Protein 1X4D (pdb70)

CATH classification: 3.30.70.330

Radius of gyration: 13.97 Å; Cα contacts (8 Å, |Δi|>4): 156; chains: 1; bounding box: 35×44×34 Å

Foldseek 3Di:
DPDDPDDDDDDDFAFFKKKKFPADDDPCQVVLVVVLQVVQADFQDKDDDPPHRIIMTGGPGNRRRVVSQVCVVVHFSAGVRHGIDIDTDHDDDSVPDDDDDD

Secondary structure (DSSP, 8-state):
----------------EEEEES---SSSHHHHHHTTTGGGS-EEEEEE-SSSS-EEEEESSHHHHHHHHHHHHHS--EETTEE-EEEEE---TTSS--S---

Sequence (102 aa):
GSSGSSGQKGRVETRRVVHIMDFQRGKNLRYQLLQLVEPFGVISNHLILNKINEAFIEMATTEDAQAAVDYYTTTPALVFGKPVRVHLSQKYKRIKSGPSSGGSSGSSGQKGRVETRRVVHIMDFQRGKNLRYQLLQLVEPFGVISNHLILNKINEAFIEMATTEDAQAAVDYYTTTPALVFGKPVRVHLSQKYKRIKSGPSSGGSSGSSGQKGRVETRRVVHIMDFQRGKNLRYQLLQLVEPFGVISNHLILNKINEAFIEMATTEDAQAAVDYYTTTPALVFGKPVRVHLSQKYKRIKSGPSSGGSSGSSGQKGRVETRRVVHIMDFQRGKNLRYQLLQLVEPFGVISNHLILNKINEAFIEMATTEDAQAAVDYYTTTPALVFGKPVRVHLSQKYKRIKSGPSSGGSSGSSGQKGRVETRRVVHIMDFQRGKNLRYQLLQLVEPFGVISNHLILNKINEAFIEMATTEDAQAAVDYYTTTPALVFGKPVRVHLSQKYKRIKSGPSSGGSSGSSGQKGRVETRRVVHIMDFQRGKNLRYQLLQLVEPFGVISNHLILNKINEAFIEMATTEDAQAAVDYYTTTPALVFGKPVRVHLSQKYKRIKSGPSSGGSSGSSGQKGRVETRRVVHIMDFQRGKNLRYQLLQLVEPFGVISNHLILNKINEAFIEMATTEDAQAAVDYYTTTPALVFGKPVRVHLSQKYKRIKSGPSSGGSSGSSGQKGRVETRRVVHIMDFQRGKNLRYQLLQLVEPFGVISNHLILNKINEAFIEMATTEDAQAAVDYYTTTPALVFGKPVRVHLSQKYKRIKSGPSSGGSSGSSGQKGRVETRRVVHIMDFQRGKNLRYQLLQLVEPFGVISNHLILNKINEAFIEMATTEDAQAAVDYYTTTPALVFGKPVRVHLSQKYKRIKSGPSSGGSSGSSGQKGRVETRRVVHIMDFQRGKNLRYQLLQLVEPFGVISNHLILNKINEAFIEMATTEDAQAAVDYYTTTPALVFGKPVRVHLSQKYKRIKSGPSSGGSSGSSGQKGRVETRRVVHIMDFQRGKNLRYQLLQLVEPFGVISNHLILNKINEAFIEMATTEDAQAAVDYYTTTPALVFGKPVRVHLSQKYKRIKSGPSSGGSSGSSGQKGRVETRRVVHIMDFQRGKNLRYQLLQLVEPFGVISNHLILNKINEAFIEMATTEDAQAAVDYYTTTPALVFGKPVRVHLSQKYKRIKSGPSSGGSSGSSGQKGRVETRRVVHIMDFQRGKNLRYQLLQLVEPFGVISNHLILNKINEAFIEMATTEDAQAAVDYYTTTPALVFGKPVRVHLSQKYKRIKSGPSSGGSSGSSGQKGRVETRRVVHIMDFQRGKNLRYQLLQLVEPFGVISNHLILNKINEAFIEMATTEDAQAAVDYYTTTPALVFGKPVRVHLSQKYKRIKSGPSSGGSSGSSGQKGRVETRRVVHIMDFQRGKNLRYQLLQLVEPFGVISNHLILNKINEAFIEMATTEDAQAAVDYYTTTPALVFGKPVRVHLSQKYKRIKSGPSSGGSSGSSGQKGRVETRRVVHIMDFQRGKNLRYQLLQLVEPFGVISNHLILNKINEAFIEMATTEDAQAAVDYYTTTPALVFGKPVRVHLSQKYKRIKSGPSSGGSSGSSGQKGRVETRRVVHIMDFQRGKNLRYQLLQLVEPFGVISNHLILNKINEAFIEMATTEDAQAAVDYYTTTPALVFGKPVRVHLSQKYKRIKSGPSSGGSSGSSGQKGRVETRRVVHIMDFQRGKNLRYQLLQLVEPFGVISNHLILNKINEAFIEMATTEDAQAAVDYYTTTPALVFGKPVRVHLSQKYKRIKSGPSSGGSSGSSGQKGRVETRRVVHIMDFQRGKNLRYQLLQLVEPFGVISNHLILNKINEAFIEMATTEDAQAAVDYYTTTPALVFGKPVRVHLSQKYKRIKSGPSSGGSSGSSGQKGRVETRRVVHIMDFQRGKNLRYQLLQLVEPFGVISNHLILNKINEAFIEMATTEDAQAAVDYYTTTPALVFGKPVRVHLSQKYKRIKSGPSSG

Solvent-accessible surface area: 7338 Å² total; per-residue (Å²): 139,116,118,82,124,122,69,180,197,71,174,111,140,61,74,72,0,0,22,0,20,73,0,91,118,65,173,107,13,145,120,41,2,22,74,18,0,97,103,56,33,79,59,52,37,59,31,41,61,133,191,84,66,60,1,5,2,14,0,47,67,19,141,19,0,43,44,6,20,80,100,78,96,97,45,100,11,103,3,68,59,66,94,13,117,4,76,38,29,100,93,88,164,179,32,140,104,45,146,102,110,132

Organism: Mus musculus (NCBI:txid10090)

InterPro domains:
  IPR000504 RNA recognition motif domain [PS50102] (398-473)
  IPR000504 RNA recognition motif domain [PS50102] (496-571)
  IPR000504 RNA recognition motif domain [SM00360] (399-469)
  IPR000504 RNA recognition motif domain [SM00360] (497-567)
  IPR000690 Matrin/U1-C, C2H2-type zinc finger [PS50171] (800-831)
  IPR003604 Matrin/U1-C-like, C2H2-type zinc finger [SM00451] (288-322)
  IPR003604 Matrin/U1-C-like, C2H2-type zinc finger [SM00451] (797-832)
  IPR012677 Nucleotide-binding alpha-beta plait domain superfamily [G3DSA:3.30.70.330] (385-479)
  IPR012677 Nucleotide-binding alpha-beta plait domain superfamily [G3DSA:3.30.70.330] (480-578)
  IPR034928 Matrin-3, RNA recognition motif 1 [cd12714] (398-473)
  IPR034930 Matrin-3, RNA recognition motif 2 [cd12715] (496-575)
  IPR035979 RNA-binding domain superfamily [SSF54928] (391-475)
  IPR035979 RNA-binding domain superfamily [SSF54928] (482-572)

GO terms:
  GO:0005634 nucleus (C, IDA)
  GO:0001825 blastocyst formation (P, IMP)
  GO:0003170 heart valve development (P, IMP)
  GO:0003281 ventricular septum development (P, IMP)

Nearest PDB structures (foldseek):
  1x4d-assembly1_A  TM=8.785E-01  e=4.256E-18  Mus musculus
  1x4f-assembly1_A  TM=7.615E-01  e=2.167E-09  Mus musculus
  2cq1-assembly1_A  TM=7.706E-01  e=5.994E-08  Homo sapiens
  6so9-assembly1_A  TM=7.368E-01  e=3.582E-07  Mus musculus
  1wex-assembly1_A  TM=6.987E-01  e=7.675E-06  Mus musculus

Structure (mmCIF, N/CA/C/O backbone):
data_1X4D
#
_entry.id   1X4D
#
loop_
_atom_site.group_PDB
_atom_site.id
_atom_site.type_symbol
_ato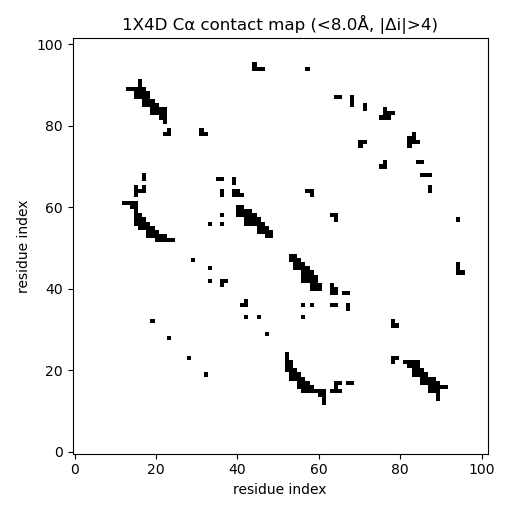m_site.label_atom_id
_atom_site.label_alt_id
_atom_site.label_comp_id
_atom_site.label_asym_id
_atom_site.label_entity_id
_atom_site.label_seq_id
_atom_site.pdbx_PDB_ins_code
_atom_site.Cartn_x
_atom_site.Cartn_y
_atom_site.Cartn_z
_atom_site.occupancy
_atom_site.B_iso_or_equiv
_atom_site.auth_seq_id
_atom_site.auth_comp_id
_atom_site.auth_asym_id
_atom_site.auth_atom_id
_atom_site.pdbx_PDB_model_num
ATOM 1 N N . GLY A 1 1 ? -1.949 -1.166 19.705 1.00 0.00 1 GLY A N 1
ATOM 2 C CA . GLY A 1 1 ? -1.627 -0.239 20.773 1.00 0.00 1 GLY A CA 1
ATOM 3 C C . GLY A 1 1 ? -2.863 0.340 21.431 1.00 0.00 1 GLY A C 1
ATOM 4 O O . GLY A 1 1 ? -3.626 -0.379 22.076 1.00 0.00 1 GLY A O 1
ATOM 8 N N . SER A 1 2 ? -3.063 1.645 21.269 1.00 0.00 2 SER A N 1
ATOM 9 C CA . SER A 1 2 ? -4.213 2.321 21.857 1.00 0.00 2 SER A CA 1
ATOM 10 C C . SER A 1 2 ? -4.714 3.435 20.943 1.00 0.00 2 SER A C 1
ATOM 11 O O . SER A 1 2 ? -5.052 4.525 21.403 1.00 0.00 2 SER A O 1
ATOM 19 N N . SER A 1 3 ? -4.759 3.151 19.646 1.00 0.00 3 SER A N 1
ATOM 20 C CA . SER A 1 3 ? -5.216 4.129 18.664 1.00 0.00 3 SER A CA 1
ATOM 21 C C . SER A 1 3 ? -5.858 3.437 17.466 1.00 0.00 3 SER A C 1
ATOM 22 O O . SER A 1 3 ? -5.179 2.793 16.669 1.00 0.00 3 SER A O 1
ATOM 30 N N . GLY A 1 4 ? -7.175 3.576 17.348 1.00 0.00 4 GLY A N 1
ATOM 31 C CA . GLY A 1 4 ? -7.890 2.960 16.245 1.00 0.00 4 GLY A CA 1
ATOM 32 C C . GLY A 1 4 ? -9.352 2.715 16.565 1.00 0.00 4 GLY A C 1
ATOM 33 O O . GLY A 1 4 ? -9.695 2.354 17.691 1.00 0.00 4 GLY A O 1
ATOM 37 N N . SER A 1 5 ? -10.214 2.913 15.574 1.00 0.00 5 SER A N 1
ATOM 38 C CA . SER A 1 5 ? -11.648 2.718 15.757 1.00 0.00 5 SER A CA 1
ATOM 39 C C . SER A 1 5 ? -12.219 1.827 14.658 1.00 0.00 5 SER A C 1
ATOM 40 O O . SER A 1 5 ? -11.683 1.767 13.551 1.00 0.00 5 SER A O 1
ATOM 48 N N . SER A 1 6 ? -13.310 1.136 14.973 1.00 0.00 6 SER A N 1
ATOM 49 C CA . SER A 1 6 ? -13.954 0.245 14.014 1.00 0.00 6 SER A CA 1
ATOM 50 C C . SER A 1 6 ? -15.098 0.954 13.296 1.00 0.00 6 SER A C 1
ATOM 51 O O . SER A 1 6 ? -15.491 2.059 13.670 1.00 0.00 6 SER A O 1
ATOM 59 N N . GLY A 1 7 ? -15.629 0.310 12.262 1.00 0.00 7 GLY A N 1
ATOM 60 C CA . GLY A 1 7 ? -16.724 0.893 11.508 1.00 0.00 7 GLY A CA 1
ATOM 61 C C . GLY A 1 7 ? -16.463 0.892 10.014 1.00 0.00 7 GLY A C 1
ATOM 62 O O . GLY A 1 7 ? -15.555 1.572 9.537 1.00 0.00 7 GLY A O 1
ATOM 66 N N . GLN A 1 8 ? -17.259 0.126 9.276 1.00 0.00 8 GLN A N 1
ATOM 67 C CA . GLN A 1 8 ? -17.108 0.038 7.829 1.00 0.00 8 GLN A CA 1
ATOM 68 C C . GLN A 1 8 ? -17.848 1.177 7.134 1.00 0.00 8 GLN A C 1
ATOM 69 O O . GLN A 1 8 ? -18.702 1.833 7.731 1.00 0.00 8 GLN A O 1
ATOM 83 N N . LYS A 1 9 ? -17.514 1.408 5.869 1.00 0.00 9 LYS A N 1
ATOM 84 C CA . LYS A 1 9 ? -18.146 2.467 5.092 1.00 0.00 9 LYS A CA 1
ATOM 85 C C . LYS A 1 9 ? -18.009 2.200 3.596 1.00 0.00 9 LYS A C 1
ATOM 86 O O . LYS A 1 9 ? -17.226 1.349 3.177 1.00 0.00 9 LYS A O 1
ATOM 105 N N . GLY A 1 10 ? -18.776 2.933 2.795 1.00 0.00 10 GLY A N 1
ATOM 106 C CA . GLY A 1 10 ? -18.725 2.761 1.355 1.00 0.00 10 GLY A CA 1
ATOM 107 C C . GLY A 1 10 ? -17.365 3.101 0.779 1.00 0.00 10 GLY A C 1
ATOM 108 O O . GLY A 1 10 ? -16.342 2.602 1.248 1.00 0.00 10 GLY A O 1
ATOM 112 N N . ARG A 1 11 ? -17.352 3.953 -0.241 1.00 0.00 11 ARG A N 1
ATOM 113 C CA . ARG A 1 11 ? -16.108 4.356 -0.884 1.00 0.00 11 ARG A CA 1
ATOM 114 C C . ARG A 1 11 ? -16.096 5.858 -1.153 1.00 0.00 11 ARG A C 1
ATOM 115 O O . ARG A 1 11 ? -17.145 6.503 -1.171 1.00 0.00 11 ARG A O 1
ATOM 136 N N . VAL A 1 12 ? -14.904 6.409 -1.360 1.00 0.00 12 VAL A N 1
ATOM 137 C CA . VAL A 1 12 ? -14.757 7.834 -1.628 1.00 0.00 12 VAL A CA 1
ATOM 138 C C . VAL A 1 12 ? -13.564 8.102 -2.538 1.00 0.00 12 VAL A C 1
ATOM 139 O O . VAL A 1 12 ? -12.479 7.558 -2.331 1.00 0.00 12 VAL A O 1
ATOM 152 N N . GLU A 1 13 ? -13.772 8.943 -3.545 1.00 0.00 13 GLU A N 1
ATOM 153 C CA . GLU A 1 13 ? -12.712 9.283 -4.489 1.00 0.00 13 GLU A CA 1
ATOM 154 C C . GLU A 1 13 ? -11.938 10.511 -4.018 1.00 0.00 13 GLU A C 1
ATOM 155 O O . GLU A 1 13 ? -12.163 11.623 -4.495 1.00 0.00 13 GLU A O 1
ATOM 167 N N . THR A 1 14 ? -11.024 10.301 -3.076 1.00 0.00 14 THR A N 1
ATOM 168 C CA . THR A 1 14 ? -10.217 11.389 -2.538 1.00 0.00 14 THR A CA 1
ATOM 169 C C . THR A 1 14 ? -8.740 11.012 -2.501 1.00 0.00 14 THR A C 1
ATOM 170 O O . THR A 1 14 ? -8.357 10.028 -1.868 1.00 0.00 14 THR A O 1
ATOM 181 N N . ARG A 1 15 ? -7.915 11.801 -3.180 1.00 0.00 15 ARG A N 1
ATOM 182 C CA . ARG A 1 15 ? -6.481 11.549 -3.225 1.00 0.00 15 ARG A CA 1
ATOM 183 C C . ARG A 1 15 ? -6.195 10.065 -3.436 1.00 0.00 15 ARG A C 1
ATOM 184 O O . ARG A 1 15 ? -7.097 9.288 -3.746 1.00 0.00 15 ARG A O 1
ATOM 205 N N . ARG A 1 16 ? -4.934 9.680 -3.265 1.00 0.00 16 ARG A N 1
ATOM 206 C CA . ARG A 1 16 ? -4.530 8.290 -3.438 1.00 0.00 16 ARG A CA 1
ATOM 207 C C . ARG A 1 16 ? -3.395 7.932 -2.483 1.00 0.00 16 ARG A C 1
ATOM 208 O O . ARG A 1 16 ? -2.250 8.340 -2.681 1.00 0.00 16 ARG A O 1
ATOM 229 N N . VAL A 1 17 ? -3.720 7.167 -1.445 1.00 0.00 17 VAL A N 1
ATOM 230 C CA . VAL A 1 17 ? -2.729 6.753 -0.460 1.00 0.00 17 VAL A CA 1
ATOM 231 C C . VAL A 1 17 ? -2.960 5.312 -0.020 1.00 0.00 17 VAL A C 1
ATOM 232 O O . VAL A 1 17 ? -3.768 5.044 0.871 1.00 0.00 17 VAL A O 1
ATOM 245 N N . VAL A 1 18 ? -2.246 4.384 -0.649 1.00 0.00 18 VAL A N 1
ATOM 246 C CA . VAL A 1 18 ? -2.372 2.969 -0.323 1.00 0.00 18 VAL A CA 1
ATOM 247 C C . VAL A 1 18 ? -1.445 2.586 0.825 1.00 0.00 18 VAL A C 1
ATOM 248 O O . VAL A 1 18 ? -0.224 2.559 0.669 1.00 0.00 18 VAL A O 1
ATOM 261 N N . HIS A 1 19 ? -2.034 2.289 1.980 1.00 0.00 19 HIS A N 1
ATOM 262 C CA . HIS A 1 19 ? -1.260 1.906 3.155 1.00 0.00 19 HIS A CA 1
ATOM 263 C C . HIS A 1 19 ? -0.972 0.407 3.152 1.00 0.00 19 HIS A C 1
ATOM 264 O O . HIS A 1 19 ? -1.861 -0.404 2.892 1.00 0.00 19 HIS A O 1
ATOM 278 N N . ILE A 1 20 ? 0.275 0.049 3.440 1.00 0.00 20 ILE A N 1
ATOM 279 C CA . ILE A 1 20 ? 0.679 -1.352 3.470 1.00 0.00 20 ILE A CA 1
ATOM 280 C C . ILE A 1 20 ? 1.414 -1.684 4.763 1.00 0.00 20 ILE A C 1
ATOM 281 O O . ILE A 1 20 ? 2.377 -1.011 5.132 1.00 0.00 20 ILE A O 1
ATOM 297 N N . MET A 1 21 ? 0.956 -2.727 5.448 1.00 0.00 21 MET A N 1
ATOM 298 C CA . MET A 1 21 ? 1.573 -3.151 6.699 1.00 0.00 21 MET A CA 1
ATOM 299 C C . MET A 1 21 ? 1.841 -4.652 6.692 1.00 0.00 21 MET A C 1
ATOM 300 O O . MET A 1 21 ? 1.551 -5.339 5.711 1.00 0.00 21 MET A O 1
ATOM 314 N N . ASP A 1 22 ? 2.397 -5.154 7.788 1.00 0.00 22 ASP A N 1
ATOM 315 C CA . ASP A 1 22 ? 2.703 -6.576 7.909 1.00 0.00 22 ASP A CA 1
ATOM 316 C C . ASP A 1 22 ? 3.725 -7.001 6.859 1.00 0.00 22 ASP A C 1
ATOM 317 O O . ASP A 1 22 ? 3.923 -8.191 6.618 1.00 0.00 22 ASP A O 1
ATOM 326 N N . PHE A 1 23 ? 4.371 -6.019 6.238 1.00 0.00 23 PHE A N 1
ATOM 327 C CA . PHE A 1 23 ? 5.371 -6.291 5.212 1.00 0.00 23 PHE A CA 1
ATOM 328 C C . PHE A 1 23 ? 6.781 -6.207 5.791 1.00 0.00 23 PHE A C 1
ATOM 329 O O . PHE A 1 23 ? 7.079 -5.326 6.597 1.00 0.00 23 PHE A O 1
ATOM 346 N N . GLN A 1 24 ? 7.642 -7.128 5.373 1.00 0.00 24 GLN A N 1
ATOM 347 C CA . GLN A 1 24 ? 9.020 -7.159 5.851 1.00 0.00 24 GLN A CA 1
ATOM 348 C C . GLN A 1 24 ? 9.949 -6.440 4.878 1.00 0.00 24 GLN A C 1
ATOM 349 O O . GLN A 1 24 ? 9.508 -5.921 3.853 1.00 0.00 24 GLN A O 1
ATOM 363 N N . ARG A 1 25 ? 11.236 -6.414 5.207 1.00 0.00 25 ARG A N 1
ATOM 364 C CA . ARG A 1 25 ? 12.227 -5.757 4.363 1.00 0.00 25 ARG A CA 1
ATOM 365 C C . ARG A 1 25 ? 13.413 -6.680 4.098 1.00 0.00 25 ARG A C 1
ATOM 366 O O . ARG A 1 25 ? 13.513 -7.760 4.678 1.00 0.00 25 ARG A O 1
ATOM 387 N N . GLY A 1 26 ? 14.310 -6.246 3.217 1.00 0.00 26 GLY A N 1
ATOM 388 C CA . GLY A 1 26 ? 15.477 -7.046 2.891 1.00 0.00 26 GLY A CA 1
ATOM 389 C C . GLY A 1 26 ? 16.153 -6.590 1.613 1.00 0.00 26 GLY A C 1
ATOM 390 O O . GLY A 1 26 ? 16.794 -5.539 1.582 1.00 0.00 26 GLY A O 1
ATOM 394 N N . LYS A 1 27 ? 16.011 -7.382 0.556 1.00 0.00 27 LYS A N 1
ATOM 395 C CA . LYS A 1 27 ? 16.613 -7.055 -0.732 1.00 0.00 27 LYS A CA 1
ATOM 396 C C . LYS A 1 27 ? 15.558 -6.556 -1.714 1.00 0.00 27 LYS A C 1
ATOM 397 O O . LYS A 1 27 ? 14.653 -7.295 -2.096 1.00 0.00 27 LYS A O 1
ATOM 416 N N . ASN A 1 28 ? 15.684 -5.297 -2.120 1.00 0.00 28 ASN A N 1
ATOM 417 C CA . ASN A 1 28 ? 14.741 -4.699 -3.059 1.00 0.00 28 ASN A CA 1
ATOM 418 C C . ASN A 1 28 ? 13.339 -4.640 -2.460 1.00 0.00 28 ASN A C 1
ATOM 419 O O . ASN A 1 28 ? 12.353 -4.952 -3.128 1.00 0.00 28 ASN A O 1
ATOM 430 N N . LEU A 1 29 ? 13.259 -4.236 -1.196 1.00 0.00 29 LEU A N 1
ATOM 431 C CA . LEU A 1 29 ? 11.977 -4.136 -0.506 1.00 0.00 29 LEU A CA 1
ATOM 432 C C . LEU A 1 29 ? 11.097 -3.068 -1.147 1.00 0.00 29 LEU A C 1
ATOM 433 O O . LEU A 1 29 ? 9.986 -3.351 -1.595 1.00 0.00 29 LEU A O 1
ATOM 449 N N . ARG A 1 30 ? 11.601 -1.839 -1.187 1.00 0.00 30 ARG A N 1
ATOM 450 C CA . ARG A 1 30 ? 10.861 -0.727 -1.773 1.00 0.00 30 ARG A CA 1
ATOM 451 C C . ARG A 1 30 ? 10.146 -1.164 -3.049 1.00 0.00 30 ARG A C 1
ATOM 452 O O . ARG A 1 30 ? 9.072 -0.657 -3.375 1.00 0.00 30 ARG A O 1
ATOM 473 N N . TYR A 1 31 ? 10.749 -2.105 -3.766 1.00 0.00 31 TYR A N 1
ATOM 474 C CA . TYR A 1 31 ? 10.171 -2.607 -5.007 1.00 0.00 31 TYR A CA 1
ATOM 475 C C . TYR A 1 31 ? 9.051 -3.603 -4.723 1.00 0.00 31 TYR A C 1
ATOM 476 O O . TYR A 1 31 ? 8.023 -3.606 -5.399 1.00 0.00 31 TYR A O 1
ATOM 494 N N . GLN A 1 32 ? 9.259 -4.447 -3.717 1.00 0.00 32 GLN A N 1
ATOM 495 C CA . GLN A 1 32 ? 8.267 -5.448 -3.342 1.00 0.00 32 GLN A CA 1
ATOM 496 C C . GLN A 1 32 ? 6.928 -4.794 -3.024 1.00 0.00 32 GLN A C 1
ATOM 497 O O . GLN A 1 32 ? 5.868 -5.350 -3.317 1.00 0.00 32 GLN A O 1
ATOM 511 N N . LEU A 1 33 ? 6.980 -3.610 -2.422 1.00 0.00 33 LEU A N 1
ATOM 512 C CA . LEU A 1 33 ? 5.770 -2.879 -2.062 1.00 0.00 33 LEU A CA 1
ATOM 513 C C . LEU A 1 33 ? 5.240 -2.085 -3.252 1.00 0.00 33 LEU A C 1
ATOM 514 O O . LEU A 1 33 ? 4.039 -2.086 -3.528 1.00 0.00 33 LEU A O 1
ATOM 530 N N . LEU A 1 34 ? 6.143 -1.410 -3.955 1.00 0.00 34 LEU A N 1
ATOM 531 C CA . LEU A 1 34 ? 5.767 -0.612 -5.117 1.00 0.00 34 LEU A CA 1
ATOM 532 C C . LEU A 1 34 ? 5.216 -1.498 -6.230 1.00 0.00 34 LEU A C 1
ATOM 533 O O . LEU A 1 34 ? 4.458 -1.038 -7.083 1.00 0.00 34 LEU A O 1
ATOM 549 N N . GLN A 1 35 ? 5.601 -2.770 -6.213 1.00 0.00 35 GLN A N 1
ATOM 550 C CA . GLN A 1 35 ? 5.144 -3.719 -7.219 1.00 0.00 35 GLN A CA 1
ATOM 551 C C . GLN A 1 35 ? 3.672 -4.063 -7.016 1.00 0.00 35 GLN A C 1
ATOM 552 O O . GLN A 1 35 ? 3.041 -4.672 -7.880 1.00 0.00 35 GLN A O 1
ATOM 566 N N . LEU A 1 36 ? 3.132 -3.670 -5.868 1.00 0.00 36 LEU A N 1
ATOM 567 C CA . LEU A 1 36 ? 1.733 -3.936 -5.550 1.00 0.00 36 LEU A CA 1
ATOM 568 C C . LEU A 1 36 ? 0.820 -2.902 -6.201 1.00 0.00 36 LEU A C 1
ATOM 569 O O . LEU A 1 36 ? -0.395 -3.085 -6.268 1.00 0.00 36 LEU A O 1
ATOM 585 N N . VAL A 1 37 ? 1.414 -1.815 -6.683 1.00 0.00 37 VAL A N 1
ATOM 586 C CA . VAL A 1 37 ? 0.656 -0.752 -7.332 1.00 0.00 37 VAL A CA 1
ATOM 587 C C . VAL A 1 37 ? 1.214 -0.446 -8.717 1.00 0.00 37 VAL A C 1
ATOM 588 O O . VAL A 1 37 ? 0.495 0.028 -9.596 1.00 0.00 37 VAL A O 1
ATOM 601 N N . GLU A 1 38 ? 2.501 -0.722 -8.904 1.00 0.00 38 GLU A N 1
ATOM 602 C CA . GLU A 1 38 ? 3.156 -0.476 -10.184 1.00 0.00 38 GLU A CA 1
ATOM 603 C C . GLU A 1 38 ? 2.294 -0.973 -11.341 1.00 0.00 38 GLU A C 1
ATOM 604 O O . GLU A 1 38 ? 1.881 -0.210 -12.214 1.00 0.00 38 GLU A O 1
ATOM 616 N N . PRO A 1 39 ? 2.017 -2.286 -11.349 1.00 0.00 39 PRO A N 1
ATOM 617 C CA . PRO A 1 39 ? 1.203 -2.915 -12.393 1.00 0.00 39 PRO A CA 1
ATOM 618 C C . PRO A 1 39 ? -0.264 -2.507 -12.310 1.00 0.00 39 PRO A C 1
ATOM 619 O O . PRO A 1 39 ? -1.094 -2.974 -13.090 1.00 0.00 39 PRO A O 1
ATOM 630 N N . PHE A 1 40 ? -0.576 -1.630 -11.361 1.00 0.00 40 PHE A N 1
ATOM 631 C CA . PHE A 1 40 ? -1.943 -1.159 -11.176 1.00 0.00 40 PHE A CA 1
ATOM 632 C C . PHE A 1 40 ? -2.093 0.280 -11.662 1.00 0.00 40 PHE A C 1
ATOM 633 O O . PHE A 1 40 ? -3.204 0.764 -11.871 1.00 0.00 40 PHE A O 1
ATOM 650 N N . GLY A 1 41 ? -0.962 0.958 -11.841 1.00 0.00 41 GLY A N 1
ATOM 651 C CA . GLY A 1 41 ? -0.989 2.335 -12.301 1.00 0.00 41 GLY A CA 1
ATOM 652 C C . GLY A 1 41 ? 0.388 2.968 -12.310 1.00 0.00 41 GLY A C 1
ATOM 653 O O . GLY A 1 41 ? 1.391 2.289 -12.527 1.00 0.00 41 GLY A O 1
ATOM 657 N N . VAL A 1 42 ? 0.438 4.276 -12.076 1.00 0.00 42 VAL A N 1
ATOM 658 C CA . VAL A 1 42 ? 1.702 5.003 -12.060 1.00 0.00 42 VAL A CA 1
ATOM 659 C C . VAL A 1 42 ? 2.087 5.401 -10.640 1.00 0.00 42 VAL A C 1
ATOM 660 O O . VAL A 1 42 ? 1.224 5.600 -9.783 1.00 0.00 42 VAL A O 1
ATOM 673 N N . ILE A 1 43 ? 3.389 5.516 -10.397 1.00 0.00 43 ILE A N 1
ATOM 674 C CA . ILE A 1 43 ? 3.889 5.892 -9.080 1.00 0.00 43 ILE A CA 1
ATOM 675 C C . ILE A 1 43 ? 4.146 7.393 -8.998 1.00 0.00 43 ILE A C 1
ATOM 676 O O . ILE A 1 43 ? 4.984 7.930 -9.722 1.00 0.00 43 ILE A O 1
ATOM 692 N N . SER A 1 44 ? 3.420 8.065 -8.111 1.00 0.00 44 SER A N 1
ATOM 693 C CA . SER A 1 44 ? 3.567 9.505 -7.935 1.00 0.00 44 SER A CA 1
ATOM 694 C C . SER A 1 44 ? 4.558 9.818 -6.818 1.00 0.00 44 SER A C 1
ATOM 695 O O . SER A 1 44 ? 5.433 10.669 -6.969 1.00 0.00 44 SER A O 1
ATOM 703 N N . ASN A 1 45 ? 4.413 9.120 -5.695 1.00 0.00 45 ASN A N 1
ATOM 704 C CA . ASN A 1 45 ? 5.294 9.324 -4.551 1.00 0.00 45 ASN A CA 1
ATOM 705 C C . ASN A 1 45 ? 5.029 8.281 -3.469 1.00 0.00 45 ASN A C 1
ATOM 706 O O . ASN A 1 45 ? 3.890 8.089 -3.044 1.00 0.00 45 ASN A O 1
ATOM 717 N N . HIS A 1 46 ? 6.089 7.613 -3.026 1.00 0.00 46 HIS A N 1
ATOM 718 C CA . HIS A 1 46 ? 5.971 6.591 -1.992 1.00 0.00 46 HIS A CA 1
ATOM 719 C C . HIS A 1 46 ? 6.702 7.015 -0.722 1.00 0.00 46 HIS A C 1
ATOM 720 O O . HIS A 1 46 ? 7.479 7.970 -0.731 1.00 0.00 46 HIS A O 1
ATOM 734 N N . LEU A 1 47 ? 6.447 6.301 0.369 1.00 0.00 47 LEU A N 1
ATOM 735 C CA . LEU A 1 47 ? 7.080 6.604 1.647 1.00 0.00 47 LEU A CA 1
ATOM 736 C C . LEU A 1 47 ? 7.253 5.340 2.483 1.00 0.00 47 LEU A C 1
ATOM 737 O O . LEU A 1 47 ? 6.293 4.605 2.720 1.00 0.00 47 LEU A O 1
ATOM 753 N N . ILE A 1 48 ? 8.481 5.094 2.928 1.00 0.00 48 ILE A N 1
ATOM 754 C CA . ILE A 1 48 ? 8.778 3.920 3.740 1.00 0.00 48 ILE A CA 1
ATOM 755 C C . ILE A 1 48 ? 9.537 4.305 5.006 1.00 0.00 48 ILE A C 1
ATOM 756 O O . ILE A 1 48 ? 10.731 4.602 4.960 1.00 0.00 48 ILE A O 1
ATOM 772 N N . LEU A 1 49 ? 8.836 4.296 6.134 1.00 0.00 49 LEU A N 1
ATOM 773 C CA . LEU A 1 49 ? 9.443 4.642 7.414 1.00 0.00 49 LEU A CA 1
ATOM 774 C C . LEU A 1 49 ? 10.499 3.616 7.811 1.00 0.00 49 LEU A C 1
ATOM 775 O O . LEU A 1 49 ? 10.312 2.414 7.624 1.00 0.00 49 LEU A O 1
ATOM 791 N N . ASN A 1 50 ? 11.608 4.098 8.364 1.00 0.00 50 ASN A N 1
ATOM 792 C CA . ASN A 1 50 ? 12.693 3.220 8.790 1.00 0.00 50 ASN A CA 1
ATOM 793 C C . ASN A 1 50 ? 12.581 2.901 10.278 1.00 0.00 50 ASN A C 1
ATOM 794 O O . ASN A 1 50 ? 13.589 2.729 10.964 1.00 0.00 50 ASN A O 1
ATOM 805 N N . LYS A 1 51 ? 11.350 2.822 10.769 1.00 0.00 51 LYS A N 1
ATOM 806 C CA . LYS A 1 51 ? 11.105 2.521 12.175 1.00 0.00 51 LYS A CA 1
ATOM 807 C C . LYS A 1 51 ? 10.293 1.238 12.323 1.00 0.00 51 LYS A C 1
ATOM 808 O O . LYS A 1 51 ? 10.580 0.407 13.184 1.00 0.00 51 LYS A O 1
ATOM 827 N N . ILE A 1 52 ? 9.279 1.084 11.477 1.00 0.00 52 ILE A N 1
ATOM 828 C CA . ILE A 1 52 ? 8.428 -0.099 11.513 1.00 0.00 52 ILE A CA 1
ATOM 829 C C . ILE A 1 52 ? 8.065 -0.558 10.105 1.00 0.00 52 ILE A C 1
ATOM 830 O O . ILE A 1 52 ? 8.574 -0.028 9.119 1.00 0.00 52 ILE A O 1
ATOM 846 N N . ASN A 1 53 ? 7.181 -1.547 10.020 1.00 0.00 53 ASN A N 1
ATOM 847 C CA . ASN A 1 53 ? 6.749 -2.077 8.733 1.00 0.00 53 ASN A CA 1
ATOM 848 C C . ASN A 1 53 ? 5.545 -1.305 8.203 1.00 0.00 53 ASN A C 1
ATOM 849 O O . ASN A 1 53 ? 4.538 -1.897 7.814 1.00 0.00 53 ASN A O 1
ATOM 860 N N . GLU A 1 54 ? 5.657 0.020 8.190 1.00 0.00 54 GLU A N 1
ATOM 861 C CA . GLU A 1 54 ? 4.577 0.872 7.707 1.00 0.00 54 GLU A CA 1
ATOM 862 C C . GLU A 1 54 ? 5.028 1.690 6.500 1.00 0.00 54 GLU A C 1
ATOM 863 O O . GLU A 1 54 ? 5.964 2.483 6.589 1.00 0.00 54 GLU A O 1
ATOM 875 N N . ALA A 1 55 ? 4.354 1.488 5.372 1.00 0.00 55 ALA A N 1
ATOM 876 C CA . ALA A 1 55 ? 4.682 2.207 4.147 1.00 0.00 55 ALA A CA 1
ATOM 877 C C . ALA A 1 55 ? 3.423 2.711 3.452 1.00 0.00 55 ALA A C 1
ATOM 878 O O . ALA A 1 55 ? 2.347 2.131 3.598 1.00 0.00 55 ALA A O 1
ATOM 885 N N . PHE A 1 56 ? 3.563 3.796 2.696 1.00 0.00 56 PHE A N 1
ATOM 886 C CA . PHE A 1 56 ? 2.436 4.380 1.979 1.00 0.00 56 PHE A CA 1
ATOM 887 C C . PHE A 1 56 ? 2.842 4.787 0.566 1.00 0.00 56 PHE A C 1
ATOM 888 O O . PHE A 1 56 ? 3.865 5.442 0.368 1.00 0.00 56 PHE A O 1
ATOM 905 N N . ILE A 1 57 ? 2.033 4.395 -0.412 1.00 0.00 57 ILE A N 1
ATOM 906 C CA . ILE A 1 57 ? 2.308 4.720 -1.806 1.00 0.00 57 ILE A CA 1
ATOM 907 C C . ILE A 1 57 ? 1.211 5.604 -2.391 1.00 0.00 57 ILE A C 1
ATOM 908 O O . ILE A 1 57 ? 0.024 5.318 -2.239 1.00 0.00 57 ILE A O 1
ATOM 924 N N . GLU A 1 58 ? 1.619 6.677 -3.060 1.00 0.00 58 GLU A N 1
ATOM 925 C CA . GLU A 1 58 ? 0.670 7.604 -3.668 1.00 0.00 58 GLU A CA 1
ATOM 926 C C . GLU A 1 58 ? 0.636 7.429 -5.183 1.00 0.00 58 GLU A C 1
ATOM 927 O O . GLU A 1 58 ? 1.671 7.471 -5.848 1.00 0.00 58 GLU A O 1
ATOM 939 N N . MET A 1 59 ? -0.563 7.232 -5.724 1.00 0.00 59 MET A N 1
ATOM 940 C CA . MET A 1 59 ? -0.733 7.053 -7.161 1.00 0.00 59 MET A CA 1
ATOM 941 C C . MET A 1 59 ? -1.142 8.362 -7.828 1.00 0.00 59 MET A C 1
ATOM 942 O O . MET A 1 59 ? -1.623 9.282 -7.168 1.00 0.00 59 MET A O 1
ATOM 956 N N . ALA A 1 60 ? -0.948 8.438 -9.141 1.00 0.00 60 ALA A N 1
ATOM 957 C CA . ALA A 1 60 ? -1.299 9.633 -9.897 1.00 0.00 60 ALA A CA 1
ATOM 958 C C . ALA A 1 60 ? -2.812 9.796 -9.996 1.00 0.00 60 ALA A C 1
ATOM 959 O O . ALA A 1 60 ? -3.318 10.906 -10.157 1.00 0.00 60 ALA A O 1
ATOM 966 N N . THR A 1 61 ? -3.530 8.680 -9.902 1.00 0.00 61 THR A N 1
ATOM 967 C CA . THR A 1 61 ? -4.985 8.700 -9.983 1.00 0.00 61 THR A CA 1
ATOM 968 C C . THR A 1 61 ? -5.604 7.734 -8.978 1.00 0.00 61 THR A C 1
ATOM 969 O O . THR A 1 61 ? -5.241 6.558 -8.925 1.00 0.00 61 THR A O 1
ATOM 980 N N . THR A 1 62 ? -6.541 8.237 -8.181 1.00 0.00 62 THR A N 1
ATOM 981 C CA . THR A 1 62 ? -7.211 7.421 -7.177 1.00 0.00 62 THR A CA 1
ATOM 982 C C . THR A 1 62 ? -7.695 6.105 -7.773 1.00 0.00 62 THR A C 1
ATOM 983 O O . THR A 1 62 ? -7.818 5.102 -7.070 1.00 0.00 62 THR A O 1
ATOM 994 N N . GLU A 1 63 ? -7.969 6.115 -9.074 1.00 0.00 63 GLU A N 1
ATOM 995 C CA . GLU A 1 63 ? -8.442 4.920 -9.764 1.00 0.00 63 GLU A CA 1
ATOM 996 C C . GLU A 1 63 ? -7.431 3.784 -9.638 1.00 0.00 63 GLU A C 1
ATOM 997 O O . GLU A 1 63 ? -7.805 2.615 -9.541 1.00 0.00 63 GLU A O 1
ATOM 1009 N N . ASP A 1 64 ? -6.151 4.136 -9.639 1.00 0.00 64 ASP A N 1
ATOM 1010 C CA . ASP A 1 64 ? -5.085 3.147 -9.524 1.00 0.00 64 ASP A CA 1
ATOM 1011 C C . ASP A 1 64 ? -5.047 2.550 -8.121 1.00 0.00 64 ASP A C 1
ATOM 1012 O O . ASP A 1 64 ? -5.330 1.367 -7.931 1.00 0.00 64 ASP A O 1
ATOM 1021 N N . ALA A 1 65 ? -4.695 3.376 -7.141 1.00 0.00 65 ALA A N 1
ATOM 1022 C CA . ALA A 1 65 ? -4.621 2.929 -5.755 1.00 0.00 65 ALA A CA 1
ATOM 1023 C C . ALA A 1 65 ? -5.828 2.073 -5.389 1.00 0.00 65 ALA A C 1
ATOM 1024 O O . ALA A 1 65 ? -5.681 0.959 -4.888 1.00 0.00 65 ALA A O 1
ATOM 1031 N N . GLN A 1 66 ? -7.022 2.602 -5.642 1.00 0.00 66 GLN A N 1
ATOM 1032 C CA . GLN A 1 66 ? -8.254 1.886 -5.337 1.00 0.00 66 GLN A CA 1
ATOM 1033 C C . GLN A 1 66 ? -8.220 0.473 -5.912 1.00 0.00 66 GLN A C 1
ATOM 1034 O O . GLN A 1 66 ? -8.622 -0.486 -5.253 1.00 0.00 66 GLN A O 1
ATOM 1048 N N . ALA A 1 67 ? -7.738 0.353 -7.145 1.00 0.00 67 ALA A N 1
ATOM 1049 C CA . ALA A 1 67 ? -7.649 -0.942 -7.807 1.00 0.00 67 ALA A CA 1
ATOM 1050 C C . ALA A 1 67 ? -6.688 -1.870 -7.073 1.00 0.00 67 ALA A C 1
ATOM 1051 O O . ALA A 1 67 ? -6.994 -3.040 -6.842 1.00 0.00 67 ALA A O 1
ATOM 1058 N N . ALA A 1 68 ? -5.525 -1.341 -6.708 1.00 0.00 68 ALA A N 1
ATOM 1059 C CA . ALA A 1 68 ? -4.519 -2.123 -5.998 1.00 0.00 68 ALA A CA 1
ATOM 1060 C C . ALA A 1 68 ? -5.107 -2.764 -4.746 1.00 0.00 68 ALA A C 1
ATOM 1061 O O . ALA A 1 68 ? -4.659 -3.827 -4.311 1.00 0.00 68 ALA A O 1
ATOM 1068 N N . VAL A 1 69 ? -6.111 -2.113 -4.168 1.00 0.00 69 VAL A N 1
ATOM 1069 C CA . VAL A 1 69 ? -6.760 -2.622 -2.965 1.00 0.00 69 VAL A CA 1
ATOM 1070 C C . VAL A 1 69 ? -7.697 -3.779 -3.293 1.00 0.00 69 VAL A C 1
ATOM 1071 O O . VAL A 1 69 ? -7.700 -4.801 -2.609 1.00 0.00 69 VAL A O 1
ATOM 1084 N N . ASP A 1 70 ? -8.492 -3.609 -4.345 1.00 0.00 70 ASP A N 1
ATOM 1085 C CA . ASP A 1 70 ? -9.433 -4.641 -4.765 1.00 0.00 70 ASP A CA 1
ATOM 1086 C C . ASP A 1 70 ? -8.709 -5.951 -5.057 1.00 0.00 70 ASP A C 1
ATOM 1087 O O . ASP A 1 70 ? -9.334 -7.007 -5.164 1.00 0.00 70 ASP A O 1
ATOM 1096 N N . TYR A 1 71 ? -7.389 -5.877 -5.184 1.00 0.00 71 TYR A N 1
ATOM 1097 C CA . TYR A 1 71 ? -6.580 -7.056 -5.466 1.00 0.00 71 TYR A CA 1
ATOM 1098 C C . TYR A 1 71 ? -6.214 -7.786 -4.178 1.00 0.00 71 TYR A C 1
ATOM 1099 O O . TYR A 1 71 ? -5.884 -8.973 -4.196 1.00 0.00 71 TYR A O 1
ATOM 1117 N N . TYR A 1 72 ? -6.275 -7.070 -3.062 1.00 0.00 72 TYR A N 1
ATOM 1118 C CA . TYR A 1 72 ? -5.949 -7.648 -1.763 1.00 0.00 72 TYR A CA 1
ATOM 1119 C C . TYR A 1 72 ? -7.166 -8.333 -1.149 1.00 0.00 72 TYR A C 1
ATOM 1120 O O . TYR A 1 72 ? -7.036 -9.249 -0.338 1.00 0.00 72 TYR A O 1
ATOM 1138 N N . THR A 1 73 ? -8.353 -7.880 -1.545 1.00 0.00 73 THR A N 1
ATOM 1139 C CA . THR A 1 73 ? -9.595 -8.448 -1.035 1.00 0.00 73 THR A CA 1
ATOM 1140 C C . THR A 1 73 ? -9.988 -9.698 -1.813 1.00 0.00 73 THR A C 1
ATOM 1141 O O . THR A 1 73 ? -10.651 -10.590 -1.283 1.00 0.00 73 THR A O 1
ATOM 1152 N N . THR A 1 74 ? -9.575 -9.759 -3.076 1.00 0.00 74 THR A N 1
ATOM 1153 C CA . THR A 1 74 ? -9.884 -10.900 -3.927 1.00 0.00 74 THR A CA 1
ATOM 1154 C C . THR A 1 74 ? -8.708 -11.869 -3.997 1.00 0.00 74 THR A C 1
ATOM 1155 O O . THR A 1 74 ? -8.895 -13.082 -4.098 1.00 0.00 74 THR A O 1
ATOM 1166 N N . THR A 1 75 ? -7.496 -11.326 -3.942 1.00 0.00 75 THR A N 1
ATOM 1167 C CA . THR A 1 75 ? -6.290 -12.142 -3.999 1.00 0.00 75 THR A CA 1
ATOM 1168 C C . THR A 1 75 ? -5.350 -11.816 -2.844 1.00 0.00 75 THR A C 1
ATOM 1169 O O . THR A 1 75 ? -5.158 -10.657 -2.475 1.00 0.00 75 THR A O 1
ATOM 1180 N N . PRO A 1 76 ? -4.749 -12.861 -2.257 1.00 0.00 76 PRO A N 1
ATOM 1181 C CA . PRO A 1 76 ? -3.818 -12.711 -1.135 1.00 0.00 76 PRO A CA 1
ATOM 1182 C C . PRO A 1 76 ? -2.502 -12.065 -1.556 1.00 0.00 76 PRO A C 1
ATOM 1183 O O . PRO A 1 76 ? -1.800 -12.575 -2.428 1.00 0.00 76 PRO A O 1
ATOM 1194 N N . ALA A 1 77 ? -2.173 -10.940 -0.930 1.00 0.00 77 ALA A N 1
ATOM 1195 C CA . ALA A 1 77 ? -0.941 -10.225 -1.238 1.00 0.00 77 ALA A CA 1
ATOM 1196 C C . ALA A 1 77 ? 0.223 -10.753 -0.406 1.00 0.00 77 ALA A C 1
ATOM 1197 O O . ALA A 1 77 ? 0.389 -10.379 0.756 1.00 0.00 77 ALA A O 1
ATOM 1204 N N . LEU A 1 78 ? 1.025 -11.626 -1.005 1.00 0.00 78 LEU A N 1
ATOM 1205 C CA . LEU A 1 78 ? 2.173 -12.206 -0.319 1.00 0.00 78 LEU A CA 1
ATOM 1206 C C . LEU A 1 78 ? 3.450 -11.439 -0.649 1.00 0.00 78 LEU A C 1
ATOM 1207 O O . LEU A 1 78 ? 3.950 -11.497 -1.772 1.00 0.00 78 LEU A O 1
ATOM 1223 N N . VAL A 1 79 ? 3.975 -10.722 0.340 1.00 0.00 79 VAL A N 1
ATOM 1224 C CA . VAL A 1 79 ? 5.196 -9.945 0.156 1.00 0.00 79 VAL A CA 1
ATOM 1225 C C . VAL A 1 79 ? 6.418 -10.721 0.635 1.00 0.00 79 VAL A C 1
ATOM 1226 O O . VAL A 1 79 ? 6.492 -11.131 1.794 1.00 0.00 79 VAL A O 1
ATOM 1239 N N . PHE A 1 80 ? 7.375 -10.919 -0.265 1.00 0.00 80 PHE A N 1
ATOM 1240 C CA . PHE A 1 80 ? 8.595 -11.647 0.065 1.00 0.00 80 PHE A CA 1
ATOM 1241 C C . PHE A 1 80 ? 8.290 -13.111 0.372 1.00 0.00 80 PHE A C 1
ATOM 1242 O O . PHE A 1 80 ? 9.176 -13.874 0.755 1.00 0.00 80 PHE A O 1
ATOM 1259 N N . GLY A 1 81 ? 7.029 -13.495 0.198 1.00 0.00 81 GLY A N 1
ATOM 1260 C CA . GLY A 1 81 ? 6.628 -14.865 0.460 1.00 0.00 81 GLY A CA 1
ATOM 1261 C C . GLY A 1 81 ? 5.617 -14.968 1.585 1.00 0.00 81 GLY A C 1
ATOM 1262 O O . GLY A 1 81 ? 4.916 -15.973 1.710 1.00 0.00 81 GLY A O 1
ATOM 1266 N N . LYS A 1 82 ? 5.540 -13.927 2.407 1.00 0.00 82 LYS A N 1
ATOM 1267 C CA . LYS A 1 82 ? 4.608 -13.904 3.528 1.00 0.00 82 LYS A CA 1
ATOM 1268 C C . LYS A 1 82 ? 3.461 -12.934 3.261 1.00 0.00 82 LYS A C 1
ATOM 1269 O O . LYS A 1 82 ? 3.589 -11.979 2.496 1.00 0.00 82 LYS A O 1
ATOM 1288 N N . PRO A 1 83 ? 2.312 -13.183 3.907 1.00 0.00 83 PRO A N 1
ATOM 1289 C CA . PRO A 1 83 ? 1.122 -12.342 3.757 1.00 0.00 83 PRO A CA 1
ATOM 1290 C C . PRO A 1 83 ? 1.297 -10.968 4.396 1.00 0.00 83 PRO A C 1
ATOM 1291 O O . PRO A 1 83 ? 2.087 -10.801 5.325 1.00 0.00 83 PRO A O 1
ATOM 1302 N N . VAL A 1 84 ? 0.556 -9.987 3.892 1.00 0.00 84 VAL A N 1
ATOM 1303 C CA . VAL A 1 84 ? 0.628 -8.628 4.414 1.00 0.00 84 VAL A CA 1
ATOM 1304 C C . VAL A 1 84 ? -0.750 -7.977 4.447 1.00 0.00 84 VAL A C 1
ATOM 1305 O O . VAL A 1 84 ? -1.768 -8.645 4.263 1.00 0.00 84 VAL A O 1
ATOM 1318 N N . ARG A 1 85 ? -0.775 -6.669 4.682 1.00 0.00 85 ARG A N 1
ATOM 1319 C CA . ARG A 1 85 ? -2.029 -5.928 4.739 1.00 0.00 85 ARG A CA 1
ATOM 1320 C C . ARG A 1 85 ? -1.996 -4.729 3.795 1.00 0.00 85 ARG A C 1
ATOM 1321 O O . ARG A 1 85 ? -0.978 -4.047 3.676 1.00 0.00 85 ARG A O 1
ATOM 1342 N N . VAL A 1 86 ? -3.116 -4.480 3.125 1.00 0.00 86 VAL A N 1
ATOM 1343 C CA . VAL A 1 86 ? -3.216 -3.364 2.191 1.00 0.00 86 VAL A CA 1
ATOM 1344 C C . VAL A 1 86 ? -4.530 -2.613 2.370 1.00 0.00 86 VAL A C 1
ATOM 1345 O O . VAL A 1 86 ? -5.599 -3.220 2.447 1.00 0.00 86 VAL A O 1
ATOM 1358 N N . HIS A 1 87 ? -4.444 -1.288 2.439 1.00 0.00 87 HIS A N 1
ATOM 1359 C CA . HIS A 1 87 ? -5.627 -0.453 2.609 1.00 0.00 87 HIS A CA 1
ATOM 1360 C C . HIS A 1 87 ? -5.540 0.795 1.736 1.00 0.00 87 HIS A C 1
ATOM 1361 O O . HIS A 1 87 ? -4.493 1.090 1.158 1.00 0.00 87 HIS A O 1
ATOM 1375 N N . LEU A 1 88 ? -6.647 1.525 1.644 1.00 0.00 88 LEU A N 1
ATOM 1376 C CA . LEU A 1 88 ? -6.697 2.742 0.841 1.00 0.00 88 LEU A CA 1
ATOM 1377 C C . LEU A 1 88 ? -6.896 3.969 1.724 1.00 0.00 88 LEU A C 1
ATOM 1378 O O . LEU A 1 88 ? -7.994 4.521 1.797 1.00 0.00 88 LEU A O 1
ATOM 1394 N N . SER A 1 89 ? -5.827 4.393 2.390 1.00 0.00 89 SER A N 1
ATOM 1395 C CA . SER A 1 89 ? -5.886 5.554 3.270 1.00 0.00 89 SER A CA 1
ATOM 1396 C C . SER A 1 89 ? -5.939 6.846 2.461 1.00 0.00 89 SER A C 1
ATOM 1397 O O . SER A 1 89 ? -6.010 6.818 1.232 1.00 0.00 89 SER A O 1
ATOM 1405 N N . GLN A 1 90 ? -5.905 7.978 3.159 1.00 0.00 90 GLN A N 1
ATOM 1406 C CA . GLN A 1 90 ? -5.951 9.280 2.505 1.00 0.00 90 GLN A CA 1
ATOM 1407 C C . GLN A 1 90 ? -5.257 10.339 3.356 1.00 0.00 90 GLN A C 1
ATOM 1408 O O . GLN A 1 90 ? -5.908 11.210 3.935 1.00 0.00 90 GLN A O 1
ATOM 1422 N N . LYS A 1 91 ? -3.932 10.260 3.426 1.00 0.00 91 LYS A N 1
ATOM 1423 C CA . LYS A 1 91 ? -3.149 11.212 4.205 1.00 0.00 91 LYS A CA 1
ATOM 1424 C C . LYS A 1 91 ? -1.945 11.705 3.408 1.00 0.00 91 LYS A C 1
ATOM 1425 O O . LYS A 1 91 ? -1.754 11.324 2.253 1.00 0.00 91 LYS A O 1
ATOM 1444 N N . TYR A 1 92 ? -1.134 12.551 4.034 1.00 0.00 92 TYR A N 1
ATOM 1445 C CA . TYR A 1 92 ? 0.051 13.095 3.384 1.00 0.00 92 TYR A CA 1
ATOM 1446 C C . TYR A 1 92 ? -0.328 13.899 2.144 1.00 0.00 92 TYR A C 1
ATOM 1447 O O . TYR A 1 92 ? -0.162 13.437 1.014 1.00 0.00 92 TYR A O 1
ATOM 1465 N N . LYS A 1 93 ? -0.838 15.107 2.362 1.00 0.00 93 LYS A N 1
ATOM 1466 C CA . LYS A 1 93 ? -1.241 15.978 1.264 1.00 0.00 93 LYS A CA 1
ATOM 1467 C C . LYS A 1 93 ? -0.320 15.797 0.061 1.00 0.00 93 LYS A C 1
ATOM 1468 O O . LYS A 1 93 ? -0.772 15.451 -1.031 1.00 0.00 93 LYS A O 1
ATOM 1487 N N . ARG A 1 94 ? 0.971 16.031 0.268 1.00 0.00 94 ARG A N 1
ATOM 1488 C CA . ARG A 1 94 ? 1.953 15.894 -0.800 1.00 0.00 94 ARG A CA 1
ATOM 1489 C C . ARG A 1 94 ? 3.240 15.261 -0.278 1.00 0.00 94 ARG A C 1
ATOM 1490 O O . ARG A 1 94 ? 4.204 15.960 0.035 1.00 0.00 94 ARG A O 1
ATOM 1511 N N . ILE A 1 95 ? 3.246 13.936 -0.184 1.00 0.00 95 ILE A N 1
ATOM 1512 C CA . ILE A 1 95 ? 4.414 13.210 0.300 1.00 0.00 95 ILE A CA 1
ATOM 1513 C C . ILE A 1 95 ? 5.706 13.879 -0.159 1.00 0.00 95 ILE A C 1
ATOM 1514 O O . ILE A 1 95 ? 6.692 13.918 0.577 1.00 0.00 95 ILE A O 1
ATOM 1530 N N . LYS A 1 96 ? 5.693 14.405 -1.379 1.00 0.00 96 LYS A N 1
ATOM 1531 C CA . LYS A 1 96 ? 6.861 15.075 -1.936 1.00 0.00 96 LYS A CA 1
ATOM 1532 C C . LYS A 1 96 ? 6.445 16.213 -2.863 1.00 0.00 96 LYS A C 1
ATOM 1533 O O . LYS A 1 96 ? 5.408 16.141 -3.523 1.00 0.00 96 LYS A O 1
ATOM 1552 N N . SER A 1 97 ? 7.261 17.261 -2.909 1.00 0.00 97 SER A N 1
ATOM 1553 C CA . SER A 1 97 ? 6.976 18.416 -3.754 1.00 0.00 97 SER A CA 1
ATOM 1554 C C . SER A 1 97 ? 8.058 18.591 -4.815 1.00 0.00 97 SER A C 1
ATOM 1555 O O . SER A 1 97 ? 9.092 17.928 -4.778 1.00 0.00 97 SER A O 1
ATOM 1563 N N . GLY A 1 98 ? 7.808 19.491 -5.762 1.00 0.00 98 GLY A N 1
ATOM 1564 C CA . GLY A 1 98 ? 8.768 19.740 -6.821 1.00 0.00 98 GLY A CA 1
ATOM 1565 C C . GLY A 1 98 ? 9.848 20.719 -6.407 1.00 0.00 98 GLY A C 1
ATOM 1566 O O . GLY A 1 98 ? 9.751 21.383 -5.375 1.00 0.00 98 GLY A O 1
ATOM 1570 N N . PRO A 1 99 ? 10.908 20.818 -7.224 1.00 0.00 99 PRO A N 1
ATOM 1571 C CA . PRO A 1 99 ? 12.032 21.720 -6.956 1.00 0.00 99 PRO A CA 1
ATOM 1572 C C . PRO A 1 99 ? 11.647 23.187 -7.117 1.00 0.00 99 PRO A C 1
ATOM 1573 O O . PRO A 1 99 ? 12.446 24.081 -6.836 1.00 0.00 99 PRO A O 1
ATOM 1584 N N . SER A 1 100 ? 10.422 23.428 -7.569 1.00 0.00 100 SER A N 1
ATOM 1585 C CA . SER A 1 100 ? 9.933 24.787 -7.769 1.00 0.00 100 SER A CA 1
ATOM 1586 C C . SER A 1 100 ? 9.594 25.445 -6.435 1.00 0.00 100 SER A C 1
ATOM 1587 O O . SER A 1 100 ? 8.499 25.264 -5.903 1.00 0.00 100 SER A O 1
ATOM 1595 N N . SER A 1 101 ? 10.542 26.208 -5.901 1.00 0.00 101 SER A N 1
ATOM 1596 C CA . SER A 1 101 ? 10.346 26.890 -4.627 1.00 0.00 101 SER A CA 1
ATOM 1597 C C . SER A 1 101 ? 11.601 27.657 -4.222 1.00 0.00 101 SER A C 1
ATOM 1598 O O . SER A 1 101 ? 12.406 27.176 -3.425 1.00 0.00 101 SER A O 1
ATOM 1606 N N . GLY A 1 102 ? 11.763 28.853 -4.780 1.00 0.00 102 GLY A N 1
ATOM 1607 C CA . GLY A 1 102 ? 12.922 29.668 -4.467 1.00 0.00 102 GLY A CA 1
ATOM 1608 C C . GLY A 1 102 ? 12.726 30.496 -3.213 1.00 0.00 102 GLY A C 1
ATOM 1609 O O . GLY A 1 102 ? 12.073 31.539 -3.246 1.00 0.00 102 GLY A O 1
ATOM 1613 N N . GLY A 1 1 ? -13.017 4.137 16.129 1.00 0.00 1 GLY A N 2
ATOM 1614 C CA . GLY A 1 1 ? -12.513 2.787 15.956 1.00 0.00 1 GLY A CA 2
ATOM 1615 C C . GLY A 1 1 ? -13.524 1.870 15.299 1.00 0.00 1 GLY A C 2
ATOM 1616 O O . GLY A 1 1 ? -14.656 2.274 15.028 1.00 0.00 1 GLY A O 2
ATOM 1620 N N . SER A 1 2 ? -13.118 0.631 15.040 1.00 0.00 2 SER A N 2
ATOM 1621 C CA . SER A 1 2 ? -13.996 -0.345 14.405 1.00 0.00 2 SER A CA 2
ATOM 1622 C C . SER A 1 2 ? -14.397 0.114 13.006 1.00 0.00 2 SER A C 2
ATOM 1623 O O . SER A 1 2 ? -15.478 0.666 12.808 1.00 0.00 2 SER A O 2
ATOM 1631 N N . SER A 1 3 ? -13.515 -0.121 12.040 1.00 0.00 3 SER A N 2
ATOM 1632 C CA . SER A 1 3 ? -13.773 0.272 10.658 1.00 0.00 3 SER A CA 2
ATOM 1633 C C . SER A 1 3 ? -14.679 -0.742 9.967 1.00 0.00 3 SER A C 2
ATOM 1634 O O . SER A 1 3 ? -15.711 -0.386 9.401 1.00 0.00 3 SER A O 2
ATOM 1642 N N . GLY A 1 4 ? -14.282 -2.011 10.016 1.00 0.00 4 GLY A N 2
ATOM 1643 C CA . GLY A 1 4 ? -15.068 -3.059 9.391 1.00 0.00 4 GLY A CA 2
ATOM 1644 C C . GLY A 1 4 ? -15.147 -2.903 7.884 1.00 0.00 4 GLY A C 2
ATOM 1645 O O . GLY A 1 4 ? -16.104 -2.328 7.363 1.00 0.00 4 GLY A O 2
ATOM 1649 N N . SER A 1 5 ? -14.140 -3.413 7.184 1.00 0.00 5 SER A N 2
ATOM 1650 C CA . SER A 1 5 ? -14.097 -3.323 5.729 1.00 0.00 5 SER A CA 2
ATOM 1651 C C . SER A 1 5 ? -14.025 -1.867 5.277 1.00 0.00 5 SER A C 2
ATOM 1652 O O . SER A 1 5 ? -14.869 -1.049 5.643 1.00 0.00 5 SER A O 2
ATOM 1660 N N . SER A 1 6 ? -13.010 -1.552 4.479 1.00 0.00 6 SER A N 2
ATOM 1661 C CA . SER A 1 6 ? -12.824 -0.195 3.979 1.00 0.00 6 SER A CA 2
ATOM 1662 C C . SER A 1 6 ? -14.046 0.266 3.190 1.00 0.00 6 SER A C 2
ATOM 1663 O O . SER A 1 6 ? -14.287 -0.193 2.074 1.00 0.00 6 SER A O 2
ATOM 1671 N N . GLY A 1 7 ? -14.814 1.177 3.778 1.00 0.00 7 GLY A N 2
ATOM 1672 C CA . GLY A 1 7 ? -16.002 1.686 3.118 1.00 0.00 7 GLY A CA 2
ATOM 1673 C C . GLY A 1 7 ? -17.202 0.778 3.302 1.00 0.00 7 GLY A C 2
ATOM 1674 O O . GLY A 1 7 ? -17.051 -0.406 3.601 1.00 0.00 7 GLY A O 2
ATOM 1678 N N . GLN A 1 8 ? -18.396 1.335 3.127 1.00 0.00 8 GLN A N 2
ATOM 1679 C CA . GLN A 1 8 ? -19.626 0.568 3.280 1.00 0.00 8 GLN A CA 2
ATOM 1680 C C . GLN A 1 8 ? -20.841 1.407 2.900 1.00 0.00 8 GLN A C 2
ATOM 1681 O O . GLN A 1 8 ? -21.670 0.989 2.091 1.00 0.00 8 GLN A O 2
ATOM 1695 N N . LYS A 1 9 ? -20.943 2.594 3.489 1.00 0.00 9 LYS A N 2
ATOM 1696 C CA . LYS A 1 9 ? -22.057 3.493 3.213 1.00 0.00 9 LYS A CA 2
ATOM 1697 C C . LYS A 1 9 ? -22.026 3.967 1.763 1.00 0.00 9 LYS A C 2
ATOM 1698 O O . LYS A 1 9 ? -22.974 3.749 1.009 1.00 0.00 9 LYS A O 2
ATOM 1717 N N . GLY A 1 10 ? -20.931 4.616 1.380 1.00 0.00 10 GLY A N 2
ATOM 1718 C CA . GLY A 1 10 ? -20.797 5.108 0.021 1.00 0.00 10 GLY A CA 2
ATOM 1719 C C . GLY A 1 10 ? -19.351 5.301 -0.387 1.00 0.00 10 GLY A C 2
ATOM 1720 O O . GLY A 1 10 ? -18.440 5.107 0.419 1.00 0.00 10 GLY A O 2
ATOM 1724 N N . ARG A 1 11 ? -19.137 5.680 -1.642 1.00 0.00 11 ARG A N 2
ATOM 1725 C CA . ARG A 1 11 ? -17.790 5.896 -2.157 1.00 0.00 11 ARG A CA 2
ATOM 1726 C C . ARG A 1 11 ? -17.382 7.360 -2.018 1.00 0.00 11 ARG A C 2
ATOM 1727 O O . ARG A 1 11 ? -18.232 8.247 -1.934 1.00 0.00 11 ARG A O 2
ATOM 1748 N N . VAL A 1 12 ? -16.076 7.605 -1.993 1.00 0.00 12 VAL A N 2
ATOM 1749 C CA . VAL A 1 12 ? -15.555 8.961 -1.864 1.00 0.00 12 VAL A CA 2
ATOM 1750 C C . VAL A 1 12 ? -14.225 9.110 -2.595 1.00 0.00 12 VAL A C 2
ATOM 1751 O O . VAL A 1 12 ? -13.222 8.514 -2.205 1.00 0.00 12 VAL A O 2
ATOM 1764 N N . GLU A 1 13 ? -14.226 9.911 -3.656 1.00 0.00 13 GLU A N 2
ATOM 1765 C CA . GLU A 1 13 ? -13.018 10.138 -4.441 1.00 0.00 13 GLU A CA 2
ATOM 1766 C C . GLU A 1 13 ? -12.035 11.025 -3.681 1.00 0.00 13 GLU A C 2
ATOM 1767 O O . GLU A 1 13 ? -12.080 12.252 -3.784 1.00 0.00 13 GLU A O 2
ATOM 1779 N N . THR A 1 14 ? -11.146 10.396 -2.919 1.00 0.00 14 THR A N 2
ATOM 1780 C CA . THR A 1 14 ? -10.153 11.126 -2.141 1.00 0.00 14 THR A CA 2
ATOM 1781 C C . THR A 1 14 ? -8.742 10.833 -2.637 1.00 0.00 14 THR A C 2
ATOM 1782 O O . THR A 1 14 ? -8.547 10.014 -3.535 1.00 0.00 14 THR A O 2
ATOM 1793 N N . ARG A 1 15 ? -7.760 11.508 -2.047 1.00 0.00 15 ARG A N 2
ATOM 1794 C CA . ARG A 1 15 ? -6.366 11.318 -2.430 1.00 0.00 15 ARG A CA 2
ATOM 1795 C C . ARG A 1 15 ? -6.031 9.834 -2.548 1.00 0.00 15 ARG A C 2
ATOM 1796 O O . ARG A 1 15 ? -6.778 8.980 -2.073 1.00 0.00 15 ARG A O 2
ATOM 1817 N N . ARG A 1 16 ? -4.903 9.538 -3.186 1.00 0.00 16 ARG A N 2
ATOM 1818 C CA . ARG A 1 16 ? -4.471 8.157 -3.368 1.00 0.00 16 ARG A CA 2
ATOM 1819 C C . ARG A 1 16 ? -3.349 7.806 -2.395 1.00 0.00 16 ARG A C 2
ATOM 1820 O O . ARG A 1 16 ? -2.208 8.236 -2.564 1.00 0.00 16 ARG A O 2
ATOM 1841 N N . VAL A 1 17 ? -3.681 7.021 -1.374 1.00 0.00 17 VAL A N 2
ATOM 1842 C CA . VAL A 1 17 ? -2.703 6.612 -0.374 1.00 0.00 17 VAL A CA 2
ATOM 1843 C C . VAL A 1 17 ? -2.917 5.161 0.042 1.00 0.00 17 VAL A C 2
ATOM 1844 O O . VAL A 1 17 ? -3.732 4.870 0.918 1.00 0.00 17 VAL A O 2
ATOM 1857 N N . VAL A 1 18 ? -2.179 4.255 -0.589 1.00 0.00 18 VAL A N 2
ATOM 1858 C CA . VAL A 1 18 ? -2.287 2.833 -0.283 1.00 0.00 18 VAL A CA 2
ATOM 1859 C C . VAL A 1 18 ? -1.364 2.447 0.867 1.00 0.00 18 VAL A C 2
ATOM 1860 O O . VAL A 1 18 ? -0.151 2.332 0.694 1.00 0.00 18 VAL A O 2
ATOM 1873 N N . HIS A 1 19 ? -1.948 2.249 2.045 1.00 0.00 19 HIS A N 2
ATOM 1874 C CA . HIS A 1 19 ? -1.179 1.875 3.227 1.00 0.00 19 HIS A CA 2
ATOM 1875 C C . HIS A 1 19 ? -0.872 0.380 3.225 1.00 0.00 19 HIS A C 2
ATOM 1876 O O . HIS A 1 19 ? -1.756 -0.443 2.983 1.00 0.00 19 HIS A O 2
ATOM 1890 N N . ILE A 1 20 ? 0.383 0.037 3.495 1.00 0.00 20 ILE A N 2
ATOM 1891 C CA . ILE A 1 20 ? 0.803 -1.358 3.525 1.00 0.00 20 ILE A CA 2
ATOM 1892 C C . ILE A 1 20 ? 1.503 -1.693 4.838 1.00 0.00 20 ILE A C 2
ATOM 1893 O O . ILE A 1 20 ? 2.442 -1.009 5.244 1.00 0.00 20 ILE A O 2
ATOM 1909 N N . MET A 1 21 ? 1.039 -2.750 5.495 1.00 0.00 21 MET A N 2
ATOM 1910 C CA . MET A 1 21 ? 1.622 -3.178 6.762 1.00 0.00 21 MET A CA 2
ATOM 1911 C C . MET A 1 21 ? 1.950 -4.668 6.733 1.00 0.00 21 MET A C 2
ATOM 1912 O O . MET A 1 21 ? 1.678 -5.355 5.747 1.00 0.00 21 MET A O 2
ATOM 1926 N N . ASP A 1 22 ? 2.535 -5.162 7.819 1.00 0.00 22 ASP A N 2
ATOM 1927 C CA . ASP A 1 22 ? 2.898 -6.570 7.918 1.00 0.00 22 ASP A CA 2
ATOM 1928 C C . ASP A 1 22 ? 3.972 -6.927 6.896 1.00 0.00 22 ASP A C 2
ATOM 1929 O O . ASP A 1 22 ? 4.331 -8.095 6.738 1.00 0.00 22 ASP A O 2
ATOM 1938 N N . PHE A 1 23 ? 4.483 -5.915 6.203 1.00 0.00 23 PHE A N 2
ATOM 1939 C CA . PHE A 1 23 ? 5.515 -6.123 5.194 1.00 0.00 23 PHE A CA 2
ATOM 1940 C C . PHE A 1 23 ? 6.906 -6.046 5.815 1.00 0.00 23 PHE A C 2
ATOM 1941 O O . PHE A 1 23 ? 7.128 -5.310 6.776 1.00 0.00 23 PHE A O 2
ATOM 1958 N N . GLN A 1 24 ? 7.839 -6.811 5.258 1.00 0.00 24 GLN A N 2
ATOM 1959 C CA . GLN A 1 24 ? 9.209 -6.831 5.758 1.00 0.00 24 GLN A CA 2
ATOM 1960 C C . GLN A 1 24 ? 10.152 -6.122 4.791 1.00 0.00 24 GLN A C 2
ATOM 1961 O O . GLN A 1 24 ? 9.715 -5.541 3.797 1.00 0.00 24 GLN A O 2
ATOM 1975 N N . ARG A 1 25 ? 11.446 -6.173 5.089 1.00 0.00 25 ARG A N 2
ATOM 1976 C CA . ARG A 1 25 ? 12.449 -5.534 4.247 1.00 0.00 25 ARG A CA 2
ATOM 1977 C C . ARG A 1 25 ? 13.616 -6.481 3.978 1.00 0.00 25 ARG A C 2
ATOM 1978 O O . ARG A 1 25 ? 13.761 -7.508 4.641 1.00 0.00 25 ARG A O 2
ATOM 1999 N N . GLY A 1 26 ? 14.446 -6.127 3.002 1.00 0.00 26 GLY A N 2
ATOM 2000 C CA . GLY A 1 26 ? 15.588 -6.956 2.662 1.00 0.00 26 GLY A CA 2
ATOM 2001 C C . GLY A 1 26 ? 16.247 -6.532 1.365 1.00 0.00 26 GLY A C 2
ATOM 2002 O O . GLY A 1 26 ? 16.915 -5.500 1.307 1.00 0.00 26 GLY A O 2
ATOM 2006 N N . LYS A 1 27 ? 16.060 -7.331 0.319 1.00 0.00 27 LYS A N 2
ATOM 2007 C CA . LYS A 1 27 ? 16.641 -7.034 -0.985 1.00 0.00 27 LYS A CA 2
ATOM 2008 C C . LYS A 1 27 ? 15.563 -6.603 -1.975 1.00 0.00 27 LYS A C 2
ATOM 2009 O O . LYS A 1 27 ? 14.682 -7.386 -2.326 1.00 0.00 27 LYS A O 2
ATOM 2028 N N . ASN A 1 28 ? 15.642 -5.355 -2.422 1.00 0.00 28 ASN A N 2
ATOM 2029 C CA . ASN A 1 28 ? 14.675 -4.821 -3.374 1.00 0.00 28 ASN A CA 2
ATOM 2030 C C . ASN A 1 28 ? 13.305 -4.656 -2.722 1.00 0.00 28 ASN A C 2
ATOM 2031 O O . ASN A 1 28 ? 12.271 -4.792 -3.379 1.00 0.00 28 ASN A O 2
ATOM 2042 N N . LEU A 1 29 ? 13.305 -4.361 -1.427 1.00 0.00 29 LEU A N 2
ATOM 2043 C CA . LEU A 1 29 ? 12.062 -4.175 -0.684 1.00 0.00 29 LEU A CA 2
ATOM 2044 C C . LEU A 1 29 ? 11.225 -3.056 -1.294 1.00 0.00 29 LEU A C 2
ATOM 2045 O O . LEU A 1 29 ? 10.063 -3.259 -1.649 1.00 0.00 29 LEU A O 2
ATOM 2061 N N . ARG A 1 30 ? 11.824 -1.876 -1.417 1.00 0.00 30 ARG A N 2
ATOM 2062 C CA . ARG A 1 30 ? 11.134 -0.725 -1.985 1.00 0.00 30 ARG A CA 2
ATOM 2063 C C . ARG A 1 30 ? 10.377 -1.115 -3.252 1.00 0.00 30 ARG A C 2
ATOM 2064 O O . ARG A 1 30 ? 9.436 -0.434 -3.660 1.00 0.00 30 ARG A O 2
ATOM 2085 N N . TYR A 1 31 ? 10.795 -2.214 -3.870 1.00 0.00 31 TYR A N 2
ATOM 2086 C CA . TYR A 1 31 ? 10.160 -2.693 -5.091 1.00 0.00 31 TYR A CA 2
ATOM 2087 C C . TYR A 1 31 ? 9.023 -3.658 -4.771 1.00 0.00 31 TYR A C 2
ATOM 2088 O O . TYR A 1 31 ? 7.975 -3.635 -5.415 1.00 0.00 31 TYR A O 2
ATOM 2106 N N . GLN A 1 32 ? 9.239 -4.507 -3.770 1.00 0.00 32 GLN A N 2
ATOM 2107 C CA . GLN A 1 32 ? 8.234 -5.481 -3.364 1.00 0.00 32 GLN A CA 2
ATOM 2108 C C . GLN A 1 32 ? 6.917 -4.793 -3.020 1.00 0.00 32 GLN A C 2
ATOM 2109 O O . GLN A 1 32 ? 5.841 -5.372 -3.180 1.00 0.00 32 GLN A O 2
ATOM 2123 N N . LEU A 1 33 ? 7.008 -3.554 -2.547 1.00 0.00 33 LEU A N 2
ATOM 2124 C CA . LEU A 1 33 ? 5.823 -2.786 -2.180 1.00 0.00 33 LEU A CA 2
ATOM 2125 C C . LEU A 1 33 ? 5.282 -2.014 -3.380 1.00 0.00 33 LEU A C 2
ATOM 2126 O O . LEU A 1 33 ? 4.072 -1.971 -3.609 1.00 0.00 33 LEU A O 2
ATOM 2142 N N . LEU A 1 34 ? 6.185 -1.408 -4.142 1.00 0.00 34 LEU A N 2
ATOM 2143 C CA . LEU A 1 34 ? 5.799 -0.638 -5.320 1.00 0.00 34 LEU A CA 2
ATOM 2144 C C . LEU A 1 34 ? 5.261 -1.553 -6.415 1.00 0.00 34 LEU A C 2
ATOM 2145 O O . LEU A 1 34 ? 4.511 -1.117 -7.288 1.00 0.00 34 LEU A O 2
ATOM 2161 N N . GLN A 1 35 ? 5.646 -2.824 -6.360 1.00 0.00 35 GLN A N 2
ATOM 2162 C CA . GLN A 1 35 ? 5.201 -3.800 -7.348 1.00 0.00 35 GLN A CA 2
ATOM 2163 C C . GLN A 1 35 ? 3.735 -4.161 -7.133 1.00 0.00 35 GLN A C 2
ATOM 2164 O O . GLN A 1 35 ? 3.109 -4.793 -7.986 1.00 0.00 35 GLN A O 2
ATOM 2178 N N . LEU A 1 36 ? 3.193 -3.758 -5.990 1.00 0.00 36 LEU A N 2
ATOM 2179 C CA . LEU A 1 36 ? 1.800 -4.039 -5.662 1.00 0.00 36 LEU A CA 2
ATOM 2180 C C . LEU A 1 36 ? 0.872 -3.003 -6.290 1.00 0.00 36 LEU A C 2
ATOM 2181 O O . LEU A 1 36 ? -0.340 -3.204 -6.364 1.00 0.00 36 LEU A O 2
ATOM 2197 N N . VAL A 1 37 ? 1.452 -1.895 -6.741 1.00 0.00 37 VAL A N 2
ATOM 2198 C CA . VAL A 1 37 ? 0.678 -0.828 -7.365 1.00 0.00 37 VAL A CA 2
ATOM 2199 C C . VAL A 1 37 ? 1.212 -0.505 -8.757 1.00 0.00 37 VAL A C 2
ATOM 2200 O O . VAL A 1 37 ? 0.489 0.019 -9.603 1.00 0.00 37 VAL A O 2
ATOM 2213 N N . GLU A 1 38 ? 2.483 -0.822 -8.986 1.00 0.00 38 GLU A N 2
ATOM 2214 C CA . GLU A 1 38 ? 3.113 -0.564 -10.275 1.00 0.00 38 GLU A CA 2
ATOM 2215 C C . GLU A 1 38 ? 2.207 -1.001 -11.421 1.00 0.00 38 GLU A C 2
ATOM 2216 O O . GLU A 1 38 ? 1.796 -0.200 -12.261 1.00 0.00 38 GLU A O 2
ATOM 2228 N N . PRO A 1 39 ? 1.886 -2.303 -11.458 1.00 0.00 39 PRO A N 2
ATOM 2229 C CA . PRO A 1 39 ? 1.025 -2.878 -12.496 1.00 0.00 39 PRO A CA 2
ATOM 2230 C C . PRO A 1 39 ? -0.425 -2.424 -12.362 1.00 0.00 39 PRO A C 2
ATOM 2231 O O . PRO A 1 39 ? -1.290 -2.843 -13.132 1.00 0.00 39 PRO A O 2
ATOM 2242 N N . PHE A 1 40 ? -0.684 -1.566 -11.381 1.00 0.00 40 PHE A N 2
ATOM 2243 C CA . PHE A 1 40 ? -2.029 -1.057 -11.146 1.00 0.00 40 PHE A CA 2
ATOM 2244 C C . PHE A 1 40 ? -2.141 0.403 -11.577 1.00 0.00 40 PHE A C 2
ATOM 2245 O O . PHE A 1 40 ? -3.239 0.946 -11.692 1.00 0.00 40 PHE A O 2
ATOM 2262 N N . GLY A 1 41 ? -0.994 1.034 -11.811 1.00 0.00 41 GLY A N 2
ATOM 2263 C CA . GLY A 1 41 ? -0.983 2.425 -12.224 1.00 0.00 41 GLY A CA 2
ATOM 2264 C C . GLY A 1 41 ? 0.412 3.016 -12.236 1.00 0.00 41 GLY A C 2
ATOM 2265 O O . GLY A 1 41 ? 1.395 2.302 -12.436 1.00 0.00 41 GLY A O 2
ATOM 2269 N N . VAL A 1 42 ? 0.501 4.325 -12.022 1.00 0.00 42 VAL A N 2
ATOM 2270 C CA . VAL A 1 42 ? 1.787 5.012 -12.010 1.00 0.00 42 VAL A CA 2
ATOM 2271 C C . VAL A 1 42 ? 2.183 5.409 -10.592 1.00 0.00 42 VAL A C 2
ATOM 2272 O O . VAL A 1 42 ? 1.328 5.710 -9.758 1.00 0.00 42 VAL A O 2
ATOM 2285 N N . ILE A 1 43 ? 3.485 5.406 -10.325 1.00 0.00 43 ILE A N 2
ATOM 2286 C CA . ILE A 1 43 ? 3.996 5.767 -9.008 1.00 0.00 43 ILE A CA 2
ATOM 2287 C C . ILE A 1 43 ? 4.257 7.267 -8.913 1.00 0.00 43 ILE A C 2
ATOM 2288 O O . ILE A 1 43 ? 5.129 7.800 -9.598 1.00 0.00 43 ILE A O 2
ATOM 2304 N N . SER A 1 44 ? 3.496 7.940 -8.055 1.00 0.00 44 SER A N 2
ATOM 2305 C CA . SER A 1 44 ? 3.643 9.379 -7.870 1.00 0.00 44 SER A CA 2
ATOM 2306 C C . SER A 1 44 ? 4.655 9.684 -6.768 1.00 0.00 44 SER A C 2
ATOM 2307 O O . SER A 1 44 ? 5.530 10.531 -6.933 1.00 0.00 44 SER A O 2
ATOM 2315 N N . ASN A 1 45 ? 4.524 8.986 -5.645 1.00 0.00 45 ASN A N 2
ATOM 2316 C CA . ASN A 1 45 ? 5.426 9.182 -4.515 1.00 0.00 45 ASN A CA 2
ATOM 2317 C C . ASN A 1 45 ? 5.139 8.170 -3.409 1.00 0.00 45 ASN A C 2
ATOM 2318 O O . ASN A 1 45 ? 3.999 8.023 -2.968 1.00 0.00 45 ASN A O 2
ATOM 2329 N N . HIS A 1 46 ? 6.182 7.477 -2.965 1.00 0.00 46 HIS A N 2
ATOM 2330 C CA . HIS A 1 46 ? 6.043 6.479 -1.910 1.00 0.00 46 HIS A CA 2
ATOM 2331 C C . HIS A 1 46 ? 6.828 6.891 -0.667 1.00 0.00 46 HIS A C 2
ATOM 2332 O O . HIS A 1 46 ? 7.763 7.688 -0.746 1.00 0.00 46 HIS A O 2
ATOM 2346 N N . LEU A 1 47 ? 6.440 6.342 0.479 1.00 0.00 47 LEU A N 2
ATOM 2347 C CA . LEU A 1 47 ? 7.106 6.653 1.740 1.00 0.00 47 LEU A CA 2
ATOM 2348 C C . LEU A 1 47 ? 7.270 5.399 2.592 1.00 0.00 47 LEU A C 2
ATOM 2349 O O . LEU A 1 47 ? 6.309 4.666 2.827 1.00 0.00 47 LEU A O 2
ATOM 2365 N N . ILE A 1 48 ? 8.492 5.159 3.055 1.00 0.00 48 ILE A N 2
ATOM 2366 C CA . ILE A 1 48 ? 8.780 3.996 3.885 1.00 0.00 48 ILE A CA 2
ATOM 2367 C C . ILE A 1 48 ? 9.492 4.401 5.170 1.00 0.00 48 ILE A C 2
ATOM 2368 O O . ILE A 1 48 ? 10.699 4.651 5.173 1.00 0.00 48 ILE A O 2
ATOM 2384 N N . LEU A 1 49 ? 8.740 4.462 6.263 1.00 0.00 49 LEU A N 2
ATOM 2385 C CA . LEU A 1 49 ? 9.299 4.836 7.558 1.00 0.00 49 LEU A CA 2
ATOM 2386 C C . LEU A 1 49 ? 10.386 3.854 7.984 1.00 0.00 49 LEU A C 2
ATOM 2387 O O . LEU A 1 49 ? 10.229 2.642 7.850 1.00 0.00 49 LEU A O 2
ATOM 2403 N N . ASN A 1 50 ? 11.488 4.388 8.502 1.00 0.00 50 ASN A N 2
ATOM 2404 C CA . ASN A 1 50 ? 12.601 3.559 8.950 1.00 0.00 50 ASN A CA 2
ATOM 2405 C C . ASN A 1 50 ? 12.499 3.271 10.444 1.00 0.00 50 ASN A C 2
ATOM 2406 O O . ASN A 1 50 ? 13.498 3.299 11.163 1.00 0.00 50 ASN A O 2
ATOM 2417 N N . LYS A 1 51 ? 11.284 2.996 10.906 1.00 0.00 51 LYS A N 2
ATOM 2418 C CA . LYS A 1 51 ? 11.048 2.701 12.315 1.00 0.00 51 LYS A CA 2
ATOM 2419 C C . LYS A 1 51 ? 10.222 1.429 12.473 1.00 0.00 51 LYS A C 2
ATOM 2420 O O . LYS A 1 51 ? 10.542 0.569 13.293 1.00 0.00 51 LYS A O 2
ATOM 2439 N N . ILE A 1 52 ? 9.159 1.317 11.683 1.00 0.00 52 ILE A N 2
ATOM 2440 C CA . ILE A 1 52 ? 8.288 0.149 11.735 1.00 0.00 52 ILE A CA 2
ATOM 2441 C C . ILE A 1 52 ? 7.992 -0.378 10.336 1.00 0.00 52 ILE A C 2
ATOM 2442 O O . ILE A 1 52 ? 8.488 0.153 9.343 1.00 0.00 52 ILE A O 2
ATOM 2458 N N . ASN A 1 53 ? 7.177 -1.426 10.265 1.00 0.00 53 ASN A N 2
ATOM 2459 C CA . ASN A 1 53 ? 6.812 -2.026 8.987 1.00 0.00 53 ASN A CA 2
ATOM 2460 C C . ASN A 1 53 ? 5.610 -1.314 8.375 1.00 0.00 53 ASN A C 2
ATOM 2461 O O . ASN A 1 53 ? 4.646 -1.953 7.955 1.00 0.00 53 ASN A O 2
ATOM 2472 N N . GLU A 1 54 ? 5.674 0.013 8.331 1.00 0.00 54 GLU A N 2
ATOM 2473 C CA . GLU A 1 54 ? 4.589 0.812 7.772 1.00 0.00 54 GLU A CA 2
ATOM 2474 C C . GLU A 1 54 ? 5.066 1.605 6.559 1.00 0.00 54 GLU A C 2
ATOM 2475 O O . GLU A 1 54 ? 6.088 2.290 6.615 1.00 0.00 54 GLU A O 2
ATOM 2487 N N . ALA A 1 55 ? 4.321 1.507 5.464 1.00 0.00 55 ALA A N 2
ATOM 2488 C CA . ALA A 1 55 ? 4.666 2.216 4.238 1.00 0.00 55 ALA A CA 2
ATOM 2489 C C . ALA A 1 55 ? 3.414 2.686 3.504 1.00 0.00 55 ALA A C 2
ATOM 2490 O O . ALA A 1 55 ? 2.352 2.075 3.614 1.00 0.00 55 ALA A O 2
ATOM 2497 N N . PHE A 1 56 ? 3.547 3.776 2.755 1.00 0.00 56 PHE A N 2
ATOM 2498 C CA . PHE A 1 56 ? 2.427 4.328 2.004 1.00 0.00 56 PHE A CA 2
ATOM 2499 C C . PHE A 1 56 ? 2.859 4.727 0.595 1.00 0.00 56 PHE A C 2
ATOM 2500 O O . PHE A 1 56 ? 3.843 5.445 0.418 1.00 0.00 56 PHE A O 2
ATOM 2517 N N . ILE A 1 57 ? 2.117 4.254 -0.400 1.00 0.00 57 ILE A N 2
ATOM 2518 C CA . ILE A 1 57 ? 2.423 4.561 -1.792 1.00 0.00 57 ILE A CA 2
ATOM 2519 C C . ILE A 1 57 ? 1.322 5.406 -2.423 1.00 0.00 57 ILE A C 2
ATOM 2520 O O . ILE A 1 57 ? 0.164 4.995 -2.475 1.00 0.00 57 ILE A O 2
ATOM 2536 N N . GLU A 1 58 ? 1.693 6.589 -2.903 1.00 0.00 58 GLU A N 2
ATOM 2537 C CA . GLU A 1 58 ? 0.737 7.492 -3.532 1.00 0.00 58 GLU A CA 2
ATOM 2538 C C . GLU A 1 58 ? 0.706 7.285 -5.043 1.00 0.00 58 GLU A C 2
ATOM 2539 O O . GLU A 1 58 ? 1.749 7.242 -5.696 1.00 0.00 58 GLU A O 2
ATOM 2551 N N . MET A 1 59 ? -0.498 7.156 -5.593 1.00 0.00 59 MET A N 2
ATOM 2552 C CA . MET A 1 59 ? -0.664 6.954 -7.028 1.00 0.00 59 MET A CA 2
ATOM 2553 C C . MET A 1 59 ? -1.044 8.259 -7.720 1.00 0.00 59 MET A C 2
ATOM 2554 O O . MET A 1 59 ? -1.535 9.190 -7.083 1.00 0.00 59 MET A O 2
ATOM 2568 N N . ALA A 1 60 ? -0.812 8.320 -9.027 1.00 0.00 60 ALA A N 2
ATOM 2569 C CA . ALA A 1 60 ? -1.131 9.510 -9.806 1.00 0.00 60 ALA A CA 2
ATOM 2570 C C . ALA A 1 60 ? -2.639 9.684 -9.950 1.00 0.00 60 ALA A C 2
ATOM 2571 O O . ALA A 1 60 ? -3.130 10.793 -10.166 1.00 0.00 60 ALA A O 2
ATOM 2578 N N . THR A 1 61 ? -3.372 8.581 -9.828 1.00 0.00 61 THR A N 2
ATOM 2579 C CA . THR A 1 61 ? -4.824 8.611 -9.946 1.00 0.00 61 THR A CA 2
ATOM 2580 C C . THR A 1 61 ? -5.476 7.645 -8.963 1.00 0.00 61 THR A C 2
ATOM 2581 O O . THR A 1 61 ? -5.126 6.466 -8.910 1.00 0.00 61 THR A O 2
ATOM 2592 N N . THR A 1 62 ? -6.428 8.152 -8.185 1.00 0.00 62 THR A N 2
ATOM 2593 C CA . THR A 1 62 ? -7.128 7.334 -7.203 1.00 0.00 62 THR A CA 2
ATOM 2594 C C . THR A 1 62 ? -7.587 6.015 -7.813 1.00 0.00 62 THR A C 2
ATOM 2595 O O . THR A 1 62 ? -7.681 5.001 -7.122 1.00 0.00 62 THR A O 2
ATOM 2606 N N . GLU A 1 63 ? -7.869 6.036 -9.113 1.00 0.00 63 GLU A N 2
ATOM 2607 C CA . GLU A 1 63 ? -8.319 4.839 -9.815 1.00 0.00 63 GLU A CA 2
ATOM 2608 C C . GLU A 1 63 ? -7.361 3.675 -9.574 1.00 0.00 63 GLU A C 2
ATOM 2609 O O . GLU A 1 63 ? -7.787 2.543 -9.346 1.00 0.00 63 GLU A O 2
ATOM 2621 N N . ASP A 1 64 ? -6.065 3.963 -9.628 1.00 0.00 64 ASP A N 2
ATOM 2622 C CA . ASP A 1 64 ? -5.045 2.941 -9.417 1.00 0.00 64 ASP A CA 2
ATOM 2623 C C . ASP A 1 64 ? -5.062 2.449 -7.973 1.00 0.00 64 ASP A C 2
ATOM 2624 O O . ASP A 1 64 ? -5.442 1.311 -7.699 1.00 0.00 64 ASP A O 2
ATOM 2633 N N . ALA A 1 65 ? -4.646 3.314 -7.054 1.00 0.00 65 ALA A N 2
ATOM 2634 C CA . ALA A 1 65 ? -4.614 2.967 -5.639 1.00 0.00 65 ALA A CA 2
ATOM 2635 C C . ALA A 1 65 ? -5.852 2.171 -5.240 1.00 0.00 65 ALA A C 2
ATOM 2636 O O . ALA A 1 65 ? -5.745 1.097 -4.647 1.00 0.00 65 ALA A O 2
ATOM 2643 N N . GLN A 1 66 ? -7.023 2.704 -5.567 1.00 0.00 66 GLN A N 2
ATOM 2644 C CA . GLN A 1 66 ? -8.282 2.044 -5.241 1.00 0.00 66 GLN A CA 2
ATOM 2645 C C . GLN A 1 66 ? -8.306 0.620 -5.789 1.00 0.00 66 GLN A C 2
ATOM 2646 O O . GLN A 1 66 ? -8.732 -0.310 -5.106 1.00 0.00 66 GLN A O 2
ATOM 2660 N N . ALA A 1 67 ? -7.849 0.460 -7.026 1.00 0.00 67 ALA A N 2
ATOM 2661 C CA . ALA A 1 67 ? -7.817 -0.850 -7.665 1.00 0.00 67 ALA A CA 2
ATOM 2662 C C . ALA A 1 67 ? -6.835 -1.780 -6.961 1.00 0.00 67 ALA A C 2
ATOM 2663 O O . ALA A 1 67 ? -7.176 -2.910 -6.613 1.00 0.00 67 ALA A O 2
ATOM 2670 N N . ALA A 1 68 ? -5.613 -1.298 -6.757 1.00 0.00 68 ALA A N 2
ATOM 2671 C CA . ALA A 1 68 ? -4.582 -2.086 -6.093 1.00 0.00 68 ALA A CA 2
ATOM 2672 C C . ALA A 1 68 ? -5.129 -2.765 -4.842 1.00 0.00 68 ALA A C 2
ATOM 2673 O O . ALA A 1 68 ? -4.743 -3.887 -4.513 1.00 0.00 68 ALA A O 2
ATOM 2680 N N . VAL A 1 69 ? -6.029 -2.077 -4.147 1.00 0.00 69 VAL A N 2
ATOM 2681 C CA . VAL A 1 69 ? -6.631 -2.614 -2.933 1.00 0.00 69 VAL A CA 2
ATOM 2682 C C . VAL A 1 69 ? -7.588 -3.757 -3.251 1.00 0.00 69 VAL A C 2
ATOM 2683 O O . VAL A 1 69 ? -7.678 -4.732 -2.506 1.00 0.00 69 VAL A O 2
ATOM 2696 N N . ASP A 1 70 ? -8.303 -3.629 -4.364 1.00 0.00 70 ASP A N 2
ATOM 2697 C CA . ASP A 1 70 ? -9.255 -4.651 -4.783 1.00 0.00 70 ASP A CA 2
ATOM 2698 C C . ASP A 1 70 ? -8.539 -5.962 -5.097 1.00 0.00 70 ASP A C 2
ATOM 2699 O O . ASP A 1 70 ? -9.172 -7.011 -5.220 1.00 0.00 70 ASP A O 2
ATOM 2708 N N . TYR A 1 71 ? -7.219 -5.894 -5.226 1.00 0.00 71 TYR A N 2
ATOM 2709 C CA . TYR A 1 71 ? -6.419 -7.074 -5.530 1.00 0.00 71 TYR A CA 2
ATOM 2710 C C . TYR A 1 71 ? -6.069 -7.837 -4.255 1.00 0.00 71 TYR A C 2
ATOM 2711 O O . TYR A 1 71 ? -5.632 -8.986 -4.307 1.00 0.00 71 TYR A O 2
ATOM 2729 N N . TYR A 1 72 ? -6.265 -7.188 -3.113 1.00 0.00 72 TYR A N 2
ATOM 2730 C CA . TYR A 1 72 ? -5.968 -7.802 -1.824 1.00 0.00 72 TYR A CA 2
ATOM 2731 C C . TYR A 1 72 ? -7.208 -8.476 -1.244 1.00 0.00 72 TYR A C 2
ATOM 2732 O O . TYR A 1 72 ? -7.107 -9.410 -0.448 1.00 0.00 72 TYR A O 2
ATOM 2750 N N . THR A 1 73 ? -8.379 -7.995 -1.649 1.00 0.00 73 THR A N 2
ATOM 2751 C CA . THR A 1 73 ? -9.640 -8.548 -1.170 1.00 0.00 73 THR A CA 2
ATOM 2752 C C . THR A 1 73 ? -9.981 -9.846 -1.893 1.00 0.00 73 THR A C 2
ATOM 2753 O O . THR A 1 73 ? -10.505 -10.784 -1.294 1.00 0.00 73 THR A O 2
ATOM 2764 N N . THR A 1 74 ? -9.679 -9.893 -3.188 1.00 0.00 74 THR A N 2
ATOM 2765 C CA . THR A 1 74 ? -9.954 -11.075 -3.994 1.00 0.00 74 THR A CA 2
ATOM 2766 C C . THR A 1 74 ? -8.773 -12.040 -3.975 1.00 0.00 74 THR A C 2
ATOM 2767 O O . THR A 1 74 ? -8.950 -13.254 -3.872 1.00 0.00 74 THR A O 2
ATOM 2778 N N . THR A 1 75 ? -7.566 -11.493 -4.077 1.00 0.00 75 THR A N 2
ATOM 2779 C CA . THR A 1 75 ? -6.355 -12.304 -4.072 1.00 0.00 75 THR A CA 2
ATOM 2780 C C . THR A 1 75 ? -5.435 -11.913 -2.922 1.00 0.00 75 THR A C 2
ATOM 2781 O O . THR A 1 75 ? -5.257 -10.735 -2.610 1.00 0.00 75 THR A O 2
ATOM 2792 N N . PRO A 1 76 ? -4.834 -12.922 -2.275 1.00 0.00 76 PRO A N 2
ATOM 2793 C CA . PRO A 1 76 ? -3.921 -12.708 -1.149 1.00 0.00 76 PRO A CA 2
ATOM 2794 C C . PRO A 1 76 ? -2.604 -12.073 -1.584 1.00 0.00 76 PRO A C 2
ATOM 2795 O O . PRO A 1 76 ? -1.884 -12.623 -2.417 1.00 0.00 76 PRO A O 2
ATOM 2806 N N . ALA A 1 77 ? -2.294 -10.914 -1.013 1.00 0.00 77 ALA A N 2
ATOM 2807 C CA . ALA A 1 77 ? -1.062 -10.207 -1.340 1.00 0.00 77 ALA A CA 2
ATOM 2808 C C . ALA A 1 77 ? 0.100 -10.702 -0.484 1.00 0.00 77 ALA A C 2
ATOM 2809 O O . ALA A 1 77 ? 0.281 -10.260 0.651 1.00 0.00 77 ALA A O 2
ATOM 2816 N N . LEU A 1 78 ? 0.883 -11.623 -1.035 1.00 0.00 78 LEU A N 2
ATOM 2817 C CA . LEU A 1 78 ? 2.027 -12.179 -0.322 1.00 0.00 78 LEU A CA 2
ATOM 2818 C C . LEU A 1 78 ? 3.302 -11.408 -0.653 1.00 0.00 78 LEU A C 2
ATOM 2819 O O . LEU A 1 78 ? 3.820 -11.492 -1.767 1.00 0.00 78 LEU A O 2
ATOM 2835 N N . VAL A 1 79 ? 3.804 -10.660 0.324 1.00 0.00 79 VAL A N 2
ATOM 2836 C CA . VAL A 1 79 ? 5.020 -9.876 0.139 1.00 0.00 79 VAL A CA 2
ATOM 2837 C C . VAL A 1 79 ? 6.242 -10.628 0.658 1.00 0.00 79 VAL A C 2
ATOM 2838 O O . VAL A 1 79 ? 6.302 -11.001 1.830 1.00 0.00 79 VAL A O 2
ATOM 2851 N N . PHE A 1 80 ? 7.214 -10.844 -0.221 1.00 0.00 80 PHE A N 2
ATOM 2852 C CA . PHE A 1 80 ? 8.435 -11.551 0.149 1.00 0.00 80 PHE A CA 2
ATOM 2853 C C . PHE A 1 80 ? 8.140 -13.012 0.475 1.00 0.00 80 PHE A C 2
ATOM 2854 O O . PHE A 1 80 ? 9.029 -13.760 0.879 1.00 0.00 80 PHE A O 2
ATOM 2871 N N . GLY A 1 81 ? 6.885 -13.410 0.296 1.00 0.00 81 GLY A N 2
ATOM 2872 C CA . GLY A 1 81 ? 6.493 -14.780 0.577 1.00 0.00 81 GLY A CA 2
ATOM 2873 C C . GLY A 1 81 ? 5.453 -14.872 1.676 1.00 0.00 81 GLY A C 2
ATOM 2874 O O . GLY A 1 81 ? 4.764 -15.884 1.804 1.00 0.00 81 GLY A O 2
ATOM 2878 N N . LYS A 1 82 ? 5.342 -13.814 2.472 1.00 0.00 82 LYS A N 2
ATOM 2879 C CA . LYS A 1 82 ? 4.378 -13.779 3.566 1.00 0.00 82 LYS A CA 2
ATOM 2880 C C . LYS A 1 82 ? 3.239 -12.814 3.257 1.00 0.00 82 LYS A C 2
ATOM 2881 O O . LYS A 1 82 ? 3.403 -11.833 2.530 1.00 0.00 82 LYS A O 2
ATOM 2900 N N . PRO A 1 83 ? 2.055 -13.093 3.822 1.00 0.00 83 PRO A N 2
ATOM 2901 C CA . PRO A 1 83 ? 0.865 -12.260 3.623 1.00 0.00 83 PRO A CA 2
ATOM 2902 C C . PRO A 1 83 ? 0.985 -10.904 4.312 1.00 0.00 83 PRO A C 2
ATOM 2903 O O . PRO A 1 83 ? 1.594 -10.790 5.377 1.00 0.00 83 PRO A O 2
ATOM 2914 N N . VAL A 1 84 ? 0.401 -9.880 3.699 1.00 0.00 84 VAL A N 2
ATOM 2915 C CA . VAL A 1 84 ? 0.440 -8.533 4.256 1.00 0.00 84 VAL A CA 2
ATOM 2916 C C . VAL A 1 84 ? -0.942 -7.888 4.234 1.00 0.00 84 VAL A C 2
ATOM 2917 O O . VAL A 1 84 ? -1.922 -8.511 3.824 1.00 0.00 84 VAL A O 2
ATOM 2930 N N . ARG A 1 85 ? -1.012 -6.638 4.677 1.00 0.00 85 ARG A N 2
ATOM 2931 C CA . ARG A 1 85 ? -2.275 -5.908 4.709 1.00 0.00 85 ARG A CA 2
ATOM 2932 C C . ARG A 1 85 ? -2.251 -4.740 3.728 1.00 0.00 85 ARG A C 2
ATOM 2933 O O . ARG A 1 85 ? -1.247 -4.040 3.603 1.00 0.00 85 ARG A O 2
ATOM 2954 N N . VAL A 1 86 ? -3.367 -4.535 3.034 1.00 0.00 86 VAL A N 2
ATOM 2955 C CA . VAL A 1 86 ? -3.475 -3.451 2.065 1.00 0.00 86 VAL A CA 2
ATOM 2956 C C . VAL A 1 86 ? -4.785 -2.690 2.235 1.00 0.00 86 VAL A C 2
ATOM 2957 O O . VAL A 1 86 ? -5.868 -3.262 2.107 1.00 0.00 86 VAL A O 2
ATOM 2970 N N . HIS A 1 87 ? -4.679 -1.397 2.525 1.00 0.00 87 HIS A N 2
ATOM 2971 C CA . HIS A 1 87 ? -5.856 -0.557 2.712 1.00 0.00 87 HIS A CA 2
ATOM 2972 C C . HIS A 1 87 ? -5.708 0.761 1.957 1.00 0.00 87 HIS A C 2
ATOM 2973 O O . HIS A 1 87 ? -4.601 1.158 1.590 1.00 0.00 87 HIS A O 2
ATOM 2987 N N . LEU A 1 88 ? -6.830 1.436 1.728 1.00 0.00 88 LEU A N 2
ATOM 2988 C CA . LEU A 1 88 ? -6.826 2.709 1.017 1.00 0.00 88 LEU A CA 2
ATOM 2989 C C . LEU A 1 88 ? -7.028 3.873 1.981 1.00 0.00 88 LEU A C 2
ATOM 2990 O O . LEU A 1 88 ? -8.156 4.307 2.216 1.00 0.00 88 LEU A O 2
ATOM 3006 N N . SER A 1 89 ? -5.929 4.374 2.535 1.00 0.00 89 SER A N 2
ATOM 3007 C CA . SER A 1 89 ? -5.986 5.486 3.475 1.00 0.00 89 SER A CA 2
ATOM 3008 C C . SER A 1 89 ? -6.389 6.776 2.767 1.00 0.00 89 SER A C 2
ATOM 3009 O O . SER A 1 89 ? -6.251 6.897 1.550 1.00 0.00 89 SER A O 2
ATOM 3017 N N . GLN A 1 90 ? -6.887 7.737 3.539 1.00 0.00 90 GLN A N 2
ATOM 3018 C CA . GLN A 1 90 ? -7.311 9.017 2.987 1.00 0.00 90 GLN A CA 2
ATOM 3019 C C . GLN A 1 90 ? -6.391 10.142 3.450 1.00 0.00 90 GLN A C 2
ATOM 3020 O O . GLN A 1 90 ? -6.687 10.841 4.420 1.00 0.00 90 GLN A O 2
ATOM 3034 N N . LYS A 1 91 ? -5.273 10.312 2.752 1.00 0.00 91 LYS A N 2
ATOM 3035 C CA . LYS A 1 91 ? -4.310 11.352 3.091 1.00 0.00 91 LYS A CA 2
ATOM 3036 C C . LYS A 1 91 ? -3.728 11.123 4.482 1.00 0.00 91 LYS A C 2
ATOM 3037 O O . LYS A 1 91 ? -4.384 10.550 5.353 1.00 0.00 91 LYS A O 2
ATOM 3056 N N . TYR A 1 92 ? -2.496 11.574 4.684 1.00 0.00 92 TYR A N 2
ATOM 3057 C CA . TYR A 1 92 ? -1.826 11.416 5.971 1.00 0.00 92 TYR A CA 2
ATOM 3058 C C . TYR A 1 92 ? -1.072 12.687 6.351 1.00 0.00 92 TYR A C 2
ATOM 3059 O O . TYR A 1 92 ? -1.008 13.059 7.523 1.00 0.00 92 TYR A O 2
ATOM 3077 N N . LYS A 1 93 ? -0.501 13.349 5.350 1.00 0.00 93 LYS A N 2
ATOM 3078 C CA . LYS A 1 93 ? 0.249 14.580 5.577 1.00 0.00 93 LYS A CA 2
ATOM 3079 C C . LYS A 1 93 ? 1.129 14.909 4.375 1.00 0.00 93 LYS A C 2
ATOM 3080 O O . LYS A 1 93 ? 2.232 15.435 4.527 1.00 0.00 93 LYS A O 2
ATOM 3099 N N . ARG A 1 94 ? 0.634 14.598 3.181 1.00 0.00 94 ARG A N 2
ATOM 3100 C CA . ARG A 1 94 ? 1.376 14.861 1.955 1.00 0.00 94 ARG A CA 2
ATOM 3101 C C . ARG A 1 94 ? 2.699 14.102 1.945 1.00 0.00 94 ARG A C 2
ATOM 3102 O O . ARG A 1 94 ? 3.549 14.307 2.813 1.00 0.00 94 ARG A O 2
ATOM 3123 N N . ILE A 1 95 ? 2.865 13.226 0.960 1.00 0.00 95 ILE A N 2
ATOM 3124 C CA . ILE A 1 95 ? 4.086 12.436 0.839 1.00 0.00 95 ILE A CA 2
ATOM 3125 C C . ILE A 1 95 ? 5.170 13.211 0.098 1.00 0.00 95 ILE A C 2
ATOM 3126 O O . ILE A 1 95 ? 4.939 13.735 -0.992 1.00 0.00 95 ILE A O 2
ATOM 3142 N N . LYS A 1 96 ? 6.354 13.279 0.696 1.00 0.00 96 LYS A N 2
ATOM 3143 C CA . LYS A 1 96 ? 7.478 13.987 0.092 1.00 0.00 96 LYS A CA 2
ATOM 3144 C C . LYS A 1 96 ? 8.716 13.898 0.977 1.00 0.00 96 LYS A C 2
ATOM 3145 O O . LYS A 1 96 ? 8.672 14.246 2.158 1.00 0.00 96 LYS A O 2
ATOM 3164 N N . SER A 1 97 ? 9.818 13.431 0.400 1.00 0.00 97 SER A N 2
ATOM 3165 C CA . SER A 1 97 ? 11.069 13.295 1.139 1.00 0.00 97 SER A CA 2
ATOM 3166 C C . SER A 1 97 ? 11.708 14.658 1.380 1.00 0.00 97 SER A C 2
ATOM 3167 O O . SER A 1 97 ? 12.302 15.248 0.476 1.00 0.00 97 SER A O 2
ATOM 3175 N N . GLY A 1 98 ? 11.584 15.156 2.607 1.00 0.00 98 GLY A N 2
ATOM 3176 C CA . GLY A 1 98 ? 12.154 16.447 2.946 1.00 0.00 98 GLY A CA 2
ATOM 3177 C C . GLY A 1 98 ? 11.820 16.874 4.361 1.00 0.00 98 GLY A C 2
ATOM 3178 O O . GLY A 1 98 ? 10.744 16.584 4.882 1.00 0.00 98 GLY A O 2
ATOM 3182 N N . PRO A 1 99 ? 12.760 17.581 5.007 1.00 0.00 99 PRO A N 2
ATOM 3183 C CA . PRO A 1 99 ? 12.583 18.063 6.380 1.00 0.00 99 PRO A CA 2
ATOM 3184 C C . PRO A 1 99 ? 11.543 19.174 6.476 1.00 0.00 99 PRO A C 2
ATOM 3185 O O . PRO A 1 99 ? 11.309 19.903 5.510 1.00 0.00 99 PRO A O 2
ATOM 3196 N N . SER A 1 100 ? 10.922 19.299 7.644 1.00 0.00 100 SER A N 2
ATOM 3197 C CA . SER A 1 100 ? 9.905 20.320 7.863 1.00 0.00 100 SER A CA 2
ATOM 3198 C C . SER A 1 100 ? 10.515 21.571 8.489 1.00 0.00 100 SER A C 2
ATOM 3199 O O . SER A 1 100 ? 11.549 21.503 9.154 1.00 0.00 100 SER A O 2
ATOM 3207 N N . SER A 1 101 ? 9.867 22.710 8.272 1.00 0.00 101 SER A N 2
ATOM 3208 C CA . SER A 1 101 ? 10.347 23.977 8.810 1.00 0.00 101 SER A CA 2
ATOM 3209 C C . SER A 1 101 ? 9.181 24.864 9.237 1.00 0.00 101 SER A C 2
ATOM 3210 O O . SER A 1 101 ? 8.071 24.737 8.722 1.00 0.00 101 SER A O 2
ATOM 3218 N N . GLY A 1 102 ? 9.442 25.760 10.183 1.00 0.00 102 GLY A N 2
ATOM 3219 C CA . GLY A 1 102 ? 8.405 26.655 10.664 1.00 0.00 102 GLY A CA 2
ATOM 3220 C C . GLY A 1 102 ? 8.815 27.394 11.921 1.00 0.00 102 GLY A C 2
ATOM 3221 O O . GLY A 1 102 ? 8.046 28.190 12.461 1.00 0.00 102 GLY A O 2
ATOM 3225 N N . GLY A 1 1 ? -8.045 10.947 14.510 1.00 0.00 1 GLY A N 3
ATOM 3226 C CA . GLY A 1 1 ? -8.830 10.865 15.727 1.00 0.00 1 GLY A CA 3
ATOM 3227 C C . GLY A 1 1 ? -10.033 9.955 15.582 1.00 0.00 1 GLY A C 3
ATOM 3228 O O . GLY A 1 1 ? -11.109 10.395 15.178 1.00 0.00 1 GLY A O 3
ATOM 3232 N N . SER A 1 2 ? -9.851 8.679 15.910 1.00 0.00 2 SER A N 3
ATOM 3233 C CA . SER A 1 2 ? -10.928 7.702 15.806 1.00 0.00 2 SER A CA 3
ATOM 3234 C C . SER A 1 2 ? -11.404 7.567 14.363 1.00 0.00 2 SER A C 3
ATOM 3235 O O . SER A 1 2 ? -11.952 8.507 13.788 1.00 0.00 2 SER A O 3
ATOM 3243 N N . SER A 1 3 ? -11.189 6.390 13.785 1.00 0.00 3 SER A N 3
ATOM 3244 C CA . SER A 1 3 ? -11.592 6.130 12.407 1.00 0.00 3 SER A CA 3
ATOM 3245 C C . SER A 1 3 ? -13.040 5.654 12.345 1.00 0.00 3 SER A C 3
ATOM 3246 O O . SER A 1 3 ? -13.669 5.407 13.373 1.00 0.00 3 SER A O 3
ATOM 3254 N N . GLY A 1 4 ? -13.563 5.527 11.129 1.00 0.00 4 GLY A N 3
ATOM 3255 C CA . GLY A 1 4 ? -14.933 5.081 10.954 1.00 0.00 4 GLY A CA 3
ATOM 3256 C C . GLY A 1 4 ? -15.177 4.486 9.580 1.00 0.00 4 GLY A C 3
ATOM 3257 O O . GLY A 1 4 ? -14.896 5.119 8.563 1.00 0.00 4 GLY A O 3
ATOM 3261 N N . SER A 1 5 ? -15.702 3.265 9.551 1.00 0.00 5 SER A N 3
ATOM 3262 C CA . SER A 1 5 ? -15.979 2.582 8.293 1.00 0.00 5 SER A CA 3
ATOM 3263 C C . SER A 1 5 ? -17.131 1.596 8.452 1.00 0.00 5 SER A C 3
ATOM 3264 O O . SER A 1 5 ? -17.128 0.761 9.357 1.00 0.00 5 SER A O 3
ATOM 3272 N N . SER A 1 6 ? -18.116 1.697 7.566 1.00 0.00 6 SER A N 3
ATOM 3273 C CA . SER A 1 6 ? -19.279 0.817 7.610 1.00 0.00 6 SER A CA 3
ATOM 3274 C C . SER A 1 6 ? -19.771 0.498 6.202 1.00 0.00 6 SER A C 3
ATOM 3275 O O . SER A 1 6 ? -20.605 1.214 5.647 1.00 0.00 6 SER A O 3
ATOM 3283 N N . GLY A 1 7 ? -19.250 -0.582 5.629 1.00 0.00 7 GLY A N 3
ATOM 3284 C CA . GLY A 1 7 ? -19.648 -0.978 4.291 1.00 0.00 7 GLY A CA 3
ATOM 3285 C C . GLY A 1 7 ? -19.482 0.141 3.282 1.00 0.00 7 GLY A C 3
ATOM 3286 O O . GLY A 1 7 ? -20.276 1.081 3.252 1.00 0.00 7 GLY A O 3
ATOM 3290 N N . GLN A 1 8 ? -18.446 0.040 2.456 1.00 0.00 8 GLN A N 3
ATOM 3291 C CA . GLN A 1 8 ? -18.177 1.054 1.441 1.00 0.00 8 GLN A CA 3
ATOM 3292 C C . GLN A 1 8 ? -19.344 1.174 0.468 1.00 0.00 8 GLN A C 3
ATOM 3293 O O . GLN A 1 8 ? -19.780 0.183 -0.120 1.00 0.00 8 GLN A O 3
ATOM 3307 N N . LYS A 1 9 ? -19.846 2.392 0.300 1.00 0.00 9 LYS A N 3
ATOM 3308 C CA . LYS A 1 9 ? -20.963 2.642 -0.604 1.00 0.00 9 LYS A CA 3
ATOM 3309 C C . LYS A 1 9 ? -20.542 3.560 -1.747 1.00 0.00 9 LYS A C 3
ATOM 3310 O O . LYS A 1 9 ? -19.525 4.245 -1.663 1.00 0.00 9 LYS A O 3
ATOM 3329 N N . GLY A 1 10 ? -21.333 3.568 -2.816 1.00 0.00 10 GLY A N 3
ATOM 3330 C CA . GLY A 1 10 ? -21.026 4.406 -3.960 1.00 0.00 10 GLY A CA 3
ATOM 3331 C C . GLY A 1 10 ? -19.537 4.498 -4.228 1.00 0.00 10 GLY A C 3
ATOM 3332 O O . GLY A 1 10 ? -18.895 3.498 -4.550 1.00 0.00 10 GLY A O 3
ATOM 3336 N N . ARG A 1 11 ? -18.987 5.701 -4.097 1.00 0.00 11 ARG A N 3
ATOM 3337 C CA . ARG A 1 11 ? -17.565 5.920 -4.331 1.00 0.00 11 ARG A CA 3
ATOM 3338 C C . ARG A 1 11 ? -17.203 7.390 -4.144 1.00 0.00 11 ARG A C 3
ATOM 3339 O O . ARG A 1 11 ? -18.056 8.271 -4.263 1.00 0.00 11 ARG A O 3
ATOM 3360 N N . VAL A 1 12 ? -15.934 7.649 -3.850 1.00 0.00 12 VAL A N 3
ATOM 3361 C CA . VAL A 1 12 ? -15.458 9.013 -3.646 1.00 0.00 12 VAL A CA 3
ATOM 3362 C C . VAL A 1 12 ? -14.015 9.167 -4.112 1.00 0.00 12 VAL A C 3
ATOM 3363 O O . VAL A 1 12 ? -13.087 8.707 -3.450 1.00 0.00 12 VAL A O 3
ATOM 3376 N N . GLU A 1 13 ? -13.835 9.819 -5.257 1.00 0.00 13 GLU A N 3
ATOM 3377 C CA . GLU A 1 13 ? -12.502 10.034 -5.812 1.00 0.00 13 GLU A CA 3
ATOM 3378 C C . GLU A 1 13 ? -11.728 11.057 -4.986 1.00 0.00 13 GLU A C 3
ATOM 3379 O O . GLU A 1 13 ? -11.930 12.264 -5.122 1.00 0.00 13 GLU A O 3
ATOM 3391 N N . THR A 1 14 ? -10.840 10.565 -4.127 1.00 0.00 14 THR A N 3
ATOM 3392 C CA . THR A 1 14 ? -10.036 11.434 -3.278 1.00 0.00 14 THR A CA 3
ATOM 3393 C C . THR A 1 14 ? -8.560 11.058 -3.346 1.00 0.00 14 THR A C 3
ATOM 3394 O O . THR A 1 14 ? -8.184 10.101 -4.024 1.00 0.00 14 THR A O 3
ATOM 3405 N N . ARG A 1 15 ? -7.728 11.815 -2.639 1.00 0.00 15 ARG A N 3
ATOM 3406 C CA . ARG A 1 15 ? -6.292 11.560 -2.619 1.00 0.00 15 ARG A CA 3
ATOM 3407 C C . ARG A 1 15 ? -6.005 10.064 -2.701 1.00 0.00 15 ARG A C 3
ATOM 3408 O O . ARG A 1 15 ? -6.802 9.243 -2.246 1.00 0.00 15 ARG A O 3
ATOM 3429 N N . ARG A 1 16 ? -4.862 9.717 -3.283 1.00 0.00 16 ARG A N 3
ATOM 3430 C CA . ARG A 1 16 ? -4.470 8.320 -3.425 1.00 0.00 16 ARG A CA 3
ATOM 3431 C C . ARG A 1 16 ? -3.330 7.975 -2.472 1.00 0.00 16 ARG A C 3
ATOM 3432 O O . ARG A 1 16 ? -2.183 8.369 -2.689 1.00 0.00 16 ARG A O 3
ATOM 3453 N N . VAL A 1 17 ? -3.653 7.238 -1.413 1.00 0.00 17 VAL A N 3
ATOM 3454 C CA . VAL A 1 17 ? -2.656 6.840 -0.427 1.00 0.00 17 VAL A CA 3
ATOM 3455 C C . VAL A 1 17 ? -2.895 5.411 0.051 1.00 0.00 17 VAL A C 3
ATOM 3456 O O . VAL A 1 17 ? -3.684 5.175 0.965 1.00 0.00 17 VAL A O 3
ATOM 3469 N N . VAL A 1 18 ? -2.207 4.461 -0.575 1.00 0.00 18 VAL A N 3
ATOM 3470 C CA . VAL A 1 18 ? -2.343 3.056 -0.213 1.00 0.00 18 VAL A CA 3
ATOM 3471 C C . VAL A 1 18 ? -1.390 2.684 0.918 1.00 0.00 18 VAL A C 3
ATOM 3472 O O . VAL A 1 18 ? -0.172 2.673 0.738 1.00 0.00 18 VAL A O 3
ATOM 3485 N N . HIS A 1 19 ? -1.954 2.380 2.082 1.00 0.00 19 HIS A N 3
ATOM 3486 C CA . HIS A 1 19 ? -1.154 2.007 3.244 1.00 0.00 19 HIS A CA 3
ATOM 3487 C C . HIS A 1 19 ? -0.876 0.506 3.253 1.00 0.00 19 HIS A C 3
ATOM 3488 O O . HIS A 1 19 ? -1.774 -0.301 3.011 1.00 0.00 19 HIS A O 3
ATOM 3502 N N . ILE A 1 20 ? 0.370 0.141 3.532 1.00 0.00 20 ILE A N 3
ATOM 3503 C CA . ILE A 1 20 ? 0.763 -1.262 3.572 1.00 0.00 20 ILE A CA 3
ATOM 3504 C C . ILE A 1 20 ? 1.500 -1.589 4.867 1.00 0.00 20 ILE A C 3
ATOM 3505 O O . ILE A 1 20 ? 2.409 -0.866 5.275 1.00 0.00 20 ILE A O 3
ATOM 3521 N N . MET A 1 21 ? 1.102 -2.683 5.507 1.00 0.00 21 MET A N 3
ATOM 3522 C CA . MET A 1 21 ? 1.727 -3.109 6.754 1.00 0.00 21 MET A CA 3
ATOM 3523 C C . MET A 1 21 ? 2.080 -4.591 6.707 1.00 0.00 21 MET A C 3
ATOM 3524 O O . MET A 1 21 ? 2.032 -5.218 5.649 1.00 0.00 21 MET A O 3
ATOM 3538 N N . ASP A 1 22 ? 2.436 -5.147 7.861 1.00 0.00 22 ASP A N 3
ATOM 3539 C CA . ASP A 1 22 ? 2.797 -6.557 7.952 1.00 0.00 22 ASP A CA 3
ATOM 3540 C C . ASP A 1 22 ? 3.786 -6.935 6.854 1.00 0.00 22 ASP A C 3
ATOM 3541 O O . ASP A 1 22 ? 3.918 -8.108 6.502 1.00 0.00 22 ASP A O 3
ATOM 3550 N N . PHE A 1 23 ? 4.476 -5.936 6.316 1.00 0.00 23 PHE A N 3
ATOM 3551 C CA . PHE A 1 23 ? 5.452 -6.165 5.256 1.00 0.00 23 PHE A CA 3
ATOM 3552 C C . PHE A 1 23 ? 6.874 -6.110 5.805 1.00 0.00 23 PHE A C 3
ATOM 3553 O O . PHE A 1 23 ? 7.220 -5.211 6.572 1.00 0.00 23 PHE A O 3
ATOM 3570 N N . GLN A 1 24 ? 7.692 -7.080 5.408 1.00 0.00 24 GLN A N 3
ATOM 3571 C CA . GLN A 1 24 ? 9.077 -7.143 5.862 1.00 0.00 24 GLN A CA 3
ATOM 3572 C C . GLN A 1 24 ? 10.006 -6.443 4.875 1.00 0.00 24 GLN A C 3
ATOM 3573 O O . GLN A 1 24 ? 9.564 -5.936 3.844 1.00 0.00 24 GLN A O 3
ATOM 3587 N N . ARG A 1 25 ? 11.295 -6.418 5.198 1.00 0.00 25 ARG A N 3
ATOM 3588 C CA . ARG A 1 25 ? 12.286 -5.780 4.340 1.00 0.00 25 ARG A CA 3
ATOM 3589 C C . ARG A 1 25 ? 13.441 -6.731 4.042 1.00 0.00 25 ARG A C 3
ATOM 3590 O O . ARG A 1 25 ? 13.578 -7.776 4.676 1.00 0.00 25 ARG A O 3
ATOM 3611 N N . GLY A 1 26 ? 14.270 -6.360 3.070 1.00 0.00 26 GLY A N 3
ATOM 3612 C CA . GLY A 1 26 ? 15.402 -7.191 2.704 1.00 0.00 26 GLY A CA 3
ATOM 3613 C C . GLY A 1 26 ? 16.096 -6.704 1.448 1.00 0.00 26 GLY A C 3
ATOM 3614 O O . GLY A 1 26 ? 16.761 -5.667 1.458 1.00 0.00 26 GLY A O 3
ATOM 3618 N N . LYS A 1 27 ? 15.945 -7.454 0.362 1.00 0.00 27 LYS A N 3
ATOM 3619 C CA . LYS A 1 27 ? 16.563 -7.094 -0.908 1.00 0.00 27 LYS A CA 3
ATOM 3620 C C . LYS A 1 27 ? 15.516 -6.598 -1.901 1.00 0.00 27 LYS A C 3
ATOM 3621 O O . LYS A 1 27 ? 14.605 -7.335 -2.277 1.00 0.00 27 LYS A O 3
ATOM 3640 N N . ASN A 1 28 ? 15.655 -5.346 -2.323 1.00 0.00 28 ASN A N 3
ATOM 3641 C CA . ASN A 1 28 ? 14.721 -4.751 -3.273 1.00 0.00 28 ASN A CA 3
ATOM 3642 C C . ASN A 1 28 ? 13.321 -4.660 -2.674 1.00 0.00 28 ASN A C 3
ATOM 3643 O O . ASN A 1 28 ? 12.322 -4.860 -3.368 1.00 0.00 28 ASN A O 3
ATOM 3654 N N . LEU A 1 29 ? 13.254 -4.354 -1.383 1.00 0.00 29 LEU A N 3
ATOM 3655 C CA . LEU A 1 29 ? 11.977 -4.235 -0.690 1.00 0.00 29 LEU A CA 3
ATOM 3656 C C . LEU A 1 29 ? 11.133 -3.115 -1.293 1.00 0.00 29 LEU A C 3
ATOM 3657 O O . LEU A 1 29 ? 10.008 -3.344 -1.737 1.00 0.00 29 LEU A O 3
ATOM 3673 N N . ARG A 1 30 ? 11.685 -1.907 -1.306 1.00 0.00 30 ARG A N 3
ATOM 3674 C CA . ARG A 1 30 ? 10.984 -0.753 -1.855 1.00 0.00 30 ARG A CA 3
ATOM 3675 C C . ARG A 1 30 ? 10.225 -1.130 -3.124 1.00 0.00 30 ARG A C 3
ATOM 3676 O O . ARG A 1 30 ? 9.237 -0.490 -3.482 1.00 0.00 30 ARG A O 3
ATOM 3697 N N . TYR A 1 31 ? 10.697 -2.172 -3.800 1.00 0.00 31 TYR A N 3
ATOM 3698 C CA . TYR A 1 31 ? 10.066 -2.633 -5.031 1.00 0.00 31 TYR A CA 3
ATOM 3699 C C . TYR A 1 31 ? 8.919 -3.593 -4.729 1.00 0.00 31 TYR A C 3
ATOM 3700 O O . TYR A 1 31 ? 7.867 -3.538 -5.365 1.00 0.00 31 TYR A O 3
ATOM 3718 N N . GLN A 1 32 ? 9.133 -4.471 -3.754 1.00 0.00 32 GLN A N 3
ATOM 3719 C CA . GLN A 1 32 ? 8.118 -5.444 -3.368 1.00 0.00 32 GLN A CA 3
ATOM 3720 C C . GLN A 1 32 ? 6.794 -4.755 -3.059 1.00 0.00 32 GLN A C 3
ATOM 3721 O O . GLN A 1 32 ? 5.722 -5.287 -3.350 1.00 0.00 32 GLN A O 3
ATOM 3735 N N . LEU A 1 33 ? 6.873 -3.569 -2.467 1.00 0.00 33 LEU A N 3
ATOM 3736 C CA . LEU A 1 33 ? 5.680 -2.806 -2.117 1.00 0.00 33 LEU A CA 3
ATOM 3737 C C . LEU A 1 33 ? 5.167 -2.017 -3.317 1.00 0.00 33 LEU A C 3
ATOM 3738 O O . LEU A 1 33 ? 3.970 -2.018 -3.609 1.00 0.00 33 LEU A O 3
ATOM 3754 N N . LEU A 1 34 ? 6.079 -1.346 -4.012 1.00 0.00 34 LEU A N 3
ATOM 3755 C CA . LEU A 1 34 ? 5.720 -0.555 -5.183 1.00 0.00 34 LEU A CA 3
ATOM 3756 C C . LEU A 1 34 ? 5.194 -1.447 -6.303 1.00 0.00 34 LEU A C 3
ATOM 3757 O O . LEU A 1 34 ? 4.484 -0.985 -7.195 1.00 0.00 34 LEU A O 3
ATOM 3773 N N . GLN A 1 35 ? 5.545 -2.727 -6.247 1.00 0.00 35 GLN A N 3
ATOM 3774 C CA . GLN A 1 35 ? 5.107 -3.684 -7.256 1.00 0.00 35 GLN A CA 3
ATOM 3775 C C . GLN A 1 35 ? 3.636 -4.036 -7.069 1.00 0.00 35 GLN A C 3
ATOM 3776 O O . GLN A 1 35 ? 3.019 -4.653 -7.939 1.00 0.00 35 GLN A O 3
ATOM 3790 N N . LEU A 1 36 ? 3.079 -3.643 -5.929 1.00 0.00 36 LEU A N 3
ATOM 3791 C CA . LEU A 1 36 ? 1.678 -3.918 -5.627 1.00 0.00 36 LEU A CA 3
ATOM 3792 C C . LEU A 1 36 ? 0.767 -2.885 -6.283 1.00 0.00 36 LEU A C 3
ATOM 3793 O O . LEU A 1 36 ? -0.446 -3.080 -6.373 1.00 0.00 36 LEU A O 3
ATOM 3809 N N . VAL A 1 37 ? 1.359 -1.787 -6.741 1.00 0.00 37 VAL A N 3
ATOM 3810 C CA . VAL A 1 37 ? 0.602 -0.725 -7.392 1.00 0.00 37 VAL A CA 3
ATOM 3811 C C . VAL A 1 37 ? 1.183 -0.396 -8.763 1.00 0.00 37 VAL A C 3
ATOM 3812 O O . VAL A 1 37 ? 0.476 0.086 -9.648 1.00 0.00 37 VAL A O 3
ATOM 3825 N N . GLU A 1 38 ? 2.474 -0.662 -8.932 1.00 0.00 38 GLU A N 3
ATOM 3826 C CA . GLU A 1 38 ? 3.150 -0.394 -10.195 1.00 0.00 38 GLU A CA 3
ATOM 3827 C C . GLU A 1 38 ? 2.305 -0.868 -11.375 1.00 0.00 38 GLU A C 3
ATOM 3828 O O . GLU A 1 38 ? 1.902 -0.086 -12.237 1.00 0.00 38 GLU A O 3
ATOM 3840 N N . PRO A 1 39 ? 2.032 -2.180 -11.417 1.00 0.00 39 PRO A N 3
ATOM 3841 C CA . PRO A 1 39 ? 1.234 -2.789 -12.484 1.00 0.00 39 PRO A CA 3
ATOM 3842 C C . PRO A 1 39 ? -0.235 -2.385 -12.413 1.00 0.00 39 PRO A C 3
ATOM 3843 O O . PRO A 1 39 ? -1.048 -2.813 -13.232 1.00 0.00 39 PRO A O 3
ATOM 3854 N N . PHE A 1 40 ? -0.569 -1.557 -11.428 1.00 0.00 40 PHE A N 3
ATOM 3855 C CA . PHE A 1 40 ? -1.941 -1.096 -11.249 1.00 0.00 40 PHE A CA 3
ATOM 3856 C C . PHE A 1 40 ? -2.090 0.354 -11.700 1.00 0.00 40 PHE A C 3
ATOM 3857 O O . PHE A 1 40 ? -3.201 0.873 -11.804 1.00 0.00 40 PHE A O 3
ATOM 3874 N N . GLY A 1 41 ? -0.961 1.004 -11.968 1.00 0.00 41 GLY A N 3
ATOM 3875 C CA . GLY A 1 41 ? -0.987 2.388 -12.404 1.00 0.00 41 GLY A CA 3
ATOM 3876 C C . GLY A 1 41 ? 0.392 3.015 -12.426 1.00 0.00 41 GLY A C 3
ATOM 3877 O O . GLY A 1 41 ? 1.389 2.332 -12.666 1.00 0.00 41 GLY A O 3
ATOM 3881 N N . VAL A 1 42 ? 0.453 4.319 -12.177 1.00 0.00 42 VAL A N 3
ATOM 3882 C CA . VAL A 1 42 ? 1.721 5.039 -12.169 1.00 0.00 42 VAL A CA 3
ATOM 3883 C C . VAL A 1 42 ? 2.098 5.473 -10.758 1.00 0.00 42 VAL A C 3
ATOM 3884 O O . VAL A 1 42 ? 1.230 5.745 -9.928 1.00 0.00 42 VAL A O 3
ATOM 3897 N N . ILE A 1 43 ? 3.399 5.536 -10.491 1.00 0.00 43 ILE A N 3
ATOM 3898 C CA . ILE A 1 43 ? 3.891 5.939 -9.180 1.00 0.00 43 ILE A CA 3
ATOM 3899 C C . ILE A 1 43 ? 4.120 7.445 -9.118 1.00 0.00 43 ILE A C 3
ATOM 3900 O O . ILE A 1 43 ? 4.793 8.017 -9.975 1.00 0.00 43 ILE A O 3
ATOM 3916 N N . SER A 1 44 ? 3.557 8.081 -8.096 1.00 0.00 44 SER A N 3
ATOM 3917 C CA . SER A 1 44 ? 3.698 9.523 -7.922 1.00 0.00 44 SER A CA 3
ATOM 3918 C C . SER A 1 44 ? 4.649 9.840 -6.772 1.00 0.00 44 SER A C 3
ATOM 3919 O O . SER A 1 44 ? 5.535 10.685 -6.901 1.00 0.00 44 SER A O 3
ATOM 3927 N N . ASN A 1 45 ? 4.458 9.157 -5.648 1.00 0.00 45 ASN A N 3
ATOM 3928 C CA . ASN A 1 45 ? 5.298 9.367 -4.475 1.00 0.00 45 ASN A CA 3
ATOM 3929 C C . ASN A 1 45 ? 4.966 8.356 -3.381 1.00 0.00 45 ASN A C 3
ATOM 3930 O O . ASN A 1 45 ? 3.806 8.199 -2.998 1.00 0.00 45 ASN A O 3
ATOM 3941 N N . HIS A 1 46 ? 5.992 7.675 -2.881 1.00 0.00 46 HIS A N 3
ATOM 3942 C CA . HIS A 1 46 ? 5.809 6.679 -1.831 1.00 0.00 46 HIS A CA 3
ATOM 3943 C C . HIS A 1 46 ? 6.599 7.058 -0.581 1.00 0.00 46 HIS A C 3
ATOM 3944 O O . HIS A 1 46 ? 7.445 7.952 -0.616 1.00 0.00 46 HIS A O 3
ATOM 3958 N N . LEU A 1 47 ? 6.317 6.372 0.522 1.00 0.00 47 LEU A N 3
ATOM 3959 C CA . LEU A 1 47 ? 7.001 6.637 1.782 1.00 0.00 47 LEU A CA 3
ATOM 3960 C C . LEU A 1 47 ? 7.182 5.352 2.584 1.00 0.00 47 LEU A C 3
ATOM 3961 O O . LEU A 1 47 ? 6.247 4.565 2.733 1.00 0.00 47 LEU A O 3
ATOM 3977 N N . ILE A 1 48 ? 8.389 5.148 3.099 1.00 0.00 48 ILE A N 3
ATOM 3978 C CA . ILE A 1 48 ? 8.691 3.959 3.889 1.00 0.00 48 ILE A CA 3
ATOM 3979 C C . ILE A 1 48 ? 9.454 4.322 5.158 1.00 0.00 48 ILE A C 3
ATOM 3980 O O . ILE A 1 48 ? 10.653 4.602 5.116 1.00 0.00 48 ILE A O 3
ATOM 3996 N N . LEU A 1 49 ? 8.753 4.313 6.285 1.00 0.00 49 LEU A N 3
ATOM 3997 C CA . LEU A 1 49 ? 9.364 4.640 7.569 1.00 0.00 49 LEU A CA 3
ATOM 3998 C C . LEU A 1 49 ? 10.440 3.622 7.934 1.00 0.00 49 LEU A C 3
ATOM 3999 O O . LEU A 1 49 ? 10.232 2.415 7.816 1.00 0.00 49 LEU A O 3
ATOM 4015 N N . ASN A 1 50 ? 11.589 4.118 8.379 1.00 0.00 50 ASN A N 3
ATOM 4016 C CA . ASN A 1 50 ? 12.698 3.252 8.764 1.00 0.00 50 ASN A CA 3
ATOM 4017 C C . ASN A 1 50 ? 12.632 2.911 10.249 1.00 0.00 50 ASN A C 3
ATOM 4018 O O . ASN A 1 50 ? 13.660 2.738 10.904 1.00 0.00 50 ASN A O 3
ATOM 4029 N N . LYS A 1 51 ? 11.416 2.813 10.775 1.00 0.00 51 LYS A N 3
ATOM 4030 C CA . LYS A 1 51 ? 11.214 2.491 12.182 1.00 0.00 51 LYS A CA 3
ATOM 4031 C C . LYS A 1 51 ? 10.434 1.190 12.336 1.00 0.00 51 LYS A C 3
ATOM 4032 O O . LYS A 1 51 ? 10.771 0.348 13.169 1.00 0.00 51 LYS A O 3
ATOM 4051 N N . ILE A 1 52 ? 9.391 1.032 11.528 1.00 0.00 52 ILE A N 3
ATOM 4052 C CA . ILE A 1 52 ? 8.566 -0.169 11.572 1.00 0.00 52 ILE A CA 3
ATOM 4053 C C . ILE A 1 52 ? 8.235 -0.662 10.168 1.00 0.00 52 ILE A C 3
ATOM 4054 O O . ILE A 1 52 ? 8.783 -0.171 9.182 1.00 0.00 52 ILE A O 3
ATOM 4070 N N . ASN A 1 53 ? 7.336 -1.637 10.085 1.00 0.00 53 ASN A N 3
ATOM 4071 C CA . ASN A 1 53 ? 6.931 -2.197 8.801 1.00 0.00 53 ASN A CA 3
ATOM 4072 C C . ASN A 1 53 ? 5.728 -1.448 8.236 1.00 0.00 53 ASN A C 3
ATOM 4073 O O . ASN A 1 53 ? 4.738 -2.059 7.833 1.00 0.00 53 ASN A O 3
ATOM 4084 N N . GLU A 1 54 ? 5.821 -0.123 8.210 1.00 0.00 54 GLU A N 3
ATOM 4085 C CA . GLU A 1 54 ? 4.740 0.709 7.695 1.00 0.00 54 GLU A CA 3
ATOM 4086 C C . GLU A 1 54 ? 5.198 1.499 6.472 1.00 0.00 54 GLU A C 3
ATOM 4087 O O . GLU A 1 54 ? 6.269 2.102 6.474 1.00 0.00 54 GLU A O 3
ATOM 4099 N N . ALA A 1 55 ? 4.374 1.489 5.428 1.00 0.00 55 ALA A N 3
ATOM 4100 C CA . ALA A 1 55 ? 4.692 2.205 4.199 1.00 0.00 55 ALA A CA 3
ATOM 4101 C C . ALA A 1 55 ? 3.424 2.673 3.492 1.00 0.00 55 ALA A C 3
ATOM 4102 O O . ALA A 1 55 ? 2.356 2.086 3.661 1.00 0.00 55 ALA A O 3
ATOM 4109 N N . PHE A 1 56 ? 3.550 3.734 2.702 1.00 0.00 56 PHE A N 3
ATOM 4110 C CA . PHE A 1 56 ? 2.413 4.282 1.972 1.00 0.00 56 PHE A CA 3
ATOM 4111 C C . PHE A 1 56 ? 2.830 4.730 0.573 1.00 0.00 56 PHE A C 3
ATOM 4112 O O . PHE A 1 56 ? 3.856 5.388 0.400 1.00 0.00 56 PHE A O 3
ATOM 4129 N N . ILE A 1 57 ? 2.027 4.366 -0.421 1.00 0.00 57 ILE A N 3
ATOM 4130 C CA . ILE A 1 57 ? 2.311 4.730 -1.804 1.00 0.00 57 ILE A CA 3
ATOM 4131 C C . ILE A 1 57 ? 1.228 5.646 -2.366 1.00 0.00 57 ILE A C 3
ATOM 4132 O O . ILE A 1 57 ? 0.038 5.407 -2.170 1.00 0.00 57 ILE A O 3
ATOM 4148 N N . GLU A 1 58 ? 1.653 6.694 -3.065 1.00 0.00 58 GLU A N 3
ATOM 4149 C CA . GLU A 1 58 ? 0.718 7.645 -3.655 1.00 0.00 58 GLU A CA 3
ATOM 4150 C C . GLU A 1 58 ? 0.644 7.467 -5.169 1.00 0.00 58 GLU A C 3
ATOM 4151 O O . GLU A 1 58 ? 1.649 7.593 -5.868 1.00 0.00 58 GLU A O 3
ATOM 4163 N N . MET A 1 59 ? -0.552 7.173 -5.667 1.00 0.00 59 MET A N 3
ATOM 4164 C CA . MET A 1 59 ? -0.757 6.978 -7.098 1.00 0.00 59 MET A CA 3
ATOM 4165 C C . MET A 1 59 ? -1.152 8.288 -7.774 1.00 0.00 59 MET A C 3
ATOM 4166 O O . MET A 1 59 ? -1.633 9.213 -7.121 1.00 0.00 59 MET A O 3
ATOM 4180 N N . ALA A 1 60 ? -0.943 8.357 -9.085 1.00 0.00 60 ALA A N 3
ATOM 4181 C CA . ALA A 1 60 ? -1.279 9.552 -9.849 1.00 0.00 60 ALA A CA 3
ATOM 4182 C C . ALA A 1 60 ? -2.789 9.762 -9.905 1.00 0.00 60 ALA A C 3
ATOM 4183 O O . ALA A 1 60 ? -3.267 10.894 -9.981 1.00 0.00 60 ALA A O 3
ATOM 4190 N N . THR A 1 61 ? -3.536 8.663 -9.869 1.00 0.00 61 THR A N 3
ATOM 4191 C CA . THR A 1 61 ? -4.991 8.727 -9.918 1.00 0.00 61 THR A CA 3
ATOM 4192 C C . THR A 1 61 ? -5.617 7.722 -8.957 1.00 0.00 61 THR A C 3
ATOM 4193 O O . THR A 1 61 ? -5.225 6.556 -8.919 1.00 0.00 61 THR A O 3
ATOM 4204 N N . THR A 1 62 ? -6.595 8.181 -8.182 1.00 0.00 62 THR A N 3
ATOM 4205 C CA . THR A 1 62 ? -7.277 7.323 -7.221 1.00 0.00 62 THR A CA 3
ATOM 4206 C C . THR A 1 62 ? -7.791 6.052 -7.887 1.00 0.00 62 THR A C 3
ATOM 4207 O O . THR A 1 62 ? -8.120 5.077 -7.213 1.00 0.00 62 THR A O 3
ATOM 4218 N N . GLU A 1 63 ? -7.856 6.069 -9.215 1.00 0.00 63 GLU A N 3
ATOM 4219 C CA . GLU A 1 63 ? -8.331 4.916 -9.971 1.00 0.00 63 GLU A CA 3
ATOM 4220 C C . GLU A 1 63 ? -7.356 3.748 -9.850 1.00 0.00 63 GLU A C 3
ATOM 4221 O O . GLU A 1 63 ? -7.755 2.585 -9.918 1.00 0.00 63 GLU A O 3
ATOM 4233 N N . ASP A 1 64 ? -6.079 4.066 -9.671 1.00 0.00 64 ASP A N 3
ATOM 4234 C CA . ASP A 1 64 ? -5.048 3.044 -9.540 1.00 0.00 64 ASP A CA 3
ATOM 4235 C C . ASP A 1 64 ? -5.021 2.477 -8.124 1.00 0.00 64 ASP A C 3
ATOM 4236 O O . ASP A 1 64 ? -5.256 1.287 -7.916 1.00 0.00 64 ASP A O 3
ATOM 4245 N N . ALA A 1 65 ? -4.731 3.337 -7.153 1.00 0.00 65 ALA A N 3
ATOM 4246 C CA . ALA A 1 65 ? -4.675 2.922 -5.757 1.00 0.00 65 ALA A CA 3
ATOM 4247 C C . ALA A 1 65 ? -5.886 2.073 -5.387 1.00 0.00 65 ALA A C 3
ATOM 4248 O O . ALA A 1 65 ? -5.744 0.976 -4.848 1.00 0.00 65 ALA A O 3
ATOM 4255 N N . GLN A 1 66 ? -7.076 2.588 -5.679 1.00 0.00 66 GLN A N 3
ATOM 4256 C CA . GLN A 1 66 ? -8.312 1.875 -5.375 1.00 0.00 66 GLN A CA 3
ATOM 4257 C C . GLN A 1 66 ? -8.276 0.459 -5.941 1.00 0.00 66 GLN A C 3
ATOM 4258 O O . GLN A 1 66 ? -8.710 -0.490 -5.289 1.00 0.00 66 GLN A O 3
ATOM 4272 N N . ALA A 1 67 ? -7.758 0.326 -7.157 1.00 0.00 67 ALA A N 3
ATOM 4273 C CA . ALA A 1 67 ? -7.665 -0.975 -7.809 1.00 0.00 67 ALA A CA 3
ATOM 4274 C C . ALA A 1 67 ? -6.686 -1.887 -7.077 1.00 0.00 67 ALA A C 3
ATOM 4275 O O . ALA A 1 67 ? -6.955 -3.073 -6.885 1.00 0.00 67 ALA A O 3
ATOM 4282 N N . ALA A 1 68 ? -5.552 -1.326 -6.671 1.00 0.00 68 ALA A N 3
ATOM 4283 C CA . ALA A 1 68 ? -4.535 -2.090 -5.959 1.00 0.00 68 ALA A CA 3
ATOM 4284 C C . ALA A 1 68 ? -5.115 -2.751 -4.714 1.00 0.00 68 ALA A C 3
ATOM 4285 O O . ALA A 1 68 ? -4.690 -3.835 -4.319 1.00 0.00 68 ALA A O 3
ATOM 4292 N N . VAL A 1 69 ? -6.090 -2.089 -4.099 1.00 0.00 69 VAL A N 3
ATOM 4293 C CA . VAL A 1 69 ? -6.730 -2.613 -2.898 1.00 0.00 69 VAL A CA 3
ATOM 4294 C C . VAL A 1 69 ? -7.667 -3.768 -3.234 1.00 0.00 69 VAL A C 3
ATOM 4295 O O . VAL A 1 69 ? -7.731 -4.759 -2.506 1.00 0.00 69 VAL A O 3
ATOM 4308 N N . ASP A 1 70 ? -8.391 -3.633 -4.339 1.00 0.00 70 ASP A N 3
ATOM 4309 C CA . ASP A 1 70 ? -9.323 -4.667 -4.773 1.00 0.00 70 ASP A CA 3
ATOM 4310 C C . ASP A 1 70 ? -8.585 -5.959 -5.107 1.00 0.00 70 ASP A C 3
ATOM 4311 O O . ASP A 1 70 ? -9.201 -7.012 -5.275 1.00 0.00 70 ASP A O 3
ATOM 4320 N N . TYR A 1 71 ? -7.264 -5.873 -5.201 1.00 0.00 71 TYR A N 3
ATOM 4321 C CA . TYR A 1 71 ? -6.442 -7.034 -5.518 1.00 0.00 71 TYR A CA 3
ATOM 4322 C C . TYR A 1 71 ? -6.053 -7.789 -4.251 1.00 0.00 71 TYR A C 3
ATOM 4323 O O . TYR A 1 71 ? -5.592 -8.929 -4.311 1.00 0.00 71 TYR A O 3
ATOM 4341 N N . TYR A 1 72 ? -6.245 -7.146 -3.105 1.00 0.00 72 TYR A N 3
ATOM 4342 C CA . TYR A 1 72 ? -5.915 -7.754 -1.821 1.00 0.00 72 TYR A CA 3
ATOM 4343 C C . TYR A 1 72 ? -7.135 -8.437 -1.212 1.00 0.00 72 TYR A C 3
ATOM 4344 O O . TYR A 1 72 ? -7.015 -9.240 -0.286 1.00 0.00 72 TYR A O 3
ATOM 4362 N N . THR A 1 73 ? -8.312 -8.110 -1.738 1.00 0.00 73 THR A N 3
ATOM 4363 C CA . THR A 1 73 ? -9.555 -8.690 -1.246 1.00 0.00 73 THR A CA 3
ATOM 4364 C C . THR A 1 73 ? -9.899 -9.971 -1.996 1.00 0.00 73 THR A C 3
ATOM 4365 O O . THR A 1 73 ? -10.470 -10.903 -1.427 1.00 0.00 73 THR A O 3
ATOM 4376 N N . THR A 1 74 ? -9.549 -10.013 -3.278 1.00 0.00 74 THR A N 3
ATOM 4377 C CA . THR A 1 74 ? -9.820 -11.181 -4.107 1.00 0.00 74 THR A CA 3
ATOM 4378 C C . THR A 1 74 ? -8.585 -12.066 -4.233 1.00 0.00 74 THR A C 3
ATOM 4379 O O . THR A 1 74 ? -8.685 -13.245 -4.573 1.00 0.00 74 THR A O 3
ATOM 4390 N N . THR A 1 75 ? -7.419 -11.489 -3.956 1.00 0.00 75 THR A N 3
ATOM 4391 C CA . THR A 1 75 ? -6.165 -12.225 -4.040 1.00 0.00 75 THR A CA 3
ATOM 4392 C C . THR A 1 75 ? -5.269 -11.921 -2.843 1.00 0.00 75 THR A C 3
ATOM 4393 O O . THR A 1 75 ? -5.161 -10.782 -2.392 1.00 0.00 75 THR A O 3
ATOM 4404 N N . PRO A 1 76 ? -4.611 -12.965 -2.317 1.00 0.00 76 PRO A N 3
ATOM 4405 C CA . PRO A 1 76 ? -3.711 -12.834 -1.166 1.00 0.00 76 PRO A CA 3
ATOM 4406 C C . PRO A 1 76 ? -2.434 -12.077 -1.512 1.00 0.00 76 PRO A C 3
ATOM 4407 O O . PRO A 1 76 ? -1.681 -12.482 -2.398 1.00 0.00 76 PRO A O 3
ATOM 4418 N N . ALA A 1 77 ? -2.195 -10.976 -0.808 1.00 0.00 77 ALA A N 3
ATOM 4419 C CA . ALA A 1 77 ? -1.007 -10.164 -1.039 1.00 0.00 77 ALA A CA 3
ATOM 4420 C C . ALA A 1 77 ? 0.173 -10.671 -0.218 1.00 0.00 77 ALA A C 3
ATOM 4421 O O . ALA A 1 77 ? 0.394 -10.230 0.910 1.00 0.00 77 ALA A O 3
ATOM 4428 N N . LEU A 1 78 ? 0.930 -11.602 -0.791 1.00 0.00 78 LEU A N 3
ATOM 4429 C CA . LEU A 1 78 ? 2.089 -12.170 -0.112 1.00 0.00 78 LEU A CA 3
ATOM 4430 C C . LEU A 1 78 ? 3.358 -11.400 -0.463 1.00 0.00 78 LEU A C 3
ATOM 4431 O O . LEU A 1 78 ? 3.865 -11.496 -1.581 1.00 0.00 78 LEU A O 3
ATOM 4447 N N . VAL A 1 79 ? 3.868 -10.639 0.500 1.00 0.00 79 VAL A N 3
ATOM 4448 C CA . VAL A 1 79 ? 5.079 -9.855 0.294 1.00 0.00 79 VAL A CA 3
ATOM 4449 C C . VAL A 1 79 ? 6.314 -10.619 0.762 1.00 0.00 79 VAL A C 3
ATOM 4450 O O . VAL A 1 79 ? 6.421 -10.990 1.931 1.00 0.00 79 VAL A O 3
ATOM 4463 N N . PHE A 1 80 ? 7.244 -10.850 -0.158 1.00 0.00 80 PHE A N 3
ATOM 4464 C CA . PHE A 1 80 ? 8.471 -11.570 0.160 1.00 0.00 80 PHE A CA 3
ATOM 4465 C C . PHE A 1 80 ? 8.173 -13.024 0.516 1.00 0.00 80 PHE A C 3
ATOM 4466 O O . PHE A 1 80 ? 9.069 -13.777 0.894 1.00 0.00 80 PHE A O 3
ATOM 4483 N N . GLY A 1 81 ? 6.907 -13.409 0.392 1.00 0.00 81 GLY A N 3
ATOM 4484 C CA . GLY A 1 81 ? 6.512 -14.769 0.705 1.00 0.00 81 GLY A CA 3
ATOM 4485 C C . GLY A 1 81 ? 5.514 -14.837 1.845 1.00 0.00 81 GLY A C 3
ATOM 4486 O O . GLY A 1 81 ? 4.816 -15.837 2.012 1.00 0.00 81 GLY A O 3
ATOM 4490 N N . LYS A 1 82 ? 5.448 -13.769 2.633 1.00 0.00 82 LYS A N 3
ATOM 4491 C CA . LYS A 1 82 ? 4.529 -13.710 3.764 1.00 0.00 82 LYS A CA 3
ATOM 4492 C C . LYS A 1 82 ? 3.354 -12.785 3.462 1.00 0.00 82 LYS A C 3
ATOM 4493 O O . LYS A 1 82 ? 3.458 -11.848 2.671 1.00 0.00 82 LYS A O 3
ATOM 4512 N N . PRO A 1 83 ? 2.209 -13.053 4.108 1.00 0.00 83 PRO A N 3
ATOM 4513 C CA . PRO A 1 83 ? 0.993 -12.255 3.926 1.00 0.00 83 PRO A CA 3
ATOM 4514 C C . PRO A 1 83 ? 1.121 -10.859 4.528 1.00 0.00 83 PRO A C 3
ATOM 4515 O O . PRO A 1 83 ? 1.869 -10.650 5.483 1.00 0.00 83 PRO A O 3
ATOM 4526 N N . VAL A 1 84 ? 0.385 -9.907 3.963 1.00 0.00 84 VAL A N 3
ATOM 4527 C CA . VAL A 1 84 ? 0.413 -8.531 4.445 1.00 0.00 84 VAL A CA 3
ATOM 4528 C C . VAL A 1 84 ? -0.966 -7.888 4.358 1.00 0.00 84 VAL A C 3
ATOM 4529 O O . VAL A 1 84 ? -1.940 -8.535 3.969 1.00 0.00 84 VAL A O 3
ATOM 4542 N N . ARG A 1 85 ? -1.043 -6.612 4.722 1.00 0.00 85 ARG A N 3
ATOM 4543 C CA . ARG A 1 85 ? -2.304 -5.882 4.685 1.00 0.00 85 ARG A CA 3
ATOM 4544 C C . ARG A 1 85 ? -2.237 -4.730 3.687 1.00 0.00 85 ARG A C 3
ATOM 4545 O O . ARG A 1 85 ? -1.235 -4.020 3.608 1.00 0.00 85 ARG A O 3
ATOM 4566 N N . VAL A 1 86 ? -3.311 -4.552 2.924 1.00 0.00 86 VAL A N 3
ATOM 4567 C CA . VAL A 1 86 ? -3.375 -3.487 1.931 1.00 0.00 86 VAL A CA 3
ATOM 4568 C C . VAL A 1 86 ? -4.636 -2.648 2.104 1.00 0.00 86 VAL A C 3
ATOM 4569 O O . VAL A 1 86 ? -5.749 -3.134 1.904 1.00 0.00 86 VAL A O 3
ATOM 4582 N N . HIS A 1 87 ? -4.454 -1.385 2.476 1.00 0.00 87 HIS A N 3
ATOM 4583 C CA . HIS A 1 87 ? -5.578 -0.477 2.675 1.00 0.00 87 HIS A CA 3
ATOM 4584 C C . HIS A 1 87 ? -5.445 0.755 1.786 1.00 0.00 87 HIS A C 3
ATOM 4585 O O . HIS A 1 87 ? -4.382 1.013 1.220 1.00 0.00 87 HIS A O 3
ATOM 4599 N N . LEU A 1 88 ? -6.530 1.514 1.667 1.00 0.00 88 LEU A N 3
ATOM 4600 C CA . LEU A 1 88 ? -6.534 2.719 0.846 1.00 0.00 88 LEU A CA 3
ATOM 4601 C C . LEU A 1 88 ? -6.637 3.968 1.714 1.00 0.00 88 LEU A C 3
ATOM 4602 O O . LEU A 1 88 ? -7.670 4.638 1.736 1.00 0.00 88 LEU A O 3
ATOM 4618 N N . SER A 1 89 ? -5.559 4.278 2.428 1.00 0.00 89 SER A N 3
ATOM 4619 C CA . SER A 1 89 ? -5.528 5.446 3.299 1.00 0.00 89 SER A CA 3
ATOM 4620 C C . SER A 1 89 ? -5.823 6.719 2.511 1.00 0.00 89 SER A C 3
ATOM 4621 O O . SER A 1 89 ? -5.964 6.687 1.290 1.00 0.00 89 SER A O 3
ATOM 4629 N N . GLN A 1 90 ? -5.913 7.840 3.222 1.00 0.00 90 GLN A N 3
ATOM 4630 C CA . GLN A 1 90 ? -6.193 9.123 2.590 1.00 0.00 90 GLN A CA 3
ATOM 4631 C C . GLN A 1 90 ? -5.599 10.270 3.401 1.00 0.00 90 GLN A C 3
ATOM 4632 O O . GLN A 1 90 ? -5.419 10.158 4.615 1.00 0.00 90 GLN A O 3
ATOM 4646 N N . LYS A 1 91 ? -5.296 11.373 2.725 1.00 0.00 91 LYS A N 3
ATOM 4647 C CA . LYS A 1 91 ? -4.723 12.542 3.383 1.00 0.00 91 LYS A CA 3
ATOM 4648 C C . LYS A 1 91 ? -3.379 12.203 4.020 1.00 0.00 91 LYS A C 3
ATOM 4649 O O . LYS A 1 91 ? -3.146 11.068 4.437 1.00 0.00 91 LYS A O 3
ATOM 4668 N N . TYR A 1 92 ? -2.498 13.195 4.092 1.00 0.00 92 TYR A N 3
ATOM 4669 C CA . TYR A 1 92 ? -1.176 13.002 4.677 1.00 0.00 92 TYR A CA 3
ATOM 4670 C C . TYR A 1 92 ? -0.294 14.224 4.443 1.00 0.00 92 TYR A C 3
ATOM 4671 O O . TYR A 1 92 ? -0.762 15.265 3.981 1.00 0.00 92 TYR A O 3
ATOM 4689 N N . LYS A 1 93 ? 0.989 14.090 4.766 1.00 0.00 93 LYS A N 3
ATOM 4690 C CA . LYS A 1 93 ? 1.940 15.180 4.590 1.00 0.00 93 LYS A CA 3
ATOM 4691 C C . LYS A 1 93 ? 2.446 15.234 3.152 1.00 0.00 93 LYS A C 3
ATOM 4692 O O . LYS A 1 93 ? 3.629 15.479 2.910 1.00 0.00 93 LYS A O 3
ATOM 4711 N N . ARG A 1 94 ? 1.545 15.008 2.204 1.00 0.00 94 ARG A N 3
ATOM 4712 C CA . ARG A 1 94 ? 1.900 15.031 0.789 1.00 0.00 94 ARG A CA 3
ATOM 4713 C C . ARG A 1 94 ? 3.311 14.490 0.575 1.00 0.00 94 ARG A C 3
ATOM 4714 O O . ARG A 1 94 ? 4.275 15.253 0.503 1.00 0.00 94 ARG A O 3
ATOM 4735 N N . ILE A 1 95 ? 3.424 13.170 0.474 1.00 0.00 95 ILE A N 3
ATOM 4736 C CA . ILE A 1 95 ? 4.715 12.528 0.267 1.00 0.00 95 ILE A CA 3
ATOM 4737 C C . ILE A 1 95 ? 5.520 13.247 -0.810 1.00 0.00 95 ILE A C 3
ATOM 4738 O O . ILE A 1 95 ? 4.993 13.595 -1.867 1.00 0.00 95 ILE A O 3
ATOM 4754 N N . LYS A 1 96 ? 6.803 13.464 -0.537 1.00 0.00 96 LYS A N 3
ATOM 4755 C CA . LYS A 1 96 ? 7.684 14.139 -1.483 1.00 0.00 96 LYS A CA 3
ATOM 4756 C C . LYS A 1 96 ? 9.146 13.954 -1.090 1.00 0.00 96 LYS A C 3
ATOM 4757 O O . LYS A 1 96 ? 9.926 13.355 -1.830 1.00 0.00 96 LYS A O 3
ATOM 4776 N N . SER A 1 97 ? 9.510 14.473 0.078 1.00 0.00 97 SER A N 3
ATOM 4777 C CA . SER A 1 97 ? 10.880 14.367 0.569 1.00 0.00 97 SER A CA 3
ATOM 4778 C C . SER A 1 97 ? 10.910 13.773 1.973 1.00 0.00 97 SER A C 3
ATOM 4779 O O . SER A 1 97 ? 9.867 13.540 2.584 1.00 0.00 97 SER A O 3
ATOM 4787 N N . GLY A 1 98 ? 12.115 13.529 2.480 1.00 0.00 98 GLY A N 3
ATOM 4788 C CA . GLY A 1 98 ? 12.260 12.964 3.808 1.00 0.00 98 GLY A CA 3
ATOM 4789 C C . GLY A 1 98 ? 12.762 13.978 4.818 1.00 0.00 98 GLY A C 3
ATOM 4790 O O . GLY A 1 98 ? 13.957 14.068 5.098 1.00 0.00 98 GLY A O 3
ATOM 4794 N N . PRO A 1 99 ? 11.834 14.766 5.381 1.00 0.00 99 PRO A N 3
ATOM 4795 C CA . PRO A 1 99 ? 12.165 15.793 6.373 1.00 0.00 99 PRO A CA 3
ATOM 4796 C C . PRO A 1 99 ? 12.606 15.194 7.704 1.00 0.00 99 PRO A C 3
ATOM 4797 O O . PRO A 1 99 ? 11.786 14.958 8.592 1.00 0.00 99 PRO A O 3
ATOM 4808 N N . SER A 1 100 ? 13.905 14.949 7.837 1.00 0.00 100 SER A N 3
ATOM 4809 C CA . SER A 1 100 ? 14.454 14.373 9.059 1.00 0.00 100 SER A CA 3
ATOM 4810 C C . SER A 1 100 ? 15.979 14.354 9.013 1.00 0.00 100 SER A C 3
ATOM 4811 O O . SER A 1 100 ? 16.579 14.325 7.939 1.00 0.00 100 SER A O 3
ATOM 4819 N N . SER A 1 101 ? 16.600 14.370 10.188 1.00 0.00 101 SER A N 3
ATOM 4820 C CA . SER A 1 101 ? 18.056 14.359 10.284 1.00 0.00 101 SER A CA 3
ATOM 4821 C C . SER A 1 101 ? 18.507 13.798 11.629 1.00 0.00 101 SER A C 3
ATOM 4822 O O . SER A 1 101 ? 19.234 12.807 11.688 1.00 0.00 101 SER A O 3
ATOM 4830 N N . GLY A 1 102 ? 18.070 14.440 12.707 1.00 0.00 102 GLY A N 3
ATOM 4831 C CA . GLY A 1 102 ? 18.440 13.991 14.038 1.00 0.00 102 GLY A CA 3
ATOM 4832 C C . GLY A 1 102 ? 17.241 13.552 14.854 1.00 0.00 102 GLY A C 3
ATOM 4833 O O . GLY A 1 102 ? 16.995 12.356 15.015 1.00 0.00 102 GLY A O 3
ATOM 4837 N N . GLY A 1 1 ? -4.440 -9.657 7.036 1.00 0.00 1 GLY A N 4
ATOM 4838 C CA . GLY A 1 1 ? -3.667 -9.757 8.260 1.00 0.00 1 GLY A CA 4
ATOM 4839 C C . GLY A 1 1 ? -4.337 -10.633 9.300 1.00 0.00 1 GLY A C 4
ATOM 4840 O O . GLY A 1 1 ? -4.600 -10.190 10.418 1.00 0.00 1 GLY A O 4
ATOM 4844 N N . SER A 1 2 ? -4.616 -11.879 8.931 1.00 0.00 2 SER A N 4
ATOM 4845 C CA . SER A 1 2 ? -5.266 -12.817 9.838 1.00 0.00 2 SER A CA 4
ATOM 4846 C C . SER A 1 2 ? -6.751 -12.500 9.977 1.00 0.00 2 SER A C 4
ATOM 4847 O O . SER A 1 2 ? -7.604 -13.248 9.500 1.00 0.00 2 SER A O 4
ATOM 4855 N N . SER A 1 3 ? -7.053 -11.384 10.633 1.00 0.00 3 SER A N 4
ATOM 4856 C CA . SER A 1 3 ? -8.434 -10.967 10.838 1.00 0.00 3 SER A CA 4
ATOM 4857 C C . SER A 1 3 ? -8.683 -9.590 10.230 1.00 0.00 3 SER A C 4
ATOM 4858 O O . SER A 1 3 ? -7.794 -8.741 10.204 1.00 0.00 3 SER A O 4
ATOM 4866 N N . GLY A 1 4 ? -9.901 -9.377 9.741 1.00 0.00 4 GLY A N 4
ATOM 4867 C CA . GLY A 1 4 ? -10.247 -8.102 9.140 1.00 0.00 4 GLY A CA 4
ATOM 4868 C C . GLY A 1 4 ? -11.661 -7.670 9.470 1.00 0.00 4 GLY A C 4
ATOM 4869 O O . GLY A 1 4 ? -12.445 -8.447 10.015 1.00 0.00 4 GLY A O 4
ATOM 4873 N N . SER A 1 5 ? -11.990 -6.424 9.140 1.00 0.00 5 SER A N 4
ATOM 4874 C CA . SER A 1 5 ? -13.318 -5.887 9.410 1.00 0.00 5 SER A CA 4
ATOM 4875 C C . SER A 1 5 ? -13.395 -4.412 9.030 1.00 0.00 5 SER A C 4
ATOM 4876 O O . SER A 1 5 ? -12.846 -3.552 9.720 1.00 0.00 5 SER A O 4
ATOM 4884 N N . SER A 1 6 ? -14.080 -4.126 7.928 1.00 0.00 6 SER A N 4
ATOM 4885 C CA . SER A 1 6 ? -14.227 -2.755 7.452 1.00 0.00 6 SER A CA 4
ATOM 4886 C C . SER A 1 6 ? -15.452 -2.620 6.554 1.00 0.00 6 SER A C 4
ATOM 4887 O O . SER A 1 6 ? -16.039 -3.616 6.131 1.00 0.00 6 SER A O 4
ATOM 4895 N N . GLY A 1 7 ? -15.834 -1.379 6.266 1.00 0.00 7 GLY A N 4
ATOM 4896 C CA . GLY A 1 7 ? -16.986 -1.135 5.419 1.00 0.00 7 GLY A CA 4
ATOM 4897 C C . GLY A 1 7 ? -16.873 0.162 4.644 1.00 0.00 7 GLY A C 4
ATOM 4898 O O . GLY A 1 7 ? -16.019 0.997 4.942 1.00 0.00 7 GLY A O 4
ATOM 4902 N N . GLN A 1 8 ? -17.734 0.331 3.645 1.00 0.00 8 GLN A N 4
ATOM 4903 C CA . GLN A 1 8 ? -17.724 1.535 2.824 1.00 0.00 8 GLN A CA 4
ATOM 4904 C C . GLN A 1 8 ? -19.041 1.693 2.072 1.00 0.00 8 GLN A C 4
ATOM 4905 O O . GLN A 1 8 ? -19.691 0.707 1.722 1.00 0.00 8 GLN A O 4
ATOM 4919 N N . LYS A 1 9 ? -19.431 2.940 1.828 1.00 0.00 9 LYS A N 4
ATOM 4920 C CA . LYS A 1 9 ? -20.672 3.228 1.117 1.00 0.00 9 LYS A CA 4
ATOM 4921 C C . LYS A 1 9 ? -20.395 4.010 -0.163 1.00 0.00 9 LYS A C 4
ATOM 4922 O O . LYS A 1 9 ? -19.974 5.164 -0.118 1.00 0.00 9 LYS A O 4
ATOM 4941 N N . GLY A 1 10 ? -20.640 3.372 -1.304 1.00 0.00 10 GLY A N 4
ATOM 4942 C CA . GLY A 1 10 ? -20.413 4.024 -2.581 1.00 0.00 10 GLY A CA 4
ATOM 4943 C C . GLY A 1 10 ? -18.939 4.210 -2.884 1.00 0.00 10 GLY A C 4
ATOM 4944 O O . GLY A 1 10 ? -18.106 3.407 -2.463 1.00 0.00 10 GLY A O 4
ATOM 4948 N N . ARG A 1 11 ? -18.616 5.270 -3.616 1.00 0.00 11 ARG A N 4
ATOM 4949 C CA . ARG A 1 11 ? -17.233 5.557 -3.978 1.00 0.00 11 ARG A CA 4
ATOM 4950 C C . ARG A 1 11 ? -16.954 7.055 -3.915 1.00 0.00 11 ARG A C 4
ATOM 4951 O O . ARG A 1 11 ? -17.876 7.871 -3.943 1.00 0.00 11 ARG A O 4
ATOM 4972 N N . VAL A 1 12 ? -15.676 7.411 -3.829 1.00 0.00 12 VAL A N 4
ATOM 4973 C CA . VAL A 1 12 ? -15.276 8.812 -3.762 1.00 0.00 12 VAL A CA 4
ATOM 4974 C C . VAL A 1 12 ? -13.878 9.011 -4.338 1.00 0.00 12 VAL A C 4
ATOM 4975 O O . VAL A 1 12 ? -12.946 8.281 -3.999 1.00 0.00 12 VAL A O 4
ATOM 4988 N N . GLU A 1 13 ? -13.739 10.005 -5.210 1.00 0.00 13 GLU A N 4
ATOM 4989 C CA . GLU A 1 13 ? -12.455 10.299 -5.833 1.00 0.00 13 GLU A CA 4
ATOM 4990 C C . GLU A 1 13 ? -11.649 11.278 -4.983 1.00 0.00 13 GLU A C 4
ATOM 4991 O O . GLU A 1 13 ? -11.797 12.495 -5.106 1.00 0.00 13 GLU A O 4
ATOM 5003 N N . THR A 1 14 ? -10.797 10.738 -4.118 1.00 0.00 14 THR A N 4
ATOM 5004 C CA . THR A 1 14 ? -9.969 11.561 -3.245 1.00 0.00 14 THR A CA 4
ATOM 5005 C C . THR A 1 14 ? -8.498 11.177 -3.358 1.00 0.00 14 THR A C 4
ATOM 5006 O O . THR A 1 14 ? -8.137 10.292 -4.133 1.00 0.00 14 THR A O 4
ATOM 5017 N N . ARG A 1 15 ? -7.655 11.847 -2.579 1.00 0.00 15 ARG A N 4
ATOM 5018 C CA . ARG A 1 15 ? -6.223 11.574 -2.594 1.00 0.00 15 ARG A CA 4
ATOM 5019 C C . ARG A 1 15 ? -5.955 10.076 -2.696 1.00 0.00 15 ARG A C 4
ATOM 5020 O O . ARG A 1 15 ? -6.784 9.258 -2.296 1.00 0.00 15 ARG A O 4
ATOM 5041 N N . ARG A 1 16 ? -4.793 9.723 -3.235 1.00 0.00 16 ARG A N 4
ATOM 5042 C CA . ARG A 1 16 ? -4.416 8.322 -3.392 1.00 0.00 16 ARG A CA 4
ATOM 5043 C C . ARG A 1 16 ? -3.299 7.948 -2.422 1.00 0.00 16 ARG A C 4
ATOM 5044 O O . ARG A 1 16 ? -2.143 8.326 -2.614 1.00 0.00 16 ARG A O 4
ATOM 5065 N N . VAL A 1 17 ? -3.652 7.202 -1.380 1.00 0.00 17 VAL A N 4
ATOM 5066 C CA . VAL A 1 17 ? -2.680 6.776 -0.381 1.00 0.00 17 VAL A CA 4
ATOM 5067 C C . VAL A 1 17 ? -2.951 5.347 0.076 1.00 0.00 17 VAL A C 4
ATOM 5068 O O . VAL A 1 17 ? -3.827 5.106 0.907 1.00 0.00 17 VAL A O 4
ATOM 5081 N N . VAL A 1 18 ? -2.195 4.402 -0.473 1.00 0.00 18 VAL A N 4
ATOM 5082 C CA . VAL A 1 18 ? -2.353 2.996 -0.121 1.00 0.00 18 VAL A CA 4
ATOM 5083 C C . VAL A 1 18 ? -1.427 2.610 1.028 1.00 0.00 18 VAL A C 4
ATOM 5084 O O . VAL A 1 18 ? -0.206 2.575 0.870 1.00 0.00 18 VAL A O 4
ATOM 5097 N N . HIS A 1 19 ? -2.016 2.321 2.183 1.00 0.00 19 HIS A N 4
ATOM 5098 C CA . HIS A 1 19 ? -1.244 1.936 3.360 1.00 0.00 19 HIS A CA 4
ATOM 5099 C C . HIS A 1 19 ? -1.002 0.429 3.381 1.00 0.00 19 HIS A C 4
ATOM 5100 O O . HIS A 1 19 ? -1.923 -0.360 3.167 1.00 0.00 19 HIS A O 4
ATOM 5114 N N . ILE A 1 20 ? 0.240 0.037 3.640 1.00 0.00 20 ILE A N 4
ATOM 5115 C CA . ILE A 1 20 ? 0.602 -1.374 3.690 1.00 0.00 20 ILE A CA 4
ATOM 5116 C C . ILE A 1 20 ? 1.341 -1.707 4.982 1.00 0.00 20 ILE A C 4
ATOM 5117 O O . ILE A 1 20 ? 2.279 -1.012 5.368 1.00 0.00 20 ILE A O 4
ATOM 5133 N N . MET A 1 21 ? 0.911 -2.776 5.644 1.00 0.00 21 MET A N 4
ATOM 5134 C CA . MET A 1 21 ? 1.533 -3.203 6.891 1.00 0.00 21 MET A CA 4
ATOM 5135 C C . MET A 1 21 ? 1.849 -4.695 6.857 1.00 0.00 21 MET A C 4
ATOM 5136 O O . MET A 1 21 ? 1.591 -5.371 5.862 1.00 0.00 21 MET A O 4
ATOM 5150 N N . ASP A 1 22 ? 2.408 -5.202 7.951 1.00 0.00 22 ASP A N 4
ATOM 5151 C CA . ASP A 1 22 ? 2.759 -6.615 8.047 1.00 0.00 22 ASP A CA 4
ATOM 5152 C C . ASP A 1 22 ? 3.801 -6.987 6.997 1.00 0.00 22 ASP A C 4
ATOM 5153 O O . ASP A 1 22 ? 4.061 -8.167 6.758 1.00 0.00 22 ASP A O 4
ATOM 5162 N N . PHE A 1 23 ? 4.394 -5.975 6.374 1.00 0.00 23 PHE A N 4
ATOM 5163 C CA . PHE A 1 23 ? 5.407 -6.197 5.348 1.00 0.00 23 PHE A CA 4
ATOM 5164 C C . PHE A 1 23 ? 6.811 -6.059 5.931 1.00 0.00 23 PHE A C 4
ATOM 5165 O O . PHE A 1 23 ? 7.054 -5.218 6.796 1.00 0.00 23 PHE A O 4
ATOM 5182 N N . GLN A 1 24 ? 7.728 -6.892 5.452 1.00 0.00 24 GLN A N 4
ATOM 5183 C CA . GLN A 1 24 ? 9.107 -6.865 5.926 1.00 0.00 24 GLN A CA 4
ATOM 5184 C C . GLN A 1 24 ? 10.001 -6.100 4.956 1.00 0.00 24 GLN A C 4
ATOM 5185 O O . GLN A 1 24 ? 9.522 -5.514 3.985 1.00 0.00 24 GLN A O 4
ATOM 5199 N N . ARG A 1 25 ? 11.302 -6.109 5.225 1.00 0.00 25 ARG A N 4
ATOM 5200 C CA . ARG A 1 25 ? 12.263 -5.414 4.378 1.00 0.00 25 ARG A CA 4
ATOM 5201 C C . ARG A 1 25 ? 13.506 -6.270 4.151 1.00 0.00 25 ARG A C 4
ATOM 5202 O O . ARG A 1 25 ? 13.654 -7.338 4.743 1.00 0.00 25 ARG A O 4
ATOM 5223 N N . GLY A 1 26 ? 14.398 -5.793 3.288 1.00 0.00 26 GLY A N 4
ATOM 5224 C CA . GLY A 1 26 ? 15.616 -6.526 2.998 1.00 0.00 26 GLY A CA 4
ATOM 5225 C C . GLY A 1 26 ? 16.298 -6.041 1.734 1.00 0.00 26 GLY A C 4
ATOM 5226 O O . GLY A 1 26 ? 17.048 -5.065 1.758 1.00 0.00 26 GLY A O 4
ATOM 5230 N N . LYS A 1 27 ? 16.038 -6.724 0.624 1.00 0.00 27 LYS A N 4
ATOM 5231 C CA . LYS A 1 27 ? 16.631 -6.360 -0.657 1.00 0.00 27 LYS A CA 4
ATOM 5232 C C . LYS A 1 27 ? 15.551 -6.034 -1.684 1.00 0.00 27 LYS A C 4
ATOM 5233 O O . LYS A 1 27 ? 14.698 -6.867 -1.987 1.00 0.00 27 LYS A O 4
ATOM 5252 N N . ASN A 1 28 ? 15.595 -4.817 -2.217 1.00 0.00 28 ASN A N 4
ATOM 5253 C CA . ASN A 1 28 ? 14.621 -4.383 -3.211 1.00 0.00 28 ASN A CA 4
ATOM 5254 C C . ASN A 1 28 ? 13.223 -4.306 -2.606 1.00 0.00 28 ASN A C 4
ATOM 5255 O O . ASN A 1 28 ? 12.220 -4.426 -3.312 1.00 0.00 28 ASN A O 4
ATOM 5266 N N . LEU A 1 29 ? 13.162 -4.106 -1.294 1.00 0.00 29 LEU A N 4
ATOM 5267 C CA . LEU A 1 29 ? 11.887 -4.013 -0.592 1.00 0.00 29 LEU A CA 4
ATOM 5268 C C . LEU A 1 29 ? 10.979 -2.978 -1.248 1.00 0.00 29 LEU A C 4
ATOM 5269 O O . LEU A 1 29 ? 9.858 -3.289 -1.653 1.00 0.00 29 LEU A O 4
ATOM 5285 N N . ARG A 1 30 ? 11.470 -1.747 -1.353 1.00 0.00 30 ARG A N 4
ATOM 5286 C CA . ARG A 1 30 ? 10.702 -0.667 -1.961 1.00 0.00 30 ARG A CA 4
ATOM 5287 C C . ARG A 1 30 ? 10.047 -1.131 -3.259 1.00 0.00 30 ARG A C 4
ATOM 5288 O O . ARG A 1 30 ? 8.961 -0.674 -3.616 1.00 0.00 30 ARG A O 4
ATOM 5309 N N . TYR A 1 31 ? 10.715 -2.039 -3.961 1.00 0.00 31 TYR A N 4
ATOM 5310 C CA . TYR A 1 31 ? 10.199 -2.562 -5.222 1.00 0.00 31 TYR A CA 4
ATOM 5311 C C . TYR A 1 31 ? 9.093 -3.583 -4.975 1.00 0.00 31 TYR A C 4
ATOM 5312 O O . TYR A 1 31 ? 8.089 -3.609 -5.687 1.00 0.00 31 TYR A O 4
ATOM 5330 N N . GLN A 1 32 ? 9.285 -4.421 -3.962 1.00 0.00 32 GLN A N 4
ATOM 5331 C CA . GLN A 1 32 ? 8.304 -5.444 -3.621 1.00 0.00 32 GLN A CA 4
ATOM 5332 C C . GLN A 1 32 ? 6.941 -4.820 -3.339 1.00 0.00 32 GLN A C 4
ATOM 5333 O O . GLN A 1 32 ? 5.907 -5.346 -3.751 1.00 0.00 32 GLN A O 4
ATOM 5347 N N . LEU A 1 33 ? 6.947 -3.694 -2.632 1.00 0.00 33 LEU A N 4
ATOM 5348 C CA . LEU A 1 33 ? 5.711 -2.998 -2.294 1.00 0.00 33 LEU A CA 4
ATOM 5349 C C . LEU A 1 33 ? 5.167 -2.237 -3.499 1.00 0.00 33 LEU A C 4
ATOM 5350 O O . LEU A 1 33 ? 3.963 -2.240 -3.757 1.00 0.00 33 LEU A O 4
ATOM 5366 N N . LEU A 1 34 ? 6.063 -1.587 -4.235 1.00 0.00 34 LEU A N 4
ATOM 5367 C CA . LEU A 1 34 ? 5.674 -0.823 -5.415 1.00 0.00 34 LEU A CA 4
ATOM 5368 C C . LEU A 1 34 ? 5.097 -1.738 -6.491 1.00 0.00 34 LEU A C 4
ATOM 5369 O O . LEU A 1 34 ? 4.315 -1.303 -7.334 1.00 0.00 34 LEU A O 4
ATOM 5385 N N . GLN A 1 35 ? 5.489 -3.007 -6.452 1.00 0.00 35 GLN A N 4
ATOM 5386 C CA . GLN A 1 35 ? 5.009 -3.985 -7.423 1.00 0.00 35 GLN A CA 4
ATOM 5387 C C . GLN A 1 35 ? 3.535 -4.304 -7.191 1.00 0.00 35 GLN A C 4
ATOM 5388 O O . GLN A 1 35 ? 2.886 -4.932 -8.028 1.00 0.00 35 GLN A O 4
ATOM 5402 N N . LEU A 1 36 ? 3.014 -3.869 -6.049 1.00 0.00 36 LEU A N 4
ATOM 5403 C CA . LEU A 1 36 ? 1.616 -4.109 -5.707 1.00 0.00 36 LEU A CA 4
ATOM 5404 C C . LEU A 1 36 ? 0.713 -3.045 -6.324 1.00 0.00 36 LEU A C 4
ATOM 5405 O O . LEU A 1 36 ? -0.504 -3.213 -6.392 1.00 0.00 36 LEU A O 4
ATOM 5421 N N . VAL A 1 37 ? 1.320 -1.952 -6.776 1.00 0.00 37 VAL A N 4
ATOM 5422 C CA . VAL A 1 37 ? 0.572 -0.862 -7.392 1.00 0.00 37 VAL A CA 4
ATOM 5423 C C . VAL A 1 37 ? 1.108 -0.545 -8.783 1.00 0.00 37 VAL A C 4
ATOM 5424 O O . VAL A 1 37 ? 0.418 0.062 -9.601 1.00 0.00 37 VAL A O 4
ATOM 5437 N N . GLU A 1 38 ? 2.344 -0.960 -9.044 1.00 0.00 38 GLU A N 4
ATOM 5438 C CA . GLU A 1 38 ? 2.973 -0.719 -10.336 1.00 0.00 38 GLU A CA 4
ATOM 5439 C C . GLU A 1 38 ? 2.059 -1.157 -11.477 1.00 0.00 38 GLU A C 4
ATOM 5440 O O . GLU A 1 38 ? 1.657 -0.360 -12.325 1.00 0.00 38 GLU A O 4
ATOM 5452 N N . PRO A 1 39 ? 1.723 -2.455 -11.500 1.00 0.00 39 PRO A N 4
ATOM 5453 C CA . PRO A 1 39 ? 0.853 -3.030 -12.531 1.00 0.00 39 PRO A CA 4
ATOM 5454 C C . PRO A 1 39 ? -0.590 -2.557 -12.399 1.00 0.00 39 PRO A C 4
ATOM 5455 O O . PRO A 1 39 ? -1.462 -2.973 -13.163 1.00 0.00 39 PRO A O 4
ATOM 5466 N N . PHE A 1 40 ? -0.837 -1.686 -11.427 1.00 0.00 40 PHE A N 4
ATOM 5467 C CA . PHE A 1 40 ? -2.177 -1.158 -11.196 1.00 0.00 40 PHE A CA 4
ATOM 5468 C C . PHE A 1 40 ? -2.265 0.305 -11.622 1.00 0.00 40 PHE A C 4
ATOM 5469 O O . PHE A 1 40 ? -3.355 0.846 -11.801 1.00 0.00 40 PHE A O 4
ATOM 5486 N N . GLY A 1 41 ? -1.108 0.940 -11.784 1.00 0.00 41 GLY A N 4
ATOM 5487 C CA . GLY A 1 41 ? -1.076 2.333 -12.188 1.00 0.00 41 GLY A CA 4
ATOM 5488 C C . GLY A 1 41 ? 0.332 2.894 -12.226 1.00 0.00 41 GLY A C 4
ATOM 5489 O O . GLY A 1 41 ? 1.293 2.163 -12.466 1.00 0.00 41 GLY A O 4
ATOM 5493 N N . VAL A 1 42 ? 0.455 4.196 -11.991 1.00 0.00 42 VAL A N 4
ATOM 5494 C CA . VAL A 1 42 ? 1.756 4.855 -11.999 1.00 0.00 42 VAL A CA 4
ATOM 5495 C C . VAL A 1 42 ? 2.201 5.211 -10.585 1.00 0.00 42 VAL A C 4
ATOM 5496 O O . VAL A 1 42 ? 1.373 5.454 -9.706 1.00 0.00 42 VAL A O 4
ATOM 5509 N N . ILE A 1 43 ? 3.512 5.242 -10.374 1.00 0.00 43 ILE A N 4
ATOM 5510 C CA . ILE A 1 43 ? 4.067 5.572 -9.067 1.00 0.00 43 ILE A CA 4
ATOM 5511 C C . ILE A 1 43 ? 4.350 7.065 -8.949 1.00 0.00 43 ILE A C 4
ATOM 5512 O O . ILE A 1 43 ? 5.300 7.576 -9.542 1.00 0.00 43 ILE A O 4
ATOM 5528 N N . SER A 1 44 ? 3.518 7.760 -8.179 1.00 0.00 44 SER A N 4
ATOM 5529 C CA . SER A 1 44 ? 3.677 9.197 -7.985 1.00 0.00 44 SER A CA 4
ATOM 5530 C C . SER A 1 44 ? 4.697 9.488 -6.888 1.00 0.00 44 SER A C 4
ATOM 5531 O O . SER A 1 44 ? 5.602 10.302 -7.067 1.00 0.00 44 SER A O 4
ATOM 5539 N N . ASN A 1 45 ? 4.543 8.815 -5.753 1.00 0.00 45 ASN A N 4
ATOM 5540 C CA . ASN A 1 45 ? 5.450 9.002 -4.625 1.00 0.00 45 ASN A CA 4
ATOM 5541 C C . ASN A 1 45 ? 5.142 8.007 -3.510 1.00 0.00 45 ASN A C 4
ATOM 5542 O O . ASN A 1 45 ? 4.000 7.890 -3.065 1.00 0.00 45 ASN A O 4
ATOM 5553 N N . HIS A 1 46 ? 6.169 7.292 -3.062 1.00 0.00 46 HIS A N 4
ATOM 5554 C CA . HIS A 1 46 ? 6.009 6.308 -1.997 1.00 0.00 46 HIS A CA 4
ATOM 5555 C C . HIS A 1 46 ? 6.769 6.735 -0.745 1.00 0.00 46 HIS A C 4
ATOM 5556 O O . HIS A 1 46 ? 7.615 7.629 -0.793 1.00 0.00 46 HIS A O 4
ATOM 5570 N N . LEU A 1 47 ? 6.460 6.092 0.376 1.00 0.00 47 LEU A N 4
ATOM 5571 C CA . LEU A 1 47 ? 7.113 6.404 1.643 1.00 0.00 47 LEU A CA 4
ATOM 5572 C C . LEU A 1 47 ? 7.298 5.147 2.486 1.00 0.00 47 LEU A C 4
ATOM 5573 O O . LEU A 1 47 ? 6.349 4.395 2.713 1.00 0.00 47 LEU A O 4
ATOM 5589 N N . ILE A 1 48 ? 8.523 4.926 2.949 1.00 0.00 48 ILE A N 4
ATOM 5590 C CA . ILE A 1 48 ? 8.831 3.761 3.769 1.00 0.00 48 ILE A CA 4
ATOM 5591 C C . ILE A 1 48 ? 9.584 4.163 5.033 1.00 0.00 48 ILE A C 4
ATOM 5592 O O . ILE A 1 48 ? 10.781 4.449 4.991 1.00 0.00 48 ILE A O 4
ATOM 5608 N N . LEU A 1 49 ? 8.876 4.181 6.157 1.00 0.00 49 LEU A N 4
ATOM 5609 C CA . LEU A 1 49 ? 9.477 4.546 7.435 1.00 0.00 49 LEU A CA 4
ATOM 5610 C C . LEU A 1 49 ? 10.546 3.536 7.841 1.00 0.00 49 LEU A C 4
ATOM 5611 O O . LEU A 1 49 ? 10.369 2.330 7.680 1.00 0.00 49 LEU A O 4
ATOM 5627 N N . ASN A 1 50 ? 11.656 4.039 8.372 1.00 0.00 50 ASN A N 4
ATOM 5628 C CA . ASN A 1 50 ? 12.754 3.182 8.803 1.00 0.00 50 ASN A CA 4
ATOM 5629 C C . ASN A 1 50 ? 12.674 2.908 10.302 1.00 0.00 50 ASN A C 4
ATOM 5630 O O . ASN A 1 50 ? 13.693 2.869 10.992 1.00 0.00 50 ASN A O 4
ATOM 5641 N N . LYS A 1 51 ? 11.456 2.718 10.799 1.00 0.00 51 LYS A N 4
ATOM 5642 C CA . LYS A 1 51 ? 11.242 2.446 12.215 1.00 0.00 51 LYS A CA 4
ATOM 5643 C C . LYS A 1 51 ? 10.386 1.197 12.405 1.00 0.00 51 LYS A C 4
ATOM 5644 O O . LYS A 1 51 ? 10.664 0.370 13.273 1.00 0.00 51 LYS A O 4
ATOM 5663 N N . ILE A 1 52 ? 9.347 1.067 11.588 1.00 0.00 52 ILE A N 4
ATOM 5664 C CA . ILE A 1 52 ? 8.454 -0.082 11.665 1.00 0.00 52 ILE A CA 4
ATOM 5665 C C . ILE A 1 52 ? 8.108 -0.604 10.275 1.00 0.00 52 ILE A C 4
ATOM 5666 O O . ILE A 1 52 ? 8.676 -0.165 9.276 1.00 0.00 52 ILE A O 4
ATOM 5682 N N . ASN A 1 53 ? 7.170 -1.544 10.218 1.00 0.00 53 ASN A N 4
ATOM 5683 C CA . ASN A 1 53 ? 6.746 -2.125 8.949 1.00 0.00 53 ASN A CA 4
ATOM 5684 C C . ASN A 1 53 ? 5.531 -1.390 8.393 1.00 0.00 53 ASN A C 4
ATOM 5685 O O . ASN A 1 53 ? 4.535 -2.009 8.021 1.00 0.00 53 ASN A O 4
ATOM 5696 N N . GLU A 1 54 ? 5.622 -0.065 8.338 1.00 0.00 54 GLU A N 4
ATOM 5697 C CA . GLU A 1 54 ? 4.530 0.755 7.826 1.00 0.00 54 GLU A CA 4
ATOM 5698 C C . GLU A 1 54 ? 4.980 1.565 6.614 1.00 0.00 54 GLU A C 4
ATOM 5699 O O . GLU A 1 54 ? 5.974 2.288 6.671 1.00 0.00 54 GLU A O 4
ATOM 5711 N N . ALA A 1 55 ? 4.239 1.437 5.517 1.00 0.00 55 ALA A N 4
ATOM 5712 C CA . ALA A 1 55 ? 4.560 2.158 4.291 1.00 0.00 55 ALA A CA 4
ATOM 5713 C C . ALA A 1 55 ? 3.297 2.683 3.617 1.00 0.00 55 ALA A C 4
ATOM 5714 O O . ALA A 1 55 ? 2.192 2.219 3.898 1.00 0.00 55 ALA A O 4
ATOM 5721 N N . PHE A 1 56 ? 3.467 3.655 2.727 1.00 0.00 56 PHE A N 4
ATOM 5722 C CA . PHE A 1 56 ? 2.341 4.245 2.014 1.00 0.00 56 PHE A CA 4
ATOM 5723 C C . PHE A 1 56 ? 2.749 4.665 0.604 1.00 0.00 56 PHE A C 4
ATOM 5724 O O . PHE A 1 56 ? 3.655 5.478 0.426 1.00 0.00 56 PHE A O 4
ATOM 5741 N N . ILE A 1 57 ? 2.072 4.104 -0.393 1.00 0.00 57 ILE A N 4
ATOM 5742 C CA . ILE A 1 57 ? 2.363 4.420 -1.785 1.00 0.00 57 ILE A CA 4
ATOM 5743 C C . ILE A 1 57 ? 1.308 5.353 -2.369 1.00 0.00 57 ILE A C 4
ATOM 5744 O O . ILE A 1 57 ? 0.112 5.078 -2.292 1.00 0.00 57 ILE A O 4
ATOM 5760 N N . GLU A 1 58 ? 1.762 6.457 -2.954 1.00 0.00 58 GLU A N 4
ATOM 5761 C CA . GLU A 1 58 ? 0.856 7.431 -3.553 1.00 0.00 58 GLU A CA 4
ATOM 5762 C C . GLU A 1 58 ? 0.786 7.251 -5.066 1.00 0.00 58 GLU A C 4
ATOM 5763 O O . GLU A 1 58 ? 1.806 7.279 -5.753 1.00 0.00 58 GLU A O 4
ATOM 5775 N N . MET A 1 59 ? -0.426 7.064 -5.579 1.00 0.00 59 MET A N 4
ATOM 5776 C CA . MET A 1 59 ? -0.630 6.880 -7.011 1.00 0.00 59 MET A CA 4
ATOM 5777 C C . MET A 1 59 ? -1.010 8.196 -7.680 1.00 0.00 59 MET A C 4
ATOM 5778 O O . MET A 1 59 ? -1.582 9.083 -7.046 1.00 0.00 59 MET A O 4
ATOM 5792 N N . ALA A 1 60 ? -0.688 8.317 -8.964 1.00 0.00 60 ALA A N 4
ATOM 5793 C CA . ALA A 1 60 ? -0.998 9.525 -9.719 1.00 0.00 60 ALA A CA 4
ATOM 5794 C C . ALA A 1 60 ? -2.505 9.726 -9.839 1.00 0.00 60 ALA A C 4
ATOM 5795 O O . ALA A 1 60 ? -2.982 10.853 -9.981 1.00 0.00 60 ALA A O 4
ATOM 5802 N N . THR A 1 61 ? -3.251 8.627 -9.781 1.00 0.00 61 THR A N 4
ATOM 5803 C CA . THR A 1 61 ? -4.704 8.683 -9.885 1.00 0.00 61 THR A CA 4
ATOM 5804 C C . THR A 1 61 ? -5.362 7.704 -8.920 1.00 0.00 61 THR A C 4
ATOM 5805 O O . THR A 1 61 ? -5.041 6.515 -8.910 1.00 0.00 61 THR A O 4
ATOM 5816 N N . THR A 1 62 ? -6.285 8.210 -8.109 1.00 0.00 62 THR A N 4
ATOM 5817 C CA . THR A 1 62 ? -6.988 7.380 -7.139 1.00 0.00 62 THR A CA 4
ATOM 5818 C C . THR A 1 62 ? -7.465 6.078 -7.773 1.00 0.00 62 THR A C 4
ATOM 5819 O O . THR A 1 62 ? -7.583 5.056 -7.098 1.00 0.00 62 THR A O 4
ATOM 5830 N N . GLU A 1 63 ? -7.738 6.124 -9.073 1.00 0.00 63 GLU A N 4
ATOM 5831 C CA . GLU A 1 63 ? -8.205 4.947 -9.797 1.00 0.00 63 GLU A CA 4
ATOM 5832 C C . GLU A 1 63 ? -7.261 3.767 -9.579 1.00 0.00 63 GLU A C 4
ATOM 5833 O O . GLU A 1 63 ? -7.702 2.638 -9.365 1.00 0.00 63 GLU A O 4
ATOM 5845 N N . ASP A 1 64 ? -5.962 4.038 -9.637 1.00 0.00 64 ASP A N 4
ATOM 5846 C CA . ASP A 1 64 ? -4.956 2.999 -9.446 1.00 0.00 64 ASP A CA 4
ATOM 5847 C C . ASP A 1 64 ? -4.974 2.481 -8.012 1.00 0.00 64 ASP A C 4
ATOM 5848 O O . ASP A 1 64 ? -5.291 1.318 -7.766 1.00 0.00 64 ASP A O 4
ATOM 5857 N N . ALA A 1 65 ? -4.631 3.353 -7.069 1.00 0.00 65 ALA A N 4
ATOM 5858 C CA . ALA A 1 65 ? -4.609 2.984 -5.659 1.00 0.00 65 ALA A CA 4
ATOM 5859 C C . ALA A 1 65 ? -5.855 2.191 -5.280 1.00 0.00 65 ALA A C 4
ATOM 5860 O O . ALA A 1 65 ? -5.761 1.119 -4.682 1.00 0.00 65 ALA A O 4
ATOM 5867 N N . GLN A 1 66 ? -7.020 2.726 -5.630 1.00 0.00 66 GLN A N 4
ATOM 5868 C CA . GLN A 1 66 ? -8.285 2.068 -5.325 1.00 0.00 66 GLN A CA 4
ATOM 5869 C C . GLN A 1 66 ? -8.320 0.658 -5.907 1.00 0.00 66 GLN A C 4
ATOM 5870 O O . GLN A 1 66 ? -8.828 -0.271 -5.279 1.00 0.00 66 GLN A O 4
ATOM 5884 N N . ALA A 1 67 ? -7.776 0.506 -7.110 1.00 0.00 67 ALA A N 4
ATOM 5885 C CA . ALA A 1 67 ? -7.744 -0.791 -7.775 1.00 0.00 67 ALA A CA 4
ATOM 5886 C C . ALA A 1 67 ? -6.787 -1.745 -7.069 1.00 0.00 67 ALA A C 4
ATOM 5887 O O . ALA A 1 67 ? -7.103 -2.917 -6.864 1.00 0.00 67 ALA A O 4
ATOM 5894 N N . ALA A 1 68 ? -5.616 -1.237 -6.700 1.00 0.00 68 ALA A N 4
ATOM 5895 C CA . ALA A 1 68 ? -4.614 -2.045 -6.016 1.00 0.00 68 ALA A CA 4
ATOM 5896 C C . ALA A 1 68 ? -5.190 -2.686 -4.758 1.00 0.00 68 ALA A C 4
ATOM 5897 O O . ALA A 1 68 ? -4.763 -3.765 -4.346 1.00 0.00 68 ALA A O 4
ATOM 5904 N N . VAL A 1 69 ? -6.165 -2.016 -4.152 1.00 0.00 69 VAL A N 4
ATOM 5905 C CA . VAL A 1 69 ? -6.801 -2.521 -2.940 1.00 0.00 69 VAL A CA 4
ATOM 5906 C C . VAL A 1 69 ? -7.763 -3.661 -3.259 1.00 0.00 69 VAL A C 4
ATOM 5907 O O . VAL A 1 69 ? -7.813 -4.662 -2.545 1.00 0.00 69 VAL A O 4
ATOM 5920 N N . ASP A 1 70 ? -8.524 -3.501 -4.335 1.00 0.00 70 ASP A N 4
ATOM 5921 C CA . ASP A 1 70 ? -9.484 -4.518 -4.750 1.00 0.00 70 ASP A CA 4
ATOM 5922 C C . ASP A 1 70 ? -8.778 -5.833 -5.068 1.00 0.00 70 ASP A C 4
ATOM 5923 O O . ASP A 1 70 ? -9.416 -6.882 -5.171 1.00 0.00 70 ASP A O 4
ATOM 5932 N N . TYR A 1 71 ? -7.461 -5.770 -5.221 1.00 0.00 71 TYR A N 4
ATOM 5933 C CA . TYR A 1 71 ? -6.669 -6.955 -5.530 1.00 0.00 71 TYR A CA 4
ATOM 5934 C C . TYR A 1 71 ? -6.292 -7.705 -4.256 1.00 0.00 71 TYR A C 4
ATOM 5935 O O . TYR A 1 71 ? -6.021 -8.906 -4.287 1.00 0.00 71 TYR A O 4
ATOM 5953 N N . TYR A 1 72 ? -6.276 -6.988 -3.139 1.00 0.00 72 TYR A N 4
ATOM 5954 C CA . TYR A 1 72 ? -5.930 -7.584 -1.853 1.00 0.00 72 TYR A CA 4
ATOM 5955 C C . TYR A 1 72 ? -7.118 -8.339 -1.266 1.00 0.00 72 TYR A C 4
ATOM 5956 O O . TYR A 1 72 ? -6.949 -9.272 -0.478 1.00 0.00 72 TYR A O 4
ATOM 5974 N N . THR A 1 73 ? -8.322 -7.931 -1.656 1.00 0.00 73 THR A N 4
ATOM 5975 C CA . THR A 1 73 ? -9.539 -8.568 -1.168 1.00 0.00 73 THR A CA 4
ATOM 5976 C C . THR A 1 73 ? -9.852 -9.834 -1.958 1.00 0.00 73 THR A C 4
ATOM 5977 O O . THR A 1 73 ? -10.348 -10.817 -1.405 1.00 0.00 73 THR A O 4
ATOM 5988 N N . THR A 1 74 ? -9.559 -9.805 -3.254 1.00 0.00 74 THR A N 4
ATOM 5989 C CA . THR A 1 74 ? -9.809 -10.950 -4.120 1.00 0.00 74 THR A CA 4
ATOM 5990 C C . THR A 1 74 ? -8.594 -11.869 -4.179 1.00 0.00 74 THR A C 4
ATOM 5991 O O . THR A 1 74 ? -8.729 -13.092 -4.254 1.00 0.00 74 THR A O 4
ATOM 6002 N N . THR A 1 75 ? -7.405 -11.275 -4.146 1.00 0.00 75 THR A N 4
ATOM 6003 C CA . THR A 1 75 ? -6.166 -12.042 -4.196 1.00 0.00 75 THR A CA 4
ATOM 6004 C C . THR A 1 75 ? -5.276 -11.727 -2.999 1.00 0.00 75 THR A C 4
ATOM 6005 O O . THR A 1 75 ? -5.143 -10.577 -2.579 1.00 0.00 75 THR A O 4
ATOM 6016 N N . PRO A 1 76 ? -4.651 -12.771 -2.435 1.00 0.00 76 PRO A N 4
ATOM 6017 C CA . PRO A 1 76 ? -3.761 -12.630 -1.278 1.00 0.00 76 PRO A CA 4
ATOM 6018 C C . PRO A 1 76 ? -2.461 -11.917 -1.631 1.00 0.00 76 PRO A C 4
ATOM 6019 O O . PRO A 1 76 ? -1.723 -12.352 -2.514 1.00 0.00 76 PRO A O 4
ATOM 6030 N N . ALA A 1 77 ? -2.186 -10.819 -0.934 1.00 0.00 77 ALA A N 4
ATOM 6031 C CA . ALA A 1 77 ? -0.973 -10.047 -1.172 1.00 0.00 77 ALA A CA 4
ATOM 6032 C C . ALA A 1 77 ? 0.201 -10.612 -0.382 1.00 0.00 77 ALA A C 4
ATOM 6033 O O . ALA A 1 77 ? 0.363 -10.322 0.804 1.00 0.00 77 ALA A O 4
ATOM 6040 N N . LEU A 1 78 ? 1.020 -11.422 -1.046 1.00 0.00 78 LEU A N 4
ATOM 6041 C CA . LEU A 1 78 ? 2.180 -12.030 -0.405 1.00 0.00 78 LEU A CA 4
ATOM 6042 C C . LEU A 1 78 ? 3.448 -11.240 -0.713 1.00 0.00 78 LEU A C 4
ATOM 6043 O O . LEU A 1 78 ? 3.940 -11.250 -1.841 1.00 0.00 78 LEU A O 4
ATOM 6059 N N . VAL A 1 79 ? 3.974 -10.557 0.299 1.00 0.00 79 VAL A N 4
ATOM 6060 C CA . VAL A 1 79 ? 5.187 -9.765 0.137 1.00 0.00 79 VAL A CA 4
ATOM 6061 C C . VAL A 1 79 ? 6.406 -10.513 0.665 1.00 0.00 79 VAL A C 4
ATOM 6062 O O . VAL A 1 79 ? 6.451 -10.905 1.831 1.00 0.00 79 VAL A O 4
ATOM 6075 N N . PHE A 1 80 ? 7.395 -10.706 -0.202 1.00 0.00 80 PHE A N 4
ATOM 6076 C CA . PHE A 1 80 ? 8.617 -11.407 0.176 1.00 0.00 80 PHE A CA 4
ATOM 6077 C C . PHE A 1 80 ? 8.331 -12.876 0.475 1.00 0.00 80 PHE A C 4
ATOM 6078 O O . PHE A 1 80 ? 9.220 -13.622 0.883 1.00 0.00 80 PHE A O 4
ATOM 6095 N N . GLY A 1 81 ? 7.081 -13.283 0.269 1.00 0.00 81 GLY A N 4
ATOM 6096 C CA . GLY A 1 81 ? 6.699 -14.660 0.522 1.00 0.00 81 GLY A CA 4
ATOM 6097 C C . GLY A 1 81 ? 5.722 -14.789 1.674 1.00 0.00 81 GLY A C 4
ATOM 6098 O O . GLY A 1 81 ? 5.170 -15.862 1.914 1.00 0.00 81 GLY A O 4
ATOM 6102 N N . LYS A 1 82 ? 5.510 -13.690 2.392 1.00 0.00 82 LYS A N 4
ATOM 6103 C CA . LYS A 1 82 ? 4.593 -13.683 3.526 1.00 0.00 82 LYS A CA 4
ATOM 6104 C C . LYS A 1 82 ? 3.402 -12.769 3.257 1.00 0.00 82 LYS A C 4
ATOM 6105 O O . LYS A 1 82 ? 3.492 -11.797 2.508 1.00 0.00 82 LYS A O 4
ATOM 6124 N N . PRO A 1 83 ? 2.259 -13.085 3.884 1.00 0.00 83 PRO A N 4
ATOM 6125 C CA . PRO A 1 83 ? 1.029 -12.303 3.729 1.00 0.00 83 PRO A CA 4
ATOM 6126 C C . PRO A 1 83 ? 1.127 -10.932 4.391 1.00 0.00 83 PRO A C 4
ATOM 6127 O O . PRO A 1 83 ? 1.806 -10.768 5.405 1.00 0.00 83 PRO A O 4
ATOM 6138 N N . VAL A 1 84 ? 0.444 -9.951 3.811 1.00 0.00 84 VAL A N 4
ATOM 6139 C CA . VAL A 1 84 ? 0.452 -8.594 4.346 1.00 0.00 84 VAL A CA 4
ATOM 6140 C C . VAL A 1 84 ? -0.931 -7.959 4.254 1.00 0.00 84 VAL A C 4
ATOM 6141 O O . VAL A 1 84 ? -1.895 -8.601 3.836 1.00 0.00 84 VAL A O 4
ATOM 6154 N N . ARG A 1 85 ? -1.021 -6.692 4.648 1.00 0.00 85 ARG A N 4
ATOM 6155 C CA . ARG A 1 85 ? -2.287 -5.969 4.611 1.00 0.00 85 ARG A CA 4
ATOM 6156 C C . ARG A 1 85 ? -2.215 -4.797 3.636 1.00 0.00 85 ARG A C 4
ATOM 6157 O O . ARG A 1 85 ? -1.172 -4.161 3.491 1.00 0.00 85 ARG A O 4
ATOM 6178 N N . VAL A 1 86 ? -3.331 -4.519 2.970 1.00 0.00 86 VAL A N 4
ATOM 6179 C CA . VAL A 1 86 ? -3.396 -3.424 2.009 1.00 0.00 86 VAL A CA 4
ATOM 6180 C C . VAL A 1 86 ? -4.684 -2.625 2.172 1.00 0.00 86 VAL A C 4
ATOM 6181 O O . VAL A 1 86 ? -5.781 -3.146 1.960 1.00 0.00 86 VAL A O 4
ATOM 6194 N N . HIS A 1 87 ? -4.545 -1.359 2.549 1.00 0.00 87 HIS A N 4
ATOM 6195 C CA . HIS A 1 87 ? -5.699 -0.486 2.738 1.00 0.00 87 HIS A CA 4
ATOM 6196 C C . HIS A 1 87 ? -5.562 0.784 1.905 1.00 0.00 87 HIS A C 4
ATOM 6197 O O . HIS A 1 87 ? -4.479 1.103 1.413 1.00 0.00 87 HIS A O 4
ATOM 6211 N N . LEU A 1 88 ? -6.668 1.505 1.748 1.00 0.00 88 LEU A N 4
ATOM 6212 C CA . LEU A 1 88 ? -6.671 2.740 0.973 1.00 0.00 88 LEU A CA 4
ATOM 6213 C C . LEU A 1 88 ? -6.924 3.946 1.871 1.00 0.00 88 LEU A C 4
ATOM 6214 O O . LEU A 1 88 ? -8.067 4.361 2.066 1.00 0.00 88 LEU A O 4
ATOM 6230 N N . SER A 1 89 ? -5.849 4.507 2.417 1.00 0.00 89 SER A N 4
ATOM 6231 C CA . SER A 1 89 ? -5.954 5.664 3.297 1.00 0.00 89 SER A CA 4
ATOM 6232 C C . SER A 1 89 ? -6.248 6.930 2.497 1.00 0.00 89 SER A C 4
ATOM 6233 O O . SER A 1 89 ? -6.306 6.900 1.269 1.00 0.00 89 SER A O 4
ATOM 6241 N N . GLN A 1 90 ? -6.432 8.041 3.205 1.00 0.00 90 GLN A N 4
ATOM 6242 C CA . GLN A 1 90 ? -6.721 9.316 2.562 1.00 0.00 90 GLN A CA 4
ATOM 6243 C C . GLN A 1 90 ? -6.181 10.478 3.389 1.00 0.00 90 GLN A C 4
ATOM 6244 O O . GLN A 1 90 ? -6.917 11.402 3.735 1.00 0.00 90 GLN A O 4
ATOM 6258 N N . LYS A 1 91 ? -4.892 10.424 3.704 1.00 0.00 91 LYS A N 4
ATOM 6259 C CA . LYS A 1 91 ? -4.251 11.472 4.491 1.00 0.00 91 LYS A CA 4
ATOM 6260 C C . LYS A 1 91 ? -2.772 11.167 4.701 1.00 0.00 91 LYS A C 4
ATOM 6261 O O . LYS A 1 91 ? -2.415 10.130 5.260 1.00 0.00 91 LYS A O 4
ATOM 6280 N N . TYR A 1 92 ? -1.915 12.078 4.251 1.00 0.00 92 TYR A N 4
ATOM 6281 C CA . TYR A 1 92 ? -0.474 11.906 4.389 1.00 0.00 92 TYR A CA 4
ATOM 6282 C C . TYR A 1 92 ? 0.280 13.004 3.646 1.00 0.00 92 TYR A C 4
ATOM 6283 O O . TYR A 1 92 ? 0.735 12.808 2.518 1.00 0.00 92 TYR A O 4
ATOM 6301 N N . LYS A 1 93 ? 0.408 14.161 4.284 1.00 0.00 93 LYS A N 4
ATOM 6302 C CA . LYS A 1 93 ? 1.108 15.293 3.687 1.00 0.00 93 LYS A CA 4
ATOM 6303 C C . LYS A 1 93 ? 2.566 15.328 4.134 1.00 0.00 93 LYS A C 4
ATOM 6304 O O . LYS A 1 93 ? 2.922 16.047 5.068 1.00 0.00 93 LYS A O 4
ATOM 6323 N N . ARG A 1 94 ? 3.406 14.549 3.460 1.00 0.00 94 ARG A N 4
ATOM 6324 C CA . ARG A 1 94 ? 4.826 14.493 3.788 1.00 0.00 94 ARG A CA 4
ATOM 6325 C C . ARG A 1 94 ? 5.592 13.678 2.749 1.00 0.00 94 ARG A C 4
ATOM 6326 O O . ARG A 1 94 ? 6.739 13.989 2.427 1.00 0.00 94 ARG A O 4
ATOM 6347 N N . ILE A 1 95 ? 4.950 12.637 2.230 1.00 0.00 95 ILE A N 4
ATOM 6348 C CA . ILE A 1 95 ? 5.570 11.780 1.228 1.00 0.00 95 ILE A CA 4
ATOM 6349 C C . ILE A 1 95 ? 6.406 12.597 0.248 1.00 0.00 95 ILE A C 4
ATOM 6350 O O . ILE A 1 95 ? 5.884 13.155 -0.717 1.00 0.00 95 ILE A O 4
ATOM 6366 N N . LYS A 1 96 ? 7.709 12.659 0.501 1.00 0.00 96 LYS A N 4
ATOM 6367 C CA . LYS A 1 96 ? 8.621 13.405 -0.359 1.00 0.00 96 LYS A CA 4
ATOM 6368 C C . LYS A 1 96 ? 8.337 14.902 -0.287 1.00 0.00 96 LYS A C 4
ATOM 6369 O O . LYS A 1 96 ? 7.358 15.386 -0.856 1.00 0.00 96 LYS A O 4
ATOM 6388 N N . SER A 1 97 ? 9.198 15.630 0.417 1.00 0.00 97 SER A N 4
ATOM 6389 C CA . SER A 1 97 ? 9.038 17.070 0.565 1.00 0.00 97 SER A CA 4
ATOM 6390 C C . SER A 1 97 ? 10.157 17.657 1.421 1.00 0.00 97 SER A C 4
ATOM 6391 O O . SER A 1 97 ? 10.756 18.672 1.070 1.00 0.00 97 SER A O 4
ATOM 6399 N N . GLY A 1 98 ? 10.435 17.007 2.547 1.00 0.00 98 GLY A N 4
ATOM 6400 C CA . GLY A 1 98 ? 11.481 17.476 3.436 1.00 0.00 98 GLY A CA 4
ATOM 6401 C C . GLY A 1 98 ? 11.598 16.633 4.690 1.00 0.00 98 GLY A C 4
ATOM 6402 O O . GLY A 1 98 ? 10.962 16.905 5.709 1.00 0.00 98 GLY A O 4
ATOM 6406 N N . PRO A 1 99 ? 12.427 15.581 4.626 1.00 0.00 99 PRO A N 4
ATOM 6407 C CA . PRO A 1 99 ? 12.644 14.672 5.755 1.00 0.00 99 PRO A CA 4
ATOM 6408 C C . PRO A 1 99 ? 13.416 15.335 6.891 1.00 0.00 99 PRO A C 4
ATOM 6409 O O . PRO A 1 99 ? 14.644 15.412 6.859 1.00 0.00 99 PRO A O 4
ATOM 6420 N N . SER A 1 100 ? 12.688 15.812 7.896 1.00 0.00 100 SER A N 4
ATOM 6421 C CA . SER A 1 100 ? 13.304 16.471 9.042 1.00 0.00 100 SER A CA 4
ATOM 6422 C C . SER A 1 100 ? 12.270 16.751 10.129 1.00 0.00 100 SER A C 4
ATOM 6423 O O . SER A 1 100 ? 11.483 17.693 10.024 1.00 0.00 100 SER A O 4
ATOM 6431 N N . SER A 1 101 ? 12.280 15.928 11.171 1.00 0.00 101 SER A N 4
ATOM 6432 C CA . SER A 1 101 ? 11.341 16.084 12.276 1.00 0.00 101 SER A CA 4
ATOM 6433 C C . SER A 1 101 ? 11.935 15.543 13.574 1.00 0.00 101 SER A C 4
ATOM 6434 O O . SER A 1 101 ? 12.851 14.722 13.556 1.00 0.00 101 SER A O 4
ATOM 6442 N N . GLY A 1 102 ? 11.405 16.010 14.700 1.00 0.00 102 GLY A N 4
ATOM 6443 C CA . GLY A 1 102 ? 11.893 15.564 15.991 1.00 0.00 102 GLY A CA 4
ATOM 6444 C C . GLY A 1 102 ? 12.668 16.642 16.722 1.00 0.00 102 GLY A C 4
ATOM 6445 O O . GLY A 1 102 ? 12.169 17.233 17.679 1.00 0.00 102 GLY A O 4
ATOM 6449 N N . GLY A 1 1 ? -6.143 13.722 15.753 1.00 0.00 1 GLY A N 5
ATOM 6450 C CA . GLY A 1 1 ? -6.065 12.349 15.285 1.00 0.00 1 GLY A CA 5
ATOM 6451 C C . GLY A 1 1 ? -7.422 11.676 15.237 1.00 0.00 1 GLY A C 5
ATOM 6452 O O . GLY A 1 1 ? -8.341 12.064 15.957 1.00 0.00 1 GLY A O 5
ATOM 6456 N N . SER A 1 2 ? -7.548 10.662 14.386 1.00 0.00 2 SER A N 5
ATOM 6457 C CA . SER A 1 2 ? -8.805 9.937 14.243 1.00 0.00 2 SER A CA 5
ATOM 6458 C C . SER A 1 2 ? -8.585 8.610 13.522 1.00 0.00 2 SER A C 5
ATOM 6459 O O . SER A 1 2 ? -7.906 8.552 12.497 1.00 0.00 2 SER A O 5
ATOM 6467 N N . SER A 1 3 ? -9.167 7.545 14.066 1.00 0.00 3 SER A N 5
ATOM 6468 C CA . SER A 1 3 ? -9.033 6.218 13.479 1.00 0.00 3 SER A CA 5
ATOM 6469 C C . SER A 1 3 ? -10.397 5.658 13.086 1.00 0.00 3 SER A C 5
ATOM 6470 O O . SER A 1 3 ? -11.386 5.849 13.792 1.00 0.00 3 SER A O 5
ATOM 6478 N N . GLY A 1 4 ? -10.441 4.965 11.952 1.00 0.00 4 GLY A N 5
ATOM 6479 C CA . GLY A 1 4 ? -11.687 4.388 11.482 1.00 0.00 4 GLY A CA 5
ATOM 6480 C C . GLY A 1 4 ? -11.488 3.041 10.816 1.00 0.00 4 GLY A C 5
ATOM 6481 O O . GLY A 1 4 ? -10.355 2.611 10.596 1.00 0.00 4 GLY A O 5
ATOM 6485 N N . SER A 1 5 ? -12.591 2.372 10.496 1.00 0.00 5 SER A N 5
ATOM 6486 C CA . SER A 1 5 ? -12.532 1.063 9.857 1.00 0.00 5 SER A CA 5
ATOM 6487 C C . SER A 1 5 ? -13.934 0.544 9.552 1.00 0.00 5 SER A C 5
ATOM 6488 O O . SER A 1 5 ? -14.631 0.048 10.437 1.00 0.00 5 SER A O 5
ATOM 6496 N N . SER A 1 6 ? -14.340 0.662 8.292 1.00 0.00 6 SER A N 5
ATOM 6497 C CA . SER A 1 6 ? -15.661 0.209 7.869 1.00 0.00 6 SER A CA 5
ATOM 6498 C C . SER A 1 6 ? -15.944 0.630 6.430 1.00 0.00 6 SER A C 5
ATOM 6499 O O . SER A 1 6 ? -15.307 1.538 5.900 1.00 0.00 6 SER A O 5
ATOM 6507 N N . GLY A 1 7 ? -16.908 -0.039 5.804 1.00 0.00 7 GLY A N 5
ATOM 6508 C CA . GLY A 1 7 ? -17.260 0.279 4.432 1.00 0.00 7 GLY A CA 5
ATOM 6509 C C . GLY A 1 7 ? -18.358 1.320 4.342 1.00 0.00 7 GLY A C 5
ATOM 6510 O O . GLY A 1 7 ? -18.547 2.113 5.264 1.00 0.00 7 GLY A O 5
ATOM 6514 N N . GLN A 1 8 ? -19.084 1.318 3.228 1.00 0.00 8 GLN A N 5
ATOM 6515 C CA . GLN A 1 8 ? -20.167 2.271 3.022 1.00 0.00 8 GLN A CA 5
ATOM 6516 C C . GLN A 1 8 ? -20.994 1.897 1.796 1.00 0.00 8 GLN A C 5
ATOM 6517 O O . GLN A 1 8 ? -20.575 1.080 0.976 1.00 0.00 8 GLN A O 5
ATOM 6531 N N . LYS A 1 9 ? -22.174 2.499 1.678 1.00 0.00 9 LYS A N 5
ATOM 6532 C CA . LYS A 1 9 ? -23.061 2.230 0.552 1.00 0.00 9 LYS A CA 5
ATOM 6533 C C . LYS A 1 9 ? -22.872 3.268 -0.549 1.00 0.00 9 LYS A C 5
ATOM 6534 O O . LYS A 1 9 ? -23.840 3.740 -1.143 1.00 0.00 9 LYS A O 5
ATOM 6553 N N . GLY A 1 10 ? -21.617 3.619 -0.817 1.00 0.00 10 GLY A N 5
ATOM 6554 C CA . GLY A 1 10 ? -21.325 4.597 -1.848 1.00 0.00 10 GLY A CA 5
ATOM 6555 C C . GLY A 1 10 ? -19.852 4.646 -2.200 1.00 0.00 10 GLY A C 5
ATOM 6556 O O . GLY A 1 10 ? -19.078 3.787 -1.779 1.00 0.00 10 GLY A O 5
ATOM 6560 N N . ARG A 1 11 ? -19.463 5.652 -2.976 1.00 0.00 11 ARG A N 5
ATOM 6561 C CA . ARG A 1 11 ? -18.073 5.808 -3.386 1.00 0.00 11 ARG A CA 5
ATOM 6562 C C . ARG A 1 11 ? -17.604 7.247 -3.189 1.00 0.00 11 ARG A C 5
ATOM 6563 O O . ARG A 1 11 ? -18.415 8.172 -3.131 1.00 0.00 11 ARG A O 5
ATOM 6584 N N . VAL A 1 12 ? -16.292 7.428 -3.086 1.00 0.00 12 VAL A N 5
ATOM 6585 C CA . VAL A 1 12 ? -15.715 8.753 -2.896 1.00 0.00 12 VAL A CA 5
ATOM 6586 C C . VAL A 1 12 ? -14.342 8.854 -3.549 1.00 0.00 12 VAL A C 5
ATOM 6587 O O . VAL A 1 12 ? -13.480 8.002 -3.338 1.00 0.00 12 VAL A O 5
ATOM 6600 N N . GLU A 1 13 ? -14.147 9.902 -4.343 1.00 0.00 13 GLU A N 5
ATOM 6601 C CA . GLU A 1 13 ? -12.877 10.115 -5.029 1.00 0.00 13 GLU A CA 5
ATOM 6602 C C . GLU A 1 13 ? -11.997 11.091 -4.254 1.00 0.00 13 GLU A C 5
ATOM 6603 O O . GLU A 1 13 ? -12.135 12.308 -4.383 1.00 0.00 13 GLU A O 5
ATOM 6615 N N . THR A 1 14 ? -11.091 10.548 -3.446 1.00 0.00 14 THR A N 5
ATOM 6616 C CA . THR A 1 14 ? -10.189 11.369 -2.648 1.00 0.00 14 THR A CA 5
ATOM 6617 C C . THR A 1 14 ? -8.732 11.042 -2.953 1.00 0.00 14 THR A C 5
ATOM 6618 O O . THR A 1 14 ? -8.440 10.200 -3.803 1.00 0.00 14 THR A O 5
ATOM 6629 N N . ARG A 1 15 ? -7.821 11.711 -2.255 1.00 0.00 15 ARG A N 5
ATOM 6630 C CA . ARG A 1 15 ? -6.393 11.491 -2.452 1.00 0.00 15 ARG A CA 5
ATOM 6631 C C . ARG A 1 15 ? -6.087 10.002 -2.589 1.00 0.00 15 ARG A C 5
ATOM 6632 O O . ARG A 1 15 ? -6.899 9.154 -2.218 1.00 0.00 15 ARG A O 5
ATOM 6653 N N . ARG A 1 16 ? -4.911 9.692 -3.125 1.00 0.00 16 ARG A N 5
ATOM 6654 C CA . ARG A 1 16 ? -4.498 8.307 -3.314 1.00 0.00 16 ARG A CA 5
ATOM 6655 C C . ARG A 1 16 ? -3.363 7.944 -2.360 1.00 0.00 16 ARG A C 5
ATOM 6656 O O . ARG A 1 16 ? -2.221 8.359 -2.552 1.00 0.00 16 ARG A O 5
ATOM 6677 N N . VAL A 1 17 ? -3.687 7.166 -1.332 1.00 0.00 17 VAL A N 5
ATOM 6678 C CA . VAL A 1 17 ? -2.696 6.746 -0.348 1.00 0.00 17 VAL A CA 5
ATOM 6679 C C . VAL A 1 17 ? -2.922 5.300 0.077 1.00 0.00 17 VAL A C 5
ATOM 6680 O O . VAL A 1 17 ? -3.703 5.024 0.988 1.00 0.00 17 VAL A O 5
ATOM 6693 N N . VAL A 1 18 ? -2.232 4.378 -0.587 1.00 0.00 18 VAL A N 5
ATOM 6694 C CA . VAL A 1 18 ? -2.357 2.960 -0.278 1.00 0.00 18 VAL A CA 5
ATOM 6695 C C . VAL A 1 18 ? -1.428 2.564 0.866 1.00 0.00 18 VAL A C 5
ATOM 6696 O O . VAL A 1 18 ? -0.217 2.438 0.682 1.00 0.00 18 VAL A O 5
ATOM 6709 N N . HIS A 1 19 ? -2.004 2.366 2.047 1.00 0.00 19 HIS A N 5
ATOM 6710 C CA . HIS A 1 19 ? -1.229 1.983 3.221 1.00 0.00 19 HIS A CA 5
ATOM 6711 C C . HIS A 1 19 ? -0.965 0.480 3.231 1.00 0.00 19 HIS A C 5
ATOM 6712 O O . HIS A 1 19 ? -1.860 -0.319 2.955 1.00 0.00 19 HIS A O 5
ATOM 6726 N N . ILE A 1 20 ? 0.270 0.104 3.548 1.00 0.00 20 ILE A N 5
ATOM 6727 C CA . ILE A 1 20 ? 0.651 -1.302 3.594 1.00 0.00 20 ILE A CA 5
ATOM 6728 C C . ILE A 1 20 ? 1.385 -1.631 4.889 1.00 0.00 20 ILE A C 5
ATOM 6729 O O . ILE A 1 20 ? 2.317 -0.930 5.282 1.00 0.00 20 ILE A O 5
ATOM 6745 N N . MET A 1 21 ? 0.958 -2.704 5.549 1.00 0.00 21 MET A N 5
ATOM 6746 C CA . MET A 1 21 ? 1.576 -3.127 6.799 1.00 0.00 21 MET A CA 5
ATOM 6747 C C . MET A 1 21 ? 1.883 -4.622 6.775 1.00 0.00 21 MET A C 5
ATOM 6748 O O . MET A 1 21 ? 1.549 -5.318 5.816 1.00 0.00 21 MET A O 5
ATOM 6762 N N . ASP A 1 22 ? 2.520 -5.108 7.834 1.00 0.00 22 ASP A N 5
ATOM 6763 C CA . ASP A 1 22 ? 2.871 -6.520 7.934 1.00 0.00 22 ASP A CA 5
ATOM 6764 C C . ASP A 1 22 ? 3.886 -6.904 6.863 1.00 0.00 22 ASP A C 5
ATOM 6765 O O . ASP A 1 22 ? 4.046 -8.081 6.538 1.00 0.00 22 ASP A O 5
ATOM 6774 N N . PHE A 1 23 ? 4.570 -5.904 6.317 1.00 0.00 23 PHE A N 5
ATOM 6775 C CA . PHE A 1 23 ? 5.569 -6.138 5.281 1.00 0.00 23 PHE A CA 5
ATOM 6776 C C . PHE A 1 23 ? 6.981 -6.033 5.852 1.00 0.00 23 PHE A C 5
ATOM 6777 O O . PHE A 1 23 ? 7.289 -5.107 6.603 1.00 0.00 23 PHE A O 5
ATOM 6794 N N . GLN A 1 24 ? 7.832 -6.987 5.491 1.00 0.00 24 GLN A N 5
ATOM 6795 C CA . GLN A 1 24 ? 9.210 -7.002 5.968 1.00 0.00 24 GLN A CA 5
ATOM 6796 C C . GLN A 1 24 ? 10.127 -6.257 5.005 1.00 0.00 24 GLN A C 5
ATOM 6797 O O . GLN A 1 24 ? 9.685 -5.759 3.969 1.00 0.00 24 GLN A O 5
ATOM 6811 N N . ARG A 1 25 ? 11.408 -6.183 5.353 1.00 0.00 25 ARG A N 5
ATOM 6812 C CA . ARG A 1 25 ? 12.389 -5.498 4.520 1.00 0.00 25 ARG A CA 5
ATOM 6813 C C . ARG A 1 25 ? 13.549 -6.424 4.171 1.00 0.00 25 ARG A C 5
ATOM 6814 O O . ARG A 1 25 ? 13.719 -7.480 4.780 1.00 0.00 25 ARG A O 5
ATOM 6835 N N . GLY A 1 26 ? 14.346 -6.021 3.185 1.00 0.00 26 GLY A N 5
ATOM 6836 C CA . GLY A 1 26 ? 15.480 -6.827 2.772 1.00 0.00 26 GLY A CA 5
ATOM 6837 C C . GLY A 1 26 ? 16.450 -6.058 1.898 1.00 0.00 26 GLY A C 5
ATOM 6838 O O . GLY A 1 26 ? 17.230 -5.243 2.391 1.00 0.00 26 GLY A O 5
ATOM 6842 N N . LYS A 1 27 ? 16.404 -6.317 0.595 1.00 0.00 27 LYS A N 5
ATOM 6843 C CA . LYS A 1 27 ? 17.287 -5.644 -0.350 1.00 0.00 27 LYS A CA 5
ATOM 6844 C C . LYS A 1 27 ? 16.485 -4.786 -1.325 1.00 0.00 27 LYS A C 5
ATOM 6845 O O . LYS A 1 27 ? 16.657 -3.570 -1.382 1.00 0.00 27 LYS A O 5
ATOM 6864 N N . ASN A 1 28 ? 15.608 -5.430 -2.089 1.00 0.00 28 ASN A N 5
ATOM 6865 C CA . ASN A 1 28 ? 14.780 -4.725 -3.060 1.00 0.00 28 ASN A CA 5
ATOM 6866 C C . ASN A 1 28 ? 13.331 -4.651 -2.589 1.00 0.00 28 ASN A C 5
ATOM 6867 O O . ASN A 1 28 ? 12.400 -4.793 -3.382 1.00 0.00 28 ASN A O 5
ATOM 6878 N N . LEU A 1 29 ? 13.147 -4.430 -1.291 1.00 0.00 29 LEU A N 5
ATOM 6879 C CA . LEU A 1 29 ? 11.811 -4.337 -0.712 1.00 0.00 29 LEU A CA 5
ATOM 6880 C C . LEU A 1 29 ? 11.012 -3.212 -1.364 1.00 0.00 29 LEU A C 5
ATOM 6881 O O . LEU A 1 29 ? 9.942 -3.444 -1.927 1.00 0.00 29 LEU A O 5
ATOM 6897 N N . ARG A 1 30 ? 11.541 -1.996 -1.288 1.00 0.00 30 ARG A N 5
ATOM 6898 C CA . ARG A 1 30 ? 10.877 -0.836 -1.871 1.00 0.00 30 ARG A CA 5
ATOM 6899 C C . ARG A 1 30 ? 10.231 -1.195 -3.206 1.00 0.00 30 ARG A C 5
ATOM 6900 O O . ARG A 1 30 ? 9.255 -0.570 -3.623 1.00 0.00 30 ARG A O 5
ATOM 6921 N N . TYR A 1 31 ? 10.780 -2.205 -3.872 1.00 0.00 31 TYR A N 5
ATOM 6922 C CA . TYR A 1 31 ? 10.259 -2.644 -5.160 1.00 0.00 31 TYR A CA 5
ATOM 6923 C C . TYR A 1 31 ? 9.096 -3.615 -4.976 1.00 0.00 31 TYR A C 5
ATOM 6924 O O . TYR A 1 31 ? 8.095 -3.543 -5.687 1.00 0.00 31 TYR A O 5
ATOM 6942 N N . GLN A 1 32 ? 9.238 -4.521 -4.013 1.00 0.00 32 GLN A N 5
ATOM 6943 C CA . GLN A 1 32 ? 8.200 -5.506 -3.734 1.00 0.00 32 GLN A CA 5
ATOM 6944 C C . GLN A 1 32 ? 6.862 -4.825 -3.463 1.00 0.00 32 GLN A C 5
ATOM 6945 O O . GLN A 1 32 ? 5.853 -5.144 -4.093 1.00 0.00 32 GLN A O 5
ATOM 6959 N N . LEU A 1 33 ? 6.861 -3.885 -2.524 1.00 0.00 33 LEU A N 5
ATOM 6960 C CA . LEU A 1 33 ? 5.646 -3.159 -2.170 1.00 0.00 33 LEU A CA 5
ATOM 6961 C C . LEU A 1 33 ? 5.099 -2.395 -3.371 1.00 0.00 33 LEU A C 5
ATOM 6962 O O . LEU A 1 33 ? 3.934 -2.549 -3.741 1.00 0.00 33 LEU A O 5
ATOM 6978 N N . LEU A 1 34 ? 5.948 -1.574 -3.980 1.00 0.00 34 LEU A N 5
ATOM 6979 C CA . LEU A 1 34 ? 5.551 -0.787 -5.142 1.00 0.00 34 LEU A CA 5
ATOM 6980 C C . LEU A 1 34 ? 4.984 -1.683 -6.239 1.00 0.00 34 LEU A C 5
ATOM 6981 O O . LEU A 1 34 ? 4.057 -1.297 -6.950 1.00 0.00 34 LEU A O 5
ATOM 6997 N N . GLN A 1 35 ? 5.547 -2.880 -6.368 1.00 0.00 35 GLN A N 5
ATOM 6998 C CA . GLN A 1 35 ? 5.096 -3.830 -7.377 1.00 0.00 35 GLN A CA 5
ATOM 6999 C C . GLN A 1 35 ? 3.622 -4.172 -7.182 1.00 0.00 35 GLN A C 5
ATOM 7000 O O . GLN A 1 35 ? 2.996 -4.781 -8.051 1.00 0.00 35 GLN A O 5
ATOM 7014 N N . LEU A 1 36 ? 3.074 -3.777 -6.039 1.00 0.00 36 LEU A N 5
ATOM 7015 C CA . LEU A 1 36 ? 1.673 -4.042 -5.730 1.00 0.00 36 LEU A CA 5
ATOM 7016 C C . LEU A 1 36 ? 0.768 -2.988 -6.360 1.00 0.00 36 LEU A C 5
ATOM 7017 O O . LEU A 1 36 ? -0.451 -3.150 -6.409 1.00 0.00 36 LEU A O 5
ATOM 7033 N N . VAL A 1 37 ? 1.374 -1.909 -6.844 1.00 0.00 37 VAL A N 5
ATOM 7034 C CA . VAL A 1 37 ? 0.624 -0.829 -7.475 1.00 0.00 37 VAL A CA 5
ATOM 7035 C C . VAL A 1 37 ? 1.162 -0.528 -8.870 1.00 0.00 37 VAL A C 5
ATOM 7036 O O . VAL A 1 37 ? 0.442 -0.013 -9.725 1.00 0.00 37 VAL A O 5
ATOM 7049 N N . GLU A 1 38 ? 2.431 -0.855 -9.093 1.00 0.00 38 GLU A N 5
ATOM 7050 C CA . GLU A 1 38 ? 3.065 -0.619 -10.384 1.00 0.00 38 GLU A CA 5
ATOM 7051 C C . GLU A 1 38 ? 2.152 -1.057 -11.527 1.00 0.00 38 GLU A C 5
ATOM 7052 O O . GLU A 1 38 ? 1.749 -0.259 -12.373 1.00 0.00 38 GLU A O 5
ATOM 7064 N N . PRO A 1 39 ? 1.817 -2.356 -11.552 1.00 0.00 39 PRO A N 5
ATOM 7065 C CA . PRO A 1 39 ? 0.949 -2.930 -12.583 1.00 0.00 39 PRO A CA 5
ATOM 7066 C C . PRO A 1 39 ? -0.496 -2.460 -12.453 1.00 0.00 39 PRO A C 5
ATOM 7067 O O . PRO A 1 39 ? -1.366 -2.872 -13.220 1.00 0.00 39 PRO A O 5
ATOM 7078 N N . PHE A 1 40 ? -0.745 -1.594 -11.476 1.00 0.00 40 PHE A N 5
ATOM 7079 C CA . PHE A 1 40 ? -2.086 -1.068 -11.244 1.00 0.00 40 PHE A CA 5
ATOM 7080 C C . PHE A 1 40 ? -2.184 0.387 -11.694 1.00 0.00 40 PHE A C 5
ATOM 7081 O O . PHE A 1 40 ? -3.266 0.878 -12.012 1.00 0.00 40 PHE A O 5
ATOM 7098 N N . GLY A 1 41 ? -1.044 1.072 -11.716 1.00 0.00 41 GLY A N 5
ATOM 7099 C CA . GLY A 1 41 ? -1.023 2.463 -12.127 1.00 0.00 41 GLY A CA 5
ATOM 7100 C C . GLY A 1 41 ? 0.378 3.041 -12.147 1.00 0.00 41 GLY A C 5
ATOM 7101 O O . GLY A 1 41 ? 1.349 2.325 -12.396 1.00 0.00 41 GLY A O 5
ATOM 7105 N N . VAL A 1 42 ? 0.486 4.340 -11.886 1.00 0.00 42 VAL A N 5
ATOM 7106 C CA . VAL A 1 42 ? 1.779 5.013 -11.875 1.00 0.00 42 VAL A CA 5
ATOM 7107 C C . VAL A 1 42 ? 2.189 5.393 -10.457 1.00 0.00 42 VAL A C 5
ATOM 7108 O O . VAL A 1 42 ? 1.342 5.693 -9.614 1.00 0.00 42 VAL A O 5
ATOM 7121 N N . ILE A 1 43 ? 3.492 5.377 -10.200 1.00 0.00 43 ILE A N 5
ATOM 7122 C CA . ILE A 1 43 ? 4.015 5.721 -8.883 1.00 0.00 43 ILE A CA 5
ATOM 7123 C C . ILE A 1 43 ? 4.329 7.210 -8.787 1.00 0.00 43 ILE A C 5
ATOM 7124 O O . ILE A 1 43 ? 5.327 7.681 -9.330 1.00 0.00 43 ILE A O 5
ATOM 7140 N N . SER A 1 44 ? 3.467 7.947 -8.092 1.00 0.00 44 SER A N 5
ATOM 7141 C CA . SER A 1 44 ? 3.650 9.384 -7.928 1.00 0.00 44 SER A CA 5
ATOM 7142 C C . SER A 1 44 ? 4.642 9.680 -6.807 1.00 0.00 44 SER A C 5
ATOM 7143 O O . SER A 1 44 ? 5.492 10.562 -6.932 1.00 0.00 44 SER A O 5
ATOM 7151 N N . ASN A 1 45 ? 4.527 8.936 -5.711 1.00 0.00 45 ASN A N 5
ATOM 7152 C CA . ASN A 1 45 ? 5.414 9.118 -4.568 1.00 0.00 45 ASN A CA 5
ATOM 7153 C C . ASN A 1 45 ? 5.171 8.041 -3.515 1.00 0.00 45 ASN A C 5
ATOM 7154 O O . ASN A 1 45 ? 4.037 7.819 -3.088 1.00 0.00 45 ASN A O 5
ATOM 7165 N N . HIS A 1 46 ? 6.244 7.375 -3.099 1.00 0.00 46 HIS A N 5
ATOM 7166 C CA . HIS A 1 46 ? 6.148 6.322 -2.094 1.00 0.00 46 HIS A CA 5
ATOM 7167 C C . HIS A 1 46 ? 6.881 6.721 -0.818 1.00 0.00 46 HIS A C 5
ATOM 7168 O O . HIS A 1 46 ? 7.802 7.537 -0.847 1.00 0.00 46 HIS A O 5
ATOM 7182 N N . LEU A 1 47 ? 6.465 6.141 0.303 1.00 0.00 47 LEU A N 5
ATOM 7183 C CA . LEU A 1 47 ? 7.081 6.436 1.592 1.00 0.00 47 LEU A CA 5
ATOM 7184 C C . LEU A 1 47 ? 7.244 5.166 2.421 1.00 0.00 47 LEU A C 5
ATOM 7185 O O . LEU A 1 47 ? 6.277 4.443 2.663 1.00 0.00 47 LEU A O 5
ATOM 7201 N N . ILE A 1 48 ? 8.472 4.903 2.855 1.00 0.00 48 ILE A N 5
ATOM 7202 C CA . ILE A 1 48 ? 8.760 3.722 3.660 1.00 0.00 48 ILE A CA 5
ATOM 7203 C C . ILE A 1 48 ? 9.575 4.086 4.897 1.00 0.00 48 ILE A C 5
ATOM 7204 O O . ILE A 1 48 ? 10.789 4.281 4.819 1.00 0.00 48 ILE A O 5
ATOM 7220 N N . LEU A 1 49 ? 8.901 4.175 6.038 1.00 0.00 49 LEU A N 5
ATOM 7221 C CA . LEU A 1 49 ? 9.561 4.513 7.293 1.00 0.00 49 LEU A CA 5
ATOM 7222 C C . LEU A 1 49 ? 10.608 3.464 7.658 1.00 0.00 49 LEU A C 5
ATOM 7223 O O . LEU A 1 49 ? 10.438 2.279 7.374 1.00 0.00 49 LEU A O 5
ATOM 7239 N N . ASN A 1 50 ? 11.689 3.909 8.291 1.00 0.00 50 ASN A N 5
ATOM 7240 C CA . ASN A 1 50 ? 12.762 3.009 8.697 1.00 0.00 50 ASN A CA 5
ATOM 7241 C C . ASN A 1 50 ? 12.686 2.708 10.190 1.00 0.00 50 ASN A C 5
ATOM 7242 O O . ASN A 1 50 ? 13.695 2.407 10.827 1.00 0.00 50 ASN A O 5
ATOM 7253 N N . LYS A 1 51 ? 11.481 2.793 10.744 1.00 0.00 51 LYS A N 5
ATOM 7254 C CA . LYS A 1 51 ? 11.270 2.530 12.163 1.00 0.00 51 LYS A CA 5
ATOM 7255 C C . LYS A 1 51 ? 10.412 1.285 12.363 1.00 0.00 51 LYS A C 5
ATOM 7256 O O . LYS A 1 51 ? 10.688 0.463 13.237 1.00 0.00 51 LYS A O 5
ATOM 7275 N N . ILE A 1 52 ? 9.371 1.153 11.548 1.00 0.00 52 ILE A N 5
ATOM 7276 C CA . ILE A 1 52 ? 8.475 0.006 11.634 1.00 0.00 52 ILE A CA 5
ATOM 7277 C C . ILE A 1 52 ? 8.124 -0.524 10.248 1.00 0.00 52 ILE A C 5
ATOM 7278 O O . ILE A 1 52 ? 8.662 -0.064 9.243 1.00 0.00 52 ILE A O 5
ATOM 7294 N N . ASN A 1 53 ? 7.217 -1.496 10.204 1.00 0.00 53 ASN A N 5
ATOM 7295 C CA . ASN A 1 53 ? 6.794 -2.088 8.941 1.00 0.00 53 ASN A CA 5
ATOM 7296 C C . ASN A 1 53 ? 5.579 -1.357 8.378 1.00 0.00 53 ASN A C 5
ATOM 7297 O O . ASN A 1 53 ? 4.576 -1.978 8.028 1.00 0.00 53 ASN A O 5
ATOM 7308 N N . GLU A 1 54 ? 5.678 -0.034 8.292 1.00 0.00 54 GLU A N 5
ATOM 7309 C CA . GLU A 1 54 ? 4.586 0.780 7.771 1.00 0.00 54 GLU A CA 5
ATOM 7310 C C . GLU A 1 54 ? 5.038 1.582 6.555 1.00 0.00 54 GLU A C 5
ATOM 7311 O O . GLU A 1 54 ? 6.049 2.283 6.601 1.00 0.00 54 GLU A O 5
ATOM 7323 N N . ALA A 1 55 ? 4.283 1.473 5.467 1.00 0.00 55 ALA A N 5
ATOM 7324 C CA . ALA A 1 55 ? 4.605 2.188 4.237 1.00 0.00 55 ALA A CA 5
ATOM 7325 C C . ALA A 1 55 ? 3.343 2.711 3.560 1.00 0.00 55 ALA A C 5
ATOM 7326 O O . ALA A 1 55 ? 2.270 2.120 3.684 1.00 0.00 55 ALA A O 5
ATOM 7333 N N . PHE A 1 56 ? 3.478 3.822 2.843 1.00 0.00 56 PHE A N 5
ATOM 7334 C CA . PHE A 1 56 ? 2.348 4.424 2.147 1.00 0.00 56 PHE A CA 5
ATOM 7335 C C . PHE A 1 56 ? 2.748 4.868 0.743 1.00 0.00 56 PHE A C 5
ATOM 7336 O O . PHE A 1 56 ? 3.688 5.643 0.569 1.00 0.00 56 PHE A O 5
ATOM 7353 N N . ILE A 1 57 ? 2.026 4.370 -0.256 1.00 0.00 57 ILE A N 5
ATOM 7354 C CA . ILE A 1 57 ? 2.305 4.715 -1.645 1.00 0.00 57 ILE A CA 5
ATOM 7355 C C . ILE A 1 57 ? 1.214 5.614 -2.218 1.00 0.00 57 ILE A C 5
ATOM 7356 O O . ILE A 1 57 ? 0.027 5.389 -1.985 1.00 0.00 57 ILE A O 5
ATOM 7372 N N . GLU A 1 58 ? 1.626 6.629 -2.970 1.00 0.00 58 GLU A N 5
ATOM 7373 C CA . GLU A 1 58 ? 0.683 7.561 -3.577 1.00 0.00 58 GLU A CA 5
ATOM 7374 C C . GLU A 1 58 ? 0.596 7.342 -5.085 1.00 0.00 58 GLU A C 5
ATOM 7375 O O . GLU A 1 58 ? 1.611 7.336 -5.781 1.00 0.00 58 GLU A O 5
ATOM 7387 N N . MET A 1 59 ? -0.623 7.163 -5.582 1.00 0.00 59 MET A N 5
ATOM 7388 C CA . MET A 1 59 ? -0.842 6.945 -7.007 1.00 0.00 59 MET A CA 5
ATOM 7389 C C . MET A 1 59 ? -1.239 8.243 -7.701 1.00 0.00 59 MET A C 5
ATOM 7390 O O . MET A 1 59 ? -1.921 9.087 -7.120 1.00 0.00 59 MET A O 5
ATOM 7404 N N . ALA A 1 60 ? -0.806 8.398 -8.949 1.00 0.00 60 ALA A N 5
ATOM 7405 C CA . ALA A 1 60 ? -1.117 9.593 -9.723 1.00 0.00 60 ALA A CA 5
ATOM 7406 C C . ALA A 1 60 ? -2.623 9.747 -9.914 1.00 0.00 60 ALA A C 5
ATOM 7407 O O . ALA A 1 60 ? -3.123 10.852 -10.124 1.00 0.00 60 ALA A O 5
ATOM 7414 N N . THR A 1 61 ? -3.341 8.631 -9.839 1.00 0.00 61 THR A N 5
ATOM 7415 C CA . THR A 1 61 ? -4.789 8.641 -10.005 1.00 0.00 61 THR A CA 5
ATOM 7416 C C . THR A 1 61 ? -5.460 7.666 -9.044 1.00 0.00 61 THR A C 5
ATOM 7417 O O . THR A 1 61 ? -5.186 6.466 -9.068 1.00 0.00 61 THR A O 5
ATOM 7428 N N . THR A 1 62 ? -6.343 8.189 -8.198 1.00 0.00 62 THR A N 5
ATOM 7429 C CA . THR A 1 62 ? -7.052 7.365 -7.229 1.00 0.00 62 THR A CA 5
ATOM 7430 C C . THR A 1 62 ? -7.545 6.070 -7.865 1.00 0.00 62 THR A C 5
ATOM 7431 O O . THR A 1 62 ? -7.741 5.066 -7.179 1.00 0.00 62 THR A O 5
ATOM 7442 N N . GLU A 1 63 ? -7.744 6.098 -9.179 1.00 0.00 63 GLU A N 5
ATOM 7443 C CA . GLU A 1 63 ? -8.213 4.925 -9.906 1.00 0.00 63 GLU A CA 5
ATOM 7444 C C . GLU A 1 63 ? -7.285 3.735 -9.678 1.00 0.00 63 GLU A C 5
ATOM 7445 O O . GLU A 1 63 ? -7.740 2.606 -9.495 1.00 0.00 63 GLU A O 5
ATOM 7457 N N . ASP A 1 64 ? -5.984 3.998 -9.691 1.00 0.00 64 ASP A N 5
ATOM 7458 C CA . ASP A 1 64 ? -4.990 2.950 -9.485 1.00 0.00 64 ASP A CA 5
ATOM 7459 C C . ASP A 1 64 ? -5.018 2.451 -8.044 1.00 0.00 64 ASP A C 5
ATOM 7460 O O . ASP A 1 64 ? -5.268 1.273 -7.790 1.00 0.00 64 ASP A O 5
ATOM 7469 N N . ALA A 1 65 ? -4.757 3.354 -7.105 1.00 0.00 65 ALA A N 5
ATOM 7470 C CA . ALA A 1 65 ? -4.754 3.005 -5.689 1.00 0.00 65 ALA A CA 5
ATOM 7471 C C . ALA A 1 65 ? -5.984 2.182 -5.324 1.00 0.00 65 ALA A C 5
ATOM 7472 O O . ALA A 1 65 ? -5.868 1.081 -4.788 1.00 0.00 65 ALA A O 5
ATOM 7479 N N . GLN A 1 66 ? -7.162 2.726 -5.614 1.00 0.00 66 GLN A N 5
ATOM 7480 C CA . GLN A 1 66 ? -8.413 2.042 -5.313 1.00 0.00 66 GLN A CA 5
ATOM 7481 C C . GLN A 1 66 ? -8.409 0.627 -5.881 1.00 0.00 66 GLN A C 5
ATOM 7482 O O . GLN A 1 66 ? -8.901 -0.307 -5.247 1.00 0.00 66 GLN A O 5
ATOM 7496 N N . ALA A 1 67 ? -7.853 0.475 -7.078 1.00 0.00 67 ALA A N 5
ATOM 7497 C CA . ALA A 1 67 ? -7.785 -0.827 -7.729 1.00 0.00 67 ALA A CA 5
ATOM 7498 C C . ALA A 1 67 ? -6.828 -1.760 -6.993 1.00 0.00 67 ALA A C 5
ATOM 7499 O O . ALA A 1 67 ? -7.163 -2.910 -6.711 1.00 0.00 67 ALA A O 5
ATOM 7506 N N . ALA A 1 68 ? -5.638 -1.255 -6.686 1.00 0.00 68 ALA A N 5
ATOM 7507 C CA . ALA A 1 68 ? -4.634 -2.044 -5.981 1.00 0.00 68 ALA A CA 5
ATOM 7508 C C . ALA A 1 68 ? -5.224 -2.697 -4.735 1.00 0.00 68 ALA A C 5
ATOM 7509 O O . ALA A 1 68 ? -4.784 -3.768 -4.316 1.00 0.00 68 ALA A O 5
ATOM 7516 N N . VAL A 1 69 ? -6.222 -2.045 -4.148 1.00 0.00 69 VAL A N 5
ATOM 7517 C CA . VAL A 1 69 ? -6.872 -2.562 -2.950 1.00 0.00 69 VAL A CA 5
ATOM 7518 C C . VAL A 1 69 ? -7.797 -3.727 -3.287 1.00 0.00 69 VAL A C 5
ATOM 7519 O O . VAL A 1 69 ? -7.765 -4.768 -2.632 1.00 0.00 69 VAL A O 5
ATOM 7532 N N . ASP A 1 70 ? -8.622 -3.542 -4.312 1.00 0.00 70 ASP A N 5
ATOM 7533 C CA . ASP A 1 70 ? -9.556 -4.578 -4.738 1.00 0.00 70 ASP A CA 5
ATOM 7534 C C . ASP A 1 70 ? -8.816 -5.859 -5.111 1.00 0.00 70 ASP A C 5
ATOM 7535 O O . ASP A 1 70 ? -9.414 -6.929 -5.204 1.00 0.00 70 ASP A O 5
ATOM 7544 N N . TYR A 1 71 ? -7.510 -5.739 -5.324 1.00 0.00 71 TYR A N 5
ATOM 7545 C CA . TYR A 1 71 ? -6.688 -6.886 -5.691 1.00 0.00 71 TYR A CA 5
ATOM 7546 C C . TYR A 1 71 ? -6.257 -7.666 -4.452 1.00 0.00 71 TYR A C 5
ATOM 7547 O O . TYR A 1 71 ? -5.883 -8.835 -4.539 1.00 0.00 71 TYR A O 5
ATOM 7565 N N . TYR A 1 72 ? -6.313 -7.009 -3.299 1.00 0.00 72 TYR A N 5
ATOM 7566 C CA . TYR A 1 72 ? -5.929 -7.638 -2.042 1.00 0.00 72 TYR A CA 5
ATOM 7567 C C . TYR A 1 72 ? -7.106 -8.385 -1.423 1.00 0.00 72 TYR A C 5
ATOM 7568 O O . TYR A 1 72 ? -6.925 -9.360 -0.692 1.00 0.00 72 TYR A O 5
ATOM 7586 N N . THR A 1 73 ? -8.315 -7.919 -1.720 1.00 0.00 73 THR A N 5
ATOM 7587 C CA . THR A 1 73 ? -9.524 -8.540 -1.193 1.00 0.00 73 THR A CA 5
ATOM 7588 C C . THR A 1 73 ? -9.897 -9.783 -1.994 1.00 0.00 73 THR A C 5
ATOM 7589 O O . THR A 1 73 ? -10.425 -10.752 -1.446 1.00 0.00 73 THR A O 5
ATOM 7600 N N . THR A 1 74 ? -9.619 -9.749 -3.293 1.00 0.00 74 THR A N 5
ATOM 7601 C CA . THR A 1 74 ? -9.925 -10.873 -4.170 1.00 0.00 74 THR A CA 5
ATOM 7602 C C . THR A 1 74 ? -8.743 -11.830 -4.271 1.00 0.00 74 THR A C 5
ATOM 7603 O O . THR A 1 74 ? -8.900 -12.989 -4.655 1.00 0.00 74 THR A O 5
ATOM 7614 N N . THR A 1 75 ? -7.558 -11.338 -3.923 1.00 0.00 75 THR A N 5
ATOM 7615 C CA . THR A 1 75 ? -6.348 -12.149 -3.975 1.00 0.00 75 THR A CA 5
ATOM 7616 C C . THR A 1 75 ? -5.397 -11.792 -2.838 1.00 0.00 75 THR A C 5
ATOM 7617 O O . THR A 1 75 ? -5.201 -10.624 -2.505 1.00 0.00 75 THR A O 5
ATOM 7628 N N . PRO A 1 76 ? -4.791 -12.821 -2.228 1.00 0.00 76 PRO A N 5
ATOM 7629 C CA . PRO A 1 76 ? -3.848 -12.640 -1.120 1.00 0.00 76 PRO A CA 5
ATOM 7630 C C . PRO A 1 76 ? -2.537 -12.007 -1.572 1.00 0.00 76 PRO A C 5
ATOM 7631 O O . PRO A 1 76 ? -1.878 -12.505 -2.485 1.00 0.00 76 PRO A O 5
ATOM 7642 N N . ALA A 1 77 ? -2.163 -10.907 -0.926 1.00 0.00 77 ALA A N 5
ATOM 7643 C CA . ALA A 1 77 ? -0.929 -10.207 -1.261 1.00 0.00 77 ALA A CA 5
ATOM 7644 C C . ALA A 1 77 ? 0.231 -10.698 -0.400 1.00 0.00 77 ALA A C 5
ATOM 7645 O O . ALA A 1 77 ? 0.426 -10.229 0.723 1.00 0.00 77 ALA A O 5
ATOM 7652 N N . LEU A 1 78 ? 0.997 -11.644 -0.931 1.00 0.00 78 LEU A N 5
ATOM 7653 C CA . LEU A 1 78 ? 2.137 -12.200 -0.211 1.00 0.00 78 LEU A CA 5
ATOM 7654 C C . LEU A 1 78 ? 3.417 -11.441 -0.549 1.00 0.00 78 LEU A C 5
ATOM 7655 O O . LEU A 1 78 ? 3.936 -11.543 -1.661 1.00 0.00 78 LEU A O 5
ATOM 7671 N N . VAL A 1 79 ? 3.922 -10.681 0.418 1.00 0.00 79 VAL A N 5
ATOM 7672 C CA . VAL A 1 79 ? 5.144 -9.908 0.223 1.00 0.00 79 VAL A CA 5
ATOM 7673 C C . VAL A 1 79 ? 6.364 -10.676 0.716 1.00 0.00 79 VAL A C 5
ATOM 7674 O O . VAL A 1 79 ? 6.442 -11.056 1.885 1.00 0.00 79 VAL A O 5
ATOM 7687 N N . PHE A 1 80 ? 7.318 -10.901 -0.182 1.00 0.00 80 PHE A N 5
ATOM 7688 C CA . PHE A 1 80 ? 8.536 -11.624 0.161 1.00 0.00 80 PHE A CA 5
ATOM 7689 C C . PHE A 1 80 ? 8.228 -13.080 0.498 1.00 0.00 80 PHE A C 5
ATOM 7690 O O . PHE A 1 80 ? 9.112 -13.838 0.896 1.00 0.00 80 PHE A O 5
ATOM 7707 N N . GLY A 1 81 ? 6.966 -13.466 0.335 1.00 0.00 81 GLY A N 5
ATOM 7708 C CA . GLY A 1 81 ? 6.562 -14.829 0.626 1.00 0.00 81 GLY A CA 5
ATOM 7709 C C . GLY A 1 81 ? 5.555 -14.905 1.757 1.00 0.00 81 GLY A C 5
ATOM 7710 O O . GLY A 1 81 ? 4.884 -15.923 1.932 1.00 0.00 81 GLY A O 5
ATOM 7714 N N . LYS A 1 82 ? 5.450 -13.828 2.528 1.00 0.00 82 LYS A N 5
ATOM 7715 C CA . LYS A 1 82 ? 4.518 -13.778 3.648 1.00 0.00 82 LYS A CA 5
ATOM 7716 C C . LYS A 1 82 ? 3.358 -12.832 3.349 1.00 0.00 82 LYS A C 5
ATOM 7717 O O . LYS A 1 82 ? 3.496 -11.858 2.609 1.00 0.00 82 LYS A O 5
ATOM 7736 N N . PRO A 1 83 ? 2.190 -13.122 3.938 1.00 0.00 83 PRO A N 5
ATOM 7737 C CA . PRO A 1 83 ? 0.985 -12.308 3.751 1.00 0.00 83 PRO A CA 5
ATOM 7738 C C . PRO A 1 83 ? 1.096 -10.944 4.423 1.00 0.00 83 PRO A C 5
ATOM 7739 O O . PRO A 1 83 ? 1.788 -10.792 5.431 1.00 0.00 83 PRO A O 5
ATOM 7750 N N . VAL A 1 84 ? 0.411 -9.954 3.860 1.00 0.00 84 VAL A N 5
ATOM 7751 C CA . VAL A 1 84 ? 0.432 -8.603 4.406 1.00 0.00 84 VAL A CA 5
ATOM 7752 C C . VAL A 1 84 ? -0.952 -7.966 4.352 1.00 0.00 84 VAL A C 5
ATOM 7753 O O . VAL A 1 84 ? -1.929 -8.613 3.975 1.00 0.00 84 VAL A O 5
ATOM 7766 N N . ARG A 1 85 ? -1.028 -6.695 4.731 1.00 0.00 85 ARG A N 5
ATOM 7767 C CA . ARG A 1 85 ? -2.294 -5.971 4.726 1.00 0.00 85 ARG A CA 5
ATOM 7768 C C . ARG A 1 85 ? -2.256 -4.816 3.730 1.00 0.00 85 ARG A C 5
ATOM 7769 O O . ARG A 1 85 ? -1.263 -4.095 3.637 1.00 0.00 85 ARG A O 5
ATOM 7790 N N . VAL A 1 86 ? -3.345 -4.646 2.987 1.00 0.00 86 VAL A N 5
ATOM 7791 C CA . VAL A 1 86 ? -3.436 -3.579 1.999 1.00 0.00 86 VAL A CA 5
ATOM 7792 C C . VAL A 1 86 ? -4.713 -2.766 2.183 1.00 0.00 86 VAL A C 5
ATOM 7793 O O . VAL A 1 86 ? -5.819 -3.296 2.073 1.00 0.00 86 VAL A O 5
ATOM 7806 N N . HIS A 1 87 ? -4.552 -1.477 2.464 1.00 0.00 87 HIS A N 5
ATOM 7807 C CA . HIS A 1 87 ? -5.693 -0.590 2.662 1.00 0.00 87 HIS A CA 5
ATOM 7808 C C . HIS A 1 87 ? -5.541 0.684 1.836 1.00 0.00 87 HIS A C 5
ATOM 7809 O O . HIS A 1 87 ? -4.460 0.980 1.326 1.00 0.00 87 HIS A O 5
ATOM 7823 N N . LEU A 1 88 ? -6.630 1.433 1.708 1.00 0.00 88 LEU A N 5
ATOM 7824 C CA . LEU A 1 88 ? -6.618 2.675 0.944 1.00 0.00 88 LEU A CA 5
ATOM 7825 C C . LEU A 1 88 ? -6.725 3.885 1.867 1.00 0.00 88 LEU A C 5
ATOM 7826 O O . LEU A 1 88 ? -7.810 4.426 2.075 1.00 0.00 88 LEU A O 5
ATOM 7842 N N . SER A 1 89 ? -5.590 4.304 2.418 1.00 0.00 89 SER A N 5
ATOM 7843 C CA . SER A 1 89 ? -5.556 5.449 3.321 1.00 0.00 89 SER A CA 5
ATOM 7844 C C . SER A 1 89 ? -5.712 6.755 2.549 1.00 0.00 89 SER A C 5
ATOM 7845 O O . SER A 1 89 ? -5.814 6.754 1.323 1.00 0.00 89 SER A O 5
ATOM 7853 N N . GLN A 1 90 ? -5.730 7.867 3.277 1.00 0.00 90 GLN A N 5
ATOM 7854 C CA . GLN A 1 90 ? -5.874 9.180 2.660 1.00 0.00 90 GLN A CA 5
ATOM 7855 C C . GLN A 1 90 ? -5.265 10.265 3.542 1.00 0.00 90 GLN A C 5
ATOM 7856 O O . GLN A 1 90 ? -5.981 11.031 4.188 1.00 0.00 90 GLN A O 5
ATOM 7870 N N . LYS A 1 91 ? -3.938 10.326 3.566 1.00 0.00 91 LYS A N 5
ATOM 7871 C CA . LYS A 1 91 ? -3.231 11.318 4.368 1.00 0.00 91 LYS A CA 5
ATOM 7872 C C . LYS A 1 91 ? -1.926 11.730 3.695 1.00 0.00 91 LYS A C 5
ATOM 7873 O O . LYS A 1 91 ? -1.711 11.457 2.513 1.00 0.00 91 LYS A O 5
ATOM 7892 N N . TYR A 1 92 ? -1.057 12.389 4.454 1.00 0.00 92 TYR A N 5
ATOM 7893 C CA . TYR A 1 92 ? 0.227 12.839 3.931 1.00 0.00 92 TYR A CA 5
ATOM 7894 C C . TYR A 1 92 ? 0.034 13.738 2.713 1.00 0.00 92 TYR A C 5
ATOM 7895 O O . TYR A 1 92 ? 0.180 13.298 1.572 1.00 0.00 92 TYR A O 5
ATOM 7913 N N . LYS A 1 93 ? -0.296 15.001 2.963 1.00 0.00 93 LYS A N 5
ATOM 7914 C CA . LYS A 1 93 ? -0.509 15.964 1.889 1.00 0.00 93 LYS A CA 5
ATOM 7915 C C . LYS A 1 93 ? 0.778 16.194 1.103 1.00 0.00 93 LYS A C 5
ATOM 7916 O O . LYS A 1 93 ? 1.657 16.938 1.538 1.00 0.00 93 LYS A O 5
ATOM 7935 N N . ARG A 1 94 ? 0.879 15.554 -0.058 1.00 0.00 94 ARG A N 5
ATOM 7936 C CA . ARG A 1 94 ? 2.057 15.690 -0.905 1.00 0.00 94 ARG A CA 5
ATOM 7937 C C . ARG A 1 94 ? 3.299 15.149 -0.201 1.00 0.00 94 ARG A C 5
ATOM 7938 O O . ARG A 1 94 ? 3.936 15.854 0.583 1.00 0.00 94 ARG A O 5
ATOM 7959 N N . ILE A 1 95 ? 3.635 13.896 -0.484 1.00 0.00 95 ILE A N 5
ATOM 7960 C CA . ILE A 1 95 ? 4.799 13.262 0.122 1.00 0.00 95 ILE A CA 5
ATOM 7961 C C . ILE A 1 95 ? 6.089 13.737 -0.539 1.00 0.00 95 ILE A C 5
ATOM 7962 O O . ILE A 1 95 ? 6.235 13.673 -1.760 1.00 0.00 95 ILE A O 5
ATOM 7978 N N . LYS A 1 96 ? 7.025 14.211 0.277 1.00 0.00 96 LYS A N 5
ATOM 7979 C CA . LYS A 1 96 ? 8.306 14.694 -0.226 1.00 0.00 96 LYS A CA 5
ATOM 7980 C C . LYS A 1 96 ? 8.104 15.671 -1.381 1.00 0.00 96 LYS A C 5
ATOM 7981 O O . LYS A 1 96 ? 8.012 15.266 -2.540 1.00 0.00 96 LYS A O 5
ATOM 8000 N N . SER A 1 97 ? 8.036 16.958 -1.055 1.00 0.00 97 SER A N 5
ATOM 8001 C CA . SER A 1 97 ? 7.843 17.992 -2.065 1.00 0.00 97 SER A CA 5
ATOM 8002 C C . SER A 1 97 ? 8.936 19.052 -1.974 1.00 0.00 97 SER A C 5
ATOM 8003 O O . SER A 1 97 ? 8.890 20.069 -2.665 1.00 0.00 97 SER A O 5
ATOM 8011 N N . GLY A 1 98 ? 9.921 18.805 -1.115 1.00 0.00 98 GLY A N 5
ATOM 8012 C CA . GLY A 1 98 ? 11.012 19.747 -0.947 1.00 0.00 98 GLY A CA 5
ATOM 8013 C C . GLY A 1 98 ? 11.039 20.362 0.438 1.00 0.00 98 GLY A C 5
ATOM 8014 O O . GLY A 1 98 ? 10.152 20.132 1.260 1.00 0.00 98 GLY A O 5
ATOM 8018 N N . PRO A 1 99 ? 12.079 21.163 0.713 1.00 0.00 99 PRO A N 5
ATOM 8019 C CA . PRO A 1 99 ? 12.245 21.828 2.008 1.00 0.00 99 PRO A CA 5
ATOM 8020 C C . PRO A 1 99 ? 11.214 22.929 2.231 1.00 0.00 99 PRO A C 5
ATOM 8021 O O . PRO A 1 99 ? 11.362 24.043 1.728 1.00 0.00 99 PRO A O 5
ATOM 8032 N N . SER A 1 100 ? 10.168 22.610 2.988 1.00 0.00 100 SER A N 5
ATOM 8033 C CA . SER A 1 100 ? 9.110 23.570 3.274 1.00 0.00 100 SER A CA 5
ATOM 8034 C C . SER A 1 100 ? 8.331 23.165 4.522 1.00 0.00 100 SER A C 5
ATOM 8035 O O . SER A 1 100 ? 7.880 22.027 4.642 1.00 0.00 100 SER A O 5
ATOM 8043 N N . SER A 1 101 ? 8.178 24.107 5.448 1.00 0.00 101 SER A N 5
ATOM 8044 C CA . SER A 1 101 ? 7.458 23.848 6.689 1.00 0.00 101 SER A CA 5
ATOM 8045 C C . SER A 1 101 ? 6.794 25.120 7.206 1.00 0.00 101 SER A C 5
ATOM 8046 O O . SER A 1 101 ? 7.461 26.120 7.469 1.00 0.00 101 SER A O 5
ATOM 8054 N N . GLY A 1 102 ? 5.473 25.074 7.349 1.00 0.00 102 GLY A N 5
ATOM 8055 C CA . GLY A 1 102 ? 4.739 26.228 7.834 1.00 0.00 102 GLY A CA 5
ATOM 8056 C C . GLY A 1 102 ? 5.167 27.515 7.157 1.00 0.00 102 GLY A C 5
ATOM 8057 O O . GLY A 1 102 ? 4.553 28.562 7.354 1.00 0.00 102 GLY A O 5
ATOM 8061 N N . GLY A 1 1 ? -4.599 -6.252 16.377 1.00 0.00 1 GLY A N 6
ATOM 8062 C CA . GLY A 1 1 ? -4.984 -5.516 15.188 1.00 0.00 1 GLY A CA 6
ATOM 8063 C C . GLY A 1 1 ? -6.447 -5.704 14.837 1.00 0.00 1 GLY A C 6
ATOM 8064 O O . GLY A 1 1 ? -7.330 -5.313 15.600 1.00 0.00 1 GLY A O 6
ATOM 8068 N N . SER A 1 2 ? -6.705 -6.304 13.679 1.00 0.00 2 SER A N 6
ATOM 8069 C CA . SER A 1 2 ? -8.071 -6.538 13.227 1.00 0.00 2 SER A CA 6
ATOM 8070 C C . SER A 1 2 ? -8.733 -5.232 12.797 1.00 0.00 2 SER A C 6
ATOM 8071 O O . SER A 1 2 ? -9.888 -4.970 13.130 1.00 0.00 2 SER A O 6
ATOM 8079 N N . SER A 1 3 ? -7.990 -4.416 12.056 1.00 0.00 3 SER A N 6
ATOM 8080 C CA . SER A 1 3 ? -8.501 -3.135 11.583 1.00 0.00 3 SER A CA 6
ATOM 8081 C C . SER A 1 3 ? -9.317 -3.313 10.308 1.00 0.00 3 SER A C 6
ATOM 8082 O O . SER A 1 3 ? -8.781 -3.671 9.260 1.00 0.00 3 SER A O 6
ATOM 8090 N N . GLY A 1 4 ? -10.619 -3.061 10.404 1.00 0.00 4 GLY A N 6
ATOM 8091 C CA . GLY A 1 4 ? -11.489 -3.199 9.251 1.00 0.00 4 GLY A CA 6
ATOM 8092 C C . GLY A 1 4 ? -12.250 -1.924 8.942 1.00 0.00 4 GLY A C 6
ATOM 8093 O O . GLY A 1 4 ? -12.392 -1.054 9.801 1.00 0.00 4 GLY A O 6
ATOM 8097 N N . SER A 1 5 ? -12.739 -1.811 7.712 1.00 0.00 5 SER A N 6
ATOM 8098 C CA . SER A 1 5 ? -13.484 -0.632 7.290 1.00 0.00 5 SER A CA 6
ATOM 8099 C C . SER A 1 5 ? -14.629 -1.016 6.357 1.00 0.00 5 SER A C 6
ATOM 8100 O O . SER A 1 5 ? -14.434 -1.750 5.388 1.00 0.00 5 SER A O 6
ATOM 8108 N N . SER A 1 6 ? -15.823 -0.515 6.658 1.00 0.00 6 SER A N 6
ATOM 8109 C CA . SER A 1 6 ? -17.000 -0.809 5.850 1.00 0.00 6 SER A CA 6
ATOM 8110 C C . SER A 1 6 ? -17.907 0.414 5.747 1.00 0.00 6 SER A C 6
ATOM 8111 O O . SER A 1 6 ? -17.963 1.237 6.659 1.00 0.00 6 SER A O 6
ATOM 8119 N N . GLY A 1 7 ? -18.617 0.524 4.628 1.00 0.00 7 GLY A N 6
ATOM 8120 C CA . GLY A 1 7 ? -19.512 1.649 4.426 1.00 0.00 7 GLY A CA 6
ATOM 8121 C C . GLY A 1 7 ? -18.952 2.669 3.455 1.00 0.00 7 GLY A C 6
ATOM 8122 O O . GLY A 1 7 ? -18.826 3.847 3.788 1.00 0.00 7 GLY A O 6
ATOM 8126 N N . GLN A 1 8 ? -18.613 2.215 2.253 1.00 0.00 8 GLN A N 6
ATOM 8127 C CA . GLN A 1 8 ? -18.061 3.097 1.231 1.00 0.00 8 GLN A CA 6
ATOM 8128 C C . GLN A 1 8 ? -19.140 3.532 0.246 1.00 0.00 8 GLN A C 6
ATOM 8129 O O . GLN A 1 8 ? -18.899 3.616 -0.959 1.00 0.00 8 GLN A O 6
ATOM 8143 N N . LYS A 1 9 ? -20.332 3.807 0.765 1.00 0.00 9 LYS A N 6
ATOM 8144 C CA . LYS A 1 9 ? -21.449 4.235 -0.069 1.00 0.00 9 LYS A CA 6
ATOM 8145 C C . LYS A 1 9 ? -21.008 5.300 -1.067 1.00 0.00 9 LYS A C 6
ATOM 8146 O O . LYS A 1 9 ? -20.088 6.073 -0.800 1.00 0.00 9 LYS A O 6
ATOM 8165 N N . GLY A 1 10 ? -21.670 5.336 -2.220 1.00 0.00 10 GLY A N 6
ATOM 8166 C CA . GLY A 1 10 ? -21.332 6.311 -3.240 1.00 0.00 10 GLY A CA 6
ATOM 8167 C C . GLY A 1 10 ? -19.866 6.262 -3.626 1.00 0.00 10 GLY A C 6
ATOM 8168 O O . GLY A 1 10 ? -19.190 5.259 -3.396 1.00 0.00 10 GLY A O 6
ATOM 8172 N N . ARG A 1 11 ? -19.374 7.347 -4.215 1.00 0.00 11 ARG A N 6
ATOM 8173 C CA . ARG A 1 11 ? -17.981 7.422 -4.636 1.00 0.00 11 ARG A CA 6
ATOM 8174 C C . ARG A 1 11 ? -17.164 8.271 -3.665 1.00 0.00 11 ARG A C 6
ATOM 8175 O O . ARG A 1 11 ? -17.712 9.101 -2.938 1.00 0.00 11 ARG A O 6
ATOM 8196 N N . VAL A 1 12 ? -15.852 8.058 -3.659 1.00 0.00 12 VAL A N 6
ATOM 8197 C CA . VAL A 1 12 ? -14.961 8.804 -2.779 1.00 0.00 12 VAL A CA 6
ATOM 8198 C C . VAL A 1 12 ? -13.668 9.176 -3.495 1.00 0.00 12 VAL A C 6
ATOM 8199 O O . VAL A 1 12 ? -12.580 9.065 -2.931 1.00 0.00 12 VAL A O 6
ATOM 8212 N N . GLU A 1 13 ? -13.794 9.621 -4.741 1.00 0.00 13 GLU A N 6
ATOM 8213 C CA . GLU A 1 13 ? -12.634 10.010 -5.535 1.00 0.00 13 GLU A CA 6
ATOM 8214 C C . GLU A 1 13 ? -11.781 11.031 -4.787 1.00 0.00 13 GLU A C 6
ATOM 8215 O O . GLU A 1 13 ? -11.999 12.238 -4.897 1.00 0.00 13 GLU A O 6
ATOM 8227 N N . THR A 1 14 ? -10.810 10.538 -4.026 1.00 0.00 14 THR A N 6
ATOM 8228 C CA . THR A 1 14 ? -9.925 11.405 -3.258 1.00 0.00 14 THR A CA 6
ATOM 8229 C C . THR A 1 14 ? -8.463 11.038 -3.484 1.00 0.00 14 THR A C 6
ATOM 8230 O O . THR A 1 14 ? -8.156 10.100 -4.221 1.00 0.00 14 THR A O 6
ATOM 8241 N N . ARG A 1 15 ? -7.565 11.783 -2.848 1.00 0.00 15 ARG A N 6
ATOM 8242 C CA . ARG A 1 15 ? -6.135 11.536 -2.981 1.00 0.00 15 ARG A CA 6
ATOM 8243 C C . ARG A 1 15 ? -5.844 10.038 -3.030 1.00 0.00 15 ARG A C 6
ATOM 8244 O O . ARG A 1 15 ? -6.638 9.226 -2.556 1.00 0.00 15 ARG A O 6
ATOM 8265 N N . ARG A 1 16 ? -4.700 9.681 -3.606 1.00 0.00 16 ARG A N 6
ATOM 8266 C CA . ARG A 1 16 ? -4.306 8.283 -3.718 1.00 0.00 16 ARG A CA 6
ATOM 8267 C C . ARG A 1 16 ? -3.231 7.937 -2.692 1.00 0.00 16 ARG A C 6
ATOM 8268 O O . ARG A 1 16 ? -2.071 8.326 -2.836 1.00 0.00 16 ARG A O 6
ATOM 8289 N N . VAL A 1 17 ? -3.624 7.204 -1.655 1.00 0.00 17 VAL A N 6
ATOM 8290 C CA . VAL A 1 17 ? -2.694 6.806 -0.604 1.00 0.00 17 VAL A CA 6
ATOM 8291 C C . VAL A 1 17 ? -2.969 5.379 -0.140 1.00 0.00 17 VAL A C 6
ATOM 8292 O O . VAL A 1 17 ? -3.948 5.120 0.558 1.00 0.00 17 VAL A O 6
ATOM 8305 N N . VAL A 1 18 ? -2.095 4.457 -0.532 1.00 0.00 18 VAL A N 6
ATOM 8306 C CA . VAL A 1 18 ? -2.242 3.056 -0.156 1.00 0.00 18 VAL A CA 6
ATOM 8307 C C . VAL A 1 18 ? -1.299 2.693 0.986 1.00 0.00 18 VAL A C 6
ATOM 8308 O O . VAL A 1 18 ? -0.081 2.653 0.812 1.00 0.00 18 VAL A O 6
ATOM 8321 N N . HIS A 1 19 ? -1.871 2.429 2.157 1.00 0.00 19 HIS A N 6
ATOM 8322 C CA . HIS A 1 19 ? -1.082 2.067 3.329 1.00 0.00 19 HIS A CA 6
ATOM 8323 C C . HIS A 1 19 ? -0.872 0.558 3.398 1.00 0.00 19 HIS A C 6
ATOM 8324 O O . HIS A 1 19 ? -1.829 -0.215 3.330 1.00 0.00 19 HIS A O 6
ATOM 8338 N N . ILE A 1 20 ? 0.383 0.146 3.534 1.00 0.00 20 ILE A N 6
ATOM 8339 C CA . ILE A 1 20 ? 0.717 -1.271 3.612 1.00 0.00 20 ILE A CA 6
ATOM 8340 C C . ILE A 1 20 ? 1.432 -1.596 4.920 1.00 0.00 20 ILE A C 6
ATOM 8341 O O . ILE A 1 20 ? 2.389 -0.922 5.300 1.00 0.00 20 ILE A O 6
ATOM 8357 N N . MET A 1 21 ? 0.961 -2.634 5.603 1.00 0.00 21 MET A N 6
ATOM 8358 C CA . MET A 1 21 ? 1.557 -3.051 6.866 1.00 0.00 21 MET A CA 6
ATOM 8359 C C . MET A 1 21 ? 1.867 -4.544 6.856 1.00 0.00 21 MET A C 6
ATOM 8360 O O . MET A 1 21 ? 1.386 -5.281 5.995 1.00 0.00 21 MET A O 6
ATOM 8374 N N . ASP A 1 22 ? 2.673 -4.983 7.816 1.00 0.00 22 ASP A N 6
ATOM 8375 C CA . ASP A 1 22 ? 3.046 -6.390 7.917 1.00 0.00 22 ASP A CA 6
ATOM 8376 C C . ASP A 1 22 ? 4.179 -6.722 6.951 1.00 0.00 22 ASP A C 6
ATOM 8377 O O . ASP A 1 22 ? 4.814 -7.771 7.061 1.00 0.00 22 ASP A O 6
ATOM 8386 N N . PHE A 1 23 ? 4.424 -5.823 6.004 1.00 0.00 23 PHE A N 6
ATOM 8387 C CA . PHE A 1 23 ? 5.479 -6.022 5.017 1.00 0.00 23 PHE A CA 6
ATOM 8388 C C . PHE A 1 23 ? 6.857 -5.916 5.663 1.00 0.00 23 PHE A C 6
ATOM 8389 O O . PHE A 1 23 ? 7.098 -5.038 6.492 1.00 0.00 23 PHE A O 6
ATOM 8406 N N . GLN A 1 24 ? 7.755 -6.817 5.279 1.00 0.00 24 GLN A N 6
ATOM 8407 C CA . GLN A 1 24 ? 9.108 -6.826 5.822 1.00 0.00 24 GLN A CA 6
ATOM 8408 C C . GLN A 1 24 ? 10.065 -6.062 4.913 1.00 0.00 24 GLN A C 6
ATOM 8409 O O . GLN A 1 24 ? 9.649 -5.465 3.919 1.00 0.00 24 GLN A O 6
ATOM 8423 N N . ARG A 1 25 ? 11.348 -6.084 5.259 1.00 0.00 25 ARG A N 6
ATOM 8424 C CA . ARG A 1 25 ? 12.363 -5.392 4.475 1.00 0.00 25 ARG A CA 6
ATOM 8425 C C . ARG A 1 25 ? 13.533 -6.320 4.159 1.00 0.00 25 ARG A C 6
ATOM 8426 O O . ARG A 1 25 ? 13.694 -7.367 4.785 1.00 0.00 25 ARG A O 6
ATOM 8447 N N . GLY A 1 26 ? 14.347 -5.927 3.183 1.00 0.00 26 GLY A N 6
ATOM 8448 C CA . GLY A 1 26 ? 15.490 -6.735 2.801 1.00 0.00 26 GLY A CA 6
ATOM 8449 C C . GLY A 1 26 ? 16.462 -5.982 1.916 1.00 0.00 26 GLY A C 6
ATOM 8450 O O . GLY A 1 26 ? 17.331 -5.261 2.408 1.00 0.00 26 GLY A O 6
ATOM 8454 N N . LYS A 1 27 ? 16.320 -6.151 0.606 1.00 0.00 27 LYS A N 6
ATOM 8455 C CA . LYS A 1 27 ? 17.192 -5.481 -0.352 1.00 0.00 27 LYS A CA 6
ATOM 8456 C C . LYS A 1 27 ? 16.377 -4.713 -1.386 1.00 0.00 27 LYS A C 6
ATOM 8457 O O . LYS A 1 27 ? 16.466 -3.489 -1.477 1.00 0.00 27 LYS A O 6
ATOM 8476 N N . ASN A 1 28 ? 15.579 -5.439 -2.164 1.00 0.00 28 ASN A N 6
ATOM 8477 C CA . ASN A 1 28 ? 14.747 -4.825 -3.192 1.00 0.00 28 ASN A CA 6
ATOM 8478 C C . ASN A 1 28 ? 13.311 -4.663 -2.703 1.00 0.00 28 ASN A C 6
ATOM 8479 O O . ASN A 1 28 ? 12.363 -4.765 -3.482 1.00 0.00 28 ASN A O 6
ATOM 8490 N N . LEU A 1 29 ? 13.158 -4.406 -1.408 1.00 0.00 29 LEU A N 6
ATOM 8491 C CA . LEU A 1 29 ? 11.838 -4.228 -0.814 1.00 0.00 29 LEU A CA 6
ATOM 8492 C C . LEU A 1 29 ? 11.071 -3.112 -1.517 1.00 0.00 29 LEU A C 6
ATOM 8493 O O . LEU A 1 29 ? 9.972 -3.328 -2.029 1.00 0.00 29 LEU A O 6
ATOM 8509 N N . ARG A 1 30 ? 11.658 -1.920 -1.539 1.00 0.00 30 ARG A N 6
ATOM 8510 C CA . ARG A 1 30 ? 11.030 -0.771 -2.179 1.00 0.00 30 ARG A CA 6
ATOM 8511 C C . ARG A 1 30 ? 10.326 -1.185 -3.468 1.00 0.00 30 ARG A C 6
ATOM 8512 O O . ARG A 1 30 ? 9.348 -0.560 -3.881 1.00 0.00 30 ARG A O 6
ATOM 8533 N N . TYR A 1 31 ? 10.827 -2.240 -4.098 1.00 0.00 31 TYR A N 6
ATOM 8534 C CA . TYR A 1 31 ? 10.247 -2.737 -5.340 1.00 0.00 31 TYR A CA 6
ATOM 8535 C C . TYR A 1 31 ? 9.075 -3.671 -5.060 1.00 0.00 31 TYR A C 6
ATOM 8536 O O . TYR A 1 31 ? 8.038 -3.597 -5.719 1.00 0.00 31 TYR A O 6
ATOM 8554 N N . GLN A 1 32 ? 9.248 -4.549 -4.077 1.00 0.00 32 GLN A N 6
ATOM 8555 C CA . GLN A 1 32 ? 8.204 -5.498 -3.709 1.00 0.00 32 GLN A CA 6
ATOM 8556 C C . GLN A 1 32 ? 6.887 -4.780 -3.434 1.00 0.00 32 GLN A C 6
ATOM 8557 O O . GLN A 1 32 ? 5.850 -5.125 -4.001 1.00 0.00 32 GLN A O 6
ATOM 8571 N N . LEU A 1 33 ? 6.936 -3.780 -2.560 1.00 0.00 33 LEU A N 6
ATOM 8572 C CA . LEU A 1 33 ? 5.746 -3.013 -2.209 1.00 0.00 33 LEU A CA 6
ATOM 8573 C C . LEU A 1 33 ? 5.162 -2.321 -3.437 1.00 0.00 33 LEU A C 6
ATOM 8574 O O . LEU A 1 33 ? 3.986 -2.495 -3.760 1.00 0.00 33 LEU A O 6
ATOM 8590 N N . LEU A 1 34 ? 5.991 -1.538 -4.118 1.00 0.00 34 LEU A N 6
ATOM 8591 C CA . LEU A 1 34 ? 5.558 -0.822 -5.314 1.00 0.00 34 LEU A CA 6
ATOM 8592 C C . LEU A 1 34 ? 4.941 -1.779 -6.329 1.00 0.00 34 LEU A C 6
ATOM 8593 O O . LEU A 1 34 ? 4.005 -1.422 -7.043 1.00 0.00 34 LEU A O 6
ATOM 8609 N N . GLN A 1 35 ? 5.471 -2.997 -6.384 1.00 0.00 35 GLN A N 6
ATOM 8610 C CA . GLN A 1 35 ? 4.971 -4.006 -7.310 1.00 0.00 35 GLN A CA 6
ATOM 8611 C C . GLN A 1 35 ? 3.500 -4.306 -7.046 1.00 0.00 35 GLN A C 6
ATOM 8612 O O . GLN A 1 35 ? 2.835 -4.963 -7.848 1.00 0.00 35 GLN A O 6
ATOM 8626 N N . LEU A 1 36 ? 2.996 -3.821 -5.916 1.00 0.00 36 LEU A N 6
ATOM 8627 C CA . LEU A 1 36 ? 1.602 -4.039 -5.545 1.00 0.00 36 LEU A CA 6
ATOM 8628 C C . LEU A 1 36 ? 0.701 -2.976 -6.166 1.00 0.00 36 LEU A C 6
ATOM 8629 O O . LEU A 1 36 ? -0.518 -3.139 -6.226 1.00 0.00 36 LEU A O 6
ATOM 8645 N N . VAL A 1 37 ? 1.310 -1.889 -6.630 1.00 0.00 37 VAL A N 6
ATOM 8646 C CA . VAL A 1 37 ? 0.563 -0.802 -7.250 1.00 0.00 37 VAL A CA 6
ATOM 8647 C C . VAL A 1 37 ? 1.126 -0.465 -8.627 1.00 0.00 37 VAL A C 6
ATOM 8648 O O . VAL A 1 37 ? 0.518 0.287 -9.389 1.00 0.00 37 VAL A O 6
ATOM 8661 N N . GLU A 1 38 ? 2.289 -1.026 -8.939 1.00 0.00 38 GLU A N 6
ATOM 8662 C CA . GLU A 1 38 ? 2.933 -0.784 -10.224 1.00 0.00 38 GLU A CA 6
ATOM 8663 C C . GLU A 1 38 ? 2.043 -1.244 -11.375 1.00 0.00 38 GLU A C 6
ATOM 8664 O O . GLU A 1 38 ? 1.653 -0.462 -12.242 1.00 0.00 38 GLU A O 6
ATOM 8676 N N . PRO A 1 39 ? 1.711 -2.543 -11.382 1.00 0.00 39 PRO A N 6
ATOM 8677 C CA . PRO A 1 39 ? 0.862 -3.137 -12.420 1.00 0.00 39 PRO A CA 6
ATOM 8678 C C . PRO A 1 39 ? -0.585 -2.669 -12.324 1.00 0.00 39 PRO A C 6
ATOM 8679 O O . PRO A 1 39 ? -1.436 -3.079 -13.113 1.00 0.00 39 PRO A O 6
ATOM 8690 N N . PHE A 1 40 ? -0.859 -1.805 -11.351 1.00 0.00 40 PHE A N 6
ATOM 8691 C CA . PHE A 1 40 ? -2.205 -1.280 -11.150 1.00 0.00 40 PHE A CA 6
ATOM 8692 C C . PHE A 1 40 ? -2.311 0.153 -11.660 1.00 0.00 40 PHE A C 6
ATOM 8693 O O . PHE A 1 40 ? -3.389 0.612 -12.036 1.00 0.00 40 PHE A O 6
ATOM 8710 N N . GLY A 1 41 ? -1.183 0.857 -11.672 1.00 0.00 41 GLY A N 6
ATOM 8711 C CA . GLY A 1 41 ? -1.170 2.231 -12.137 1.00 0.00 41 GLY A CA 6
ATOM 8712 C C . GLY A 1 41 ? 0.226 2.821 -12.164 1.00 0.00 41 GLY A C 6
ATOM 8713 O O . GLY A 1 41 ? 1.210 2.099 -12.328 1.00 0.00 41 GLY A O 6
ATOM 8717 N N . VAL A 1 42 ? 0.314 4.138 -12.004 1.00 0.00 42 VAL A N 6
ATOM 8718 C CA . VAL A 1 42 ? 1.600 4.824 -12.012 1.00 0.00 42 VAL A CA 6
ATOM 8719 C C . VAL A 1 42 ? 2.016 5.225 -10.601 1.00 0.00 42 VAL A C 6
ATOM 8720 O O . VAL A 1 42 ? 1.174 5.410 -9.722 1.00 0.00 42 VAL A O 6
ATOM 8733 N N . ILE A 1 43 ? 3.322 5.357 -10.392 1.00 0.00 43 ILE A N 6
ATOM 8734 C CA . ILE A 1 43 ? 3.851 5.738 -9.088 1.00 0.00 43 ILE A CA 6
ATOM 8735 C C . ILE A 1 43 ? 4.141 7.234 -9.026 1.00 0.00 43 ILE A C 6
ATOM 8736 O O . ILE A 1 43 ? 4.847 7.775 -9.877 1.00 0.00 43 ILE A O 6
ATOM 8752 N N . SER A 1 44 ? 3.591 7.896 -8.014 1.00 0.00 44 SER A N 6
ATOM 8753 C CA . SER A 1 44 ? 3.788 9.332 -7.842 1.00 0.00 44 SER A CA 6
ATOM 8754 C C . SER A 1 44 ? 4.808 9.612 -6.743 1.00 0.00 44 SER A C 6
ATOM 8755 O O . SER A 1 44 ? 5.718 10.422 -6.917 1.00 0.00 44 SER A O 6
ATOM 8763 N N . ASN A 1 45 ? 4.649 8.936 -5.610 1.00 0.00 45 ASN A N 6
ATOM 8764 C CA . ASN A 1 45 ? 5.555 9.112 -4.480 1.00 0.00 45 ASN A CA 6
ATOM 8765 C C . ASN A 1 45 ? 5.222 8.134 -3.358 1.00 0.00 45 ASN A C 6
ATOM 8766 O O . ASN A 1 45 ? 4.076 8.045 -2.917 1.00 0.00 45 ASN A O 6
ATOM 8777 N N . HIS A 1 46 ? 6.232 7.400 -2.901 1.00 0.00 46 HIS A N 6
ATOM 8778 C CA . HIS A 1 46 ? 6.048 6.429 -1.828 1.00 0.00 46 HIS A CA 6
ATOM 8779 C C . HIS A 1 46 ? 6.851 6.824 -0.593 1.00 0.00 46 HIS A C 6
ATOM 8780 O O . HIS A 1 46 ? 7.775 7.634 -0.673 1.00 0.00 46 HIS A O 6
ATOM 8794 N N . LEU A 1 47 ? 6.494 6.247 0.549 1.00 0.00 47 LEU A N 6
ATOM 8795 C CA . LEU A 1 47 ? 7.181 6.538 1.802 1.00 0.00 47 LEU A CA 6
ATOM 8796 C C . LEU A 1 47 ? 7.295 5.285 2.665 1.00 0.00 47 LEU A C 6
ATOM 8797 O O . LEU A 1 47 ? 6.290 4.670 3.019 1.00 0.00 47 LEU A O 6
ATOM 8813 N N . ILE A 1 48 ? 8.527 4.915 2.998 1.00 0.00 48 ILE A N 6
ATOM 8814 C CA . ILE A 1 48 ? 8.772 3.738 3.822 1.00 0.00 48 ILE A CA 6
ATOM 8815 C C . ILE A 1 48 ? 9.563 4.098 5.075 1.00 0.00 48 ILE A C 6
ATOM 8816 O O . ILE A 1 48 ? 10.733 4.478 4.997 1.00 0.00 48 ILE A O 6
ATOM 8832 N N . LEU A 1 49 ? 8.918 3.977 6.230 1.00 0.00 49 LEU A N 6
ATOM 8833 C CA . LEU A 1 49 ? 9.562 4.288 7.502 1.00 0.00 49 LEU A CA 6
ATOM 8834 C C . LEU A 1 49 ? 10.424 3.122 7.977 1.00 0.00 49 LEU A C 6
ATOM 8835 O O . LEU A 1 49 ? 10.038 1.961 7.848 1.00 0.00 49 LEU A O 6
ATOM 8851 N N . ASN A 1 50 ? 11.590 3.441 8.528 1.00 0.00 50 ASN A N 6
ATOM 8852 C CA . ASN A 1 50 ? 12.506 2.420 9.022 1.00 0.00 50 ASN A CA 6
ATOM 8853 C C . ASN A 1 50 ? 12.174 2.044 10.464 1.00 0.00 50 ASN A C 6
ATOM 8854 O O . ASN A 1 50 ? 12.621 1.014 10.967 1.00 0.00 50 ASN A O 6
ATOM 8865 N N . LYS A 1 51 ? 11.385 2.887 11.122 1.00 0.00 51 LYS A N 6
ATOM 8866 C CA . LYS A 1 51 ? 10.991 2.644 12.504 1.00 0.00 51 LYS A CA 6
ATOM 8867 C C . LYS A 1 51 ? 10.150 1.376 12.615 1.00 0.00 51 LYS A C 6
ATOM 8868 O O . LYS A 1 51 ? 10.434 0.502 13.435 1.00 0.00 51 LYS A O 6
ATOM 8887 N N . ILE A 1 52 ? 9.116 1.282 11.786 1.00 0.00 52 ILE A N 6
ATOM 8888 C CA . ILE A 1 52 ? 8.236 0.121 11.790 1.00 0.00 52 ILE A CA 6
ATOM 8889 C C . ILE A 1 52 ? 7.980 -0.379 10.373 1.00 0.00 52 ILE A C 6
ATOM 8890 O O . ILE A 1 52 ? 8.658 0.023 9.429 1.00 0.00 52 ILE A O 6
ATOM 8906 N N . ASN A 1 53 ? 6.993 -1.259 10.232 1.00 0.00 53 ASN A N 6
ATOM 8907 C CA . ASN A 1 53 ? 6.644 -1.813 8.928 1.00 0.00 53 ASN A CA 6
ATOM 8908 C C . ASN A 1 53 ? 5.439 -1.091 8.335 1.00 0.00 53 ASN A C 6
ATOM 8909 O O . ASN A 1 53 ? 4.460 -1.722 7.935 1.00 0.00 53 ASN A O 6
ATOM 8920 N N . GLU A 1 54 ? 5.517 0.235 8.282 1.00 0.00 54 GLU A N 6
ATOM 8921 C CA . GLU A 1 54 ? 4.432 1.042 7.738 1.00 0.00 54 GLU A CA 6
ATOM 8922 C C . GLU A 1 54 ? 4.901 1.837 6.522 1.00 0.00 54 GLU A C 6
ATOM 8923 O O . GLU A 1 54 ? 5.893 2.563 6.587 1.00 0.00 54 GLU A O 6
ATOM 8935 N N . ALA A 1 55 ? 4.182 1.693 5.414 1.00 0.00 55 ALA A N 6
ATOM 8936 C CA . ALA A 1 55 ? 4.523 2.398 4.185 1.00 0.00 55 ALA A CA 6
ATOM 8937 C C . ALA A 1 55 ? 3.277 2.962 3.512 1.00 0.00 55 ALA A C 6
ATOM 8938 O O . ALA A 1 55 ? 2.163 2.497 3.755 1.00 0.00 55 ALA A O 6
ATOM 8945 N N . PHE A 1 56 ? 3.472 3.968 2.665 1.00 0.00 56 PHE A N 6
ATOM 8946 C CA . PHE A 1 56 ? 2.362 4.597 1.957 1.00 0.00 56 PHE A CA 6
ATOM 8947 C C . PHE A 1 56 ? 2.762 4.956 0.529 1.00 0.00 56 PHE A C 6
ATOM 8948 O O . PHE A 1 56 ? 3.614 5.817 0.310 1.00 0.00 56 PHE A O 6
ATOM 8965 N N . ILE A 1 57 ? 2.141 4.289 -0.438 1.00 0.00 57 ILE A N 6
ATOM 8966 C CA . ILE A 1 57 ? 2.430 4.538 -1.845 1.00 0.00 57 ILE A CA 6
ATOM 8967 C C . ILE A 1 57 ? 1.369 5.433 -2.475 1.00 0.00 57 ILE A C 6
ATOM 8968 O O . ILE A 1 57 ? 0.201 5.057 -2.563 1.00 0.00 57 ILE A O 6
ATOM 8984 N N . GLU A 1 58 ? 1.785 6.618 -2.912 1.00 0.00 58 GLU A N 6
ATOM 8985 C CA . GLU A 1 58 ? 0.869 7.566 -3.535 1.00 0.00 58 GLU A CA 6
ATOM 8986 C C . GLU A 1 58 ? 0.872 7.408 -5.053 1.00 0.00 58 GLU A C 6
ATOM 8987 O O . GLU A 1 58 ? 1.916 7.520 -5.696 1.00 0.00 58 GLU A O 6
ATOM 8999 N N . MET A 1 59 ? -0.302 7.148 -5.617 1.00 0.00 59 MET A N 6
ATOM 9000 C CA . MET A 1 59 ? -0.435 6.976 -7.060 1.00 0.00 59 MET A CA 6
ATOM 9001 C C . MET A 1 59 ? -0.813 8.292 -7.732 1.00 0.00 59 MET A C 6
ATOM 9002 O O . MET A 1 59 ? -1.205 9.249 -7.066 1.00 0.00 59 MET A O 6
ATOM 9016 N N . ALA A 1 60 ? -0.694 8.331 -9.054 1.00 0.00 60 ALA A N 6
ATOM 9017 C CA . ALA A 1 60 ? -1.026 9.529 -9.817 1.00 0.00 60 ALA A CA 6
ATOM 9018 C C . ALA A 1 60 ? -2.534 9.670 -9.987 1.00 0.00 60 ALA A C 6
ATOM 9019 O O . ALA A 1 60 ? -3.050 10.776 -10.155 1.00 0.00 60 ALA A O 6
ATOM 9026 N N . THR A 1 61 ? -3.239 8.544 -9.944 1.00 0.00 61 THR A N 6
ATOM 9027 C CA . THR A 1 61 ? -4.688 8.543 -10.096 1.00 0.00 61 THR A CA 6
ATOM 9028 C C . THR A 1 61 ? -5.343 7.573 -9.118 1.00 0.00 61 THR A C 6
ATOM 9029 O O . THR A 1 61 ? -5.042 6.379 -9.115 1.00 0.00 61 THR A O 6
ATOM 9040 N N . THR A 1 62 ? -6.240 8.094 -8.287 1.00 0.00 62 THR A N 6
ATOM 9041 C CA . THR A 1 62 ? -6.937 7.275 -7.304 1.00 0.00 62 THR A CA 6
ATOM 9042 C C . THR A 1 62 ? -7.360 5.938 -7.902 1.00 0.00 62 THR A C 6
ATOM 9043 O O . THR A 1 62 ? -7.203 4.890 -7.277 1.00 0.00 62 THR A O 6
ATOM 9054 N N . GLU A 1 63 ? -7.898 5.982 -9.117 1.00 0.00 63 GLU A N 6
ATOM 9055 C CA . GLU A 1 63 ? -8.344 4.773 -9.799 1.00 0.00 63 GLU A CA 6
ATOM 9056 C C . GLU A 1 63 ? -7.391 3.613 -9.528 1.00 0.00 63 GLU A C 6
ATOM 9057 O O . GLU A 1 63 ? -7.821 2.500 -9.226 1.00 0.00 63 GLU A O 6
ATOM 9069 N N . ASP A 1 64 ? -6.095 3.882 -9.639 1.00 0.00 64 ASP A N 6
ATOM 9070 C CA . ASP A 1 64 ? -5.080 2.860 -9.405 1.00 0.00 64 ASP A CA 6
ATOM 9071 C C . ASP A 1 64 ? -5.076 2.423 -7.944 1.00 0.00 64 ASP A C 6
ATOM 9072 O O . ASP A 1 64 ? -5.437 1.291 -7.624 1.00 0.00 64 ASP A O 6
ATOM 9081 N N . ALA A 1 65 ? -4.663 3.327 -7.062 1.00 0.00 65 ALA A N 6
ATOM 9082 C CA . ALA A 1 65 ? -4.613 3.034 -5.634 1.00 0.00 65 ALA A CA 6
ATOM 9083 C C . ALA A 1 65 ? -5.841 2.247 -5.191 1.00 0.00 65 ALA A C 6
ATOM 9084 O O . ALA A 1 65 ? -5.723 1.174 -4.602 1.00 0.00 65 ALA A O 6
ATOM 9091 N N . GLN A 1 66 ? -7.020 2.788 -5.480 1.00 0.00 66 GLN A N 6
ATOM 9092 C CA . GLN A 1 66 ? -8.271 2.136 -5.111 1.00 0.00 66 GLN A CA 6
ATOM 9093 C C . GLN A 1 66 ? -8.310 0.701 -5.627 1.00 0.00 66 GLN A C 6
ATOM 9094 O O . GLN A 1 66 ? -8.791 -0.202 -4.942 1.00 0.00 66 GLN A O 6
ATOM 9108 N N . ALA A 1 67 ? -7.799 0.498 -6.837 1.00 0.00 67 ALA A N 6
ATOM 9109 C CA . ALA A 1 67 ? -7.774 -0.827 -7.443 1.00 0.00 67 ALA A CA 6
ATOM 9110 C C . ALA A 1 67 ? -6.801 -1.746 -6.714 1.00 0.00 67 ALA A C 6
ATOM 9111 O O . ALA A 1 67 ? -7.161 -2.851 -6.308 1.00 0.00 67 ALA A O 6
ATOM 9118 N N . ALA A 1 68 ? -5.566 -1.283 -6.552 1.00 0.00 68 ALA A N 6
ATOM 9119 C CA . ALA A 1 68 ? -4.540 -2.064 -5.870 1.00 0.00 68 ALA A CA 6
ATOM 9120 C C . ALA A 1 68 ? -5.098 -2.723 -4.613 1.00 0.00 68 ALA A C 6
ATOM 9121 O O . ALA A 1 68 ? -4.586 -3.747 -4.159 1.00 0.00 68 ALA A O 6
ATOM 9128 N N . VAL A 1 69 ? -6.148 -2.130 -4.055 1.00 0.00 69 VAL A N 6
ATOM 9129 C CA . VAL A 1 69 ? -6.775 -2.659 -2.851 1.00 0.00 69 VAL A CA 6
ATOM 9130 C C . VAL A 1 69 ? -7.780 -3.755 -3.190 1.00 0.00 69 VAL A C 6
ATOM 9131 O O . VAL A 1 69 ? -7.929 -4.727 -2.450 1.00 0.00 69 VAL A O 6
ATOM 9144 N N . ASP A 1 70 ? -8.468 -3.590 -4.315 1.00 0.00 70 ASP A N 6
ATOM 9145 C CA . ASP A 1 70 ? -9.459 -4.566 -4.755 1.00 0.00 70 ASP A CA 6
ATOM 9146 C C . ASP A 1 70 ? -8.801 -5.907 -5.065 1.00 0.00 70 ASP A C 6
ATOM 9147 O O . ASP A 1 70 ? -9.467 -6.941 -5.108 1.00 0.00 70 ASP A O 6
ATOM 9156 N N . TYR A 1 71 ? -7.490 -5.881 -5.278 1.00 0.00 71 TYR A N 6
ATOM 9157 C CA . TYR A 1 71 ? -6.743 -7.095 -5.587 1.00 0.00 71 TYR A CA 6
ATOM 9158 C C . TYR A 1 71 ? -6.346 -7.830 -4.310 1.00 0.00 71 TYR A C 6
ATOM 9159 O O . TYR A 1 71 ? -6.031 -9.019 -4.338 1.00 0.00 71 TYR A O 6
ATOM 9177 N N . TYR A 1 72 ? -6.363 -7.112 -3.193 1.00 0.00 72 TYR A N 6
ATOM 9178 C CA . TYR A 1 72 ? -6.004 -7.694 -1.905 1.00 0.00 72 TYR A CA 6
ATOM 9179 C C . TYR A 1 72 ? -7.198 -8.401 -1.274 1.00 0.00 72 TYR A C 6
ATOM 9180 O O . TYR A 1 72 ? -7.040 -9.280 -0.426 1.00 0.00 72 TYR A O 6
ATOM 9198 N N . THR A 1 73 ? -8.398 -8.011 -1.694 1.00 0.00 73 THR A N 6
ATOM 9199 C CA . THR A 1 73 ? -9.622 -8.605 -1.171 1.00 0.00 73 THR A CA 6
ATOM 9200 C C . THR A 1 73 ? -10.003 -9.857 -1.953 1.00 0.00 73 THR A C 6
ATOM 9201 O O . THR A 1 73 ? -10.651 -10.760 -1.423 1.00 0.00 73 THR A O 6
ATOM 9212 N N . THR A 1 74 ? -9.596 -9.906 -3.217 1.00 0.00 74 THR A N 6
ATOM 9213 C CA . THR A 1 74 ? -9.895 -11.047 -4.074 1.00 0.00 74 THR A CA 6
ATOM 9214 C C . THR A 1 74 ? -8.700 -11.989 -4.170 1.00 0.00 74 THR A C 6
ATOM 9215 O O . THR A 1 74 ? -8.863 -13.201 -4.317 1.00 0.00 74 THR A O 6
ATOM 9226 N N . THR A 1 75 ? -7.499 -11.425 -4.087 1.00 0.00 75 THR A N 6
ATOM 9227 C CA . THR A 1 75 ? -6.278 -12.216 -4.167 1.00 0.00 75 THR A CA 6
ATOM 9228 C C . THR A 1 75 ? -5.322 -11.864 -3.033 1.00 0.00 75 THR A C 6
ATOM 9229 O O . THR A 1 75 ? -5.148 -10.699 -2.674 1.00 0.00 75 THR A O 6
ATOM 9240 N N . PRO A 1 76 ? -4.684 -12.893 -2.454 1.00 0.00 76 PRO A N 6
ATOM 9241 C CA . PRO A 1 76 ? -3.733 -12.717 -1.353 1.00 0.00 76 PRO A CA 6
ATOM 9242 C C . PRO A 1 76 ? -2.442 -12.044 -1.805 1.00 0.00 76 PRO A C 6
ATOM 9243 O O . PRO A 1 76 ? -1.744 -12.545 -2.686 1.00 0.00 76 PRO A O 6
ATOM 9254 N N . ALA A 1 77 ? -2.129 -10.905 -1.195 1.00 0.00 77 ALA A N 6
ATOM 9255 C CA . ALA A 1 77 ? -0.919 -10.165 -1.532 1.00 0.00 77 ALA A CA 6
ATOM 9256 C C . ALA A 1 77 ? 0.269 -10.649 -0.708 1.00 0.00 77 ALA A C 6
ATOM 9257 O O . ALA A 1 77 ? 0.592 -10.072 0.332 1.00 0.00 77 ALA A O 6
ATOM 9264 N N . LEU A 1 78 ? 0.916 -11.709 -1.176 1.00 0.00 78 LEU A N 6
ATOM 9265 C CA . LEU A 1 78 ? 2.069 -12.271 -0.481 1.00 0.00 78 LEU A CA 6
ATOM 9266 C C . LEU A 1 78 ? 3.340 -11.501 -0.823 1.00 0.00 78 LEU A C 6
ATOM 9267 O O . LEU A 1 78 ? 3.849 -11.588 -1.940 1.00 0.00 78 LEU A O 6
ATOM 9283 N N . VAL A 1 79 ? 3.849 -10.747 0.147 1.00 0.00 79 VAL A N 6
ATOM 9284 C CA . VAL A 1 79 ? 5.062 -9.963 -0.051 1.00 0.00 79 VAL A CA 6
ATOM 9285 C C . VAL A 1 79 ? 6.283 -10.693 0.498 1.00 0.00 79 VAL A C 6
ATOM 9286 O O . VAL A 1 79 ? 6.331 -11.045 1.678 1.00 0.00 79 VAL A O 6
ATOM 9299 N N . PHE A 1 80 ? 7.268 -10.918 -0.363 1.00 0.00 80 PHE A N 6
ATOM 9300 C CA . PHE A 1 80 ? 8.491 -11.606 0.036 1.00 0.00 80 PHE A CA 6
ATOM 9301 C C . PHE A 1 80 ? 8.202 -13.060 0.399 1.00 0.00 80 PHE A C 6
ATOM 9302 O O . PHE A 1 80 ? 9.090 -13.788 0.842 1.00 0.00 80 PHE A O 6
ATOM 9319 N N . GLY A 1 81 ? 6.954 -13.475 0.208 1.00 0.00 81 GLY A N 6
ATOM 9320 C CA . GLY A 1 81 ? 6.569 -14.839 0.522 1.00 0.00 81 GLY A CA 6
ATOM 9321 C C . GLY A 1 81 ? 5.561 -14.912 1.651 1.00 0.00 81 GLY A C 6
ATOM 9322 O O . GLY A 1 81 ? 4.957 -15.958 1.887 1.00 0.00 81 GLY A O 6
ATOM 9326 N N . LYS A 1 82 ? 5.378 -13.798 2.352 1.00 0.00 82 LYS A N 6
ATOM 9327 C CA . LYS A 1 82 ? 4.438 -13.740 3.465 1.00 0.00 82 LYS A CA 6
ATOM 9328 C C . LYS A 1 82 ? 3.310 -12.756 3.171 1.00 0.00 82 LYS A C 6
ATOM 9329 O O . LYS A 1 82 ? 3.495 -11.746 2.490 1.00 0.00 82 LYS A O 6
ATOM 9348 N N . PRO A 1 83 ? 2.112 -13.054 3.695 1.00 0.00 83 PRO A N 6
ATOM 9349 C CA . PRO A 1 83 ? 0.930 -12.206 3.504 1.00 0.00 83 PRO A CA 6
ATOM 9350 C C . PRO A 1 83 ? 1.039 -10.884 4.253 1.00 0.00 83 PRO A C 6
ATOM 9351 O O . PRO A 1 83 ? 1.662 -10.807 5.313 1.00 0.00 83 PRO A O 6
ATOM 9362 N N . VAL A 1 84 ? 0.429 -9.842 3.697 1.00 0.00 84 VAL A N 6
ATOM 9363 C CA . VAL A 1 84 ? 0.456 -8.521 4.314 1.00 0.00 84 VAL A CA 6
ATOM 9364 C C . VAL A 1 84 ? -0.907 -7.843 4.221 1.00 0.00 84 VAL A C 6
ATOM 9365 O O . VAL A 1 84 ? -1.870 -8.429 3.728 1.00 0.00 84 VAL A O 6
ATOM 9378 N N . ARG A 1 85 ? -0.980 -6.604 4.698 1.00 0.00 85 ARG A N 6
ATOM 9379 C CA . ARG A 1 85 ? -2.225 -5.847 4.670 1.00 0.00 85 ARG A CA 6
ATOM 9380 C C . ARG A 1 85 ? -2.156 -4.726 3.636 1.00 0.00 85 ARG A C 6
ATOM 9381 O O . ARG A 1 85 ? -1.103 -4.123 3.428 1.00 0.00 85 ARG A O 6
ATOM 9402 N N . VAL A 1 86 ? -3.285 -4.452 2.992 1.00 0.00 86 VAL A N 6
ATOM 9403 C CA . VAL A 1 86 ? -3.354 -3.405 1.980 1.00 0.00 86 VAL A CA 6
ATOM 9404 C C . VAL A 1 86 ? -4.632 -2.586 2.122 1.00 0.00 86 VAL A C 6
ATOM 9405 O O . VAL A 1 86 ? -5.727 -3.070 1.835 1.00 0.00 86 VAL A O 6
ATOM 9418 N N . HIS A 1 87 ? -4.484 -1.342 2.568 1.00 0.00 87 HIS A N 6
ATOM 9419 C CA . HIS A 1 87 ? -5.627 -0.454 2.747 1.00 0.00 87 HIS A CA 6
ATOM 9420 C C . HIS A 1 87 ? -5.398 0.878 2.039 1.00 0.00 87 HIS A C 6
ATOM 9421 O O . HIS A 1 87 ? -4.257 1.300 1.843 1.00 0.00 87 HIS A O 6
ATOM 9435 N N . LEU A 1 88 ? -6.487 1.534 1.655 1.00 0.00 88 LEU A N 6
ATOM 9436 C CA . LEU A 1 88 ? -6.405 2.818 0.968 1.00 0.00 88 LEU A CA 6
ATOM 9437 C C . LEU A 1 88 ? -6.522 3.974 1.956 1.00 0.00 88 LEU A C 6
ATOM 9438 O O . LEU A 1 88 ? -7.579 4.592 2.081 1.00 0.00 88 LEU A O 6
ATOM 9454 N N . SER A 1 89 ? -5.428 4.260 2.656 1.00 0.00 89 SER A N 6
ATOM 9455 C CA . SER A 1 89 ? -5.408 5.341 3.634 1.00 0.00 89 SER A CA 6
ATOM 9456 C C . SER A 1 89 ? -5.556 6.696 2.950 1.00 0.00 89 SER A C 6
ATOM 9457 O O . SER A 1 89 ? -6.092 6.790 1.846 1.00 0.00 89 SER A O 6
ATOM 9465 N N . GLN A 1 90 ? -5.079 7.743 3.615 1.00 0.00 90 GLN A N 6
ATOM 9466 C CA . GLN A 1 90 ? -5.159 9.094 3.072 1.00 0.00 90 GLN A CA 6
ATOM 9467 C C . GLN A 1 90 ? -3.961 9.929 3.511 1.00 0.00 90 GLN A C 6
ATOM 9468 O O . GLN A 1 90 ? -2.982 9.401 4.037 1.00 0.00 90 GLN A O 6
ATOM 9482 N N . LYS A 1 91 ? -4.046 11.237 3.290 1.00 0.00 91 LYS A N 6
ATOM 9483 C CA . LYS A 1 91 ? -2.968 12.147 3.662 1.00 0.00 91 LYS A CA 6
ATOM 9484 C C . LYS A 1 91 ? -1.686 11.808 2.910 1.00 0.00 91 LYS A C 6
ATOM 9485 O O . LYS A 1 91 ? -1.654 10.879 2.103 1.00 0.00 91 LYS A O 6
ATOM 9504 N N . TYR A 1 92 ? -0.629 12.567 3.181 1.00 0.00 92 TYR A N 6
ATOM 9505 C CA . TYR A 1 92 ? 0.656 12.348 2.529 1.00 0.00 92 TYR A CA 6
ATOM 9506 C C . TYR A 1 92 ? 0.556 12.598 1.028 1.00 0.00 92 TYR A C 6
ATOM 9507 O O . TYR A 1 92 ? 0.900 11.737 0.218 1.00 0.00 92 TYR A O 6
ATOM 9525 N N . LYS A 1 93 ? 0.081 13.785 0.663 1.00 0.00 93 LYS A N 6
ATOM 9526 C CA . LYS A 1 93 ? -0.064 14.153 -0.740 1.00 0.00 93 LYS A CA 6
ATOM 9527 C C . LYS A 1 93 ? 1.262 14.641 -1.315 1.00 0.00 93 LYS A C 6
ATOM 9528 O O . LYS A 1 93 ? 1.511 14.521 -2.515 1.00 0.00 93 LYS A O 6
ATOM 9547 N N . ARG A 1 94 ? 2.109 15.190 -0.452 1.00 0.00 94 ARG A N 6
ATOM 9548 C CA . ARG A 1 94 ? 3.410 15.697 -0.874 1.00 0.00 94 ARG A CA 6
ATOM 9549 C C . ARG A 1 94 ? 4.490 14.634 -0.696 1.00 0.00 94 ARG A C 6
ATOM 9550 O O . ARG A 1 94 ? 5.191 14.283 -1.646 1.00 0.00 94 ARG A O 6
ATOM 9571 N N . ILE A 1 95 ? 4.620 14.128 0.525 1.00 0.00 95 ILE A N 6
ATOM 9572 C CA . ILE A 1 95 ? 5.615 13.106 0.827 1.00 0.00 95 ILE A CA 6
ATOM 9573 C C . ILE A 1 95 ? 7.029 13.637 0.619 1.00 0.00 95 ILE A C 6
ATOM 9574 O O . ILE A 1 95 ? 7.746 13.915 1.581 1.00 0.00 95 ILE A O 6
ATOM 9590 N N . LYS A 1 96 ? 7.423 13.778 -0.642 1.00 0.00 96 LYS A N 6
ATOM 9591 C CA . LYS A 1 96 ? 8.751 14.279 -0.977 1.00 0.00 96 LYS A CA 6
ATOM 9592 C C . LYS A 1 96 ? 8.723 15.789 -1.196 1.00 0.00 96 LYS A C 6
ATOM 9593 O O . LYS A 1 96 ? 8.469 16.259 -2.305 1.00 0.00 96 LYS A O 6
ATOM 9612 N N . SER A 1 97 ? 8.988 16.541 -0.133 1.00 0.00 97 SER A N 6
ATOM 9613 C CA . SER A 1 97 ? 8.991 17.997 -0.209 1.00 0.00 97 SER A CA 6
ATOM 9614 C C . SER A 1 97 ? 10.349 18.560 0.201 1.00 0.00 97 SER A C 6
ATOM 9615 O O . SER A 1 97 ? 11.027 18.006 1.066 1.00 0.00 97 SER A O 6
ATOM 9623 N N . GLY A 1 98 ? 10.738 19.666 -0.426 1.00 0.00 98 GLY A N 6
ATOM 9624 C CA . GLY A 1 98 ? 12.013 20.285 -0.113 1.00 0.00 98 GLY A CA 6
ATOM 9625 C C . GLY A 1 98 ? 13.167 19.305 -0.182 1.00 0.00 98 GLY A C 6
ATOM 9626 O O . GLY A 1 98 ? 13.099 18.279 -0.859 1.00 0.00 98 GLY A O 6
ATOM 9630 N N . PRO A 1 99 ? 14.259 19.620 0.530 1.00 0.00 99 PRO A N 6
ATOM 9631 C CA . PRO A 1 99 ? 15.455 18.772 0.561 1.00 0.00 99 PRO A CA 6
ATOM 9632 C C . PRO A 1 99 ? 15.221 17.468 1.314 1.00 0.00 99 PRO A C 6
ATOM 9633 O O . PRO A 1 99 ? 15.695 16.408 0.904 1.00 0.00 99 PRO A O 6
ATOM 9644 N N . SER A 1 100 ? 14.486 17.551 2.419 1.00 0.00 100 SER A N 6
ATOM 9645 C CA . SER A 1 100 ? 14.192 16.376 3.231 1.00 0.00 100 SER A CA 6
ATOM 9646 C C . SER A 1 100 ? 13.308 16.745 4.419 1.00 0.00 100 SER A C 6
ATOM 9647 O O . SER A 1 100 ? 12.156 16.321 4.505 1.00 0.00 100 SER A O 6
ATOM 9655 N N . SER A 1 101 ? 13.858 17.537 5.334 1.00 0.00 101 SER A N 6
ATOM 9656 C CA . SER A 1 101 ? 13.122 17.961 6.519 1.00 0.00 101 SER A CA 6
ATOM 9657 C C . SER A 1 101 ? 13.486 19.392 6.901 1.00 0.00 101 SER A C 6
ATOM 9658 O O . SER A 1 101 ? 14.384 19.994 6.314 1.00 0.00 101 SER A O 6
ATOM 9666 N N . GLY A 1 102 ? 12.781 19.932 7.891 1.00 0.00 102 GLY A N 6
ATOM 9667 C CA . GLY A 1 102 ? 13.043 21.289 8.336 1.00 0.00 102 GLY A CA 6
ATOM 9668 C C . GLY A 1 102 ? 13.473 21.349 9.788 1.00 0.00 102 GLY A C 6
ATOM 9669 O O . GLY A 1 102 ? 12.889 20.686 10.644 1.00 0.00 102 GLY A O 6
ATOM 9673 N N . GLY A 1 1 ? -4.693 -0.951 13.877 1.00 0.00 1 GLY A N 7
ATOM 9674 C CA . GLY A 1 1 ? -5.790 -0.111 14.320 1.00 0.00 1 GLY A CA 7
ATOM 9675 C C . GLY A 1 1 ? -5.508 1.365 14.118 1.00 0.00 1 GLY A C 7
ATOM 9676 O O . GLY A 1 1 ? -5.725 1.904 13.033 1.00 0.00 1 GLY A O 7
ATOM 9680 N N . SER A 1 2 ? -5.022 2.021 15.168 1.00 0.00 2 SER A N 7
ATOM 9681 C CA . SER A 1 2 ? -4.715 3.445 15.104 1.00 0.00 2 SER A CA 7
ATOM 9682 C C . SER A 1 2 ? -5.929 4.242 14.636 1.00 0.00 2 SER A C 7
ATOM 9683 O O . SER A 1 2 ? -6.158 4.399 13.437 1.00 0.00 2 SER A O 7
ATOM 9691 N N . SER A 1 3 ? -6.704 4.744 15.593 1.00 0.00 3 SER A N 7
ATOM 9692 C CA . SER A 1 3 ? -7.897 5.522 15.282 1.00 0.00 3 SER A CA 7
ATOM 9693 C C . SER A 1 3 ? -8.838 4.733 14.375 1.00 0.00 3 SER A C 7
ATOM 9694 O O . SER A 1 3 ? -8.806 4.876 13.154 1.00 0.00 3 SER A O 7
ATOM 9702 N N . GLY A 1 4 ? -9.676 3.901 14.984 1.00 0.00 4 GLY A N 7
ATOM 9703 C CA . GLY A 1 4 ? -10.615 3.102 14.219 1.00 0.00 4 GLY A CA 7
ATOM 9704 C C . GLY A 1 4 ? -11.903 3.844 13.925 1.00 0.00 4 GLY A C 7
ATOM 9705 O O . GLY A 1 4 ? -12.485 4.466 14.813 1.00 0.00 4 GLY A O 7
ATOM 9709 N N . SER A 1 5 ? -12.350 3.780 12.675 1.00 0.00 5 SER A N 7
ATOM 9710 C CA . SER A 1 5 ? -13.575 4.456 12.264 1.00 0.00 5 SER A CA 7
ATOM 9711 C C . SER A 1 5 ? -14.398 3.571 11.333 1.00 0.00 5 SER A C 7
ATOM 9712 O O . SER A 1 5 ? -13.863 2.951 10.415 1.00 0.00 5 SER A O 7
ATOM 9720 N N . SER A 1 6 ? -15.703 3.518 11.579 1.00 0.00 6 SER A N 7
ATOM 9721 C CA . SER A 1 6 ? -16.601 2.706 10.766 1.00 0.00 6 SER A CA 7
ATOM 9722 C C . SER A 1 6 ? -17.706 3.563 10.156 1.00 0.00 6 SER A C 7
ATOM 9723 O O . SER A 1 6 ? -18.315 4.387 10.836 1.00 0.00 6 SER A O 7
ATOM 9731 N N . GLY A 1 7 ? -17.959 3.363 8.866 1.00 0.00 7 GLY A N 7
ATOM 9732 C CA . GLY A 1 7 ? -18.989 4.125 8.184 1.00 0.00 7 GLY A CA 7
ATOM 9733 C C . GLY A 1 7 ? -19.429 3.474 6.888 1.00 0.00 7 GLY A C 7
ATOM 9734 O O . GLY A 1 7 ? -20.445 2.782 6.848 1.00 0.00 7 GLY A O 7
ATOM 9738 N N . GLN A 1 8 ? -18.664 3.699 5.825 1.00 0.00 8 GLN A N 7
ATOM 9739 C CA . GLN A 1 8 ? -18.982 3.131 4.521 1.00 0.00 8 GLN A CA 7
ATOM 9740 C C . GLN A 1 8 ? -20.282 3.714 3.975 1.00 0.00 8 GLN A C 7
ATOM 9741 O O . GLN A 1 8 ? -21.371 3.360 4.426 1.00 0.00 8 GLN A O 7
ATOM 9755 N N . LYS A 1 9 ? -20.159 4.612 3.003 1.00 0.00 9 LYS A N 7
ATOM 9756 C CA . LYS A 1 9 ? -21.323 5.246 2.395 1.00 0.00 9 LYS A CA 7
ATOM 9757 C C . LYS A 1 9 ? -20.983 5.795 1.013 1.00 0.00 9 LYS A C 7
ATOM 9758 O O . LYS A 1 9 ? -20.534 6.933 0.881 1.00 0.00 9 LYS A O 7
ATOM 9777 N N . GLY A 1 10 ? -21.202 4.981 -0.014 1.00 0.00 10 GLY A N 7
ATOM 9778 C CA . GLY A 1 10 ? -20.915 5.406 -1.371 1.00 0.00 10 GLY A CA 7
ATOM 9779 C C . GLY A 1 10 ? -19.429 5.577 -1.623 1.00 0.00 10 GLY A C 7
ATOM 9780 O O . GLY A 1 10 ? -18.620 5.458 -0.703 1.00 0.00 10 GLY A O 7
ATOM 9784 N N . ARG A 1 11 ? -19.071 5.854 -2.872 1.00 0.00 11 ARG A N 7
ATOM 9785 C CA . ARG A 1 11 ? -17.673 6.040 -3.243 1.00 0.00 11 ARG A CA 7
ATOM 9786 C C . ARG A 1 11 ? -17.298 7.519 -3.231 1.00 0.00 11 ARG A C 7
ATOM 9787 O O . ARG A 1 11 ? -18.161 8.390 -3.340 1.00 0.00 11 ARG A O 7
ATOM 9808 N N . VAL A 1 12 ? -16.005 7.795 -3.096 1.00 0.00 12 VAL A N 7
ATOM 9809 C CA . VAL A 1 12 ? -15.515 9.168 -3.070 1.00 0.00 12 VAL A CA 7
ATOM 9810 C C . VAL A 1 12 ? -14.090 9.253 -3.604 1.00 0.00 12 VAL A C 7
ATOM 9811 O O . VAL A 1 12 ? -13.154 8.748 -2.984 1.00 0.00 12 VAL A O 7
ATOM 9824 N N . GLU A 1 13 ? -13.933 9.897 -4.756 1.00 0.00 13 GLU A N 7
ATOM 9825 C CA . GLU A 1 13 ? -12.620 10.048 -5.373 1.00 0.00 13 GLU A CA 7
ATOM 9826 C C . GLU A 1 13 ? -11.765 11.046 -4.597 1.00 0.00 13 GLU A C 7
ATOM 9827 O O . GLU A 1 13 ? -11.935 12.259 -4.727 1.00 0.00 13 GLU A O 7
ATOM 9839 N N . THR A 1 14 ? -10.848 10.527 -3.788 1.00 0.00 14 THR A N 7
ATOM 9840 C CA . THR A 1 14 ? -9.968 11.372 -2.989 1.00 0.00 14 THR A CA 7
ATOM 9841 C C . THR A 1 14 ? -8.503 11.024 -3.232 1.00 0.00 14 THR A C 7
ATOM 9842 O O . THR A 1 14 ? -8.187 10.163 -4.053 1.00 0.00 14 THR A O 7
ATOM 9853 N N . ARG A 1 15 ? -7.612 11.699 -2.512 1.00 0.00 15 ARG A N 7
ATOM 9854 C CA . ARG A 1 15 ? -6.181 11.462 -2.650 1.00 0.00 15 ARG A CA 7
ATOM 9855 C C . ARG A 1 15 ? -5.883 9.967 -2.732 1.00 0.00 15 ARG A C 7
ATOM 9856 O O . ARG A 1 15 ? -6.693 9.139 -2.315 1.00 0.00 15 ARG A O 7
ATOM 9877 N N . ARG A 1 16 ? -4.716 9.631 -3.271 1.00 0.00 16 ARG A N 7
ATOM 9878 C CA . ARG A 1 16 ? -4.312 8.237 -3.410 1.00 0.00 16 ARG A CA 7
ATOM 9879 C C . ARG A 1 16 ? -3.195 7.895 -2.428 1.00 0.00 16 ARG A C 7
ATOM 9880 O O . ARG A 1 16 ? -2.046 8.296 -2.615 1.00 0.00 16 ARG A O 7
ATOM 9901 N N . VAL A 1 17 ? -3.540 7.151 -1.382 1.00 0.00 17 VAL A N 7
ATOM 9902 C CA . VAL A 1 17 ? -2.566 6.755 -0.371 1.00 0.00 17 VAL A CA 7
ATOM 9903 C C . VAL A 1 17 ? -2.809 5.323 0.094 1.00 0.00 17 VAL A C 7
ATOM 9904 O O . VAL A 1 17 ? -3.586 5.083 1.018 1.00 0.00 17 VAL A O 7
ATOM 9917 N N . VAL A 1 18 ? -2.137 4.375 -0.551 1.00 0.00 18 VAL A N 7
ATOM 9918 C CA . VAL A 1 18 ? -2.278 2.967 -0.203 1.00 0.00 18 VAL A CA 7
ATOM 9919 C C . VAL A 1 18 ? -1.392 2.602 0.983 1.00 0.00 18 VAL A C 7
ATOM 9920 O O . VAL A 1 18 ? -0.166 2.561 0.866 1.00 0.00 18 VAL A O 7
ATOM 9933 N N . HIS A 1 19 ? -2.020 2.338 2.123 1.00 0.00 19 HIS A N 7
ATOM 9934 C CA . HIS A 1 19 ? -1.287 1.975 3.332 1.00 0.00 19 HIS A CA 7
ATOM 9935 C C . HIS A 1 19 ? -0.983 0.480 3.355 1.00 0.00 19 HIS A C 7
ATOM 9936 O O . HIS A 1 19 ? -1.850 -0.345 3.065 1.00 0.00 19 HIS A O 7
ATOM 9950 N N . ILE A 1 20 ? 0.254 0.138 3.699 1.00 0.00 20 ILE A N 7
ATOM 9951 C CA . ILE A 1 20 ? 0.673 -1.257 3.760 1.00 0.00 20 ILE A CA 7
ATOM 9952 C C . ILE A 1 20 ? 1.410 -1.554 5.061 1.00 0.00 20 ILE A C 7
ATOM 9953 O O . ILE A 1 20 ? 2.371 -0.869 5.412 1.00 0.00 20 ILE A O 7
ATOM 9969 N N . MET A 1 21 ? 0.955 -2.580 5.772 1.00 0.00 21 MET A N 7
ATOM 9970 C CA . MET A 1 21 ? 1.573 -2.970 7.034 1.00 0.00 21 MET A CA 7
ATOM 9971 C C . MET A 1 21 ? 1.872 -4.466 7.053 1.00 0.00 21 MET A C 7
ATOM 9972 O O . MET A 1 21 ? 1.355 -5.223 6.231 1.00 0.00 21 MET A O 7
ATOM 9986 N N . ASP A 1 22 ? 2.707 -4.885 7.997 1.00 0.00 22 ASP A N 7
ATOM 9987 C CA . ASP A 1 22 ? 3.074 -6.291 8.123 1.00 0.00 22 ASP A CA 7
ATOM 9988 C C . ASP A 1 22 ? 4.213 -6.644 7.173 1.00 0.00 22 ASP A C 7
ATOM 9989 O O . ASP A 1 22 ? 4.967 -7.587 7.415 1.00 0.00 22 ASP A O 7
ATOM 9998 N N . PHE A 1 23 ? 4.333 -5.880 6.092 1.00 0.00 23 PHE A N 7
ATOM 9999 C CA . PHE A 1 23 ? 5.379 -6.113 5.103 1.00 0.00 23 PHE A CA 7
ATOM 10000 C C . PHE A 1 23 ? 6.750 -6.187 5.770 1.00 0.00 23 PHE A C 7
ATOM 10001 O O . PHE A 1 23 ? 6.941 -5.684 6.876 1.00 0.00 23 PHE A O 7
ATOM 10018 N N . GLN A 1 24 ? 7.699 -6.819 5.087 1.00 0.00 24 GLN A N 7
ATOM 10019 C CA . GLN A 1 24 ? 9.051 -6.960 5.613 1.00 0.00 24 GLN A CA 7
ATOM 10020 C C . GLN A 1 24 ? 10.060 -6.238 4.725 1.00 0.00 24 GLN A C 7
ATOM 10021 O O . GLN A 1 24 ? 9.696 -5.661 3.700 1.00 0.00 24 GLN A O 7
ATOM 10035 N N . ARG A 1 25 ? 11.326 -6.273 5.126 1.00 0.00 25 ARG A N 7
ATOM 10036 C CA . ARG A 1 25 ? 12.386 -5.620 4.367 1.00 0.00 25 ARG A CA 7
ATOM 10037 C C . ARG A 1 25 ? 13.508 -6.603 4.043 1.00 0.00 25 ARG A C 7
ATOM 10038 O O . ARG A 1 25 ? 13.506 -7.739 4.514 1.00 0.00 25 ARG A O 7
ATOM 10059 N N . GLY A 1 26 ? 14.463 -6.156 3.233 1.00 0.00 26 GLY A N 7
ATOM 10060 C CA . GLY A 1 26 ? 15.577 -7.008 2.860 1.00 0.00 26 GLY A CA 7
ATOM 10061 C C . GLY A 1 26 ? 16.245 -6.559 1.576 1.00 0.00 26 GLY A C 7
ATOM 10062 O O . GLY A 1 26 ? 17.083 -5.657 1.585 1.00 0.00 26 GLY A O 7
ATOM 10066 N N . LYS A 1 27 ? 15.876 -7.190 0.466 1.00 0.00 27 LYS A N 7
ATOM 10067 C CA . LYS A 1 27 ? 16.446 -6.852 -0.833 1.00 0.00 27 LYS A CA 7
ATOM 10068 C C . LYS A 1 27 ? 15.348 -6.538 -1.844 1.00 0.00 27 LYS A C 7
ATOM 10069 O O . LYS A 1 27 ? 14.362 -7.268 -1.950 1.00 0.00 27 LYS A O 7
ATOM 10088 N N . ASN A 1 28 ? 15.525 -5.449 -2.585 1.00 0.00 28 ASN A N 7
ATOM 10089 C CA . ASN A 1 28 ? 14.548 -5.040 -3.587 1.00 0.00 28 ASN A CA 7
ATOM 10090 C C . ASN A 1 28 ? 13.178 -4.820 -2.955 1.00 0.00 28 ASN A C 7
ATOM 10091 O O . ASN A 1 28 ? 12.152 -4.873 -3.634 1.00 0.00 28 ASN A O 7
ATOM 10102 N N . LEU A 1 29 ? 13.168 -4.571 -1.649 1.00 0.00 29 LEU A N 7
ATOM 10103 C CA . LEU A 1 29 ? 11.924 -4.343 -0.924 1.00 0.00 29 LEU A CA 7
ATOM 10104 C C . LEU A 1 29 ? 11.111 -3.227 -1.575 1.00 0.00 29 LEU A C 7
ATOM 10105 O O . LEU A 1 29 ? 9.981 -3.445 -2.014 1.00 0.00 29 LEU A O 7
ATOM 10121 N N . ARG A 1 30 ? 11.693 -2.035 -1.634 1.00 0.00 30 ARG A N 7
ATOM 10122 C CA . ARG A 1 30 ? 11.024 -0.887 -2.233 1.00 0.00 30 ARG A CA 7
ATOM 10123 C C . ARG A 1 30 ? 10.248 -1.299 -3.482 1.00 0.00 30 ARG A C 7
ATOM 10124 O O . ARG A 1 30 ? 9.202 -0.729 -3.792 1.00 0.00 30 ARG A O 7
ATOM 10145 N N . TYR A 1 31 ? 10.769 -2.293 -4.192 1.00 0.00 31 TYR A N 7
ATOM 10146 C CA . TYR A 1 31 ? 10.128 -2.780 -5.408 1.00 0.00 31 TYR A CA 7
ATOM 10147 C C . TYR A 1 31 ? 8.986 -3.735 -5.077 1.00 0.00 31 TYR A C 7
ATOM 10148 O O . TYR A 1 31 ? 7.948 -3.730 -5.737 1.00 0.00 31 TYR A O 7
ATOM 10166 N N . GLN A 1 32 ? 9.187 -4.553 -4.050 1.00 0.00 32 GLN A N 7
ATOM 10167 C CA . GLN A 1 32 ? 8.175 -5.515 -3.629 1.00 0.00 32 GLN A CA 7
ATOM 10168 C C . GLN A 1 32 ? 6.863 -4.812 -3.295 1.00 0.00 32 GLN A C 7
ATOM 10169 O O . GLN A 1 32 ? 5.780 -5.343 -3.550 1.00 0.00 32 GLN A O 7
ATOM 10183 N N . LEU A 1 33 ? 6.967 -3.619 -2.723 1.00 0.00 33 LEU A N 7
ATOM 10184 C CA . LEU A 1 33 ? 5.787 -2.843 -2.353 1.00 0.00 33 LEU A CA 7
ATOM 10185 C C . LEU A 1 33 ? 5.248 -2.066 -3.550 1.00 0.00 33 LEU A C 7
ATOM 10186 O O . LEU A 1 33 ? 4.037 -1.988 -3.759 1.00 0.00 33 LEU A O 7
ATOM 10202 N N . LEU A 1 34 ? 6.155 -1.494 -4.334 1.00 0.00 34 LEU A N 7
ATOM 10203 C CA . LEU A 1 34 ? 5.772 -0.726 -5.513 1.00 0.00 34 LEU A CA 7
ATOM 10204 C C . LEU A 1 34 ? 5.205 -1.636 -6.597 1.00 0.00 34 LEU A C 7
ATOM 10205 O O . LEU A 1 34 ? 4.471 -1.187 -7.476 1.00 0.00 34 LEU A O 7
ATOM 10221 N N . GLN A 1 35 ? 5.549 -2.918 -6.526 1.00 0.00 35 GLN A N 7
ATOM 10222 C CA . GLN A 1 35 ? 5.072 -3.892 -7.500 1.00 0.00 35 GLN A CA 7
ATOM 10223 C C . GLN A 1 35 ? 3.602 -4.224 -7.264 1.00 0.00 35 GLN A C 7
ATOM 10224 O O . GLN A 1 35 ? 2.955 -4.851 -8.103 1.00 0.00 35 GLN A O 7
ATOM 10238 N N . LEU A 1 36 ? 3.081 -3.799 -6.118 1.00 0.00 36 LEU A N 7
ATOM 10239 C CA . LEU A 1 36 ? 1.687 -4.051 -5.772 1.00 0.00 36 LEU A CA 7
ATOM 10240 C C . LEU A 1 36 ? 0.773 -3.001 -6.394 1.00 0.00 36 LEU A C 7
ATOM 10241 O O . LEU A 1 36 ? -0.442 -3.182 -6.461 1.00 0.00 36 LEU A O 7
ATOM 10257 N N . VAL A 1 37 ? 1.366 -1.902 -6.850 1.00 0.00 37 VAL A N 7
ATOM 10258 C CA . VAL A 1 37 ? 0.606 -0.824 -7.471 1.00 0.00 37 VAL A CA 7
ATOM 10259 C C . VAL A 1 37 ? 1.148 -0.497 -8.858 1.00 0.00 37 VAL A C 7
ATOM 10260 O O . VAL A 1 37 ? 0.438 0.055 -9.697 1.00 0.00 37 VAL A O 7
ATOM 10273 N N . GLU A 1 38 ? 2.410 -0.844 -9.091 1.00 0.00 38 GLU A N 7
ATOM 10274 C CA . GLU A 1 38 ? 3.047 -0.587 -10.377 1.00 0.00 38 GLU A CA 7
ATOM 10275 C C . GLU A 1 38 ? 2.139 -1.011 -11.528 1.00 0.00 38 GLU A C 7
ATOM 10276 O O . GLU A 1 38 ? 1.740 -0.204 -12.368 1.00 0.00 38 GLU A O 7
ATOM 10288 N N . PRO A 1 39 ? 1.803 -2.309 -11.570 1.00 0.00 39 PRO A N 7
ATOM 10289 C CA . PRO A 1 39 ? 0.939 -2.871 -12.612 1.00 0.00 39 PRO A CA 7
ATOM 10290 C C . PRO A 1 39 ? -0.506 -2.401 -12.482 1.00 0.00 39 PRO A C 7
ATOM 10291 O O . PRO A 1 39 ? -1.373 -2.806 -13.256 1.00 0.00 39 PRO A O 7
ATOM 10302 N N . PHE A 1 40 ? -0.759 -1.542 -11.499 1.00 0.00 40 PHE A N 7
ATOM 10303 C CA . PHE A 1 40 ? -2.100 -1.018 -11.268 1.00 0.00 40 PHE A CA 7
ATOM 10304 C C . PHE A 1 40 ? -2.197 0.439 -11.712 1.00 0.00 40 PHE A C 7
ATOM 10305 O O . PHE A 1 40 ? -3.290 0.963 -11.924 1.00 0.00 40 PHE A O 7
ATOM 10322 N N . GLY A 1 41 ? -1.044 1.089 -11.849 1.00 0.00 41 GLY A N 7
ATOM 10323 C CA . GLY A 1 41 ? -1.020 2.479 -12.265 1.00 0.00 41 GLY A CA 7
ATOM 10324 C C . GLY A 1 41 ? 0.378 3.063 -12.255 1.00 0.00 41 GLY A C 7
ATOM 10325 O O . GLY A 1 41 ? 1.362 2.341 -12.412 1.00 0.00 41 GLY A O 7
ATOM 10329 N N . VAL A 1 42 ? 0.467 4.377 -12.072 1.00 0.00 42 VAL A N 7
ATOM 10330 C CA . VAL A 1 42 ? 1.756 5.059 -12.043 1.00 0.00 42 VAL A CA 7
ATOM 10331 C C . VAL A 1 42 ? 2.145 5.439 -10.619 1.00 0.00 42 VAL A C 7
ATOM 10332 O O . VAL A 1 42 ? 1.283 5.657 -9.766 1.00 0.00 42 VAL A O 7
ATOM 10345 N N . ILE A 1 43 ? 3.448 5.516 -10.368 1.00 0.00 43 ILE A N 7
ATOM 10346 C CA . ILE A 1 43 ? 3.951 5.870 -9.047 1.00 0.00 43 ILE A CA 7
ATOM 10347 C C . ILE A 1 43 ? 4.270 7.359 -8.962 1.00 0.00 43 ILE A C 7
ATOM 10348 O O . ILE A 1 43 ? 5.138 7.860 -9.677 1.00 0.00 43 ILE A O 7
ATOM 10364 N N . SER A 1 44 ? 3.564 8.061 -8.080 1.00 0.00 44 SER A N 7
ATOM 10365 C CA . SER A 1 44 ? 3.770 9.493 -7.902 1.00 0.00 44 SER A CA 7
ATOM 10366 C C . SER A 1 44 ? 4.773 9.762 -6.784 1.00 0.00 44 SER A C 7
ATOM 10367 O O . SER A 1 44 ? 5.728 10.518 -6.961 1.00 0.00 44 SER A O 7
ATOM 10375 N N . ASN A 1 45 ? 4.546 9.138 -5.632 1.00 0.00 45 ASN A N 7
ATOM 10376 C CA . ASN A 1 45 ? 5.428 9.311 -4.483 1.00 0.00 45 ASN A CA 7
ATOM 10377 C C . ASN A 1 45 ? 5.112 8.287 -3.397 1.00 0.00 45 ASN A C 7
ATOM 10378 O O . ASN A 1 45 ? 3.963 8.144 -2.979 1.00 0.00 45 ASN A O 7
ATOM 10389 N N . HIS A 1 46 ? 6.141 7.579 -2.943 1.00 0.00 46 HIS A N 7
ATOM 10390 C CA . HIS A 1 46 ? 5.974 6.568 -1.903 1.00 0.00 46 HIS A CA 7
ATOM 10391 C C . HIS A 1 46 ? 6.743 6.953 -0.643 1.00 0.00 46 HIS A C 7
ATOM 10392 O O . HIS A 1 46 ? 7.618 7.820 -0.679 1.00 0.00 46 HIS A O 7
ATOM 10406 N N . LEU A 1 47 ? 6.412 6.305 0.467 1.00 0.00 47 LEU A N 7
ATOM 10407 C CA . LEU A 1 47 ? 7.071 6.579 1.739 1.00 0.00 47 LEU A CA 7
ATOM 10408 C C . LEU A 1 47 ? 7.255 5.298 2.545 1.00 0.00 47 LEU A C 7
ATOM 10409 O O . LEU A 1 47 ? 6.305 4.542 2.754 1.00 0.00 47 LEU A O 7
ATOM 10425 N N . ILE A 1 48 ? 8.483 5.060 2.996 1.00 0.00 48 ILE A N 7
ATOM 10426 C CA . ILE A 1 48 ? 8.789 3.871 3.782 1.00 0.00 48 ILE A CA 7
ATOM 10427 C C . ILE A 1 48 ? 9.485 4.240 5.089 1.00 0.00 48 ILE A C 7
ATOM 10428 O O . ILE A 1 48 ? 10.641 4.665 5.090 1.00 0.00 48 ILE A O 7
ATOM 10444 N N . LEU A 1 49 ? 8.775 4.072 6.199 1.00 0.00 49 LEU A N 7
ATOM 10445 C CA . LEU A 1 49 ? 9.325 4.385 7.513 1.00 0.00 49 LEU A CA 7
ATOM 10446 C C . LEU A 1 49 ? 10.338 3.330 7.945 1.00 0.00 49 LEU A C 7
ATOM 10447 O O . LEU A 1 49 ? 10.174 2.144 7.663 1.00 0.00 49 LEU A O 7
ATOM 10463 N N . ASN A 1 50 ? 11.387 3.771 8.632 1.00 0.00 50 ASN A N 7
ATOM 10464 C CA . ASN A 1 50 ? 12.427 2.865 9.105 1.00 0.00 50 ASN A CA 7
ATOM 10465 C C . ASN A 1 50 ? 12.201 2.493 10.568 1.00 0.00 50 ASN A C 7
ATOM 10466 O O . ASN A 1 50 ? 12.901 1.644 11.120 1.00 0.00 50 ASN A O 7
ATOM 10477 N N . LYS A 1 51 ? 11.218 3.134 11.191 1.00 0.00 51 LYS A N 7
ATOM 10478 C CA . LYS A 1 51 ? 10.896 2.870 12.588 1.00 0.00 51 LYS A CA 7
ATOM 10479 C C . LYS A 1 51 ? 10.076 1.592 12.725 1.00 0.00 51 LYS A C 7
ATOM 10480 O O . LYS A 1 51 ? 10.311 0.788 13.629 1.00 0.00 51 LYS A O 7
ATOM 10499 N N . ILE A 1 52 ? 9.116 1.409 11.826 1.00 0.00 52 ILE A N 7
ATOM 10500 C CA . ILE A 1 52 ? 8.264 0.227 11.846 1.00 0.00 52 ILE A CA 7
ATOM 10501 C C . ILE A 1 52 ? 7.963 -0.258 10.433 1.00 0.00 52 ILE A C 7
ATOM 10502 O O . ILE A 1 52 ? 8.568 0.201 9.465 1.00 0.00 52 ILE A O 7
ATOM 10518 N N . ASN A 1 53 ? 7.021 -1.190 10.320 1.00 0.00 53 ASN A N 7
ATOM 10519 C CA . ASN A 1 53 ? 6.638 -1.737 9.024 1.00 0.00 53 ASN A CA 7
ATOM 10520 C C . ASN A 1 53 ? 5.420 -1.009 8.466 1.00 0.00 53 ASN A C 7
ATOM 10521 O O . ASN A 1 53 ? 4.437 -1.637 8.073 1.00 0.00 53 ASN A O 7
ATOM 10532 N N . GLU A 1 54 ? 5.494 0.318 8.432 1.00 0.00 54 GLU A N 7
ATOM 10533 C CA . GLU A 1 54 ? 4.396 1.130 7.922 1.00 0.00 54 GLU A CA 7
ATOM 10534 C C . GLU A 1 54 ? 4.821 1.894 6.671 1.00 0.00 54 GLU A C 7
ATOM 10535 O O . GLU A 1 54 ? 5.596 2.849 6.747 1.00 0.00 54 GLU A O 7
ATOM 10547 N N . ALA A 1 55 ? 4.309 1.469 5.521 1.00 0.00 55 ALA A N 7
ATOM 10548 C CA . ALA A 1 55 ? 4.635 2.113 4.255 1.00 0.00 55 ALA A CA 7
ATOM 10549 C C . ALA A 1 55 ? 3.374 2.607 3.551 1.00 0.00 55 ALA A C 7
ATOM 10550 O O . ALA A 1 55 ? 2.281 2.088 3.777 1.00 0.00 55 ALA A O 7
ATOM 10557 N N . PHE A 1 56 ? 3.535 3.613 2.699 1.00 0.00 56 PHE A N 7
ATOM 10558 C CA . PHE A 1 56 ? 2.411 4.179 1.963 1.00 0.00 56 PHE A CA 7
ATOM 10559 C C . PHE A 1 56 ? 2.851 4.664 0.584 1.00 0.00 56 PHE A C 7
ATOM 10560 O O . PHE A 1 56 ? 3.842 5.382 0.455 1.00 0.00 56 PHE A O 7
ATOM 10577 N N . ILE A 1 57 ? 2.106 4.266 -0.442 1.00 0.00 57 ILE A N 7
ATOM 10578 C CA . ILE A 1 57 ? 2.418 4.659 -1.810 1.00 0.00 57 ILE A CA 7
ATOM 10579 C C . ILE A 1 57 ? 1.360 5.608 -2.364 1.00 0.00 57 ILE A C 7
ATOM 10580 O O . ILE A 1 57 ? 0.163 5.381 -2.200 1.00 0.00 57 ILE A O 7
ATOM 10596 N N . GLU A 1 58 ? 1.814 6.670 -3.022 1.00 0.00 58 GLU A N 7
ATOM 10597 C CA . GLU A 1 58 ? 0.905 7.653 -3.602 1.00 0.00 58 GLU A CA 7
ATOM 10598 C C . GLU A 1 58 ? 0.811 7.481 -5.115 1.00 0.00 58 GLU A C 7
ATOM 10599 O O . GLU A 1 58 ? 1.808 7.598 -5.827 1.00 0.00 58 GLU A O 7
ATOM 10611 N N . MET A 1 59 ? -0.395 7.203 -5.599 1.00 0.00 59 MET A N 7
ATOM 10612 C CA . MET A 1 59 ? -0.620 7.015 -7.028 1.00 0.00 59 MET A CA 7
ATOM 10613 C C . MET A 1 59 ? -1.015 8.330 -7.693 1.00 0.00 59 MET A C 7
ATOM 10614 O O . MET A 1 59 ? -1.423 9.277 -7.023 1.00 0.00 59 MET A O 7
ATOM 10628 N N . ALA A 1 60 ? -0.889 8.379 -9.015 1.00 0.00 60 ALA A N 7
ATOM 10629 C CA . ALA A 1 60 ? -1.233 9.578 -9.770 1.00 0.00 60 ALA A CA 7
ATOM 10630 C C . ALA A 1 60 ? -2.744 9.778 -9.822 1.00 0.00 60 ALA A C 7
ATOM 10631 O O . ALA A 1 60 ? -3.229 10.905 -9.926 1.00 0.00 60 ALA A O 7
ATOM 10638 N N . THR A 1 61 ? -3.486 8.676 -9.750 1.00 0.00 61 THR A N 7
ATOM 10639 C CA . THR A 1 61 ? -4.942 8.731 -9.789 1.00 0.00 61 THR A CA 7
ATOM 10640 C C . THR A 1 61 ? -5.556 7.714 -8.836 1.00 0.00 61 THR A C 7
ATOM 10641 O O . THR A 1 61 ? -5.182 6.541 -8.835 1.00 0.00 61 THR A O 7
ATOM 10652 N N . THR A 1 62 ? -6.504 8.169 -8.023 1.00 0.00 62 THR A N 7
ATOM 10653 C CA . THR A 1 62 ? -7.171 7.298 -7.062 1.00 0.00 62 THR A CA 7
ATOM 10654 C C . THR A 1 62 ? -7.654 6.015 -7.728 1.00 0.00 62 THR A C 7
ATOM 10655 O O . THR A 1 62 ? -7.802 4.984 -7.073 1.00 0.00 62 THR A O 7
ATOM 10666 N N . GLU A 1 63 ? -7.899 6.086 -9.033 1.00 0.00 63 GLU A N 7
ATOM 10667 C CA . GLU A 1 63 ? -8.366 4.927 -9.786 1.00 0.00 63 GLU A CA 7
ATOM 10668 C C . GLU A 1 63 ? -7.380 3.770 -9.671 1.00 0.00 63 GLU A C 7
ATOM 10669 O O . GLU A 1 63 ? -7.773 2.603 -9.667 1.00 0.00 63 GLU A O 7
ATOM 10681 N N . ASP A 1 64 ? -6.096 4.101 -9.576 1.00 0.00 64 ASP A N 7
ATOM 10682 C CA . ASP A 1 64 ? -5.053 3.089 -9.461 1.00 0.00 64 ASP A CA 7
ATOM 10683 C C . ASP A 1 64 ? -5.017 2.502 -8.053 1.00 0.00 64 ASP A C 7
ATOM 10684 O O . ASP A 1 64 ? -5.350 1.336 -7.847 1.00 0.00 64 ASP A O 7
ATOM 10693 N N . ALA A 1 65 ? -4.612 3.321 -7.086 1.00 0.00 65 ALA A N 7
ATOM 10694 C CA . ALA A 1 65 ? -4.534 2.883 -5.698 1.00 0.00 65 ALA A CA 7
ATOM 10695 C C . ALA A 1 65 ? -5.754 2.052 -5.315 1.00 0.00 65 ALA A C 7
ATOM 10696 O O . ALA A 1 65 ? -5.622 0.955 -4.773 1.00 0.00 65 ALA A O 7
ATOM 10703 N N . GLN A 1 66 ? -6.939 2.583 -5.601 1.00 0.00 66 GLN A N 7
ATOM 10704 C CA . GLN A 1 66 ? -8.181 1.889 -5.285 1.00 0.00 66 GLN A CA 7
ATOM 10705 C C . GLN A 1 66 ? -8.170 0.469 -5.844 1.00 0.00 66 GLN A C 7
ATOM 10706 O O . GLN A 1 66 ? -8.629 -0.468 -5.192 1.00 0.00 66 GLN A O 7
ATOM 10720 N N . ALA A 1 67 ? -7.644 0.320 -7.055 1.00 0.00 67 ALA A N 7
ATOM 10721 C CA . ALA A 1 67 ? -7.571 -0.984 -7.701 1.00 0.00 67 ALA A CA 7
ATOM 10722 C C . ALA A 1 67 ? -6.602 -1.907 -6.969 1.00 0.00 67 ALA A C 7
ATOM 10723 O O . ALA A 1 67 ? -6.893 -3.082 -6.752 1.00 0.00 67 ALA A O 7
ATOM 10730 N N . ALA A 1 68 ? -5.448 -1.365 -6.592 1.00 0.00 68 ALA A N 7
ATOM 10731 C CA . ALA A 1 68 ? -4.436 -2.138 -5.885 1.00 0.00 68 ALA A CA 7
ATOM 10732 C C . ALA A 1 68 ? -5.036 -2.857 -4.681 1.00 0.00 68 ALA A C 7
ATOM 10733 O O . ALA A 1 68 ? -4.667 -3.990 -4.374 1.00 0.00 68 ALA A O 7
ATOM 10740 N N . VAL A 1 69 ? -5.965 -2.190 -4.002 1.00 0.00 69 VAL A N 7
ATOM 10741 C CA . VAL A 1 69 ? -6.617 -2.765 -2.832 1.00 0.00 69 VAL A CA 7
ATOM 10742 C C . VAL A 1 69 ? -7.621 -3.839 -3.235 1.00 0.00 69 VAL A C 7
ATOM 10743 O O . VAL A 1 69 ? -7.649 -4.924 -2.656 1.00 0.00 69 VAL A O 7
ATOM 10756 N N . ASP A 1 70 ? -8.442 -3.528 -4.231 1.00 0.00 70 ASP A N 7
ATOM 10757 C CA . ASP A 1 70 ? -9.448 -4.468 -4.713 1.00 0.00 70 ASP A CA 7
ATOM 10758 C C . ASP A 1 70 ? -8.806 -5.791 -5.117 1.00 0.00 70 ASP A C 7
ATOM 10759 O O . ASP A 1 70 ? -9.486 -6.811 -5.239 1.00 0.00 70 ASP A O 7
ATOM 10768 N N . TYR A 1 71 ? -7.494 -5.768 -5.325 1.00 0.00 71 TYR A N 7
ATOM 10769 C CA . TYR A 1 71 ? -6.761 -6.965 -5.719 1.00 0.00 71 TYR A CA 7
ATOM 10770 C C . TYR A 1 71 ? -6.354 -7.781 -4.497 1.00 0.00 71 TYR A C 7
ATOM 10771 O O . TYR A 1 71 ? -6.109 -8.984 -4.592 1.00 0.00 71 TYR A O 7
ATOM 10789 N N . TYR A 1 72 ? -6.284 -7.118 -3.347 1.00 0.00 72 TYR A N 7
ATOM 10790 C CA . TYR A 1 72 ? -5.904 -7.780 -2.105 1.00 0.00 72 TYR A CA 7
ATOM 10791 C C . TYR A 1 72 ? -7.103 -8.482 -1.474 1.00 0.00 72 TYR A C 7
ATOM 10792 O O . TYR A 1 72 ? -6.948 -9.441 -0.717 1.00 0.00 72 TYR A O 7
ATOM 10810 N N . THR A 1 73 ? -8.299 -7.997 -1.792 1.00 0.00 73 THR A N 7
ATOM 10811 C CA . THR A 1 73 ? -9.525 -8.577 -1.258 1.00 0.00 73 THR A CA 7
ATOM 10812 C C . THR A 1 73 ? -9.915 -9.838 -2.019 1.00 0.00 73 THR A C 7
ATOM 10813 O O . THR A 1 73 ? -10.592 -10.716 -1.482 1.00 0.00 73 THR A O 7
ATOM 10824 N N . THR A 1 74 ? -9.482 -9.925 -3.273 1.00 0.00 74 THR A N 7
ATOM 10825 C CA . THR A 1 74 ? -9.787 -11.079 -4.109 1.00 0.00 74 THR A CA 7
ATOM 10826 C C . THR A 1 74 ? -8.591 -12.020 -4.204 1.00 0.00 74 THR A C 7
ATOM 10827 O O . THR A 1 74 ? -8.741 -13.203 -4.510 1.00 0.00 74 THR A O 7
ATOM 10838 N N . THR A 1 75 ? -7.402 -11.486 -3.939 1.00 0.00 75 THR A N 7
ATOM 10839 C CA . THR A 1 75 ? -6.180 -12.279 -3.995 1.00 0.00 75 THR A CA 7
ATOM 10840 C C . THR A 1 75 ? -5.241 -11.921 -2.848 1.00 0.00 75 THR A C 7
ATOM 10841 O O . THR A 1 75 ? -5.068 -10.754 -2.496 1.00 0.00 75 THR A O 7
ATOM 10852 N N . PRO A 1 76 ? -4.616 -12.948 -2.252 1.00 0.00 76 PRO A N 7
ATOM 10853 C CA . PRO A 1 76 ? -3.682 -12.766 -1.137 1.00 0.00 76 PRO A CA 7
ATOM 10854 C C . PRO A 1 76 ? -2.381 -12.102 -1.573 1.00 0.00 76 PRO A C 7
ATOM 10855 O O . PRO A 1 76 ? -1.671 -12.614 -2.438 1.00 0.00 76 PRO A O 7
ATOM 10866 N N . ALA A 1 77 ? -2.074 -10.958 -0.969 1.00 0.00 77 ALA A N 7
ATOM 10867 C CA . ALA A 1 77 ? -0.858 -10.226 -1.294 1.00 0.00 77 ALA A CA 7
ATOM 10868 C C . ALA A 1 77 ? 0.313 -10.696 -0.438 1.00 0.00 77 ALA A C 7
ATOM 10869 O O . ALA A 1 77 ? 0.572 -10.146 0.634 1.00 0.00 77 ALA A O 7
ATOM 10876 N N . LEU A 1 78 ? 1.015 -11.719 -0.913 1.00 0.00 78 LEU A N 7
ATOM 10877 C CA . LEU A 1 78 ? 2.158 -12.265 -0.190 1.00 0.00 78 LEU A CA 7
ATOM 10878 C C . LEU A 1 78 ? 3.437 -11.514 -0.546 1.00 0.00 78 LEU A C 7
ATOM 10879 O O . LEU A 1 78 ? 3.967 -11.659 -1.649 1.00 0.00 78 LEU A O 7
ATOM 10895 N N . VAL A 1 79 ? 3.930 -10.715 0.394 1.00 0.00 79 VAL A N 7
ATOM 10896 C CA . VAL A 1 79 ? 5.150 -9.945 0.180 1.00 0.00 79 VAL A CA 7
ATOM 10897 C C . VAL A 1 79 ? 6.366 -10.675 0.741 1.00 0.00 79 VAL A C 7
ATOM 10898 O O . VAL A 1 79 ? 6.397 -11.039 1.917 1.00 0.00 79 VAL A O 7
ATOM 10911 N N . PHE A 1 80 ? 7.367 -10.883 -0.108 1.00 0.00 80 PHE A N 7
ATOM 10912 C CA . PHE A 1 80 ? 8.586 -11.570 0.302 1.00 0.00 80 PHE A CA 7
ATOM 10913 C C . PHE A 1 80 ? 8.296 -13.023 0.665 1.00 0.00 80 PHE A C 7
ATOM 10914 O O . PHE A 1 80 ? 9.177 -13.746 1.128 1.00 0.00 80 PHE A O 7
ATOM 10931 N N . GLY A 1 81 ? 7.054 -13.445 0.448 1.00 0.00 81 GLY A N 7
ATOM 10932 C CA . GLY A 1 81 ? 6.669 -14.809 0.758 1.00 0.00 81 GLY A CA 7
ATOM 10933 C C . GLY A 1 81 ? 5.605 -14.881 1.835 1.00 0.00 81 GLY A C 7
ATOM 10934 O O . GLY A 1 81 ? 4.917 -15.892 1.973 1.00 0.00 81 GLY A O 7
ATOM 10938 N N . LYS A 1 82 ? 5.470 -13.806 2.605 1.00 0.00 82 LYS A N 7
ATOM 10939 C CA . LYS A 1 82 ? 4.483 -13.750 3.676 1.00 0.00 82 LYS A CA 7
ATOM 10940 C C . LYS A 1 82 ? 3.387 -12.739 3.354 1.00 0.00 82 LYS A C 7
ATOM 10941 O O . LYS A 1 82 ? 3.610 -11.744 2.664 1.00 0.00 82 LYS A O 7
ATOM 10960 N N . PRO A 1 83 ? 2.174 -12.997 3.866 1.00 0.00 83 PRO A N 7
ATOM 10961 C CA . PRO A 1 83 ? 1.020 -12.120 3.648 1.00 0.00 83 PRO A CA 7
ATOM 10962 C C . PRO A 1 83 ? 1.156 -10.790 4.382 1.00 0.00 83 PRO A C 7
ATOM 10963 O O . PRO A 1 83 ? 1.834 -10.701 5.405 1.00 0.00 83 PRO A O 7
ATOM 10974 N N . VAL A 1 84 ? 0.504 -9.759 3.854 1.00 0.00 84 VAL A N 7
ATOM 10975 C CA . VAL A 1 84 ? 0.551 -8.434 4.460 1.00 0.00 84 VAL A CA 7
ATOM 10976 C C . VAL A 1 84 ? -0.809 -7.750 4.390 1.00 0.00 84 VAL A C 7
ATOM 10977 O O . VAL A 1 84 ? -1.777 -8.318 3.883 1.00 0.00 84 VAL A O 7
ATOM 10990 N N . ARG A 1 85 ? -0.877 -6.526 4.903 1.00 0.00 85 ARG A N 7
ATOM 10991 C CA . ARG A 1 85 ? -2.120 -5.763 4.900 1.00 0.00 85 ARG A CA 7
ATOM 10992 C C . ARG A 1 85 ? -2.094 -4.685 3.820 1.00 0.00 85 ARG A C 7
ATOM 10993 O O . ARG A 1 85 ? -1.083 -4.010 3.626 1.00 0.00 85 ARG A O 7
ATOM 11014 N N . VAL A 1 86 ? -3.212 -4.530 3.119 1.00 0.00 86 VAL A N 7
ATOM 11015 C CA . VAL A 1 86 ? -3.318 -3.534 2.059 1.00 0.00 86 VAL A CA 7
ATOM 11016 C C . VAL A 1 86 ? -4.620 -2.748 2.172 1.00 0.00 86 VAL A C 7
ATOM 11017 O O . VAL A 1 86 ? -5.702 -3.281 1.926 1.00 0.00 86 VAL A O 7
ATOM 11030 N N . HIS A 1 87 ? -4.508 -1.477 2.543 1.00 0.00 87 HIS A N 7
ATOM 11031 C CA . HIS A 1 87 ? -5.676 -0.616 2.686 1.00 0.00 87 HIS A CA 7
ATOM 11032 C C . HIS A 1 87 ? -5.523 0.651 1.850 1.00 0.00 87 HIS A C 7
ATOM 11033 O O . HIS A 1 87 ? -4.437 0.952 1.353 1.00 0.00 87 HIS A O 7
ATOM 11047 N N . LEU A 1 88 ? -6.617 1.389 1.698 1.00 0.00 88 LEU A N 7
ATOM 11048 C CA . LEU A 1 88 ? -6.605 2.624 0.922 1.00 0.00 88 LEU A CA 7
ATOM 11049 C C . LEU A 1 88 ? -6.839 3.835 1.819 1.00 0.00 88 LEU A C 7
ATOM 11050 O O . LEU A 1 88 ? -7.953 4.351 1.905 1.00 0.00 88 LEU A O 7
ATOM 11066 N N . SER A 1 89 ? -5.781 4.285 2.486 1.00 0.00 89 SER A N 7
ATOM 11067 C CA . SER A 1 89 ? -5.871 5.433 3.379 1.00 0.00 89 SER A CA 7
ATOM 11068 C C . SER A 1 89 ? -6.788 6.504 2.797 1.00 0.00 89 SER A C 7
ATOM 11069 O O . SER A 1 89 ? -7.011 6.553 1.587 1.00 0.00 89 SER A O 7
ATOM 11077 N N . GLN A 1 90 ? -7.318 7.358 3.666 1.00 0.00 90 GLN A N 7
ATOM 11078 C CA . GLN A 1 90 ? -8.212 8.427 3.237 1.00 0.00 90 GLN A CA 7
ATOM 11079 C C . GLN A 1 90 ? -7.489 9.770 3.227 1.00 0.00 90 GLN A C 7
ATOM 11080 O O . GLN A 1 90 ? -7.865 10.684 2.493 1.00 0.00 90 GLN A O 7
ATOM 11094 N N . LYS A 1 91 ? -6.449 9.883 4.045 1.00 0.00 91 LYS A N 7
ATOM 11095 C CA . LYS A 1 91 ? -5.670 11.114 4.129 1.00 0.00 91 LYS A CA 7
ATOM 11096 C C . LYS A 1 91 ? -4.223 10.817 4.511 1.00 0.00 91 LYS A C 7
ATOM 11097 O O . LYS A 1 91 ? -3.946 9.861 5.236 1.00 0.00 91 LYS A O 7
ATOM 11116 N N . TYR A 1 92 ? -3.307 11.642 4.019 1.00 0.00 92 TYR A N 7
ATOM 11117 C CA . TYR A 1 92 ? -1.888 11.468 4.308 1.00 0.00 92 TYR A CA 7
ATOM 11118 C C . TYR A 1 92 ? -1.042 12.430 3.481 1.00 0.00 92 TYR A C 7
ATOM 11119 O O . TYR A 1 92 ? -0.346 12.022 2.550 1.00 0.00 92 TYR A O 7
ATOM 11137 N N . LYS A 1 93 ? -1.105 13.712 3.827 1.00 0.00 93 LYS A N 7
ATOM 11138 C CA . LYS A 1 93 ? -0.344 14.735 3.120 1.00 0.00 93 LYS A CA 7
ATOM 11139 C C . LYS A 1 93 ? 1.029 14.927 3.754 1.00 0.00 93 LYS A C 7
ATOM 11140 O O . LYS A 1 93 ? 1.225 15.822 4.577 1.00 0.00 93 LYS A O 7
ATOM 11159 N N . ARG A 1 94 ? 1.979 14.083 3.366 1.00 0.00 94 ARG A N 7
ATOM 11160 C CA . ARG A 1 94 ? 3.335 14.160 3.897 1.00 0.00 94 ARG A CA 7
ATOM 11161 C C . ARG A 1 94 ? 4.338 13.560 2.915 1.00 0.00 94 ARG A C 7
ATOM 11162 O O . ARG A 1 94 ? 5.423 14.106 2.711 1.00 0.00 94 ARG A O 7
ATOM 11183 N N . ILE A 1 95 ? 3.968 12.435 2.312 1.00 0.00 95 ILE A N 7
ATOM 11184 C CA . ILE A 1 95 ? 4.834 11.763 1.353 1.00 0.00 95 ILE A CA 7
ATOM 11185 C C . ILE A 1 95 ? 5.648 12.770 0.546 1.00 0.00 95 ILE A C 7
ATOM 11186 O O . ILE A 1 95 ? 5.095 13.565 -0.214 1.00 0.00 95 ILE A O 7
ATOM 11202 N N . LYS A 1 96 ? 6.965 12.729 0.715 1.00 0.00 96 LYS A N 7
ATOM 11203 C CA . LYS A 1 96 ? 7.857 13.636 0.001 1.00 0.00 96 LYS A CA 7
ATOM 11204 C C . LYS A 1 96 ? 7.316 15.062 0.024 1.00 0.00 96 LYS A C 7
ATOM 11205 O O . LYS A 1 96 ? 6.496 15.438 -0.814 1.00 0.00 96 LYS A O 7
ATOM 11224 N N . SER A 1 97 ? 7.781 15.850 0.987 1.00 0.00 97 SER A N 7
ATOM 11225 C CA . SER A 1 97 ? 7.342 17.235 1.120 1.00 0.00 97 SER A CA 7
ATOM 11226 C C . SER A 1 97 ? 8.382 18.065 1.865 1.00 0.00 97 SER A C 7
ATOM 11227 O O . SER A 1 97 ? 8.865 19.076 1.356 1.00 0.00 97 SER A O 7
ATOM 11235 N N . GLY A 1 98 ? 8.724 17.630 3.074 1.00 0.00 98 GLY A N 7
ATOM 11236 C CA . GLY A 1 98 ? 9.705 18.345 3.870 1.00 0.00 98 GLY A CA 7
ATOM 11237 C C . GLY A 1 98 ? 9.122 19.571 4.545 1.00 0.00 98 GLY A C 7
ATOM 11238 O O . GLY A 1 98 ? 9.234 20.691 4.048 1.00 0.00 98 GLY A O 7
ATOM 11242 N N . PRO A 1 99 ? 8.481 19.363 5.705 1.00 0.00 99 PRO A N 7
ATOM 11243 C CA . PRO A 1 99 ? 7.865 20.449 6.474 1.00 0.00 99 PRO A CA 7
ATOM 11244 C C . PRO A 1 99 ? 8.900 21.377 7.098 1.00 0.00 99 PRO A C 7
ATOM 11245 O O . PRO A 1 99 ? 10.036 20.975 7.352 1.00 0.00 99 PRO A O 7
ATOM 11256 N N . SER A 1 100 ? 8.501 22.621 7.345 1.00 0.00 100 SER A N 7
ATOM 11257 C CA . SER A 1 100 ? 9.396 23.608 7.937 1.00 0.00 100 SER A CA 7
ATOM 11258 C C . SER A 1 100 ? 8.885 24.053 9.305 1.00 0.00 100 SER A C 7
ATOM 11259 O O . SER A 1 100 ? 7.763 24.540 9.432 1.00 0.00 100 SER A O 7
ATOM 11267 N N . SER A 1 101 ? 9.719 23.881 10.326 1.00 0.00 101 SER A N 7
ATOM 11268 C CA . SER A 1 101 ? 9.352 24.261 11.685 1.00 0.00 101 SER A CA 7
ATOM 11269 C C . SER A 1 101 ? 10.556 24.825 12.435 1.00 0.00 101 SER A C 7
ATOM 11270 O O . SER A 1 101 ? 11.698 24.455 12.167 1.00 0.00 101 SER A O 7
ATOM 11278 N N . GLY A 1 102 ? 10.289 25.724 13.378 1.00 0.00 102 GLY A N 7
ATOM 11279 C CA . GLY A 1 102 ? 11.358 26.327 14.152 1.00 0.00 102 GLY A CA 7
ATOM 11280 C C . GLY A 1 102 ? 11.186 27.824 14.312 1.00 0.00 102 GLY A C 7
ATOM 11281 O O . GLY A 1 102 ? 10.066 28.334 14.276 1.00 0.00 102 GLY A O 7
ATOM 11285 N N . GLY A 1 1 ? -13.219 -16.236 12.665 1.00 0.00 1 GLY A N 8
ATOM 11286 C CA . GLY A 1 1 ? -14.026 -15.034 12.770 1.00 0.00 1 GLY A CA 8
ATOM 11287 C C . GLY A 1 1 ? -15.037 -14.914 11.647 1.00 0.00 1 GLY A C 8
ATOM 11288 O O . GLY A 1 1 ? -15.245 -15.860 10.886 1.00 0.00 1 GLY A O 8
ATOM 11292 N N . SER A 1 2 ? -15.669 -13.750 11.543 1.00 0.00 2 SER A N 8
ATOM 11293 C CA . SER A 1 2 ? -16.667 -13.512 10.508 1.00 0.00 2 SER A CA 8
ATOM 11294 C C . SER A 1 2 ? -16.884 -12.017 10.294 1.00 0.00 2 SER A C 8
ATOM 11295 O O . SER A 1 2 ? -16.913 -11.240 11.250 1.00 0.00 2 SER A O 8
ATOM 11303 N N . SER A 1 3 ? -17.036 -11.620 9.035 1.00 0.00 3 SER A N 8
ATOM 11304 C CA . SER A 1 3 ? -17.245 -10.218 8.694 1.00 0.00 3 SER A CA 8
ATOM 11305 C C . SER A 1 3 ? -18.382 -10.068 7.688 1.00 0.00 3 SER A C 8
ATOM 11306 O O . SER A 1 3 ? -18.459 -10.807 6.707 1.00 0.00 3 SER A O 8
ATOM 11314 N N . GLY A 1 4 ? -19.263 -9.104 7.939 1.00 0.00 4 GLY A N 8
ATOM 11315 C CA . GLY A 1 4 ? -20.384 -8.874 7.046 1.00 0.00 4 GLY A CA 8
ATOM 11316 C C . GLY A 1 4 ? -20.059 -7.875 5.953 1.00 0.00 4 GLY A C 8
ATOM 11317 O O . GLY A 1 4 ? -19.246 -8.151 5.072 1.00 0.00 4 GLY A O 8
ATOM 11321 N N . SER A 1 5 ? -20.696 -6.710 6.011 1.00 0.00 5 SER A N 8
ATOM 11322 C CA . SER A 1 5 ? -20.475 -5.668 5.014 1.00 0.00 5 SER A CA 8
ATOM 11323 C C . SER A 1 5 ? -20.880 -6.149 3.625 1.00 0.00 5 SER A C 8
ATOM 11324 O O . SER A 1 5 ? -20.050 -6.641 2.861 1.00 0.00 5 SER A O 8
ATOM 11332 N N . SER A 1 6 ? -22.162 -6.004 3.306 1.00 0.00 6 SER A N 8
ATOM 11333 C CA . SER A 1 6 ? -22.680 -6.427 2.010 1.00 0.00 6 SER A CA 8
ATOM 11334 C C . SER A 1 6 ? -23.709 -5.431 1.484 1.00 0.00 6 SER A C 8
ATOM 11335 O O . SER A 1 6 ? -24.369 -4.736 2.257 1.00 0.00 6 SER A O 8
ATOM 11343 N N . GLY A 1 7 ? -23.841 -5.367 0.162 1.00 0.00 7 GLY A N 8
ATOM 11344 C CA . GLY A 1 7 ? -24.791 -4.454 -0.445 1.00 0.00 7 GLY A CA 8
ATOM 11345 C C . GLY A 1 7 ? -24.190 -3.676 -1.599 1.00 0.00 7 GLY A C 8
ATOM 11346 O O . GLY A 1 7 ? -23.820 -4.255 -2.619 1.00 0.00 7 GLY A O 8
ATOM 11350 N N . GLN A 1 8 ? -24.095 -2.360 -1.438 1.00 0.00 8 GLN A N 8
ATOM 11351 C CA . GLN A 1 8 ? -23.537 -1.502 -2.476 1.00 0.00 8 GLN A CA 8
ATOM 11352 C C . GLN A 1 8 ? -22.887 -0.264 -1.869 1.00 0.00 8 GLN A C 8
ATOM 11353 O O . GLN A 1 8 ? -23.551 0.545 -1.221 1.00 0.00 8 GLN A O 8
ATOM 11367 N N . LYS A 1 9 ? -21.583 -0.122 -2.083 1.00 0.00 9 LYS A N 8
ATOM 11368 C CA . LYS A 1 9 ? -20.840 1.019 -1.558 1.00 0.00 9 LYS A CA 8
ATOM 11369 C C . LYS A 1 9 ? -20.988 2.231 -2.471 1.00 0.00 9 LYS A C 8
ATOM 11370 O O . LYS A 1 9 ? -21.359 2.100 -3.637 1.00 0.00 9 LYS A O 8
ATOM 11389 N N . GLY A 1 10 ? -20.693 3.411 -1.933 1.00 0.00 10 GLY A N 8
ATOM 11390 C CA . GLY A 1 10 ? -20.798 4.629 -2.715 1.00 0.00 10 GLY A CA 8
ATOM 11391 C C . GLY A 1 10 ? -19.465 5.069 -3.284 1.00 0.00 10 GLY A C 8
ATOM 11392 O O . GLY A 1 10 ? -19.407 5.653 -4.367 1.00 0.00 10 GLY A O 8
ATOM 11396 N N . ARG A 1 11 ? -18.390 4.790 -2.554 1.00 0.00 11 ARG A N 8
ATOM 11397 C CA . ARG A 1 11 ? -17.050 5.164 -2.991 1.00 0.00 11 ARG A CA 8
ATOM 11398 C C . ARG A 1 11 ? -16.922 6.679 -3.118 1.00 0.00 11 ARG A C 8
ATOM 11399 O O . ARG A 1 11 ? -17.923 7.396 -3.157 1.00 0.00 11 ARG A O 8
ATOM 11420 N N . VAL A 1 12 ? -15.685 7.159 -3.181 1.00 0.00 12 VAL A N 8
ATOM 11421 C CA . VAL A 1 12 ? -15.426 8.589 -3.303 1.00 0.00 12 VAL A CA 8
ATOM 11422 C C . VAL A 1 12 ? -14.058 8.848 -3.925 1.00 0.00 12 VAL A C 8
ATOM 11423 O O . VAL A 1 12 ? -13.054 8.279 -3.499 1.00 0.00 12 VAL A O 8
ATOM 11436 N N . GLU A 1 13 ? -14.028 9.713 -4.934 1.00 0.00 13 GLU A N 8
ATOM 11437 C CA . GLU A 1 13 ? -12.782 10.047 -5.615 1.00 0.00 13 GLU A CA 8
ATOM 11438 C C . GLU A 1 13 ? -11.963 11.039 -4.795 1.00 0.00 13 GLU A C 8
ATOM 11439 O O . GLU A 1 13 ? -12.159 12.251 -4.886 1.00 0.00 13 GLU A O 8
ATOM 11451 N N . THR A 1 14 ? -11.042 10.515 -3.991 1.00 0.00 14 THR A N 8
ATOM 11452 C CA . THR A 1 14 ? -10.194 11.352 -3.152 1.00 0.00 14 THR A CA 8
ATOM 11453 C C . THR A 1 14 ? -8.719 11.027 -3.362 1.00 0.00 14 THR A C 8
ATOM 11454 O O . THR A 1 14 ? -8.372 10.187 -4.193 1.00 0.00 14 THR A O 8
ATOM 11465 N N . ARG A 1 15 ? -7.857 11.695 -2.605 1.00 0.00 15 ARG A N 8
ATOM 11466 C CA . ARG A 1 15 ? -6.418 11.476 -2.709 1.00 0.00 15 ARG A CA 8
ATOM 11467 C C . ARG A 1 15 ? -6.102 9.988 -2.826 1.00 0.00 15 ARG A C 8
ATOM 11468 O O . ARG A 1 15 ? -6.952 9.139 -2.556 1.00 0.00 15 ARG A O 8
ATOM 11489 N N . ARG A 1 16 ? -4.874 9.679 -3.229 1.00 0.00 16 ARG A N 8
ATOM 11490 C CA . ARG A 1 16 ? -4.447 8.293 -3.384 1.00 0.00 16 ARG A CA 8
ATOM 11491 C C . ARG A 1 16 ? -3.317 7.962 -2.413 1.00 0.00 16 ARG A C 8
ATOM 11492 O O . ARG A 1 16 ? -2.176 8.386 -2.605 1.00 0.00 16 ARG A O 8
ATOM 11513 N N . VAL A 1 17 ? -3.641 7.203 -1.371 1.00 0.00 17 VAL A N 8
ATOM 11514 C CA . VAL A 1 17 ? -2.654 6.815 -0.371 1.00 0.00 17 VAL A CA 8
ATOM 11515 C C . VAL A 1 17 ? -2.868 5.376 0.082 1.00 0.00 17 VAL A C 8
ATOM 11516 O O . VAL A 1 17 ? -3.626 5.113 1.015 1.00 0.00 17 VAL A O 8
ATOM 11529 N N . VAL A 1 18 ? -2.194 4.443 -0.586 1.00 0.00 18 VAL A N 8
ATOM 11530 C CA . VAL A 1 18 ? -2.308 3.029 -0.251 1.00 0.00 18 VAL A CA 8
ATOM 11531 C C . VAL A 1 18 ? -1.388 2.663 0.908 1.00 0.00 18 VAL A C 8
ATOM 11532 O O . VAL A 1 18 ? -0.166 2.625 0.755 1.00 0.00 18 VAL A O 8
ATOM 11545 N N . HIS A 1 19 ? -1.981 2.391 2.066 1.00 0.00 19 HIS A N 8
ATOM 11546 C CA . HIS A 1 19 ? -1.213 2.026 3.250 1.00 0.00 19 HIS A CA 8
ATOM 11547 C C . HIS A 1 19 ? -0.952 0.523 3.286 1.00 0.00 19 HIS A C 8
ATOM 11548 O O . HIS A 1 19 ? -1.879 -0.280 3.177 1.00 0.00 19 HIS A O 8
ATOM 11562 N N . ILE A 1 20 ? 0.314 0.151 3.438 1.00 0.00 20 ILE A N 8
ATOM 11563 C CA . ILE A 1 20 ? 0.696 -1.255 3.489 1.00 0.00 20 ILE A CA 8
ATOM 11564 C C . ILE A 1 20 ? 1.385 -1.590 4.807 1.00 0.00 20 ILE A C 8
ATOM 11565 O O . ILE A 1 20 ? 2.296 -0.886 5.240 1.00 0.00 20 ILE A O 8
ATOM 11581 N N . MET A 1 21 ? 0.944 -2.672 5.441 1.00 0.00 21 MET A N 8
ATOM 11582 C CA . MET A 1 21 ? 1.520 -3.103 6.708 1.00 0.00 21 MET A CA 8
ATOM 11583 C C . MET A 1 21 ? 1.837 -4.595 6.683 1.00 0.00 21 MET A C 8
ATOM 11584 O O . MET A 1 21 ? 1.521 -5.290 5.716 1.00 0.00 21 MET A O 8
ATOM 11598 N N . ASP A 1 22 ? 2.462 -5.082 7.749 1.00 0.00 22 ASP A N 8
ATOM 11599 C CA . ASP A 1 22 ? 2.820 -6.492 7.849 1.00 0.00 22 ASP A CA 8
ATOM 11600 C C . ASP A 1 22 ? 3.828 -6.874 6.769 1.00 0.00 22 ASP A C 8
ATOM 11601 O O . ASP A 1 22 ? 3.934 -8.040 6.389 1.00 0.00 22 ASP A O 8
ATOM 11610 N N . PHE A 1 23 ? 4.565 -5.883 6.278 1.00 0.00 23 PHE A N 8
ATOM 11611 C CA . PHE A 1 23 ? 5.563 -6.115 5.240 1.00 0.00 23 PHE A CA 8
ATOM 11612 C C . PHE A 1 23 ? 6.974 -5.934 5.792 1.00 0.00 23 PHE A C 8
ATOM 11613 O O . PHE A 1 23 ? 7.253 -4.973 6.507 1.00 0.00 23 PHE A O 8
ATOM 11630 N N . GLN A 1 24 ? 7.858 -6.869 5.456 1.00 0.00 24 GLN A N 8
ATOM 11631 C CA . GLN A 1 24 ? 9.241 -6.813 5.919 1.00 0.00 24 GLN A CA 8
ATOM 11632 C C . GLN A 1 24 ? 10.138 -6.156 4.876 1.00 0.00 24 GLN A C 8
ATOM 11633 O O . GLN A 1 24 ? 9.676 -5.761 3.806 1.00 0.00 24 GLN A O 8
ATOM 11647 N N . ARG A 1 25 ? 11.423 -6.042 5.196 1.00 0.00 25 ARG A N 8
ATOM 11648 C CA . ARG A 1 25 ? 12.386 -5.432 4.287 1.00 0.00 25 ARG A CA 8
ATOM 11649 C C . ARG A 1 25 ? 13.495 -6.416 3.929 1.00 0.00 25 ARG A C 8
ATOM 11650 O O . ARG A 1 25 ? 13.625 -7.473 4.545 1.00 0.00 25 ARG A O 8
ATOM 11671 N N . GLY A 1 26 ? 14.294 -6.060 2.926 1.00 0.00 26 GLY A N 8
ATOM 11672 C CA . GLY A 1 26 ? 15.382 -6.923 2.503 1.00 0.00 26 GLY A CA 8
ATOM 11673 C C . GLY A 1 26 ? 16.356 -6.217 1.580 1.00 0.00 26 GLY A C 8
ATOM 11674 O O . GLY A 1 26 ? 17.157 -5.394 2.024 1.00 0.00 26 GLY A O 8
ATOM 11678 N N . LYS A 1 27 ? 16.289 -6.542 0.293 1.00 0.00 27 LYS A N 8
ATOM 11679 C CA . LYS A 1 27 ? 17.171 -5.934 -0.696 1.00 0.00 27 LYS A CA 8
ATOM 11680 C C . LYS A 1 27 ? 16.372 -5.141 -1.725 1.00 0.00 27 LYS A C 8
ATOM 11681 O O . LYS A 1 27 ? 16.652 -3.969 -1.973 1.00 0.00 27 LYS A O 8
ATOM 11700 N N . ASN A 1 28 ? 15.375 -5.788 -2.319 1.00 0.00 28 ASN A N 8
ATOM 11701 C CA . ASN A 1 28 ? 14.534 -5.142 -3.320 1.00 0.00 28 ASN A CA 8
ATOM 11702 C C . ASN A 1 28 ? 13.128 -4.903 -2.778 1.00 0.00 28 ASN A C 8
ATOM 11703 O O . ASN A 1 28 ? 12.145 -4.977 -3.516 1.00 0.00 28 ASN A O 8
ATOM 11714 N N . LEU A 1 29 ? 13.041 -4.614 -1.484 1.00 0.00 29 LEU A N 8
ATOM 11715 C CA . LEU A 1 29 ? 11.755 -4.363 -0.841 1.00 0.00 29 LEU A CA 8
ATOM 11716 C C . LEU A 1 29 ? 11.021 -3.214 -1.525 1.00 0.00 29 LEU A C 8
ATOM 11717 O O . LEU A 1 29 ? 9.901 -3.381 -2.007 1.00 0.00 29 LEU A O 8
ATOM 11733 N N . ARG A 1 30 ? 11.660 -2.050 -1.565 1.00 0.00 30 ARG A N 8
ATOM 11734 C CA . ARG A 1 30 ? 11.067 -0.874 -2.191 1.00 0.00 30 ARG A CA 8
ATOM 11735 C C . ARG A 1 30 ? 10.294 -1.260 -3.449 1.00 0.00 30 ARG A C 8
ATOM 11736 O O . ARG A 1 30 ? 9.344 -0.580 -3.839 1.00 0.00 30 ARG A O 8
ATOM 11757 N N . TYR A 1 31 ? 10.709 -2.352 -4.080 1.00 0.00 31 TYR A N 8
ATOM 11758 C CA . TYR A 1 31 ? 10.058 -2.826 -5.296 1.00 0.00 31 TYR A CA 8
ATOM 11759 C C . TYR A 1 31 ? 8.913 -3.778 -4.964 1.00 0.00 31 TYR A C 8
ATOM 11760 O O . TYR A 1 31 ? 7.848 -3.723 -5.580 1.00 0.00 31 TYR A O 8
ATOM 11778 N N . GLN A 1 32 ? 9.141 -4.650 -3.988 1.00 0.00 32 GLN A N 8
ATOM 11779 C CA . GLN A 1 32 ? 8.128 -5.615 -3.574 1.00 0.00 32 GLN A CA 8
ATOM 11780 C C . GLN A 1 32 ? 6.811 -4.917 -3.250 1.00 0.00 32 GLN A C 8
ATOM 11781 O O . GLN A 1 32 ? 5.733 -5.460 -3.492 1.00 0.00 32 GLN A O 8
ATOM 11795 N N . LEU A 1 33 ? 6.906 -3.711 -2.701 1.00 0.00 33 LEU A N 8
ATOM 11796 C CA . LEU A 1 33 ? 5.722 -2.938 -2.344 1.00 0.00 33 LEU A CA 8
ATOM 11797 C C . LEU A 1 33 ? 5.189 -2.169 -3.548 1.00 0.00 33 LEU A C 8
ATOM 11798 O O . LEU A 1 33 ? 3.991 -2.195 -3.834 1.00 0.00 33 LEU A O 8
ATOM 11814 N N . LEU A 1 34 ? 6.086 -1.487 -4.252 1.00 0.00 34 LEU A N 8
ATOM 11815 C CA . LEU A 1 34 ? 5.707 -0.712 -5.429 1.00 0.00 34 LEU A CA 8
ATOM 11816 C C . LEU A 1 34 ? 5.169 -1.621 -6.529 1.00 0.00 34 LEU A C 8
ATOM 11817 O O . LEU A 1 34 ? 4.454 -1.171 -7.424 1.00 0.00 34 LEU A O 8
ATOM 11833 N N . GLN A 1 35 ? 5.517 -2.902 -6.454 1.00 0.00 35 GLN A N 8
ATOM 11834 C CA . GLN A 1 35 ? 5.068 -3.873 -7.445 1.00 0.00 35 GLN A CA 8
ATOM 11835 C C . GLN A 1 35 ? 3.599 -4.226 -7.234 1.00 0.00 35 GLN A C 8
ATOM 11836 O O . GLN A 1 35 ? 2.973 -4.856 -8.087 1.00 0.00 35 GLN A O 8
ATOM 11850 N N . LEU A 1 36 ? 3.056 -3.818 -6.093 1.00 0.00 36 LEU A N 8
ATOM 11851 C CA . LEU A 1 36 ? 1.660 -4.091 -5.769 1.00 0.00 36 LEU A CA 8
ATOM 11852 C C . LEU A 1 36 ? 0.742 -3.041 -6.387 1.00 0.00 36 LEU A C 8
ATOM 11853 O O . LEU A 1 36 ? -0.469 -3.239 -6.483 1.00 0.00 36 LEU A O 8
ATOM 11869 N N . VAL A 1 37 ? 1.328 -1.925 -6.808 1.00 0.00 37 VAL A N 8
ATOM 11870 C CA . VAL A 1 37 ? 0.564 -0.844 -7.420 1.00 0.00 37 VAL A CA 8
ATOM 11871 C C . VAL A 1 37 ? 1.118 -0.490 -8.796 1.00 0.00 37 VAL A C 8
ATOM 11872 O O . VAL A 1 37 ? 0.415 0.075 -9.633 1.00 0.00 37 VAL A O 8
ATOM 11885 N N . GLU A 1 38 ? 2.384 -0.827 -9.022 1.00 0.00 38 GLU A N 8
ATOM 11886 C CA . GLU A 1 38 ? 3.033 -0.543 -10.296 1.00 0.00 38 GLU A CA 8
ATOM 11887 C C . GLU A 1 38 ? 2.136 -0.942 -11.465 1.00 0.00 38 GLU A C 8
ATOM 11888 O O . GLU A 1 38 ? 1.741 -0.115 -12.287 1.00 0.00 38 GLU A O 8
ATOM 11900 N N . PRO A 1 39 ? 1.807 -2.240 -11.541 1.00 0.00 39 PRO A N 8
ATOM 11901 C CA . PRO A 1 39 ? 0.952 -2.779 -12.604 1.00 0.00 39 PRO A CA 8
ATOM 11902 C C . PRO A 1 39 ? -0.495 -2.318 -12.473 1.00 0.00 39 PRO A C 8
ATOM 11903 O O . PRO A 1 39 ? -1.353 -2.702 -13.268 1.00 0.00 39 PRO A O 8
ATOM 11914 N N . PHE A 1 40 ? -0.760 -1.491 -11.467 1.00 0.00 40 PHE A N 8
ATOM 11915 C CA . PHE A 1 40 ? -2.105 -0.979 -11.233 1.00 0.00 40 PHE A CA 8
ATOM 11916 C C . PHE A 1 40 ? -2.206 0.488 -11.641 1.00 0.00 40 PHE A C 8
ATOM 11917 O O . PHE A 1 40 ? -3.289 0.986 -11.945 1.00 0.00 40 PHE A O 8
ATOM 11934 N N . GLY A 1 41 ? -1.068 1.176 -11.643 1.00 0.00 41 GLY A N 8
ATOM 11935 C CA . GLY A 1 41 ? -1.049 2.579 -12.014 1.00 0.00 41 GLY A CA 8
ATOM 11936 C C . GLY A 1 41 ? 0.355 3.151 -12.050 1.00 0.00 41 GLY A C 8
ATOM 11937 O O . GLY A 1 41 ? 1.325 2.421 -12.252 1.00 0.00 41 GLY A O 8
ATOM 11941 N N . VAL A 1 42 ? 0.463 4.461 -11.853 1.00 0.00 42 VAL A N 8
ATOM 11942 C CA . VAL A 1 42 ? 1.758 5.131 -11.864 1.00 0.00 42 VAL A CA 8
ATOM 11943 C C . VAL A 1 42 ? 2.200 5.494 -10.452 1.00 0.00 42 VAL A C 8
ATOM 11944 O O . VAL A 1 42 ? 1.373 5.773 -9.583 1.00 0.00 42 VAL A O 8
ATOM 11957 N N . ILE A 1 43 ? 3.511 5.490 -10.228 1.00 0.00 43 ILE A N 8
ATOM 11958 C CA . ILE A 1 43 ? 4.063 5.822 -8.920 1.00 0.00 43 ILE A CA 8
ATOM 11959 C C . ILE A 1 43 ? 4.387 7.308 -8.822 1.00 0.00 43 ILE A C 8
ATOM 11960 O O . ILE A 1 43 ? 5.347 7.786 -9.425 1.00 0.00 43 ILE A O 8
ATOM 11976 N N . SER A 1 44 ? 3.581 8.035 -8.055 1.00 0.00 44 SER A N 8
ATOM 11977 C CA . SER A 1 44 ? 3.780 9.467 -7.877 1.00 0.00 44 SER A CA 8
ATOM 11978 C C . SER A 1 44 ? 4.778 9.743 -6.756 1.00 0.00 44 SER A C 8
ATOM 11979 O O . SER A 1 44 ? 5.607 10.646 -6.856 1.00 0.00 44 SER A O 8
ATOM 11987 N N . ASN A 1 45 ? 4.690 8.956 -5.689 1.00 0.00 45 ASN A N 8
ATOM 11988 C CA . ASN A 1 45 ? 5.586 9.114 -4.547 1.00 0.00 45 ASN A CA 8
ATOM 11989 C C . ASN A 1 45 ? 5.324 8.038 -3.497 1.00 0.00 45 ASN A C 8
ATOM 11990 O O . ASN A 1 45 ? 4.186 7.837 -3.069 1.00 0.00 45 ASN A O 8
ATOM 12001 N N . HIS A 1 46 ? 6.384 7.349 -3.088 1.00 0.00 46 HIS A N 8
ATOM 12002 C CA . HIS A 1 46 ? 6.269 6.294 -2.087 1.00 0.00 46 HIS A CA 8
ATOM 12003 C C . HIS A 1 46 ? 7.043 6.657 -0.823 1.00 0.00 46 HIS A C 8
ATOM 12004 O O . HIS A 1 46 ? 8.042 7.377 -0.880 1.00 0.00 46 HIS A O 8
ATOM 12018 N N . LEU A 1 47 ? 6.578 6.155 0.315 1.00 0.00 47 LEU A N 8
ATOM 12019 C CA . LEU A 1 47 ? 7.226 6.427 1.593 1.00 0.00 47 LEU A CA 8
ATOM 12020 C C . LEU A 1 47 ? 7.366 5.150 2.415 1.00 0.00 47 LEU A C 8
ATOM 12021 O O . LEU A 1 47 ? 6.386 4.441 2.650 1.00 0.00 47 LEU A O 8
ATOM 12037 N N . ILE A 1 48 ? 8.587 4.863 2.852 1.00 0.00 48 ILE A N 8
ATOM 12038 C CA . ILE A 1 48 ? 8.853 3.674 3.651 1.00 0.00 48 ILE A CA 8
ATOM 12039 C C . ILE A 1 48 ? 9.616 4.026 4.923 1.00 0.00 48 ILE A C 8
ATOM 12040 O O . ILE A 1 48 ? 10.820 4.285 4.888 1.00 0.00 48 ILE A O 8
ATOM 12056 N N . LEU A 1 49 ? 8.909 4.032 6.047 1.00 0.00 49 LEU A N 8
ATOM 12057 C CA . LEU A 1 49 ? 9.519 4.350 7.334 1.00 0.00 49 LEU A CA 8
ATOM 12058 C C . LEU A 1 49 ? 10.417 3.212 7.807 1.00 0.00 49 LEU A C 8
ATOM 12059 O O . LEU A 1 49 ? 10.202 2.052 7.458 1.00 0.00 49 LEU A O 8
ATOM 12075 N N . ASN A 1 50 ? 11.424 3.553 8.606 1.00 0.00 50 ASN A N 8
ATOM 12076 C CA . ASN A 1 50 ? 12.354 2.558 9.129 1.00 0.00 50 ASN A CA 8
ATOM 12077 C C . ASN A 1 50 ? 11.948 2.118 10.532 1.00 0.00 50 ASN A C 8
ATOM 12078 O O . ASN A 1 50 ? 12.157 0.969 10.920 1.00 0.00 50 ASN A O 8
ATOM 12089 N N . LYS A 1 51 ? 11.366 3.042 11.291 1.00 0.00 51 LYS A N 8
ATOM 12090 C CA . LYS A 1 51 ? 10.928 2.751 12.651 1.00 0.00 51 LYS A CA 8
ATOM 12091 C C . LYS A 1 51 ? 10.095 1.473 12.693 1.00 0.00 51 LYS A C 8
ATOM 12092 O O . LYS A 1 51 ? 10.386 0.557 13.463 1.00 0.00 51 LYS A O 8
ATOM 12111 N N . ILE A 1 52 ? 9.062 1.418 11.860 1.00 0.00 52 ILE A N 8
ATOM 12112 C CA . ILE A 1 52 ? 8.190 0.251 11.802 1.00 0.00 52 ILE A CA 8
ATOM 12113 C C . ILE A 1 52 ? 8.049 -0.258 10.371 1.00 0.00 52 ILE A C 8
ATOM 12114 O O . ILE A 1 52 ? 8.566 0.346 9.433 1.00 0.00 52 ILE A O 8
ATOM 12130 N N . ASN A 1 53 ? 7.343 -1.373 10.212 1.00 0.00 53 ASN A N 8
ATOM 12131 C CA . ASN A 1 53 ? 7.132 -1.964 8.896 1.00 0.00 53 ASN A CA 8
ATOM 12132 C C . ASN A 1 53 ? 5.886 -1.385 8.234 1.00 0.00 53 ASN A C 8
ATOM 12133 O O . ASN A 1 53 ? 5.049 -2.122 7.713 1.00 0.00 53 ASN A O 8
ATOM 12144 N N . GLU A 1 54 ? 5.769 -0.061 8.259 1.00 0.00 54 GLU A N 8
ATOM 12145 C CA . GLU A 1 54 ? 4.625 0.615 7.660 1.00 0.00 54 GLU A CA 8
ATOM 12146 C C . GLU A 1 54 ? 5.063 1.506 6.502 1.00 0.00 54 GLU A C 8
ATOM 12147 O O . GLU A 1 54 ? 6.067 2.212 6.592 1.00 0.00 54 GLU A O 8
ATOM 12159 N N . ALA A 1 55 ? 4.303 1.466 5.411 1.00 0.00 55 ALA A N 8
ATOM 12160 C CA . ALA A 1 55 ? 4.612 2.270 4.235 1.00 0.00 55 ALA A CA 8
ATOM 12161 C C . ALA A 1 55 ? 3.341 2.825 3.601 1.00 0.00 55 ALA A C 8
ATOM 12162 O O . ALA A 1 55 ? 2.235 2.379 3.910 1.00 0.00 55 ALA A O 8
ATOM 12169 N N . PHE A 1 56 ? 3.505 3.799 2.712 1.00 0.00 56 PHE A N 8
ATOM 12170 C CA . PHE A 1 56 ? 2.370 4.415 2.035 1.00 0.00 56 PHE A CA 8
ATOM 12171 C C . PHE A 1 56 ? 2.770 4.915 0.649 1.00 0.00 56 PHE A C 8
ATOM 12172 O O . PHE A 1 56 ? 3.680 5.732 0.512 1.00 0.00 56 PHE A O 8
ATOM 12189 N N . ILE A 1 57 ? 2.083 4.417 -0.373 1.00 0.00 57 ILE A N 8
ATOM 12190 C CA . ILE A 1 57 ? 2.365 4.813 -1.747 1.00 0.00 57 ILE A CA 8
ATOM 12191 C C . ILE A 1 57 ? 1.284 5.743 -2.284 1.00 0.00 57 ILE A C 8
ATOM 12192 O O . ILE A 1 57 ? 0.095 5.535 -2.041 1.00 0.00 57 ILE A O 8
ATOM 12208 N N . GLU A 1 58 ? 1.704 6.770 -3.016 1.00 0.00 58 GLU A N 8
ATOM 12209 C CA . GLU A 1 58 ? 0.771 7.733 -3.589 1.00 0.00 58 GLU A CA 8
ATOM 12210 C C . GLU A 1 58 ? 0.631 7.526 -5.095 1.00 0.00 58 GLU A C 8
ATOM 12211 O O . GLU A 1 58 ? 1.600 7.652 -5.842 1.00 0.00 58 GLU A O 8
ATOM 12223 N N . MET A 1 59 ? -0.583 7.206 -5.532 1.00 0.00 59 MET A N 8
ATOM 12224 C CA . MET A 1 59 ? -0.851 6.981 -6.947 1.00 0.00 59 MET A CA 8
ATOM 12225 C C . MET A 1 59 ? -1.262 8.280 -7.635 1.00 0.00 59 MET A C 8
ATOM 12226 O O . MET A 1 59 ? -1.925 9.127 -7.037 1.00 0.00 59 MET A O 8
ATOM 12240 N N . ALA A 1 60 ? -0.864 8.429 -8.894 1.00 0.00 60 ALA A N 8
ATOM 12241 C CA . ALA A 1 60 ? -1.192 9.623 -9.663 1.00 0.00 60 ALA A CA 8
ATOM 12242 C C . ALA A 1 60 ? -2.701 9.830 -9.737 1.00 0.00 60 ALA A C 8
ATOM 12243 O O . ALA A 1 60 ? -3.179 10.961 -9.834 1.00 0.00 60 ALA A O 8
ATOM 12250 N N . THR A 1 61 ? -3.448 8.732 -9.691 1.00 0.00 61 THR A N 8
ATOM 12251 C CA . THR A 1 61 ? -4.903 8.792 -9.753 1.00 0.00 61 THR A CA 8
ATOM 12252 C C . THR A 1 61 ? -5.537 7.738 -8.855 1.00 0.00 61 THR A C 8
ATOM 12253 O O . THR A 1 61 ? -5.163 6.565 -8.895 1.00 0.00 61 THR A O 8
ATOM 12264 N N . THR A 1 62 ? -6.502 8.161 -8.044 1.00 0.00 62 THR A N 8
ATOM 12265 C CA . THR A 1 62 ? -7.188 7.252 -7.134 1.00 0.00 62 THR A CA 8
ATOM 12266 C C . THR A 1 62 ? -7.620 5.978 -7.851 1.00 0.00 62 THR A C 8
ATOM 12267 O O . THR A 1 62 ? -7.659 4.902 -7.254 1.00 0.00 62 THR A O 8
ATOM 12278 N N . GLU A 1 63 ? -7.941 6.107 -9.135 1.00 0.00 63 GLU A N 8
ATOM 12279 C CA . GLU A 1 63 ? -8.371 4.963 -9.932 1.00 0.00 63 GLU A CA 8
ATOM 12280 C C . GLU A 1 63 ? -7.399 3.797 -9.777 1.00 0.00 63 GLU A C 8
ATOM 12281 O O . GLU A 1 63 ? -7.802 2.633 -9.795 1.00 0.00 63 GLU A O 8
ATOM 12293 N N . ASP A 1 64 ? -6.119 4.117 -9.626 1.00 0.00 64 ASP A N 8
ATOM 12294 C CA . ASP A 1 64 ? -5.089 3.096 -9.467 1.00 0.00 64 ASP A CA 8
ATOM 12295 C C . ASP A 1 64 ? -5.099 2.530 -8.050 1.00 0.00 64 ASP A C 8
ATOM 12296 O O . ASP A 1 64 ? -5.392 1.352 -7.845 1.00 0.00 64 ASP A O 8
ATOM 12305 N N . ALA A 1 65 ? -4.777 3.376 -7.077 1.00 0.00 65 ALA A N 8
ATOM 12306 C CA . ALA A 1 65 ? -4.750 2.960 -5.681 1.00 0.00 65 ALA A CA 8
ATOM 12307 C C . ALA A 1 65 ? -5.971 2.114 -5.336 1.00 0.00 65 ALA A C 8
ATOM 12308 O O . ALA A 1 65 ? -5.855 1.075 -4.687 1.00 0.00 65 ALA A O 8
ATOM 12315 N N . GLN A 1 66 ? -7.142 2.566 -5.775 1.00 0.00 66 GLN A N 8
ATOM 12316 C CA . GLN A 1 66 ? -8.384 1.851 -5.511 1.00 0.00 66 GLN A CA 8
ATOM 12317 C C . GLN A 1 66 ? -8.327 0.434 -6.076 1.00 0.00 66 GLN A C 8
ATOM 12318 O O . GLN A 1 66 ? -8.840 -0.507 -5.471 1.00 0.00 66 GLN A O 8
ATOM 12332 N N . ALA A 1 67 ? -7.702 0.292 -7.241 1.00 0.00 67 ALA A N 8
ATOM 12333 C CA . ALA A 1 67 ? -7.578 -1.009 -7.886 1.00 0.00 67 ALA A CA 8
ATOM 12334 C C . ALA A 1 67 ? -6.643 -1.924 -7.101 1.00 0.00 67 ALA A C 8
ATOM 12335 O O . ALA A 1 67 ? -6.971 -3.079 -6.833 1.00 0.00 67 ALA A O 8
ATOM 12342 N N . ALA A 1 68 ? -5.478 -1.399 -6.736 1.00 0.00 68 ALA A N 8
ATOM 12343 C CA . ALA A 1 68 ? -4.497 -2.169 -5.981 1.00 0.00 68 ALA A CA 8
ATOM 12344 C C . ALA A 1 68 ? -5.145 -2.869 -4.791 1.00 0.00 68 ALA A C 8
ATOM 12345 O O . ALA A 1 68 ? -4.885 -4.043 -4.533 1.00 0.00 68 ALA A O 8
ATOM 12352 N N . VAL A 1 69 ? -5.991 -2.139 -4.070 1.00 0.00 69 VAL A N 8
ATOM 12353 C CA . VAL A 1 69 ? -6.678 -2.690 -2.909 1.00 0.00 69 VAL A CA 8
ATOM 12354 C C . VAL A 1 69 ? -7.606 -3.831 -3.308 1.00 0.00 69 VAL A C 8
ATOM 12355 O O . VAL A 1 69 ? -7.664 -4.863 -2.638 1.00 0.00 69 VAL A O 8
ATOM 12368 N N . ASP A 1 70 ? -8.331 -3.640 -4.405 1.00 0.00 70 ASP A N 8
ATOM 12369 C CA . ASP A 1 70 ? -9.256 -4.654 -4.896 1.00 0.00 70 ASP A CA 8
ATOM 12370 C C . ASP A 1 70 ? -8.520 -5.950 -5.222 1.00 0.00 70 ASP A C 8
ATOM 12371 O O . ASP A 1 70 ? -9.139 -6.999 -5.402 1.00 0.00 70 ASP A O 8
ATOM 12380 N N . TYR A 1 71 ? -7.196 -5.870 -5.295 1.00 0.00 71 TYR A N 8
ATOM 12381 C CA . TYR A 1 71 ? -6.376 -7.035 -5.603 1.00 0.00 71 TYR A CA 8
ATOM 12382 C C . TYR A 1 71 ? -6.029 -7.807 -4.333 1.00 0.00 71 TYR A C 8
ATOM 12383 O O . TYR A 1 71 ? -5.685 -8.988 -4.385 1.00 0.00 71 TYR A O 8
ATOM 12401 N N . TYR A 1 72 ? -6.122 -7.130 -3.194 1.00 0.00 72 TYR A N 8
ATOM 12402 C CA . TYR A 1 72 ? -5.817 -7.750 -1.910 1.00 0.00 72 TYR A CA 8
ATOM 12403 C C . TYR A 1 72 ? -7.056 -8.411 -1.316 1.00 0.00 72 TYR A C 8
ATOM 12404 O O . TYR A 1 72 ? -6.957 -9.284 -0.451 1.00 0.00 72 TYR A O 8
ATOM 12422 N N . THR A 1 73 ? -8.226 -7.991 -1.787 1.00 0.00 73 THR A N 8
ATOM 12423 C CA . THR A 1 73 ? -9.487 -8.541 -1.303 1.00 0.00 73 THR A CA 8
ATOM 12424 C C . THR A 1 73 ? -9.859 -9.811 -2.059 1.00 0.00 73 THR A C 8
ATOM 12425 O O . THR A 1 73 ? -10.457 -10.729 -1.498 1.00 0.00 73 THR A O 8
ATOM 12436 N N . THR A 1 74 ? -9.501 -9.858 -3.340 1.00 0.00 74 THR A N 8
ATOM 12437 C CA . THR A 1 74 ? -9.798 -11.015 -4.174 1.00 0.00 74 THR A CA 8
ATOM 12438 C C . THR A 1 74 ? -8.592 -11.942 -4.279 1.00 0.00 74 THR A C 8
ATOM 12439 O O . THR A 1 74 ? -8.685 -13.041 -4.826 1.00 0.00 74 THR A O 8
ATOM 12450 N N . THR A 1 75 ? -7.458 -11.492 -3.749 1.00 0.00 75 THR A N 8
ATOM 12451 C CA . THR A 1 75 ? -6.233 -12.280 -3.783 1.00 0.00 75 THR A CA 8
ATOM 12452 C C . THR A 1 75 ? -5.301 -11.898 -2.640 1.00 0.00 75 THR A C 8
ATOM 12453 O O . THR A 1 75 ? -5.138 -10.724 -2.306 1.00 0.00 75 THR A O 8
ATOM 12464 N N . PRO A 1 76 ? -4.673 -12.910 -2.024 1.00 0.00 76 PRO A N 8
ATOM 12465 C CA . PRO A 1 76 ? -3.744 -12.703 -0.907 1.00 0.00 76 PRO A CA 8
ATOM 12466 C C . PRO A 1 76 ? -2.446 -12.037 -1.350 1.00 0.00 76 PRO A C 8
ATOM 12467 O O . PRO A 1 76 ? -1.740 -12.548 -2.219 1.00 0.00 76 PRO A O 8
ATOM 12478 N N . ALA A 1 77 ? -2.136 -10.894 -0.746 1.00 0.00 77 ALA A N 8
ATOM 12479 C CA . ALA A 1 77 ? -0.921 -10.160 -1.076 1.00 0.00 77 ALA A CA 8
ATOM 12480 C C . ALA A 1 77 ? 0.254 -10.637 -0.231 1.00 0.00 77 ALA A C 8
ATOM 12481 O O . ALA A 1 77 ? 0.512 -10.106 0.850 1.00 0.00 77 ALA A O 8
ATOM 12488 N N . LEU A 1 78 ? 0.967 -11.642 -0.729 1.00 0.00 78 LEU A N 8
ATOM 12489 C CA . LEU A 1 78 ? 2.117 -12.191 -0.020 1.00 0.00 78 LEU A CA 8
ATOM 12490 C C . LEU A 1 78 ? 3.393 -11.445 -0.392 1.00 0.00 78 LEU A C 8
ATOM 12491 O O . LEU A 1 78 ? 3.909 -11.588 -1.500 1.00 0.00 78 LEU A O 8
ATOM 12507 N N . VAL A 1 79 ? 3.901 -10.648 0.544 1.00 0.00 79 VAL A N 8
ATOM 12508 C CA . VAL A 1 79 ? 5.119 -9.882 0.316 1.00 0.00 79 VAL A CA 8
ATOM 12509 C C . VAL A 1 79 ? 6.349 -10.650 0.788 1.00 0.00 79 VAL A C 8
ATOM 12510 O O . VAL A 1 79 ? 6.448 -11.028 1.955 1.00 0.00 79 VAL A O 8
ATOM 12523 N N . PHE A 1 80 ? 7.285 -10.878 -0.129 1.00 0.00 80 PHE A N 8
ATOM 12524 C CA . PHE A 1 80 ? 8.508 -11.603 0.192 1.00 0.00 80 PHE A CA 8
ATOM 12525 C C . PHE A 1 80 ? 8.201 -13.050 0.565 1.00 0.00 80 PHE A C 8
ATOM 12526 O O . PHE A 1 80 ? 9.087 -13.799 0.976 1.00 0.00 80 PHE A O 8
ATOM 12543 N N . GLY A 1 81 ? 6.938 -13.437 0.420 1.00 0.00 81 GLY A N 8
ATOM 12544 C CA . GLY A 1 81 ? 6.536 -14.794 0.746 1.00 0.00 81 GLY A CA 8
ATOM 12545 C C . GLY A 1 81 ? 5.558 -14.845 1.904 1.00 0.00 81 GLY A C 8
ATOM 12546 O O . GLY A 1 81 ? 4.891 -15.857 2.118 1.00 0.00 81 GLY A O 8
ATOM 12550 N N . LYS A 1 82 ? 5.474 -13.752 2.655 1.00 0.00 82 LYS A N 8
ATOM 12551 C CA . LYS A 1 82 ? 4.572 -13.675 3.798 1.00 0.00 82 LYS A CA 8
ATOM 12552 C C . LYS A 1 82 ? 3.380 -12.774 3.491 1.00 0.00 82 LYS A C 8
ATOM 12553 O O . LYS A 1 82 ? 3.468 -11.836 2.698 1.00 0.00 82 LYS A O 8
ATOM 12572 N N . PRO A 1 83 ? 2.239 -13.061 4.134 1.00 0.00 83 PRO A N 8
ATOM 12573 C CA . PRO A 1 83 ? 1.008 -12.286 3.947 1.00 0.00 83 PRO A CA 8
ATOM 12574 C C . PRO A 1 83 ? 1.109 -10.887 4.545 1.00 0.00 83 PRO A C 8
ATOM 12575 O O . PRO A 1 83 ? 1.818 -10.670 5.528 1.00 0.00 83 PRO A O 8
ATOM 12586 N N . VAL A 1 84 ? 0.392 -9.940 3.947 1.00 0.00 84 VAL A N 8
ATOM 12587 C CA . VAL A 1 84 ? 0.398 -8.562 4.422 1.00 0.00 84 VAL A CA 8
ATOM 12588 C C . VAL A 1 84 ? -0.997 -7.951 4.356 1.00 0.00 84 VAL A C 8
ATOM 12589 O O . VAL A 1 84 ? -1.979 -8.649 4.103 1.00 0.00 84 VAL A O 8
ATOM 12602 N N . ARG A 1 85 ? -1.076 -6.644 4.584 1.00 0.00 85 ARG A N 8
ATOM 12603 C CA . ARG A 1 85 ? -2.352 -5.939 4.551 1.00 0.00 85 ARG A CA 8
ATOM 12604 C C . ARG A 1 85 ? -2.297 -4.762 3.581 1.00 0.00 85 ARG A C 8
ATOM 12605 O O . ARG A 1 85 ? -1.244 -4.156 3.382 1.00 0.00 85 ARG A O 8
ATOM 12626 N N . VAL A 1 86 ? -3.439 -4.445 2.978 1.00 0.00 86 VAL A N 8
ATOM 12627 C CA . VAL A 1 86 ? -3.521 -3.341 2.029 1.00 0.00 86 VAL A CA 8
ATOM 12628 C C . VAL A 1 86 ? -4.823 -2.565 2.201 1.00 0.00 86 VAL A C 8
ATOM 12629 O O . VAL A 1 86 ? -5.911 -3.106 2.004 1.00 0.00 86 VAL A O 8
ATOM 12642 N N . HIS A 1 87 ? -4.702 -1.293 2.568 1.00 0.00 87 HIS A N 8
ATOM 12643 C CA . HIS A 1 87 ? -5.870 -0.441 2.764 1.00 0.00 87 HIS A CA 8
ATOM 12644 C C . HIS A 1 87 ? -5.755 0.838 1.941 1.00 0.00 87 HIS A C 8
ATOM 12645 O O . HIS A 1 87 ? -4.658 1.242 1.552 1.00 0.00 87 HIS A O 8
ATOM 12659 N N . LEU A 1 88 ? -6.893 1.470 1.676 1.00 0.00 88 LEU A N 8
ATOM 12660 C CA . LEU A 1 88 ? -6.919 2.703 0.898 1.00 0.00 88 LEU A CA 8
ATOM 12661 C C . LEU A 1 88 ? -7.128 3.914 1.802 1.00 0.00 88 LEU A C 8
ATOM 12662 O O . LEU A 1 88 ? -8.256 4.234 2.176 1.00 0.00 88 LEU A O 8
ATOM 12678 N N . SER A 1 89 ? -6.033 4.584 2.147 1.00 0.00 89 SER A N 8
ATOM 12679 C CA . SER A 1 89 ? -6.096 5.759 3.008 1.00 0.00 89 SER A CA 8
ATOM 12680 C C . SER A 1 89 ? -5.921 7.038 2.195 1.00 0.00 89 SER A C 8
ATOM 12681 O O . SER A 1 89 ? -5.879 7.004 0.966 1.00 0.00 89 SER A O 8
ATOM 12689 N N . GLN A 1 90 ? -5.820 8.165 2.892 1.00 0.00 90 GLN A N 8
ATOM 12690 C CA . GLN A 1 90 ? -5.650 9.457 2.236 1.00 0.00 90 GLN A CA 8
ATOM 12691 C C . GLN A 1 90 ? -5.023 10.472 3.186 1.00 0.00 90 GLN A C 8
ATOM 12692 O O . GLN A 1 90 ? -5.686 11.404 3.641 1.00 0.00 90 GLN A O 8
ATOM 12706 N N . LYS A 1 91 ? -3.741 10.283 3.482 1.00 0.00 91 LYS A N 8
ATOM 12707 C CA . LYS A 1 91 ? -3.023 11.183 4.377 1.00 0.00 91 LYS A CA 8
ATOM 12708 C C . LYS A 1 91 ? -1.750 11.704 3.716 1.00 0.00 91 LYS A C 8
ATOM 12709 O O . LYS A 1 91 ? -1.519 11.480 2.528 1.00 0.00 91 LYS A O 8
ATOM 12728 N N . TYR A 1 92 ? -0.929 12.401 4.495 1.00 0.00 92 TYR A N 8
ATOM 12729 C CA . TYR A 1 92 ? 0.320 12.955 3.984 1.00 0.00 92 TYR A CA 8
ATOM 12730 C C . TYR A 1 92 ? 0.054 13.961 2.869 1.00 0.00 92 TYR A C 8
ATOM 12731 O O . TYR A 1 92 ? 0.168 13.641 1.686 1.00 0.00 92 TYR A O 8
ATOM 12749 N N . LYS A 1 93 ? -0.302 15.182 3.256 1.00 0.00 93 LYS A N 8
ATOM 12750 C CA . LYS A 1 93 ? -0.584 16.238 2.291 1.00 0.00 93 LYS A CA 8
ATOM 12751 C C . LYS A 1 93 ? 0.400 16.188 1.126 1.00 0.00 93 LYS A C 8
ATOM 12752 O O . LYS A 1 93 ? -0.002 16.130 -0.036 1.00 0.00 93 LYS A O 8
ATOM 12771 N N . ARG A 1 94 ? 1.690 16.210 1.446 1.00 0.00 94 ARG A N 8
ATOM 12772 C CA . ARG A 1 94 ? 2.731 16.167 0.426 1.00 0.00 94 ARG A CA 8
ATOM 12773 C C . ARG A 1 94 ? 3.911 15.318 0.890 1.00 0.00 94 ARG A C 8
ATOM 12774 O O . ARG A 1 94 ? 4.791 15.797 1.605 1.00 0.00 94 ARG A O 8
ATOM 12795 N N . ILE A 1 95 ? 3.923 14.055 0.478 1.00 0.00 95 ILE A N 8
ATOM 12796 C CA . ILE A 1 95 ? 4.994 13.139 0.850 1.00 0.00 95 ILE A CA 8
ATOM 12797 C C . ILE A 1 95 ? 6.359 13.711 0.478 1.00 0.00 95 ILE A C 8
ATOM 12798 O O . ILE A 1 95 ? 7.271 13.755 1.303 1.00 0.00 95 ILE A O 8
ATOM 12814 N N . LYS A 1 96 ? 6.491 14.149 -0.770 1.00 0.00 96 LYS A N 8
ATOM 12815 C CA . LYS A 1 96 ? 7.741 14.721 -1.251 1.00 0.00 96 LYS A CA 8
ATOM 12816 C C . LYS A 1 96 ? 7.641 16.240 -1.357 1.00 0.00 96 LYS A C 8
ATOM 12817 O O . LYS A 1 96 ? 6.860 16.765 -2.149 1.00 0.00 96 LYS A O 8
ATOM 12836 N N . SER A 1 97 ? 8.437 16.938 -0.555 1.00 0.00 97 SER A N 8
ATOM 12837 C CA . SER A 1 97 ? 8.436 18.396 -0.557 1.00 0.00 97 SER A CA 8
ATOM 12838 C C . SER A 1 97 ? 9.692 18.939 -1.232 1.00 0.00 97 SER A C 8
ATOM 12839 O O . SER A 1 97 ? 10.739 18.294 -1.233 1.00 0.00 97 SER A O 8
ATOM 12847 N N . GLY A 1 98 ? 9.578 20.134 -1.806 1.00 0.00 98 GLY A N 8
ATOM 12848 C CA . GLY A 1 98 ? 10.711 20.746 -2.477 1.00 0.00 98 GLY A CA 8
ATOM 12849 C C . GLY A 1 98 ? 11.801 21.163 -1.510 1.00 0.00 98 GLY A C 8
ATOM 12850 O O . GLY A 1 98 ? 11.667 21.028 -0.295 1.00 0.00 98 GLY A O 8
ATOM 12854 N N . PRO A 1 99 ? 12.911 21.683 -2.054 1.00 0.00 99 PRO A N 8
ATOM 12855 C CA . PRO A 1 99 ? 14.051 22.132 -1.249 1.00 0.00 99 PRO A CA 8
ATOM 12856 C C . PRO A 1 99 ? 13.736 23.390 -0.448 1.00 0.00 99 PRO A C 8
ATOM 12857 O O . PRO A 1 99 ? 12.959 24.238 -0.886 1.00 0.00 99 PRO A O 8
ATOM 12868 N N . SER A 1 100 ? 14.345 23.506 0.728 1.00 0.00 100 SER A N 8
ATOM 12869 C CA . SER A 1 100 ? 14.125 24.660 1.592 1.00 0.00 100 SER A CA 8
ATOM 12870 C C . SER A 1 100 ? 15.101 24.653 2.766 1.00 0.00 100 SER A C 8
ATOM 12871 O O . SER A 1 100 ? 15.860 23.702 2.951 1.00 0.00 100 SER A O 8
ATOM 12879 N N . SER A 1 101 ? 15.073 25.721 3.556 1.00 0.00 101 SER A N 8
ATOM 12880 C CA . SER A 1 101 ? 15.956 25.841 4.710 1.00 0.00 101 SER A CA 8
ATOM 12881 C C . SER A 1 101 ? 17.410 25.983 4.269 1.00 0.00 101 SER A C 8
ATOM 12882 O O . SER A 1 101 ? 17.868 25.282 3.367 1.00 0.00 101 SER A O 8
ATOM 12890 N N . GLY A 1 102 ? 18.131 26.896 4.913 1.00 0.00 102 GLY A N 8
ATOM 12891 C CA . GLY A 1 102 ? 19.525 27.114 4.575 1.00 0.00 102 GLY A CA 8
ATOM 12892 C C . GLY A 1 102 ? 19.694 27.863 3.268 1.00 0.00 102 GLY A C 8
ATOM 12893 O O . GLY A 1 102 ? 20.447 28.835 3.195 1.00 0.00 102 GLY A O 8
ATOM 12897 N N . GLY A 1 1 ? -10.446 12.164 12.014 1.00 0.00 1 GLY A N 9
ATOM 12898 C CA . GLY A 1 1 ? -10.600 11.178 10.961 1.00 0.00 1 GLY A CA 9
ATOM 12899 C C . GLY A 1 1 ? -11.603 10.099 11.318 1.00 0.00 1 GLY A C 9
ATOM 12900 O O . GLY A 1 1 ? -11.927 9.907 12.489 1.00 0.00 1 GLY A O 9
ATOM 12904 N N . SER A 1 2 ? -12.098 9.395 10.304 1.00 0.00 2 SER A N 9
ATOM 12905 C CA . SER A 1 2 ? -13.075 8.333 10.517 1.00 0.00 2 SER A CA 9
ATOM 12906 C C . SER A 1 2 ? -12.537 6.993 10.023 1.00 0.00 2 SER A C 9
ATOM 12907 O O . SER A 1 2 ? -11.897 6.918 8.974 1.00 0.00 2 SER A O 9
ATOM 12915 N N . SER A 1 3 ? -12.802 5.939 10.788 1.00 0.00 3 SER A N 9
ATOM 12916 C CA . SER A 1 3 ? -12.342 4.602 10.432 1.00 0.00 3 SER A CA 9
ATOM 12917 C C . SER A 1 3 ? -13.491 3.759 9.888 1.00 0.00 3 SER A C 9
ATOM 12918 O O . SER A 1 3 ? -14.657 4.005 10.196 1.00 0.00 3 SER A O 9
ATOM 12926 N N . GLY A 1 4 ? -13.153 2.762 9.076 1.00 0.00 4 GLY A N 9
ATOM 12927 C CA . GLY A 1 4 ? -14.167 1.896 8.502 1.00 0.00 4 GLY A CA 9
ATOM 12928 C C . GLY A 1 4 ? -14.044 1.780 6.995 1.00 0.00 4 GLY A C 9
ATOM 12929 O O . GLY A 1 4 ? -15.037 1.883 6.275 1.00 0.00 4 GLY A O 9
ATOM 12933 N N . SER A 1 5 ? -12.822 1.566 6.517 1.00 0.00 5 SER A N 9
ATOM 12934 C CA . SER A 1 5 ? -12.572 1.441 5.087 1.00 0.00 5 SER A CA 9
ATOM 12935 C C . SER A 1 5 ? -13.483 0.387 4.466 1.00 0.00 5 SER A C 9
ATOM 12936 O O . SER A 1 5 ? -13.296 -0.811 4.673 1.00 0.00 5 SER A O 9
ATOM 12944 N N . SER A 1 6 ? -14.471 0.844 3.702 1.00 0.00 6 SER A N 9
ATOM 12945 C CA . SER A 1 6 ? -15.415 -0.057 3.053 1.00 0.00 6 SER A CA 9
ATOM 12946 C C . SER A 1 6 ? -15.674 0.372 1.611 1.00 0.00 6 SER A C 9
ATOM 12947 O O . SER A 1 6 ? -15.205 1.420 1.171 1.00 0.00 6 SER A O 9
ATOM 12955 N N . GLY A 1 7 ? -16.425 -0.448 0.882 1.00 0.00 7 GLY A N 9
ATOM 12956 C CA . GLY A 1 7 ? -16.733 -0.137 -0.501 1.00 0.00 7 GLY A CA 9
ATOM 12957 C C . GLY A 1 7 ? -18.222 0.013 -0.743 1.00 0.00 7 GLY A C 9
ATOM 12958 O O . GLY A 1 7 ? -19.024 -0.749 -0.206 1.00 0.00 7 GLY A O 9
ATOM 12962 N N . GLN A 1 8 ? -18.591 1.000 -1.554 1.00 0.00 8 GLN A N 9
ATOM 12963 C CA . GLN A 1 8 ? -19.994 1.249 -1.864 1.00 0.00 8 GLN A CA 9
ATOM 12964 C C . GLN A 1 8 ? -20.152 1.784 -3.284 1.00 0.00 8 GLN A C 9
ATOM 12965 O O . GLN A 1 8 ? -19.166 2.068 -3.964 1.00 0.00 8 GLN A O 9
ATOM 12979 N N . LYS A 1 9 ? -21.398 1.922 -3.724 1.00 0.00 9 LYS A N 9
ATOM 12980 C CA . LYS A 1 9 ? -21.685 2.424 -5.062 1.00 0.00 9 LYS A CA 9
ATOM 12981 C C . LYS A 1 9 ? -21.502 3.936 -5.126 1.00 0.00 9 LYS A C 9
ATOM 12982 O O . LYS A 1 9 ? -21.779 4.562 -6.148 1.00 0.00 9 LYS A O 9
ATOM 13001 N N . GLY A 1 10 ? -21.033 4.519 -4.027 1.00 0.00 10 GLY A N 9
ATOM 13002 C CA . GLY A 1 10 ? -20.819 5.953 -3.979 1.00 0.00 10 GLY A CA 9
ATOM 13003 C C . GLY A 1 10 ? -19.380 6.335 -4.265 1.00 0.00 10 GLY A C 9
ATOM 13004 O O . GLY A 1 10 ? -18.462 5.873 -3.588 1.00 0.00 10 GLY A O 9
ATOM 13008 N N . ARG A 1 11 ? -19.183 7.180 -5.272 1.00 0.00 11 ARG A N 9
ATOM 13009 C CA . ARG A 1 11 ? -17.846 7.621 -5.648 1.00 0.00 11 ARG A CA 9
ATOM 13010 C C . ARG A 1 11 ? -17.430 8.848 -4.840 1.00 0.00 11 ARG A C 9
ATOM 13011 O O . ARG A 1 11 ? -18.217 9.775 -4.652 1.00 0.00 11 ARG A O 9
ATOM 13032 N N . VAL A 1 12 ? -16.189 8.845 -4.364 1.00 0.00 12 VAL A N 9
ATOM 13033 C CA . VAL A 1 12 ? -15.670 9.957 -3.578 1.00 0.00 12 VAL A CA 9
ATOM 13034 C C . VAL A 1 12 ? -14.385 10.508 -4.187 1.00 0.00 12 VAL A C 9
ATOM 13035 O O . VAL A 1 12 ? -14.014 11.656 -3.943 1.00 0.00 12 VAL A O 9
ATOM 13048 N N . GLU A 1 13 ? -13.711 9.682 -4.980 1.00 0.00 13 GLU A N 9
ATOM 13049 C CA . GLU A 1 13 ? -12.468 10.088 -5.625 1.00 0.00 13 GLU A CA 9
ATOM 13050 C C . GLU A 1 13 ? -11.669 11.025 -4.724 1.00 0.00 13 GLU A C 9
ATOM 13051 O O . GLU A 1 13 ? -11.802 12.246 -4.805 1.00 0.00 13 GLU A O 9
ATOM 13063 N N . THR A 1 14 ? -10.837 10.444 -3.864 1.00 0.00 14 THR A N 9
ATOM 13064 C CA . THR A 1 14 ? -10.018 11.226 -2.946 1.00 0.00 14 THR A CA 9
ATOM 13065 C C . THR A 1 14 ? -8.540 10.888 -3.104 1.00 0.00 14 THR A C 9
ATOM 13066 O O . THR A 1 14 ? -8.179 9.969 -3.840 1.00 0.00 14 THR A O 9
ATOM 13077 N N . ARG A 1 15 ? -7.689 11.636 -2.410 1.00 0.00 15 ARG A N 9
ATOM 13078 C CA . ARG A 1 15 ? -6.250 11.415 -2.474 1.00 0.00 15 ARG A CA 9
ATOM 13079 C C . ARG A 1 15 ? -5.932 9.928 -2.590 1.00 0.00 15 ARG A C 9
ATOM 13080 O O . ARG A 1 15 ? -6.707 9.080 -2.145 1.00 0.00 15 ARG A O 9
ATOM 13101 N N . ARG A 1 16 ? -4.789 9.616 -3.193 1.00 0.00 16 ARG A N 9
ATOM 13102 C CA . ARG A 1 16 ? -4.370 8.231 -3.369 1.00 0.00 16 ARG A CA 9
ATOM 13103 C C . ARG A 1 16 ? -3.244 7.877 -2.402 1.00 0.00 16 ARG A C 9
ATOM 13104 O O . ARG A 1 16 ? -2.100 8.293 -2.585 1.00 0.00 16 ARG A O 9
ATOM 13125 N N . VAL A 1 17 ? -3.577 7.105 -1.371 1.00 0.00 17 VAL A N 9
ATOM 13126 C CA . VAL A 1 17 ? -2.594 6.693 -0.376 1.00 0.00 17 VAL A CA 9
ATOM 13127 C C . VAL A 1 17 ? -2.822 5.250 0.057 1.00 0.00 17 VAL A C 9
ATOM 13128 O O . VAL A 1 17 ? -3.585 4.982 0.985 1.00 0.00 17 VAL A O 9
ATOM 13141 N N . VAL A 1 18 ? -2.154 4.322 -0.621 1.00 0.00 18 VAL A N 9
ATOM 13142 C CA . VAL A 1 18 ? -2.283 2.904 -0.306 1.00 0.00 18 VAL A CA 9
ATOM 13143 C C . VAL A 1 18 ? -1.364 2.512 0.845 1.00 0.00 18 VAL A C 9
ATOM 13144 O O . VAL A 1 18 ? -0.142 2.475 0.694 1.00 0.00 18 VAL A O 9
ATOM 13157 N N . HIS A 1 19 ? -1.958 2.220 1.998 1.00 0.00 19 HIS A N 9
ATOM 13158 C CA . HIS A 1 19 ? -1.193 1.830 3.176 1.00 0.00 19 HIS A CA 9
ATOM 13159 C C . HIS A 1 19 ? -0.946 0.324 3.189 1.00 0.00 19 HIS A C 9
ATOM 13160 O O . HIS A 1 19 ? -1.822 -0.461 2.822 1.00 0.00 19 HIS A O 9
ATOM 13174 N N . ILE A 1 20 ? 0.249 -0.071 3.613 1.00 0.00 20 ILE A N 9
ATOM 13175 C CA . ILE A 1 20 ? 0.609 -1.482 3.674 1.00 0.00 20 ILE A CA 9
ATOM 13176 C C . ILE A 1 20 ? 1.339 -1.808 4.973 1.00 0.00 20 ILE A C 9
ATOM 13177 O O . ILE A 1 20 ? 2.283 -1.119 5.355 1.00 0.00 20 ILE A O 9
ATOM 13193 N N . MET A 1 21 ? 0.895 -2.865 5.645 1.00 0.00 21 MET A N 9
ATOM 13194 C CA . MET A 1 21 ? 1.509 -3.285 6.900 1.00 0.00 21 MET A CA 9
ATOM 13195 C C . MET A 1 21 ? 1.814 -4.779 6.883 1.00 0.00 21 MET A C 9
ATOM 13196 O O . MET A 1 21 ? 1.386 -5.499 5.982 1.00 0.00 21 MET A O 9
ATOM 13210 N N . ASP A 1 22 ? 2.558 -5.238 7.884 1.00 0.00 22 ASP A N 9
ATOM 13211 C CA . ASP A 1 22 ? 2.920 -6.647 7.984 1.00 0.00 22 ASP A CA 9
ATOM 13212 C C . ASP A 1 22 ? 3.964 -7.016 6.935 1.00 0.00 22 ASP A C 9
ATOM 13213 O O . ASP A 1 22 ? 4.269 -8.191 6.733 1.00 0.00 22 ASP A O 9
ATOM 13222 N N . PHE A 1 23 ? 4.508 -6.003 6.269 1.00 0.00 23 PHE A N 9
ATOM 13223 C CA . PHE A 1 23 ? 5.518 -6.220 5.239 1.00 0.00 23 PHE A CA 9
ATOM 13224 C C . PHE A 1 23 ? 6.923 -6.132 5.826 1.00 0.00 23 PHE A C 9
ATOM 13225 O O . PHE A 1 23 ? 7.215 -5.250 6.632 1.00 0.00 23 PHE A O 9
ATOM 13242 N N . GLN A 1 24 ? 7.788 -7.055 5.417 1.00 0.00 24 GLN A N 9
ATOM 13243 C CA . GLN A 1 24 ? 9.162 -7.082 5.904 1.00 0.00 24 GLN A CA 9
ATOM 13244 C C . GLN A 1 24 ? 10.087 -6.311 4.969 1.00 0.00 24 GLN A C 9
ATOM 13245 O O . GLN A 1 24 ? 9.654 -5.800 3.935 1.00 0.00 24 GLN A O 9
ATOM 13259 N N . ARG A 1 25 ? 11.360 -6.229 5.339 1.00 0.00 25 ARG A N 9
ATOM 13260 C CA . ARG A 1 25 ? 12.346 -5.516 4.534 1.00 0.00 25 ARG A CA 9
ATOM 13261 C C . ARG A 1 25 ? 13.496 -6.439 4.143 1.00 0.00 25 ARG A C 9
ATOM 13262 O O . ARG A 1 25 ? 13.641 -7.533 4.687 1.00 0.00 25 ARG A O 9
ATOM 13283 N N . GLY A 1 26 ? 14.313 -5.987 3.195 1.00 0.00 26 GLY A N 9
ATOM 13284 C CA . GLY A 1 26 ? 15.440 -6.785 2.746 1.00 0.00 26 GLY A CA 9
ATOM 13285 C C . GLY A 1 26 ? 16.418 -5.986 1.908 1.00 0.00 26 GLY A C 9
ATOM 13286 O O . GLY A 1 26 ? 17.264 -5.269 2.442 1.00 0.00 26 GLY A O 9
ATOM 13290 N N . LYS A 1 27 ? 16.303 -6.109 0.590 1.00 0.00 27 LYS A N 9
ATOM 13291 C CA . LYS A 1 27 ? 17.184 -5.394 -0.325 1.00 0.00 27 LYS A CA 9
ATOM 13292 C C . LYS A 1 27 ? 16.378 -4.541 -1.301 1.00 0.00 27 LYS A C 9
ATOM 13293 O O . LYS A 1 27 ? 16.551 -3.324 -1.365 1.00 0.00 27 LYS A O 9
ATOM 13312 N N . ASN A 1 28 ? 15.498 -5.187 -2.057 1.00 0.00 28 ASN A N 9
ATOM 13313 C CA . ASN A 1 28 ? 14.664 -4.488 -3.029 1.00 0.00 28 ASN A CA 9
ATOM 13314 C C . ASN A 1 28 ? 13.221 -4.401 -2.544 1.00 0.00 28 ASN A C 9
ATOM 13315 O O . ASN A 1 28 ? 12.282 -4.449 -3.341 1.00 0.00 28 ASN A O 9
ATOM 13326 N N . LEU A 1 29 ? 13.049 -4.273 -1.233 1.00 0.00 29 LEU A N 9
ATOM 13327 C CA . LEU A 1 29 ? 11.719 -4.179 -0.641 1.00 0.00 29 LEU A CA 9
ATOM 13328 C C . LEU A 1 29 ? 10.928 -3.030 -1.259 1.00 0.00 29 LEU A C 9
ATOM 13329 O O . LEU A 1 29 ? 9.833 -3.230 -1.785 1.00 0.00 29 LEU A O 9
ATOM 13345 N N . ARG A 1 30 ? 11.491 -1.828 -1.194 1.00 0.00 30 ARG A N 9
ATOM 13346 C CA . ARG A 1 30 ? 10.839 -0.648 -1.748 1.00 0.00 30 ARG A CA 9
ATOM 13347 C C . ARG A 1 30 ? 10.169 -0.972 -3.080 1.00 0.00 30 ARG A C 9
ATOM 13348 O O . ARG A 1 30 ? 9.202 -0.319 -3.476 1.00 0.00 30 ARG A O 9
ATOM 13369 N N . TYR A 1 31 ? 10.686 -1.984 -3.766 1.00 0.00 31 TYR A N 9
ATOM 13370 C CA . TYR A 1 31 ? 10.140 -2.394 -5.054 1.00 0.00 31 TYR A CA 9
ATOM 13371 C C . TYR A 1 31 ? 9.009 -3.402 -4.871 1.00 0.00 31 TYR A C 9
ATOM 13372 O O . TYR A 1 31 ? 7.995 -3.345 -5.566 1.00 0.00 31 TYR A O 9
ATOM 13390 N N . GLN A 1 32 ? 9.192 -4.322 -3.930 1.00 0.00 32 GLN A N 9
ATOM 13391 C CA . GLN A 1 32 ? 8.189 -5.343 -3.655 1.00 0.00 32 GLN A CA 9
ATOM 13392 C C . GLN A 1 32 ? 6.830 -4.709 -3.375 1.00 0.00 32 GLN A C 9
ATOM 13393 O O . GLN A 1 32 ? 5.813 -5.122 -3.932 1.00 0.00 32 GLN A O 9
ATOM 13407 N N . LEU A 1 33 ? 6.820 -3.702 -2.507 1.00 0.00 33 LEU A N 9
ATOM 13408 C CA . LEU A 1 33 ? 5.586 -3.010 -2.152 1.00 0.00 33 LEU A CA 9
ATOM 13409 C C . LEU A 1 33 ? 5.027 -2.246 -3.348 1.00 0.00 33 LEU A C 9
ATOM 13410 O O . LEU A 1 33 ? 3.820 -2.250 -3.592 1.00 0.00 33 LEU A O 9
ATOM 13426 N N . LEU A 1 34 ? 5.912 -1.592 -4.092 1.00 0.00 34 LEU A N 9
ATOM 13427 C CA . LEU A 1 34 ? 5.507 -0.825 -5.265 1.00 0.00 34 LEU A CA 9
ATOM 13428 C C . LEU A 1 34 ? 4.899 -1.733 -6.327 1.00 0.00 34 LEU A C 9
ATOM 13429 O O . LEU A 1 34 ? 3.966 -1.345 -7.028 1.00 0.00 34 LEU A O 9
ATOM 13445 N N . GLN A 1 35 ? 5.432 -2.946 -6.437 1.00 0.00 35 GLN A N 9
ATOM 13446 C CA . GLN A 1 35 ? 4.940 -3.910 -7.413 1.00 0.00 35 GLN A CA 9
ATOM 13447 C C . GLN A 1 35 ? 3.464 -4.217 -7.179 1.00 0.00 35 GLN A C 9
ATOM 13448 O O . GLN A 1 35 ? 2.808 -4.839 -8.015 1.00 0.00 35 GLN A O 9
ATOM 13462 N N . LEU A 1 36 ? 2.948 -3.775 -6.038 1.00 0.00 36 LEU A N 9
ATOM 13463 C CA . LEU A 1 36 ? 1.548 -4.002 -5.693 1.00 0.00 36 LEU A CA 9
ATOM 13464 C C . LEU A 1 36 ? 0.650 -2.955 -6.345 1.00 0.00 36 LEU A C 9
ATOM 13465 O O . LEU A 1 36 ? -0.562 -3.143 -6.455 1.00 0.00 36 LEU A O 9
ATOM 13481 N N . VAL A 1 37 ? 1.254 -1.852 -6.777 1.00 0.00 37 VAL A N 9
ATOM 13482 C CA . VAL A 1 37 ? 0.509 -0.777 -7.422 1.00 0.00 37 VAL A CA 9
ATOM 13483 C C . VAL A 1 37 ? 1.101 -0.441 -8.787 1.00 0.00 37 VAL A C 9
ATOM 13484 O O . VAL A 1 37 ? 0.469 0.234 -9.598 1.00 0.00 37 VAL A O 9
ATOM 13497 N N . GLU A 1 38 ? 2.318 -0.918 -9.032 1.00 0.00 38 GLU A N 9
ATOM 13498 C CA . GLU A 1 38 ? 2.993 -0.666 -10.299 1.00 0.00 38 GLU A CA 9
ATOM 13499 C C . GLU A 1 38 ? 2.151 -1.157 -11.473 1.00 0.00 38 GLU A C 9
ATOM 13500 O O . GLU A 1 38 ? 1.787 -0.396 -12.370 1.00 0.00 38 GLU A O 9
ATOM 13512 N N . PRO A 1 39 ? 1.831 -2.460 -11.467 1.00 0.00 39 PRO A N 9
ATOM 13513 C CA . PRO A 1 39 ? 1.027 -3.083 -12.523 1.00 0.00 39 PRO A CA 9
ATOM 13514 C C . PRO A 1 39 ? -0.427 -2.625 -12.491 1.00 0.00 39 PRO A C 9
ATOM 13515 O O . PRO A 1 39 ? -1.249 -3.078 -13.287 1.00 0.00 39 PRO A O 9
ATOM 13526 N N . PHE A 1 40 ? -0.738 -1.724 -11.565 1.00 0.00 40 PHE A N 9
ATOM 13527 C CA . PHE A 1 40 ? -2.094 -1.206 -11.428 1.00 0.00 40 PHE A CA 9
ATOM 13528 C C . PHE A 1 40 ? -2.177 0.238 -11.917 1.00 0.00 40 PHE A C 9
ATOM 13529 O O . PHE A 1 40 ? -3.242 0.712 -12.309 1.00 0.00 40 PHE A O 9
ATOM 13546 N N . GLY A 1 41 ? -1.043 0.932 -11.889 1.00 0.00 41 GLY A N 9
ATOM 13547 C CA . GLY A 1 41 ? -1.007 2.313 -12.331 1.00 0.00 41 GLY A CA 9
ATOM 13548 C C . GLY A 1 41 ? 0.400 2.876 -12.362 1.00 0.00 41 GLY A C 9
ATOM 13549 O O . GLY A 1 41 ? 1.360 2.151 -12.621 1.00 0.00 41 GLY A O 9
ATOM 13553 N N . VAL A 1 42 ? 0.522 4.173 -12.097 1.00 0.00 42 VAL A N 9
ATOM 13554 C CA . VAL A 1 42 ? 1.823 4.833 -12.096 1.00 0.00 42 VAL A CA 9
ATOM 13555 C C . VAL A 1 42 ? 2.237 5.229 -10.684 1.00 0.00 42 VAL A C 9
ATOM 13556 O O . VAL A 1 42 ? 1.392 5.526 -9.839 1.00 0.00 42 VAL A O 9
ATOM 13569 N N . ILE A 1 43 ? 3.541 5.230 -10.434 1.00 0.00 43 ILE A N 9
ATOM 13570 C CA . ILE A 1 43 ? 4.068 5.591 -9.123 1.00 0.00 43 ILE A CA 9
ATOM 13571 C C . ILE A 1 43 ? 4.341 7.089 -9.033 1.00 0.00 43 ILE A C 9
ATOM 13572 O O . ILE A 1 43 ? 5.197 7.618 -9.741 1.00 0.00 43 ILE A O 9
ATOM 13588 N N . SER A 1 44 ? 3.606 7.767 -8.156 1.00 0.00 44 SER A N 9
ATOM 13589 C CA . SER A 1 44 ? 3.768 9.204 -7.975 1.00 0.00 44 SER A CA 9
ATOM 13590 C C . SER A 1 44 ? 4.781 9.503 -6.874 1.00 0.00 44 SER A C 9
ATOM 13591 O O . SER A 1 44 ? 5.643 10.366 -7.027 1.00 0.00 44 SER A O 9
ATOM 13599 N N . ASN A 1 45 ? 4.668 8.781 -5.763 1.00 0.00 45 ASN A N 9
ATOM 13600 C CA . ASN A 1 45 ? 5.572 8.968 -4.635 1.00 0.00 45 ASN A CA 9
ATOM 13601 C C . ASN A 1 45 ? 5.254 7.984 -3.513 1.00 0.00 45 ASN A C 9
ATOM 13602 O O . ASN A 1 45 ? 4.110 7.881 -3.069 1.00 0.00 45 ASN A O 9
ATOM 13613 N N . HIS A 1 46 ? 6.274 7.262 -3.060 1.00 0.00 46 HIS A N 9
ATOM 13614 C CA . HIS A 1 46 ? 6.103 6.286 -1.989 1.00 0.00 46 HIS A CA 9
ATOM 13615 C C . HIS A 1 46 ? 6.843 6.727 -0.729 1.00 0.00 46 HIS A C 9
ATOM 13616 O O . HIS A 1 46 ? 7.730 7.580 -0.784 1.00 0.00 46 HIS A O 9
ATOM 13630 N N . LEU A 1 47 ? 6.470 6.142 0.404 1.00 0.00 47 LEU A N 9
ATOM 13631 C CA . LEU A 1 47 ? 7.098 6.475 1.679 1.00 0.00 47 LEU A CA 9
ATOM 13632 C C . LEU A 1 47 ? 7.245 5.235 2.554 1.00 0.00 47 LEU A C 9
ATOM 13633 O O . LEU A 1 47 ? 6.261 4.565 2.869 1.00 0.00 47 LEU A O 9
ATOM 13649 N N . ILE A 1 48 ? 8.479 4.935 2.943 1.00 0.00 48 ILE A N 9
ATOM 13650 C CA . ILE A 1 48 ? 8.754 3.778 3.785 1.00 0.00 48 ILE A CA 9
ATOM 13651 C C . ILE A 1 48 ? 9.530 4.179 5.036 1.00 0.00 48 ILE A C 9
ATOM 13652 O O . ILE A 1 48 ? 10.723 4.479 4.970 1.00 0.00 48 ILE A O 9
ATOM 13668 N N . LEU A 1 49 ? 8.845 4.180 6.174 1.00 0.00 49 LEU A N 9
ATOM 13669 C CA . LEU A 1 49 ? 9.469 4.543 7.441 1.00 0.00 49 LEU A CA 9
ATOM 13670 C C . LEU A 1 49 ? 10.521 3.513 7.846 1.00 0.00 49 LEU A C 9
ATOM 13671 O O . LEU A 1 49 ? 10.320 2.310 7.681 1.00 0.00 49 LEU A O 9
ATOM 13687 N N . ASN A 1 50 ? 11.640 3.995 8.376 1.00 0.00 50 ASN A N 9
ATOM 13688 C CA . ASN A 1 50 ? 12.722 3.116 8.804 1.00 0.00 50 ASN A CA 9
ATOM 13689 C C . ASN A 1 50 ? 12.635 2.837 10.302 1.00 0.00 50 ASN A C 9
ATOM 13690 O O . ASN A 1 50 ? 13.653 2.678 10.975 1.00 0.00 50 ASN A O 9
ATOM 13701 N N . LYS A 1 51 ? 11.411 2.777 10.816 1.00 0.00 51 LYS A N 9
ATOM 13702 C CA . LYS A 1 51 ? 11.189 2.514 12.233 1.00 0.00 51 LYS A CA 9
ATOM 13703 C C . LYS A 1 51 ? 10.372 1.241 12.429 1.00 0.00 51 LYS A C 9
ATOM 13704 O O . LYS A 1 51 ? 10.678 0.423 13.297 1.00 0.00 51 LYS A O 9
ATOM 13723 N N . ILE A 1 52 ? 9.332 1.080 11.618 1.00 0.00 52 ILE A N 9
ATOM 13724 C CA . ILE A 1 52 ? 8.473 -0.095 11.700 1.00 0.00 52 ILE A CA 9
ATOM 13725 C C . ILE A 1 52 ? 8.167 -0.650 10.314 1.00 0.00 52 ILE A C 9
ATOM 13726 O O . ILE A 1 52 ? 8.797 -0.270 9.329 1.00 0.00 52 ILE A O 9
ATOM 13742 N N . ASN A 1 53 ? 7.193 -1.553 10.247 1.00 0.00 53 ASN A N 9
ATOM 13743 C CA . ASN A 1 53 ? 6.801 -2.161 8.980 1.00 0.00 53 ASN A CA 9
ATOM 13744 C C . ASN A 1 53 ? 5.597 -1.441 8.381 1.00 0.00 53 ASN A C 9
ATOM 13745 O O . ASN A 1 53 ? 4.637 -2.075 7.946 1.00 0.00 53 ASN A O 9
ATOM 13756 N N . GLU A 1 54 ? 5.659 -0.113 8.361 1.00 0.00 54 GLU A N 9
ATOM 13757 C CA . GLU A 1 54 ? 4.573 0.693 7.815 1.00 0.00 54 GLU A CA 9
ATOM 13758 C C . GLU A 1 54 ? 5.038 1.469 6.586 1.00 0.00 54 GLU A C 9
ATOM 13759 O O . GLU A 1 54 ? 6.049 2.168 6.625 1.00 0.00 54 GLU A O 9
ATOM 13771 N N . ALA A 1 55 ? 4.290 1.340 5.495 1.00 0.00 55 ALA A N 9
ATOM 13772 C CA . ALA A 1 55 ? 4.623 2.029 4.255 1.00 0.00 55 ALA A CA 9
ATOM 13773 C C . ALA A 1 55 ? 3.368 2.543 3.558 1.00 0.00 55 ALA A C 9
ATOM 13774 O O . ALA A 1 55 ? 2.283 1.981 3.715 1.00 0.00 55 ALA A O 9
ATOM 13781 N N . PHE A 1 56 ? 3.521 3.614 2.787 1.00 0.00 56 PHE A N 9
ATOM 13782 C CA . PHE A 1 56 ? 2.399 4.205 2.067 1.00 0.00 56 PHE A CA 9
ATOM 13783 C C . PHE A 1 56 ? 2.830 4.680 0.683 1.00 0.00 56 PHE A C 9
ATOM 13784 O O . PHE A 1 56 ? 3.805 5.420 0.544 1.00 0.00 56 PHE A O 9
ATOM 13801 N N . ILE A 1 57 ? 2.097 4.249 -0.338 1.00 0.00 57 ILE A N 9
ATOM 13802 C CA . ILE A 1 57 ? 2.403 4.630 -1.712 1.00 0.00 57 ILE A CA 9
ATOM 13803 C C . ILE A 1 57 ? 1.336 5.564 -2.274 1.00 0.00 57 ILE A C 9
ATOM 13804 O O . ILE A 1 57 ? 0.141 5.349 -2.073 1.00 0.00 57 ILE A O 9
ATOM 13820 N N . GLU A 1 58 ? 1.777 6.600 -2.980 1.00 0.00 58 GLU A N 9
ATOM 13821 C CA . GLU A 1 58 ? 0.860 7.566 -3.572 1.00 0.00 58 GLU A CA 9
ATOM 13822 C C . GLU A 1 58 ? 0.794 7.396 -5.087 1.00 0.00 58 GLU A C 9
ATOM 13823 O O . GLU A 1 58 ? 1.801 7.531 -5.782 1.00 0.00 58 GLU A O 9
ATOM 13835 N N . MET A 1 59 ? -0.399 7.100 -5.593 1.00 0.00 59 MET A N 9
ATOM 13836 C CA . MET A 1 59 ? -0.596 6.913 -7.025 1.00 0.00 59 MET A CA 9
ATOM 13837 C C . MET A 1 59 ? -0.954 8.232 -7.703 1.00 0.00 59 MET A C 9
ATOM 13838 O O . MET A 1 59 ? -1.430 9.164 -7.055 1.00 0.00 59 MET A O 9
ATOM 13852 N N . ALA A 1 60 ? -0.720 8.304 -9.009 1.00 0.00 60 ALA A N 9
ATOM 13853 C CA . ALA A 1 60 ? -1.020 9.509 -9.773 1.00 0.00 60 ALA A CA 9
ATOM 13854 C C . ALA A 1 60 ? -2.525 9.720 -9.899 1.00 0.00 60 ALA A C 9
ATOM 13855 O O . ALA A 1 60 ? -2.991 10.843 -10.098 1.00 0.00 60 ALA A O 9
ATOM 13862 N N . THR A 1 61 ? -3.282 8.633 -9.782 1.00 0.00 61 THR A N 9
ATOM 13863 C CA . THR A 1 61 ? -4.734 8.699 -9.884 1.00 0.00 61 THR A CA 9
ATOM 13864 C C . THR A 1 61 ? -5.397 7.691 -8.953 1.00 0.00 61 THR A C 9
ATOM 13865 O O . THR A 1 61 ? -5.044 6.511 -8.944 1.00 0.00 61 THR A O 9
ATOM 13876 N N . THR A 1 62 ? -6.362 8.162 -8.169 1.00 0.00 62 THR A N 9
ATOM 13877 C CA . THR A 1 62 ? -7.075 7.301 -7.233 1.00 0.00 62 THR A CA 9
ATOM 13878 C C . THR A 1 62 ? -7.608 6.055 -7.930 1.00 0.00 62 THR A C 9
ATOM 13879 O O . THR A 1 62 ? -7.932 5.061 -7.280 1.00 0.00 62 THR A O 9
ATOM 13890 N N . GLU A 1 63 ? -7.696 6.114 -9.255 1.00 0.00 63 GLU A N 9
ATOM 13891 C CA . GLU A 1 63 ? -8.191 4.988 -10.038 1.00 0.00 63 GLU A CA 9
ATOM 13892 C C . GLU A 1 63 ? -7.275 3.777 -9.889 1.00 0.00 63 GLU A C 9
ATOM 13893 O O . GLU A 1 63 ? -7.720 2.633 -9.979 1.00 0.00 63 GLU A O 9
ATOM 13905 N N . ASP A 1 64 ? -5.992 4.037 -9.659 1.00 0.00 64 ASP A N 9
ATOM 13906 C CA . ASP A 1 64 ? -5.013 2.969 -9.496 1.00 0.00 64 ASP A CA 9
ATOM 13907 C C . ASP A 1 64 ? -5.023 2.436 -8.066 1.00 0.00 64 ASP A C 9
ATOM 13908 O O . ASP A 1 64 ? -5.303 1.260 -7.834 1.00 0.00 64 ASP A O 9
ATOM 13917 N N . ALA A 1 65 ? -4.716 3.308 -7.112 1.00 0.00 65 ALA A N 9
ATOM 13918 C CA . ALA A 1 65 ? -4.691 2.925 -5.706 1.00 0.00 65 ALA A CA 9
ATOM 13919 C C . ALA A 1 65 ? -5.949 2.152 -5.325 1.00 0.00 65 ALA A C 9
ATOM 13920 O O . ALA A 1 65 ? -5.871 1.087 -4.713 1.00 0.00 65 ALA A O 9
ATOM 13927 N N . GLN A 1 66 ? -7.105 2.695 -5.689 1.00 0.00 66 GLN A N 9
ATOM 13928 C CA . GLN A 1 66 ? -8.380 2.055 -5.384 1.00 0.00 66 GLN A CA 9
ATOM 13929 C C . GLN A 1 66 ? -8.409 0.624 -5.909 1.00 0.00 66 GLN A C 9
ATOM 13930 O O . GLN A 1 66 ? -8.906 -0.282 -5.240 1.00 0.00 66 GLN A O 9
ATOM 13944 N N . ALA A 1 67 ? -7.874 0.428 -7.109 1.00 0.00 67 ALA A N 9
ATOM 13945 C CA . ALA A 1 67 ? -7.838 -0.895 -7.723 1.00 0.00 67 ALA A CA 9
ATOM 13946 C C . ALA A 1 67 ? -6.890 -1.822 -6.971 1.00 0.00 67 ALA A C 9
ATOM 13947 O O . ALA A 1 67 ? -7.244 -2.955 -6.644 1.00 0.00 67 ALA A O 9
ATOM 13954 N N . ALA A 1 68 ? -5.683 -1.336 -6.701 1.00 0.00 68 ALA A N 9
ATOM 13955 C CA . ALA A 1 68 ? -4.685 -2.121 -5.987 1.00 0.00 68 ALA A CA 9
ATOM 13956 C C . ALA A 1 68 ? -5.274 -2.744 -4.727 1.00 0.00 68 ALA A C 9
ATOM 13957 O O . ALA A 1 68 ? -4.914 -3.857 -4.346 1.00 0.00 68 ALA A O 9
ATOM 13964 N N . VAL A 1 69 ? -6.182 -2.019 -4.083 1.00 0.00 69 VAL A N 9
ATOM 13965 C CA . VAL A 1 69 ? -6.823 -2.500 -2.865 1.00 0.00 69 VAL A CA 9
ATOM 13966 C C . VAL A 1 69 ? -7.757 -3.667 -3.160 1.00 0.00 69 VAL A C 9
ATOM 13967 O O . VAL A 1 69 ? -7.829 -4.628 -2.393 1.00 0.00 69 VAL A O 9
ATOM 13980 N N . ASP A 1 70 ? -8.472 -3.579 -4.277 1.00 0.00 70 ASP A N 9
ATOM 13981 C CA . ASP A 1 70 ? -9.402 -4.629 -4.675 1.00 0.00 70 ASP A CA 9
ATOM 13982 C C . ASP A 1 70 ? -8.660 -5.931 -4.964 1.00 0.00 70 ASP A C 9
ATOM 13983 O O . ASP A 1 70 ? -9.270 -6.997 -5.051 1.00 0.00 70 ASP A O 9
ATOM 13992 N N . TYR A 1 71 ? -7.344 -5.835 -5.112 1.00 0.00 71 TYR A N 9
ATOM 13993 C CA . TYR A 1 71 ? -6.520 -7.005 -5.393 1.00 0.00 71 TYR A CA 9
ATOM 13994 C C . TYR A 1 71 ? -6.094 -7.695 -4.102 1.00 0.00 71 TYR A C 9
ATOM 13995 O O . TYR A 1 71 ? -5.587 -8.818 -4.123 1.00 0.00 71 TYR A O 9
ATOM 14013 N N . TYR A 1 72 ? -6.305 -7.018 -2.979 1.00 0.00 72 TYR A N 9
ATOM 14014 C CA . TYR A 1 72 ? -5.942 -7.565 -1.677 1.00 0.00 72 TYR A CA 9
ATOM 14015 C C . TYR A 1 72 ? -7.139 -8.245 -1.019 1.00 0.00 72 TYR A C 9
ATOM 14016 O O . TYR A 1 72 ? -6.981 -9.137 -0.185 1.00 0.00 72 TYR A O 9
ATOM 14034 N N . THR A 1 73 ? -8.339 -7.817 -1.402 1.00 0.00 73 THR A N 9
ATOM 14035 C CA . THR A 1 73 ? -9.563 -8.383 -0.850 1.00 0.00 73 THR A CA 9
ATOM 14036 C C . THR A 1 73 ? -9.985 -9.634 -1.615 1.00 0.00 73 THR A C 9
ATOM 14037 O O . THR A 1 73 ? -10.630 -10.525 -1.062 1.00 0.00 73 THR A O 9
ATOM 14048 N N . THR A 1 74 ? -9.614 -9.694 -2.890 1.00 0.00 74 THR A N 9
ATOM 14049 C CA . THR A 1 74 ? -9.953 -10.835 -3.731 1.00 0.00 74 THR A CA 9
ATOM 14050 C C . THR A 1 74 ? -8.767 -11.782 -3.879 1.00 0.00 74 THR A C 9
ATOM 14051 O O . THR A 1 74 ? -8.937 -12.997 -3.992 1.00 0.00 74 THR A O 9
ATOM 14062 N N . THR A 1 75 ? -7.563 -11.219 -3.877 1.00 0.00 75 THR A N 9
ATOM 14063 C CA . THR A 1 75 ? -6.348 -12.012 -4.011 1.00 0.00 75 THR A CA 9
ATOM 14064 C C . THR A 1 75 ? -5.366 -11.710 -2.885 1.00 0.00 75 THR A C 9
ATOM 14065 O O . THR A 1 75 ? -5.179 -10.560 -2.484 1.00 0.00 75 THR A O 9
ATOM 14076 N N . PRO A 1 76 ? -4.721 -12.763 -2.361 1.00 0.00 76 PRO A N 9
ATOM 14077 C CA . PRO A 1 76 ? -3.746 -12.634 -1.275 1.00 0.00 76 PRO A CA 9
ATOM 14078 C C . PRO A 1 76 ? -2.461 -11.949 -1.727 1.00 0.00 76 PRO A C 9
ATOM 14079 O O . PRO A 1 76 ? -1.790 -12.413 -2.649 1.00 0.00 76 PRO A O 9
ATOM 14090 N N . ALA A 1 77 ? -2.123 -10.843 -1.072 1.00 0.00 77 ALA A N 9
ATOM 14091 C CA . ALA A 1 77 ? -0.917 -10.095 -1.406 1.00 0.00 77 ALA A CA 9
ATOM 14092 C C . ALA A 1 77 ? 0.274 -10.582 -0.589 1.00 0.00 77 ALA A C 9
ATOM 14093 O O . ALA A 1 77 ? 0.569 -10.044 0.479 1.00 0.00 77 ALA A O 9
ATOM 14100 N N . LEU A 1 78 ? 0.955 -11.604 -1.094 1.00 0.00 78 LEU A N 9
ATOM 14101 C CA . LEU A 1 78 ? 2.115 -12.165 -0.411 1.00 0.00 78 LEU A CA 9
ATOM 14102 C C . LEU A 1 78 ? 3.377 -11.374 -0.741 1.00 0.00 78 LEU A C 9
ATOM 14103 O O . LEU A 1 78 ? 3.890 -11.441 -1.858 1.00 0.00 78 LEU A O 9
ATOM 14119 N N . VAL A 1 79 ? 3.874 -10.627 0.240 1.00 0.00 79 VAL A N 9
ATOM 14120 C CA . VAL A 1 79 ? 5.078 -9.826 0.056 1.00 0.00 79 VAL A CA 9
ATOM 14121 C C . VAL A 1 79 ? 6.314 -10.568 0.553 1.00 0.00 79 VAL A C 9
ATOM 14122 O O . VAL A 1 79 ? 6.385 -10.967 1.716 1.00 0.00 79 VAL A O 9
ATOM 14135 N N . PHE A 1 80 ? 7.286 -10.749 -0.335 1.00 0.00 80 PHE A N 9
ATOM 14136 C CA . PHE A 1 80 ? 8.520 -11.444 0.014 1.00 0.00 80 PHE A CA 9
ATOM 14137 C C . PHE A 1 80 ? 8.250 -12.914 0.316 1.00 0.00 80 PHE A C 9
ATOM 14138 O O . PHE A 1 80 ? 9.151 -13.656 0.705 1.00 0.00 80 PHE A O 9
ATOM 14155 N N . GLY A 1 81 ? 6.999 -13.330 0.135 1.00 0.00 81 GLY A N 9
ATOM 14156 C CA . GLY A 1 81 ? 6.631 -14.710 0.393 1.00 0.00 81 GLY A CA 9
ATOM 14157 C C . GLY A 1 81 ? 5.597 -14.838 1.494 1.00 0.00 81 GLY A C 9
ATOM 14158 O O . GLY A 1 81 ? 4.918 -15.859 1.602 1.00 0.00 81 GLY A O 9
ATOM 14162 N N . LYS A 1 82 ? 5.478 -13.800 2.314 1.00 0.00 82 LYS A N 9
ATOM 14163 C CA . LYS A 1 82 ? 4.520 -13.799 3.413 1.00 0.00 82 LYS A CA 9
ATOM 14164 C C . LYS A 1 82 ? 3.367 -12.842 3.129 1.00 0.00 82 LYS A C 9
ATOM 14165 O O . LYS A 1 82 ? 3.512 -11.850 2.415 1.00 0.00 82 LYS A O 9
ATOM 14184 N N . PRO A 1 83 ? 2.192 -13.143 3.703 1.00 0.00 83 PRO A N 9
ATOM 14185 C CA . PRO A 1 83 ? 0.991 -12.320 3.527 1.00 0.00 83 PRO A CA 9
ATOM 14186 C C . PRO A 1 83 ? 1.103 -10.973 4.234 1.00 0.00 83 PRO A C 9
ATOM 14187 O O . PRO A 1 83 ? 1.802 -10.845 5.239 1.00 0.00 83 PRO A O 9
ATOM 14198 N N . VAL A 1 84 ? 0.409 -9.972 3.703 1.00 0.00 84 VAL A N 9
ATOM 14199 C CA . VAL A 1 84 ? 0.429 -8.635 4.283 1.00 0.00 84 VAL A CA 9
ATOM 14200 C C . VAL A 1 84 ? -0.953 -7.992 4.230 1.00 0.00 84 VAL A C 9
ATOM 14201 O O . VAL A 1 84 ? -1.936 -8.640 3.871 1.00 0.00 84 VAL A O 9
ATOM 14214 N N . ARG A 1 85 ? -1.019 -6.714 4.589 1.00 0.00 85 ARG A N 9
ATOM 14215 C CA . ARG A 1 85 ? -2.280 -5.983 4.582 1.00 0.00 85 ARG A CA 9
ATOM 14216 C C . ARG A 1 85 ? -2.221 -4.805 3.615 1.00 0.00 85 ARG A C 9
ATOM 14217 O O . ARG A 1 85 ? -1.167 -4.197 3.423 1.00 0.00 85 ARG A O 9
ATOM 14238 N N . VAL A 1 86 ? -3.359 -4.488 3.004 1.00 0.00 86 VAL A N 9
ATOM 14239 C CA . VAL A 1 86 ? -3.437 -3.384 2.057 1.00 0.00 86 VAL A CA 9
ATOM 14240 C C . VAL A 1 86 ? -4.723 -2.587 2.245 1.00 0.00 86 VAL A C 9
ATOM 14241 O O . VAL A 1 86 ? -5.822 -3.139 2.187 1.00 0.00 86 VAL A O 9
ATOM 14254 N N . HIS A 1 87 ? -4.579 -1.286 2.470 1.00 0.00 87 HIS A N 9
ATOM 14255 C CA . HIS A 1 87 ? -5.730 -0.412 2.666 1.00 0.00 87 HIS A CA 9
ATOM 14256 C C . HIS A 1 87 ? -5.602 0.852 1.822 1.00 0.00 87 HIS A C 9
ATOM 14257 O O . HIS A 1 87 ? -4.551 1.118 1.238 1.00 0.00 87 HIS A O 9
ATOM 14271 N N . LEU A 1 88 ? -6.680 1.627 1.760 1.00 0.00 88 LEU A N 9
ATOM 14272 C CA . LEU A 1 88 ? -6.689 2.865 0.986 1.00 0.00 88 LEU A CA 9
ATOM 14273 C C . LEU A 1 88 ? -6.878 4.074 1.895 1.00 0.00 88 LEU A C 9
ATOM 14274 O O . LEU A 1 88 ? -7.978 4.616 2.003 1.00 0.00 88 LEU A O 9
ATOM 14290 N N . SER A 1 89 ? -5.798 4.496 2.544 1.00 0.00 89 SER A N 9
ATOM 14291 C CA . SER A 1 89 ? -5.846 5.641 3.445 1.00 0.00 89 SER A CA 9
ATOM 14292 C C . SER A 1 89 ? -5.989 6.943 2.662 1.00 0.00 89 SER A C 9
ATOM 14293 O O . SER A 1 89 ? -6.236 6.929 1.456 1.00 0.00 89 SER A O 9
ATOM 14301 N N . GLN A 1 90 ? -5.833 8.064 3.357 1.00 0.00 90 GLN A N 9
ATOM 14302 C CA . GLN A 1 90 ? -5.945 9.375 2.727 1.00 0.00 90 GLN A CA 9
ATOM 14303 C C . GLN A 1 90 ? -5.203 10.433 3.537 1.00 0.00 90 GLN A C 9
ATOM 14304 O O . GLN A 1 90 ? -5.116 10.345 4.762 1.00 0.00 90 GLN A O 9
ATOM 14318 N N . LYS A 1 91 ? -4.671 11.435 2.844 1.00 0.00 91 LYS A N 9
ATOM 14319 C CA . LYS A 1 91 ? -3.937 12.512 3.498 1.00 0.00 91 LYS A CA 9
ATOM 14320 C C . LYS A 1 91 ? -2.731 11.966 4.257 1.00 0.00 91 LYS A C 9
ATOM 14321 O O . LYS A 1 91 ? -2.738 10.823 4.712 1.00 0.00 91 LYS A O 9
ATOM 14340 N N . TYR A 1 92 ? -1.700 12.793 4.391 1.00 0.00 92 TYR A N 9
ATOM 14341 C CA . TYR A 1 92 ? -0.487 12.392 5.095 1.00 0.00 92 TYR A CA 9
ATOM 14342 C C . TYR A 1 92 ? 0.593 13.462 4.970 1.00 0.00 92 TYR A C 9
ATOM 14343 O O . TYR A 1 92 ? 1.777 13.154 4.831 1.00 0.00 92 TYR A O 9
ATOM 14361 N N . LYS A 1 93 ? 0.177 14.722 5.021 1.00 0.00 93 LYS A N 9
ATOM 14362 C CA . LYS A 1 93 ? 1.107 15.840 4.916 1.00 0.00 93 LYS A CA 9
ATOM 14363 C C . LYS A 1 93 ? 1.691 15.933 3.510 1.00 0.00 93 LYS A C 9
ATOM 14364 O O . LYS A 1 93 ? 1.373 16.850 2.754 1.00 0.00 93 LYS A O 9
ATOM 14383 N N . ARG A 1 94 ? 2.545 14.974 3.165 1.00 0.00 94 ARG A N 9
ATOM 14384 C CA . ARG A 1 94 ? 3.173 14.947 1.850 1.00 0.00 94 ARG A CA 9
ATOM 14385 C C . ARG A 1 94 ? 4.132 13.766 1.729 1.00 0.00 94 ARG A C 9
ATOM 14386 O O . ARG A 1 94 ? 4.395 13.065 2.707 1.00 0.00 94 ARG A O 9
ATOM 14407 N N . ILE A 1 95 ? 4.650 13.552 0.525 1.00 0.00 95 ILE A N 9
ATOM 14408 C CA . ILE A 1 95 ? 5.580 12.457 0.278 1.00 0.00 95 ILE A CA 9
ATOM 14409 C C . ILE A 1 95 ? 6.657 12.865 -0.722 1.00 0.00 95 ILE A C 9
ATOM 14410 O O . ILE A 1 95 ? 7.832 12.541 -0.552 1.00 0.00 95 ILE A O 9
ATOM 14426 N N . LYS A 1 96 ? 6.248 13.581 -1.764 1.00 0.00 96 LYS A N 9
ATOM 14427 C CA . LYS A 1 96 ? 7.177 14.038 -2.790 1.00 0.00 96 LYS A CA 9
ATOM 14428 C C . LYS A 1 96 ? 8.189 15.021 -2.209 1.00 0.00 96 LYS A C 9
ATOM 14429 O O . LYS A 1 96 ? 9.385 14.934 -2.490 1.00 0.00 96 LYS A O 9
ATOM 14448 N N . SER A 1 97 ? 7.702 15.955 -1.400 1.00 0.00 97 SER A N 9
ATOM 14449 C CA . SER A 1 97 ? 8.564 16.955 -0.780 1.00 0.00 97 SER A CA 9
ATOM 14450 C C . SER A 1 97 ? 8.085 17.288 0.629 1.00 0.00 97 SER A C 9
ATOM 14451 O O . SER A 1 97 ? 6.943 17.699 0.829 1.00 0.00 97 SER A O 9
ATOM 14459 N N . GLY A 1 98 ? 8.969 17.106 1.606 1.00 0.00 98 GLY A N 9
ATOM 14460 C CA . GLY A 1 98 ? 8.620 17.391 2.985 1.00 0.00 98 GLY A CA 9
ATOM 14461 C C . GLY A 1 98 ? 8.928 18.823 3.378 1.00 0.00 98 GLY A C 9
ATOM 14462 O O . GLY A 1 98 ? 9.123 19.693 2.530 1.00 0.00 98 GLY A O 9
ATOM 14466 N N . PRO A 1 99 ? 8.974 19.082 4.693 1.00 0.00 99 PRO A N 9
ATOM 14467 C CA . PRO A 1 99 ? 9.259 20.419 5.226 1.00 0.00 99 PRO A CA 9
ATOM 14468 C C . PRO A 1 99 ? 10.705 20.838 4.993 1.00 0.00 99 PRO A C 9
ATOM 14469 O O . PRO A 1 99 ? 11.491 20.095 4.407 1.00 0.00 99 PRO A O 9
ATOM 14480 N N . SER A 1 100 ? 11.051 22.035 5.457 1.00 0.00 100 SER A N 9
ATOM 14481 C CA . SER A 1 100 ? 12.403 22.556 5.296 1.00 0.00 100 SER A CA 9
ATOM 14482 C C . SER A 1 100 ? 12.617 23.793 6.165 1.00 0.00 100 SER A C 9
ATOM 14483 O O . SER A 1 100 ? 11.667 24.498 6.503 1.00 0.00 100 SER A O 9
ATOM 14491 N N . SER A 1 101 ? 13.871 24.048 6.522 1.00 0.00 101 SER A N 9
ATOM 14492 C CA . SER A 1 101 ? 14.211 25.196 7.355 1.00 0.00 101 SER A CA 9
ATOM 14493 C C . SER A 1 101 ? 15.653 25.631 7.119 1.00 0.00 101 SER A C 9
ATOM 14494 O O . SER A 1 101 ? 16.591 24.884 7.393 1.00 0.00 101 SER A O 9
ATOM 14502 N N . GLY A 1 102 ? 15.822 26.846 6.607 1.00 0.00 102 GLY A N 9
ATOM 14503 C CA . GLY A 1 102 ? 17.153 27.361 6.342 1.00 0.00 102 GLY A CA 9
ATOM 14504 C C . GLY A 1 102 ? 17.138 28.550 5.402 1.00 0.00 102 GLY A C 9
ATOM 14505 O O . GLY A 1 102 ? 16.154 29.286 5.337 1.00 0.00 102 GLY A O 9
ATOM 14509 N N . GLY A 1 1 ? -1.203 2.334 15.408 1.00 0.00 1 GLY A N 10
ATOM 14510 C CA . GLY A 1 1 ? -2.283 1.648 14.722 1.00 0.00 1 GLY A CA 10
ATOM 14511 C C . GLY A 1 1 ? -3.608 1.786 15.445 1.00 0.00 1 GLY A C 10
ATOM 14512 O O . GLY A 1 1 ? -3.901 1.029 16.371 1.00 0.00 1 GLY A O 10
ATOM 14516 N N . SER A 1 2 ? -4.412 2.757 15.023 1.00 0.00 2 SER A N 10
ATOM 14517 C CA . SER A 1 2 ? -5.711 2.996 15.640 1.00 0.00 2 SER A CA 10
ATOM 14518 C C . SER A 1 2 ? -6.557 3.930 14.780 1.00 0.00 2 SER A C 10
ATOM 14519 O O . SER A 1 2 ? -6.138 4.348 13.700 1.00 0.00 2 SER A O 10
ATOM 14527 N N . SER A 1 3 ? -7.751 4.254 15.268 1.00 0.00 3 SER A N 10
ATOM 14528 C CA . SER A 1 3 ? -8.659 5.136 14.542 1.00 0.00 3 SER A CA 10
ATOM 14529 C C . SER A 1 3 ? -9.080 4.510 13.216 1.00 0.00 3 SER A C 10
ATOM 14530 O O . SER A 1 3 ? -8.371 3.673 12.659 1.00 0.00 3 SER A O 10
ATOM 14538 N N . GLY A 1 4 ? -10.238 4.925 12.713 1.00 0.00 4 GLY A N 10
ATOM 14539 C CA . GLY A 1 4 ? -10.735 4.397 11.457 1.00 0.00 4 GLY A CA 10
ATOM 14540 C C . GLY A 1 4 ? -12.231 4.157 11.478 1.00 0.00 4 GLY A C 10
ATOM 14541 O O . GLY A 1 4 ? -12.940 4.691 12.332 1.00 0.00 4 GLY A O 10
ATOM 14545 N N . SER A 1 5 ? -12.714 3.354 10.536 1.00 0.00 5 SER A N 10
ATOM 14546 C CA . SER A 1 5 ? -14.137 3.049 10.447 1.00 0.00 5 SER A CA 10
ATOM 14547 C C . SER A 1 5 ? -14.357 1.609 9.995 1.00 0.00 5 SER A C 10
ATOM 14548 O O . SER A 1 5 ? -13.402 0.866 9.762 1.00 0.00 5 SER A O 10
ATOM 14556 N N . SER A 1 6 ? -15.623 1.220 9.871 1.00 0.00 6 SER A N 10
ATOM 14557 C CA . SER A 1 6 ? -15.969 -0.132 9.450 1.00 0.00 6 SER A CA 10
ATOM 14558 C C . SER A 1 6 ? -17.412 -0.195 8.958 1.00 0.00 6 SER A C 10
ATOM 14559 O O . SER A 1 6 ? -18.203 0.717 9.201 1.00 0.00 6 SER A O 10
ATOM 14567 N N . GLY A 1 7 ? -17.747 -1.277 8.264 1.00 0.00 7 GLY A N 10
ATOM 14568 C CA . GLY A 1 7 ? -19.094 -1.439 7.747 1.00 0.00 7 GLY A CA 10
ATOM 14569 C C . GLY A 1 7 ? -19.358 -0.573 6.533 1.00 0.00 7 GLY A C 10
ATOM 14570 O O . GLY A 1 7 ? -18.426 -0.171 5.835 1.00 0.00 7 GLY A O 10
ATOM 14574 N N . GLN A 1 8 ? -20.630 -0.285 6.277 1.00 0.00 8 GLN A N 10
ATOM 14575 C CA . GLN A 1 8 ? -21.012 0.538 5.136 1.00 0.00 8 GLN A CA 10
ATOM 14576 C C . GLN A 1 8 ? -20.164 1.805 5.069 1.00 0.00 8 GLN A C 10
ATOM 14577 O O . GLN A 1 8 ? -20.436 2.784 5.762 1.00 0.00 8 GLN A O 10
ATOM 14591 N N . LYS A 1 9 ? -19.134 1.776 4.231 1.00 0.00 9 LYS A N 10
ATOM 14592 C CA . LYS A 1 9 ? -18.245 2.921 4.072 1.00 0.00 9 LYS A CA 10
ATOM 14593 C C . LYS A 1 9 ? -18.544 3.665 2.774 1.00 0.00 9 LYS A C 10
ATOM 14594 O O . LYS A 1 9 ? -18.763 4.876 2.779 1.00 0.00 9 LYS A O 10
ATOM 14613 N N . GLY A 1 10 ? -18.553 2.933 1.665 1.00 0.00 10 GLY A N 10
ATOM 14614 C CA . GLY A 1 10 ? -18.828 3.542 0.376 1.00 0.00 10 GLY A CA 10
ATOM 14615 C C . GLY A 1 10 ? -17.578 4.084 -0.287 1.00 0.00 10 GLY A C 10
ATOM 14616 O O . GLY A 1 10 ? -16.643 4.510 0.391 1.00 0.00 10 GLY A O 10
ATOM 14620 N N . ARG A 1 11 ? -17.560 4.067 -1.616 1.00 0.00 11 ARG A N 10
ATOM 14621 C CA . ARG A 1 11 ? -16.414 4.558 -2.371 1.00 0.00 11 ARG A CA 10
ATOM 14622 C C . ARG A 1 11 ? -16.299 6.076 -2.259 1.00 0.00 11 ARG A C 10
ATOM 14623 O O . ARG A 1 11 ? -17.284 6.766 -1.992 1.00 0.00 11 ARG A O 10
ATOM 14644 N N . VAL A 1 12 ? -15.091 6.589 -2.464 1.00 0.00 12 VAL A N 10
ATOM 14645 C CA . VAL A 1 12 ? -14.846 8.025 -2.386 1.00 0.00 12 VAL A CA 10
ATOM 14646 C C . VAL A 1 12 ? -13.638 8.423 -3.227 1.00 0.00 12 VAL A C 10
ATOM 14647 O O . VAL A 1 12 ? -12.573 7.815 -3.126 1.00 0.00 12 VAL A O 10
ATOM 14660 N N . GLU A 1 13 ? -13.812 9.447 -4.055 1.00 0.00 13 GLU A N 10
ATOM 14661 C CA . GLU A 1 13 ? -12.735 9.927 -4.914 1.00 0.00 13 GLU A CA 10
ATOM 14662 C C . GLU A 1 13 ? -11.874 10.954 -4.185 1.00 0.00 13 GLU A C 10
ATOM 14663 O O . GLU A 1 13 ? -12.108 12.159 -4.285 1.00 0.00 13 GLU A O 10
ATOM 14675 N N . THR A 1 14 ? -10.879 10.469 -3.451 1.00 0.00 14 THR A N 10
ATOM 14676 C CA . THR A 1 14 ? -9.983 11.343 -2.704 1.00 0.00 14 THR A CA 10
ATOM 14677 C C . THR A 1 14 ? -8.524 10.995 -2.973 1.00 0.00 14 THR A C 10
ATOM 14678 O O . THR A 1 14 ? -8.225 10.082 -3.740 1.00 0.00 14 THR A O 10
ATOM 14689 N N . ARG A 1 15 ? -7.618 11.730 -2.335 1.00 0.00 15 ARG A N 10
ATOM 14690 C CA . ARG A 1 15 ? -6.189 11.501 -2.507 1.00 0.00 15 ARG A CA 10
ATOM 14691 C C . ARG A 1 15 ? -5.889 10.009 -2.623 1.00 0.00 15 ARG A C 10
ATOM 14692 O O . ARG A 1 15 ? -6.661 9.172 -2.154 1.00 0.00 15 ARG A O 10
ATOM 14713 N N . ARG A 1 16 ? -4.765 9.684 -3.252 1.00 0.00 16 ARG A N 10
ATOM 14714 C CA . ARG A 1 16 ? -4.364 8.293 -3.432 1.00 0.00 16 ARG A CA 10
ATOM 14715 C C . ARG A 1 16 ? -3.247 7.920 -2.461 1.00 0.00 16 ARG A C 10
ATOM 14716 O O . ARG A 1 16 ? -2.097 8.323 -2.637 1.00 0.00 16 ARG A O 10
ATOM 14737 N N . VAL A 1 17 ? -3.593 7.147 -1.438 1.00 0.00 17 VAL A N 10
ATOM 14738 C CA . VAL A 1 17 ? -2.621 6.718 -0.440 1.00 0.00 17 VAL A CA 10
ATOM 14739 C C . VAL A 1 17 ? -2.867 5.273 -0.018 1.00 0.00 17 VAL A C 10
ATOM 14740 O O . VAL A 1 17 ? -3.715 5.000 0.832 1.00 0.00 17 VAL A O 10
ATOM 14753 N N . VAL A 1 18 ? -2.120 4.352 -0.617 1.00 0.00 18 VAL A N 10
ATOM 14754 C CA . VAL A 1 18 ? -2.255 2.934 -0.302 1.00 0.00 18 VAL A CA 10
ATOM 14755 C C . VAL A 1 18 ? -1.333 2.536 0.845 1.00 0.00 18 VAL A C 10
ATOM 14756 O O . VAL A 1 18 ? -0.121 2.411 0.666 1.00 0.00 18 VAL A O 10
ATOM 14769 N N . HIS A 1 19 ? -1.915 2.337 2.023 1.00 0.00 19 HIS A N 10
ATOM 14770 C CA . HIS A 1 19 ? -1.146 1.950 3.200 1.00 0.00 19 HIS A CA 10
ATOM 14771 C C . HIS A 1 19 ? -0.897 0.445 3.217 1.00 0.00 19 HIS A C 10
ATOM 14772 O O . HIS A 1 19 ? -1.809 -0.347 2.979 1.00 0.00 19 HIS A O 10
ATOM 14786 N N . ILE A 1 20 ? 0.343 0.058 3.498 1.00 0.00 20 ILE A N 10
ATOM 14787 C CA . ILE A 1 20 ? 0.710 -1.352 3.545 1.00 0.00 20 ILE A CA 10
ATOM 14788 C C . ILE A 1 20 ? 1.490 -1.674 4.815 1.00 0.00 20 ILE A C 10
ATOM 14789 O O . ILE A 1 20 ? 2.439 -0.973 5.167 1.00 0.00 20 ILE A O 10
ATOM 14805 N N . MET A 1 21 ? 1.087 -2.740 5.497 1.00 0.00 21 MET A N 10
ATOM 14806 C CA . MET A 1 21 ? 1.751 -3.157 6.727 1.00 0.00 21 MET A CA 10
ATOM 14807 C C . MET A 1 21 ? 2.048 -4.653 6.703 1.00 0.00 21 MET A C 10
ATOM 14808 O O . MET A 1 21 ? 1.765 -5.337 5.720 1.00 0.00 21 MET A O 10
ATOM 14822 N N . ASP A 1 22 ? 2.623 -5.154 7.791 1.00 0.00 22 ASP A N 10
ATOM 14823 C CA . ASP A 1 22 ? 2.960 -6.570 7.895 1.00 0.00 22 ASP A CA 10
ATOM 14824 C C . ASP A 1 22 ? 4.040 -6.947 6.886 1.00 0.00 22 ASP A C 10
ATOM 14825 O O . ASP A 1 22 ? 4.390 -8.119 6.744 1.00 0.00 22 ASP A O 10
ATOM 14834 N N . PHE A 1 23 ? 4.565 -5.946 6.186 1.00 0.00 23 PHE A N 10
ATOM 14835 C CA . PHE A 1 23 ? 5.604 -6.173 5.189 1.00 0.00 23 PHE A CA 10
ATOM 14836 C C . PHE A 1 23 ? 6.992 -6.029 5.808 1.00 0.00 23 PHE A C 10
ATOM 14837 O O . PHE A 1 23 ? 7.240 -5.117 6.594 1.00 0.00 23 PHE A O 10
ATOM 14854 N N . GLN A 1 24 ? 7.891 -6.939 5.445 1.00 0.00 24 GLN A N 10
ATOM 14855 C CA . GLN A 1 24 ? 9.253 -6.916 5.965 1.00 0.00 24 GLN A CA 10
ATOM 14856 C C . GLN A 1 24 ? 10.195 -6.219 4.990 1.00 0.00 24 GLN A C 10
ATOM 14857 O O . GLN A 1 24 ? 9.783 -5.788 3.914 1.00 0.00 24 GLN A O 10
ATOM 14871 N N . ARG A 1 25 ? 11.464 -6.112 5.374 1.00 0.00 25 ARG A N 10
ATOM 14872 C CA . ARG A 1 25 ? 12.465 -5.466 4.534 1.00 0.00 25 ARG A CA 10
ATOM 14873 C C . ARG A 1 25 ? 13.604 -6.428 4.209 1.00 0.00 25 ARG A C 10
ATOM 14874 O O . ARG A 1 25 ? 13.715 -7.499 4.803 1.00 0.00 25 ARG A O 10
ATOM 14895 N N . GLY A 1 26 ? 14.451 -6.035 3.262 1.00 0.00 26 GLY A N 10
ATOM 14896 C CA . GLY A 1 26 ? 15.570 -6.874 2.874 1.00 0.00 26 GLY A CA 10
ATOM 14897 C C . GLY A 1 26 ? 16.226 -6.408 1.589 1.00 0.00 26 GLY A C 10
ATOM 14898 O O . GLY A 1 26 ? 16.896 -5.375 1.565 1.00 0.00 26 GLY A O 10
ATOM 14902 N N . LYS A 1 27 ? 16.036 -7.171 0.519 1.00 0.00 27 LYS A N 10
ATOM 14903 C CA . LYS A 1 27 ? 16.614 -6.832 -0.776 1.00 0.00 27 LYS A CA 10
ATOM 14904 C C . LYS A 1 27 ? 15.523 -6.492 -1.786 1.00 0.00 27 LYS A C 10
ATOM 14905 O O . LYS A 1 27 ? 14.643 -7.306 -2.061 1.00 0.00 27 LYS A O 10
ATOM 14924 N N . ASN A 1 28 ? 15.589 -5.284 -2.337 1.00 0.00 28 ASN A N 10
ATOM 14925 C CA . ASN A 1 28 ? 14.607 -4.837 -3.319 1.00 0.00 28 ASN A CA 10
ATOM 14926 C C . ASN A 1 28 ? 13.218 -4.744 -2.695 1.00 0.00 28 ASN A C 10
ATOM 14927 O O . ASN A 1 28 ? 12.208 -4.967 -3.364 1.00 0.00 28 ASN A O 10
ATOM 14938 N N . LEU A 1 29 ? 13.173 -4.413 -1.408 1.00 0.00 29 LEU A N 10
ATOM 14939 C CA . LEU A 1 29 ? 11.908 -4.290 -0.694 1.00 0.00 29 LEU A CA 10
ATOM 14940 C C . LEU A 1 29 ? 11.039 -3.198 -1.309 1.00 0.00 29 LEU A C 10
ATOM 14941 O O . LEU A 1 29 ? 9.914 -3.457 -1.739 1.00 0.00 29 LEU A O 10
ATOM 14957 N N . ARG A 1 30 ? 11.567 -1.980 -1.352 1.00 0.00 30 ARG A N 10
ATOM 14958 C CA . ARG A 1 30 ? 10.840 -0.851 -1.917 1.00 0.00 30 ARG A CA 10
ATOM 14959 C C . ARG A 1 30 ? 10.106 -1.258 -3.190 1.00 0.00 30 ARG A C 10
ATOM 14960 O O . ARG A 1 30 ? 9.062 -0.698 -3.524 1.00 0.00 30 ARG A O 10
ATOM 14981 N N . TYR A 1 31 ? 10.659 -2.237 -3.898 1.00 0.00 31 TYR A N 10
ATOM 14982 C CA . TYR A 1 31 ? 10.059 -2.719 -5.137 1.00 0.00 31 TYR A CA 10
ATOM 14983 C C . TYR A 1 31 ? 8.903 -3.670 -4.848 1.00 0.00 31 TYR A C 10
ATOM 14984 O O . TYR A 1 31 ? 7.870 -3.628 -5.515 1.00 0.00 31 TYR A O 10
ATOM 15002 N N . GLN A 1 32 ? 9.086 -4.527 -3.848 1.00 0.00 32 GLN A N 10
ATOM 15003 C CA . GLN A 1 32 ? 8.058 -5.490 -3.470 1.00 0.00 32 GLN A CA 10
ATOM 15004 C C . GLN A 1 32 ? 6.751 -4.782 -3.122 1.00 0.00 32 GLN A C 10
ATOM 15005 O O . GLN A 1 32 ? 5.665 -5.322 -3.336 1.00 0.00 32 GLN A O 10
ATOM 15019 N N . LEU A 1 33 ? 6.864 -3.573 -2.584 1.00 0.00 33 LEU A N 10
ATOM 15020 C CA . LEU A 1 33 ? 5.691 -2.792 -2.206 1.00 0.00 33 LEU A CA 10
ATOM 15021 C C . LEU A 1 33 ? 5.148 -2.013 -3.399 1.00 0.00 33 LEU A C 10
ATOM 15022 O O . LEU A 1 33 ? 3.937 -1.947 -3.612 1.00 0.00 33 LEU A O 10
ATOM 15038 N N . LEU A 1 34 ? 6.051 -1.423 -4.175 1.00 0.00 34 LEU A N 10
ATOM 15039 C CA . LEU A 1 34 ? 5.663 -0.650 -5.349 1.00 0.00 34 LEU A CA 10
ATOM 15040 C C . LEU A 1 34 ? 5.117 -1.560 -6.445 1.00 0.00 34 LEU A C 10
ATOM 15041 O O . LEU A 1 34 ? 4.334 -1.128 -7.290 1.00 0.00 34 LEU A O 10
ATOM 15057 N N . GLN A 1 35 ? 5.536 -2.821 -6.423 1.00 0.00 35 GLN A N 10
ATOM 15058 C CA . GLN A 1 35 ? 5.088 -3.792 -7.414 1.00 0.00 35 GLN A CA 10
ATOM 15059 C C . GLN A 1 35 ? 3.622 -4.151 -7.200 1.00 0.00 35 GLN A C 10
ATOM 15060 O O . GLN A 1 35 ? 2.994 -4.781 -8.052 1.00 0.00 35 GLN A O 10
ATOM 15074 N N . LEU A 1 36 ? 3.080 -3.747 -6.056 1.00 0.00 36 LEU A N 10
ATOM 15075 C CA . LEU A 1 36 ? 1.686 -4.026 -5.729 1.00 0.00 36 LEU A CA 10
ATOM 15076 C C . LEU A 1 36 ? 0.761 -2.985 -6.351 1.00 0.00 36 LEU A C 10
ATOM 15077 O O . LEU A 1 36 ? -0.454 -3.176 -6.413 1.00 0.00 36 LEU A O 10
ATOM 15093 N N . VAL A 1 37 ? 1.345 -1.885 -6.814 1.00 0.00 37 VAL A N 10
ATOM 15094 C CA . VAL A 1 37 ? 0.574 -0.815 -7.436 1.00 0.00 37 VAL A CA 10
ATOM 15095 C C . VAL A 1 37 ? 1.099 -0.498 -8.831 1.00 0.00 37 VAL A C 10
ATOM 15096 O O . VAL A 1 37 ? 0.374 0.034 -9.672 1.00 0.00 37 VAL A O 10
ATOM 15109 N N . GLU A 1 38 ? 2.364 -0.830 -9.072 1.00 0.00 38 GLU A N 10
ATOM 15110 C CA . GLU A 1 38 ? 2.986 -0.580 -10.366 1.00 0.00 38 GLU A CA 10
ATOM 15111 C C . GLU A 1 38 ? 2.072 -1.026 -11.504 1.00 0.00 38 GLU A C 10
ATOM 15112 O O . GLU A 1 38 ? 1.652 -0.230 -12.344 1.00 0.00 38 GLU A O 10
ATOM 15124 N N . PRO A 1 39 ? 1.758 -2.330 -11.533 1.00 0.00 39 PRO A N 10
ATOM 15125 C CA . PRO A 1 39 ? 0.891 -2.912 -12.562 1.00 0.00 39 PRO A CA 10
ATOM 15126 C C . PRO A 1 39 ? -0.560 -2.464 -12.420 1.00 0.00 39 PRO A C 10
ATOM 15127 O O . PRO A 1 39 ? -1.427 -2.883 -13.186 1.00 0.00 39 PRO A O 10
ATOM 15138 N N . PHE A 1 40 ? -0.816 -1.610 -11.434 1.00 0.00 40 PHE A N 10
ATOM 15139 C CA . PHE A 1 40 ? -2.163 -1.105 -11.190 1.00 0.00 40 PHE A CA 10
ATOM 15140 C C . PHE A 1 40 ? -2.291 0.346 -11.645 1.00 0.00 40 PHE A C 10
ATOM 15141 O O . PHE A 1 40 ? -3.392 0.838 -11.883 1.00 0.00 40 PHE A O 10
ATOM 15158 N N . GLY A 1 41 ? -1.153 1.025 -11.760 1.00 0.00 41 GLY A N 10
ATOM 15159 C CA . GLY A 1 41 ? -1.159 2.413 -12.184 1.00 0.00 41 GLY A CA 10
ATOM 15160 C C . GLY A 1 41 ? 0.234 3.008 -12.237 1.00 0.00 41 GLY A C 10
ATOM 15161 O O . GLY A 1 41 ? 1.215 2.295 -12.454 1.00 0.00 41 GLY A O 10
ATOM 15165 N N . VAL A 1 42 ? 0.324 4.320 -12.041 1.00 0.00 42 VAL A N 10
ATOM 15166 C CA . VAL A 1 42 ? 1.607 5.011 -12.068 1.00 0.00 42 VAL A CA 10
ATOM 15167 C C . VAL A 1 42 ? 2.036 5.429 -10.667 1.00 0.00 42 VAL A C 10
ATOM 15168 O O . VAL A 1 42 ? 1.200 5.721 -9.811 1.00 0.00 42 VAL A O 10
ATOM 15181 N N . ILE A 1 43 ? 3.346 5.454 -10.437 1.00 0.00 43 ILE A N 10
ATOM 15182 C CA . ILE A 1 43 ? 3.886 5.837 -9.140 1.00 0.00 43 ILE A CA 10
ATOM 15183 C C . ILE A 1 43 ? 4.156 7.336 -9.077 1.00 0.00 43 ILE A C 10
ATOM 15184 O O . ILE A 1 43 ? 4.949 7.868 -9.854 1.00 0.00 43 ILE A O 10
ATOM 15200 N N . SER A 1 44 ? 3.492 8.013 -8.146 1.00 0.00 44 SER A N 10
ATOM 15201 C CA . SER A 1 44 ? 3.658 9.453 -7.982 1.00 0.00 44 SER A CA 10
ATOM 15202 C C . SER A 1 44 ? 4.645 9.762 -6.862 1.00 0.00 44 SER A C 10
ATOM 15203 O O . SER A 1 44 ? 5.492 10.646 -6.992 1.00 0.00 44 SER A O 10
ATOM 15211 N N . ASN A 1 45 ? 4.531 9.027 -5.761 1.00 0.00 45 ASN A N 10
ATOM 15212 C CA . ASN A 1 45 ? 5.414 9.222 -4.616 1.00 0.00 45 ASN A CA 10
ATOM 15213 C C . ASN A 1 45 ? 5.124 8.195 -3.525 1.00 0.00 45 ASN A C 10
ATOM 15214 O O . ASN A 1 45 ? 3.978 8.022 -3.108 1.00 0.00 45 ASN A O 10
ATOM 15225 N N . HIS A 1 46 ? 6.171 7.516 -3.067 1.00 0.00 46 HIS A N 10
ATOM 15226 C CA . HIS A 1 46 ? 6.031 6.506 -2.024 1.00 0.00 46 HIS A CA 10
ATOM 15227 C C . HIS A 1 46 ? 6.858 6.874 -0.796 1.00 0.00 46 HIS A C 10
ATOM 15228 O O . HIS A 1 46 ? 7.809 7.653 -0.886 1.00 0.00 46 HIS A O 10
ATOM 15242 N N . LEU A 1 47 ? 6.492 6.311 0.350 1.00 0.00 47 LEU A N 10
ATOM 15243 C CA . LEU A 1 47 ? 7.200 6.581 1.596 1.00 0.00 47 LEU A CA 10
ATOM 15244 C C . LEU A 1 47 ? 7.361 5.305 2.417 1.00 0.00 47 LEU A C 10
ATOM 15245 O O . LEU A 1 47 ? 6.398 4.570 2.635 1.00 0.00 47 LEU A O 10
ATOM 15261 N N . ILE A 1 48 ? 8.584 5.052 2.872 1.00 0.00 48 ILE A N 10
ATOM 15262 C CA . ILE A 1 48 ? 8.869 3.867 3.672 1.00 0.00 48 ILE A CA 10
ATOM 15263 C C . ILE A 1 48 ? 9.653 4.229 4.930 1.00 0.00 48 ILE A C 10
ATOM 15264 O O . ILE A 1 48 ? 10.846 4.527 4.867 1.00 0.00 48 ILE A O 10
ATOM 15280 N N . LEU A 1 49 ? 8.974 4.201 6.071 1.00 0.00 49 LEU A N 10
ATOM 15281 C CA . LEU A 1 49 ? 9.606 4.525 7.346 1.00 0.00 49 LEU A CA 10
ATOM 15282 C C . LEU A 1 49 ? 10.673 3.495 7.701 1.00 0.00 49 LEU A C 10
ATOM 15283 O O . LEU A 1 49 ? 10.796 2.461 7.045 1.00 0.00 49 LEU A O 10
ATOM 15299 N N . ASN A 1 50 ? 11.443 3.784 8.745 1.00 0.00 50 ASN A N 10
ATOM 15300 C CA . ASN A 1 50 ? 12.501 2.882 9.189 1.00 0.00 50 ASN A CA 10
ATOM 15301 C C . ASN A 1 50 ? 12.269 2.441 10.630 1.00 0.00 50 ASN A C 10
ATOM 15302 O O . ASN A 1 50 ? 12.925 1.523 11.123 1.00 0.00 50 ASN A O 10
ATOM 15313 N N . LYS A 1 51 ? 11.331 3.101 11.302 1.00 0.00 51 LYS A N 10
ATOM 15314 C CA . LYS A 1 51 ? 11.011 2.777 12.688 1.00 0.00 51 LYS A CA 10
ATOM 15315 C C . LYS A 1 51 ? 10.198 1.489 12.771 1.00 0.00 51 LYS A C 10
ATOM 15316 O O . LYS A 1 51 ? 10.353 0.707 13.710 1.00 0.00 51 LYS A O 10
ATOM 15335 N N . ILE A 1 52 ? 9.336 1.274 11.783 1.00 0.00 52 ILE A N 10
ATOM 15336 C CA . ILE A 1 52 ? 8.502 0.078 11.745 1.00 0.00 52 ILE A CA 10
ATOM 15337 C C . ILE A 1 52 ? 8.295 -0.402 10.313 1.00 0.00 52 ILE A C 10
ATOM 15338 O O . ILE A 1 52 ? 9.026 -0.010 9.404 1.00 0.00 52 ILE A O 10
ATOM 15354 N N . ASN A 1 53 ? 7.292 -1.251 10.119 1.00 0.00 53 ASN A N 10
ATOM 15355 C CA . ASN A 1 53 ? 6.986 -1.784 8.796 1.00 0.00 53 ASN A CA 10
ATOM 15356 C C . ASN A 1 53 ? 5.737 -1.126 8.219 1.00 0.00 53 ASN A C 10
ATOM 15357 O O . ASN A 1 53 ? 4.825 -1.806 7.751 1.00 0.00 53 ASN A O 10
ATOM 15368 N N . GLU A 1 54 ? 5.703 0.203 8.257 1.00 0.00 54 GLU A N 10
ATOM 15369 C CA . GLU A 1 54 ? 4.566 0.953 7.738 1.00 0.00 54 GLU A CA 10
ATOM 15370 C C . GLU A 1 54 ? 4.975 1.801 6.537 1.00 0.00 54 GLU A C 10
ATOM 15371 O O . GLU A 1 54 ? 5.805 2.701 6.654 1.00 0.00 54 GLU A O 10
ATOM 15383 N N . ALA A 1 55 ? 4.386 1.505 5.382 1.00 0.00 55 ALA A N 10
ATOM 15384 C CA . ALA A 1 55 ? 4.687 2.240 4.161 1.00 0.00 55 ALA A CA 10
ATOM 15385 C C . ALA A 1 55 ? 3.417 2.802 3.532 1.00 0.00 55 ALA A C 10
ATOM 15386 O O . ALA A 1 55 ? 2.315 2.324 3.800 1.00 0.00 55 ALA A O 10
ATOM 15393 N N . PHE A 1 56 ? 3.579 3.822 2.694 1.00 0.00 56 PHE A N 10
ATOM 15394 C CA . PHE A 1 56 ? 2.444 4.451 2.027 1.00 0.00 56 PHE A CA 10
ATOM 15395 C C . PHE A 1 56 ? 2.825 4.909 0.622 1.00 0.00 56 PHE A C 10
ATOM 15396 O O . PHE A 1 56 ? 3.712 5.746 0.450 1.00 0.00 56 PHE A O 10
ATOM 15413 N N . ILE A 1 57 ? 2.150 4.354 -0.379 1.00 0.00 57 ILE A N 10
ATOM 15414 C CA . ILE A 1 57 ? 2.416 4.705 -1.768 1.00 0.00 57 ILE A CA 10
ATOM 15415 C C . ILE A 1 57 ? 1.324 5.611 -2.325 1.00 0.00 57 ILE A C 10
ATOM 15416 O O . ILE A 1 57 ? 0.137 5.384 -2.091 1.00 0.00 57 ILE A O 10
ATOM 15432 N N . GLU A 1 58 ? 1.732 6.638 -3.064 1.00 0.00 58 GLU A N 10
ATOM 15433 C CA . GLU A 1 58 ? 0.786 7.578 -3.655 1.00 0.00 58 GLU A CA 10
ATOM 15434 C C . GLU A 1 58 ? 0.715 7.397 -5.169 1.00 0.00 58 GLU A C 10
ATOM 15435 O O . GLU A 1 58 ? 1.732 7.448 -5.859 1.00 0.00 58 GLU A O 10
ATOM 15447 N N . MET A 1 59 ? -0.495 7.184 -5.675 1.00 0.00 59 MET A N 10
ATOM 15448 C CA . MET A 1 59 ? -0.701 6.995 -7.107 1.00 0.00 59 MET A CA 10
ATOM 15449 C C . MET A 1 59 ? -1.119 8.303 -7.773 1.00 0.00 59 MET A C 10
ATOM 15450 O O . MET A 1 59 ? -1.685 9.184 -7.128 1.00 0.00 59 MET A O 10
ATOM 15464 N N . ALA A 1 60 ? -0.837 8.420 -9.066 1.00 0.00 60 ALA A N 10
ATOM 15465 C CA . ALA A 1 60 ? -1.186 9.619 -9.819 1.00 0.00 60 ALA A CA 10
ATOM 15466 C C . ALA A 1 60 ? -2.698 9.812 -9.872 1.00 0.00 60 ALA A C 10
ATOM 15467 O O . ALA A 1 60 ? -3.187 10.936 -9.997 1.00 0.00 60 ALA A O 10
ATOM 15474 N N . THR A 1 61 ? -3.435 8.709 -9.777 1.00 0.00 61 THR A N 10
ATOM 15475 C CA . THR A 1 61 ? -4.891 8.759 -9.816 1.00 0.00 61 THR A CA 10
ATOM 15476 C C . THR A 1 61 ? -5.501 7.749 -8.850 1.00 0.00 61 THR A C 10
ATOM 15477 O O . THR A 1 61 ? -5.152 6.568 -8.866 1.00 0.00 61 THR A O 10
ATOM 15488 N N . THR A 1 62 ? -6.416 8.220 -8.008 1.00 0.00 62 THR A N 10
ATOM 15489 C CA . THR A 1 62 ? -7.075 7.358 -7.034 1.00 0.00 62 THR A CA 10
ATOM 15490 C C . THR A 1 62 ? -7.491 6.034 -7.664 1.00 0.00 62 THR A C 10
ATOM 15491 O O . THR A 1 62 ? -7.388 4.980 -7.039 1.00 0.00 62 THR A O 10
ATOM 15502 N N . GLU A 1 63 ? -7.962 6.097 -8.906 1.00 0.00 63 GLU A N 10
ATOM 15503 C CA . GLU A 1 63 ? -8.393 4.902 -9.620 1.00 0.00 63 GLU A CA 10
ATOM 15504 C C . GLU A 1 63 ? -7.384 3.770 -9.447 1.00 0.00 63 GLU A C 10
ATOM 15505 O O . GLU A 1 63 ? -7.758 2.615 -9.245 1.00 0.00 63 GLU A O 10
ATOM 15517 N N . ASP A 1 64 ? -6.102 4.111 -9.531 1.00 0.00 64 ASP A N 10
ATOM 15518 C CA . ASP A 1 64 ? -5.038 3.125 -9.383 1.00 0.00 64 ASP A CA 10
ATOM 15519 C C . ASP A 1 64 ? -4.997 2.578 -7.960 1.00 0.00 64 ASP A C 10
ATOM 15520 O O . ASP A 1 64 ? -5.226 1.390 -7.735 1.00 0.00 64 ASP A O 10
ATOM 15529 N N . ALA A 1 65 ? -4.703 3.452 -7.003 1.00 0.00 65 ALA A N 10
ATOM 15530 C CA . ALA A 1 65 ? -4.633 3.056 -5.602 1.00 0.00 65 ALA A CA 10
ATOM 15531 C C . ALA A 1 65 ? -5.847 2.221 -5.207 1.00 0.00 65 ALA A C 10
ATOM 15532 O O . ALA A 1 65 ? -5.705 1.114 -4.688 1.00 0.00 65 ALA A O 10
ATOM 15539 N N . GLN A 1 66 ? -7.036 2.759 -5.456 1.00 0.00 66 GLN A N 10
ATOM 15540 C CA . GLN A 1 66 ? -8.273 2.061 -5.124 1.00 0.00 66 GLN A CA 10
ATOM 15541 C C . GLN A 1 66 ? -8.282 0.657 -5.717 1.00 0.00 66 GLN A C 10
ATOM 15542 O O . GLN A 1 66 ? -8.802 -0.280 -5.112 1.00 0.00 66 GLN A O 10
ATOM 15556 N N . ALA A 1 67 ? -7.704 0.518 -6.906 1.00 0.00 67 ALA A N 10
ATOM 15557 C CA . ALA A 1 67 ? -7.645 -0.773 -7.580 1.00 0.00 67 ALA A CA 10
ATOM 15558 C C . ALA A 1 67 ? -6.702 -1.729 -6.855 1.00 0.00 67 ALA A C 10
ATOM 15559 O O . ALA A 1 67 ? -7.074 -2.857 -6.535 1.00 0.00 67 ALA A O 10
ATOM 15566 N N . ALA A 1 68 ? -5.482 -1.269 -6.600 1.00 0.00 68 ALA A N 10
ATOM 15567 C CA . ALA A 1 68 ? -4.488 -2.082 -5.912 1.00 0.00 68 ALA A CA 10
ATOM 15568 C C . ALA A 1 68 ? -5.082 -2.744 -4.672 1.00 0.00 68 ALA A C 10
ATOM 15569 O O . ALA A 1 68 ? -4.683 -3.844 -4.292 1.00 0.00 68 ALA A O 10
ATOM 15576 N N . VAL A 1 69 ? -6.037 -2.063 -4.044 1.00 0.00 69 VAL A N 10
ATOM 15577 C CA . VAL A 1 69 ? -6.686 -2.585 -2.848 1.00 0.00 69 VAL A CA 10
ATOM 15578 C C . VAL A 1 69 ? -7.747 -3.619 -3.205 1.00 0.00 69 VAL A C 10
ATOM 15579 O O . VAL A 1 69 ? -7.969 -4.578 -2.465 1.00 0.00 69 VAL A O 10
ATOM 15592 N N . ASP A 1 70 ? -8.400 -3.420 -4.344 1.00 0.00 70 ASP A N 10
ATOM 15593 C CA . ASP A 1 70 ? -9.438 -4.336 -4.802 1.00 0.00 70 ASP A CA 10
ATOM 15594 C C . ASP A 1 70 ? -8.839 -5.681 -5.199 1.00 0.00 70 ASP A C 10
ATOM 15595 O O . ASP A 1 70 ? -9.549 -6.682 -5.305 1.00 0.00 70 ASP A O 10
ATOM 15604 N N . TYR A 1 71 ? -7.529 -5.697 -5.420 1.00 0.00 71 TYR A N 10
ATOM 15605 C CA . TYR A 1 71 ? -6.834 -6.918 -5.810 1.00 0.00 71 TYR A CA 10
ATOM 15606 C C . TYR A 1 71 ? -6.606 -7.824 -4.603 1.00 0.00 71 TYR A C 10
ATOM 15607 O O . TYR A 1 71 ? -6.619 -9.050 -4.721 1.00 0.00 71 TYR A O 10
ATOM 15625 N N . TYR A 1 72 ? -6.397 -7.211 -3.443 1.00 0.00 72 TYR A N 10
ATOM 15626 C CA . TYR A 1 72 ? -6.164 -7.960 -2.214 1.00 0.00 72 TYR A CA 10
ATOM 15627 C C . TYR A 1 72 ? -7.462 -8.574 -1.696 1.00 0.00 72 TYR A C 10
ATOM 15628 O O . TYR A 1 72 ? -7.445 -9.541 -0.934 1.00 0.00 72 TYR A O 10
ATOM 15646 N N . THR A 1 73 ? -8.587 -8.003 -2.115 1.00 0.00 73 THR A N 10
ATOM 15647 C CA . THR A 1 73 ? -9.894 -8.492 -1.694 1.00 0.00 73 THR A CA 10
ATOM 15648 C C . THR A 1 73 ? -10.278 -9.758 -2.450 1.00 0.00 73 THR A C 10
ATOM 15649 O O . THR A 1 73 ? -11.323 -10.355 -2.194 1.00 0.00 73 THR A O 10
ATOM 15660 N N . THR A 1 74 ? -9.425 -10.164 -3.386 1.00 0.00 74 THR A N 10
ATOM 15661 C CA . THR A 1 74 ? -9.674 -11.360 -4.181 1.00 0.00 74 THR A CA 10
ATOM 15662 C C . THR A 1 74 ? -8.452 -12.271 -4.203 1.00 0.00 74 THR A C 10
ATOM 15663 O O . THR A 1 74 ? -8.578 -13.496 -4.240 1.00 0.00 74 THR A O 10
ATOM 15674 N N . THR A 1 75 ? -7.268 -11.667 -4.178 1.00 0.00 75 THR A N 10
ATOM 15675 C CA . THR A 1 75 ? -6.023 -12.424 -4.196 1.00 0.00 75 THR A CA 10
ATOM 15676 C C . THR A 1 75 ? -5.146 -12.066 -3.002 1.00 0.00 75 THR A C 10
ATOM 15677 O O . THR A 1 75 ? -5.025 -10.903 -2.616 1.00 0.00 75 THR A O 10
ATOM 15688 N N . PRO A 1 76 ? -4.517 -13.087 -2.401 1.00 0.00 76 PRO A N 10
ATOM 15689 C CA . PRO A 1 76 ? -3.638 -12.904 -1.243 1.00 0.00 76 PRO A CA 10
ATOM 15690 C C . PRO A 1 76 ? -2.340 -12.192 -1.607 1.00 0.00 76 PRO A C 10
ATOM 15691 O O . PRO A 1 76 ? -1.579 -12.661 -2.452 1.00 0.00 76 PRO A O 10
ATOM 15702 N N . ALA A 1 77 ? -2.093 -11.057 -0.961 1.00 0.00 77 ALA A N 10
ATOM 15703 C CA . ALA A 1 77 ? -0.885 -10.281 -1.216 1.00 0.00 77 ALA A CA 10
ATOM 15704 C C . ALA A 1 77 ? 0.269 -10.758 -0.340 1.00 0.00 77 ALA A C 10
ATOM 15705 O O . ALA A 1 77 ? 0.442 -10.290 0.785 1.00 0.00 77 ALA A O 10
ATOM 15712 N N . LEU A 1 78 ? 1.054 -11.692 -0.864 1.00 0.00 78 LEU A N 10
ATOM 15713 C CA . LEU A 1 78 ? 2.192 -12.234 -0.129 1.00 0.00 78 LEU A CA 10
ATOM 15714 C C . LEU A 1 78 ? 3.471 -11.475 -0.469 1.00 0.00 78 LEU A C 10
ATOM 15715 O O . LEU A 1 78 ? 3.999 -11.590 -1.574 1.00 0.00 78 LEU A O 10
ATOM 15731 N N . VAL A 1 79 ? 3.965 -10.700 0.492 1.00 0.00 79 VAL A N 10
ATOM 15732 C CA . VAL A 1 79 ? 5.185 -9.924 0.296 1.00 0.00 79 VAL A CA 10
ATOM 15733 C C . VAL A 1 79 ? 6.399 -10.661 0.847 1.00 0.00 79 VAL A C 10
ATOM 15734 O O . VAL A 1 79 ? 6.450 -10.999 2.031 1.00 0.00 79 VAL A O 10
ATOM 15747 N N . PHE A 1 80 ? 7.378 -10.908 -0.018 1.00 0.00 80 PHE A N 10
ATOM 15748 C CA . PHE A 1 80 ? 8.594 -11.606 0.382 1.00 0.00 80 PHE A CA 10
ATOM 15749 C C . PHE A 1 80 ? 8.291 -13.054 0.760 1.00 0.00 80 PHE A C 10
ATOM 15750 O O . PHE A 1 80 ? 9.174 -13.789 1.200 1.00 0.00 80 PHE A O 10
ATOM 15767 N N . GLY A 1 81 ? 7.035 -13.454 0.586 1.00 0.00 81 GLY A N 10
ATOM 15768 C CA . GLY A 1 81 ? 6.637 -14.811 0.915 1.00 0.00 81 GLY A CA 10
ATOM 15769 C C . GLY A 1 81 ? 5.609 -14.859 2.028 1.00 0.00 81 GLY A C 10
ATOM 15770 O O . GLY A 1 81 ? 4.950 -15.879 2.230 1.00 0.00 81 GLY A O 10
ATOM 15774 N N . LYS A 1 82 ? 5.473 -13.755 2.755 1.00 0.00 82 LYS A N 10
ATOM 15775 C CA . LYS A 1 82 ? 4.520 -13.675 3.855 1.00 0.00 82 LYS A CA 10
ATOM 15776 C C . LYS A 1 82 ? 3.359 -12.752 3.502 1.00 0.00 82 LYS A C 10
ATOM 15777 O O . LYS A 1 82 ? 3.504 -11.797 2.737 1.00 0.00 82 LYS A O 10
ATOM 15796 N N . PRO A 1 83 ? 2.179 -13.039 4.070 1.00 0.00 83 PRO A N 10
ATOM 15797 C CA . PRO A 1 83 ? 0.970 -12.243 3.832 1.00 0.00 83 PRO A CA 10
ATOM 15798 C C . PRO A 1 83 ? 1.052 -10.860 4.468 1.00 0.00 83 PRO A C 10
ATOM 15799 O O . PRO A 1 83 ? 1.728 -10.669 5.478 1.00 0.00 83 PRO A O 10
ATOM 15810 N N . VAL A 1 84 ? 0.356 -9.897 3.870 1.00 0.00 84 VAL A N 10
ATOM 15811 C CA . VAL A 1 84 ? 0.349 -8.531 4.379 1.00 0.00 84 VAL A CA 10
ATOM 15812 C C . VAL A 1 84 ? -1.030 -7.896 4.229 1.00 0.00 84 VAL A C 10
ATOM 15813 O O . VAL A 1 84 ? -1.945 -8.503 3.673 1.00 0.00 84 VAL A O 10
ATOM 15826 N N . ARG A 1 85 ? -1.168 -6.672 4.728 1.00 0.00 85 ARG A N 10
ATOM 15827 C CA . ARG A 1 85 ? -2.435 -5.955 4.650 1.00 0.00 85 ARG A CA 10
ATOM 15828 C C . ARG A 1 85 ? -2.336 -4.780 3.681 1.00 0.00 85 ARG A C 10
ATOM 15829 O O . ARG A 1 85 ? -1.366 -4.023 3.703 1.00 0.00 85 ARG A O 10
ATOM 15850 N N . VAL A 1 86 ? -3.346 -4.637 2.829 1.00 0.00 86 VAL A N 10
ATOM 15851 C CA . VAL A 1 86 ? -3.373 -3.555 1.852 1.00 0.00 86 VAL A CA 10
ATOM 15852 C C . VAL A 1 86 ? -4.669 -2.758 1.950 1.00 0.00 86 VAL A C 10
ATOM 15853 O O . VAL A 1 86 ? -5.743 -3.254 1.609 1.00 0.00 86 VAL A O 10
ATOM 15866 N N . HIS A 1 87 ? -4.562 -1.519 2.419 1.00 0.00 87 HIS A N 10
ATOM 15867 C CA . HIS A 1 87 ? -5.725 -0.651 2.562 1.00 0.00 87 HIS A CA 10
ATOM 15868 C C . HIS A 1 87 ? -5.533 0.648 1.786 1.00 0.00 87 HIS A C 10
ATOM 15869 O O . HIS A 1 87 ? -4.448 0.922 1.272 1.00 0.00 87 HIS A O 10
ATOM 15883 N N . LEU A 1 88 ? -6.593 1.445 1.704 1.00 0.00 88 LEU A N 10
ATOM 15884 C CA . LEU A 1 88 ? -6.541 2.716 0.990 1.00 0.00 88 LEU A CA 10
ATOM 15885 C C . LEU A 1 88 ? -6.571 3.889 1.963 1.00 0.00 88 LEU A C 10
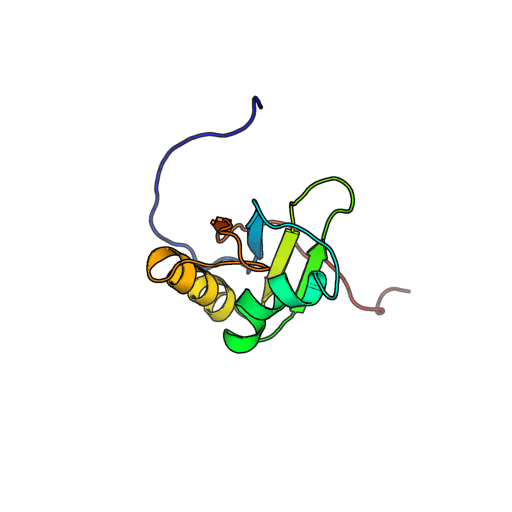ATOM 15886 O O . LEU A 1 88 ? -7.611 4.517 2.163 1.00 0.00 88 LEU A O 10
ATOM 15902 N N . SER A 1 89 ? -5.424 4.182 2.567 1.00 0.00 89 SER A N 10
ATOM 15903 C CA . SER A 1 89 ? -5.319 5.280 3.521 1.00 0.00 89 SER A CA 10
ATOM 15904 C C . SER A 1 89 ? -5.816 6.583 2.906 1.00 0.00 89 SER A C 10
ATOM 15905 O O . SER A 1 89 ? -5.782 6.760 1.688 1.00 0.00 89 SER A O 10
ATOM 15913 N N . GLN A 1 90 ? -6.278 7.494 3.757 1.00 0.00 90 GLN A N 10
ATOM 15914 C CA . GLN A 1 90 ? -6.784 8.782 3.298 1.00 0.00 90 GLN A CA 10
ATOM 15915 C C . GLN A 1 90 ? -5.995 9.929 3.919 1.00 0.00 90 GLN A C 10
ATOM 15916 O O . GLN A 1 90 ? -5.647 9.890 5.100 1.00 0.00 90 GLN A O 10
ATOM 15930 N N . LYS A 1 91 ? -5.716 10.951 3.117 1.00 0.00 91 LYS A N 10
ATOM 15931 C CA . LYS A 1 91 ? -4.968 12.111 3.587 1.00 0.00 91 LYS A CA 10
ATOM 15932 C C . LYS A 1 91 ? -3.577 11.707 4.061 1.00 0.00 91 LYS A C 10
ATOM 15933 O O . LYS A 1 91 ? -3.420 10.733 4.798 1.00 0.00 91 LYS A O 10
ATOM 15952 N N . TYR A 1 92 ? -2.569 12.460 3.634 1.00 0.00 92 TYR A N 10
ATOM 15953 C CA . TYR A 1 92 ? -1.189 12.179 4.013 1.00 0.00 92 TYR A CA 10
ATOM 15954 C C . TYR A 1 92 ? -0.224 13.114 3.292 1.00 0.00 92 TYR A C 10
ATOM 15955 O O . TYR A 1 92 ? -0.463 13.514 2.153 1.00 0.00 92 TYR A O 10
ATOM 15973 N N . LYS A 1 93 ? 0.869 13.459 3.965 1.00 0.00 93 LYS A N 10
ATOM 15974 C CA . LYS A 1 93 ? 1.873 14.345 3.391 1.00 0.00 93 LYS A CA 10
ATOM 15975 C C . LYS A 1 93 ? 3.277 13.921 3.810 1.00 0.00 93 LYS A C 10
ATOM 15976 O O . LYS A 1 93 ? 3.464 12.859 4.403 1.00 0.00 93 LYS A O 10
ATOM 15995 N N . ARG A 1 94 ? 4.261 14.759 3.498 1.00 0.00 94 ARG A N 10
ATOM 15996 C CA . ARG A 1 94 ? 5.648 14.470 3.843 1.00 0.00 94 ARG A CA 10
ATOM 15997 C C . ARG A 1 94 ? 6.087 13.133 3.254 1.00 0.00 94 ARG A C 10
ATOM 15998 O O . ARG A 1 94 ? 6.665 12.297 3.949 1.00 0.00 94 ARG A O 10
ATOM 16019 N N . ILE A 1 95 ? 5.809 12.939 1.969 1.00 0.00 95 ILE A N 10
ATOM 16020 C CA . ILE A 1 95 ? 6.177 11.705 1.286 1.00 0.00 95 ILE A CA 10
ATOM 16021 C C . ILE A 1 95 ? 7.413 11.905 0.416 1.00 0.00 95 ILE A C 10
ATOM 16022 O O . ILE A 1 95 ? 8.262 11.019 0.310 1.00 0.00 95 ILE A O 10
ATOM 16038 N N . LYS A 1 96 ? 7.509 13.075 -0.205 1.00 0.00 96 LYS A N 10
ATOM 16039 C CA . LYS A 1 96 ? 8.643 13.395 -1.064 1.00 0.00 96 LYS A CA 10
ATOM 16040 C C . LYS A 1 96 ? 9.870 13.757 -0.235 1.00 0.00 96 LYS A C 10
ATOM 16041 O O . LYS A 1 96 ? 9.815 14.640 0.621 1.00 0.00 96 LYS A O 10
ATOM 16060 N N . SER A 1 97 ? 10.978 13.069 -0.494 1.00 0.00 97 SER A N 10
ATOM 16061 C CA . SER A 1 97 ? 12.218 13.317 0.231 1.00 0.00 97 SER A CA 10
ATOM 16062 C C . SER A 1 97 ? 12.522 14.811 0.294 1.00 0.00 97 SER A C 10
ATOM 16063 O O . SER A 1 97 ? 12.514 15.413 1.367 1.00 0.00 97 SER A O 10
ATOM 16071 N N . GLY A 1 98 ? 12.791 15.403 -0.866 1.00 0.00 98 GLY A N 10
ATOM 16072 C CA . GLY A 1 98 ? 13.093 16.821 -0.922 1.00 0.00 98 GLY A CA 10
ATOM 16073 C C . GLY A 1 98 ? 12.160 17.649 -0.060 1.00 0.00 98 GLY A C 10
ATOM 16074 O O . GLY A 1 98 ? 10.978 17.336 0.089 1.00 0.00 98 GLY A O 10
ATOM 16078 N N . PRO A 1 99 ? 12.693 18.730 0.528 1.00 0.00 99 PRO A N 10
ATOM 16079 C CA . PRO A 1 99 ? 11.917 19.625 1.392 1.00 0.00 99 PRO A CA 10
ATOM 16080 C C . PRO A 1 99 ? 10.889 20.436 0.610 1.00 0.00 99 PRO A C 10
ATOM 16081 O O . PRO A 1 99 ? 9.762 20.628 1.065 1.00 0.00 99 PRO A O 10
ATOM 16092 N N . SER A 1 100 ? 11.286 20.909 -0.567 1.00 0.00 100 SER A N 10
ATOM 16093 C CA . SER A 1 100 ? 10.399 21.702 -1.410 1.00 0.00 100 SER A CA 10
ATOM 16094 C C . SER A 1 100 ? 10.162 23.081 -0.803 1.00 0.00 100 SER A C 10
ATOM 16095 O O . SER A 1 100 ? 9.058 23.621 -0.873 1.00 0.00 100 SER A O 10
ATOM 16103 N N . SER A 1 101 ? 11.207 23.645 -0.205 1.00 0.00 101 SER A N 10
ATOM 16104 C CA . SER A 1 101 ? 11.113 24.960 0.418 1.00 0.00 101 SER A CA 10
ATOM 16105 C C . SER A 1 101 ? 9.782 25.123 1.146 1.00 0.00 101 SER A C 10
ATOM 16106 O O . SER A 1 101 ? 9.154 26.178 1.086 1.00 0.00 101 SER A O 10
ATOM 16114 N N . GLY A 1 102 ? 9.357 24.066 1.833 1.00 0.00 102 GLY A N 10
ATOM 16115 C CA . GLY A 1 102 ? 8.103 24.111 2.563 1.00 0.00 102 GLY A CA 10
ATOM 16116 C C . GLY A 1 102 ? 8.256 24.723 3.941 1.00 0.00 102 GLY A C 10
ATOM 16117 O O . GLY A 1 102 ? 7.540 24.358 4.872 1.00 0.00 102 GLY A O 10
ATOM 16121 N N . GLY A 1 1 ? -8.997 -9.085 12.396 1.00 0.00 1 GLY A N 11
ATOM 16122 C CA . GLY A 1 1 ? -9.085 -10.504 12.104 1.00 0.00 1 GLY A CA 11
ATOM 16123 C C . GLY A 1 1 ? -10.500 -10.942 11.779 1.00 0.00 1 GLY A C 11
ATOM 16124 O O . GLY A 1 1 ? -11.116 -11.686 12.541 1.00 0.00 1 GLY A O 11
ATOM 16128 N N . SER A 1 2 ? -11.015 -10.478 10.645 1.00 0.00 2 SER A N 11
ATOM 16129 C CA . SER A 1 2 ? -12.369 -10.823 10.225 1.00 0.00 2 SER A CA 11
ATOM 16130 C C . SER A 1 2 ? -12.505 -10.732 8.707 1.00 0.00 2 SER A C 11
ATOM 16131 O O . SER A 1 2 ? -11.706 -10.075 8.040 1.00 0.00 2 SER A O 11
ATOM 16139 N N . SER A 1 3 ? -13.524 -11.395 8.170 1.00 0.00 3 SER A N 11
ATOM 16140 C CA . SER A 1 3 ? -13.765 -11.392 6.732 1.00 0.00 3 SER A CA 11
ATOM 16141 C C . SER A 1 3 ? -14.218 -10.015 6.259 1.00 0.00 3 SER A C 11
ATOM 16142 O O . SER A 1 3 ? -14.487 -9.126 7.067 1.00 0.00 3 SER A O 11
ATOM 16150 N N . GLY A 1 4 ? -14.301 -9.845 4.943 1.00 0.00 4 GLY A N 11
ATOM 16151 C CA . GLY A 1 4 ? -14.723 -8.573 4.384 1.00 0.00 4 GLY A CA 11
ATOM 16152 C C . GLY A 1 4 ? -16.164 -8.243 4.716 1.00 0.00 4 GLY A C 11
ATOM 16153 O O . GLY A 1 4 ? -16.781 -8.899 5.556 1.00 0.00 4 GLY A O 11
ATOM 16157 N N . SER A 1 5 ? -16.703 -7.222 4.057 1.00 0.00 5 SER A N 11
ATOM 16158 C CA . SER A 1 5 ? -18.079 -6.802 4.291 1.00 0.00 5 SER A CA 11
ATOM 16159 C C . SER A 1 5 ? -18.629 -6.046 3.085 1.00 0.00 5 SER A C 11
ATOM 16160 O O . SER A 1 5 ? -18.065 -5.038 2.660 1.00 0.00 5 SER A O 11
ATOM 16168 N N . SER A 1 6 ? -19.734 -6.543 2.537 1.00 0.00 6 SER A N 11
ATOM 16169 C CA . SER A 1 6 ? -20.359 -5.917 1.377 1.00 0.00 6 SER A CA 11
ATOM 16170 C C . SER A 1 6 ? -21.382 -4.872 1.810 1.00 0.00 6 SER A C 11
ATOM 16171 O O . SER A 1 6 ? -22.059 -5.031 2.825 1.00 0.00 6 SER A O 11
ATOM 16179 N N . GLY A 1 7 ? -21.488 -3.799 1.031 1.00 0.00 7 GLY A N 11
ATOM 16180 C CA . GLY A 1 7 ? -22.430 -2.742 1.349 1.00 0.00 7 GLY A CA 11
ATOM 16181 C C . GLY A 1 7 ? -22.042 -1.414 0.727 1.00 0.00 7 GLY A C 11
ATOM 16182 O O . GLY A 1 7 ? -21.168 -0.715 1.239 1.00 0.00 7 GLY A O 11
ATOM 16186 N N . GLN A 1 8 ? -22.692 -1.068 -0.379 1.00 0.00 8 GLN A N 11
ATOM 16187 C CA . GLN A 1 8 ? -22.408 0.184 -1.072 1.00 0.00 8 GLN A CA 11
ATOM 16188 C C . GLN A 1 8 ? -23.225 1.328 -0.483 1.00 0.00 8 GLN A C 11
ATOM 16189 O O . GLN A 1 8 ? -24.344 1.128 -0.007 1.00 0.00 8 GLN A O 11
ATOM 16203 N N . LYS A 1 9 ? -22.661 2.532 -0.519 1.00 0.00 9 LYS A N 11
ATOM 16204 C CA . LYS A 1 9 ? -23.337 3.710 0.009 1.00 0.00 9 LYS A CA 11
ATOM 16205 C C . LYS A 1 9 ? -22.609 4.985 -0.404 1.00 0.00 9 LYS A C 11
ATOM 16206 O O . LYS A 1 9 ? -21.775 5.503 0.337 1.00 0.00 9 LYS A O 11
ATOM 16225 N N . GLY A 1 10 ? -22.933 5.489 -1.592 1.00 0.00 10 GLY A N 11
ATOM 16226 C CA . GLY A 1 10 ? -22.303 6.700 -2.081 1.00 0.00 10 GLY A CA 11
ATOM 16227 C C . GLY A 1 10 ? -20.867 6.472 -2.511 1.00 0.00 10 GLY A C 11
ATOM 16228 O O . GLY A 1 10 ? -20.431 5.331 -2.662 1.00 0.00 10 GLY A O 11
ATOM 16232 N N . ARG A 1 11 ? -20.131 7.561 -2.712 1.00 0.00 11 ARG A N 11
ATOM 16233 C CA . ARG A 1 11 ? -18.737 7.475 -3.132 1.00 0.00 11 ARG A CA 11
ATOM 16234 C C . ARG A 1 11 ? -17.951 8.695 -2.661 1.00 0.00 11 ARG A C 11
ATOM 16235 O O . ARG A 1 11 ? -18.524 9.757 -2.410 1.00 0.00 11 ARG A O 11
ATOM 16256 N N . VAL A 1 12 ? -16.638 8.537 -2.544 1.00 0.00 12 VAL A N 11
ATOM 16257 C CA . VAL A 1 12 ? -15.772 9.626 -2.104 1.00 0.00 12 VAL A CA 11
ATOM 16258 C C . VAL A 1 12 ? -14.403 9.543 -2.770 1.00 0.00 12 VAL A C 11
ATOM 16259 O O . VAL A 1 12 ? -13.573 8.714 -2.401 1.00 0.00 12 VAL A O 11
ATOM 16272 N N . GLU A 1 13 ? -14.175 10.410 -3.752 1.00 0.00 13 GLU A N 11
ATOM 16273 C CA . GLU A 1 13 ? -12.905 10.434 -4.469 1.00 0.00 13 GLU A CA 11
ATOM 16274 C C . GLU A 1 13 ? -11.922 11.391 -3.802 1.00 0.00 13 GLU A C 11
ATOM 16275 O O . GLU A 1 13 ? -12.030 12.610 -3.945 1.00 0.00 13 GLU A O 11
ATOM 16287 N N . THR A 1 14 ? -10.963 10.832 -3.072 1.00 0.00 14 THR A N 11
ATOM 16288 C CA . THR A 1 14 ? -9.961 11.634 -2.382 1.00 0.00 14 THR A CA 11
ATOM 16289 C C . THR A 1 14 ? -8.552 11.256 -2.825 1.00 0.00 14 THR A C 11
ATOM 16290 O O . THR A 1 14 ? -8.373 10.409 -3.700 1.00 0.00 14 THR A O 11
ATOM 16301 N N . ARG A 1 15 ? -7.555 11.889 -2.215 1.00 0.00 15 ARG A N 11
ATOM 16302 C CA . ARG A 1 15 ? -6.162 11.618 -2.548 1.00 0.00 15 ARG A CA 11
ATOM 16303 C C . ARG A 1 15 ? -5.913 10.117 -2.669 1.00 0.00 15 ARG A C 11
ATOM 16304 O O . ARG A 1 15 ? -6.732 9.305 -2.236 1.00 0.00 15 ARG A O 11
ATOM 16325 N N . ARG A 1 16 ? -4.780 9.756 -3.262 1.00 0.00 16 ARG A N 11
ATOM 16326 C CA . ARG A 1 16 ? -4.426 8.354 -3.443 1.00 0.00 16 ARG A CA 11
ATOM 16327 C C . ARG A 1 16 ? -3.294 7.953 -2.500 1.00 0.00 16 ARG A C 11
ATOM 16328 O O . ARG A 1 16 ? -2.138 8.322 -2.709 1.00 0.00 16 ARG A O 11
ATOM 16349 N N . VAL A 1 17 ? -3.635 7.198 -1.462 1.00 0.00 17 VAL A N 11
ATOM 16350 C CA . VAL A 1 17 ? -2.648 6.746 -0.487 1.00 0.00 17 VAL A CA 11
ATOM 16351 C C . VAL A 1 17 ? -2.926 5.313 -0.048 1.00 0.00 17 VAL A C 11
ATOM 16352 O O . VAL A 1 17 ? -3.807 5.062 0.773 1.00 0.00 17 VAL A O 11
ATOM 16365 N N . VAL A 1 18 ? -2.164 4.374 -0.601 1.00 0.00 18 VAL A N 11
ATOM 16366 C CA . VAL A 1 18 ? -2.325 2.964 -0.265 1.00 0.00 18 VAL A CA 11
ATOM 16367 C C . VAL A 1 18 ? -1.419 2.568 0.894 1.00 0.00 18 VAL A C 11
ATOM 16368 O O . VAL A 1 18 ? -0.205 2.438 0.732 1.00 0.00 18 VAL A O 11
ATOM 16381 N N . HIS A 1 19 ? -2.016 2.377 2.066 1.00 0.00 19 HIS A N 11
ATOM 16382 C CA . HIS A 1 19 ? -1.263 1.993 3.255 1.00 0.00 19 HIS A CA 11
ATOM 16383 C C . HIS A 1 19 ? -0.989 0.492 3.264 1.00 0.00 19 HIS A C 11
ATOM 16384 O O . HIS A 1 19 ? -1.892 -0.315 3.040 1.00 0.00 19 HIS A O 11
ATOM 16398 N N . ILE A 1 20 ? 0.261 0.125 3.525 1.00 0.00 20 ILE A N 11
ATOM 16399 C CA . ILE A 1 20 ? 0.653 -1.278 3.563 1.00 0.00 20 ILE A CA 11
ATOM 16400 C C . ILE A 1 20 ? 1.347 -1.620 4.878 1.00 0.00 20 ILE A C 11
ATOM 16401 O O . ILE A 1 20 ? 2.272 -0.927 5.300 1.00 0.00 20 ILE A O 11
ATOM 16417 N N . MET A 1 21 ? 0.894 -2.692 5.518 1.00 0.00 21 MET A N 11
ATOM 16418 C CA . MET A 1 21 ? 1.473 -3.128 6.783 1.00 0.00 21 MET A CA 11
ATOM 16419 C C . MET A 1 21 ? 1.806 -4.615 6.746 1.00 0.00 21 MET A C 11
ATOM 16420 O O . MET A 1 21 ? 1.569 -5.289 5.743 1.00 0.00 21 MET A O 11
ATOM 16434 N N . ASP A 1 22 ? 2.355 -5.122 7.843 1.00 0.00 22 ASP A N 11
ATOM 16435 C CA . ASP A 1 22 ? 2.720 -6.532 7.936 1.00 0.00 22 ASP A CA 11
ATOM 16436 C C . ASP A 1 22 ? 3.763 -6.892 6.883 1.00 0.00 22 ASP A C 11
ATOM 16437 O O . ASP A 1 22 ? 3.997 -8.068 6.603 1.00 0.00 22 ASP A O 11
ATOM 16446 N N . PHE A 1 23 ? 4.389 -5.873 6.303 1.00 0.00 23 PHE A N 11
ATOM 16447 C CA . PHE A 1 23 ? 5.407 -6.083 5.280 1.00 0.00 23 PHE A CA 11
ATOM 16448 C C . PHE A 1 23 ? 6.807 -5.971 5.875 1.00 0.00 23 PHE A C 11
ATOM 16449 O O . PHE A 1 23 ? 7.097 -5.047 6.635 1.00 0.00 23 PHE A O 11
ATOM 16466 N N . GLN A 1 24 ? 7.671 -6.918 5.523 1.00 0.00 24 GLN A N 11
ATOM 16467 C CA . GLN A 1 24 ? 9.041 -6.925 6.023 1.00 0.00 24 GLN A CA 11
ATOM 16468 C C . GLN A 1 24 ? 9.984 -6.243 5.038 1.00 0.00 24 GLN A C 11
ATOM 16469 O O . GLN A 1 24 ? 9.547 -5.679 4.034 1.00 0.00 24 GLN A O 11
ATOM 16483 N N . ARG A 1 25 ? 11.279 -6.298 5.330 1.00 0.00 25 ARG A N 11
ATOM 16484 C CA . ARG A 1 25 ? 12.284 -5.684 4.471 1.00 0.00 25 ARG A CA 11
ATOM 16485 C C . ARG A 1 25 ? 13.409 -6.667 4.163 1.00 0.00 25 ARG A C 11
ATOM 16486 O O . ARG A 1 25 ? 13.547 -7.696 4.823 1.00 0.00 25 ARG A O 11
ATOM 16507 N N . GLY A 1 26 ? 14.214 -6.341 3.154 1.00 0.00 26 GLY A N 11
ATOM 16508 C CA . GLY A 1 26 ? 15.317 -7.205 2.777 1.00 0.00 26 GLY A CA 11
ATOM 16509 C C . GLY A 1 26 ? 15.974 -6.773 1.482 1.00 0.00 26 GLY A C 11
ATOM 16510 O O . GLY A 1 26 ? 16.715 -5.789 1.451 1.00 0.00 26 GLY A O 11
ATOM 16514 N N . LYS A 1 27 ? 15.707 -7.509 0.409 1.00 0.00 27 LYS A N 11
ATOM 16515 C CA . LYS A 1 27 ? 16.278 -7.197 -0.896 1.00 0.00 27 LYS A CA 11
ATOM 16516 C C . LYS A 1 27 ? 15.223 -6.606 -1.825 1.00 0.00 27 LYS A C 11
ATOM 16517 O O . LYS A 1 27 ? 14.169 -7.202 -2.042 1.00 0.00 27 LYS A O 11
ATOM 16536 N N . ASN A 1 28 ? 15.514 -5.430 -2.371 1.00 0.00 28 ASN A N 11
ATOM 16537 C CA . ASN A 1 28 ? 14.590 -4.759 -3.278 1.00 0.00 28 ASN A CA 11
ATOM 16538 C C . ASN A 1 28 ? 13.196 -4.664 -2.664 1.00 0.00 28 ASN A C 11
ATOM 16539 O O . ASN A 1 28 ? 12.189 -4.782 -3.362 1.00 0.00 28 ASN A O 11
ATOM 16550 N N . LEU A 1 29 ? 13.147 -4.451 -1.353 1.00 0.00 29 LEU A N 11
ATOM 16551 C CA . LEU A 1 29 ? 11.878 -4.340 -0.643 1.00 0.00 29 LEU A CA 11
ATOM 16552 C C . LEU A 1 29 ? 10.997 -3.263 -1.268 1.00 0.00 29 LEU A C 11
ATOM 16553 O O . LEU A 1 29 ? 9.884 -3.539 -1.714 1.00 0.00 29 LEU A O 11
ATOM 16569 N N . ARG A 1 30 ? 11.504 -2.035 -1.298 1.00 0.00 30 ARG A N 11
ATOM 16570 C CA . ARG A 1 30 ? 10.764 -0.917 -1.870 1.00 0.00 30 ARG A CA 11
ATOM 16571 C C . ARG A 1 30 ? 10.013 -1.347 -3.127 1.00 0.00 30 ARG A C 11
ATOM 16572 O O . ARG A 1 30 ? 8.894 -0.898 -3.378 1.00 0.00 30 ARG A O 11
ATOM 16593 N N . TYR A 1 31 ? 10.636 -2.218 -3.912 1.00 0.00 31 TYR A N 11
ATOM 16594 C CA . TYR A 1 31 ? 10.028 -2.707 -5.144 1.00 0.00 31 TYR A CA 11
ATOM 16595 C C . TYR A 1 31 ? 8.884 -3.670 -4.843 1.00 0.00 31 TYR A C 11
ATOM 16596 O O . TYR A 1 31 ? 7.846 -3.641 -5.503 1.00 0.00 31 TYR A O 11
ATOM 16614 N N . GLN A 1 32 ? 9.082 -4.519 -3.840 1.00 0.00 32 GLN A N 11
ATOM 16615 C CA . GLN A 1 32 ? 8.067 -5.490 -3.451 1.00 0.00 32 GLN A CA 11
ATOM 16616 C C . GLN A 1 32 ? 6.748 -4.798 -3.124 1.00 0.00 32 GLN A C 11
ATOM 16617 O O . GLN A 1 32 ? 5.672 -5.305 -3.445 1.00 0.00 32 GLN A O 11
ATOM 16631 N N . LEU A 1 33 ? 6.837 -3.637 -2.484 1.00 0.00 33 LEU A N 11
ATOM 16632 C CA . LEU A 1 33 ? 5.650 -2.874 -2.114 1.00 0.00 33 LEU A CA 11
ATOM 16633 C C . LEU A 1 33 ? 5.125 -2.073 -3.300 1.00 0.00 33 LEU A C 11
ATOM 16634 O O . LEU A 1 33 ? 3.918 -2.003 -3.530 1.00 0.00 33 LEU A O 11
ATOM 16650 N N . LEU A 1 34 ? 6.041 -1.471 -4.052 1.00 0.00 34 LEU A N 11
ATOM 16651 C CA . LEU A 1 34 ? 5.671 -0.676 -5.218 1.00 0.00 34 LEU A CA 11
ATOM 16652 C C . LEU A 1 34 ? 5.111 -1.562 -6.327 1.00 0.00 34 LEU A C 11
ATOM 16653 O O . LEU A 1 34 ? 4.363 -1.098 -7.186 1.00 0.00 34 LEU A O 11
ATOM 16669 N N . GLN A 1 35 ? 5.478 -2.839 -6.299 1.00 0.00 35 GLN A N 11
ATOM 16670 C CA . GLN A 1 35 ? 5.012 -3.790 -7.300 1.00 0.00 35 GLN A CA 11
ATOM 16671 C C . GLN A 1 35 ? 3.537 -4.120 -7.092 1.00 0.00 35 GLN A C 11
ATOM 16672 O O . GLN A 1 35 ? 2.898 -4.728 -7.952 1.00 0.00 35 GLN A O 11
ATOM 16686 N N . LEU A 1 36 ? 3.002 -3.717 -5.945 1.00 0.00 36 LEU A N 11
ATOM 16687 C CA . LEU A 1 36 ? 1.602 -3.971 -5.622 1.00 0.00 36 LEU A CA 11
ATOM 16688 C C . LEU A 1 36 ? 0.697 -2.926 -6.269 1.00 0.00 36 LEU A C 11
ATOM 16689 O O . LEU A 1 36 ? -0.515 -3.118 -6.371 1.00 0.00 36 LEU A O 11
ATOM 16705 N N . VAL A 1 37 ? 1.295 -1.822 -6.706 1.00 0.00 37 VAL A N 11
ATOM 16706 C CA . VAL A 1 37 ? 0.544 -0.749 -7.345 1.00 0.00 37 VAL A CA 11
ATOM 16707 C C . VAL A 1 37 ? 1.104 -0.434 -8.727 1.00 0.00 37 VAL A C 11
ATOM 16708 O O . VAL A 1 37 ? 0.399 0.095 -9.588 1.00 0.00 37 VAL A O 11
ATOM 16721 N N . GLU A 1 38 ? 2.376 -0.761 -8.933 1.00 0.00 38 GLU A N 11
ATOM 16722 C CA . GLU A 1 38 ? 3.031 -0.512 -10.211 1.00 0.00 38 GLU A CA 11
ATOM 16723 C C . GLU A 1 38 ? 2.163 -0.993 -11.370 1.00 0.00 38 GLU A C 11
ATOM 16724 O O . GLU A 1 38 ? 1.764 -0.222 -12.243 1.00 0.00 38 GLU A O 11
ATOM 16736 N N . PRO A 1 39 ? 1.863 -2.302 -11.381 1.00 0.00 39 PRO A N 11
ATOM 16737 C CA . PRO A 1 39 ? 1.040 -2.916 -12.427 1.00 0.00 39 PRO A CA 11
ATOM 16738 C C . PRO A 1 39 ? -0.419 -2.482 -12.345 1.00 0.00 39 PRO A C 11
ATOM 16739 O O . PRO A 1 39 ? -1.257 -2.934 -13.128 1.00 0.00 39 PRO A O 11
ATOM 16750 N N . PHE A 1 40 ? -0.718 -1.602 -11.395 1.00 0.00 40 PHE A N 11
ATOM 16751 C CA . PHE A 1 40 ? -2.077 -1.106 -11.213 1.00 0.00 40 PHE A CA 11
ATOM 16752 C C . PHE A 1 40 ? -2.196 0.342 -11.678 1.00 0.00 40 PHE A C 11
ATOM 16753 O O . PHE A 1 40 ? -3.292 0.830 -11.953 1.00 0.00 40 PHE A O 11
ATOM 16770 N N . GLY A 1 41 ? -1.058 1.025 -11.766 1.00 0.00 41 GLY A N 11
ATOM 16771 C CA . GLY A 1 41 ? -1.056 2.410 -12.198 1.00 0.00 41 GLY A CA 11
ATOM 16772 C C . GLY A 1 41 ? 0.341 2.998 -12.251 1.00 0.00 41 GLY A C 11
ATOM 16773 O O . GLY A 1 41 ? 1.319 2.278 -12.453 1.00 0.00 41 GLY A O 11
ATOM 16777 N N . VAL A 1 42 ? 0.435 4.312 -12.070 1.00 0.00 42 VAL A N 11
ATOM 16778 C CA . VAL A 1 42 ? 1.721 4.997 -12.097 1.00 0.00 42 VAL A CA 11
ATOM 16779 C C . VAL A 1 42 ? 2.174 5.373 -10.691 1.00 0.00 42 VAL A C 11
ATOM 16780 O O . VAL A 1 42 ? 1.352 5.562 -9.793 1.00 0.00 42 VAL A O 11
ATOM 16793 N N . ILE A 1 43 ? 3.485 5.480 -10.507 1.00 0.00 43 ILE A N 11
ATOM 16794 C CA . ILE A 1 43 ? 4.048 5.835 -9.210 1.00 0.00 43 ILE A CA 11
ATOM 16795 C C . ILE A 1 43 ? 4.289 7.337 -9.107 1.00 0.00 43 ILE A C 11
ATOM 16796 O O . ILE A 1 43 ? 5.160 7.883 -9.784 1.00 0.00 43 ILE A O 11
ATOM 16812 N N . SER A 1 44 ? 3.513 7.999 -8.256 1.00 0.00 44 SER A N 11
ATOM 16813 C CA . SER A 1 44 ? 3.640 9.439 -8.067 1.00 0.00 44 SER A CA 11
ATOM 16814 C C . SER A 1 44 ? 4.617 9.753 -6.937 1.00 0.00 44 SER A C 11
ATOM 16815 O O . SER A 1 44 ? 5.519 10.576 -7.094 1.00 0.00 44 SER A O 11
ATOM 16823 N N . ASN A 1 45 ? 4.432 9.091 -5.800 1.00 0.00 45 ASN A N 11
ATOM 16824 C CA . ASN A 1 45 ? 5.296 9.300 -4.644 1.00 0.00 45 ASN A CA 11
ATOM 16825 C C . ASN A 1 45 ? 5.031 8.250 -3.571 1.00 0.00 45 ASN A C 11
ATOM 16826 O O . ASN A 1 45 ? 3.888 8.040 -3.161 1.00 0.00 45 ASN A O 11
ATOM 16837 N N . HIS A 1 46 ? 6.094 7.592 -3.117 1.00 0.00 46 HIS A N 11
ATOM 16838 C CA . HIS A 1 46 ? 5.976 6.563 -2.090 1.00 0.00 46 HIS A CA 11
ATOM 16839 C C . HIS A 1 46 ? 6.718 6.975 -0.822 1.00 0.00 46 HIS A C 11
ATOM 16840 O O . HIS A 1 46 ? 7.535 7.897 -0.839 1.00 0.00 46 HIS A O 11
ATOM 16854 N N . LEU A 1 47 ? 6.430 6.286 0.276 1.00 0.00 47 LEU A N 11
ATOM 16855 C CA . LEU A 1 47 ? 7.070 6.580 1.554 1.00 0.00 47 LEU A CA 11
ATOM 16856 C C . LEU A 1 47 ? 7.204 5.318 2.400 1.00 0.00 47 LEU A C 11
ATOM 16857 O O . LEU A 1 47 ? 6.230 4.595 2.612 1.00 0.00 47 LEU A O 11
ATOM 16873 N N . ILE A 1 48 ? 8.416 5.059 2.880 1.00 0.00 48 ILE A N 11
ATOM 16874 C CA . ILE A 1 48 ? 8.676 3.886 3.705 1.00 0.00 48 ILE A CA 11
ATOM 16875 C C . ILE A 1 48 ? 9.406 4.267 4.988 1.00 0.00 48 ILE A C 11
ATOM 16876 O O . ILE A 1 48 ? 10.627 4.432 4.995 1.00 0.00 48 ILE A O 11
ATOM 16892 N N . LEU A 1 49 ? 8.652 4.403 6.073 1.00 0.00 49 LEU A N 11
ATOM 16893 C CA . LEU A 1 49 ? 9.228 4.763 7.365 1.00 0.00 49 LEU A CA 11
ATOM 16894 C C . LEU A 1 49 ? 10.316 3.774 7.771 1.00 0.00 49 LEU A C 11
ATOM 16895 O O . LEU A 1 49 ? 10.155 2.563 7.621 1.00 0.00 49 LEU A O 11
ATOM 16911 N N . ASN A 1 50 ? 11.423 4.298 8.287 1.00 0.00 50 ASN A N 11
ATOM 16912 C CA . ASN A 1 50 ? 12.537 3.461 8.716 1.00 0.00 50 ASN A CA 11
ATOM 16913 C C . ASN A 1 50 ? 12.476 3.202 10.218 1.00 0.00 50 ASN A C 11
ATOM 16914 O O . ASN A 1 50 ? 13.495 3.240 10.908 1.00 0.00 50 ASN A O 11
ATOM 16925 N N . LYS A 1 51 ? 11.274 2.939 10.720 1.00 0.00 51 LYS A N 11
ATOM 16926 C CA . LYS A 1 51 ? 11.079 2.672 12.140 1.00 0.00 51 LYS A CA 11
ATOM 16927 C C . LYS A 1 51 ? 10.246 1.410 12.346 1.00 0.00 51 LYS A C 11
ATOM 16928 O O . LYS A 1 51 ? 10.579 0.567 13.180 1.00 0.00 51 LYS A O 11
ATOM 16947 N N . ILE A 1 52 ? 9.166 1.288 11.583 1.00 0.00 52 ILE A N 11
ATOM 16948 C CA . ILE A 1 52 ? 8.289 0.128 11.682 1.00 0.00 52 ILE A CA 11
ATOM 16949 C C . ILE A 1 52 ? 7.970 -0.439 10.302 1.00 0.00 52 ILE A C 11
ATOM 16950 O O . ILE A 1 52 ? 8.484 0.036 9.291 1.00 0.00 52 ILE A O 11
ATOM 16966 N N . ASN A 1 53 ? 7.117 -1.458 10.270 1.00 0.00 53 ASN A N 11
ATOM 16967 C CA . ASN A 1 53 ? 6.728 -2.089 9.015 1.00 0.00 53 ASN A CA 11
ATOM 16968 C C . ASN A 1 53 ? 5.521 -1.386 8.403 1.00 0.00 53 ASN A C 11
ATOM 16969 O O . ASN A 1 53 ? 4.540 -2.027 8.029 1.00 0.00 53 ASN A O 11
ATOM 16980 N N . GLU A 1 54 ? 5.602 -0.062 8.304 1.00 0.00 54 GLU A N 11
ATOM 16981 C CA . GLU A 1 54 ? 4.516 0.728 7.737 1.00 0.00 54 GLU A CA 11
ATOM 16982 C C . GLU A 1 54 ? 4.997 1.528 6.529 1.00 0.00 54 GLU A C 11
ATOM 16983 O O . GLU A 1 54 ? 6.066 2.136 6.560 1.00 0.00 54 GLU A O 11
ATOM 16995 N N . ALA A 1 55 ? 4.200 1.521 5.467 1.00 0.00 55 ALA A N 11
ATOM 16996 C CA . ALA A 1 55 ? 4.542 2.246 4.250 1.00 0.00 55 ALA A CA 11
ATOM 16997 C C . ALA A 1 55 ? 3.292 2.781 3.559 1.00 0.00 55 ALA A C 11
ATOM 16998 O O . ALA A 1 55 ? 2.192 2.263 3.753 1.00 0.00 55 ALA A O 11
ATOM 17005 N N . PHE A 1 56 ? 3.467 3.823 2.752 1.00 0.00 56 PHE A N 11
ATOM 17006 C CA . PHE A 1 56 ? 2.354 4.430 2.035 1.00 0.00 56 PHE A CA 11
ATOM 17007 C C . PHE A 1 56 ? 2.777 4.854 0.632 1.00 0.00 56 PHE A C 11
ATOM 17008 O O . PHE A 1 56 ? 3.759 5.576 0.459 1.00 0.00 56 PHE A O 11
ATOM 17025 N N . ILE A 1 57 ? 2.028 4.400 -0.368 1.00 0.00 57 ILE A N 11
ATOM 17026 C CA . ILE A 1 57 ? 2.326 4.731 -1.756 1.00 0.00 57 ILE A CA 11
ATOM 17027 C C . ILE A 1 57 ? 1.250 5.636 -2.348 1.00 0.00 57 ILE A C 11
ATOM 17028 O O . ILE A 1 57 ? 0.059 5.431 -2.119 1.00 0.00 57 ILE A O 11
ATOM 17044 N N . GLU A 1 58 ? 1.680 6.637 -3.110 1.00 0.00 58 GLU A N 11
ATOM 17045 C CA . GLU A 1 58 ? 0.753 7.573 -3.736 1.00 0.00 58 GLU A CA 11
ATOM 17046 C C . GLU A 1 58 ? 0.714 7.371 -5.248 1.00 0.00 58 GLU A C 11
ATOM 17047 O O . GLU A 1 58 ? 1.746 7.399 -5.915 1.00 0.00 58 GLU A O 11
ATOM 17059 N N . MET A 1 59 ? -0.487 7.167 -5.780 1.00 0.00 59 MET A N 11
ATOM 17060 C CA . MET A 1 59 ? -0.662 6.961 -7.214 1.00 0.00 59 MET A CA 11
ATOM 17061 C C . MET A 1 59 ? -1.102 8.251 -7.899 1.00 0.00 59 MET A C 11
ATOM 17062 O O . MET A 1 59 ? -1.719 9.116 -7.276 1.00 0.00 59 MET A O 11
ATOM 17076 N N . ALA A 1 60 ? -0.779 8.375 -9.182 1.00 0.00 60 ALA A N 11
ATOM 17077 C CA . ALA A 1 60 ? -1.144 9.559 -9.950 1.00 0.00 60 ALA A CA 11
ATOM 17078 C C . ALA A 1 60 ? -2.657 9.736 -10.002 1.00 0.00 60 ALA A C 11
ATOM 17079 O O . ALA A 1 60 ? -3.158 10.853 -10.125 1.00 0.00 60 ALA A O 11
ATOM 17086 N N . THR A 1 61 ? -3.382 8.625 -9.908 1.00 0.00 61 THR A N 11
ATOM 17087 C CA . THR A 1 61 ? -4.839 8.658 -9.945 1.00 0.00 61 THR A CA 11
ATOM 17088 C C . THR A 1 61 ? -5.437 7.725 -8.897 1.00 0.00 61 THR A C 11
ATOM 17089 O O . THR A 1 61 ? -5.020 6.575 -8.764 1.00 0.00 61 THR A O 11
ATOM 17100 N N . THR A 1 62 ? -6.417 8.230 -8.155 1.00 0.00 62 THR A N 11
ATOM 17101 C CA . THR A 1 62 ? -7.073 7.442 -7.118 1.00 0.00 62 THR A CA 11
ATOM 17102 C C . THR A 1 62 ? -7.629 6.141 -7.685 1.00 0.00 62 THR A C 11
ATOM 17103 O O . THR A 1 62 ? -7.870 5.186 -6.947 1.00 0.00 62 THR A O 11
ATOM 17114 N N . GLU A 1 63 ? -7.830 6.112 -8.999 1.00 0.00 63 GLU A N 11
ATOM 17115 C CA . GLU A 1 63 ? -8.359 4.925 -9.664 1.00 0.00 63 GLU A CA 11
ATOM 17116 C C . GLU A 1 63 ? -7.381 3.760 -9.554 1.00 0.00 63 GLU A C 11
ATOM 17117 O O . GLU A 1 63 ? -7.786 2.598 -9.514 1.00 0.00 63 GLU A O 11
ATOM 17129 N N . ASP A 1 64 ? -6.092 4.079 -9.506 1.00 0.00 64 ASP A N 11
ATOM 17130 C CA . ASP A 1 64 ? -5.055 3.058 -9.402 1.00 0.00 64 ASP A CA 11
ATOM 17131 C C . ASP A 1 64 ? -4.927 2.559 -7.965 1.00 0.00 64 ASP A C 11
ATOM 17132 O O . ASP A 1 64 ? -5.197 1.395 -7.675 1.00 0.00 64 ASP A O 11
ATOM 17141 N N . ALA A 1 65 ? -4.512 3.450 -7.071 1.00 0.00 65 ALA A N 11
ATOM 17142 C CA . ALA A 1 65 ? -4.349 3.101 -5.664 1.00 0.00 65 ALA A CA 11
ATOM 17143 C C . ALA A 1 65 ? -5.545 2.305 -5.154 1.00 0.00 65 ALA A C 11
ATOM 17144 O O . ALA A 1 65 ? -5.383 1.251 -4.539 1.00 0.00 65 ALA A O 11
ATOM 17151 N N . GLN A 1 66 ? -6.744 2.817 -5.411 1.00 0.00 66 GLN A N 11
ATOM 17152 C CA . GLN A 1 66 ? -7.967 2.153 -4.976 1.00 0.00 66 GLN A CA 11
ATOM 17153 C C . GLN A 1 66 ? -8.053 0.741 -5.545 1.00 0.00 66 GLN A C 11
ATOM 17154 O O . GLN A 1 66 ? -8.463 -0.192 -4.857 1.00 0.00 66 GLN A O 11
ATOM 17168 N N . ALA A 1 67 ? -7.663 0.592 -6.807 1.00 0.00 67 ALA A N 11
ATOM 17169 C CA . ALA A 1 67 ? -7.694 -0.707 -7.469 1.00 0.00 67 ALA A CA 11
ATOM 17170 C C . ALA A 1 67 ? -6.754 -1.693 -6.785 1.00 0.00 67 ALA A C 11
ATOM 17171 O O . ALA A 1 67 ? -7.150 -2.806 -6.441 1.00 0.00 67 ALA A O 11
ATOM 17178 N N . ALA A 1 68 ? -5.506 -1.278 -6.592 1.00 0.00 68 ALA A N 11
ATOM 17179 C CA . ALA A 1 68 ? -4.510 -2.125 -5.950 1.00 0.00 68 ALA A CA 11
ATOM 17180 C C . ALA A 1 68 ? -5.071 -2.770 -4.686 1.00 0.00 68 ALA A C 11
ATOM 17181 O O . ALA A 1 68 ? -4.716 -3.898 -4.343 1.00 0.00 68 ALA A O 11
ATOM 17188 N N . VAL A 1 69 ? -5.946 -2.045 -3.997 1.00 0.00 69 VAL A N 11
ATOM 17189 C CA . VAL A 1 69 ? -6.557 -2.547 -2.771 1.00 0.00 69 VAL A CA 11
ATOM 17190 C C . VAL A 1 69 ? -7.613 -3.604 -3.075 1.00 0.00 69 VAL A C 11
ATOM 17191 O O . VAL A 1 69 ? -7.776 -4.565 -2.324 1.00 0.00 69 VAL A O 11
ATOM 17204 N N . ASP A 1 70 ? -8.325 -3.418 -4.181 1.00 0.00 70 ASP A N 11
ATOM 17205 C CA . ASP A 1 70 ? -9.365 -4.357 -4.586 1.00 0.00 70 ASP A CA 11
ATOM 17206 C C . ASP A 1 70 ? -8.759 -5.694 -5.001 1.00 0.00 70 ASP A C 11
ATOM 17207 O O . ASP A 1 70 ? -9.459 -6.702 -5.094 1.00 0.00 70 ASP A O 11
ATOM 17216 N N . TYR A 1 71 ? -7.455 -5.694 -5.250 1.00 0.00 71 TYR A N 11
ATOM 17217 C CA . TYR A 1 71 ? -6.754 -6.905 -5.659 1.00 0.00 71 TYR A CA 11
ATOM 17218 C C . TYR A 1 71 ? -6.379 -7.753 -4.448 1.00 0.00 71 TYR A C 11
ATOM 17219 O O . TYR A 1 71 ? -6.253 -8.974 -4.545 1.00 0.00 71 TYR A O 11
ATOM 17237 N N . TYR A 1 72 ? -6.200 -7.096 -3.307 1.00 0.00 72 TYR A N 11
ATOM 17238 C CA . TYR A 1 72 ? -5.836 -7.787 -2.076 1.00 0.00 72 TYR A CA 11
ATOM 17239 C C . TYR A 1 72 ? -7.036 -8.528 -1.493 1.00 0.00 72 TYR A C 11
ATOM 17240 O O . TYR A 1 72 ? -6.881 -9.483 -0.731 1.00 0.00 72 TYR A O 11
ATOM 17258 N N . THR A 1 73 ? -8.233 -8.081 -1.858 1.00 0.00 73 THR A N 11
ATOM 17259 C CA . THR A 1 73 ? -9.460 -8.700 -1.371 1.00 0.00 73 THR A CA 11
ATOM 17260 C C . THR A 1 73 ? -9.834 -9.914 -2.212 1.00 0.00 73 THR A C 11
ATOM 17261 O O . THR A 1 73 ? -10.526 -10.819 -1.743 1.00 0.00 73 THR A O 11
ATOM 17272 N N . THR A 1 74 ? -9.373 -9.930 -3.459 1.00 0.00 74 THR A N 11
ATOM 17273 C CA . THR A 1 74 ? -9.659 -11.033 -4.367 1.00 0.00 74 THR A CA 11
ATOM 17274 C C . THR A 1 74 ? -8.442 -11.935 -4.538 1.00 0.00 74 THR A C 11
ATOM 17275 O O . THR A 1 74 ? -8.530 -13.011 -5.129 1.00 0.00 74 THR A O 11
ATOM 17286 N N . THR A 1 75 ? -7.303 -11.489 -4.016 1.00 0.00 75 THR A N 11
ATOM 17287 C CA . THR A 1 75 ? -6.067 -12.255 -4.112 1.00 0.00 75 THR A CA 11
ATOM 17288 C C . THR A 1 75 ? -5.134 -11.939 -2.949 1.00 0.00 75 THR A C 11
ATOM 17289 O O . THR A 1 75 ? -4.985 -10.789 -2.535 1.00 0.00 75 THR A O 11
ATOM 17300 N N . PRO A 1 76 ? -4.486 -12.982 -2.407 1.00 0.00 76 PRO A N 11
ATOM 17301 C CA . PRO A 1 76 ? -3.554 -12.840 -1.285 1.00 0.00 76 PRO A CA 11
ATOM 17302 C C . PRO A 1 76 ? -2.268 -12.125 -1.688 1.00 0.00 76 PRO A C 11
ATOM 17303 O O . PRO A 1 76 ? -1.550 -12.575 -2.581 1.00 0.00 76 PRO A O 11
ATOM 17314 N N . ALA A 1 77 ? -1.983 -11.011 -1.022 1.00 0.00 77 ALA A N 11
ATOM 17315 C CA . ALA A 1 77 ? -0.782 -10.235 -1.308 1.00 0.00 77 ALA A CA 11
ATOM 17316 C C . ALA A 1 77 ? 0.393 -10.712 -0.462 1.00 0.00 77 ALA A C 11
ATOM 17317 O O . ALA A 1 77 ? 0.651 -10.177 0.618 1.00 0.00 77 ALA A O 11
ATOM 17324 N N . LEU A 1 78 ? 1.103 -11.719 -0.958 1.00 0.00 78 LEU A N 11
ATOM 17325 C CA . LEU A 1 78 ? 2.253 -12.268 -0.247 1.00 0.00 78 LEU A CA 11
ATOM 17326 C C . LEU A 1 78 ? 3.518 -11.479 -0.566 1.00 0.00 78 LEU A C 11
ATOM 17327 O O . LEU A 1 78 ? 4.052 -11.562 -1.673 1.00 0.00 78 LEU A O 11
ATOM 17343 N N . VAL A 1 79 ? 3.996 -10.715 0.412 1.00 0.00 79 VAL A N 11
ATOM 17344 C CA . VAL A 1 79 ? 5.201 -9.914 0.236 1.00 0.00 79 VAL A CA 11
ATOM 17345 C C . VAL A 1 79 ? 6.434 -10.661 0.733 1.00 0.00 79 VAL A C 11
ATOM 17346 O O . VAL A 1 79 ? 6.510 -11.050 1.899 1.00 0.00 79 VAL A O 11
ATOM 17359 N N . PHE A 1 80 ? 7.400 -10.856 -0.158 1.00 0.00 80 PHE A N 11
ATOM 17360 C CA . PHE A 1 80 ? 8.631 -11.557 0.189 1.00 0.00 80 PHE A CA 11
ATOM 17361 C C . PHE A 1 80 ? 8.349 -13.019 0.526 1.00 0.00 80 PHE A C 11
ATOM 17362 O O . PHE A 1 80 ? 9.244 -13.756 0.934 1.00 0.00 80 PHE A O 11
ATOM 17379 N N . GLY A 1 81 ? 7.096 -13.428 0.352 1.00 0.00 81 GLY A N 11
ATOM 17380 C CA . GLY A 1 81 ? 6.716 -14.799 0.643 1.00 0.00 81 GLY A CA 11
ATOM 17381 C C . GLY A 1 81 ? 5.704 -14.894 1.767 1.00 0.00 81 GLY A C 11
ATOM 17382 O O . GLY A 1 81 ? 5.040 -15.919 1.928 1.00 0.00 81 GLY A O 11
ATOM 17386 N N . LYS A 1 82 ? 5.584 -13.824 2.546 1.00 0.00 82 LYS A N 11
ATOM 17387 C CA . LYS A 1 82 ? 4.645 -13.791 3.660 1.00 0.00 82 LYS A CA 11
ATOM 17388 C C . LYS A 1 82 ? 3.481 -12.850 3.364 1.00 0.00 82 LYS A C 11
ATOM 17389 O O . LYS A 1 82 ? 3.615 -11.872 2.628 1.00 0.00 82 LYS A O 11
ATOM 17408 N N . PRO A 1 83 ? 2.313 -13.151 3.949 1.00 0.00 83 PRO A N 11
ATOM 17409 C CA . PRO A 1 83 ? 1.104 -12.342 3.763 1.00 0.00 83 PRO A CA 11
ATOM 17410 C C . PRO A 1 83 ? 1.206 -10.981 4.441 1.00 0.00 83 PRO A C 11
ATOM 17411 O O . PRO A 1 83 ? 1.826 -10.848 5.497 1.00 0.00 83 PRO A O 11
ATOM 17422 N N . VAL A 1 84 ? 0.594 -9.972 3.830 1.00 0.00 84 VAL A N 11
ATOM 17423 C CA . VAL A 1 84 ? 0.615 -8.620 4.377 1.00 0.00 84 VAL A CA 11
ATOM 17424 C C . VAL A 1 84 ? -0.779 -8.004 4.370 1.00 0.00 84 VAL A C 11
ATOM 17425 O O . VAL A 1 84 ? -1.769 -8.685 4.105 1.00 0.00 84 VAL A O 11
ATOM 17438 N N . ARG A 1 85 ? -0.848 -6.709 4.662 1.00 0.00 85 ARG A N 11
ATOM 17439 C CA . ARG A 1 85 ? -2.122 -6.000 4.692 1.00 0.00 85 ARG A CA 11
ATOM 17440 C C . ARG A 1 85 ? -2.087 -4.783 3.770 1.00 0.00 85 ARG A C 11
ATOM 17441 O O . ARG A 1 85 ? -1.167 -3.968 3.835 1.00 0.00 85 ARG A O 11
ATOM 17462 N N . VAL A 1 86 ? -3.095 -4.669 2.912 1.00 0.00 86 VAL A N 11
ATOM 17463 C CA . VAL A 1 86 ? -3.181 -3.552 1.978 1.00 0.00 86 VAL A CA 11
ATOM 17464 C C . VAL A 1 86 ? -4.501 -2.805 2.134 1.00 0.00 86 VAL A C 11
ATOM 17465 O O . VAL A 1 86 ? -5.574 -3.361 1.898 1.00 0.00 86 VAL A O 11
ATOM 17478 N N . HIS A 1 87 ? -4.415 -1.540 2.532 1.00 0.00 87 HIS A N 11
ATOM 17479 C CA . HIS A 1 87 ? -5.603 -0.714 2.718 1.00 0.00 87 HIS A CA 11
ATOM 17480 C C . HIS A 1 87 ? -5.395 0.678 2.131 1.00 0.00 87 HIS A C 11
ATOM 17481 O O . HIS A 1 87 ? -4.261 1.122 1.945 1.00 0.00 87 HIS A O 11
ATOM 17495 N N . LEU A 1 88 ? -6.495 1.362 1.838 1.00 0.00 88 LEU A N 11
ATOM 17496 C CA . LEU A 1 88 ? -6.434 2.705 1.271 1.00 0.00 88 LEU A CA 11
ATOM 17497 C C . LEU A 1 88 ? -6.577 3.763 2.359 1.00 0.00 88 LEU A C 11
ATOM 17498 O O . LEU A 1 88 ? -7.689 4.146 2.725 1.00 0.00 88 LEU A O 11
ATOM 17514 N N . SER A 1 89 ? -5.445 4.234 2.872 1.00 0.00 89 SER A N 11
ATOM 17515 C CA . SER A 1 89 ? -5.444 5.249 3.921 1.00 0.00 89 SER A CA 11
ATOM 17516 C C . SER A 1 89 ? -6.465 6.342 3.620 1.00 0.00 89 SER A C 11
ATOM 17517 O O . SER A 1 89 ? -6.989 6.984 4.529 1.00 0.00 89 SER A O 11
ATOM 17525 N N . GLN A 1 90 ? -6.741 6.547 2.336 1.00 0.00 90 GLN A N 11
ATOM 17526 C CA . GLN A 1 90 ? -7.697 7.564 1.914 1.00 0.00 90 GLN A CA 11
ATOM 17527 C C . GLN A 1 90 ? -7.329 8.930 2.485 1.00 0.00 90 GLN A C 11
ATOM 17528 O O . GLN A 1 90 ? -8.159 9.838 2.535 1.00 0.00 90 GLN A O 11
ATOM 17542 N N . LYS A 1 91 ? -6.080 9.067 2.916 1.00 0.00 91 LYS A N 11
ATOM 17543 C CA . LYS A 1 91 ? -5.600 10.321 3.485 1.00 0.00 91 LYS A CA 11
ATOM 17544 C C . LYS A 1 91 ? -4.076 10.381 3.462 1.00 0.00 91 LYS A C 11
ATOM 17545 O O . LYS A 1 91 ? -3.419 9.506 2.897 1.00 0.00 91 LYS A O 11
ATOM 17564 N N . TYR A 1 92 ? -3.520 11.416 4.081 1.00 0.00 92 TYR A N 11
ATOM 17565 C CA . TYR A 1 92 ? -2.073 11.590 4.130 1.00 0.00 92 TYR A CA 11
ATOM 17566 C C . TYR A 1 92 ? -1.553 12.205 2.835 1.00 0.00 92 TYR A C 11
ATOM 17567 O O . TYR A 1 92 ? -2.146 12.034 1.770 1.00 0.00 92 TYR A O 11
ATOM 17585 N N . LYS A 1 93 ? -0.439 12.923 2.935 1.00 0.00 93 LYS A N 11
ATOM 17586 C CA . LYS A 1 93 ? 0.165 13.564 1.773 1.00 0.00 93 LYS A CA 11
ATOM 17587 C C . LYS A 1 93 ? 1.670 13.723 1.959 1.00 0.00 93 LYS A C 11
ATOM 17588 O O . LYS A 1 93 ? 2.445 13.540 1.020 1.00 0.00 93 LYS A O 11
ATOM 17607 N N . ARG A 1 94 ? 2.078 14.062 3.178 1.00 0.00 94 ARG A N 11
ATOM 17608 C CA . ARG A 1 94 ? 3.492 14.245 3.487 1.00 0.00 94 ARG A CA 11
ATOM 17609 C C . ARG A 1 94 ? 4.320 13.084 2.946 1.00 0.00 94 ARG A C 11
ATOM 17610 O O . ARG A 1 94 ? 4.539 12.089 3.637 1.00 0.00 94 ARG A O 11
ATOM 17631 N N . ILE A 1 95 ? 4.779 13.220 1.706 1.00 0.00 95 ILE A N 11
ATOM 17632 C CA . ILE A 1 95 ? 5.585 12.183 1.073 1.00 0.00 95 ILE A CA 11
ATOM 17633 C C . ILE A 1 95 ? 6.705 12.790 0.237 1.00 0.00 95 ILE A C 11
ATOM 17634 O O . ILE A 1 95 ? 6.495 13.759 -0.495 1.00 0.00 95 ILE A O 11
ATOM 17650 N N . LYS A 1 96 ? 7.898 12.216 0.349 1.00 0.00 96 LYS A N 11
ATOM 17651 C CA . LYS A 1 96 ? 9.053 12.698 -0.399 1.00 0.00 96 LYS A CA 11
ATOM 17652 C C . LYS A 1 96 ? 9.252 14.196 -0.188 1.00 0.00 96 LYS A C 11
ATOM 17653 O O . LYS A 1 96 ? 8.611 15.015 -0.847 1.00 0.00 96 LYS A O 11
ATOM 17672 N N . SER A 1 97 ? 10.143 14.547 0.734 1.00 0.00 97 SER A N 11
ATOM 17673 C CA . SER A 1 97 ? 10.423 15.947 1.032 1.00 0.00 97 SER A CA 11
ATOM 17674 C C . SER A 1 97 ? 11.687 16.079 1.876 1.00 0.00 97 SER A C 11
ATOM 17675 O O . SER A 1 97 ? 11.716 15.681 3.039 1.00 0.00 97 SER A O 11
ATOM 17683 N N . GLY A 1 98 ? 12.733 16.643 1.279 1.00 0.00 98 GLY A N 11
ATOM 17684 C CA . GLY A 1 98 ? 13.987 16.818 1.989 1.00 0.00 98 GLY A CA 11
ATOM 17685 C C . GLY A 1 98 ? 14.505 18.240 1.908 1.00 0.00 98 GLY A C 11
ATOM 17686 O O . GLY A 1 98 ? 13.768 19.175 1.594 1.00 0.00 98 GLY A O 11
ATOM 17690 N N . PRO A 1 99 ? 15.802 18.419 2.198 1.00 0.00 99 PRO A N 11
ATOM 17691 C CA . PRO A 1 99 ? 16.446 19.735 2.165 1.00 0.00 99 PRO A CA 11
ATOM 17692 C C . PRO A 1 99 ? 16.589 20.276 0.746 1.00 0.00 99 PRO A C 11
ATOM 17693 O O . PRO A 1 99 ? 17.051 19.572 -0.153 1.00 0.00 99 PRO A O 11
ATOM 17704 N N . SER A 1 100 ? 16.189 21.528 0.552 1.00 0.00 100 SER A N 11
ATOM 17705 C CA . SER A 1 100 ? 16.269 22.161 -0.760 1.00 0.00 100 SER A CA 11
ATOM 17706 C C . SER A 1 100 ? 17.210 23.362 -0.727 1.00 0.00 100 SER A C 11
ATOM 17707 O O . SER A 1 100 ? 16.944 24.355 -0.050 1.00 0.00 100 SER A O 11
ATOM 17715 N N . SER A 1 101 ? 18.313 23.262 -1.463 1.00 0.00 101 SER A N 11
ATOM 17716 C CA . SER A 1 101 ? 19.296 24.338 -1.516 1.00 0.00 101 SER A CA 11
ATOM 17717 C C . SER A 1 101 ? 19.917 24.575 -0.143 1.00 0.00 101 SER A C 11
ATOM 17718 O O . SER A 1 101 ? 19.222 24.910 0.815 1.00 0.00 101 SER A O 11
ATOM 17726 N N . GLY A 1 102 ? 21.231 24.396 -0.056 1.00 0.00 102 GLY A N 11
ATOM 17727 C CA . GLY A 1 102 ? 21.925 24.594 1.204 1.00 0.00 102 GLY A CA 11
ATOM 17728 C C . GLY A 1 102 ? 22.166 26.059 1.508 1.00 0.00 102 GLY A C 11
ATOM 17729 O O . GLY A 1 102 ? 21.926 26.923 0.665 1.00 0.00 102 GLY A O 11
ATOM 17733 N N . GLY A 1 1 ? 3.318 -8.651 12.975 1.00 0.00 1 GLY A N 12
ATOM 17734 C CA . GLY A 1 1 ? 2.393 -7.547 12.798 1.00 0.00 1 GLY A CA 12
ATOM 17735 C C . GLY A 1 1 ? 2.129 -6.800 14.090 1.00 0.00 1 GLY A C 12
ATOM 17736 O O . GLY A 1 1 ? 1.823 -7.408 15.116 1.00 0.00 1 GLY A O 12
ATOM 17740 N N . SER A 1 2 ? 2.247 -5.477 14.043 1.00 0.00 2 SER A N 12
ATOM 17741 C CA . SER A 1 2 ? 2.025 -4.646 15.219 1.00 0.00 2 SER A CA 12
ATOM 17742 C C . SER A 1 2 ? 0.586 -4.144 15.266 1.00 0.00 2 SER A C 12
ATOM 17743 O O . SER A 1 2 ? -0.101 -4.285 16.278 1.00 0.00 2 SER A O 12
ATOM 17751 N N . SER A 1 3 ? 0.136 -3.555 14.162 1.00 0.00 3 SER A N 12
ATOM 17752 C CA . SER A 1 3 ? -1.222 -3.028 14.077 1.00 0.00 3 SER A CA 12
ATOM 17753 C C . SER A 1 3 ? -1.827 -3.306 12.705 1.00 0.00 3 SER A C 12
ATOM 17754 O O . SER A 1 3 ? -1.128 -3.704 11.774 1.00 0.00 3 SER A O 12
ATOM 17762 N N . GLY A 1 4 ? -3.134 -3.093 12.587 1.00 0.00 4 GLY A N 12
ATOM 17763 C CA . GLY A 1 4 ? -3.813 -3.327 11.326 1.00 0.00 4 GLY A CA 12
ATOM 17764 C C . GLY A 1 4 ? -5.257 -3.747 11.514 1.00 0.00 4 GLY A C 12
ATOM 17765 O O . GLY A 1 4 ? -5.547 -4.928 11.716 1.00 0.00 4 GLY A O 12
ATOM 17769 N N . SER A 1 5 ? -6.167 -2.780 11.451 1.00 0.00 5 SER A N 12
ATOM 17770 C CA . SER A 1 5 ? -7.589 -3.056 11.622 1.00 0.00 5 SER A CA 12
ATOM 17771 C C . SER A 1 5 ? -8.430 -1.868 11.166 1.00 0.00 5 SER A C 12
ATOM 17772 O O . SER A 1 5 ? -8.206 -0.734 11.590 1.00 0.00 5 SER A O 12
ATOM 17780 N N . SER A 1 6 ? -9.402 -2.137 10.299 1.00 0.00 6 SER A N 12
ATOM 17781 C CA . SER A 1 6 ? -10.276 -1.091 9.782 1.00 0.00 6 SER A CA 12
ATOM 17782 C C . SER A 1 6 ? -11.348 -1.679 8.870 1.00 0.00 6 SER A C 12
ATOM 17783 O O . SER A 1 6 ? -11.097 -2.635 8.136 1.00 0.00 6 SER A O 12
ATOM 17791 N N . GLY A 1 7 ? -12.544 -1.102 8.923 1.00 0.00 7 GLY A N 12
ATOM 17792 C CA . GLY A 1 7 ? -13.637 -1.584 8.098 1.00 0.00 7 GLY A CA 12
ATOM 17793 C C . GLY A 1 7 ? -13.713 -0.870 6.763 1.00 0.00 7 GLY A C 12
ATOM 17794 O O . GLY A 1 7 ? -12.765 -0.197 6.357 1.00 0.00 7 GLY A O 12
ATOM 17798 N N . GLN A 1 8 ? -14.843 -1.016 6.078 1.00 0.00 8 GLN A N 12
ATOM 17799 C CA . GLN A 1 8 ? -15.036 -0.381 4.780 1.00 0.00 8 GLN A CA 12
ATOM 17800 C C . GLN A 1 8 ? -16.475 0.097 4.617 1.00 0.00 8 GLN A C 12
ATOM 17801 O O . GLN A 1 8 ? -17.367 -0.683 4.284 1.00 0.00 8 GLN A O 12
ATOM 17815 N N . LYS A 1 9 ? -16.695 1.386 4.855 1.00 0.00 9 LYS A N 12
ATOM 17816 C CA . LYS A 1 9 ? -18.025 1.971 4.735 1.00 0.00 9 LYS A CA 12
ATOM 17817 C C . LYS A 1 9 ? -18.144 2.795 3.456 1.00 0.00 9 LYS A C 12
ATOM 17818 O O . LYS A 1 9 ? -17.435 3.784 3.277 1.00 0.00 9 LYS A O 12
ATOM 17837 N N . GLY A 1 10 ? -19.045 2.381 2.572 1.00 0.00 10 GLY A N 12
ATOM 17838 C CA . GLY A 1 10 ? -19.241 3.093 1.323 1.00 0.00 10 GLY A CA 12
ATOM 17839 C C . GLY A 1 10 ? -17.946 3.290 0.560 1.00 0.00 10 GLY A C 12
ATOM 17840 O O . GLY A 1 10 ? -17.088 2.408 0.542 1.00 0.00 10 GLY A O 12
ATOM 17844 N N . ARG A 1 11 ? -17.806 4.451 -0.074 1.00 0.00 11 ARG A N 12
ATOM 17845 C CA . ARG A 1 11 ? -16.608 4.759 -0.845 1.00 0.00 11 ARG A CA 12
ATOM 17846 C C . ARG A 1 11 ? -16.170 6.202 -0.614 1.00 0.00 11 ARG A C 12
ATOM 17847 O O . ARG A 1 11 ? -16.989 7.070 -0.314 1.00 0.00 11 ARG A O 12
ATOM 17868 N N . VAL A 1 12 ? -14.871 6.450 -0.756 1.00 0.00 12 VAL A N 12
ATOM 17869 C CA . VAL A 1 12 ? -14.324 7.787 -0.563 1.00 0.00 12 VAL A CA 12
ATOM 17870 C C . VAL A 1 12 ? -13.293 8.119 -1.636 1.00 0.00 12 VAL A C 12
ATOM 17871 O O . VAL A 1 12 ? -12.295 7.416 -1.790 1.00 0.00 12 VAL A O 12
ATOM 17884 N N . GLU A 1 13 ? -13.542 9.197 -2.374 1.00 0.00 13 GLU A N 12
ATOM 17885 C CA . GLU A 1 13 ? -12.635 9.622 -3.435 1.00 0.00 13 GLU A CA 12
ATOM 17886 C C . GLU A 1 13 ? -11.752 10.775 -2.966 1.00 0.00 13 GLU A C 12
ATOM 17887 O O . GLU A 1 13 ? -12.056 11.943 -3.209 1.00 0.00 13 GLU A O 12
ATOM 17899 N N . THR A 1 14 ? -10.657 10.438 -2.291 1.00 0.00 14 THR A N 12
ATOM 17900 C CA . THR A 1 14 ? -9.732 11.444 -1.786 1.00 0.00 14 THR A CA 12
ATOM 17901 C C . THR A 1 14 ? -8.291 11.093 -2.141 1.00 0.00 14 THR A C 12
ATOM 17902 O O . THR A 1 14 ? -7.795 10.027 -1.776 1.00 0.00 14 THR A O 12
ATOM 17913 N N . ARG A 1 15 ? -7.626 11.996 -2.854 1.00 0.00 15 ARG A N 12
ATOM 17914 C CA . ARG A 1 15 ? -6.242 11.781 -3.259 1.00 0.00 15 ARG A CA 12
ATOM 17915 C C . ARG A 1 15 ? -5.973 10.300 -3.510 1.00 0.00 15 ARG A C 12
ATOM 17916 O O . ARG A 1 15 ? -6.864 9.559 -3.922 1.00 0.00 15 ARG A O 12
ATOM 17937 N N . ARG A 1 16 ? -4.738 9.878 -3.260 1.00 0.00 16 ARG A N 12
ATOM 17938 C CA . ARG A 1 16 ? -4.351 8.487 -3.461 1.00 0.00 16 ARG A CA 12
ATOM 17939 C C . ARG A 1 16 ? -3.266 8.076 -2.470 1.00 0.00 16 ARG A C 12
ATOM 17940 O O . ARG A 1 16 ? -2.106 8.462 -2.608 1.00 0.00 16 ARG A O 12
ATOM 17961 N N . VAL A 1 17 ? -3.653 7.290 -1.470 1.00 0.00 17 VAL A N 12
ATOM 17962 C CA . VAL A 1 17 ? -2.713 6.825 -0.456 1.00 0.00 17 VAL A CA 12
ATOM 17963 C C . VAL A 1 17 ? -2.998 5.379 -0.065 1.00 0.00 17 VAL A C 12
ATOM 17964 O O . VAL A 1 17 ? -3.940 5.099 0.675 1.00 0.00 17 VAL A O 12
ATOM 17977 N N . VAL A 1 18 ? -2.175 4.463 -0.567 1.00 0.00 18 VAL A N 12
ATOM 17978 C CA . VAL A 1 18 ? -2.337 3.046 -0.269 1.00 0.00 18 VAL A CA 12
ATOM 17979 C C . VAL A 1 18 ? -1.411 2.613 0.862 1.00 0.00 18 VAL A C 12
ATOM 17980 O O . VAL A 1 18 ? -0.211 2.427 0.661 1.00 0.00 18 VAL A O 12
ATOM 17993 N N . HIS A 1 19 ? -1.978 2.453 2.054 1.00 0.00 19 HIS A N 12
ATOM 17994 C CA . HIS A 1 19 ? -1.203 2.041 3.220 1.00 0.00 19 HIS A CA 12
ATOM 17995 C C . HIS A 1 19 ? -0.975 0.532 3.214 1.00 0.00 19 HIS A C 12
ATOM 17996 O O . HIS A 1 19 ? -1.907 -0.246 3.012 1.00 0.00 19 HIS A O 12
ATOM 18010 N N . ILE A 1 20 ? 0.271 0.126 3.434 1.00 0.00 20 ILE A N 12
ATOM 18011 C CA . ILE A 1 20 ? 0.621 -1.288 3.455 1.00 0.00 20 ILE A CA 12
ATOM 18012 C C . ILE A 1 20 ? 1.384 -1.648 4.726 1.00 0.00 20 ILE A C 12
ATOM 18013 O O . ILE A 1 20 ? 2.370 -1.000 5.074 1.00 0.00 20 ILE A O 12
ATOM 18029 N N . MET A 1 21 ? 0.921 -2.686 5.414 1.00 0.00 21 MET A N 12
ATOM 18030 C CA . MET A 1 21 ? 1.562 -3.135 6.644 1.00 0.00 21 MET A CA 12
ATOM 18031 C C . MET A 1 21 ? 1.836 -4.634 6.600 1.00 0.00 21 MET A C 12
ATOM 18032 O O . MET A 1 21 ? 1.592 -5.290 5.586 1.00 0.00 21 MET A O 12
ATOM 18046 N N . ASP A 1 22 ? 2.342 -5.172 7.704 1.00 0.00 22 ASP A N 12
ATOM 18047 C CA . ASP A 1 22 ? 2.648 -6.595 7.792 1.00 0.00 22 ASP A CA 12
ATOM 18048 C C . ASP A 1 22 ? 3.711 -6.986 6.771 1.00 0.00 22 ASP A C 12
ATOM 18049 O O . ASP A 1 22 ? 3.867 -8.162 6.439 1.00 0.00 22 ASP A O 12
ATOM 18058 N N . PHE A 1 23 ? 4.441 -5.992 6.274 1.00 0.00 23 PHE A N 12
ATOM 18059 C CA . PHE A 1 23 ? 5.489 -6.232 5.288 1.00 0.00 23 PHE A CA 12
ATOM 18060 C C . PHE A 1 23 ? 6.871 -6.080 5.917 1.00 0.00 23 PHE A C 12
ATOM 18061 O O . PHE A 1 23 ? 7.070 -5.261 6.813 1.00 0.00 23 PHE A O 12
ATOM 18078 N N . GLN A 1 24 ? 7.822 -6.877 5.440 1.00 0.00 24 GLN A N 12
ATOM 18079 C CA . GLN A 1 24 ? 9.185 -6.833 5.956 1.00 0.00 24 GLN A CA 12
ATOM 18080 C C . GLN A 1 24 ? 10.115 -6.124 4.976 1.00 0.00 24 GLN A C 12
ATOM 18081 O O . GLN A 1 24 ? 9.668 -5.573 3.970 1.00 0.00 24 GLN A O 12
ATOM 18095 N N . ARG A 1 25 ? 11.409 -6.143 5.277 1.00 0.00 25 ARG A N 12
ATOM 18096 C CA . ARG A 1 25 ? 12.402 -5.500 4.424 1.00 0.00 25 ARG A CA 12
ATOM 18097 C C . ARG A 1 25 ? 13.491 -6.488 4.019 1.00 0.00 25 ARG A C 12
ATOM 18098 O O . ARG A 1 25 ? 13.620 -7.561 4.607 1.00 0.00 25 ARG A O 12
ATOM 18119 N N . GLY A 1 26 ? 14.274 -6.118 3.009 1.00 0.00 26 GLY A N 12
ATOM 18120 C CA . GLY A 1 26 ? 15.342 -6.983 2.543 1.00 0.00 26 GLY A CA 12
ATOM 18121 C C . GLY A 1 26 ? 16.345 -6.248 1.674 1.00 0.00 26 GLY A C 12
ATOM 18122 O O . GLY A 1 26 ? 17.212 -5.537 2.179 1.00 0.00 26 GLY A O 12
ATOM 18126 N N . LYS A 1 27 ? 16.226 -6.422 0.362 1.00 0.00 27 LYS A N 12
ATOM 18127 C CA . LYS A 1 27 ? 17.128 -5.772 -0.581 1.00 0.00 27 LYS A CA 12
ATOM 18128 C C . LYS A 1 27 ? 16.346 -5.049 -1.673 1.00 0.00 27 LYS A C 12
ATOM 18129 O O . LYS A 1 27 ? 16.722 -3.959 -2.101 1.00 0.00 27 LYS A O 12
ATOM 18148 N N . ASN A 1 28 ? 15.256 -5.664 -2.118 1.00 0.00 28 ASN A N 12
ATOM 18149 C CA . ASN A 1 28 ? 14.419 -5.079 -3.160 1.00 0.00 28 ASN A CA 12
ATOM 18150 C C . ASN A 1 28 ? 13.019 -4.783 -2.633 1.00 0.00 28 ASN A C 12
ATOM 18151 O O . ASN A 1 28 ? 12.040 -4.831 -3.378 1.00 0.00 28 ASN A O 12
ATOM 18162 N N . LEU A 1 29 ? 12.931 -4.477 -1.342 1.00 0.00 29 LEU A N 12
ATOM 18163 C CA . LEU A 1 29 ? 11.651 -4.174 -0.713 1.00 0.00 29 LEU A CA 12
ATOM 18164 C C . LEU A 1 29 ? 10.928 -3.059 -1.461 1.00 0.00 29 LEU A C 12
ATOM 18165 O O . LEU A 1 29 ? 9.814 -3.247 -1.952 1.00 0.00 29 LEU A O 12
ATOM 18181 N N . ARG A 1 30 ? 11.569 -1.897 -1.547 1.00 0.00 30 ARG A N 12
ATOM 18182 C CA . ARG A 1 30 ? 10.988 -0.752 -2.236 1.00 0.00 30 ARG A CA 12
ATOM 18183 C C . ARG A 1 30 ? 10.248 -1.194 -3.496 1.00 0.00 30 ARG A C 12
ATOM 18184 O O . ARG A 1 30 ? 9.315 -0.528 -3.945 1.00 0.00 30 ARG A O 12
ATOM 18205 N N . TYR A 1 31 ? 10.672 -2.319 -4.060 1.00 0.00 31 TYR A N 12
ATOM 18206 C CA . TYR A 1 31 ? 10.052 -2.849 -5.268 1.00 0.00 31 TYR A CA 12
ATOM 18207 C C . TYR A 1 31 ? 8.934 -3.827 -4.924 1.00 0.00 31 TYR A C 12
ATOM 18208 O O . TYR A 1 31 ? 7.883 -3.836 -5.564 1.00 0.00 31 TYR A O 12
ATOM 18226 N N . GLN A 1 32 ? 9.169 -4.650 -3.907 1.00 0.00 32 GLN A N 12
ATOM 18227 C CA . GLN A 1 32 ? 8.182 -5.633 -3.476 1.00 0.00 32 GLN A CA 12
ATOM 18228 C C . GLN A 1 32 ? 6.853 -4.962 -3.146 1.00 0.00 32 GLN A C 12
ATOM 18229 O O . GLN A 1 32 ? 5.788 -5.563 -3.293 1.00 0.00 32 GLN A O 12
ATOM 18243 N N . LEU A 1 33 ? 6.922 -3.713 -2.698 1.00 0.00 33 LEU A N 12
ATOM 18244 C CA . LEU A 1 33 ? 5.724 -2.959 -2.345 1.00 0.00 33 LEU A CA 12
ATOM 18245 C C . LEU A 1 33 ? 5.178 -2.208 -3.556 1.00 0.00 33 LEU A C 12
ATOM 18246 O O . LEU A 1 33 ? 3.973 -2.210 -3.809 1.00 0.00 33 LEU A O 12
ATOM 18262 N N . LEU A 1 34 ? 6.072 -1.569 -4.302 1.00 0.00 34 LEU A N 12
ATOM 18263 C CA . LEU A 1 34 ? 5.681 -0.815 -5.488 1.00 0.00 34 LEU A CA 12
ATOM 18264 C C . LEU A 1 34 ? 5.175 -1.749 -6.583 1.00 0.00 34 LEU A C 12
ATOM 18265 O O . LEU A 1 34 ? 4.420 -1.335 -7.464 1.00 0.00 34 LEU A O 12
ATOM 18281 N N . GLN A 1 35 ? 5.594 -3.008 -6.520 1.00 0.00 35 GLN A N 12
ATOM 18282 C CA . GLN A 1 35 ? 5.182 -4.000 -7.507 1.00 0.00 35 GLN A CA 12
ATOM 18283 C C . GLN A 1 35 ? 3.721 -4.392 -7.307 1.00 0.00 35 GLN A C 12
ATOM 18284 O O . GLN A 1 35 ? 3.120 -5.043 -8.163 1.00 0.00 35 GLN A O 12
ATOM 18298 N N . LEU A 1 36 ? 3.155 -3.989 -6.175 1.00 0.00 36 LEU A N 12
ATOM 18299 C CA . LEU A 1 36 ? 1.764 -4.298 -5.863 1.00 0.00 36 LEU A CA 12
ATOM 18300 C C . LEU A 1 36 ? 0.826 -3.256 -6.465 1.00 0.00 36 LEU A C 12
ATOM 18301 O O . LEU A 1 36 ? -0.378 -3.483 -6.581 1.00 0.00 36 LEU A O 12
ATOM 18317 N N . VAL A 1 37 ? 1.388 -2.115 -6.851 1.00 0.00 37 VAL A N 12
ATOM 18318 C CA . VAL A 1 37 ? 0.603 -1.040 -7.445 1.00 0.00 37 VAL A CA 12
ATOM 18319 C C . VAL A 1 37 ? 1.151 -0.652 -8.814 1.00 0.00 37 VAL A C 12
ATOM 18320 O O . VAL A 1 37 ? 0.461 -0.020 -9.614 1.00 0.00 37 VAL A O 12
ATOM 18333 N N . GLU A 1 38 ? 2.396 -1.035 -9.078 1.00 0.00 38 GLU A N 12
ATOM 18334 C CA . GLU A 1 38 ? 3.037 -0.726 -10.351 1.00 0.00 38 GLU A CA 12
ATOM 18335 C C . GLU A 1 38 ? 2.119 -1.075 -11.520 1.00 0.00 38 GLU A C 12
ATOM 18336 O O . GLU A 1 38 ? 1.732 -0.217 -12.314 1.00 0.00 38 GLU A O 12
ATOM 18348 N N . PRO A 1 39 ? 1.763 -2.363 -11.628 1.00 0.00 39 PRO A N 12
ATOM 18349 C CA . PRO A 1 39 ? 0.887 -2.855 -12.697 1.00 0.00 39 PRO A CA 12
ATOM 18350 C C . PRO A 1 39 ? -0.549 -2.369 -12.537 1.00 0.00 39 PRO A C 12
ATOM 18351 O O . PRO A 1 39 ? -1.413 -2.675 -13.360 1.00 0.00 39 PRO A O 12
ATOM 18362 N N . PHE A 1 40 ? -0.800 -1.613 -11.474 1.00 0.00 40 PHE A N 12
ATOM 18363 C CA . PHE A 1 40 ? -2.132 -1.085 -11.207 1.00 0.00 40 PHE A CA 12
ATOM 18364 C C . PHE A 1 40 ? -2.239 0.372 -11.646 1.00 0.00 40 PHE A C 12
ATOM 18365 O O . PHE A 1 40 ? -3.332 0.931 -11.721 1.00 0.00 40 PHE A O 12
ATOM 18382 N N . GLY A 1 41 ? -1.094 0.982 -11.938 1.00 0.00 41 GLY A N 12
ATOM 18383 C CA . GLY A 1 41 ? -1.080 2.368 -12.366 1.00 0.00 41 GLY A CA 12
ATOM 18384 C C . GLY A 1 41 ? 0.318 2.955 -12.386 1.00 0.00 41 GLY A C 12
ATOM 18385 O O . GLY A 1 41 ? 1.287 2.258 -12.690 1.00 0.00 41 GLY A O 12
ATOM 18389 N N . VAL A 1 42 ? 0.424 4.240 -12.064 1.00 0.00 42 VAL A N 12
ATOM 18390 C CA . VAL A 1 42 ? 1.713 4.920 -12.048 1.00 0.00 42 VAL A CA 12
ATOM 18391 C C . VAL A 1 42 ? 2.127 5.277 -10.624 1.00 0.00 42 VAL A C 12
ATOM 18392 O O . VAL A 1 42 ? 1.281 5.487 -9.756 1.00 0.00 42 VAL A O 12
ATOM 18405 N N . ILE A 1 43 ? 3.435 5.343 -10.394 1.00 0.00 43 ILE A N 12
ATOM 18406 C CA . ILE A 1 43 ? 3.961 5.676 -9.076 1.00 0.00 43 ILE A CA 12
ATOM 18407 C C . ILE A 1 43 ? 4.264 7.166 -8.965 1.00 0.00 43 ILE A C 12
ATOM 18408 O O . ILE A 1 43 ? 5.192 7.671 -9.597 1.00 0.00 43 ILE A O 12
ATOM 18424 N N . SER A 1 44 ? 3.476 7.866 -8.156 1.00 0.00 44 SER A N 12
ATOM 18425 C CA . SER A 1 44 ? 3.657 9.300 -7.963 1.00 0.00 44 SER A CA 12
ATOM 18426 C C . SER A 1 44 ? 4.697 9.575 -6.881 1.00 0.00 44 SER A C 12
ATOM 18427 O O . SER A 1 44 ? 5.653 10.320 -7.098 1.00 0.00 44 SER A O 12
ATOM 18435 N N . ASN A 1 45 ? 4.502 8.969 -5.715 1.00 0.00 45 ASN A N 12
ATOM 18436 C CA . ASN A 1 45 ? 5.423 9.148 -4.597 1.00 0.00 45 ASN A CA 12
ATOM 18437 C C . ASN A 1 45 ? 5.103 8.173 -3.468 1.00 0.00 45 ASN A C 12
ATOM 18438 O O . ASN A 1 45 ? 3.962 8.087 -3.012 1.00 0.00 45 ASN A O 12
ATOM 18449 N N . HIS A 1 46 ? 6.118 7.442 -3.020 1.00 0.00 46 HIS A N 12
ATOM 18450 C CA . HIS A 1 46 ? 5.946 6.474 -1.943 1.00 0.00 46 HIS A CA 12
ATOM 18451 C C . HIS A 1 46 ? 6.747 6.883 -0.711 1.00 0.00 46 HIS A C 12
ATOM 18452 O O . HIS A 1 46 ? 7.654 7.713 -0.794 1.00 0.00 46 HIS A O 12
ATOM 18466 N N . LEU A 1 47 ? 6.405 6.298 0.432 1.00 0.00 47 LEU A N 12
ATOM 18467 C CA . LEU A 1 47 ? 7.092 6.603 1.682 1.00 0.00 47 LEU A CA 12
ATOM 18468 C C . LEU A 1 47 ? 7.219 5.356 2.552 1.00 0.00 47 LEU A C 12
ATOM 18469 O O . LEU A 1 47 ? 6.219 4.733 2.909 1.00 0.00 47 LEU A O 12
ATOM 18485 N N . ILE A 1 48 ? 8.454 5.001 2.892 1.00 0.00 48 ILE A N 12
ATOM 18486 C CA . ILE A 1 48 ? 8.709 3.832 3.723 1.00 0.00 48 ILE A CA 12
ATOM 18487 C C . ILE A 1 48 ? 9.463 4.213 4.993 1.00 0.00 48 ILE A C 12
ATOM 18488 O O . ILE A 1 48 ? 10.619 4.636 4.939 1.00 0.00 48 ILE A O 12
ATOM 18504 N N . LEU A 1 49 ? 8.802 4.060 6.135 1.00 0.00 49 LEU A N 12
ATOM 18505 C CA . LEU A 1 49 ? 9.409 4.387 7.420 1.00 0.00 49 LEU A CA 12
ATOM 18506 C C . LEU A 1 49 ? 10.324 3.261 7.893 1.00 0.00 49 LEU A C 12
ATOM 18507 O O . LEU A 1 49 ? 10.098 2.093 7.581 1.00 0.00 49 LEU A O 12
ATOM 18523 N N . ASN A 1 50 ? 11.356 3.622 8.647 1.00 0.00 50 ASN A N 12
ATOM 18524 C CA . ASN A 1 50 ? 12.304 2.642 9.165 1.00 0.00 50 ASN A CA 12
ATOM 18525 C C . ASN A 1 50 ? 11.965 2.264 10.604 1.00 0.00 50 ASN A C 12
ATOM 18526 O O . ASN A 1 50 ? 12.487 1.286 11.140 1.00 0.00 50 ASN A O 12
ATOM 18537 N N . LYS A 1 51 ? 11.086 3.044 11.223 1.00 0.00 51 LYS A N 12
ATOM 18538 C CA . LYS A 1 51 ? 10.674 2.791 12.599 1.00 0.00 51 LYS A CA 12
ATOM 18539 C C . LYS A 1 51 ? 9.826 1.527 12.689 1.00 0.00 51 LYS A C 12
ATOM 18540 O O . LYS A 1 51 ? 9.997 0.718 13.602 1.00 0.00 51 LYS A O 12
ATOM 18559 N N . ILE A 1 52 ? 8.913 1.363 11.737 1.00 0.00 52 ILE A N 12
ATOM 18560 C CA . ILE A 1 52 ? 8.041 0.195 11.710 1.00 0.00 52 ILE A CA 12
ATOM 18561 C C . ILE A 1 52 ? 7.810 -0.284 10.281 1.00 0.00 52 ILE A C 12
ATOM 18562 O O . ILE A 1 52 ? 8.374 0.261 9.333 1.00 0.00 52 ILE A O 12
ATOM 18578 N N . ASN A 1 53 ? 6.972 -1.305 10.133 1.00 0.00 53 ASN A N 12
ATOM 18579 C CA . ASN A 1 53 ? 6.664 -1.857 8.819 1.00 0.00 53 ASN A CA 12
ATOM 18580 C C . ASN A 1 53 ? 5.431 -1.185 8.222 1.00 0.00 53 ASN A C 12
ATOM 18581 O O . ASN A 1 53 ? 4.505 -1.857 7.771 1.00 0.00 53 ASN A O 12
ATOM 18592 N N . GLU A 1 54 ? 5.430 0.144 8.223 1.00 0.00 54 GLU A N 12
ATOM 18593 C CA . GLU A 1 54 ? 4.311 0.907 7.681 1.00 0.00 54 GLU A CA 12
ATOM 18594 C C . GLU A 1 54 ? 4.762 1.784 6.518 1.00 0.00 54 GLU A C 12
ATOM 18595 O O . GLU A 1 54 ? 5.581 2.687 6.689 1.00 0.00 54 GLU A O 12
ATOM 18607 N N . ALA A 1 55 ? 4.223 1.511 5.334 1.00 0.00 55 ALA A N 12
ATOM 18608 C CA . ALA A 1 55 ? 4.568 2.276 4.143 1.00 0.00 55 ALA A CA 12
ATOM 18609 C C . ALA A 1 55 ? 3.322 2.851 3.479 1.00 0.00 55 ALA A C 12
ATOM 18610 O O . ALA A 1 55 ? 2.208 2.381 3.714 1.00 0.00 55 ALA A O 12
ATOM 18617 N N . PHE A 1 56 ? 3.516 3.870 2.649 1.00 0.00 56 PHE A N 12
ATOM 18618 C CA . PHE A 1 56 ? 2.407 4.510 1.951 1.00 0.00 56 PHE A CA 12
ATOM 18619 C C . PHE A 1 56 ? 2.802 4.881 0.525 1.00 0.00 56 PHE A C 12
ATOM 18620 O O . PHE A 1 56 ? 3.728 5.664 0.310 1.00 0.00 56 PHE A O 12
ATOM 18637 N N . ILE A 1 57 ? 2.093 4.313 -0.446 1.00 0.00 57 ILE A N 12
ATOM 18638 C CA . ILE A 1 57 ? 2.370 4.584 -1.851 1.00 0.00 57 ILE A CA 12
ATOM 18639 C C . ILE A 1 57 ? 1.287 5.465 -2.464 1.00 0.00 57 ILE A C 12
ATOM 18640 O O . ILE A 1 57 ? 0.114 5.098 -2.487 1.00 0.00 57 ILE A O 12
ATOM 18656 N N . GLU A 1 58 ? 1.691 6.631 -2.960 1.00 0.00 58 GLU A N 12
ATOM 18657 C CA . GLU A 1 58 ? 0.755 7.565 -3.574 1.00 0.00 58 GLU A CA 12
ATOM 18658 C C . GLU A 1 58 ? 0.721 7.383 -5.089 1.00 0.00 58 GLU A C 12
ATOM 18659 O O . GLU A 1 58 ? 1.756 7.424 -5.753 1.00 0.00 58 GLU A O 12
ATOM 18671 N N . MET A 1 59 ? -0.477 7.183 -5.628 1.00 0.00 59 MET A N 12
ATOM 18672 C CA . MET A 1 59 ? -0.648 6.996 -7.064 1.00 0.00 59 MET A CA 12
ATOM 18673 C C . MET A 1 59 ? -1.059 8.301 -7.738 1.00 0.00 59 MET A C 12
ATOM 18674 O O . MET A 1 59 ? -1.568 9.212 -7.086 1.00 0.00 59 MET A O 12
ATOM 18688 N N . ALA A 1 60 ? -0.834 8.384 -9.045 1.00 0.00 60 ALA A N 12
ATOM 18689 C CA . ALA A 1 60 ? -1.184 9.577 -9.806 1.00 0.00 60 ALA A CA 12
ATOM 18690 C C . ALA A 1 60 ? -2.694 9.791 -9.829 1.00 0.00 60 ALA A C 12
ATOM 18691 O O . ALA A 1 60 ? -3.170 10.925 -9.885 1.00 0.00 60 ALA A O 12
ATOM 18698 N N . THR A 1 61 ? -3.443 8.694 -9.787 1.00 0.00 61 THR A N 12
ATOM 18699 C CA . THR A 1 61 ? -4.898 8.761 -9.804 1.00 0.00 61 THR A CA 12
ATOM 18700 C C . THR A 1 61 ? -5.508 7.767 -8.822 1.00 0.00 61 THR A C 12
ATOM 18701 O O . THR A 1 61 ? -5.154 6.588 -8.817 1.00 0.00 61 THR A O 12
ATOM 18712 N N . THR A 1 62 ? -6.426 8.251 -7.991 1.00 0.00 62 THR A N 12
ATOM 18713 C CA . THR A 1 62 ? -7.084 7.406 -7.003 1.00 0.00 62 THR A CA 12
ATOM 18714 C C . THR A 1 62 ? -7.583 6.109 -7.634 1.00 0.00 62 THR A C 12
ATOM 18715 O O . THR A 1 62 ? -7.734 5.096 -6.953 1.00 0.00 62 THR A O 12
ATOM 18726 N N . GLU A 1 63 ? -7.837 6.152 -8.938 1.00 0.00 63 GLU A N 12
ATOM 18727 C CA . GLU A 1 63 ? -8.320 4.979 -9.659 1.00 0.00 63 GLU A CA 12
ATOM 18728 C C . GLU A 1 63 ? -7.364 3.802 -9.486 1.00 0.00 63 GLU A C 12
ATOM 18729 O O . GLU A 1 63 ? -7.790 2.651 -9.404 1.00 0.00 63 GLU A O 12
ATOM 18741 N N . ASP A 1 64 ? -6.071 4.101 -9.432 1.00 0.00 64 ASP A N 12
ATOM 18742 C CA . ASP A 1 64 ? -5.053 3.069 -9.269 1.00 0.00 64 ASP A CA 12
ATOM 18743 C C . ASP A 1 64 ? -5.007 2.577 -7.825 1.00 0.00 64 ASP A C 12
ATOM 18744 O O . ASP A 1 64 ? -5.332 1.424 -7.542 1.00 0.00 64 ASP A O 12
ATOM 18753 N N . ALA A 1 65 ? -4.601 3.458 -6.917 1.00 0.00 65 ALA A N 12
ATOM 18754 C CA . ALA A 1 65 ? -4.512 3.113 -5.504 1.00 0.00 65 ALA A CA 12
ATOM 18755 C C . ALA A 1 65 ? -5.706 2.271 -5.069 1.00 0.00 65 ALA A C 12
ATOM 18756 O O . ALA A 1 65 ? -5.545 1.242 -4.413 1.00 0.00 65 ALA A O 12
ATOM 18763 N N . GLN A 1 66 ? -6.903 2.714 -5.437 1.00 0.00 66 GLN A N 12
ATOM 18764 C CA . GLN A 1 66 ? -8.124 2.000 -5.083 1.00 0.00 66 GLN A CA 12
ATOM 18765 C C . GLN A 1 66 ? -8.134 0.602 -5.691 1.00 0.00 66 GLN A C 12
ATOM 18766 O O . GLN A 1 66 ? -8.575 -0.357 -5.060 1.00 0.00 66 GLN A O 12
ATOM 18780 N N . ALA A 1 67 ? -7.645 0.494 -6.922 1.00 0.00 67 ALA A N 12
ATOM 18781 C CA . ALA A 1 67 ? -7.594 -0.787 -7.615 1.00 0.00 67 ALA A CA 12
ATOM 18782 C C . ALA A 1 67 ? -6.635 -1.749 -6.923 1.00 0.00 67 ALA A C 12
ATOM 18783 O O . ALA A 1 67 ? -6.945 -2.926 -6.741 1.00 0.00 67 ALA A O 12
ATOM 18790 N N . ALA A 1 68 ? -5.470 -1.240 -6.537 1.00 0.00 68 ALA A N 12
ATOM 18791 C CA . ALA A 1 68 ? -4.466 -2.055 -5.863 1.00 0.00 68 ALA A CA 12
ATOM 18792 C C . ALA A 1 68 ? -5.051 -2.739 -4.632 1.00 0.00 68 ALA A C 12
ATOM 18793 O O . ALA A 1 68 ? -4.685 -3.869 -4.304 1.00 0.00 68 ALA A O 12
ATOM 18800 N N . VAL A 1 69 ? -5.962 -2.049 -3.953 1.00 0.00 69 VAL A N 12
ATOM 18801 C CA . VAL A 1 69 ? -6.598 -2.591 -2.759 1.00 0.00 69 VAL A CA 12
ATOM 18802 C C . VAL A 1 69 ? -7.609 -3.674 -3.118 1.00 0.00 69 VAL A C 12
ATOM 18803 O O . VAL A 1 69 ? -7.771 -4.653 -2.387 1.00 0.00 69 VAL A O 12
ATOM 18816 N N . ASP A 1 70 ? -8.285 -3.495 -4.246 1.00 0.00 70 ASP A N 12
ATOM 18817 C CA . ASP A 1 70 ? -9.279 -4.458 -4.705 1.00 0.00 70 ASP A CA 12
ATOM 18818 C C . ASP A 1 70 ? -8.632 -5.809 -4.996 1.00 0.00 70 ASP A C 12
ATOM 18819 O O . ASP A 1 70 ? -9.316 -6.829 -5.087 1.00 0.00 70 ASP A O 12
ATOM 18828 N N . TYR A 1 71 ? -7.313 -5.808 -5.142 1.00 0.00 71 TYR A N 12
ATOM 18829 C CA . TYR A 1 71 ? -6.574 -7.032 -5.428 1.00 0.00 71 TYR A CA 12
ATOM 18830 C C . TYR A 1 71 ? -6.238 -7.778 -4.140 1.00 0.00 71 TYR A C 12
ATOM 18831 O O . TYR A 1 71 ? -6.098 -9.002 -4.135 1.00 0.00 71 TYR A O 12
ATOM 18849 N N . TYR A 1 72 ? -6.112 -7.033 -3.048 1.00 0.00 72 TYR A N 12
ATOM 18850 C CA . TYR A 1 72 ? -5.791 -7.621 -1.752 1.00 0.00 72 TYR A CA 12
ATOM 18851 C C . TYR A 1 72 ? -7.013 -8.304 -1.148 1.00 0.00 72 TYR A C 12
ATOM 18852 O O . TYR A 1 72 ? -6.889 -9.249 -0.368 1.00 0.00 72 TYR A O 12
ATOM 18870 N N . THR A 1 73 ? -8.196 -7.821 -1.514 1.00 0.00 73 THR A N 12
ATOM 18871 C CA . THR A 1 73 ? -9.442 -8.384 -1.009 1.00 0.00 73 THR A CA 12
ATOM 18872 C C . THR A 1 73 ? -9.875 -9.590 -1.834 1.00 0.00 73 THR A C 12
ATOM 18873 O O . THR A 1 73 ? -10.587 -10.466 -1.344 1.00 0.00 73 THR A O 12
ATOM 18884 N N . THR A 1 74 ? -9.441 -9.629 -3.089 1.00 0.00 74 THR A N 12
ATOM 18885 C CA . THR A 1 74 ? -9.785 -10.727 -3.983 1.00 0.00 74 THR A CA 12
ATOM 18886 C C . THR A 1 74 ? -8.615 -11.694 -4.141 1.00 0.00 74 THR A C 12
ATOM 18887 O O . THR A 1 74 ? -8.802 -12.859 -4.494 1.00 0.00 74 THR A O 12
ATOM 18898 N N . THR A 1 75 ? -7.409 -11.204 -3.876 1.00 0.00 75 THR A N 12
ATOM 18899 C CA . THR A 1 75 ? -6.208 -12.024 -3.990 1.00 0.00 75 THR A CA 12
ATOM 18900 C C . THR A 1 75 ? -5.232 -11.728 -2.857 1.00 0.00 75 THR A C 12
ATOM 18901 O O . THR A 1 75 ? -5.023 -10.579 -2.469 1.00 0.00 75 THR A O 12
ATOM 18912 N N . PRO A 1 76 ? -4.617 -12.789 -2.313 1.00 0.00 76 PRO A N 12
ATOM 18913 C CA . PRO A 1 76 ? -3.651 -12.669 -1.218 1.00 0.00 76 PRO A CA 12
ATOM 18914 C C . PRO A 1 76 ? -2.346 -12.018 -1.664 1.00 0.00 76 PRO A C 12
ATOM 18915 O O . PRO A 1 76 ? -1.672 -12.515 -2.565 1.00 0.00 76 PRO A O 12
ATOM 18926 N N . ALA A 1 77 ? -1.996 -10.905 -1.028 1.00 0.00 77 ALA A N 12
ATOM 18927 C CA . ALA A 1 77 ? -0.771 -10.189 -1.360 1.00 0.00 77 ALA A CA 12
ATOM 18928 C C . ALA A 1 77 ? 0.399 -10.684 -0.516 1.00 0.00 77 ALA A C 12
ATOM 18929 O O . ALA A 1 77 ? 0.715 -10.106 0.526 1.00 0.00 77 ALA A O 12
ATOM 18936 N N . LEU A 1 78 ? 1.039 -11.756 -0.971 1.00 0.00 78 LEU A N 12
ATOM 18937 C CA . LEU A 1 78 ? 2.174 -12.329 -0.256 1.00 0.00 78 LEU A CA 12
ATOM 18938 C C . LEU A 1 78 ? 3.461 -11.577 -0.584 1.00 0.00 78 LEU A C 12
ATOM 18939 O O . LEU A 1 78 ? 3.995 -11.692 -1.686 1.00 0.00 78 LEU A O 12
ATOM 18955 N N . VAL A 1 79 ? 3.952 -10.807 0.382 1.00 0.00 79 VAL A N 12
ATOM 18956 C CA . VAL A 1 79 ? 5.177 -10.038 0.198 1.00 0.00 79 VAL A CA 12
ATOM 18957 C C . VAL A 1 79 ? 6.392 -10.811 0.699 1.00 0.00 79 VAL A C 12
ATOM 18958 O O . VAL A 1 79 ? 6.448 -11.214 1.861 1.00 0.00 79 VAL A O 12
ATOM 18971 N N . PHE A 1 80 ? 7.364 -11.013 -0.184 1.00 0.00 80 PHE A N 12
ATOM 18972 C CA . PHE A 1 80 ? 8.578 -11.738 0.169 1.00 0.00 80 PHE A CA 12
ATOM 18973 C C . PHE A 1 80 ? 8.264 -13.189 0.520 1.00 0.00 80 PHE A C 12
ATOM 18974 O O . PHE A 1 80 ? 9.137 -13.938 0.957 1.00 0.00 80 PHE A O 12
ATOM 18991 N N . GLY A 1 81 ? 7.007 -13.580 0.323 1.00 0.00 81 GLY A N 12
ATOM 18992 C CA . GLY A 1 81 ? 6.599 -14.939 0.625 1.00 0.00 81 GLY A CA 12
ATOM 18993 C C . GLY A 1 81 ? 5.590 -15.004 1.754 1.00 0.00 81 GLY A C 12
ATOM 18994 O O . GLY A 1 81 ? 4.902 -16.012 1.927 1.00 0.00 81 GLY A O 12
ATOM 18998 N N . LYS A 1 82 ? 5.501 -13.928 2.530 1.00 0.00 82 LYS A N 12
ATOM 18999 C CA . LYS A 1 82 ? 4.571 -13.866 3.650 1.00 0.00 82 LYS A CA 12
ATOM 19000 C C . LYS A 1 82 ? 3.412 -12.923 3.343 1.00 0.00 82 LYS A C 12
ATOM 19001 O O . LYS A 1 82 ? 3.533 -11.990 2.548 1.00 0.00 82 LYS A O 12
ATOM 19020 N N . PRO A 1 83 ? 2.262 -13.168 3.987 1.00 0.00 83 PRO A N 12
ATOM 19021 C CA . PRO A 1 83 ? 1.059 -12.350 3.799 1.00 0.00 83 PRO A CA 12
ATOM 19022 C C . PRO A 1 83 ? 1.209 -10.954 4.396 1.00 0.00 83 PRO A C 12
ATOM 19023 O O . PRO A 1 83 ? 1.915 -10.765 5.386 1.00 0.00 83 PRO A O 12
ATOM 19034 N N . VAL A 1 84 ? 0.540 -9.981 3.786 1.00 0.00 84 VAL A N 12
ATOM 19035 C CA . VAL A 1 84 ? 0.598 -8.602 4.258 1.00 0.00 84 VAL A CA 12
ATOM 19036 C C . VAL A 1 84 ? -0.779 -7.949 4.216 1.00 0.00 84 VAL A C 12
ATOM 19037 O O . VAL A 1 84 ? -1.771 -8.590 3.870 1.00 0.00 84 VAL A O 12
ATOM 19050 N N . ARG A 1 85 ? -0.831 -6.669 4.568 1.00 0.00 85 ARG A N 12
ATOM 19051 C CA . ARG A 1 85 ? -2.086 -5.927 4.571 1.00 0.00 85 ARG A CA 12
ATOM 19052 C C . ARG A 1 85 ? -2.037 -4.772 3.575 1.00 0.00 85 ARG A C 12
ATOM 19053 O O . ARG A 1 85 ? -1.007 -4.117 3.417 1.00 0.00 85 ARG A O 12
ATOM 19074 N N . VAL A 1 86 ? -3.159 -4.526 2.905 1.00 0.00 86 VAL A N 12
ATOM 19075 C CA . VAL A 1 86 ? -3.245 -3.449 1.927 1.00 0.00 86 VAL A CA 12
ATOM 19076 C C . VAL A 1 86 ? -4.545 -2.669 2.080 1.00 0.00 86 VAL A C 12
ATOM 19077 O O . VAL A 1 86 ? -5.633 -3.210 1.880 1.00 0.00 86 VAL A O 12
ATOM 19090 N N . HIS A 1 87 ? -4.425 -1.394 2.435 1.00 0.00 87 HIS A N 12
ATOM 19091 C CA . HIS A 1 87 ? -5.593 -0.537 2.614 1.00 0.00 87 HIS A CA 12
ATOM 19092 C C . HIS A 1 87 ? -5.408 0.791 1.887 1.00 0.00 87 HIS A C 12
ATOM 19093 O O . HIS A 1 87 ? -4.301 1.135 1.471 1.00 0.00 87 HIS A O 12
ATOM 19107 N N . LEU A 1 88 ? -6.499 1.534 1.737 1.00 0.00 88 LEU A N 12
ATOM 19108 C CA . LEU A 1 88 ? -6.458 2.825 1.059 1.00 0.00 88 LEU A CA 12
ATOM 19109 C C . LEU A 1 88 ? -6.567 3.970 2.061 1.00 0.00 88 LEU A C 12
ATOM 19110 O O . LEU A 1 88 ? -7.619 4.596 2.191 1.00 0.00 88 LEU A O 12
ATOM 19126 N N . SER A 1 89 ? -5.473 4.240 2.766 1.00 0.00 89 SER A N 12
ATOM 19127 C CA . SER A 1 89 ? -5.446 5.308 3.758 1.00 0.00 89 SER A CA 12
ATOM 19128 C C . SER A 1 89 ? -5.524 6.675 3.085 1.00 0.00 89 SER A C 12
ATOM 19129 O O . SER A 1 89 ? -5.667 6.771 1.867 1.00 0.00 89 SER A O 12
ATOM 19137 N N . GLN A 1 90 ? -5.430 7.729 3.890 1.00 0.00 90 GLN A N 12
ATOM 19138 C CA . GLN A 1 90 ? -5.490 9.091 3.373 1.00 0.00 90 GLN A CA 12
ATOM 19139 C C . GLN A 1 90 ? -4.375 9.948 3.964 1.00 0.00 90 GLN A C 12
ATOM 19140 O O . GLN A 1 90 ? -3.661 9.517 4.871 1.00 0.00 90 GLN A O 12
ATOM 19154 N N . LYS A 1 91 ? -4.230 11.162 3.445 1.00 0.00 91 LYS A N 12
ATOM 19155 C CA . LYS A 1 91 ? -3.202 12.080 3.922 1.00 0.00 91 LYS A CA 12
ATOM 19156 C C . LYS A 1 91 ? -1.842 11.731 3.326 1.00 0.00 91 LYS A C 12
ATOM 19157 O O . LYS A 1 91 ? -1.755 11.010 2.332 1.00 0.00 91 LYS A O 12
ATOM 19176 N N . TYR A 1 92 ? -0.783 12.245 3.941 1.00 0.00 92 TYR A N 12
ATOM 19177 C CA . TYR A 1 92 ? 0.573 11.988 3.470 1.00 0.00 92 TYR A CA 12
ATOM 19178 C C . TYR A 1 92 ? 0.746 12.450 2.027 1.00 0.00 92 TYR A C 12
ATOM 19179 O O . TYR A 1 92 ? 1.177 11.684 1.165 1.00 0.00 92 TYR A O 12
ATOM 19197 N N . LYS A 1 93 ? 0.406 13.709 1.770 1.00 0.00 93 LYS A N 12
ATOM 19198 C CA . LYS A 1 93 ? 0.525 14.276 0.433 1.00 0.00 93 LYS A CA 12
ATOM 19199 C C . LYS A 1 93 ? 1.978 14.602 0.106 1.00 0.00 93 LYS A C 12
ATOM 19200 O O . LYS A 1 93 ? 2.453 14.328 -0.996 1.00 0.00 93 LYS A O 12
ATOM 19219 N N . ARG A 1 94 ? 2.679 15.188 1.071 1.00 0.00 94 ARG A N 12
ATOM 19220 C CA . ARG A 1 94 ? 4.079 15.550 0.886 1.00 0.00 94 ARG A CA 12
ATOM 19221 C C . ARG A 1 94 ? 4.991 14.356 1.152 1.00 0.00 94 ARG A C 12
ATOM 19222 O O . ARG A 1 94 ? 5.659 14.290 2.184 1.00 0.00 94 ARG A O 12
ATOM 19243 N N . ILE A 1 95 ? 5.011 13.413 0.215 1.00 0.00 95 ILE A N 12
ATOM 19244 C CA . ILE A 1 95 ? 5.840 12.222 0.348 1.00 0.00 95 ILE A CA 12
ATOM 19245 C C . ILE A 1 95 ? 7.171 12.395 -0.376 1.00 0.00 95 ILE A C 12
ATOM 19246 O O . ILE A 1 95 ? 7.224 12.924 -1.486 1.00 0.00 95 ILE A O 12
ATOM 19262 N N . LYS A 1 96 ? 8.247 11.944 0.261 1.00 0.00 96 LYS A N 12
ATOM 19263 C CA . LYS A 1 96 ? 9.580 12.045 -0.322 1.00 0.00 96 LYS A CA 12
ATOM 19264 C C . LYS A 1 96 ? 10.608 11.325 0.544 1.00 0.00 96 LYS A C 12
ATOM 19265 O O . LYS A 1 96 ? 11.148 11.899 1.490 1.00 0.00 96 LYS A O 12
ATOM 19284 N N . SER A 1 97 ? 10.876 10.066 0.214 1.00 0.00 97 SER A N 12
ATOM 19285 C CA . SER A 1 97 ? 11.838 9.267 0.963 1.00 0.00 97 SER A CA 12
ATOM 19286 C C . SER A 1 97 ? 13.202 9.277 0.280 1.00 0.00 97 SER A C 12
ATOM 19287 O O . SER A 1 97 ? 13.520 8.392 -0.512 1.00 0.00 97 SER A O 12
ATOM 19295 N N . GLY A 1 98 ? 14.006 10.289 0.594 1.00 0.00 98 GLY A N 12
ATOM 19296 C CA . GLY A 1 98 ? 15.327 10.398 0.002 1.00 0.00 98 GLY A CA 12
ATOM 19297 C C . GLY A 1 98 ? 16.383 10.803 1.011 1.00 0.00 98 GLY A C 12
ATOM 19298 O O . GLY A 1 98 ? 16.119 10.909 2.208 1.00 0.00 98 GLY A O 12
ATOM 19302 N N . PRO A 1 99 ? 17.613 11.034 0.526 1.00 0.00 99 PRO A N 12
ATOM 19303 C CA . PRO A 1 99 ? 18.737 11.430 1.378 1.00 0.00 99 PRO A CA 12
ATOM 19304 C C . PRO A 1 99 ? 18.580 12.845 1.924 1.00 0.00 99 PRO A C 12
ATOM 19305 O O . PRO A 1 99 ? 19.005 13.142 3.040 1.00 0.00 99 PRO A O 12
ATOM 19316 N N . SER A 1 100 ? 17.966 13.716 1.129 1.00 0.00 100 SER A N 12
ATOM 19317 C CA . SER A 1 100 ? 17.755 15.101 1.531 1.00 0.00 100 SER A CA 12
ATOM 19318 C C . SER A 1 100 ? 17.455 15.194 3.024 1.00 0.00 100 SER A C 12
ATOM 19319 O O . SER A 1 100 ? 16.539 14.543 3.526 1.00 0.00 100 SER A O 12
ATOM 19327 N N . SER A 1 101 ? 18.234 16.008 3.729 1.00 0.00 101 SER A N 12
ATOM 19328 C CA . SER A 1 101 ? 18.055 16.185 5.165 1.00 0.00 101 SER A CA 12
ATOM 19329 C C . SER A 1 101 ? 18.708 17.480 5.639 1.00 0.00 101 SER A C 12
ATOM 19330 O O . SER A 1 101 ? 19.933 17.582 5.708 1.00 0.00 101 SER A O 12
ATOM 19338 N N . GLY A 1 102 ? 17.880 18.467 5.967 1.00 0.00 102 GLY A N 12
ATOM 19339 C CA . GLY A 1 102 ? 18.395 19.743 6.430 1.00 0.00 102 GLY A CA 12
ATOM 19340 C C . GLY A 1 102 ? 19.348 20.379 5.438 1.00 0.00 102 GLY A C 12
ATOM 19341 O O . GLY A 1 102 ? 19.050 21.427 4.865 1.00 0.00 102 GLY A O 12
ATOM 19345 N N . GLY A 1 1 ? -20.260 -19.205 7.800 1.00 0.00 1 GLY A N 13
ATOM 19346 C CA . GLY A 1 1 ? -21.677 -19.023 7.548 1.00 0.00 1 GLY A CA 13
ATOM 19347 C C . GLY A 1 1 ? -21.976 -18.740 6.089 1.00 0.00 1 GLY A C 13
ATOM 19348 O O . GLY A 1 1 ? -21.160 -19.032 5.214 1.00 0.00 1 GLY A O 13
ATOM 19352 N N . SER A 1 2 ? -23.148 -18.171 5.826 1.00 0.00 2 SER A N 13
ATOM 19353 C CA . SER A 1 2 ? -23.554 -17.854 4.462 1.00 0.00 2 SER A CA 13
ATOM 19354 C C . SER A 1 2 ? -23.754 -16.351 4.291 1.00 0.00 2 SER A C 13
ATOM 19355 O O . SER A 1 2 ? -24.708 -15.909 3.651 1.00 0.00 2 SER A O 13
ATOM 19363 N N . SER A 1 3 ? -22.847 -15.570 4.869 1.00 0.00 3 SER A N 13
ATOM 19364 C CA . SER A 1 3 ? -22.924 -14.116 4.784 1.00 0.00 3 SER A CA 13
ATOM 19365 C C . SER A 1 3 ? -22.417 -13.623 3.432 1.00 0.00 3 SER A C 13
ATOM 19366 O O . SER A 1 3 ? -21.214 -13.612 3.174 1.00 0.00 3 SER A O 13
ATOM 19374 N N . GLY A 1 4 ? -23.345 -13.214 2.573 1.00 0.00 4 GLY A N 13
ATOM 19375 C CA . GLY A 1 4 ? -22.973 -12.725 1.258 1.00 0.00 4 GLY A CA 13
ATOM 19376 C C . GLY A 1 4 ? -23.470 -11.315 1.002 1.00 0.00 4 GLY A C 13
ATOM 19377 O O . GLY A 1 4 ? -24.605 -10.979 1.340 1.00 0.00 4 GLY A O 13
ATOM 19381 N N . SER A 1 5 ? -22.618 -10.488 0.405 1.00 0.00 5 SER A N 13
ATOM 19382 C CA . SER A 1 5 ? -22.975 -9.105 0.109 1.00 0.00 5 SER A CA 13
ATOM 19383 C C . SER A 1 5 ? -23.490 -8.972 -1.321 1.00 0.00 5 SER A C 13
ATOM 19384 O O . SER A 1 5 ? -22.998 -9.635 -2.233 1.00 0.00 5 SER A O 13
ATOM 19392 N N . SER A 1 6 ? -24.482 -8.107 -1.508 1.00 0.00 6 SER A N 13
ATOM 19393 C CA . SER A 1 6 ? -25.067 -7.888 -2.826 1.00 0.00 6 SER A CA 13
ATOM 19394 C C . SER A 1 6 ? -25.907 -6.614 -2.842 1.00 0.00 6 SER A C 13
ATOM 19395 O O . SER A 1 6 ? -26.969 -6.551 -2.224 1.00 0.00 6 SER A O 13
ATOM 19403 N N . GLY A 1 7 ? -25.423 -5.602 -3.555 1.00 0.00 7 GLY A N 13
ATOM 19404 C CA . GLY A 1 7 ? -26.141 -4.344 -3.639 1.00 0.00 7 GLY A CA 13
ATOM 19405 C C . GLY A 1 7 ? -25.441 -3.226 -2.891 1.00 0.00 7 GLY A C 13
ATOM 19406 O O . GLY A 1 7 ? -26.086 -2.421 -2.220 1.00 0.00 7 GLY A O 13
ATOM 19410 N N . GLN A 1 8 ? -24.118 -3.175 -3.008 1.00 0.00 8 GLN A N 13
ATOM 19411 C CA . GLN A 1 8 ? -23.331 -2.149 -2.337 1.00 0.00 8 GLN A CA 13
ATOM 19412 C C . GLN A 1 8 ? -22.350 -1.494 -3.304 1.00 0.00 8 GLN A C 13
ATOM 19413 O O . GLN A 1 8 ? -21.558 -2.173 -3.957 1.00 0.00 8 GLN A O 13
ATOM 19427 N N . LYS A 1 9 ? -22.409 -0.170 -3.393 1.00 0.00 9 LYS A N 13
ATOM 19428 C CA . LYS A 1 9 ? -21.527 0.579 -4.280 1.00 0.00 9 LYS A CA 13
ATOM 19429 C C . LYS A 1 9 ? -21.362 2.016 -3.798 1.00 0.00 9 LYS A C 13
ATOM 19430 O O . LYS A 1 9 ? -22.232 2.858 -4.017 1.00 0.00 9 LYS A O 13
ATOM 19449 N N . GLY A 1 10 ? -20.240 2.291 -3.140 1.00 0.00 10 GLY A N 13
ATOM 19450 C CA . GLY A 1 10 ? -19.982 3.629 -2.639 1.00 0.00 10 GLY A CA 13
ATOM 19451 C C . GLY A 1 10 ? -18.683 4.205 -3.166 1.00 0.00 10 GLY A C 13
ATOM 19452 O O . GLY A 1 10 ? -17.642 3.550 -3.121 1.00 0.00 10 GLY A O 13
ATOM 19456 N N . ARG A 1 11 ? -18.744 5.434 -3.669 1.00 0.00 11 ARG A N 13
ATOM 19457 C CA . ARG A 1 11 ? -17.564 6.097 -4.210 1.00 0.00 11 ARG A CA 13
ATOM 19458 C C . ARG A 1 11 ? -17.391 7.484 -3.598 1.00 0.00 11 ARG A C 13
ATOM 19459 O O . ARG A 1 11 ? -18.360 8.224 -3.429 1.00 0.00 11 ARG A O 13
ATOM 19480 N N . VAL A 1 12 ? -16.150 7.829 -3.267 1.00 0.00 12 VAL A N 13
ATOM 19481 C CA . VAL A 1 12 ? -15.850 9.127 -2.675 1.00 0.00 12 VAL A CA 13
ATOM 19482 C C . VAL A 1 12 ? -14.781 9.862 -3.474 1.00 0.00 12 VAL A C 13
ATOM 19483 O O . VAL A 1 12 ? -14.616 11.074 -3.341 1.00 0.00 12 VAL A O 13
ATOM 19496 N N . GLU A 1 13 ? -14.056 9.119 -4.306 1.00 0.00 13 GLU A N 13
ATOM 19497 C CA . GLU A 1 13 ? -13.002 9.702 -5.128 1.00 0.00 13 GLU A CA 13
ATOM 19498 C C . GLU A 1 13 ? -12.195 10.725 -4.333 1.00 0.00 13 GLU A C 13
ATOM 19499 O O . GLU A 1 13 ? -12.410 11.932 -4.453 1.00 0.00 13 GLU A O 13
ATOM 19511 N N . THR A 1 14 ? -11.266 10.234 -3.519 1.00 0.00 14 THR A N 13
ATOM 19512 C CA . THR A 1 14 ? -10.428 11.104 -2.703 1.00 0.00 14 THR A CA 13
ATOM 19513 C C . THR A 1 14 ? -8.949 10.797 -2.912 1.00 0.00 14 THR A C 13
ATOM 19514 O O . THR A 1 14 ? -8.591 9.948 -3.727 1.00 0.00 14 THR A O 13
ATOM 19525 N N . ARG A 1 15 ? -8.094 11.494 -2.170 1.00 0.00 15 ARG A N 13
ATOM 19526 C CA . ARG A 1 15 ? -6.653 11.296 -2.275 1.00 0.00 15 ARG A CA 13
ATOM 19527 C C . ARG A 1 15 ? -6.319 9.816 -2.429 1.00 0.00 15 ARG A C 13
ATOM 19528 O O . ARG A 1 15 ? -7.062 8.950 -1.968 1.00 0.00 15 ARG A O 13
ATOM 19549 N N . ARG A 1 16 ? -5.195 9.533 -3.080 1.00 0.00 16 ARG A N 13
ATOM 19550 C CA . ARG A 1 16 ? -4.762 8.158 -3.296 1.00 0.00 16 ARG A CA 13
ATOM 19551 C C . ARG A 1 16 ? -3.590 7.808 -2.383 1.00 0.00 16 ARG A C 13
ATOM 19552 O O . ARG A 1 16 ? -2.462 8.247 -2.607 1.00 0.00 16 ARG A O 13
ATOM 19573 N N . VAL A 1 17 ? -3.866 7.014 -1.352 1.00 0.00 17 VAL A N 13
ATOM 19574 C CA . VAL A 1 17 ? -2.835 6.604 -0.407 1.00 0.00 17 VAL A CA 13
ATOM 19575 C C . VAL A 1 17 ? -3.021 5.149 0.010 1.00 0.00 17 VAL A C 13
ATOM 19576 O O . VAL A 1 17 ? -3.829 4.842 0.887 1.00 0.00 17 VAL A O 13
ATOM 19589 N N . VAL A 1 18 ? -2.266 4.257 -0.621 1.00 0.00 18 VAL A N 13
ATOM 19590 C CA . VAL A 1 18 ? -2.345 2.834 -0.315 1.00 0.00 18 VAL A CA 13
ATOM 19591 C C . VAL A 1 18 ? -1.475 2.482 0.886 1.00 0.00 18 VAL A C 13
ATOM 19592 O O . VAL A 1 18 ? -0.249 2.439 0.789 1.00 0.00 18 VAL A O 13
ATOM 19605 N N . HIS A 1 19 ? -2.118 2.229 2.022 1.00 0.00 19 HIS A N 13
ATOM 19606 C CA . HIS A 1 19 ? -1.404 1.878 3.244 1.00 0.00 19 HIS A CA 13
ATOM 19607 C C . HIS A 1 19 ? -1.072 0.390 3.272 1.00 0.00 19 HIS A C 13
ATOM 19608 O O . HIS A 1 19 ? -1.950 -0.455 3.098 1.00 0.00 19 HIS A O 13
ATOM 19622 N N . ILE A 1 20 ? 0.201 0.076 3.490 1.00 0.00 20 ILE A N 13
ATOM 19623 C CA . ILE A 1 20 ? 0.648 -1.310 3.540 1.00 0.00 20 ILE A CA 13
ATOM 19624 C C . ILE A 1 20 ? 1.347 -1.614 4.861 1.00 0.00 20 ILE A C 13
ATOM 19625 O O . ILE A 1 20 ? 2.298 -0.934 5.243 1.00 0.00 20 ILE A O 13
ATOM 19641 N N . MET A 1 21 ? 0.869 -2.644 5.553 1.00 0.00 21 MET A N 13
ATOM 19642 C CA . MET A 1 21 ? 1.450 -3.041 6.831 1.00 0.00 21 MET A CA 13
ATOM 19643 C C . MET A 1 21 ? 1.728 -4.541 6.859 1.00 0.00 21 MET A C 13
ATOM 19644 O O . MET A 1 21 ? 1.219 -5.292 6.026 1.00 0.00 21 MET A O 13
ATOM 19658 N N . ASP A 1 22 ? 2.538 -4.970 7.820 1.00 0.00 22 ASP A N 13
ATOM 19659 C CA . ASP A 1 22 ? 2.882 -6.381 7.956 1.00 0.00 22 ASP A CA 13
ATOM 19660 C C . ASP A 1 22 ? 3.915 -6.791 6.912 1.00 0.00 22 ASP A C 13
ATOM 19661 O O . ASP A 1 22 ? 4.190 -7.978 6.729 1.00 0.00 22 ASP A O 13
ATOM 19670 N N . PHE A 1 23 ? 4.482 -5.804 6.228 1.00 0.00 23 PHE A N 13
ATOM 19671 C CA . PHE A 1 23 ? 5.483 -6.062 5.199 1.00 0.00 23 PHE A CA 13
ATOM 19672 C C . PHE A 1 23 ? 6.893 -5.960 5.775 1.00 0.00 23 PHE A C 13
ATOM 19673 O O . PHE A 1 23 ? 7.182 -5.078 6.581 1.00 0.00 23 PHE A O 13
ATOM 19690 N N . GLN A 1 24 ? 7.764 -6.871 5.353 1.00 0.00 24 GLN A N 13
ATOM 19691 C CA . GLN A 1 24 ? 9.143 -6.884 5.827 1.00 0.00 24 GLN A CA 13
ATOM 19692 C C . GLN A 1 24 ? 10.056 -6.130 4.866 1.00 0.00 24 GLN A C 13
ATOM 19693 O O . GLN A 1 24 ? 9.600 -5.580 3.864 1.00 0.00 24 GLN A O 13
ATOM 19707 N N . ARG A 1 25 ? 11.348 -6.109 5.179 1.00 0.00 25 ARG A N 13
ATOM 19708 C CA . ARG A 1 25 ? 12.324 -5.421 4.344 1.00 0.00 25 ARG A CA 13
ATOM 19709 C C . ARG A 1 25 ? 13.450 -6.366 3.933 1.00 0.00 25 ARG A C 13
ATOM 19710 O O . ARG A 1 25 ? 13.622 -7.434 4.518 1.00 0.00 25 ARG A O 13
ATOM 19731 N N . GLY A 1 26 ? 14.213 -5.963 2.920 1.00 0.00 26 GLY A N 13
ATOM 19732 C CA . GLY A 1 26 ? 15.311 -6.786 2.448 1.00 0.00 26 GLY A CA 13
ATOM 19733 C C . GLY A 1 26 ? 16.277 -6.015 1.569 1.00 0.00 26 GLY A C 13
ATOM 19734 O O . GLY A 1 26 ? 16.824 -4.993 1.984 1.00 0.00 26 GLY A O 13
ATOM 19738 N N . LYS A 1 27 ? 16.488 -6.504 0.352 1.00 0.00 27 LYS A N 13
ATOM 19739 C CA . LYS A 1 27 ? 17.394 -5.856 -0.588 1.00 0.00 27 LYS A CA 13
ATOM 19740 C C . LYS A 1 27 ? 16.616 -5.111 -1.668 1.00 0.00 27 LYS A C 13
ATOM 19741 O O . LYS A 1 27 ? 17.069 -4.087 -2.176 1.00 0.00 27 LYS A O 13
ATOM 19760 N N . ASN A 1 28 ? 15.443 -5.634 -2.012 1.00 0.00 28 ASN A N 13
ATOM 19761 C CA . ASN A 1 28 ? 14.602 -5.017 -3.032 1.00 0.00 28 ASN A CA 13
ATOM 19762 C C . ASN A 1 28 ? 13.189 -4.787 -2.504 1.00 0.00 28 ASN A C 13
ATOM 19763 O O . ASN A 1 28 ? 12.215 -4.858 -3.256 1.00 0.00 28 ASN A O 13
ATOM 19774 N N . LEU A 1 29 ? 13.084 -4.510 -1.209 1.00 0.00 29 LEU A N 13
ATOM 19775 C CA . LEU A 1 29 ? 11.790 -4.269 -0.580 1.00 0.00 29 LEU A CA 13
ATOM 19776 C C . LEU A 1 29 ? 11.038 -3.151 -1.295 1.00 0.00 29 LEU A C 13
ATOM 19777 O O . LEU A 1 29 ? 9.934 -3.356 -1.800 1.00 0.00 29 LEU A O 13
ATOM 19793 N N . ARG A 1 30 ? 11.644 -1.968 -1.337 1.00 0.00 30 ARG A N 13
ATOM 19794 C CA . ARG A 1 30 ? 11.032 -0.819 -1.991 1.00 0.00 30 ARG A CA 13
ATOM 19795 C C . ARG A 1 30 ? 10.317 -1.239 -3.272 1.00 0.00 30 ARG A C 13
ATOM 19796 O O . ARG A 1 30 ? 9.361 -0.593 -3.703 1.00 0.00 30 ARG A O 13
ATOM 19817 N N . TYR A 1 31 ? 10.786 -2.326 -3.876 1.00 0.00 31 TYR A N 13
ATOM 19818 C CA . TYR A 1 31 ? 10.193 -2.831 -5.109 1.00 0.00 31 TYR A CA 13
ATOM 19819 C C . TYR A 1 31 ? 9.046 -3.791 -4.808 1.00 0.00 31 TYR A C 13
ATOM 19820 O O . TYR A 1 31 ? 8.011 -3.767 -5.474 1.00 0.00 31 TYR A O 13
ATOM 19838 N N . GLN A 1 32 ? 9.239 -4.636 -3.800 1.00 0.00 32 GLN A N 13
ATOM 19839 C CA . GLN A 1 32 ? 8.222 -5.605 -3.410 1.00 0.00 32 GLN A CA 13
ATOM 19840 C C . GLN A 1 32 ? 6.903 -4.910 -3.090 1.00 0.00 32 GLN A C 13
ATOM 19841 O O . GLN A 1 32 ? 5.826 -5.457 -3.332 1.00 0.00 32 GLN A O 13
ATOM 19855 N N . LEU A 1 33 ? 6.993 -3.702 -2.545 1.00 0.00 33 LEU A N 13
ATOM 19856 C CA . LEU A 1 33 ? 5.806 -2.932 -2.191 1.00 0.00 33 LEU A CA 13
ATOM 19857 C C . LEU A 1 33 ? 5.287 -2.147 -3.392 1.00 0.00 33 LEU A C 13
ATOM 19858 O O . LEU A 1 33 ? 4.081 -2.089 -3.635 1.00 0.00 33 LEU A O 13
ATOM 19874 N N . LEU A 1 34 ? 6.205 -1.548 -4.142 1.00 0.00 34 LEU A N 13
ATOM 19875 C CA . LEU A 1 34 ? 5.842 -0.768 -5.319 1.00 0.00 34 LEU A CA 13
ATOM 19876 C C . LEU A 1 34 ? 5.314 -1.672 -6.429 1.00 0.00 34 LEU A C 13
ATOM 19877 O O . LEU A 1 34 ? 4.597 -1.221 -7.322 1.00 0.00 34 LEU A O 13
ATOM 19893 N N . GLN A 1 35 ? 5.672 -2.951 -6.363 1.00 0.00 35 GLN A N 13
ATOM 19894 C CA . GLN A 1 35 ? 5.232 -3.919 -7.361 1.00 0.00 35 GLN A CA 13
ATOM 19895 C C . GLN A 1 35 ? 3.763 -4.276 -7.163 1.00 0.00 35 GLN A C 13
ATOM 19896 O O . GLN A 1 35 ? 3.143 -4.902 -8.025 1.00 0.00 35 GLN A O 13
ATOM 19910 N N . LEU A 1 36 ? 3.209 -3.875 -6.025 1.00 0.00 36 LEU A N 13
ATOM 19911 C CA . LEU A 1 36 ? 1.812 -4.153 -5.713 1.00 0.00 36 LEU A CA 13
ATOM 19912 C C . LEU A 1 36 ? 0.896 -3.104 -6.337 1.00 0.00 36 LEU A C 13
ATOM 19913 O O . LEU A 1 36 ? -0.311 -3.313 -6.459 1.00 0.00 36 LEU A O 13
ATOM 19929 N N . VAL A 1 37 ? 1.478 -1.977 -6.732 1.00 0.00 37 VAL A N 13
ATOM 19930 C CA . VAL A 1 37 ? 0.716 -0.897 -7.347 1.00 0.00 37 VAL A CA 13
ATOM 19931 C C . VAL A 1 37 ? 1.273 -0.545 -8.723 1.00 0.00 37 VAL A C 13
ATOM 19932 O O . VAL A 1 37 ? 0.569 0.015 -9.562 1.00 0.00 37 VAL A O 13
ATOM 19945 N N . GLU A 1 38 ? 2.540 -0.878 -8.945 1.00 0.00 38 GLU A N 13
ATOM 19946 C CA . GLU A 1 38 ? 3.191 -0.597 -10.219 1.00 0.00 38 GLU A CA 13
ATOM 19947 C C . GLU A 1 38 ? 2.299 -1.004 -11.388 1.00 0.00 38 GLU A C 13
ATOM 19948 O O . GLU A 1 38 ? 1.903 -0.182 -12.214 1.00 0.00 38 GLU A O 13
ATOM 19960 N N . PRO A 1 39 ? 1.974 -2.303 -11.459 1.00 0.00 39 PRO A N 13
ATOM 19961 C CA . PRO A 1 39 ? 1.125 -2.850 -12.522 1.00 0.00 39 PRO A CA 13
ATOM 19962 C C . PRO A 1 39 ? -0.325 -2.394 -12.398 1.00 0.00 39 PRO A C 13
ATOM 19963 O O . PRO A 1 39 ? -1.180 -2.785 -13.193 1.00 0.00 39 PRO A O 13
ATOM 19974 N N . PHE A 1 40 ? -0.595 -1.564 -11.396 1.00 0.00 40 PHE A N 13
ATOM 19975 C CA . PHE A 1 40 ? -1.943 -1.054 -11.168 1.00 0.00 40 PHE A CA 13
ATOM 19976 C C . PHE A 1 40 ? -2.059 0.399 -11.621 1.00 0.00 40 PHE A C 13
ATOM 19977 O O . PHE A 1 40 ? -3.160 0.924 -11.779 1.00 0.00 40 PHE A O 13
ATOM 19994 N N . GLY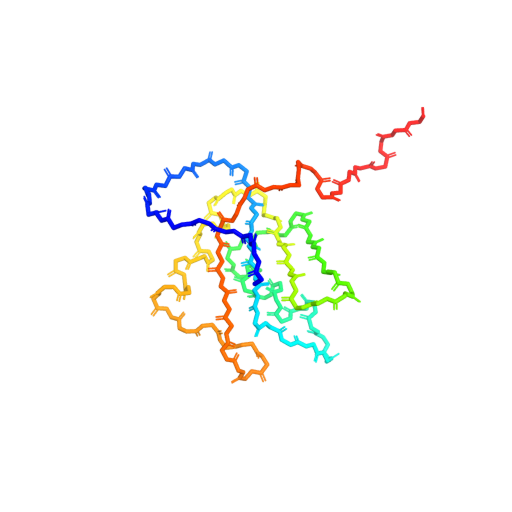 A 1 41 ? -0.914 1.042 -11.828 1.00 0.00 41 GLY A N 13
ATOM 19995 C CA . GLY A 1 41 ? -0.908 2.427 -12.260 1.00 0.00 41 GLY A CA 13
ATOM 19996 C C . GLY A 1 41 ? 0.482 3.029 -12.257 1.00 0.00 41 GLY A C 13
ATOM 19997 O O . GLY A 1 41 ? 1.471 2.328 -12.474 1.00 0.00 41 GLY A O 13
ATOM 20001 N N . VAL A 1 42 ? 0.560 4.334 -12.014 1.00 0.00 42 VAL A N 13
ATOM 20002 C CA . VAL A 1 42 ? 1.840 5.032 -11.984 1.00 0.00 42 VAL A CA 13
ATOM 20003 C C . VAL A 1 42 ? 2.234 5.398 -10.557 1.00 0.00 42 VAL A C 13
ATOM 20004 O O . VAL A 1 42 ? 1.376 5.671 -9.717 1.00 0.00 42 VAL A O 13
ATOM 20017 N N . ILE A 1 43 ? 3.535 5.404 -10.292 1.00 0.00 43 ILE A N 13
ATOM 20018 C CA . ILE A 1 43 ? 4.042 5.740 -8.967 1.00 0.00 43 ILE A CA 13
ATOM 20019 C C . ILE A 1 43 ? 4.308 7.236 -8.843 1.00 0.00 43 ILE A C 13
ATOM 20020 O O . ILE A 1 43 ? 5.266 7.756 -9.414 1.00 0.00 43 ILE A O 13
ATOM 20036 N N . SER A 1 44 ? 3.454 7.923 -8.090 1.00 0.00 44 SER A N 13
ATOM 20037 C CA . SER A 1 44 ? 3.594 9.360 -7.893 1.00 0.00 44 SER A CA 13
ATOM 20038 C C . SER A 1 44 ? 4.609 9.661 -6.795 1.00 0.00 44 SER A C 13
ATOM 20039 O O . SER A 1 44 ? 5.500 10.491 -6.969 1.00 0.00 44 SER A O 13
ATOM 20047 N N . ASN A 1 45 ? 4.468 8.977 -5.663 1.00 0.00 45 ASN A N 13
ATOM 20048 C CA . ASN A 1 45 ? 5.373 9.171 -4.536 1.00 0.00 45 ASN A CA 13
ATOM 20049 C C . ASN A 1 45 ? 5.038 8.209 -3.399 1.00 0.00 45 ASN A C 13
ATOM 20050 O O . ASN A 1 45 ? 3.891 8.125 -2.960 1.00 0.00 45 ASN A O 13
ATOM 20061 N N . HIS A 1 46 ? 6.048 7.486 -2.926 1.00 0.00 46 HIS A N 13
ATOM 20062 C CA . HIS A 1 46 ? 5.862 6.531 -1.839 1.00 0.00 46 HIS A CA 13
ATOM 20063 C C . HIS A 1 46 ? 6.695 6.924 -0.623 1.00 0.00 46 HIS A C 13
ATOM 20064 O O . HIS A 1 46 ? 7.607 7.745 -0.720 1.00 0.00 46 HIS A O 13
ATOM 20078 N N . LEU A 1 47 ? 6.376 6.331 0.522 1.00 0.00 47 LEU A N 13
ATOM 20079 C CA . LEU A 1 47 ? 7.095 6.618 1.759 1.00 0.00 47 LEU A CA 13
ATOM 20080 C C . LEU A 1 47 ? 7.274 5.353 2.591 1.00 0.00 47 LEU A C 13
ATOM 20081 O O . LEU A 1 47 ? 6.310 4.639 2.870 1.00 0.00 47 LEU A O 13
ATOM 20097 N N . ILE A 1 48 ? 8.514 5.081 2.986 1.00 0.00 48 ILE A N 13
ATOM 20098 C CA . ILE A 1 48 ? 8.818 3.904 3.789 1.00 0.00 48 ILE A CA 13
ATOM 20099 C C . ILE A 1 48 ? 9.621 4.278 5.031 1.00 0.00 48 ILE A C 13
ATOM 20100 O O . ILE A 1 48 ? 10.820 4.548 4.950 1.00 0.00 48 ILE A O 13
ATOM 20116 N N . LEU A 1 49 ? 8.953 4.290 6.179 1.00 0.00 49 LEU A N 13
ATOM 20117 C CA . LEU A 1 49 ? 9.604 4.629 7.439 1.00 0.00 49 LEU A CA 13
ATOM 20118 C C . LEU A 1 49 ? 10.664 3.593 7.800 1.00 0.00 49 LEU A C 13
ATOM 20119 O O . LEU A 1 49 ? 10.439 2.391 7.673 1.00 0.00 49 LEU A O 13
ATOM 20135 N N . ASN A 1 50 ? 11.819 4.070 8.253 1.00 0.00 50 ASN A N 13
ATOM 20136 C CA . ASN A 1 50 ? 12.913 3.185 8.635 1.00 0.00 50 ASN A CA 13
ATOM 20137 C C . ASN A 1 50 ? 12.858 2.862 10.126 1.00 0.00 50 ASN A C 13
ATOM 20138 O O . ASN A 1 50 ? 13.890 2.738 10.784 1.00 0.00 50 ASN A O 13
ATOM 20149 N N . LYS A 1 51 ? 11.645 2.727 10.650 1.00 0.00 51 LYS A N 13
ATOM 20150 C CA . LYS A 1 51 ? 11.451 2.416 12.062 1.00 0.00 51 LYS A CA 13
ATOM 20151 C C . LYS A 1 51 ? 10.626 1.144 12.231 1.00 0.00 51 LYS A C 13
ATOM 20152 O O . LYS A 1 51 ? 10.983 0.262 13.013 1.00 0.00 51 LYS A O 13
ATOM 20171 N N . ILE A 1 52 ? 9.525 1.055 11.493 1.00 0.00 52 ILE A N 13
ATOM 20172 C CA . ILE A 1 52 ? 8.652 -0.110 11.560 1.00 0.00 52 ILE A CA 13
ATOM 20173 C C . ILE A 1 52 ? 8.303 -0.616 10.164 1.00 0.00 52 ILE A C 13
ATOM 20174 O O . ILE A 1 52 ? 8.922 -0.223 9.178 1.00 0.00 52 ILE A O 13
ATOM 20190 N N . ASN A 1 53 ? 7.306 -1.491 10.091 1.00 0.00 53 ASN A N 13
ATOM 20191 C CA . ASN A 1 53 ? 6.872 -2.052 8.817 1.00 0.00 53 ASN A CA 13
ATOM 20192 C C . ASN A 1 53 ? 5.652 -1.308 8.283 1.00 0.00 53 ASN A C 13
ATOM 20193 O O . ASN A 1 53 ? 4.659 -1.923 7.895 1.00 0.00 53 ASN A O 13
ATOM 20204 N N . GLU A 1 54 ? 5.735 0.018 8.264 1.00 0.00 54 GLU A N 13
ATOM 20205 C CA . GLU A 1 54 ? 4.637 0.846 7.777 1.00 0.00 54 GLU A CA 13
ATOM 20206 C C . GLU A 1 54 ? 5.071 1.668 6.568 1.00 0.00 54 GLU A C 13
ATOM 20207 O O . GLU A 1 54 ? 6.098 2.345 6.599 1.00 0.00 54 GLU A O 13
ATOM 20219 N N . ALA A 1 55 ? 4.280 1.604 5.501 1.00 0.00 55 ALA A N 13
ATOM 20220 C CA . ALA A 1 55 ? 4.580 2.342 4.281 1.00 0.00 55 ALA A CA 13
ATOM 20221 C C . ALA A 1 55 ? 3.307 2.879 3.638 1.00 0.00 55 ALA A C 13
ATOM 20222 O O . ALA A 1 55 ? 2.206 2.407 3.924 1.00 0.00 55 ALA A O 13
ATOM 20229 N N . PHE A 1 56 ? 3.463 3.870 2.765 1.00 0.00 56 PHE A N 13
ATOM 20230 C CA . PHE A 1 56 ? 2.325 4.472 2.081 1.00 0.00 56 PHE A CA 13
ATOM 20231 C C . PHE A 1 56 ? 2.711 4.922 0.675 1.00 0.00 56 PHE A C 13
ATOM 20232 O O . PHE A 1 56 ? 3.561 5.796 0.503 1.00 0.00 56 PHE A O 13
ATOM 20249 N N . ILE A 1 57 ? 2.079 4.320 -0.327 1.00 0.00 57 ILE A N 13
ATOM 20250 C CA . ILE A 1 57 ? 2.356 4.658 -1.717 1.00 0.00 57 ILE A CA 13
ATOM 20251 C C . ILE A 1 57 ? 1.260 5.545 -2.296 1.00 0.00 57 ILE A C 13
ATOM 20252 O O . ILE A 1 57 ? 0.074 5.232 -2.188 1.00 0.00 57 ILE A O 13
ATOM 20268 N N . GLU A 1 58 ? 1.663 6.651 -2.912 1.00 0.00 58 GLU A N 13
ATOM 20269 C CA . GLU A 1 58 ? 0.714 7.583 -3.508 1.00 0.00 58 GLU A CA 13
ATOM 20270 C C . GLU A 1 58 ? 0.675 7.423 -5.026 1.00 0.00 58 GLU A C 13
ATOM 20271 O O . GLU A 1 58 ? 1.687 7.595 -5.704 1.00 0.00 58 GLU A O 13
ATOM 20283 N N . MET A 1 59 ? -0.501 7.093 -5.550 1.00 0.00 59 MET A N 13
ATOM 20284 C CA . MET A 1 59 ? -0.671 6.912 -6.988 1.00 0.00 59 MET A CA 13
ATOM 20285 C C . MET A 1 59 ? -1.031 8.230 -7.664 1.00 0.00 59 MET A C 13
ATOM 20286 O O . MET A 1 59 ? -1.551 9.144 -7.025 1.00 0.00 59 MET A O 13
ATOM 20300 N N . ALA A 1 60 ? -0.752 8.321 -8.960 1.00 0.00 60 ALA A N 13
ATOM 20301 C CA . ALA A 1 60 ? -1.048 9.527 -9.722 1.00 0.00 60 ALA A CA 13
ATOM 20302 C C . ALA A 1 60 ? -2.551 9.697 -9.920 1.00 0.00 60 ALA A C 13
ATOM 20303 O O . ALA A 1 60 ? -3.027 10.787 -10.239 1.00 0.00 60 ALA A O 13
ATOM 20310 N N . THR A 1 61 ? -3.295 8.612 -9.728 1.00 0.00 61 THR A N 13
ATOM 20311 C CA . THR A 1 61 ? -4.742 8.640 -9.887 1.00 0.00 61 THR A CA 13
ATOM 20312 C C . THR A 1 61 ? -5.420 7.666 -8.929 1.00 0.00 61 THR A C 13
ATOM 20313 O O . THR A 1 61 ? -5.086 6.481 -8.893 1.00 0.00 61 THR A O 13
ATOM 20324 N N . THR A 1 62 ? -6.375 8.171 -8.154 1.00 0.00 62 THR A N 13
ATOM 20325 C CA . THR A 1 62 ? -7.099 7.345 -7.197 1.00 0.00 62 THR A CA 13
ATOM 20326 C C . THR A 1 62 ? -7.605 6.064 -7.848 1.00 0.00 62 THR A C 13
ATOM 20327 O O . THR A 1 62 ? -7.877 5.077 -7.167 1.00 0.00 62 THR A O 13
ATOM 20338 N N . GLU A 1 63 ? -7.732 6.088 -9.171 1.00 0.00 63 GLU A N 13
ATOM 20339 C CA . GLU A 1 63 ? -8.207 4.927 -9.915 1.00 0.00 63 GLU A CA 13
ATOM 20340 C C . GLU A 1 63 ? -7.304 3.720 -9.674 1.00 0.00 63 GLU A C 13
ATOM 20341 O O . GLU A 1 63 ? -7.779 2.591 -9.554 1.00 0.00 63 GLU A O 13
ATOM 20353 N N . ASP A 1 64 ? -6.001 3.968 -9.606 1.00 0.00 64 ASP A N 13
ATOM 20354 C CA . ASP A 1 64 ? -5.031 2.903 -9.379 1.00 0.00 64 ASP A CA 13
ATOM 20355 C C . ASP A 1 64 ? -5.080 2.421 -7.932 1.00 0.00 64 ASP A C 13
ATOM 20356 O O . ASP A 1 64 ? -5.443 1.278 -7.660 1.00 0.00 64 ASP A O 13
ATOM 20365 N N . ALA A 1 65 ? -4.711 3.303 -7.009 1.00 0.00 65 ALA A N 13
ATOM 20366 C CA . ALA A 1 65 ? -4.714 2.968 -5.590 1.00 0.00 65 ALA A CA 13
ATOM 20367 C C . ALA A 1 65 ? -5.947 2.150 -5.220 1.00 0.00 65 ALA A C 13
ATOM 20368 O O . ALA A 1 65 ? -5.840 1.107 -4.578 1.00 0.00 65 ALA A O 13
ATOM 20375 N N . GLN A 1 66 ? -7.115 2.632 -5.631 1.00 0.00 66 GLN A N 13
ATOM 20376 C CA . GLN A 1 66 ? -8.368 1.945 -5.341 1.00 0.00 66 GLN A CA 13
ATOM 20377 C C . GLN A 1 66 ? -8.366 0.537 -5.928 1.00 0.00 66 GLN A C 13
ATOM 20378 O O . GLN A 1 66 ? -8.911 -0.393 -5.337 1.00 0.00 66 GLN A O 13
ATOM 20392 N N . ALA A 1 67 ? -7.748 0.390 -7.095 1.00 0.00 67 ALA A N 13
ATOM 20393 C CA . ALA A 1 67 ? -7.672 -0.905 -7.762 1.00 0.00 67 ALA A CA 13
ATOM 20394 C C . ALA A 1 67 ? -6.716 -1.842 -7.034 1.00 0.00 67 ALA A C 13
ATOM 20395 O O . ALA A 1 67 ? -7.030 -3.008 -6.801 1.00 0.00 67 ALA A O 13
ATOM 20402 N N . ALA A 1 68 ? -5.544 -1.324 -6.678 1.00 0.00 68 ALA A N 13
ATOM 20403 C CA . ALA A 1 68 ? -4.541 -2.115 -5.976 1.00 0.00 68 ALA A CA 13
ATOM 20404 C C . ALA A 1 68 ? -5.138 -2.790 -4.745 1.00 0.00 68 ALA A C 13
ATOM 20405 O O . ALA A 1 68 ? -4.711 -3.877 -4.354 1.00 0.00 68 ALA A O 13
ATOM 20412 N N . VAL A 1 69 ? -6.125 -2.140 -4.139 1.00 0.00 69 VAL A N 13
ATOM 20413 C CA . VAL A 1 69 ? -6.780 -2.679 -2.953 1.00 0.00 69 VAL A CA 13
ATOM 20414 C C . VAL A 1 69 ? -7.733 -3.811 -3.319 1.00 0.00 69 VAL A C 13
ATOM 20415 O O . VAL A 1 69 ? -7.759 -4.852 -2.661 1.00 0.00 69 VAL A O 13
ATOM 20428 N N . ASP A 1 70 ? -8.516 -3.602 -4.372 1.00 0.00 70 ASP A N 13
ATOM 20429 C CA . ASP A 1 70 ? -9.471 -4.606 -4.827 1.00 0.00 70 ASP A CA 13
ATOM 20430 C C . ASP A 1 70 ? -8.763 -5.916 -5.159 1.00 0.00 70 ASP A C 13
ATOM 20431 O O . ASP A 1 70 ? -9.404 -6.955 -5.320 1.00 0.00 70 ASP A O 13
ATOM 20440 N N . TYR A 1 71 ? -7.441 -5.859 -5.263 1.00 0.00 71 TYR A N 13
ATOM 20441 C CA . TYR A 1 71 ? -6.647 -7.040 -5.580 1.00 0.00 71 TYR A CA 13
ATOM 20442 C C . TYR A 1 71 ? -6.284 -7.809 -4.313 1.00 0.00 71 TYR A C 13
ATOM 20443 O O . TYR A 1 71 ? -5.923 -8.986 -4.369 1.00 0.00 71 TYR A O 13
ATOM 20461 N N . TYR A 1 72 ? -6.383 -7.136 -3.172 1.00 0.00 72 TYR A N 13
ATOM 20462 C CA . TYR A 1 72 ? -6.063 -7.754 -1.891 1.00 0.00 72 TYR A CA 13
ATOM 20463 C C . TYR A 1 72 ? -7.277 -8.480 -1.318 1.00 0.00 72 TYR A C 13
ATOM 20464 O O . TYR A 1 72 ? -7.143 -9.392 -0.501 1.00 0.00 72 TYR A O 13
ATOM 20482 N N . THR A 1 73 ? -8.464 -8.067 -1.753 1.00 0.00 73 THR A N 13
ATOM 20483 C CA . THR A 1 73 ? -9.703 -8.676 -1.284 1.00 0.00 73 THR A CA 13
ATOM 20484 C C . THR A 1 73 ? -10.020 -9.947 -2.065 1.00 0.00 73 THR A C 13
ATOM 20485 O O . THR A 1 73 ? -10.572 -10.902 -1.517 1.00 0.00 73 THR A O 13
ATOM 20496 N N . THR A 1 74 ? -9.668 -9.953 -3.347 1.00 0.00 74 THR A N 13
ATOM 20497 C CA . THR A 1 74 ? -9.917 -11.107 -4.202 1.00 0.00 74 THR A CA 13
ATOM 20498 C C . THR A 1 74 ? -8.733 -12.066 -4.188 1.00 0.00 74 THR A C 13
ATOM 20499 O O . THR A 1 74 ? -8.902 -13.280 -4.308 1.00 0.00 74 THR A O 13
ATOM 20510 N N . THR A 1 75 ? -7.532 -11.515 -4.038 1.00 0.00 75 THR A N 13
ATOM 20511 C CA . THR A 1 75 ? -6.319 -12.323 -4.008 1.00 0.00 75 THR A CA 13
ATOM 20512 C C . THR A 1 75 ? -5.406 -11.901 -2.862 1.00 0.00 75 THR A C 13
ATOM 20513 O O . THR A 1 75 ? -5.231 -10.716 -2.579 1.00 0.00 75 THR A O 13
ATOM 20524 N N . PRO A 1 76 ? -4.808 -12.893 -2.186 1.00 0.00 76 PRO A N 13
ATOM 20525 C CA . PRO A 1 76 ? -3.901 -12.649 -1.060 1.00 0.00 76 PRO A CA 13
ATOM 20526 C C . PRO A 1 76 ? -2.583 -12.024 -1.502 1.00 0.00 76 PRO A C 13
ATOM 20527 O O . PRO A 1 76 ? -1.857 -12.595 -2.316 1.00 0.00 76 PRO A O 13
ATOM 20538 N N . ALA A 1 77 ? -2.279 -10.849 -0.961 1.00 0.00 77 ALA A N 13
ATOM 20539 C CA . ALA A 1 77 ? -1.046 -10.148 -1.299 1.00 0.00 77 ALA A CA 13
ATOM 20540 C C . ALA A 1 77 ? 0.121 -10.655 -0.460 1.00 0.00 77 ALA A C 13
ATOM 20541 O O . ALA A 1 77 ? 0.327 -10.210 0.670 1.00 0.00 77 ALA A O 13
ATOM 20548 N N . LEU A 1 78 ? 0.883 -11.590 -1.018 1.00 0.00 78 LEU A N 13
ATOM 20549 C CA . LEU A 1 78 ? 2.031 -12.159 -0.321 1.00 0.00 78 LEU A CA 13
ATOM 20550 C C . LEU A 1 78 ? 3.306 -11.394 -0.656 1.00 0.00 78 LEU A C 13
ATOM 20551 O O . LEU A 1 78 ? 3.828 -11.494 -1.767 1.00 0.00 78 LEU A O 13
ATOM 20567 N N . VAL A 1 79 ? 3.805 -10.631 0.311 1.00 0.00 79 VAL A N 13
ATOM 20568 C CA . VAL A 1 79 ? 5.022 -9.853 0.120 1.00 0.00 79 VAL A CA 13
ATOM 20569 C C . VAL A 1 79 ? 6.245 -10.609 0.626 1.00 0.00 79 VAL A C 13
ATOM 20570 O O . VAL A 1 79 ? 6.319 -10.980 1.797 1.00 0.00 79 VAL A O 13
ATOM 20583 N N . PHE A 1 80 ? 7.205 -10.835 -0.265 1.00 0.00 80 PHE A N 13
ATOM 20584 C CA . PHE A 1 80 ? 8.426 -11.548 0.091 1.00 0.00 80 PHE A CA 13
ATOM 20585 C C . PHE A 1 80 ? 8.125 -13.003 0.438 1.00 0.00 80 PHE A C 13
ATOM 20586 O O . PHE A 1 80 ? 9.010 -13.751 0.852 1.00 0.00 80 PHE A O 13
ATOM 20603 N N . GLY A 1 81 ? 6.866 -13.398 0.267 1.00 0.00 81 GLY A N 13
ATOM 20604 C CA . GLY A 1 81 ? 6.469 -14.761 0.567 1.00 0.00 81 GLY A CA 13
ATOM 20605 C C . GLY A 1 81 ? 5.432 -14.832 1.671 1.00 0.00 81 GLY A C 13
ATOM 20606 O O . GLY A 1 81 ? 4.726 -15.832 1.807 1.00 0.00 81 GLY A O 13
ATOM 20610 N N . LYS A 1 82 ? 5.339 -13.770 2.463 1.00 0.00 82 LYS A N 13
ATOM 20611 C CA . LYS A 1 82 ? 4.382 -13.715 3.562 1.00 0.00 82 LYS A CA 13
ATOM 20612 C C . LYS A 1 82 ? 3.259 -12.729 3.255 1.00 0.00 82 LYS A C 13
ATOM 20613 O O . LYS A 1 82 ? 3.453 -11.719 2.579 1.00 0.00 82 LYS A O 13
ATOM 20632 N N . PRO A 1 83 ? 2.054 -13.027 3.764 1.00 0.00 83 PRO A N 13
ATOM 20633 C CA . PRO A 1 83 ? 0.876 -12.178 3.560 1.00 0.00 83 PRO A CA 13
ATOM 20634 C C . PRO A 1 83 ? 0.977 -10.856 4.312 1.00 0.00 83 PRO A C 13
ATOM 20635 O O . PRO A 1 83 ? 1.635 -10.769 5.351 1.00 0.00 83 PRO A O 13
ATOM 20646 N N . VAL A 1 84 ? 0.321 -9.828 3.784 1.00 0.00 84 VAL A N 13
ATOM 20647 C CA . VAL A 1 84 ? 0.337 -8.510 4.407 1.00 0.00 84 VAL A CA 13
ATOM 20648 C C . VAL A 1 84 ? -1.050 -7.874 4.384 1.00 0.00 84 VAL A C 13
ATOM 20649 O O . VAL A 1 84 ? -2.029 -8.513 3.997 1.00 0.00 84 VAL A O 13
ATOM 20662 N N . ARG A 1 85 ? -1.125 -6.615 4.798 1.00 0.00 85 ARG A N 13
ATOM 20663 C CA . ARG A 1 85 ? -2.391 -5.893 4.825 1.00 0.00 85 ARG A CA 13
ATOM 20664 C C . ARG A 1 85 ? -2.358 -4.699 3.876 1.00 0.00 85 ARG A C 13
ATOM 20665 O O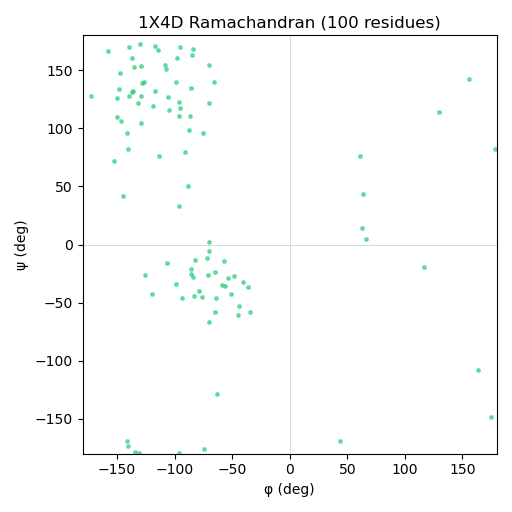 . ARG A 1 85 ? -1.384 -3.946 3.843 1.00 0.00 85 ARG A O 13
ATOM 20686 N N . VAL A 1 86 ? -3.427 -4.533 3.103 1.00 0.00 86 VAL A N 13
ATOM 20687 C CA . VAL A 1 86 ? -3.520 -3.431 2.153 1.00 0.00 86 VAL A CA 13
ATOM 20688 C C . VAL A 1 86 ? -4.834 -2.676 2.314 1.00 0.00 86 VAL A C 13
ATOM 20689 O O . VAL A 1 86 ? -5.913 -3.241 2.133 1.00 0.00 86 VAL A O 13
ATOM 20702 N N . HIS A 1 87 ? -4.737 -1.396 2.655 1.00 0.00 87 HIS A N 13
ATOM 20703 C CA . HIS A 1 87 ? -5.920 -0.561 2.839 1.00 0.00 87 HIS A CA 13
ATOM 20704 C C . HIS A 1 87 ? -5.774 0.760 2.090 1.00 0.00 87 HIS A C 13
ATOM 20705 O O . HIS A 1 87 ? -4.664 1.254 1.889 1.00 0.00 87 HIS A O 13
ATOM 20719 N N . LEU A 1 88 ? -6.904 1.327 1.677 1.00 0.00 88 LEU A N 13
ATOM 20720 C CA . LEU A 1 88 ? -6.903 2.591 0.950 1.00 0.00 88 LEU A CA 13
ATOM 20721 C C . LEU A 1 88 ? -7.050 3.771 1.905 1.00 0.00 88 LEU A C 13
ATOM 20722 O O . LEU A 1 88 ? -8.162 4.155 2.267 1.00 0.00 88 LEU A O 13
ATOM 20738 N N . SER A 1 89 ? -5.920 4.342 2.311 1.00 0.00 89 SER A N 13
ATOM 20739 C CA . SER A 1 89 ? -5.922 5.477 3.226 1.00 0.00 89 SER A CA 13
ATOM 20740 C C . SER A 1 89 ? -5.883 6.795 2.458 1.00 0.00 89 SER A C 13
ATOM 20741 O O . SER A 1 89 ? -6.105 6.826 1.248 1.00 0.00 89 SER A O 13
ATOM 20749 N N . GLN A 1 90 ? -5.598 7.879 3.171 1.00 0.00 90 GLN A N 13
ATOM 20750 C CA . GLN A 1 90 ? -5.530 9.200 2.558 1.00 0.00 90 GLN A CA 13
ATOM 20751 C C . GLN A 1 90 ? -4.529 10.089 3.289 1.00 0.00 90 GLN A C 13
ATOM 20752 O O . GLN A 1 90 ? -4.681 11.310 3.331 1.00 0.00 90 GLN A O 13
ATOM 20766 N N . LYS A 1 91 ? -3.505 9.469 3.866 1.00 0.00 91 LYS A N 13
ATOM 20767 C CA . LYS A 1 91 ? -2.478 10.203 4.596 1.00 0.00 91 LYS A CA 13
ATOM 20768 C C . LYS A 1 91 ? -1.386 10.695 3.651 1.00 0.00 91 LYS A C 13
ATOM 20769 O O . LYS A 1 91 ? -1.200 10.148 2.564 1.00 0.00 91 LYS A O 13
ATOM 20788 N N . TYR A 1 92 ? -0.667 11.728 4.073 1.00 0.00 92 TYR A N 13
ATOM 20789 C CA . TYR A 1 92 ? 0.406 12.294 3.264 1.00 0.00 92 TYR A CA 13
ATOM 20790 C C . TYR A 1 92 ? -0.138 12.854 1.953 1.00 0.00 92 TYR A C 13
ATOM 20791 O O . TYR A 1 92 ? -1.029 12.270 1.336 1.00 0.00 92 TYR A O 13
ATOM 20809 N N . LYS A 1 93 ? 0.405 13.992 1.533 1.00 0.00 93 LYS A N 13
ATOM 20810 C CA . LYS A 1 93 ? -0.021 14.633 0.295 1.00 0.00 93 LYS A CA 13
ATOM 20811 C C . LYS A 1 93 ? 1.171 14.903 -0.617 1.00 0.00 93 LYS A C 13
ATOM 20812 O O . LYS A 1 93 ? 1.073 14.774 -1.837 1.00 0.00 93 LYS A O 13
ATOM 20831 N N . ARG A 1 94 ? 2.297 15.277 -0.017 1.00 0.00 94 ARG A N 13
ATOM 20832 C CA . ARG A 1 94 ? 3.507 15.565 -0.777 1.00 0.00 94 ARG A CA 13
ATOM 20833 C C . ARG A 1 94 ? 4.420 14.343 -0.827 1.00 0.00 94 ARG A C 13
ATOM 20834 O O . ARG A 1 94 ? 4.757 13.853 -1.906 1.00 0.00 94 ARG A O 13
ATOM 20855 N N . ILE A 1 95 ? 4.816 13.857 0.344 1.00 0.00 95 ILE A N 13
ATOM 20856 C CA . ILE A 1 95 ? 5.689 12.692 0.431 1.00 0.00 95 ILE A CA 13
ATOM 20857 C C . ILE A 1 95 ? 7.026 12.955 -0.254 1.00 0.00 95 ILE A C 13
ATOM 20858 O O . ILE A 1 95 ? 7.089 13.632 -1.280 1.00 0.00 95 ILE A O 13
ATOM 20874 N N . LYS A 1 96 ? 8.094 12.414 0.321 1.00 0.00 96 LYS A N 13
ATOM 20875 C CA . LYS A 1 96 ? 9.432 12.586 -0.234 1.00 0.00 96 LYS A CA 13
ATOM 20876 C C . LYS A 1 96 ? 9.634 14.012 -0.735 1.00 0.00 96 LYS A C 13
ATOM 20877 O O . LYS A 1 96 ? 9.333 14.324 -1.888 1.00 0.00 96 LYS A O 13
ATOM 20896 N N . SER A 1 97 ? 10.147 14.873 0.138 1.00 0.00 97 SER A N 13
ATOM 20897 C CA . SER A 1 97 ? 10.388 16.268 -0.216 1.00 0.00 97 SER A CA 13
ATOM 20898 C C . SER A 1 97 ? 11.882 16.572 -0.242 1.00 0.00 97 SER A C 13
ATOM 20899 O O . SER A 1 97 ? 12.406 17.084 -1.230 1.00 0.00 97 SER A O 13
ATOM 20907 N N . GLY A 1 98 ? 12.565 16.250 0.853 1.00 0.00 98 GLY A N 13
ATOM 20908 C CA . GLY A 1 98 ? 13.992 16.495 0.936 1.00 0.00 98 GLY A CA 13
ATOM 20909 C C . GLY A 1 98 ? 14.341 17.550 1.968 1.00 0.00 98 GLY A C 13
ATOM 20910 O O . GLY A 1 98 ? 14.529 18.724 1.648 1.00 0.00 98 GLY A O 13
ATOM 20914 N N . PRO A 1 99 ? 14.428 17.133 3.240 1.00 0.00 99 PRO A N 13
ATOM 20915 C CA . PRO A 1 99 ? 14.755 18.034 4.348 1.00 0.00 99 PRO A CA 13
ATOM 20916 C C . PRO A 1 99 ? 16.203 18.508 4.301 1.00 0.00 99 PRO A C 13
ATOM 20917 O O . PRO A 1 99 ? 17.086 17.792 3.830 1.00 0.00 99 PRO A O 13
ATOM 20928 N N . SER A 1 100 ? 16.440 19.721 4.793 1.00 0.00 100 SER A N 13
ATOM 20929 C CA . SER A 1 100 ? 17.782 20.293 4.805 1.00 0.00 100 SER A CA 13
ATOM 20930 C C . SER A 1 100 ? 18.045 21.034 6.111 1.00 0.00 100 SER A C 13
ATOM 20931 O O . SER A 1 100 ? 17.127 21.577 6.726 1.00 0.00 100 SER A O 13
ATOM 20939 N N . SER A 1 101 ? 19.307 21.053 6.530 1.00 0.00 101 SER A N 13
ATOM 20940 C CA . SER A 1 101 ? 19.692 21.725 7.765 1.00 0.00 101 SER A CA 13
ATOM 20941 C C . SER A 1 101 ? 19.076 21.029 8.976 1.00 0.00 101 SER A C 13
ATOM 20942 O O . SER A 1 101 ? 18.187 20.191 8.839 1.00 0.00 101 SER A O 13
ATOM 20950 N N . GLY A 1 102 ? 19.558 21.386 10.164 1.00 0.00 102 GLY A N 13
ATOM 20951 C CA . GLY A 1 102 ? 19.044 20.788 11.382 1.00 0.00 102 GLY A CA 13
ATOM 20952 C C . GLY A 1 102 ? 19.720 19.472 11.712 1.00 0.00 102 GLY A C 13
ATOM 20953 O O . GLY A 1 102 ? 20.677 19.436 12.487 1.00 0.00 102 GLY A O 13
ATOM 20957 N N . GLY A 1 1 ? -8.853 15.331 12.246 1.00 0.00 1 GLY A N 14
ATOM 20958 C CA . GLY A 1 1 ? -8.064 14.666 13.267 1.00 0.00 1 GLY A CA 14
ATOM 20959 C C . GLY A 1 1 ? -8.394 13.192 13.384 1.00 0.00 1 GLY A C 14
ATOM 20960 O O . GLY A 1 1 ? -9.553 12.796 13.267 1.00 0.00 1 GLY A O 14
ATOM 20964 N N . SER A 1 2 ? -7.370 12.376 13.616 1.00 0.00 2 SER A N 14
ATOM 20965 C CA . SER A 1 2 ? -7.555 10.934 13.744 1.00 0.00 2 SER A CA 14
ATOM 20966 C C . SER A 1 2 ? -8.149 10.348 12.468 1.00 0.00 2 SER A C 14
ATOM 20967 O O . SER A 1 2 ? -9.247 10.718 12.053 1.00 0.00 2 SER A O 14
ATOM 20975 N N . SER A 1 3 ? -7.413 9.429 11.848 1.00 0.00 3 SER A N 14
ATOM 20976 C CA . SER A 1 3 ? -7.864 8.793 10.616 1.00 0.00 3 SER A CA 14
ATOM 20977 C C . SER A 1 3 ? -7.977 7.282 10.795 1.00 0.00 3 SER A C 14
ATOM 20978 O O . SER A 1 3 ? -6.971 6.576 10.863 1.00 0.00 3 SER A O 14
ATOM 20986 N N . GLY A 1 4 ? -9.211 6.792 10.870 1.00 0.00 4 GLY A N 14
ATOM 20987 C CA . GLY A 1 4 ? -9.434 5.368 11.041 1.00 0.00 4 GLY A CA 14
ATOM 20988 C C . GLY A 1 4 ? -9.559 4.638 9.718 1.00 0.00 4 GLY A C 14
ATOM 20989 O O . GLY A 1 4 ? -8.707 4.781 8.841 1.00 0.00 4 GLY A O 14
ATOM 20993 N N . SER A 1 5 ? -10.623 3.854 9.575 1.00 0.00 5 SER A N 14
ATOM 20994 C CA . SER A 1 5 ? -10.852 3.095 8.351 1.00 0.00 5 SER A CA 14
ATOM 20995 C C . SER A 1 5 ? -12.294 2.601 8.281 1.00 0.00 5 SER A C 14
ATOM 20996 O O . SER A 1 5 ? -12.603 1.489 8.709 1.00 0.00 5 SER A O 14
ATOM 21004 N N . SER A 1 6 ? -13.174 3.437 7.738 1.00 0.00 6 SER A N 14
ATOM 21005 C CA . SER A 1 6 ? -14.584 3.090 7.615 1.00 0.00 6 SER A CA 14
ATOM 21006 C C . SER A 1 6 ? -15.328 4.128 6.781 1.00 0.00 6 SER A C 14
ATOM 21007 O O . SER A 1 6 ? -15.872 5.095 7.313 1.00 0.00 6 SER A O 14
ATOM 21015 N N . GLY A 1 7 ? -15.348 3.920 5.467 1.00 0.00 7 GLY A N 14
ATOM 21016 C CA . GLY A 1 7 ? -16.029 4.845 4.580 1.00 0.00 7 GLY A CA 14
ATOM 21017 C C . GLY A 1 7 ? -17.183 4.198 3.841 1.00 0.00 7 GLY A C 14
ATOM 21018 O O . GLY A 1 7 ? -17.402 4.469 2.660 1.00 0.00 7 GLY A O 14
ATOM 21022 N N . GLN A 1 8 ? -17.921 3.339 4.536 1.00 0.00 8 GLN A N 14
ATOM 21023 C CA . GLN A 1 8 ? -19.057 2.649 3.937 1.00 0.00 8 GLN A CA 14
ATOM 21024 C C . GLN A 1 8 ? -20.187 3.627 3.629 1.00 0.00 8 GLN A C 14
ATOM 21025 O O . GLN A 1 8 ? -20.095 4.815 3.938 1.00 0.00 8 GLN A O 14
ATOM 21039 N N . LYS A 1 9 ? -21.252 3.119 3.018 1.00 0.00 9 LYS A N 14
ATOM 21040 C CA . LYS A 1 9 ? -22.401 3.946 2.669 1.00 0.00 9 LYS A CA 14
ATOM 21041 C C . LYS A 1 9 ? -21.961 5.201 1.923 1.00 0.00 9 LYS A C 14
ATOM 21042 O O . LYS A 1 9 ? -21.798 6.264 2.519 1.00 0.00 9 LYS A O 14
ATOM 21061 N N . GLY A 1 10 ? -21.772 5.070 0.613 1.00 0.00 10 GLY A N 14
ATOM 21062 C CA . GLY A 1 10 ? -21.354 6.202 -0.193 1.00 0.00 10 GLY A CA 14
ATOM 21063 C C . GLY A 1 10 ? -19.867 6.190 -0.482 1.00 0.00 10 GLY A C 14
ATOM 21064 O O . GLY A 1 10 ? -19.049 6.214 0.437 1.00 0.00 10 GLY A O 14
ATOM 21068 N N . ARG A 1 11 ? -19.515 6.149 -1.764 1.00 0.00 11 ARG A N 14
ATOM 21069 C CA . ARG A 1 11 ? -18.115 6.130 -2.172 1.00 0.00 11 ARG A CA 14
ATOM 21070 C C . ARG A 1 11 ? -17.475 7.502 -1.981 1.00 0.00 11 ARG A C 14
ATOM 21071 O O . ARG A 1 11 ? -18.169 8.510 -1.849 1.00 0.00 11 ARG A O 14
ATOM 21092 N N . VAL A 1 12 ? -16.146 7.533 -1.966 1.00 0.00 12 VAL A N 14
ATOM 21093 C CA . VAL A 1 12 ? -15.412 8.780 -1.793 1.00 0.00 12 VAL A CA 14
ATOM 21094 C C . VAL A 1 12 ? -14.059 8.722 -2.492 1.00 0.00 12 VAL A C 14
ATOM 21095 O O . VAL A 1 12 ? -13.258 7.822 -2.243 1.00 0.00 12 VAL A O 14
ATOM 21108 N N . GLU A 1 13 ? -13.811 9.692 -3.368 1.00 0.00 13 GLU A N 14
ATOM 21109 C CA . GLU A 1 13 ? -12.553 9.751 -4.104 1.00 0.00 13 GLU A CA 14
ATOM 21110 C C . GLU A 1 13 ? -11.690 10.909 -3.613 1.00 0.00 13 GLU A C 14
ATOM 21111 O O . GLU A 1 13 ? -11.942 12.070 -3.938 1.00 0.00 13 GLU A O 14
ATOM 21123 N N . THR A 1 14 ? -10.666 10.585 -2.828 1.00 0.00 14 THR A N 14
ATOM 21124 C CA . THR A 1 14 ? -9.766 11.596 -2.291 1.00 0.00 14 THR A CA 14
ATOM 21125 C C . THR A 1 14 ? -8.309 11.201 -2.496 1.00 0.00 14 THR A C 14
ATOM 21126 O O . THR A 1 14 ? -7.871 10.145 -2.036 1.00 0.00 14 THR A O 14
ATOM 21137 N N . ARG A 1 15 ? -7.560 12.053 -3.189 1.00 0.00 15 ARG A N 14
ATOM 21138 C CA . ARG A 1 15 ? -6.151 11.790 -3.456 1.00 0.00 15 ARG A CA 14
ATOM 21139 C C . ARG A 1 15 ? -5.907 10.300 -3.674 1.00 0.00 15 ARG A C 14
ATOM 21140 O O . ARG A 1 15 ? -6.807 9.567 -4.084 1.00 0.00 15 ARG A O 14
ATOM 21161 N N . ARG A 1 16 ? -4.684 9.860 -3.396 1.00 0.00 16 ARG A N 14
ATOM 21162 C CA . ARG A 1 16 ? -4.322 8.458 -3.563 1.00 0.00 16 ARG A CA 14
ATOM 21163 C C . ARG A 1 16 ? -3.249 8.049 -2.558 1.00 0.00 16 ARG A C 14
ATOM 21164 O O . ARG A 1 16 ? -2.081 8.414 -2.698 1.00 0.00 16 ARG A O 14
ATOM 21185 N N . VAL A 1 17 ? -3.654 7.293 -1.543 1.00 0.00 17 VAL A N 14
ATOM 21186 C CA . VAL A 1 17 ? -2.727 6.835 -0.514 1.00 0.00 17 VAL A CA 14
ATOM 21187 C C . VAL A 1 17 ? -3.040 5.405 -0.090 1.00 0.00 17 VAL A C 14
ATOM 21188 O O . VAL A 1 17 ? -4.053 5.145 0.560 1.00 0.00 17 VAL A O 14
ATOM 21201 N N . VAL A 1 18 ? -2.162 4.478 -0.461 1.00 0.00 18 VAL A N 14
ATOM 21202 C CA . VAL A 1 18 ? -2.343 3.072 -0.119 1.00 0.00 18 VAL A CA 14
ATOM 21203 C C . VAL A 1 18 ? -1.480 2.683 1.076 1.00 0.00 18 VAL A C 14
ATOM 21204 O O . VAL A 1 18 ? -0.251 2.696 0.998 1.00 0.00 18 VAL A O 14
ATOM 21217 N N . HIS A 1 19 ? -2.131 2.336 2.181 1.00 0.00 19 HIS A N 14
ATOM 21218 C CA . HIS A 1 19 ? -1.424 1.940 3.394 1.00 0.00 19 HIS A CA 14
ATOM 21219 C C . HIS A 1 19 ? -1.092 0.451 3.369 1.00 0.00 19 HIS A C 14
ATOM 21220 O O . HIS A 1 19 ? -1.956 -0.383 3.098 1.00 0.00 19 HIS A O 14
ATOM 21234 N N . ILE A 1 20 ? 0.164 0.125 3.651 1.00 0.00 20 ILE A N 14
ATOM 21235 C CA . ILE A 1 20 ? 0.609 -1.263 3.661 1.00 0.00 20 ILE A CA 14
ATOM 21236 C C . ILE A 1 20 ? 1.342 -1.595 4.956 1.00 0.00 20 ILE A C 14
ATOM 21237 O O . ILE A 1 20 ? 2.286 -0.907 5.342 1.00 0.00 20 ILE A O 14
ATOM 21253 N N . MET A 1 21 ? 0.902 -2.659 5.622 1.00 0.00 21 MET A N 14
ATOM 21254 C CA . MET A 1 21 ? 1.518 -3.085 6.873 1.00 0.00 21 MET A CA 14
ATOM 21255 C C . MET A 1 21 ? 1.806 -4.584 6.853 1.00 0.00 21 MET A C 14
ATOM 21256 O O . MET A 1 21 ? 1.306 -5.310 5.994 1.00 0.00 21 MET A O 14
ATOM 21270 N N . ASP A 1 22 ? 2.613 -5.039 7.805 1.00 0.00 22 ASP A N 14
ATOM 21271 C CA . ASP A 1 22 ? 2.966 -6.451 7.897 1.00 0.00 22 ASP A CA 14
ATOM 21272 C C . ASP A 1 22 ? 4.103 -6.790 6.939 1.00 0.00 22 ASP A C 14
ATOM 21273 O O . ASP A 1 22 ? 4.721 -7.850 7.043 1.00 0.00 22 ASP A O 14
ATOM 21282 N N . PHE A 1 23 ? 4.373 -5.884 6.005 1.00 0.00 23 PHE A N 14
ATOM 21283 C CA . PHE A 1 23 ? 5.434 -6.089 5.026 1.00 0.00 23 PHE A CA 14
ATOM 21284 C C . PHE A 1 23 ? 6.793 -6.200 5.712 1.00 0.00 23 PHE A C 14
ATOM 21285 O O . PHE A 1 23 ? 6.981 -5.704 6.822 1.00 0.00 23 PHE A O 14
ATOM 21302 N N . GLN A 1 24 ? 7.736 -6.855 5.042 1.00 0.00 24 GLN A N 14
ATOM 21303 C CA . GLN A 1 24 ? 9.076 -7.034 5.587 1.00 0.00 24 GLN A CA 14
ATOM 21304 C C . GLN A 1 24 ? 10.111 -6.305 4.735 1.00 0.00 24 GLN A C 14
ATOM 21305 O O . GLN A 1 24 ? 9.803 -5.817 3.648 1.00 0.00 24 GLN A O 14
ATOM 21319 N N . ARG A 1 25 ? 11.340 -6.237 5.236 1.00 0.00 25 ARG A N 14
ATOM 21320 C CA . ARG A 1 25 ? 12.421 -5.568 4.522 1.00 0.00 25 ARG A CA 14
ATOM 21321 C C . ARG A 1 25 ? 13.518 -6.558 4.144 1.00 0.00 25 ARG A C 14
ATOM 21322 O O . ARG A 1 25 ? 13.590 -7.658 4.690 1.00 0.00 25 ARG A O 14
ATOM 21343 N N . GLY A 1 26 ? 14.371 -6.160 3.205 1.00 0.00 26 GLY A N 14
ATOM 21344 C CA . GLY A 1 26 ? 15.452 -7.024 2.770 1.00 0.00 26 GLY A CA 14
ATOM 21345 C C . GLY A 1 26 ? 16.420 -6.318 1.841 1.00 0.00 26 GLY A C 14
ATOM 21346 O O . GLY A 1 26 ? 17.346 -5.643 2.292 1.00 0.00 26 GLY A O 14
ATOM 21350 N N . LYS A 1 27 ? 16.207 -6.475 0.538 1.00 0.00 27 LYS A N 14
ATOM 21351 C CA . LYS A 1 27 ? 17.067 -5.849 -0.459 1.00 0.00 27 LYS A CA 14
ATOM 21352 C C . LYS A 1 27 ? 16.241 -5.073 -1.480 1.00 0.00 27 LYS A C 14
ATOM 21353 O O . LYS A 1 27 ? 16.411 -3.866 -1.642 1.00 0.00 27 LYS A O 14
ATOM 21372 N N . ASN A 1 28 ? 15.345 -5.776 -2.166 1.00 0.00 28 ASN A N 14
ATOM 21373 C CA . ASN A 1 28 ? 14.493 -5.153 -3.171 1.00 0.00 28 ASN A CA 14
ATOM 21374 C C . ASN A 1 28 ? 13.083 -4.932 -2.627 1.00 0.00 28 ASN A C 14
ATOM 21375 O O . ASN A 1 28 ? 12.094 -5.153 -3.327 1.00 0.00 28 ASN A O 14
ATOM 21386 N N . LEU A 1 29 ? 13.001 -4.493 -1.376 1.00 0.00 29 LEU A N 14
ATOM 21387 C CA . LEU A 1 29 ? 11.714 -4.241 -0.738 1.00 0.00 29 LEU A CA 14
ATOM 21388 C C . LEU A 1 29 ? 10.942 -3.154 -1.480 1.00 0.00 29 LEU A C 14
ATOM 21389 O O . LEU A 1 29 ? 9.874 -3.409 -2.038 1.00 0.00 29 LEU A O 14
ATOM 21405 N N . ARG A 1 30 ? 11.490 -1.944 -1.484 1.00 0.00 30 ARG A N 14
ATOM 21406 C CA . ARG A 1 30 ? 10.853 -0.819 -2.157 1.00 0.00 30 ARG A CA 14
ATOM 21407 C C . ARG A 1 30 ? 10.147 -1.276 -3.431 1.00 0.00 30 ARG A C 14
ATOM 21408 O O . ARG A 1 30 ? 9.096 -0.748 -3.794 1.00 0.00 30 ARG A O 14
ATOM 21429 N N . TYR A 1 31 ? 10.733 -2.259 -4.104 1.00 0.00 31 TYR A N 14
ATOM 21430 C CA . TYR A 1 31 ? 10.162 -2.786 -5.338 1.00 0.00 31 TYR A CA 14
ATOM 21431 C C . TYR A 1 31 ? 8.959 -3.677 -5.046 1.00 0.00 31 TYR A C 14
ATOM 21432 O O . TYR A 1 31 ? 7.918 -3.564 -5.692 1.00 0.00 31 TYR A O 14
ATOM 21450 N N . GLN A 1 32 ? 9.111 -4.563 -4.065 1.00 0.00 32 GLN A N 14
ATOM 21451 C CA . GLN A 1 32 ? 8.038 -5.473 -3.685 1.00 0.00 32 GLN A CA 14
ATOM 21452 C C . GLN A 1 32 ? 6.742 -4.710 -3.429 1.00 0.00 32 GLN A C 14
ATOM 21453 O O . GLN A 1 32 ? 5.699 -5.028 -4.001 1.00 0.00 32 GLN A O 14
ATOM 21467 N N . LEU A 1 33 ? 6.815 -3.705 -2.565 1.00 0.00 33 LEU A N 14
ATOM 21468 C CA . LEU A 1 33 ? 5.648 -2.896 -2.232 1.00 0.00 33 LEU A CA 14
ATOM 21469 C C . LEU A 1 33 ? 5.087 -2.211 -3.473 1.00 0.00 33 LEU A C 14
ATOM 21470 O O . LEU A 1 33 ? 3.893 -2.307 -3.762 1.00 0.00 33 LEU A O 14
ATOM 21486 N N . LEU A 1 34 ? 5.955 -1.523 -4.206 1.00 0.00 34 LEU A N 14
ATOM 21487 C CA . LEU A 1 34 ? 5.546 -0.824 -5.419 1.00 0.00 34 LEU A CA 14
ATOM 21488 C C . LEU A 1 34 ? 4.952 -1.795 -6.434 1.00 0.00 34 LEU A C 14
ATOM 21489 O O . LEU A 1 34 ? 4.089 -1.426 -7.230 1.00 0.00 34 LEU A O 14
ATOM 21505 N N . GLN A 1 35 ? 5.418 -3.039 -6.398 1.00 0.00 35 GLN A N 14
ATOM 21506 C CA . GLN A 1 35 ? 4.931 -4.065 -7.314 1.00 0.00 35 GLN A CA 14
ATOM 21507 C C . GLN A 1 35 ? 3.457 -4.365 -7.060 1.00 0.00 35 GLN A C 14
ATOM 21508 O O . GLN A 1 35 ? 2.803 -5.036 -7.858 1.00 0.00 35 GLN A O 14
ATOM 21522 N N . LEU A 1 36 ? 2.941 -3.865 -5.942 1.00 0.00 36 LEU A N 14
ATOM 21523 C CA . LEU A 1 36 ? 1.544 -4.080 -5.582 1.00 0.00 36 LEU A CA 14
ATOM 21524 C C . LEU A 1 36 ? 0.653 -3.000 -6.188 1.00 0.00 36 LEU A C 14
ATOM 21525 O O . LEU A 1 36 ? -0.567 -3.150 -6.249 1.00 0.00 36 LEU A O 14
ATOM 21541 N N . VAL A 1 37 ? 1.272 -1.911 -6.633 1.00 0.00 37 VAL A N 14
ATOM 21542 C CA . VAL A 1 37 ? 0.536 -0.807 -7.237 1.00 0.00 37 VAL A CA 14
ATOM 21543 C C . VAL A 1 37 ? 1.139 -0.413 -8.581 1.00 0.00 37 VAL A C 14
ATOM 21544 O O . VAL A 1 37 ? 0.589 0.421 -9.299 1.00 0.00 37 VAL A O 14
ATOM 21557 N N . GLU A 1 38 ? 2.275 -1.020 -8.914 1.00 0.00 38 GLU A N 14
ATOM 21558 C CA . GLU A 1 38 ? 2.954 -0.732 -10.172 1.00 0.00 38 GLU A CA 14
ATOM 21559 C C . GLU A 1 38 ? 2.062 -1.074 -11.362 1.00 0.00 38 GLU A C 14
ATOM 21560 O O . GLU A 1 38 ? 1.713 -0.218 -12.175 1.00 0.00 38 GLU A O 14
ATOM 21572 N N . PRO A 1 39 ? 1.683 -2.356 -11.468 1.00 0.00 39 PRO A N 14
ATOM 21573 C CA . PRO A 1 39 ? 0.827 -2.843 -12.554 1.00 0.00 39 PRO A CA 14
ATOM 21574 C C . PRO A 1 39 ? -0.603 -2.328 -12.440 1.00 0.00 39 PRO A C 14
ATOM 21575 O O . PRO A 1 39 ? -1.464 -2.669 -13.252 1.00 0.00 39 PRO A O 14
ATOM 21586 N N . PHE A 1 40 ? -0.851 -1.504 -11.427 1.00 0.00 40 PHE A N 14
ATOM 21587 C CA . PHE A 1 40 ? -2.179 -0.942 -11.206 1.00 0.00 40 PHE A CA 14
ATOM 21588 C C . PHE A 1 40 ? -2.239 0.509 -11.672 1.00 0.00 40 PHE A C 14
ATOM 21589 O O . PHE A 1 40 ? -3.309 1.026 -11.992 1.00 0.00 40 PHE A O 14
ATOM 21606 N N . GLY A 1 41 ? -1.082 1.162 -11.709 1.00 0.00 41 GLY A N 14
ATOM 21607 C CA . GLY A 1 41 ? -1.025 2.548 -12.136 1.00 0.00 41 GLY A CA 14
ATOM 21608 C C . GLY A 1 41 ? 0.390 3.093 -12.149 1.00 0.00 41 GLY A C 14
ATOM 21609 O O . GLY A 1 41 ? 1.355 2.331 -12.206 1.00 0.00 41 GLY A O 14
ATOM 21613 N N . VAL A 1 42 ? 0.514 4.415 -12.098 1.00 0.00 42 VAL A N 14
ATOM 21614 C CA . VAL A 1 42 ? 1.820 5.061 -12.106 1.00 0.00 42 VAL A CA 14
ATOM 21615 C C . VAL A 1 42 ? 2.248 5.454 -10.696 1.00 0.00 42 VAL A C 14
ATOM 21616 O O . VAL A 1 42 ? 1.422 5.859 -9.877 1.00 0.00 42 VAL A O 14
ATOM 21629 N N . ILE A 1 43 ? 3.541 5.332 -10.420 1.00 0.00 43 ILE A N 14
ATOM 21630 C CA . ILE A 1 43 ? 4.078 5.677 -9.109 1.00 0.00 43 ILE A CA 14
ATOM 21631 C C . ILE A 1 43 ? 4.384 7.167 -9.015 1.00 0.00 43 ILE A C 14
ATOM 21632 O O . ILE A 1 43 ? 5.307 7.664 -9.659 1.00 0.00 43 ILE A O 14
ATOM 21648 N N . SER A 1 44 ? 3.603 7.877 -8.205 1.00 0.00 44 SER A N 14
ATOM 21649 C CA . SER A 1 44 ? 3.789 9.311 -8.028 1.00 0.00 44 SER A CA 14
ATOM 21650 C C . SER A 1 44 ? 4.810 9.595 -6.930 1.00 0.00 44 SER A C 14
ATOM 21651 O O . SER A 1 44 ? 5.757 10.355 -7.130 1.00 0.00 44 SER A O 14
ATOM 21659 N N . ASN A 1 45 ? 4.610 8.978 -5.770 1.00 0.00 45 ASN A N 14
ATOM 21660 C CA . ASN A 1 45 ? 5.513 9.164 -4.640 1.00 0.00 45 ASN A CA 14
ATOM 21661 C C . ASN A 1 45 ? 5.238 8.131 -3.550 1.00 0.00 45 ASN A C 14
ATOM 21662 O O . ASN A 1 45 ? 4.101 7.968 -3.106 1.00 0.00 45 ASN A O 14
ATOM 21673 N N . HIS A 1 46 ? 6.289 7.437 -3.123 1.00 0.00 46 HIS A N 14
ATOM 21674 C CA . HIS A 1 46 ? 6.162 6.421 -2.083 1.00 0.00 46 HIS A CA 14
ATOM 21675 C C . HIS A 1 46 ? 6.933 6.826 -0.831 1.00 0.00 46 HIS A C 14
ATOM 21676 O O . HIS A 1 46 ? 7.867 7.627 -0.896 1.00 0.00 46 HIS A O 14
ATOM 21690 N N . LEU A 1 47 ? 6.536 6.268 0.308 1.00 0.00 47 LEU A N 14
ATOM 21691 C CA . LEU A 1 47 ? 7.191 6.572 1.576 1.00 0.00 47 LEU A CA 14
ATOM 21692 C C . LEU A 1 47 ? 7.317 5.319 2.437 1.00 0.00 47 LEU A C 14
ATOM 21693 O O . LEU A 1 47 ? 6.336 4.609 2.664 1.00 0.00 47 LEU A O 14
ATOM 21709 N N . ILE A 1 48 ? 8.528 5.055 2.914 1.00 0.00 48 ILE A N 14
ATOM 21710 C CA . ILE A 1 48 ? 8.780 3.890 3.753 1.00 0.00 48 ILE A CA 14
ATOM 21711 C C . ILE A 1 48 ? 9.583 4.268 4.993 1.00 0.00 48 ILE A C 14
ATOM 21712 O O . ILE A 1 48 ? 10.789 4.507 4.917 1.00 0.00 48 ILE A O 14
ATOM 21728 N N . LEU A 1 49 ? 8.908 4.319 6.136 1.00 0.00 49 LEU A N 14
ATOM 21729 C CA . LEU A 1 49 ? 9.558 4.667 7.395 1.00 0.00 49 LEU A CA 14
ATOM 21730 C C . LEU A 1 49 ? 10.601 3.621 7.774 1.00 0.00 49 LEU A C 14
ATOM 21731 O O . LEU A 1 49 ? 10.431 2.433 7.506 1.00 0.00 49 LEU A O 14
ATOM 21747 N N . ASN A 1 50 ? 11.681 4.073 8.405 1.00 0.00 50 ASN A N 14
ATOM 21748 C CA . ASN A 1 50 ? 12.752 3.176 8.824 1.00 0.00 50 ASN A CA 14
ATOM 21749 C C . ASN A 1 50 ? 12.669 2.893 10.320 1.00 0.00 50 ASN A C 14
ATOM 21750 O O . ASN A 1 50 ? 13.688 2.703 10.986 1.00 0.00 50 ASN A O 14
ATOM 21761 N N . LYS A 1 51 ? 11.449 2.864 10.845 1.00 0.00 51 LYS A N 14
ATOM 21762 C CA . LYS A 1 51 ? 11.230 2.602 12.263 1.00 0.00 51 LYS A CA 14
ATOM 21763 C C . LYS A 1 51 ? 10.340 1.378 12.458 1.00 0.00 51 LYS A C 14
ATOM 21764 O O . LYS A 1 51 ? 10.573 0.568 13.355 1.00 0.00 51 LYS A O 14
ATOM 21783 N N . ILE A 1 52 ? 9.323 1.251 11.613 1.00 0.00 52 ILE A N 14
ATOM 21784 C CA . ILE A 1 52 ? 8.400 0.125 11.693 1.00 0.00 52 ILE A CA 14
ATOM 21785 C C . ILE A 1 52 ? 8.049 -0.398 10.304 1.00 0.00 52 ILE A C 14
ATOM 21786 O O . ILE A 1 52 ? 8.638 0.017 9.307 1.00 0.00 52 ILE A O 14
ATOM 21802 N N . ASN A 1 53 ? 7.084 -1.309 10.247 1.00 0.00 53 ASN A N 14
ATOM 21803 C CA . ASN A 1 53 ? 6.653 -1.888 8.980 1.00 0.00 53 ASN A CA 14
ATOM 21804 C C . ASN A 1 53 ? 5.438 -1.147 8.429 1.00 0.00 53 ASN A C 14
ATOM 21805 O O . ASN A 1 53 ? 4.436 -1.763 8.069 1.00 0.00 53 ASN A O 14
ATOM 21816 N N . GLU A 1 54 ? 5.537 0.176 8.368 1.00 0.00 54 GLU A N 14
ATOM 21817 C CA . GLU A 1 54 ? 4.446 1.000 7.862 1.00 0.00 54 GLU A CA 14
ATOM 21818 C C . GLU A 1 54 ? 4.901 1.831 6.665 1.00 0.00 54 GLU A C 14
ATOM 21819 O O . GLU A 1 54 ? 5.863 2.593 6.755 1.00 0.00 54 GLU A O 14
ATOM 21831 N N . ALA A 1 55 ? 4.203 1.675 5.545 1.00 0.00 55 ALA A N 14
ATOM 21832 C CA . ALA A 1 55 ? 4.534 2.411 4.330 1.00 0.00 55 ALA A CA 14
ATOM 21833 C C . ALA A 1 55 ? 3.283 2.994 3.684 1.00 0.00 55 ALA A C 14
ATOM 21834 O O . ALA A 1 55 ? 2.168 2.540 3.943 1.00 0.00 55 ALA A O 14
ATOM 21841 N N . PHE A 1 56 ? 3.473 4.004 2.840 1.00 0.00 56 PHE A N 14
ATOM 21842 C CA . PHE A 1 56 ? 2.359 4.650 2.157 1.00 0.00 56 PHE A CA 14
ATOM 21843 C C . PHE A 1 56 ? 2.755 5.067 0.744 1.00 0.00 56 PHE A C 14
ATOM 21844 O O . PHE A 1 56 ? 3.638 5.905 0.558 1.00 0.00 56 PHE A O 14
ATOM 21861 N N . ILE A 1 57 ? 2.097 4.475 -0.247 1.00 0.00 57 ILE A N 14
ATOM 21862 C CA . ILE A 1 57 ? 2.380 4.785 -1.644 1.00 0.00 57 ILE A CA 14
ATOM 21863 C C . ILE A 1 57 ? 1.318 5.711 -2.227 1.00 0.00 57 ILE A C 14
ATOM 21864 O O . ILE A 1 57 ? 0.124 5.522 -2.000 1.00 0.00 57 ILE A O 14
ATOM 21880 N N . GLU A 1 58 ? 1.764 6.711 -2.981 1.00 0.00 58 GLU A N 14
ATOM 21881 C CA . GLU A 1 58 ? 0.851 7.667 -3.599 1.00 0.00 58 GLU A CA 14
ATOM 21882 C C . GLU A 1 58 ? 0.785 7.458 -5.109 1.00 0.00 58 GLU A C 14
ATOM 21883 O O . GLU A 1 58 ? 1.784 7.607 -5.811 1.00 0.00 58 GLU A O 14
ATOM 21895 N N . MET A 1 59 ? -0.400 7.111 -5.601 1.00 0.00 59 MET A N 14
ATOM 21896 C CA . MET A 1 59 ? -0.597 6.882 -7.028 1.00 0.00 59 MET A CA 14
ATOM 21897 C C . MET A 1 59 ? -1.000 8.172 -7.734 1.00 0.00 59 MET A C 14
ATOM 21898 O O . MET A 1 59 ? -1.539 9.088 -7.114 1.00 0.00 59 MET A O 14
ATOM 21912 N N . ALA A 1 60 ? -0.734 8.237 -9.034 1.00 0.00 60 ALA A N 14
ATOM 21913 C CA . ALA A 1 60 ? -1.070 9.414 -9.825 1.00 0.00 60 ALA A CA 14
ATOM 21914 C C . ALA A 1 60 ? -2.580 9.625 -9.882 1.00 0.00 60 ALA A C 14
ATOM 21915 O O . ALA A 1 60 ? -3.057 10.756 -9.965 1.00 0.00 60 ALA A O 14
ATOM 21922 N N . THR A 1 61 ? -3.328 8.526 -9.840 1.00 0.00 61 THR A N 14
ATOM 21923 C CA . THR A 1 61 ? -4.783 8.589 -9.888 1.00 0.00 61 THR A CA 14
ATOM 21924 C C . THR A 1 61 ? -5.409 7.641 -8.873 1.00 0.00 61 THR A C 14
ATOM 21925 O O . THR A 1 61 ? -5.045 6.467 -8.796 1.00 0.00 61 THR A O 14
ATOM 21936 N N . THR A 1 62 ? -6.354 8.157 -8.092 1.00 0.00 62 THR A N 14
ATOM 21937 C CA . THR A 1 62 ? -7.030 7.355 -7.079 1.00 0.00 62 THR A CA 14
ATOM 21938 C C . THR A 1 62 ? -7.523 6.036 -7.662 1.00 0.00 62 THR A C 14
ATOM 21939 O O . THR A 1 62 ? -7.687 5.052 -6.941 1.00 0.00 62 THR A O 14
ATOM 21950 N N . GLU A 1 63 ? -7.755 6.022 -8.971 1.00 0.00 63 GLU A N 14
ATOM 21951 C CA . GLU A 1 63 ? -8.229 4.820 -9.649 1.00 0.00 63 GLU A CA 14
ATOM 21952 C C . GLU A 1 63 ? -7.254 3.664 -9.450 1.00 0.00 63 GLU A C 14
ATOM 21953 O O . GLU A 1 63 ? -7.660 2.504 -9.354 1.00 0.00 63 GLU A O 14
ATOM 21965 N N . ASP A 1 64 ? -5.966 3.985 -9.391 1.00 0.00 64 ASP A N 14
ATOM 21966 C CA . ASP A 1 64 ? -4.933 2.974 -9.204 1.00 0.00 64 ASP A CA 14
ATOM 21967 C C . ASP A 1 64 ? -4.916 2.475 -7.762 1.00 0.00 64 ASP A C 14
ATOM 21968 O O . ASP A 1 64 ? -5.276 1.330 -7.487 1.00 0.00 64 ASP A O 14
ATOM 21977 N N . ALA A 1 65 ? -4.494 3.340 -6.846 1.00 0.00 65 ALA A N 14
ATOM 21978 C CA . ALA A 1 65 ? -4.431 2.988 -5.433 1.00 0.00 65 ALA A CA 14
ATOM 21979 C C . ALA A 1 65 ? -5.646 2.164 -5.019 1.00 0.00 65 ALA A C 14
ATOM 21980 O O . ALA A 1 65 ? -5.509 1.104 -4.408 1.00 0.00 65 ALA A O 14
ATOM 21987 N N . GLN A 1 66 ? -6.833 2.658 -5.355 1.00 0.00 66 GLN A N 14
ATOM 21988 C CA . GLN A 1 66 ? -8.071 1.967 -5.015 1.00 0.00 66 GLN A CA 14
ATOM 21989 C C . GLN A 1 66 ? -8.088 0.560 -5.603 1.00 0.00 66 GLN A C 14
ATOM 21990 O O . GLN A 1 66 ? -8.539 -0.387 -4.959 1.00 0.00 66 GLN A O 14
ATOM 22004 N N . ALA A 1 67 ? -7.595 0.431 -6.831 1.00 0.00 67 ALA A N 14
ATOM 22005 C CA . ALA A 1 67 ? -7.553 -0.861 -7.505 1.00 0.00 67 ALA A CA 14
ATOM 22006 C C . ALA A 1 67 ? -6.613 -1.824 -6.787 1.00 0.00 67 ALA A C 14
ATOM 22007 O O . ALA A 1 67 ? -6.947 -2.989 -6.575 1.00 0.00 67 ALA A O 14
ATOM 22014 N N . ALA A 1 68 ? -5.437 -1.330 -6.417 1.00 0.00 68 ALA A N 14
ATOM 22015 C CA . ALA A 1 68 ? -4.450 -2.147 -5.722 1.00 0.00 68 ALA A CA 14
ATOM 22016 C C . ALA A 1 68 ? -5.059 -2.819 -4.497 1.00 0.00 68 ALA A C 14
ATOM 22017 O O . ALA A 1 68 ? -4.665 -3.925 -4.123 1.00 0.00 68 ALA A O 14
ATOM 22024 N N . VAL A 1 69 ? -6.021 -2.147 -3.874 1.00 0.00 69 VAL A N 14
ATOM 22025 C CA . VAL A 1 69 ? -6.685 -2.680 -2.691 1.00 0.00 69 VAL A CA 14
ATOM 22026 C C . VAL A 1 69 ? -7.714 -3.741 -3.070 1.00 0.00 69 VAL A C 14
ATOM 22027 O O . VAL A 1 69 ? -7.953 -4.685 -2.317 1.00 0.00 69 VAL A O 14
ATOM 22040 N N . ASP A 1 70 ? -8.319 -3.578 -4.241 1.00 0.00 70 ASP A N 14
ATOM 22041 C CA . ASP A 1 70 ? -9.322 -4.523 -4.721 1.00 0.00 70 ASP A CA 14
ATOM 22042 C C . ASP A 1 70 ? -8.673 -5.841 -5.134 1.00 0.00 70 ASP A C 14
ATOM 22043 O O . ASP A 1 70 ? -9.358 -6.840 -5.353 1.00 0.00 70 ASP A O 14
ATOM 22052 N N . TYR A 1 71 ? -7.349 -5.834 -5.240 1.00 0.00 71 TYR A N 14
ATOM 22053 C CA . TYR A 1 71 ? -6.607 -7.027 -5.630 1.00 0.00 71 TYR A CA 14
ATOM 22054 C C . TYR A 1 71 ? -6.217 -7.851 -4.406 1.00 0.00 71 TYR A C 14
ATOM 22055 O O . TYR A 1 71 ? -5.839 -9.017 -4.524 1.00 0.00 71 TYR A O 14
ATOM 22073 N N . TYR A 1 72 ? -6.311 -7.235 -3.234 1.00 0.00 72 TYR A N 14
ATOM 22074 C CA . TYR A 1 72 ? -5.965 -7.908 -1.987 1.00 0.00 72 TYR A CA 14
ATOM 22075 C C . TYR A 1 72 ? -7.169 -8.655 -1.419 1.00 0.00 72 TYR A C 14
ATOM 22076 O O . TYR A 1 72 ? -7.022 -9.574 -0.612 1.00 0.00 72 TYR A O 14
ATOM 22094 N N . THR A 1 73 ? -8.362 -8.254 -1.849 1.00 0.00 73 THR A N 14
ATOM 22095 C CA . THR A 1 73 ? -9.592 -8.883 -1.384 1.00 0.00 73 THR A CA 14
ATOM 22096 C C . THR A 1 73 ? -9.898 -10.145 -2.182 1.00 0.00 73 THR A C 14
ATOM 22097 O O . THR A 1 73 ? -10.459 -11.106 -1.653 1.00 0.00 73 THR A O 14
ATOM 22108 N N . THR A 1 74 ? -9.528 -10.139 -3.458 1.00 0.00 74 THR A N 14
ATOM 22109 C CA . THR A 1 74 ? -9.763 -11.283 -4.328 1.00 0.00 74 THR A CA 14
ATOM 22110 C C . THR A 1 74 ? -8.560 -12.219 -4.346 1.00 0.00 74 THR A C 14
ATOM 22111 O O . THR A 1 74 ? -8.708 -13.437 -4.436 1.00 0.00 74 THR A O 14
ATOM 22122 N N . THR A 1 75 ? -7.365 -11.641 -4.257 1.00 0.00 75 THR A N 14
ATOM 22123 C CA . THR A 1 75 ? -6.136 -12.423 -4.263 1.00 0.00 75 THR A CA 14
ATOM 22124 C C . THR A 1 75 ? -5.222 -12.020 -3.111 1.00 0.00 75 THR A C 14
ATOM 22125 O O . THR A 1 75 ? -5.073 -10.841 -2.789 1.00 0.00 75 THR A O 14
ATOM 22136 N N . PRO A 1 76 ? -4.597 -13.020 -2.474 1.00 0.00 76 PRO A N 14
ATOM 22137 C CA . PRO A 1 76 ? -3.686 -12.793 -1.347 1.00 0.00 76 PRO A CA 14
ATOM 22138 C C . PRO A 1 76 ? -2.385 -12.123 -1.779 1.00 0.00 76 PRO A C 14
ATOM 22139 O O . PRO A 1 76 ? -1.653 -12.649 -2.616 1.00 0.00 76 PRO A O 14
ATOM 22150 N N . ALA A 1 77 ? -2.104 -10.960 -1.201 1.00 0.00 77 ALA A N 14
ATOM 22151 C CA . ALA A 1 77 ? -0.892 -10.220 -1.524 1.00 0.00 77 ALA A CA 14
ATOM 22152 C C . ALA A 1 77 ? 0.272 -10.659 -0.641 1.00 0.00 77 ALA A C 14
ATOM 22153 O O . ALA A 1 77 ? 0.529 -10.062 0.406 1.00 0.00 77 ALA A O 14
ATOM 22160 N N . LEU A 1 78 ? 0.971 -11.705 -1.068 1.00 0.00 78 LEU A N 14
ATOM 22161 C CA . LEU A 1 78 ? 2.107 -12.225 -0.315 1.00 0.00 78 LEU A CA 14
ATOM 22162 C C . LEU A 1 78 ? 3.377 -11.442 -0.636 1.00 0.00 78 LEU A C 14
ATOM 22163 O O . LEU A 1 78 ? 3.912 -11.534 -1.741 1.00 0.00 78 LEU A O 14
ATOM 22179 N N . VAL A 1 79 ? 3.855 -10.674 0.338 1.00 0.00 79 VAL A N 14
ATOM 22180 C CA . VAL A 1 79 ? 5.063 -9.878 0.161 1.00 0.00 79 VAL A CA 14
ATOM 22181 C C . VAL A 1 79 ? 6.284 -10.603 0.716 1.00 0.00 79 VAL A C 14
ATOM 22182 O O . VAL A 1 79 ? 6.336 -10.937 1.901 1.00 0.00 79 VAL A O 14
ATOM 22195 N N . PHE A 1 80 ? 7.267 -10.841 -0.146 1.00 0.00 80 PHE A N 14
ATOM 22196 C CA . PHE A 1 80 ? 8.488 -11.528 0.257 1.00 0.00 80 PHE A CA 14
ATOM 22197 C C . PHE A 1 80 ? 8.201 -12.981 0.624 1.00 0.00 80 PHE A C 14
ATOM 22198 O O . PHE A 1 80 ? 9.091 -13.710 1.057 1.00 0.00 80 PHE A O 14
ATOM 22215 N N . GLY A 1 81 ? 6.950 -13.393 0.446 1.00 0.00 81 GLY A N 14
ATOM 22216 C CA . GLY A 1 81 ? 6.567 -14.757 0.763 1.00 0.00 81 GLY A CA 14
ATOM 22217 C C . GLY A 1 81 ? 5.486 -14.823 1.825 1.00 0.00 81 GLY A C 14
ATOM 22218 O O . GLY A 1 81 ? 4.776 -15.822 1.937 1.00 0.00 81 GLY A O 14
ATOM 22222 N N . LYS A 1 82 ? 5.363 -13.758 2.609 1.00 0.00 82 LYS A N 14
ATOM 22223 C CA . LYS A 1 82 ? 4.364 -13.699 3.668 1.00 0.00 82 LYS A CA 14
ATOM 22224 C C . LYS A 1 82 ? 3.252 -12.717 3.313 1.00 0.00 82 LYS A C 14
ATOM 22225 O O . LYS A 1 82 ? 3.473 -11.709 2.641 1.00 0.00 82 LYS A O 14
ATOM 22244 N N . PRO A 1 83 ? 2.028 -13.014 3.775 1.00 0.00 83 PRO A N 14
ATOM 22245 C CA . PRO A 1 83 ? 0.859 -12.168 3.519 1.00 0.00 83 PRO A CA 14
ATOM 22246 C C . PRO A 1 83 ? 0.926 -10.843 4.269 1.00 0.00 83 PRO A C 14
ATOM 22247 O O . PRO A 1 83 ? 1.528 -10.753 5.340 1.00 0.00 83 PRO A O 14
ATOM 22258 N N . VAL A 1 84 ? 0.306 -9.814 3.700 1.00 0.00 84 VAL A N 14
ATOM 22259 C CA . VAL A 1 84 ? 0.295 -8.492 4.317 1.00 0.00 84 VAL A CA 14
ATOM 22260 C C . VAL A 1 84 ? -1.065 -7.823 4.156 1.00 0.00 84 VAL A C 14
ATOM 22261 O O . VAL A 1 84 ? -1.984 -8.393 3.566 1.00 0.00 84 VAL A O 14
ATOM 22274 N N . ARG A 1 85 ? -1.188 -6.609 4.684 1.00 0.00 85 ARG A N 14
ATOM 22275 C CA . ARG A 1 85 ? -2.437 -5.861 4.599 1.00 0.00 85 ARG A CA 14
ATOM 22276 C C . ARG A 1 85 ? -2.319 -4.720 3.593 1.00 0.00 85 ARG A C 14
ATOM 22277 O O . ARG A 1 85 ? -1.301 -4.030 3.536 1.00 0.00 85 ARG A O 14
ATOM 22298 N N . VAL A 1 86 ? -3.368 -4.528 2.800 1.00 0.00 86 VAL A N 14
ATOM 22299 C CA . VAL A 1 86 ? -3.385 -3.470 1.796 1.00 0.00 86 VAL A CA 14
ATOM 22300 C C . VAL A 1 86 ? -4.680 -2.670 1.862 1.00 0.00 86 VAL A C 14
ATOM 22301 O O . VAL A 1 86 ? -5.730 -3.129 1.411 1.00 0.00 86 VAL A O 14
ATOM 22314 N N . HIS A 1 87 ? -4.599 -1.468 2.425 1.00 0.00 87 HIS A N 14
ATOM 22315 C CA . HIS A 1 87 ? -5.767 -0.602 2.549 1.00 0.00 87 HIS A CA 14
ATOM 22316 C C . HIS A 1 87 ? -5.556 0.704 1.790 1.00 0.00 87 HIS A C 14
ATOM 22317 O O . HIS A 1 87 ? -4.457 0.985 1.307 1.00 0.00 87 HIS A O 14
ATOM 22331 N N . LEU A 1 88 ? -6.614 1.500 1.686 1.00 0.00 88 LEU A N 14
ATOM 22332 C CA . LEU A 1 88 ? -6.545 2.778 0.984 1.00 0.00 88 LEU A CA 14
ATOM 22333 C C . LEU A 1 88 ? -6.648 3.943 1.964 1.00 0.00 88 LEU A C 14
ATOM 22334 O O . LEU A 1 88 ? -7.728 4.492 2.180 1.00 0.00 88 LEU A O 14
ATOM 22350 N N . SER A 1 89 ? -5.516 4.316 2.551 1.00 0.00 89 SER A N 14
ATOM 22351 C CA . SER A 1 89 ? -5.477 5.416 3.508 1.00 0.00 89 SER A CA 14
ATOM 22352 C C . SER A 1 89 ? -6.126 6.668 2.924 1.00 0.00 89 SER A C 14
ATOM 22353 O O . SER A 1 89 ? -6.401 6.735 1.726 1.00 0.00 89 SER A O 14
ATOM 22361 N N . GLN A 1 90 ? -6.367 7.656 3.779 1.00 0.00 90 GLN A N 14
ATOM 22362 C CA . GLN A 1 90 ? -6.982 8.906 3.348 1.00 0.00 90 GLN A CA 14
ATOM 22363 C C . GLN A 1 90 ? -6.181 10.105 3.840 1.00 0.00 90 GLN A C 14
ATOM 22364 O O . GLN A 1 90 ? -5.787 10.167 5.005 1.00 0.00 90 GLN A O 14
ATOM 22378 N N . LYS A 1 91 ? -5.942 11.058 2.944 1.00 0.00 91 LYS A N 14
ATOM 22379 C CA . LYS A 1 91 ? -5.188 12.259 3.286 1.00 0.00 91 LYS A CA 14
ATOM 22380 C C . LYS A 1 91 ? -3.766 11.905 3.712 1.00 0.00 91 LYS A C 14
ATOM 22381 O O . LYS A 1 91 ? -3.560 11.052 4.575 1.00 0.00 91 LYS A O 14
ATOM 22400 N N . TYR A 1 92 ? -2.789 12.566 3.101 1.00 0.00 92 TYR A N 14
ATOM 22401 C CA . TYR A 1 92 ? -1.387 12.321 3.416 1.00 0.00 92 TYR A CA 14
ATOM 22402 C C . TYR A 1 92 ? -0.477 13.214 2.578 1.00 0.00 92 TYR A C 14
ATOM 22403 O O . TYR A 1 92 ? -0.810 13.578 1.450 1.00 0.00 92 TYR A O 14
ATOM 22421 N N . LYS A 1 93 ? 0.677 13.562 3.139 1.00 0.00 93 LYS A N 14
ATOM 22422 C CA . LYS A 1 93 ? 1.639 14.411 2.446 1.00 0.00 93 LYS A CA 14
ATOM 22423 C C . LYS A 1 93 ? 3.041 14.220 3.014 1.00 0.00 93 LYS A C 14
ATOM 22424 O O . 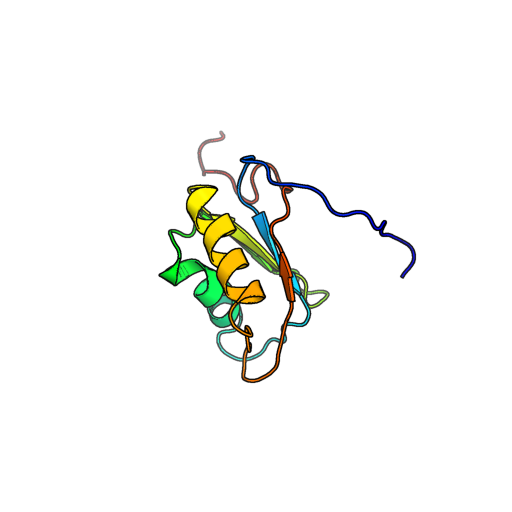LYS A 1 93 ? 3.252 13.404 3.912 1.00 0.00 93 LYS A O 14
ATOM 22443 N N . ARG A 1 94 ? 3.997 14.980 2.488 1.00 0.00 94 ARG A N 14
ATOM 22444 C CA . ARG A 1 94 ? 5.379 14.895 2.944 1.00 0.00 94 ARG A CA 14
ATOM 22445 C C . ARG A 1 94 ? 5.948 13.500 2.698 1.00 0.00 94 ARG A C 14
ATOM 22446 O O . ARG A 1 94 ? 6.160 12.731 3.636 1.00 0.00 94 ARG A O 14
ATOM 22467 N N . ILE A 1 95 ? 6.190 13.180 1.432 1.00 0.00 95 ILE A N 14
ATOM 22468 C CA . ILE A 1 95 ? 6.734 11.879 1.063 1.00 0.00 95 ILE A CA 14
ATOM 22469 C C . ILE A 1 95 ? 8.069 12.026 0.341 1.00 0.00 95 ILE A C 14
ATOM 22470 O O . ILE A 1 95 ? 9.046 11.356 0.677 1.00 0.00 95 ILE A O 14
ATOM 22486 N N . LYS A 1 96 ? 8.105 12.908 -0.653 1.00 0.00 96 LYS A N 14
ATOM 22487 C CA . LYS A 1 96 ? 9.320 13.147 -1.422 1.00 0.00 96 LYS A CA 14
ATOM 22488 C C . LYS A 1 96 ? 9.102 14.246 -2.457 1.00 0.00 96 LYS A C 14
ATOM 22489 O O . LYS A 1 96 ? 8.490 14.018 -3.499 1.00 0.00 96 LYS A O 14
ATOM 22508 N N . SER A 1 97 ? 9.608 15.440 -2.160 1.00 0.00 97 SER A N 14
ATOM 22509 C CA . SER A 1 97 ? 9.467 16.575 -3.063 1.00 0.00 97 SER A CA 14
ATOM 22510 C C . SER A 1 97 ? 10.702 17.467 -3.012 1.00 0.00 97 SER A C 14
ATOM 22511 O O . SER A 1 97 ? 11.501 17.389 -2.078 1.00 0.00 97 SER A O 14
ATOM 22519 N N . GLY A 1 98 ? 10.855 18.316 -4.023 1.00 0.00 98 GLY A N 14
ATOM 22520 C CA . GLY A 1 98 ? 11.996 19.211 -4.075 1.00 0.00 98 GLY A CA 14
ATOM 22521 C C . GLY A 1 98 ? 13.317 18.471 -4.022 1.00 0.00 98 GLY A C 14
ATOM 22522 O O . GLY A 1 98 ? 13.401 17.285 -4.341 1.00 0.00 98 GLY A O 14
ATOM 22526 N N . PRO A 1 99 ? 14.381 19.177 -3.611 1.00 0.00 99 PRO A N 14
ATOM 22527 C CA . PRO A 1 99 ? 15.724 18.599 -3.508 1.00 0.00 99 PRO A CA 14
ATOM 22528 C C . PRO A 1 99 ? 15.834 17.589 -2.372 1.00 0.00 99 PRO A C 14
ATOM 22529 O O . PRO A 1 99 ? 16.907 17.042 -2.117 1.00 0.00 99 PRO A O 14
ATOM 22540 N N . SER A 1 100 ? 14.718 17.344 -1.693 1.00 0.00 100 SER A N 14
ATOM 22541 C CA . SER A 1 100 ? 14.691 16.399 -0.582 1.00 0.00 100 SER A CA 14
ATOM 22542 C C . SER A 1 100 ? 15.501 16.927 0.598 1.00 0.00 100 SER A C 14
ATOM 22543 O O . SER A 1 100 ? 16.668 16.576 0.771 1.00 0.00 100 SER A O 14
ATOM 22551 N N . SER A 1 101 ? 14.873 17.773 1.409 1.00 0.00 101 SER A N 14
ATOM 22552 C CA . SER A 1 101 ? 15.536 18.352 2.571 1.00 0.00 101 SER A CA 14
ATOM 22553 C C . SER A 1 101 ? 14.703 18.142 3.833 1.00 0.00 101 SER A C 14
ATOM 22554 O O . SER A 1 101 ? 13.602 18.677 3.959 1.00 0.00 101 SER A O 14
ATOM 22562 N N . GLY A 1 102 ? 15.237 17.358 4.764 1.00 0.00 102 GLY A N 14
ATOM 22563 C CA . GLY A 1 102 ? 14.532 17.089 6.002 1.00 0.00 102 GLY A CA 14
ATOM 22564 C C . GLY A 1 102 ? 15.299 17.561 7.222 1.00 0.00 102 GLY A C 14
ATOM 22565 O O . GLY A 1 102 ? 14.734 17.696 8.306 1.00 0.00 102 GLY A O 14
ATOM 22569 N N . GLY A 1 1 ? -5.949 -9.895 15.909 1.00 0.00 1 GLY A N 15
ATOM 22570 C CA . GLY A 1 1 ? -6.280 -9.207 14.675 1.00 0.00 1 GLY A CA 15
ATOM 22571 C C . GLY A 1 1 ? -7.775 -9.055 14.479 1.00 0.00 1 GLY A C 15
ATOM 22572 O O . GLY A 1 1 ? -8.520 -8.886 15.443 1.00 0.00 1 GLY A O 15
ATOM 22576 N N . SER A 1 2 ? -8.215 -9.113 13.225 1.00 0.00 2 SER A N 15
ATOM 22577 C CA . SER A 1 2 ? -9.631 -8.976 12.905 1.00 0.00 2 SER A CA 15
ATOM 22578 C C . SER A 1 2 ? -10.092 -7.535 13.092 1.00 0.00 2 SER A C 15
ATOM 22579 O O . SER A 1 2 ? -11.167 -7.280 13.636 1.00 0.00 2 SER A O 15
ATOM 22587 N N . SER A 1 3 ? -9.271 -6.593 12.638 1.00 0.00 3 SER A N 15
ATOM 22588 C CA . SER A 1 3 ? -9.592 -5.175 12.759 1.00 0.00 3 SER A CA 15
ATOM 22589 C C . SER A 1 3 ? -10.182 -4.640 11.457 1.00 0.00 3 SER A C 15
ATOM 22590 O O . SER A 1 3 ? -9.500 -4.572 10.435 1.00 0.00 3 SER A O 15
ATOM 22598 N N . GLY A 1 4 ? -11.455 -4.258 11.504 1.00 0.00 4 GLY A N 15
ATOM 22599 C CA . GLY A 1 4 ? -12.117 -3.734 10.325 1.00 0.00 4 GLY A CA 15
ATOM 22600 C C . GLY A 1 4 ? -12.155 -4.736 9.188 1.00 0.00 4 GLY A C 15
ATOM 22601 O O . GLY A 1 4 ? -11.289 -5.604 9.087 1.00 0.00 4 GLY A O 15
ATOM 22605 N N . SER A 1 5 ? -13.163 -4.617 8.330 1.00 0.00 5 SER A N 15
ATOM 22606 C CA . SER A 1 5 ? -13.314 -5.523 7.196 1.00 0.00 5 SER A CA 15
ATOM 22607 C C . SER A 1 5 ? -14.588 -5.209 6.417 1.00 0.00 5 SER A C 15
ATOM 22608 O O . SER A 1 5 ? -14.544 -4.955 5.213 1.00 0.00 5 SER A O 15
ATOM 22616 N N . SER A 1 6 ? -15.720 -5.230 7.113 1.00 0.00 6 SER A N 15
ATOM 22617 C CA . SER A 1 6 ? -17.007 -4.952 6.484 1.00 0.00 6 SER A CA 15
ATOM 22618 C C . SER A 1 6 ? -17.330 -3.462 6.544 1.00 0.00 6 SER A C 15
ATOM 22619 O O . SER A 1 6 ? -16.677 -2.702 7.256 1.00 0.00 6 SER A O 15
ATOM 22627 N N . GLY A 1 7 ? -18.344 -3.052 5.788 1.00 0.00 7 GLY A N 15
ATOM 22628 C CA . GLY A 1 7 ? -18.737 -1.655 5.767 1.00 0.00 7 GLY A CA 15
ATOM 22629 C C . GLY A 1 7 ? -18.436 -0.988 4.439 1.00 0.00 7 GLY A 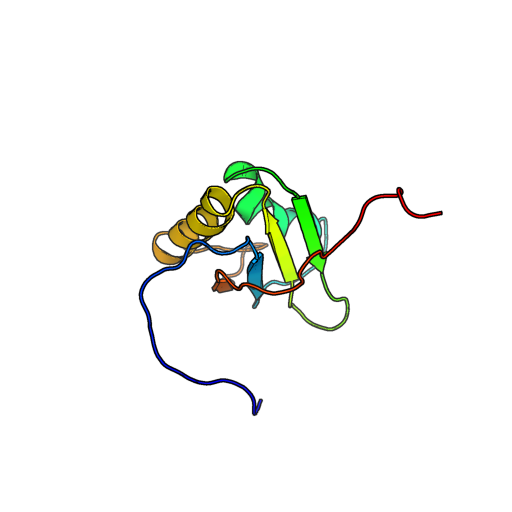C 15
ATOM 22630 O O . GLY A 1 7 ? -17.275 -0.849 4.057 1.00 0.00 7 GLY A O 15
ATOM 22634 N N . GLN A 1 8 ? -19.485 -0.576 3.736 1.00 0.00 8 GLN A N 15
ATOM 22635 C CA . GLN A 1 8 ? -19.327 0.077 2.442 1.00 0.00 8 GLN A CA 15
ATOM 22636 C C . GLN A 1 8 ? -20.631 0.734 2.001 1.00 0.00 8 GLN A C 15
ATOM 22637 O O . GLN A 1 8 ? -21.679 0.089 1.953 1.00 0.00 8 GLN A O 15
ATOM 22651 N N . LYS A 1 9 ? -20.560 2.022 1.679 1.00 0.00 9 LYS A N 15
ATOM 22652 C CA . LYS A 1 9 ? -21.735 2.766 1.241 1.00 0.00 9 LYS A CA 15
ATOM 22653 C C . LYS A 1 9 ? -21.366 3.777 0.159 1.00 0.00 9 LYS A C 15
ATOM 22654 O O . LYS A 1 9 ? -20.238 4.266 0.112 1.00 0.00 9 LYS A O 15
ATOM 22673 N N . GLY A 1 10 ? -22.325 4.086 -0.708 1.00 0.00 10 GLY A N 15
ATOM 22674 C CA . GLY A 1 10 ? -22.081 5.038 -1.776 1.00 0.00 10 GLY A CA 15
ATOM 22675 C C . GLY A 1 10 ? -20.667 4.952 -2.316 1.00 0.00 10 GLY A C 15
ATOM 22676 O O . GLY A 1 10 ? -20.124 3.860 -2.484 1.00 0.00 10 GLY A O 15
ATOM 22680 N N . ARG A 1 11 ? -20.069 6.107 -2.590 1.00 0.00 11 ARG A N 15
ATOM 22681 C CA . ARG A 1 11 ? -18.711 6.159 -3.118 1.00 0.00 11 ARG A CA 15
ATOM 22682 C C . ARG A 1 11 ? -18.091 7.535 -2.890 1.00 0.00 11 ARG A C 15
ATOM 22683 O O . ARG A 1 11 ? -18.800 8.522 -2.698 1.00 0.00 11 ARG A O 15
ATOM 22704 N N . VAL A 1 12 ? -16.763 7.590 -2.913 1.00 0.00 12 VAL A N 15
ATOM 22705 C CA . VAL A 1 12 ? -16.047 8.844 -2.710 1.00 0.00 12 VAL A CA 15
ATOM 22706 C C . VAL A 1 12 ? -14.725 8.851 -3.469 1.00 0.00 12 VAL A C 15
ATOM 22707 O O . VAL A 1 12 ? -14.070 7.818 -3.602 1.00 0.00 12 VAL A O 15
ATOM 22720 N N . GLU A 1 13 ? -14.339 10.023 -3.964 1.00 0.00 13 GLU A N 15
ATOM 22721 C CA . GLU A 1 13 ? -13.094 10.163 -4.710 1.00 0.00 13 GLU A CA 15
ATOM 22722 C C . GLU A 1 13 ? -12.165 11.169 -4.034 1.00 0.00 13 GLU A C 15
ATOM 22723 O O . GLU A 1 13 ? -12.356 12.380 -4.145 1.00 0.00 13 GLU A O 15
ATOM 22735 N N . THR A 1 14 ? -11.158 10.657 -3.333 1.00 0.00 14 THR A N 15
ATOM 22736 C CA . THR A 1 14 ? -10.200 11.508 -2.638 1.00 0.00 14 THR A CA 15
ATOM 22737 C C . THR A 1 14 ? -8.769 11.140 -3.008 1.00 0.00 14 THR A C 15
ATOM 22738 O O . THR A 1 14 ? -8.538 10.261 -3.839 1.00 0.00 14 THR A O 15
ATOM 22749 N N . ARG A 1 15 ? -7.809 11.815 -2.384 1.00 0.00 15 ARG A N 15
ATOM 22750 C CA . ARG A 1 15 ? -6.398 11.559 -2.647 1.00 0.00 15 ARG A CA 15
ATOM 22751 C C . ARG A 1 15 ? -6.130 10.061 -2.759 1.00 0.00 15 ARG A C 15
ATOM 22752 O O . ARG A 1 15 ? -6.954 9.241 -2.354 1.00 0.00 15 ARG A O 15
ATOM 22773 N N . ARG A 1 16 ? -4.972 9.712 -3.309 1.00 0.00 16 ARG A N 15
ATOM 22774 C CA . ARG A 1 16 ? -4.595 8.313 -3.475 1.00 0.00 16 ARG A CA 15
ATOM 22775 C C . ARG A 1 16 ? -3.478 7.932 -2.508 1.00 0.00 16 ARG A C 15
ATOM 22776 O O . ARG A 1 16 ? -2.323 8.315 -2.696 1.00 0.00 16 ARG A O 15
ATOM 22797 N N . VAL A 1 17 ? -3.830 7.177 -1.472 1.00 0.00 17 VAL A N 15
ATOM 22798 C CA . VAL A 1 17 ? -2.857 6.744 -0.475 1.00 0.00 17 VAL A CA 15
ATOM 22799 C C . VAL A 1 17 ? -3.122 5.310 -0.035 1.00 0.00 17 VAL A C 15
ATOM 22800 O O . VAL A 1 17 ? -4.074 5.040 0.699 1.00 0.00 17 VAL A O 15
ATOM 22813 N N . VAL A 1 18 ? -2.276 4.391 -0.488 1.00 0.00 18 VAL A N 15
ATOM 22814 C CA . VAL A 1 18 ? -2.418 2.982 -0.140 1.00 0.00 18 VAL A CA 15
ATOM 22815 C C . VAL A 1 18 ? -1.472 2.598 0.992 1.00 0.00 18 VAL A C 15
ATOM 22816 O O . VAL A 1 18 ? -0.252 2.587 0.820 1.00 0.00 18 VAL A O 15
ATOM 22829 N N . HIS A 1 19 ? -2.041 2.284 2.152 1.00 0.00 19 HIS A N 15
ATOM 22830 C CA . HIS A 1 19 ? -1.248 1.897 3.314 1.00 0.00 19 HIS A CA 15
ATOM 22831 C C . HIS A 1 19 ? -0.950 0.400 3.295 1.00 0.00 19 HIS A C 15
ATOM 22832 O O . HIS A 1 19 ? -1.810 -0.408 2.943 1.00 0.00 19 HIS A O 15
ATOM 22846 N N . ILE A 1 20 ? 0.271 0.040 3.674 1.00 0.00 20 ILE A N 15
ATOM 22847 C CA . ILE A 1 20 ? 0.681 -1.358 3.700 1.00 0.00 20 ILE A CA 15
ATOM 22848 C C . ILE A 1 20 ? 1.443 -1.683 4.980 1.00 0.00 20 ILE A C 15
ATOM 22849 O O . ILE A 1 20 ? 2.423 -1.019 5.316 1.00 0.00 20 ILE A O 15
ATOM 22865 N N . MET A 1 21 ? 0.986 -2.710 5.691 1.00 0.00 21 MET A N 15
ATOM 22866 C CA . MET A 1 21 ? 1.627 -3.125 6.932 1.00 0.00 21 MET A CA 15
ATOM 22867 C C . MET A 1 21 ? 1.935 -4.619 6.913 1.00 0.00 21 MET A C 15
ATOM 22868 O O . MET A 1 21 ? 1.616 -5.315 5.948 1.00 0.00 21 MET A O 15
ATOM 22882 N N . ASP A 1 22 ? 2.556 -5.105 7.982 1.00 0.00 22 ASP A N 15
ATOM 22883 C CA . ASP A 1 22 ? 2.905 -6.517 8.086 1.00 0.00 22 ASP A CA 15
ATOM 22884 C C . ASP A 1 22 ? 3.926 -6.904 7.020 1.00 0.00 22 ASP A C 15
ATOM 22885 O O . ASP A 1 22 ? 4.085 -8.081 6.698 1.00 0.00 22 ASP A O 15
ATOM 22894 N N . PHE A 1 23 ? 4.613 -5.906 6.476 1.00 0.00 23 PHE A N 15
ATOM 22895 C CA . PHE A 1 23 ? 5.617 -6.143 5.444 1.00 0.00 23 PHE A CA 15
ATOM 22896 C C . PHE A 1 23 ? 7.024 -6.069 6.028 1.00 0.00 23 PHE A C 15
ATOM 22897 O O . PHE A 1 23 ? 7.275 -5.329 6.978 1.00 0.00 23 PHE A O 15
ATOM 22914 N N . GLN A 1 24 ? 7.939 -6.843 5.451 1.00 0.00 24 GLN A N 15
ATOM 22915 C CA . GLN A 1 24 ? 9.321 -6.866 5.914 1.00 0.00 24 GLN A CA 15
ATOM 22916 C C . GLN A 1 24 ? 10.239 -6.157 4.925 1.00 0.00 24 GLN A C 15
ATOM 22917 O O . GLN A 1 24 ? 9.788 -5.649 3.898 1.00 0.00 24 GLN A O 15
ATOM 22931 N N . ARG A 1 25 ? 11.530 -6.125 5.240 1.00 0.00 25 ARG A N 15
ATOM 22932 C CA . ARG A 1 25 ? 12.512 -5.477 4.379 1.00 0.00 25 ARG A CA 15
ATOM 22933 C C . ARG A 1 25 ? 13.513 -6.492 3.835 1.00 0.00 25 ARG A C 15
ATOM 22934 O O . ARG A 1 25 ? 13.634 -7.600 4.355 1.00 0.00 25 ARG A O 15
ATOM 22955 N N . GLY A 1 26 ? 14.229 -6.105 2.783 1.00 0.00 26 GLY A N 15
ATOM 22956 C CA . GLY A 1 26 ? 15.209 -6.992 2.186 1.00 0.00 26 GLY A CA 15
ATOM 22957 C C . GLY A 1 26 ? 16.159 -6.265 1.255 1.00 0.00 26 GLY A C 15
ATOM 22958 O O . GLY A 1 26 ? 16.628 -5.170 1.567 1.00 0.00 26 GLY A O 15
ATOM 22962 N N . LYS A 1 27 ? 16.446 -6.875 0.111 1.00 0.00 27 LYS A N 15
ATOM 22963 C CA . LYS A 1 27 ? 17.347 -6.279 -0.869 1.00 0.00 27 LYS A CA 15
ATOM 22964 C C . LYS A 1 27 ? 16.572 -5.763 -2.077 1.00 0.00 27 LYS A C 15
ATOM 22965 O O . LYS A 1 27 ? 17.119 -5.646 -3.173 1.00 0.00 27 LYS A O 15
ATOM 22984 N N . ASN A 1 28 ? 15.297 -5.452 -1.868 1.00 0.00 28 ASN A N 15
ATOM 22985 C CA . ASN A 1 28 ? 14.448 -4.947 -2.940 1.00 0.00 28 ASN A CA 15
ATOM 22986 C C . ASN A 1 28 ? 13.031 -4.688 -2.436 1.00 0.00 28 ASN A C 15
ATOM 22987 O O . ASN A 1 28 ? 12.063 -4.800 -3.189 1.00 0.00 28 ASN A O 15
ATOM 22998 N N . LEU A 1 29 ? 12.917 -4.341 -1.159 1.00 0.00 29 LEU A N 15
ATOM 22999 C CA . LEU A 1 29 ? 11.619 -4.066 -0.553 1.00 0.00 29 LEU A CA 15
ATOM 23000 C C . LEU A 1 29 ? 10.903 -2.939 -1.291 1.00 0.00 29 LEU A C 15
ATOM 23001 O O . LEU A 1 29 ? 9.812 -3.130 -1.828 1.00 0.00 29 LEU A O 15
ATOM 23017 N N . ARG A 1 30 ? 11.525 -1.764 -1.314 1.00 0.00 30 ARG A N 15
ATOM 23018 C CA . ARG A 1 30 ? 10.947 -0.607 -1.986 1.00 0.00 30 ARG A CA 15
ATOM 23019 C C . ARG A 1 30 ? 10.267 -1.018 -3.288 1.00 0.00 30 ARG A C 15
ATOM 23020 O O . ARG A 1 30 ? 9.344 -0.350 -3.756 1.00 0.00 30 ARG A O 15
ATOM 23041 N N . TYR A 1 31 ? 10.726 -2.122 -3.867 1.00 0.00 31 TYR A N 15
ATOM 23042 C CA . TYR A 1 31 ? 10.163 -2.620 -5.117 1.00 0.00 31 TYR A CA 15
ATOM 23043 C C . TYR A 1 31 ? 9.010 -3.582 -4.849 1.00 0.00 31 TYR A C 15
ATOM 23044 O O . TYR A 1 31 ? 8.002 -3.570 -5.555 1.00 0.00 31 TYR A O 15
ATOM 23062 N N . GLN A 1 32 ? 9.166 -4.413 -3.822 1.00 0.00 32 GLN A N 15
ATOM 23063 C CA . GLN A 1 32 ? 8.139 -5.382 -3.461 1.00 0.00 32 GLN A CA 15
ATOM 23064 C C . GLN A 1 32 ? 6.806 -4.688 -3.193 1.00 0.00 32 GLN A C 15
ATOM 23065 O O . GLN A 1 32 ? 5.742 -5.223 -3.504 1.00 0.00 32 GLN A O 15
ATOM 23079 N N . LEU A 1 33 ? 6.874 -3.494 -2.615 1.00 0.00 33 LEU A N 15
ATOM 23080 C CA . LEU A 1 33 ? 5.672 -2.726 -2.304 1.00 0.00 33 LEU A CA 15
ATOM 23081 C C . LEU A 1 33 ? 5.171 -1.979 -3.535 1.00 0.00 33 LEU A C 15
ATOM 23082 O O . LEU A 1 33 ? 3.965 -1.903 -3.780 1.00 0.00 33 LEU A O 15
ATOM 23098 N N . LEU A 1 34 ? 6.101 -1.431 -4.308 1.00 0.00 34 LEU A N 15
ATOM 23099 C CA . LEU A 1 34 ? 5.753 -0.691 -5.517 1.00 0.00 34 LEU A CA 15
ATOM 23100 C C . LEU A 1 34 ? 5.273 -1.636 -6.614 1.00 0.00 34 LEU A C 15
ATOM 23101 O O . LEU A 1 34 ? 4.556 -1.227 -7.527 1.00 0.00 34 LEU A O 15
ATOM 23117 N N . GLN A 1 35 ? 5.670 -2.900 -6.515 1.00 0.00 35 GLN A N 15
ATOM 23118 C CA . GLN A 1 35 ? 5.277 -3.904 -7.498 1.00 0.00 35 GLN A CA 15
ATOM 23119 C C . GLN A 1 35 ? 3.821 -4.313 -7.307 1.00 0.00 35 GLN A C 15
ATOM 23120 O O . GLN A 1 35 ? 3.233 -4.974 -8.164 1.00 0.00 35 GLN A O 15
ATOM 23134 N N . LEU A 1 36 ? 3.243 -3.918 -6.178 1.00 0.00 36 LEU A N 15
ATOM 23135 C CA . LEU A 1 36 ? 1.854 -4.243 -5.873 1.00 0.00 36 LEU A CA 15
ATOM 23136 C C . LEU A 1 36 ? 0.906 -3.229 -6.503 1.00 0.00 36 LEU A C 15
ATOM 23137 O O . LEU A 1 36 ? -0.287 -3.492 -6.658 1.00 0.00 36 LEU A O 15
ATOM 23153 N N . VAL A 1 37 ? 1.445 -2.071 -6.868 1.00 0.00 37 VAL A N 15
ATOM 23154 C CA . VAL A 1 37 ? 0.647 -1.017 -7.486 1.00 0.00 37 VAL A CA 15
ATOM 23155 C C . VAL A 1 37 ? 1.184 -0.660 -8.868 1.00 0.00 37 VAL A C 15
ATOM 23156 O O . VAL A 1 37 ? 0.462 -0.121 -9.704 1.00 0.00 37 VAL A O 15
ATOM 23169 N N . GLU A 1 38 ? 2.458 -0.964 -9.098 1.00 0.00 38 GLU A N 15
ATOM 23170 C CA . GLU A 1 38 ? 3.092 -0.673 -10.378 1.00 0.00 38 GLU A CA 15
ATOM 23171 C C . GLU A 1 38 ? 2.189 -1.083 -11.538 1.00 0.00 38 GLU A C 15
ATOM 23172 O O . GLU A 1 38 ? 1.778 -0.262 -12.358 1.00 0.00 38 GLU A O 15
ATOM 23184 N N . PRO A 1 39 ? 1.873 -2.385 -11.610 1.00 0.00 39 PRO A N 15
ATOM 23185 C CA . PRO A 1 39 ? 1.016 -2.934 -12.665 1.00 0.00 39 PRO A CA 15
ATOM 23186 C C . PRO A 1 39 ? -0.436 -2.489 -12.523 1.00 0.00 39 PRO A C 15
ATOM 23187 O O . PRO A 1 39 ? -1.298 -2.889 -13.306 1.00 0.00 39 PRO A O 15
ATOM 23198 N N . PHE A 1 40 ? -0.700 -1.659 -11.520 1.00 0.00 40 PHE A N 15
ATOM 23199 C CA . PHE A 1 40 ? -2.047 -1.159 -11.275 1.00 0.00 40 PHE A CA 15
ATOM 23200 C C . PHE A 1 40 ? -2.164 0.309 -11.674 1.00 0.00 40 PHE A C 15
ATOM 23201 O O . PHE A 1 40 ? -3.265 0.847 -11.789 1.00 0.00 40 PHE A O 15
ATOM 23218 N N . GLY A 1 41 ? -1.020 0.952 -11.884 1.00 0.00 41 GLY A N 15
ATOM 23219 C CA . GLY A 1 41 ? -1.015 2.351 -12.267 1.00 0.00 41 GLY A CA 15
ATOM 23220 C C . GLY A 1 41 ? 0.384 2.936 -12.313 1.00 0.00 41 GLY A C 15
ATOM 23221 O O . GLY A 1 41 ? 1.358 2.215 -12.534 1.00 0.00 41 GLY A O 15
ATOM 23225 N N . VAL A 1 42 ? 0.484 4.244 -12.105 1.00 0.00 42 VAL A N 15
ATOM 23226 C CA . VAL A 1 42 ? 1.774 4.924 -12.122 1.00 0.00 42 VAL A CA 15
ATOM 23227 C C . VAL A 1 42 ? 2.197 5.338 -10.718 1.00 0.00 42 VAL A C 15
ATOM 23228 O O . VAL A 1 42 ? 1.374 5.778 -9.915 1.00 0.00 42 VAL A O 15
ATOM 23241 N N . ILE A 1 43 ? 3.485 5.194 -10.427 1.00 0.00 43 ILE A N 15
ATOM 23242 C CA . ILE A 1 43 ? 4.018 5.555 -9.119 1.00 0.00 43 ILE A CA 15
ATOM 23243 C C . ILE A 1 43 ? 4.268 7.056 -9.022 1.00 0.00 43 ILE A C 15
ATOM 23244 O O . ILE A 1 43 ? 5.057 7.614 -9.784 1.00 0.00 43 ILE A O 15
ATOM 23260 N N . SER A 1 44 ? 3.591 7.703 -8.080 1.00 0.00 44 SER A N 15
ATOM 23261 C CA . SER A 1 44 ? 3.739 9.141 -7.882 1.00 0.00 44 SER A CA 15
ATOM 23262 C C . SER A 1 44 ? 4.729 9.437 -6.761 1.00 0.00 44 SER A C 15
ATOM 23263 O O . SER A 1 44 ? 5.634 10.254 -6.917 1.00 0.00 44 SER A O 15
ATOM 23271 N N . ASN A 1 45 ? 4.548 8.766 -5.628 1.00 0.00 45 ASN A N 15
ATOM 23272 C CA . ASN A 1 45 ? 5.425 8.957 -4.478 1.00 0.00 45 ASN A CA 15
ATOM 23273 C C . ASN A 1 45 ? 5.079 7.977 -3.362 1.00 0.00 45 ASN A C 15
ATOM 23274 O O . ASN A 1 45 ? 3.924 7.871 -2.949 1.00 0.00 45 ASN A O 15
ATOM 23285 N N . HIS A 1 46 ? 6.089 7.261 -2.876 1.00 0.00 46 HIS A N 15
ATOM 23286 C CA . HIS A 1 46 ? 5.892 6.289 -1.807 1.00 0.00 46 HIS A CA 15
ATOM 23287 C C . HIS A 1 46 ? 6.703 6.670 -0.571 1.00 0.00 46 HIS A C 15
ATOM 23288 O O . HIS A 1 46 ? 7.745 7.318 -0.675 1.00 0.00 46 HIS A O 15
ATOM 23302 N N . LEU A 1 47 ? 6.217 6.265 0.597 1.00 0.00 47 LEU A N 15
ATOM 23303 C CA . LEU A 1 47 ? 6.895 6.565 1.853 1.00 0.00 47 LEU A CA 15
ATOM 23304 C C . LEU A 1 47 ? 7.127 5.293 2.663 1.00 0.00 47 LEU A C 15
ATOM 23305 O O . LEU A 1 47 ? 6.189 4.546 2.946 1.00 0.00 47 LEU A O 15
ATOM 23321 N N . ILE A 1 48 ? 8.380 5.055 3.034 1.00 0.00 48 ILE A N 15
ATOM 23322 C CA . ILE A 1 48 ? 8.734 3.876 3.814 1.00 0.00 48 ILE A CA 15
ATOM 23323 C C . ILE A 1 48 ? 9.504 4.260 5.074 1.00 0.00 48 ILE A C 15
ATOM 23324 O O . ILE A 1 48 ? 10.697 4.563 5.018 1.00 0.00 48 ILE A O 15
ATOM 23340 N N . LEU A 1 49 ? 8.814 4.245 6.209 1.00 0.00 49 LEU A N 15
ATOM 23341 C CA . LEU A 1 49 ? 9.432 4.590 7.484 1.00 0.00 49 LEU A CA 15
ATOM 23342 C C . LEU A 1 49 ? 10.488 3.561 7.874 1.00 0.00 49 LEU A C 15
ATOM 23343 O O . LEU A 1 49 ? 10.279 2.357 7.726 1.00 0.00 49 LEU A O 15
ATOM 23359 N N . ASN A 1 50 ? 11.621 4.042 8.375 1.00 0.00 50 ASN A N 15
ATOM 23360 C CA . ASN A 1 50 ? 12.709 3.165 8.788 1.00 0.00 50 ASN A CA 15
ATOM 23361 C C . ASN A 1 50 ? 12.622 2.855 10.280 1.00 0.00 50 ASN A C 15
ATOM 23362 O O . ASN A 1 50 ? 13.637 2.637 10.941 1.00 0.00 50 ASN A O 15
ATOM 23373 N N . LYS A 1 51 ? 11.401 2.838 10.805 1.00 0.00 51 LYS A N 15
ATOM 23374 C CA . LYS A 1 51 ? 11.179 2.554 12.217 1.00 0.00 51 LYS A CA 15
ATOM 23375 C C . LYS A 1 51 ? 10.316 1.309 12.393 1.00 0.00 51 LYS A C 15
ATOM 23376 O O . LYS A 1 51 ? 10.593 0.466 13.248 1.00 0.00 51 LYS A O 15
ATOM 23395 N N . ILE A 1 52 ? 9.273 1.198 11.579 1.00 0.00 52 ILE A N 15
ATOM 23396 C CA . ILE A 1 52 ? 8.371 0.054 11.643 1.00 0.00 52 ILE A CA 15
ATOM 23397 C C . ILE A 1 52 ? 8.022 -0.449 10.247 1.00 0.00 52 ILE A C 15
ATOM 23398 O O . ILE A 1 52 ? 8.570 0.021 9.251 1.00 0.00 52 ILE A O 15
ATOM 23414 N N . ASN A 1 53 ? 7.101 -1.407 10.182 1.00 0.00 53 ASN A N 15
ATOM 23415 C CA . ASN A 1 53 ? 6.676 -1.973 8.907 1.00 0.00 53 ASN A CA 15
ATOM 23416 C C . ASN A 1 53 ? 5.453 -1.239 8.367 1.00 0.00 53 ASN A C 15
ATOM 23417 O O . ASN A 1 53 ? 4.446 -1.858 8.028 1.00 0.00 53 ASN A O 15
ATOM 23428 N N . GLU A 1 54 ? 5.550 0.084 8.290 1.00 0.00 54 GLU A N 15
ATOM 23429 C CA . GLU A 1 54 ? 4.451 0.903 7.790 1.00 0.00 54 GLU A CA 15
ATOM 23430 C C . GLU A 1 54 ? 4.889 1.721 6.579 1.00 0.00 54 GLU A C 15
ATOM 23431 O O . GLU A 1 54 ? 5.787 2.558 6.674 1.00 0.00 54 GLU A O 15
ATOM 23443 N N . ALA A 1 55 ? 4.248 1.474 5.441 1.00 0.00 55 ALA A N 15
ATOM 23444 C CA . ALA A 1 55 ? 4.569 2.187 4.212 1.00 0.00 55 ALA A CA 15
ATOM 23445 C C . ALA A 1 55 ? 3.305 2.685 3.520 1.00 0.00 55 ALA A C 15
ATOM 23446 O O . ALA A 1 55 ? 2.247 2.061 3.614 1.00 0.00 55 ALA A O 15
ATOM 23453 N N . PHE A 1 56 ? 3.421 3.811 2.824 1.00 0.00 56 PHE A N 15
ATOM 23454 C CA . PHE A 1 56 ? 2.286 4.392 2.116 1.00 0.00 56 PHE A CA 15
ATOM 23455 C C . PHE A 1 56 ? 2.677 4.794 0.697 1.00 0.00 56 PHE A C 15
ATOM 23456 O O . PHE A 1 56 ? 3.553 5.635 0.498 1.00 0.00 56 PHE A O 15
ATOM 23473 N N . ILE A 1 57 ? 2.021 4.185 -0.285 1.00 0.00 57 ILE A N 15
ATOM 23474 C CA . ILE A 1 57 ? 2.300 4.478 -1.686 1.00 0.00 57 ILE A CA 15
ATOM 23475 C C . ILE A 1 57 ? 1.226 5.381 -2.282 1.00 0.00 57 ILE A C 15
ATOM 23476 O O . ILE A 1 57 ? 0.033 5.101 -2.169 1.00 0.00 57 ILE A O 15
ATOM 23492 N N . GLU A 1 58 ? 1.659 6.465 -2.918 1.00 0.00 58 GLU A N 15
ATOM 23493 C CA . GLU A 1 58 ? 0.733 7.409 -3.533 1.00 0.00 58 GLU A CA 15
ATOM 23494 C C . GLU A 1 58 ? 0.680 7.211 -5.046 1.00 0.00 58 GLU A C 15
ATOM 23495 O O . GLU A 1 58 ? 1.707 7.238 -5.722 1.00 0.00 58 GLU A O 15
ATOM 23507 N N . MET A 1 59 ? -0.526 7.011 -5.568 1.00 0.00 59 MET A N 15
ATOM 23508 C CA . MET A 1 59 ? -0.714 6.810 -7.000 1.00 0.00 59 MET A CA 15
ATOM 23509 C C . MET A 1 59 ? -1.051 8.125 -7.695 1.00 0.00 59 MET A C 15
ATOM 23510 O O . MET A 1 59 ? -1.629 9.028 -7.090 1.00 0.00 59 MET A O 15
ATOM 23524 N N . ALA A 1 60 ? -0.685 8.227 -8.969 1.00 0.00 60 ALA A N 15
ATOM 23525 C CA . ALA A 1 60 ? -0.950 9.431 -9.746 1.00 0.00 60 ALA A CA 15
ATOM 23526 C C . ALA A 1 60 ? -2.448 9.644 -9.935 1.00 0.00 60 ALA A C 15
ATOM 23527 O O . ALA A 1 60 ? -2.894 10.750 -10.243 1.00 0.00 60 ALA A O 15
ATOM 23534 N N . THR A 1 61 ? -3.220 8.578 -9.750 1.00 0.00 61 THR A N 15
ATOM 23535 C CA . THR A 1 61 ? -4.668 8.648 -9.903 1.00 0.00 61 THR A CA 15
ATOM 23536 C C . THR A 1 61 ? -5.370 7.723 -8.915 1.00 0.00 61 THR A C 15
ATOM 23537 O O . THR A 1 61 ? -5.026 6.547 -8.797 1.00 0.00 61 THR A O 15
ATOM 23548 N N . THR A 1 62 ? -6.356 8.262 -8.205 1.00 0.00 62 THR A N 15
ATOM 23549 C CA . THR A 1 62 ? -7.106 7.485 -7.226 1.00 0.00 62 THR A CA 15
ATOM 23550 C C . THR A 1 62 ? -7.663 6.209 -7.846 1.00 0.00 62 THR A C 15
ATOM 23551 O O . THR A 1 62 ? -7.978 5.252 -7.141 1.00 0.00 62 THR A O 15
ATOM 23562 N N . GLU A 1 63 ? -7.782 6.204 -9.170 1.00 0.00 63 GLU A N 15
ATOM 23563 C CA . GLU A 1 63 ? -8.302 5.044 -9.885 1.00 0.00 63 GLU A CA 15
ATOM 23564 C C . GLU A 1 63 ? -7.392 3.834 -9.693 1.00 0.00 63 GLU A C 15
ATOM 23565 O O . GLU A 1 63 ? -7.857 2.695 -9.644 1.00 0.00 63 GLU A O 15
ATOM 23577 N N . ASP A 1 64 ? -6.092 4.089 -9.583 1.00 0.00 64 ASP A N 15
ATOM 23578 C CA . ASP A 1 64 ? -5.117 3.022 -9.395 1.00 0.00 64 ASP A CA 15
ATOM 23579 C C . ASP A 1 64 ? -5.111 2.540 -7.947 1.00 0.00 64 ASP A C 15
ATOM 23580 O O . ASP A 1 64 ? -5.531 1.422 -7.653 1.00 0.00 64 ASP A O 15
ATOM 23589 N N . ALA A 1 65 ? -4.631 3.392 -7.047 1.00 0.00 65 ALA A N 15
ATOM 23590 C CA . ALA A 1 65 ? -4.571 3.054 -5.631 1.00 0.00 65 ALA A CA 15
ATOM 23591 C C . ALA A 1 65 ? -5.811 2.278 -5.199 1.00 0.00 65 ALA A C 15
ATOM 23592 O O . ALA A 1 65 ? -5.710 1.259 -4.516 1.00 0.00 65 ALA A O 15
ATOM 23599 N N . GLN A 1 66 ? -6.979 2.769 -5.600 1.00 0.00 66 GLN A N 15
ATOM 23600 C CA . GLN A 1 66 ? -8.239 2.121 -5.252 1.00 0.00 66 GLN A CA 15
ATOM 23601 C C . GLN A 1 66 ? -8.289 0.699 -5.800 1.00 0.00 66 GLN A C 15
ATOM 23602 O O . GLN A 1 66 ? -8.772 -0.216 -5.135 1.00 0.00 66 GLN A O 15
ATOM 23616 N N . ALA A 1 67 ? -7.789 0.521 -7.020 1.00 0.00 67 ALA A N 15
ATOM 23617 C CA . ALA A 1 67 ? -7.776 -0.789 -7.656 1.00 0.00 67 ALA A CA 15
ATOM 23618 C C . ALA A 1 67 ? -6.807 -1.732 -6.951 1.00 0.00 67 ALA A C 15
ATOM 23619 O O . ALA A 1 67 ? -7.167 -2.853 -6.593 1.00 0.00 67 ALA A O 15
ATOM 23626 N N . ALA A 1 68 ? -5.575 -1.271 -6.758 1.00 0.00 68 ALA A N 15
ATOM 23627 C CA . ALA A 1 68 ? -4.555 -2.074 -6.095 1.00 0.00 68 ALA A CA 15
ATOM 23628 C C . ALA A 1 68 ? -5.105 -2.726 -4.830 1.00 0.00 68 ALA A C 15
ATOM 23629 O O . ALA A 1 68 ? -4.742 -3.853 -4.492 1.00 0.00 68 ALA A O 15
ATOM 23636 N N . VAL A 1 69 ? -5.982 -2.010 -4.134 1.00 0.00 69 VAL A N 15
ATOM 23637 C CA . VAL A 1 69 ? -6.582 -2.518 -2.907 1.00 0.00 69 VAL A CA 15
ATOM 23638 C C . VAL A 1 69 ? -7.579 -3.633 -3.204 1.00 0.00 69 VAL A C 15
ATOM 23639 O O . VAL A 1 69 ? -7.581 -4.670 -2.541 1.00 0.00 69 VAL A O 15
ATOM 23652 N N . ASP A 1 70 ? -8.425 -3.412 -4.204 1.00 0.00 70 ASP A N 15
ATOM 23653 C CA . ASP A 1 70 ? -9.426 -4.398 -4.591 1.00 0.00 70 ASP A CA 15
ATOM 23654 C C . ASP A 1 70 ? -8.768 -5.718 -4.981 1.00 0.00 70 ASP A C 15
ATOM 23655 O O . ASP A 1 70 ? -9.437 -6.743 -5.110 1.00 0.00 70 ASP A O 15
ATOM 23664 N N . TYR A 1 71 ? -7.453 -5.683 -5.169 1.00 0.00 71 TYR A N 15
ATOM 23665 C CA . TYR A 1 71 ? -6.704 -6.876 -5.548 1.00 0.00 71 TYR A CA 15
ATOM 23666 C C . TYR A 1 71 ? -6.353 -7.712 -4.320 1.00 0.00 71 TYR A C 15
ATOM 23667 O O . TYR A 1 71 ? -6.118 -8.916 -4.422 1.00 0.00 71 TYR A O 15
ATOM 23685 N N . TYR A 1 72 ? -6.322 -7.064 -3.161 1.00 0.00 72 TYR A N 15
ATOM 23686 C CA . TYR A 1 72 ? -5.998 -7.745 -1.914 1.00 0.00 72 TYR A CA 15
ATOM 23687 C C . TYR A 1 72 ? -7.225 -8.450 -1.343 1.00 0.00 72 TYR A C 15
ATOM 23688 O O . TYR A 1 72 ? -7.107 -9.402 -0.572 1.00 0.00 72 TYR A O 15
ATOM 23706 N N . THR A 1 73 ? -8.405 -7.974 -1.729 1.00 0.00 73 THR A N 15
ATOM 23707 C CA . THR A 1 73 ? -9.655 -8.555 -1.257 1.00 0.00 73 THR A CA 15
ATOM 23708 C C . THR A 1 73 ? -9.979 -9.844 -2.005 1.00 0.00 73 THR A C 15
ATOM 23709 O O . THR A 1 73 ? -10.604 -10.752 -1.457 1.00 0.00 73 THR A O 15
ATOM 23720 N N . THR A 1 74 ? -9.550 -9.917 -3.262 1.00 0.00 74 THR A N 15
ATOM 23721 C CA . THR A 1 74 ? -9.796 -11.093 -4.086 1.00 0.00 74 THR A CA 15
ATOM 23722 C C . THR A 1 74 ? -8.577 -12.010 -4.112 1.00 0.00 74 THR A C 15
ATOM 23723 O O . THR A 1 74 ? -8.705 -13.233 -4.060 1.00 0.00 74 THR A O 15
ATOM 23734 N N . THR A 1 75 ? -7.394 -11.410 -4.192 1.00 0.00 75 THR A N 15
ATOM 23735 C CA . THR A 1 75 ? -6.151 -12.172 -4.226 1.00 0.00 75 THR A CA 15
ATOM 23736 C C . THR A 1 75 ? -5.250 -11.806 -3.052 1.00 0.00 75 THR A C 15
ATOM 23737 O O . THR A 1 75 ? -5.118 -10.640 -2.679 1.00 0.00 75 THR A O 15
ATOM 23748 N N . PRO A 1 76 ? -4.614 -12.825 -2.454 1.00 0.00 76 PRO A N 15
ATOM 23749 C CA . PRO A 1 76 ? -3.712 -12.634 -1.314 1.00 0.00 76 PRO A CA 15
ATOM 23750 C C . PRO A 1 76 ? -2.419 -11.929 -1.709 1.00 0.00 76 PRO A C 15
ATOM 23751 O O . PRO A 1 76 ? -1.700 -12.383 -2.598 1.00 0.00 76 PRO A O 15
ATOM 23762 N N . ALA A 1 77 ? -2.130 -10.816 -1.041 1.00 0.00 77 ALA A N 15
ATOM 23763 C CA . ALA A 1 77 ? -0.922 -10.050 -1.322 1.00 0.00 77 ALA A CA 15
ATOM 23764 C C . ALA A 1 77 ? 0.250 -10.547 -0.482 1.00 0.00 77 ALA A C 15
ATOM 23765 O O . ALA A 1 77 ? 0.522 -10.018 0.597 1.00 0.00 77 ALA A O 15
ATOM 23772 N N . LEU A 1 78 ? 0.941 -11.565 -0.982 1.00 0.00 78 LEU A N 15
ATOM 23773 C CA . LEU A 1 78 ? 2.085 -12.134 -0.276 1.00 0.00 78 LEU A CA 15
ATOM 23774 C C . LEU A 1 78 ? 3.359 -11.360 -0.594 1.00 0.00 78 LEU A C 15
ATOM 23775 O O . LEU A 1 78 ? 3.885 -11.439 -1.705 1.00 0.00 78 LEU A O 15
ATOM 23791 N N . VAL A 1 79 ? 3.853 -10.614 0.389 1.00 0.00 79 VAL A N 15
ATOM 23792 C CA . VAL A 1 79 ? 5.070 -9.829 0.215 1.00 0.00 79 VAL A CA 15
ATOM 23793 C C . VAL A 1 79 ? 6.298 -10.608 0.671 1.00 0.00 79 VAL A C 15
ATOM 23794 O O . VAL A 1 79 ? 6.393 -11.015 1.829 1.00 0.00 79 VAL A O 15
ATOM 23807 N N . PHE A 1 80 ? 7.236 -10.813 -0.247 1.00 0.00 80 PHE A N 15
ATOM 23808 C CA . PHE A 1 80 ? 8.459 -11.546 0.060 1.00 0.00 80 PHE A CA 15
ATOM 23809 C C . PHE A 1 80 ? 8.151 -13.001 0.399 1.00 0.00 80 PHE A C 15
ATOM 23810 O O . PHE A 1 80 ? 9.037 -13.758 0.795 1.00 0.00 80 PHE A O 15
ATOM 23827 N N . GLY A 1 81 ? 6.888 -13.385 0.241 1.00 0.00 81 GLY A N 15
ATOM 23828 C CA . GLY A 1 81 ? 6.484 -14.747 0.535 1.00 0.00 81 GLY A CA 15
ATOM 23829 C C . GLY A 1 81 ? 5.509 -14.827 1.693 1.00 0.00 81 GLY A C 15
ATOM 23830 O O . GLY A 1 81 ? 4.826 -15.835 1.872 1.00 0.00 81 GLY A O 15
ATOM 23834 N N . LYS A 1 82 ? 5.442 -13.760 2.482 1.00 0.00 82 LYS A N 15
ATOM 23835 C CA . LYS A 1 82 ? 4.543 -13.711 3.628 1.00 0.00 82 LYS A CA 15
ATOM 23836 C C . LYS A 1 82 ? 3.367 -12.777 3.359 1.00 0.00 82 LYS A C 15
ATOM 23837 O O . LYS A 1 82 ? 3.474 -11.805 2.611 1.00 0.00 82 LYS A O 15
ATOM 23856 N N . PRO A 1 83 ? 2.218 -13.076 3.983 1.00 0.00 83 PRO A N 15
ATOM 23857 C CA . PRO A 1 83 ? 1.001 -12.274 3.828 1.00 0.00 83 PRO A CA 15
ATOM 23858 C C . PRO A 1 83 ? 1.120 -10.905 4.491 1.00 0.00 83 PRO A C 15
ATOM 23859 O O . PRO A 1 83 ? 1.845 -10.741 5.471 1.00 0.00 83 PRO A O 15
ATOM 23870 N N . VAL A 1 84 ? 0.402 -9.926 3.949 1.00 0.00 84 VAL A N 15
ATOM 23871 C CA . VAL A 1 84 ? 0.426 -8.572 4.489 1.00 0.00 84 VAL A CA 15
ATOM 23872 C C . VAL A 1 84 ? -0.960 -7.938 4.442 1.00 0.00 84 VAL A C 15
ATOM 23873 O O . VAL A 1 84 ? -1.939 -8.587 4.076 1.00 0.00 84 VAL A O 15
ATOM 23886 N N . ARG A 1 85 ? -1.034 -6.663 4.812 1.00 0.00 85 ARG A N 15
ATOM 23887 C CA . ARG A 1 85 ? -2.299 -5.940 4.813 1.00 0.00 85 ARG A CA 15
ATOM 23888 C C . ARG A 1 85 ? -2.247 -4.751 3.857 1.00 0.00 85 ARG A C 15
ATOM 23889 O O . ARG A 1 85 ? -1.253 -4.026 3.806 1.00 0.00 85 ARG A O 15
ATOM 23910 N N . VAL A 1 86 ? -3.323 -4.558 3.102 1.00 0.00 86 VAL A N 15
ATOM 23911 C CA . VAL A 1 86 ? -3.400 -3.459 2.148 1.00 0.00 86 VAL A CA 15
ATOM 23912 C C . VAL A 1 86 ? -4.708 -2.690 2.300 1.00 0.00 86 VAL A C 15
ATOM 23913 O O . VAL A 1 86 ? -5.793 -3.261 2.182 1.00 0.00 86 VAL A O 15
ATOM 23926 N N . HIS A 1 87 ? -4.599 -1.391 2.561 1.00 0.00 87 HIS A N 15
ATOM 23927 C CA . HIS A 1 87 ? -5.773 -0.543 2.728 1.00 0.00 87 HIS A CA 15
ATOM 23928 C C . HIS A 1 87 ? -5.645 0.731 1.899 1.00 0.00 87 HIS A C 15
ATOM 23929 O O . HIS A 1 87 ? -4.564 1.061 1.412 1.00 0.00 87 HIS A O 15
ATOM 23943 N N . LEU A 1 88 ? -6.757 1.443 1.742 1.00 0.00 88 LEU A N 15
ATOM 23944 C CA . LEU A 1 88 ? -6.769 2.681 0.972 1.00 0.00 88 LEU A CA 15
ATOM 23945 C C . LEU A 1 88 ? -6.893 3.893 1.889 1.00 0.00 88 LEU A C 15
ATOM 23946 O O . LEU A 1 88 ? -7.989 4.408 2.109 1.00 0.00 88 LEU A O 15
ATOM 23962 N N . SER A 1 89 ? -5.762 4.345 2.420 1.00 0.00 89 SER A N 15
ATOM 23963 C CA . SER A 1 89 ? -5.743 5.495 3.315 1.00 0.00 89 SER A CA 15
ATOM 23964 C C . SER A 1 89 ? -5.991 6.788 2.545 1.00 0.00 89 SER A C 15
ATOM 23965 O O . SER A 1 89 ? -6.476 6.764 1.414 1.00 0.00 89 SER A O 15
ATOM 23973 N N . GLN A 1 90 ? -5.653 7.913 3.165 1.00 0.00 90 GLN A N 15
ATOM 23974 C CA . GLN A 1 90 ? -5.839 9.216 2.538 1.00 0.00 90 GLN A CA 15
ATOM 23975 C C . GLN A 1 90 ? -4.946 10.267 3.190 1.00 0.00 90 GLN A C 15
ATOM 23976 O O . GLN A 1 90 ? -4.081 9.944 4.003 1.00 0.00 90 GLN A O 15
ATOM 23990 N N . LYS A 1 91 ? -5.162 11.527 2.828 1.00 0.00 91 LYS A N 15
ATOM 23991 C CA . LYS A 1 91 ? -4.378 12.627 3.378 1.00 0.00 91 LYS A CA 15
ATOM 23992 C C . LYS A 1 91 ? -2.990 12.152 3.791 1.00 0.00 91 LYS A C 15
ATOM 23993 O O . LYS A 1 91 ? -2.778 11.742 4.934 1.00 0.00 91 LYS A O 15
ATOM 24012 N N . TYR A 1 92 ? -2.047 12.210 2.858 1.00 0.00 92 TYR A N 15
ATOM 24013 C CA . TYR A 1 92 ? -0.679 11.784 3.127 1.00 0.00 92 TYR A CA 15
ATOM 24014 C C . TYR A 1 92 ? 0.269 12.278 2.038 1.00 0.00 92 TYR A C 15
ATOM 24015 O O . TYR A 1 92 ? 1.224 11.593 1.670 1.00 0.00 92 TYR A O 15
ATOM 24033 N N . LYS A 1 93 ? -0.002 13.475 1.526 1.00 0.00 93 LYS A N 15
ATOM 24034 C CA . LYS A 1 93 ? 0.826 14.065 0.480 1.00 0.00 93 LYS A CA 15
ATOM 24035 C C . LYS A 1 93 ? 2.294 14.082 0.893 1.00 0.00 93 LYS A C 15
ATOM 24036 O O . LYS A 1 93 ? 3.176 13.746 0.103 1.00 0.00 93 LYS A O 15
ATOM 24055 N N . ARG A 1 94 ? 2.549 14.476 2.137 1.00 0.00 94 ARG A N 15
ATOM 24056 C CA . ARG A 1 94 ? 3.910 14.537 2.655 1.00 0.00 94 ARG A CA 15
ATOM 24057 C C . ARG A 1 94 ? 4.633 13.209 2.444 1.00 0.00 94 ARG A C 15
ATOM 24058 O O . ARG A 1 94 ? 4.594 12.327 3.301 1.00 0.00 94 ARG A O 15
ATOM 24079 N N . ILE A 1 95 ? 5.291 13.077 1.297 1.00 0.00 95 ILE A N 15
ATOM 24080 C CA . ILE A 1 95 ? 6.021 11.857 0.973 1.00 0.00 95 ILE A CA 15
ATOM 24081 C C . ILE A 1 95 ? 7.239 12.159 0.106 1.00 0.00 95 ILE A C 15
ATOM 24082 O O . ILE A 1 95 ? 7.111 12.652 -1.016 1.00 0.00 95 ILE A O 15
ATOM 24098 N N . LYS A 1 96 ? 8.422 11.862 0.633 1.00 0.00 96 LYS A N 15
ATOM 24099 C CA . LYS A 1 96 ? 9.664 12.098 -0.094 1.00 0.00 96 LYS A CA 15
ATOM 24100 C C . LYS A 1 96 ? 10.866 11.621 0.716 1.00 0.00 96 LYS A C 15
ATOM 24101 O O . LYS A 1 96 ? 11.798 12.386 0.970 1.00 0.00 96 LYS A O 15
ATOM 24120 N N . SER A 1 97 ? 10.839 10.355 1.119 1.00 0.00 97 SER A N 15
ATOM 24121 C CA . SER A 1 97 ? 11.926 9.778 1.901 1.00 0.00 97 SER A CA 15
ATOM 24122 C C . SER A 1 97 ? 13.218 9.739 1.090 1.00 0.00 97 SER A C 15
ATOM 24123 O O . SER A 1 97 ? 13.240 10.112 -0.082 1.00 0.00 97 SER A O 15
ATOM 24131 N N . GLY A 1 98 ? 14.294 9.284 1.725 1.00 0.00 98 GLY A N 15
ATOM 24132 C CA . GLY A 1 98 ? 15.575 9.204 1.049 1.00 0.00 98 GLY A CA 15
ATOM 24133 C C . GLY A 1 98 ? 16.744 9.331 2.006 1.00 0.00 98 GLY A C 15
ATOM 24134 O O . GLY A 1 98 ? 17.203 8.352 2.593 1.00 0.00 98 GLY A O 15
ATOM 24138 N N . PRO A 1 99 ? 17.247 10.564 2.171 1.00 0.00 99 PRO A N 15
ATOM 24139 C CA . PRO A 1 99 ? 18.376 10.845 3.062 1.00 0.00 99 PRO A CA 15
ATOM 24140 C C . PRO A 1 99 ? 18.008 10.691 4.533 1.00 0.00 99 PRO A C 15
ATOM 24141 O O . PRO A 1 99 ? 16.869 10.362 4.867 1.00 0.00 99 PRO A O 15
ATOM 24152 N N . SER A 1 100 ? 18.977 10.932 5.410 1.00 0.00 100 SER A N 15
ATOM 24153 C CA . SER A 1 100 ? 18.756 10.816 6.846 1.00 0.00 100 SER A CA 15
ATOM 24154 C C . SER A 1 100 ? 18.624 12.194 7.489 1.00 0.00 100 SER A C 15
ATOM 24155 O O . SER A 1 100 ? 19.571 12.705 8.087 1.00 0.00 100 SER A O 15
ATOM 24163 N N . SER A 1 101 ? 17.443 12.790 7.359 1.00 0.00 101 SER A N 15
ATOM 24164 C CA . SER A 1 101 ? 17.187 14.111 7.923 1.00 0.00 101 SER A CA 15
ATOM 24165 C C . SER A 1 101 ? 16.640 13.999 9.342 1.00 0.00 101 SER A C 15
ATOM 24166 O O . SER A 1 101 ? 17.254 14.475 10.296 1.00 0.00 101 SER A O 15
ATOM 24174 N N . GLY A 1 102 ? 15.479 13.364 9.474 1.00 0.00 102 GLY A N 15
ATOM 24175 C CA . GLY A 1 102 ? 14.866 13.199 10.779 1.00 0.00 102 GLY A CA 15
ATOM 24176 C C . GLY A 1 102 ? 14.621 11.744 11.126 1.00 0.00 102 GLY A C 15
ATOM 24177 O O . GLY A 1 102 ? 15.173 11.228 12.097 1.00 0.00 102 GLY A O 15
ATOM 24181 N N . GLY A 1 1 ? -6.902 -0.526 18.699 1.00 0.00 1 GLY A N 16
ATOM 24182 C CA . GLY A 1 1 ? -8.185 -1.197 18.800 1.00 0.00 1 GLY A CA 16
ATOM 24183 C C . GLY A 1 1 ? -8.454 -2.113 17.624 1.00 0.00 1 GLY A C 16
ATOM 24184 O O . GLY A 1 1 ? -8.272 -1.724 16.470 1.00 0.00 1 GLY A O 16
ATOM 24188 N N . SER A 1 2 ? -8.888 -3.336 17.916 1.00 0.00 2 SER A N 16
ATOM 24189 C CA . SER A 1 2 ? -9.178 -4.313 16.873 1.00 0.00 2 SER A CA 16
ATOM 24190 C C . SER A 1 2 ? -9.953 -3.671 15.727 1.00 0.00 2 SER A C 16
ATOM 24191 O O . SER A 1 2 ? -10.942 -2.971 15.947 1.00 0.00 2 SER A O 16
ATOM 24199 N N . SER A 1 3 ? -9.498 -3.915 14.501 1.00 0.00 3 SER A N 16
ATOM 24200 C CA . SER A 1 3 ? -10.148 -3.359 13.320 1.00 0.00 3 SER A CA 16
ATOM 24201 C C . SER A 1 3 ? -11.123 -4.362 12.713 1.00 0.00 3 SER A C 16
ATOM 24202 O O . SER A 1 3 ? -10.731 -5.448 12.289 1.00 0.00 3 SER A O 16
ATOM 24210 N N . GLY A 1 4 ? -12.399 -3.989 12.675 1.00 0.00 4 GLY A N 16
ATOM 24211 C CA . GLY A 1 4 ? -13.412 -4.866 12.119 1.00 0.00 4 GLY A CA 16
ATOM 24212 C C . GLY A 1 4 ? -14.052 -4.293 10.869 1.00 0.00 4 GLY A C 16
ATOM 24213 O O . GLY A 1 4 ? -13.549 -4.486 9.763 1.00 0.00 4 GLY A O 16
ATOM 24217 N N . SER A 1 5 ? -15.166 -3.589 11.045 1.00 0.00 5 SER A N 16
ATOM 24218 C CA . SER A 1 5 ? -15.877 -2.991 9.923 1.00 0.00 5 SER A CA 16
ATOM 24219 C C . SER A 1 5 ? -16.452 -4.069 9.008 1.00 0.00 5 SER A C 16
ATOM 24220 O O . SER A 1 5 ? -15.849 -5.125 8.821 1.00 0.00 5 SER A O 16
ATOM 24228 N N . SER A 1 6 ? -17.622 -3.794 8.441 1.00 0.00 6 SER A N 16
ATOM 24229 C CA . SER A 1 6 ? -18.282 -4.740 7.549 1.00 0.00 6 SER A CA 16
ATOM 24230 C C . SER A 1 6 ? -19.171 -4.013 6.546 1.00 0.00 6 SER A C 16
ATOM 24231 O O . SER A 1 6 ? -20.079 -3.273 6.926 1.00 0.00 6 SER A O 16
ATOM 24239 N N . GLY A 1 7 ? -18.904 -4.227 5.261 1.00 0.00 7 GLY A N 16
ATOM 24240 C CA . GLY A 1 7 ? -19.688 -3.585 4.223 1.00 0.00 7 GLY A CA 16
ATOM 24241 C C . GLY A 1 7 ? -19.317 -2.127 4.033 1.00 0.00 7 GLY A C 16
ATOM 24242 O O . GLY A 1 7 ? -18.775 -1.749 2.996 1.00 0.00 7 GLY A O 16
ATOM 24246 N N . GLN A 1 8 ? -19.613 -1.309 5.038 1.00 0.00 8 GLN A N 16
ATOM 24247 C CA . GLN A 1 8 ? -19.308 0.116 4.975 1.00 0.00 8 GLN A CA 16
ATOM 24248 C C . GLN A 1 8 ? -20.334 0.855 4.123 1.00 0.00 8 GLN A C 16
ATOM 24249 O O . GLN A 1 8 ? -20.958 1.815 4.576 1.00 0.00 8 GLN A O 16
ATOM 24263 N N . LYS A 1 9 ? -20.504 0.403 2.885 1.00 0.00 9 LYS A N 16
ATOM 24264 C CA . LYS A 1 9 ? -21.455 1.019 1.967 1.00 0.00 9 LYS A CA 16
ATOM 24265 C C . LYS A 1 9 ? -21.189 2.515 1.833 1.00 0.00 9 LYS A C 16
ATOM 24266 O O . LYS A 1 9 ? -21.699 3.319 2.611 1.00 0.00 9 LYS A O 16
ATOM 24285 N N . GLY A 1 10 ? -20.386 2.882 0.838 1.00 0.00 10 GLY A N 16
ATOM 24286 C CA . GLY A 1 10 ? -20.068 4.281 0.619 1.00 0.00 10 GLY A CA 16
ATOM 24287 C C . GLY A 1 10 ? -18.785 4.467 -0.168 1.00 0.00 10 GLY A C 16
ATOM 24288 O O . GLY A 1 10 ? -17.704 4.113 0.301 1.00 0.00 10 GLY A O 16
ATOM 24292 N N . ARG A 1 11 ? -18.905 5.023 -1.369 1.00 0.00 11 ARG A N 16
ATOM 24293 C CA . ARG A 1 11 ? -17.747 5.253 -2.224 1.00 0.00 11 ARG A CA 16
ATOM 24294 C C . ARG A 1 11 ? -16.959 6.472 -1.754 1.00 0.00 11 ARG A C 16
ATOM 24295 O O . ARG A 1 11 ? -17.460 7.290 -0.983 1.00 0.00 11 ARG A O 16
ATOM 24316 N N . VAL A 1 12 ? -15.720 6.586 -2.225 1.00 0.00 12 VAL A N 16
ATOM 24317 C CA . VAL A 1 12 ? -14.862 7.705 -1.854 1.00 0.00 12 VAL A CA 16
ATOM 24318 C C . VAL A 1 12 ? -13.870 8.028 -2.965 1.00 0.00 12 VAL A C 16
ATOM 24319 O O . VAL A 1 12 ? -13.347 7.130 -3.625 1.00 0.00 12 VAL A O 16
ATOM 24332 N N . GLU A 1 13 ? -13.614 9.316 -3.166 1.00 0.00 13 GLU A N 16
ATOM 24333 C CA . GLU A 1 13 ? -12.683 9.758 -4.198 1.00 0.00 13 GLU A CA 16
ATOM 24334 C C . GLU A 1 13 ? -11.842 10.933 -3.708 1.00 0.00 13 GLU A C 16
ATOM 24335 O O . GLU A 1 13 ? -12.081 12.082 -4.082 1.00 0.00 13 GLU A O 16
ATOM 24347 N N . THR A 1 14 ? -10.857 10.638 -2.865 1.00 0.00 14 THR A N 16
ATOM 24348 C CA . THR A 1 14 ? -9.982 11.668 -2.320 1.00 0.00 14 THR A CA 16
ATOM 24349 C C . THR A 1 14 ? -8.517 11.265 -2.441 1.00 0.00 14 THR A C 16
ATOM 24350 O O . THR A 1 14 ? -8.104 10.228 -1.922 1.00 0.00 14 THR A O 16
ATOM 24361 N N . ARG A 1 15 ? -7.736 12.092 -3.128 1.00 0.00 15 ARG A N 16
ATOM 24362 C CA . ARG A 1 15 ? -6.316 11.821 -3.316 1.00 0.00 15 ARG A CA 16
ATOM 24363 C C . ARG A 1 15 ? -6.075 10.336 -3.574 1.00 0.00 15 ARG A C 16
ATOM 24364 O O . ARG A 1 15 ? -6.995 9.601 -3.933 1.00 0.00 15 ARG A O 16
ATOM 24385 N N . ARG A 1 16 ? -4.832 9.903 -3.389 1.00 0.00 16 ARG A N 16
ATOM 24386 C CA . ARG A 1 16 ? -4.471 8.507 -3.604 1.00 0.00 16 ARG A CA 16
ATOM 24387 C C . ARG A 1 16 ? -3.372 8.075 -2.637 1.00 0.00 16 ARG A C 16
ATOM 24388 O O . ARG A 1 16 ? -2.209 8.448 -2.795 1.00 0.00 16 ARG A O 16
ATOM 24409 N N . VAL A 1 17 ? -3.748 7.286 -1.636 1.00 0.00 17 VAL A N 16
ATOM 24410 C CA . VAL A 1 17 ? -2.796 6.803 -0.643 1.00 0.00 17 VAL A CA 16
ATOM 24411 C C . VAL A 1 17 ? -3.089 5.358 -0.258 1.00 0.00 17 VAL A C 16
ATOM 24412 O O . VAL A 1 17 ? -4.139 5.055 0.309 1.00 0.00 17 VAL A O 16
ATOM 24425 N N . VAL A 1 18 ? -2.153 4.466 -0.571 1.00 0.00 18 VAL A N 16
ATOM 24426 C CA . VAL A 1 18 ? -2.309 3.051 -0.256 1.00 0.00 18 VAL A CA 16
ATOM 24427 C C . VAL A 1 18 ? -1.406 2.643 0.902 1.00 0.00 18 VAL A C 16
ATOM 24428 O O . VAL A 1 18 ? -0.188 2.542 0.748 1.00 0.00 18 VAL A O 16
ATOM 24441 N N . HIS A 1 19 ? -2.010 2.408 2.063 1.00 0.00 19 HIS A N 16
ATOM 24442 C CA . HIS A 1 19 ? -1.260 2.009 3.248 1.00 0.00 19 HIS A CA 16
ATOM 24443 C C . HIS A 1 19 ? -0.986 0.507 3.238 1.00 0.00 19 HIS A C 16
ATOM 24444 O O . HIS A 1 19 ? -1.894 -0.297 3.021 1.00 0.00 19 HIS A O 16
ATOM 24458 N N . ILE A 1 20 ? 0.268 0.137 3.472 1.00 0.00 20 ILE A N 16
ATOM 24459 C CA . ILE A 1 20 ? 0.659 -1.266 3.489 1.00 0.00 20 ILE A CA 16
ATOM 24460 C C . ILE A 1 20 ? 1.416 -1.610 4.769 1.00 0.00 20 ILE A C 16
ATOM 24461 O O . ILE A 1 20 ? 2.347 -0.907 5.159 1.00 0.00 20 ILE A O 16
ATOM 24477 N N . MET A 1 21 ? 1.009 -2.697 5.415 1.00 0.00 21 MET A N 16
ATOM 24478 C CA . MET A 1 21 ? 1.650 -3.137 6.649 1.00 0.00 21 MET A CA 16
ATOM 24479 C C . MET A 1 21 ? 1.970 -4.627 6.596 1.00 0.00 21 MET A C 16
ATOM 24480 O O . MET A 1 21 ? 1.724 -5.287 5.587 1.00 0.00 21 MET A O 16
ATOM 24494 N N . ASP A 1 22 ? 2.518 -5.149 7.686 1.00 0.00 22 ASP A N 16
ATOM 24495 C CA . ASP A 1 22 ? 2.871 -6.562 7.763 1.00 0.00 22 ASP A CA 16
ATOM 24496 C C . ASP A 1 22 ? 3.941 -6.911 6.735 1.00 0.00 22 ASP A C 16
ATOM 24497 O O . ASP A 1 22 ? 4.267 -8.083 6.534 1.00 0.00 22 ASP A O 16
ATOM 24506 N N . PHE A 1 23 ? 4.485 -5.888 6.082 1.00 0.00 23 PHE A N 16
ATOM 24507 C CA . PHE A 1 23 ? 5.516 -6.088 5.072 1.00 0.00 23 PHE A CA 16
ATOM 24508 C C . PHE A 1 23 ? 6.908 -5.933 5.678 1.00 0.00 23 PHE A C 16
ATOM 24509 O O . PHE A 1 23 ? 7.160 -5.009 6.450 1.00 0.00 23 PHE A O 16
ATOM 24526 N N . GLN A 1 24 ? 7.807 -6.845 5.323 1.00 0.00 24 GLN A N 16
ATOM 24527 C CA . GLN A 1 24 ? 9.173 -6.811 5.832 1.00 0.00 24 GLN A CA 16
ATOM 24528 C C . GLN A 1 24 ? 10.100 -6.093 4.858 1.00 0.00 24 GLN A C 16
ATOM 24529 O O . GLN A 1 24 ? 9.651 -5.528 3.860 1.00 0.00 24 GLN A O 16
ATOM 24543 N N . ARG A 1 25 ? 11.395 -6.118 5.152 1.00 0.00 25 ARG A N 16
ATOM 24544 C CA . ARG A 1 25 ? 12.385 -5.468 4.302 1.00 0.00 25 ARG A CA 16
ATOM 24545 C C . ARG A 1 25 ? 13.572 -6.392 4.044 1.00 0.00 25 ARG A C 16
ATOM 24546 O O . ARG A 1 25 ? 13.671 -7.470 4.628 1.00 0.00 25 ARG A O 16
ATOM 24567 N N . GLY A 1 26 ? 14.470 -5.962 3.162 1.00 0.00 26 GLY A N 16
ATOM 24568 C CA . GLY A 1 26 ? 15.636 -6.763 2.841 1.00 0.00 26 GLY A CA 16
ATOM 24569 C C . GLY A 1 26 ? 16.285 -6.345 1.536 1.00 0.00 26 GLY A C 16
ATOM 24570 O O . GLY A 1 26 ? 16.961 -5.318 1.471 1.00 0.00 26 GLY A O 16
ATOM 24574 N N . LYS A 1 27 ? 16.081 -7.142 0.494 1.00 0.00 27 LYS A N 16
ATOM 24575 C CA . LYS A 1 27 ? 16.651 -6.851 -0.817 1.00 0.00 27 LYS A CA 16
ATOM 24576 C C . LYS A 1 27 ? 15.564 -6.438 -1.803 1.00 0.00 27 LYS A C 16
ATOM 24577 O O . LYS A 1 27 ? 14.611 -7.180 -2.039 1.00 0.00 27 LYS A O 16
ATOM 24596 N N . ASN A 1 28 ? 15.715 -5.250 -2.379 1.00 0.00 28 ASN A N 16
ATOM 24597 C CA . ASN A 1 28 ? 14.746 -4.737 -3.342 1.00 0.00 28 ASN A CA 16
ATOM 24598 C C . ASN A 1 28 ? 13.356 -4.646 -2.718 1.00 0.00 28 ASN A C 16
ATOM 24599 O O . ASN A 1 28 ? 12.350 -4.899 -3.380 1.00 0.00 28 ASN A O 16
ATOM 24610 N N . LEU A 1 29 ? 13.310 -4.281 -1.442 1.00 0.00 29 LEU A N 16
ATOM 24611 C CA . LEU A 1 29 ? 12.045 -4.154 -0.728 1.00 0.00 29 LEU A CA 16
ATOM 24612 C C . LEU A 1 29 ? 11.159 -3.091 -1.372 1.00 0.00 29 LEU A C 16
ATOM 24613 O O . LEU A 1 29 ? 10.058 -3.385 -1.837 1.00 0.00 29 LEU A O 16
ATOM 24629 N N . ARG A 1 30 ? 11.650 -1.857 -1.397 1.00 0.00 30 ARG A N 16
ATOM 24630 C CA . ARG A 1 30 ? 10.904 -0.750 -1.985 1.00 0.00 30 ARG A CA 16
ATOM 24631 C C . ARG A 1 30 ? 10.117 -1.215 -3.206 1.00 0.00 30 ARG A C 16
ATOM 24632 O O . ARG A 1 30 ? 8.994 -0.765 -3.442 1.00 0.00 30 ARG A O 16
ATOM 24653 N N . TYR A 1 31 ? 10.711 -2.115 -3.981 1.00 0.00 31 TYR A N 16
ATOM 24654 C CA . TYR A 1 31 ? 10.067 -2.638 -5.179 1.00 0.00 31 TYR A CA 16
ATOM 24655 C C . TYR A 1 31 ? 8.927 -3.585 -4.816 1.00 0.00 31 TYR A C 16
ATOM 24656 O O . TYR A 1 31 ? 7.832 -3.496 -5.371 1.00 0.00 31 TYR A O 16
ATOM 24674 N N . GLN A 1 32 ? 9.194 -4.490 -3.880 1.00 0.00 32 GLN A N 16
ATOM 24675 C CA . GLN A 1 32 ? 8.191 -5.453 -3.441 1.00 0.00 32 GLN A CA 16
ATOM 24676 C C . GLN A 1 32 ? 6.862 -4.763 -3.151 1.00 0.00 32 GLN A C 16
ATOM 24677 O O . GLN A 1 32 ? 5.794 -5.305 -3.436 1.00 0.00 32 GLN A O 16
ATOM 24691 N N . LEU A 1 33 ? 6.936 -3.565 -2.582 1.00 0.00 33 LEU A N 16
ATOM 24692 C CA . LEU A 1 33 ? 5.739 -2.799 -2.253 1.00 0.00 33 LEU A CA 16
ATOM 24693 C C . LEU A 1 33 ? 5.206 -2.067 -3.480 1.00 0.00 33 LEU A C 16
ATOM 24694 O O . LEU A 1 33 ? 4.001 -2.057 -3.736 1.00 0.00 33 LEU A O 16
ATOM 24710 N N . LEU A 1 34 ? 6.111 -1.456 -4.237 1.00 0.00 34 LEU A N 16
ATOM 24711 C CA . LEU A 1 34 ? 5.732 -0.721 -5.439 1.00 0.00 34 LEU A CA 16
ATOM 24712 C C . LEU A 1 34 ? 5.183 -1.666 -6.504 1.00 0.00 34 LEU A C 16
ATOM 24713 O O . LEU A 1 34 ? 4.483 -1.241 -7.422 1.00 0.00 34 LEU A O 16
ATOM 24729 N N . GLN A 1 35 ? 5.504 -2.950 -6.372 1.00 0.00 35 GLN A N 16
ATOM 24730 C CA . GLN A 1 35 ? 5.041 -3.954 -7.321 1.00 0.00 35 GLN A CA 16
ATOM 24731 C C . GLN A 1 35 ? 3.570 -4.284 -7.090 1.00 0.00 35 GLN A C 16
ATOM 24732 O O . GLN A 1 35 ? 2.930 -4.929 -7.922 1.00 0.00 35 GLN A O 16
ATOM 24746 N N . LEU A 1 36 ? 3.040 -3.839 -5.956 1.00 0.00 36 LEU A N 16
ATOM 24747 C CA . LEU A 1 36 ? 1.644 -4.089 -5.615 1.00 0.00 36 LEU A CA 16
ATOM 24748 C C . LEU A 1 36 ? 0.732 -3.050 -6.260 1.00 0.00 36 LEU A C 16
ATOM 24749 O O . LEU A 1 36 ? -0.481 -3.239 -6.341 1.00 0.00 36 LEU A O 16
ATOM 24765 N N . VAL A 1 37 ? 1.326 -1.952 -6.719 1.00 0.00 37 VAL A N 16
ATOM 24766 C CA . VAL A 1 37 ? 0.568 -0.884 -7.360 1.00 0.00 37 VAL A CA 16
ATOM 24767 C C . VAL A 1 37 ? 1.112 -0.583 -8.752 1.00 0.00 37 VAL A C 16
ATOM 24768 O O . VAL A 1 37 ? 0.403 -0.050 -9.604 1.00 0.00 37 VAL A O 16
ATOM 24781 N N . GLU A 1 38 ? 2.376 -0.930 -8.974 1.00 0.00 38 GLU A N 16
ATOM 24782 C CA . GLU A 1 38 ? 3.017 -0.695 -10.263 1.00 0.00 38 GLU A CA 16
ATOM 24783 C C . GLU A 1 38 ? 2.099 -1.111 -11.410 1.00 0.00 38 GLU A C 16
ATOM 24784 O O . GLU A 1 38 ? 1.710 -0.301 -12.252 1.00 0.00 38 GLU A O 16
ATOM 24796 N N . PRO A 1 39 ? 1.746 -2.404 -11.446 1.00 0.00 39 PRO A N 16
ATOM 24797 C CA . PRO A 1 39 ? 0.870 -2.957 -12.483 1.00 0.00 39 PRO A CA 16
ATOM 24798 C C . PRO A 1 39 ? -0.567 -2.466 -12.350 1.00 0.00 39 PRO A C 16
ATOM 24799 O O . PRO A 1 39 ? -1.443 -2.862 -13.121 1.00 0.00 39 PRO A O 16
ATOM 24810 N N . PHE A 1 40 ? -0.804 -1.601 -11.370 1.00 0.00 40 PHE A N 16
ATOM 24811 C CA . PHE A 1 40 ? -2.137 -1.055 -11.137 1.00 0.00 40 PHE A CA 16
ATOM 24812 C C . PHE A 1 40 ? -2.215 0.400 -11.588 1.00 0.00 40 PHE A C 16
ATOM 24813 O O . PHE A 1 40 ? -3.301 0.936 -11.806 1.00 0.00 40 PHE A O 16
ATOM 24830 N N . GLY A 1 41 ? -1.055 1.034 -11.723 1.00 0.00 41 GLY A N 16
ATOM 24831 C CA . GLY A 1 41 ? -1.014 2.422 -12.147 1.00 0.00 41 GLY A CA 16
ATOM 24832 C C . GLY A 1 41 ? 0.392 2.990 -12.137 1.00 0.00 41 GLY A C 16
ATOM 24833 O O . GLY A 1 41 ? 1.369 2.249 -12.243 1.00 0.00 41 GLY A O 16
ATOM 24837 N N . VAL A 1 42 ? 0.495 4.309 -12.009 1.00 0.00 42 VAL A N 16
ATOM 24838 C CA . VAL A 1 42 ? 1.792 4.976 -11.986 1.00 0.00 42 VAL A CA 16
ATOM 24839 C C . VAL A 1 42 ? 2.184 5.366 -10.566 1.00 0.00 42 VAL A C 16
ATOM 24840 O O . VAL A 1 42 ? 1.329 5.697 -9.744 1.00 0.00 42 VAL A O 16
ATOM 24853 N N . ILE A 1 43 ? 3.482 5.326 -10.285 1.00 0.00 43 ILE A N 16
ATOM 24854 C CA . ILE A 1 43 ? 3.987 5.678 -8.963 1.00 0.00 43 ILE A CA 16
ATOM 24855 C C . ILE A 1 43 ? 4.323 7.163 -8.881 1.00 0.00 43 ILE A C 16
ATOM 24856 O O . ILE A 1 43 ? 5.306 7.621 -9.462 1.00 0.00 43 ILE A O 16
ATOM 24872 N N . SER A 1 44 ? 3.501 7.910 -8.151 1.00 0.00 44 SER A N 16
ATOM 24873 C CA . SER A 1 44 ? 3.709 9.345 -7.992 1.00 0.00 44 SER A CA 16
ATOM 24874 C C . SER A 1 44 ? 4.733 9.627 -6.897 1.00 0.00 44 SER A C 16
ATOM 24875 O O . SER A 1 44 ? 5.646 10.431 -7.081 1.00 0.00 44 SER A O 16
ATOM 24883 N N . ASN A 1 45 ? 4.573 8.959 -5.760 1.00 0.00 45 ASN A N 16
ATOM 24884 C CA . ASN A 1 45 ? 5.484 9.138 -4.634 1.00 0.00 45 ASN A CA 16
ATOM 24885 C C . ASN A 1 45 ? 5.130 8.191 -3.493 1.00 0.00 45 ASN A C 16
ATOM 24886 O O . ASN A 1 45 ? 3.980 8.130 -3.055 1.00 0.00 45 ASN A O 16
ATOM 24897 N N . HIS A 1 46 ? 6.125 7.450 -3.015 1.00 0.00 46 HIS A N 16
ATOM 24898 C CA . HIS A 1 46 ? 5.920 6.506 -1.923 1.00 0.00 46 HIS A CA 16
ATOM 24899 C C . HIS A 1 46 ? 6.675 6.948 -0.673 1.00 0.00 46 HIS A C 16
ATOM 24900 O O . HIS A 1 46 ? 7.508 7.854 -0.725 1.00 0.00 46 HIS A O 16
ATOM 24914 N N . LEU A 1 47 ? 6.377 6.304 0.450 1.00 0.00 47 LEU A N 16
ATOM 24915 C CA . LEU A 1 47 ? 7.026 6.631 1.715 1.00 0.00 47 LEU A CA 16
ATOM 24916 C C . LEU A 1 47 ? 7.229 5.380 2.563 1.00 0.00 47 LEU A C 16
ATOM 24917 O O . LEU A 1 47 ? 6.280 4.646 2.842 1.00 0.00 47 LEU A O 16
ATOM 24933 N N . ILE A 1 48 ? 8.471 5.143 2.972 1.00 0.00 48 ILE A N 16
ATOM 24934 C CA . ILE A 1 48 ? 8.797 3.982 3.791 1.00 0.00 48 ILE A CA 16
ATOM 24935 C C . ILE A 1 48 ? 9.556 4.392 5.048 1.00 0.00 48 ILE A C 16
ATOM 24936 O O . ILE A 1 48 ? 10.641 4.970 4.971 1.00 0.00 48 ILE A O 16
ATOM 24952 N N . LEU A 1 49 ? 8.980 4.088 6.206 1.00 0.00 49 LEU A N 16
ATOM 24953 C CA . LEU A 1 49 ? 9.603 4.423 7.482 1.00 0.00 49 LEU A CA 16
ATOM 24954 C C . LEU A 1 49 ? 10.587 3.338 7.909 1.00 0.00 49 LEU A C 16
ATOM 24955 O O . LEU A 1 49 ? 10.434 2.171 7.549 1.00 0.00 49 LEU A O 16
ATOM 24971 N N . ASN A 1 50 ? 11.596 3.731 8.680 1.00 0.00 50 ASN A N 16
ATOM 24972 C CA . ASN A 1 50 ? 12.604 2.792 9.158 1.00 0.00 50 ASN A CA 16
ATOM 24973 C C . ASN A 1 50 ? 12.338 2.400 10.608 1.00 0.00 50 ASN A C 16
ATOM 24974 O O . ASN A 1 50 ? 13.072 1.602 11.192 1.00 0.00 50 ASN A O 16
ATOM 24985 N N . LYS A 1 51 ? 11.282 2.965 11.184 1.00 0.00 51 LYS A N 16
ATOM 24986 C CA . LYS A 1 51 ? 10.917 2.673 12.565 1.00 0.00 51 LYS A CA 16
ATOM 24987 C C . LYS A 1 51 ? 10.075 1.404 12.649 1.00 0.00 51 LYS A C 16
ATOM 24988 O O . LYS A 1 51 ? 10.326 0.537 13.487 1.00 0.00 51 LYS A O 16
ATOM 25007 N N . ILE A 1 52 ? 9.078 1.301 11.777 1.00 0.00 52 ILE A N 16
ATOM 25008 C CA . ILE A 1 52 ? 8.202 0.136 11.751 1.00 0.00 52 ILE A CA 16
ATOM 25009 C C . ILE A 1 52 ? 7.986 -0.358 10.325 1.00 0.00 52 ILE A C 16
ATOM 25010 O O . ILE A 1 52 ? 8.634 0.111 9.390 1.00 0.00 52 ILE A O 16
ATOM 25026 N N . ASN A 1 53 ? 7.069 -1.307 10.166 1.00 0.00 53 ASN A N 16
ATOM 25027 C CA . ASN A 1 53 ? 6.766 -1.864 8.853 1.00 0.00 53 ASN A CA 16
ATOM 25028 C C . ASN A 1 53 ? 5.546 -1.182 8.242 1.00 0.00 53 ASN A C 16
ATOM 25029 O O . ASN A 1 53 ? 4.606 -1.845 7.803 1.00 0.00 53 ASN A O 16
ATOM 25040 N N . GLU A 1 54 ? 5.569 0.147 8.216 1.00 0.00 54 GLU A N 16
ATOM 25041 C CA . GLU A 1 54 ? 4.465 0.919 7.657 1.00 0.00 54 GLU A CA 16
ATOM 25042 C C . GLU A 1 54 ? 4.921 1.721 6.442 1.00 0.00 54 GLU A C 16
ATOM 25043 O O . GLU A 1 54 ? 5.913 2.444 6.500 1.00 0.00 54 GLU A O 16
ATOM 25055 N N . ALA A 1 55 ? 4.187 1.584 5.341 1.00 0.00 55 ALA A N 16
ATOM 25056 C CA . ALA A 1 55 ? 4.515 2.296 4.112 1.00 0.00 55 ALA A CA 16
ATOM 25057 C C . ALA A 1 55 ? 3.262 2.878 3.465 1.00 0.00 55 ALA A C 16
ATOM 25058 O O . ALA A 1 55 ? 2.150 2.415 3.716 1.00 0.00 55 ALA A O 16
ATOM 25065 N N . PHE A 1 56 ? 3.453 3.896 2.632 1.00 0.00 56 PHE A N 16
ATOM 25066 C CA . PHE A 1 56 ? 2.337 4.543 1.949 1.00 0.00 56 PHE A CA 16
ATOM 25067 C C . PHE A 1 56 ? 2.734 4.961 0.536 1.00 0.00 56 PHE A C 16
ATOM 25068 O O . PHE A 1 56 ? 3.625 5.791 0.351 1.00 0.00 56 PHE A O 16
ATOM 25085 N N . ILE A 1 57 ? 2.066 4.381 -0.455 1.00 0.00 57 ILE A N 16
ATOM 25086 C CA . ILE A 1 57 ? 2.347 4.694 -1.851 1.00 0.00 57 ILE A CA 16
ATOM 25087 C C . ILE A 1 57 ? 1.272 5.602 -2.438 1.00 0.00 57 ILE A C 16
ATOM 25088 O O . ILE A 1 57 ? 0.082 5.298 -2.365 1.00 0.00 57 ILE A O 16
ATOM 25104 N N . GLU A 1 58 ? 1.702 6.717 -3.021 1.00 0.00 58 GLU A N 16
ATOM 25105 C CA . GLU A 1 58 ? 0.775 7.669 -3.623 1.00 0.00 58 GLU A CA 16
ATOM 25106 C C . GLU A 1 58 ? 0.710 7.484 -5.136 1.00 0.00 58 GLU A C 16
ATOM 25107 O O . GLU A 1 58 ? 1.706 7.658 -5.837 1.00 0.00 58 GLU A O 16
ATOM 25119 N N . MET A 1 59 ? -0.470 7.127 -5.632 1.00 0.00 59 MET A N 16
ATOM 25120 C CA . MET A 1 59 ? -0.666 6.919 -7.061 1.00 0.00 59 MET A CA 16
ATOM 25121 C C . MET A 1 59 ? -1.064 8.220 -7.752 1.00 0.00 59 MET A C 16
ATOM 25122 O O . MET A 1 59 ? -1.652 9.107 -7.134 1.00 0.00 59 MET A O 16
ATOM 25136 N N . ALA A 1 60 ? -0.736 8.327 -9.036 1.00 0.00 60 ALA A N 16
ATOM 25137 C CA . ALA A 1 60 ? -1.061 9.519 -9.810 1.00 0.00 60 ALA A CA 16
ATOM 25138 C C . ALA A 1 60 ? -2.570 9.714 -9.911 1.00 0.00 60 ALA A C 16
ATOM 25139 O O . ALA A 1 60 ? -3.052 10.830 -10.107 1.00 0.00 60 ALA A O 16
ATOM 25146 N N . THR A 1 61 ? -3.314 8.620 -9.777 1.00 0.00 61 THR A N 16
ATOM 25147 C CA . THR A 1 61 ? -4.769 8.670 -9.855 1.00 0.00 61 THR A CA 16
ATOM 25148 C C . THR A 1 61 ? -5.406 7.711 -8.857 1.00 0.00 61 THR A C 16
ATOM 25149 O O . THR A 1 61 ? -5.002 6.553 -8.746 1.00 0.00 61 THR A O 16
ATOM 25160 N N . THR A 1 62 ? -6.406 8.200 -8.130 1.00 0.00 62 THR A N 16
ATOM 25161 C CA . THR A 1 62 ? -7.100 7.386 -7.138 1.00 0.00 62 THR A CA 16
ATOM 25162 C C . THR A 1 62 ? -7.636 6.102 -7.761 1.00 0.00 62 THR A C 16
ATOM 25163 O O . THR A 1 62 ? -7.882 5.120 -7.062 1.00 0.00 62 THR A O 16
ATOM 25174 N N . GLU A 1 63 ? -7.812 6.116 -9.078 1.00 0.00 63 GLU A N 16
ATOM 25175 C CA . GLU A 1 63 ? -8.320 4.951 -9.793 1.00 0.00 63 GLU A CA 16
ATOM 25176 C C . GLU A 1 63 ? -7.334 3.788 -9.706 1.00 0.00 63 GLU A C 16
ATOM 25177 O O . GLU A 1 63 ? -7.722 2.624 -9.808 1.00 0.00 63 GLU A O 16
ATOM 25189 N N . ASP A 1 64 ? -6.060 4.113 -9.518 1.00 0.00 64 ASP A N 16
ATOM 25190 C CA . ASP A 1 64 ? -5.019 3.098 -9.417 1.00 0.00 64 ASP A CA 16
ATOM 25191 C C . ASP A 1 64 ? -4.935 2.545 -7.998 1.00 0.00 64 ASP A C 16
ATOM 25192 O O . ASP A 1 64 ? -5.103 1.346 -7.777 1.00 0.00 64 ASP A O 16
ATOM 25201 N N . ALA A 1 65 ? -4.674 3.427 -7.039 1.00 0.00 65 ALA A N 16
ATOM 25202 C CA . ALA A 1 65 ? -4.569 3.028 -5.641 1.00 0.00 65 ALA A CA 16
ATOM 25203 C C . ALA A 1 65 ? -5.759 2.171 -5.224 1.00 0.00 65 ALA A C 16
ATOM 25204 O O . ALA A 1 65 ? -5.590 1.080 -4.682 1.00 0.00 65 ALA A O 16
ATOM 25211 N N . GLN A 1 66 ? -6.963 2.674 -5.479 1.00 0.00 66 GLN A N 16
ATOM 25212 C CA . GLN A 1 66 ? -8.182 1.956 -5.128 1.00 0.00 66 GLN A CA 16
ATOM 25213 C C . GLN A 1 66 ? -8.185 0.559 -5.741 1.00 0.00 66 GLN A C 16
ATOM 25214 O O . GLN A 1 66 ? -8.587 -0.411 -5.099 1.00 0.00 66 GLN A O 16
ATOM 25228 N N . ALA A 1 67 ? -7.736 0.464 -6.988 1.00 0.00 67 ALA A N 16
ATOM 25229 C CA . ALA A 1 67 ? -7.685 -0.813 -7.687 1.00 0.00 67 ALA A CA 16
ATOM 25230 C C . ALA A 1 67 ? -6.707 -1.770 -7.014 1.00 0.00 67 ALA A C 16
ATOM 25231 O O . ALA A 1 67 ? -7.008 -2.949 -6.825 1.00 0.00 67 ALA A O 16
ATOM 25238 N N . ALA A 1 68 ? -5.536 -1.256 -6.656 1.00 0.00 68 ALA A N 16
ATOM 25239 C CA . ALA A 1 68 ? -4.514 -2.064 -6.002 1.00 0.00 68 ALA A CA 16
ATOM 25240 C C . ALA A 1 68 ? -5.076 -2.772 -4.774 1.00 0.00 68 ALA A C 16
ATOM 25241 O O . ALA A 1 68 ? -4.636 -3.865 -4.419 1.00 0.00 68 ALA A O 16
ATOM 25248 N N . VAL A 1 69 ? -6.052 -2.141 -4.128 1.00 0.00 69 VAL A N 16
ATOM 25249 C CA . VAL A 1 69 ? -6.675 -2.711 -2.939 1.00 0.00 69 VAL A CA 16
ATOM 25250 C C . VAL A 1 69 ? -7.688 -3.788 -3.312 1.00 0.00 69 VAL A C 16
ATOM 25251 O O . VAL A 1 69 ? -7.777 -4.825 -2.656 1.00 0.00 69 VAL A O 16
ATOM 25264 N N . ASP A 1 70 ? -8.451 -3.533 -4.370 1.00 0.00 70 ASP A N 16
ATOM 25265 C CA . ASP A 1 70 ? -9.457 -4.482 -4.832 1.00 0.00 70 ASP A CA 16
ATOM 25266 C C . ASP A 1 70 ? -8.817 -5.817 -5.198 1.00 0.00 70 ASP A C 16
ATOM 25267 O O . ASP A 1 70 ? -9.508 -6.822 -5.370 1.00 0.00 70 ASP A O 16
ATOM 25276 N N . TYR A 1 71 ? -7.495 -5.821 -5.318 1.00 0.00 71 TYR A N 16
ATOM 25277 C CA . TYR A 1 71 ? -6.761 -7.032 -5.668 1.00 0.00 71 TYR A CA 16
ATOM 25278 C C . TYR A 1 71 ? -6.335 -7.792 -4.415 1.00 0.00 71 TYR A C 16
ATOM 25279 O O . TYR A 1 71 ? -6.028 -8.983 -4.472 1.00 0.00 71 TYR A O 16
ATOM 25297 N N . TYR A 1 72 ? -6.320 -7.094 -3.285 1.00 0.00 72 TYR A N 16
ATOM 25298 C CA . TYR A 1 72 ? -5.930 -7.701 -2.018 1.00 0.00 72 TYR A CA 16
ATOM 25299 C C . TYR A 1 72 ? -7.129 -8.354 -1.335 1.00 0.00 72 TYR A C 16
ATOM 25300 O O . TYR A 1 72 ? -6.972 -9.182 -0.437 1.00 0.00 72 TYR A O 16
ATOM 25318 N N . THR A 1 73 ? -8.327 -7.972 -1.767 1.00 0.00 73 THR A N 16
ATOM 25319 C CA . THR A 1 73 ? -9.553 -8.517 -1.197 1.00 0.00 73 THR A CA 16
ATOM 25320 C C . THR A 1 73 ? -9.940 -9.826 -1.878 1.00 0.00 73 THR A C 16
ATOM 25321 O O . THR A 1 73 ? -10.547 -10.703 -1.263 1.00 0.00 73 THR A O 16
ATOM 25332 N N . THR A 1 74 ? -9.586 -9.951 -3.154 1.00 0.00 74 THR A N 16
ATOM 25333 C CA . THR A 1 74 ? -9.897 -11.152 -3.919 1.00 0.00 74 THR A CA 16
ATOM 25334 C C . THR A 1 74 ? -8.689 -12.077 -4.004 1.00 0.00 74 THR A C 16
ATOM 25335 O O . THR A 1 74 ? -8.833 -13.297 -4.107 1.00 0.00 74 THR A O 16
ATOM 25346 N N . THR A 1 75 ? -7.497 -11.492 -3.961 1.00 0.00 75 THR A N 16
ATOM 25347 C CA . THR A 1 75 ? -6.263 -12.264 -4.033 1.00 0.00 75 THR A CA 16
ATOM 25348 C C . THR A 1 75 ? -5.328 -11.917 -2.881 1.00 0.00 75 THR A C 16
ATOM 25349 O O . THR A 1 75 ? -5.169 -10.755 -2.507 1.00 0.00 75 THR A O 16
ATOM 25360 N N . PRO A 1 76 ? -4.694 -12.948 -2.301 1.00 0.00 76 PRO A N 16
ATOM 25361 C CA . PRO A 1 76 ? -3.761 -12.776 -1.182 1.00 0.00 76 PRO A CA 16
ATOM 25362 C C . PRO A 1 76 ? -2.468 -12.090 -1.606 1.00 0.00 76 PRO A C 16
ATOM 25363 O O . PRO A 1 76 ? -1.765 -12.565 -2.497 1.00 0.00 76 PRO A O 16
ATOM 25374 N N . ALA A 1 77 ? -2.159 -10.970 -0.960 1.00 0.00 77 ALA A N 16
ATOM 25375 C CA . ALA A 1 77 ? -0.948 -10.220 -1.268 1.00 0.00 77 ALA A CA 16
ATOM 25376 C C . ALA A 1 77 ? 0.235 -10.725 -0.449 1.00 0.00 77 ALA A C 16
ATOM 25377 O O . ALA A 1 77 ? 0.473 -10.261 0.667 1.00 0.00 77 ALA A O 16
ATOM 25384 N N . LEU A 1 78 ? 0.972 -11.678 -1.007 1.00 0.00 78 LEU A N 16
ATOM 25385 C CA . LEU A 1 78 ? 2.130 -12.248 -0.327 1.00 0.00 78 LEU A CA 16
ATOM 25386 C C . LEU A 1 78 ? 3.399 -11.475 -0.673 1.00 0.00 78 LEU A C 16
ATOM 25387 O O . LEU A 1 78 ? 3.891 -11.539 -1.800 1.00 0.00 78 LEU A O 16
ATOM 25403 N N . VAL A 1 79 ? 3.926 -10.745 0.305 1.00 0.00 79 VAL A N 16
ATOM 25404 C CA . VAL A 1 79 ? 5.139 -9.962 0.105 1.00 0.00 79 VAL A CA 16
ATOM 25405 C C . VAL A 1 79 ? 6.357 -10.679 0.677 1.00 0.00 79 VAL A C 16
ATOM 25406 O O . VAL A 1 79 ? 6.385 -11.035 1.855 1.00 0.00 79 VAL A O 16
ATOM 25419 N N . PHE A 1 80 ? 7.363 -10.889 -0.166 1.00 0.00 80 PHE A N 16
ATOM 25420 C CA . PHE A 1 80 ? 8.584 -11.565 0.256 1.00 0.00 80 PHE A CA 16
ATOM 25421 C C . PHE A 1 80 ? 8.310 -13.029 0.584 1.00 0.00 80 PHE A C 16
ATOM 25422 O O . PHE A 1 80 ? 9.199 -13.756 1.027 1.00 0.00 80 PHE A O 16
ATOM 25439 N N . GLY A 1 81 ? 7.069 -13.456 0.366 1.00 0.00 81 GLY A N 16
ATOM 25440 C CA . GLY A 1 81 ? 6.698 -14.831 0.644 1.00 0.00 81 GLY A CA 16
ATOM 25441 C C . GLY A 1 81 ? 5.745 -14.948 1.817 1.00 0.00 81 GLY A C 16
ATOM 25442 O O . GLY A 1 81 ? 5.280 -16.040 2.144 1.00 0.00 81 GLY A O 16
ATOM 25446 N N . LYS A 1 82 ? 5.454 -13.819 2.456 1.00 0.00 82 LYS A N 16
ATOM 25447 C CA . LYS A 1 82 ? 4.551 -13.798 3.601 1.00 0.00 82 LYS A CA 16
ATOM 25448 C C . LYS A 1 82 ? 3.362 -12.879 3.338 1.00 0.00 82 LYS A C 16
ATOM 25449 O O . LYS A 1 82 ? 3.440 -11.931 2.557 1.00 0.00 82 LYS A O 16
ATOM 25468 N N . PRO A 1 83 ? 2.235 -13.163 4.006 1.00 0.00 83 PRO A N 16
ATOM 25469 C CA . PRO A 1 83 ? 1.009 -12.372 3.864 1.00 0.00 83 PRO A CA 16
ATOM 25470 C C . PRO A 1 83 ? 1.140 -10.983 4.479 1.00 0.00 83 PRO A C 16
ATOM 25471 O O . PRO A 1 83 ? 1.848 -10.796 5.469 1.00 0.00 83 PRO A O 16
ATOM 25482 N N . VAL A 1 84 ? 0.453 -10.012 3.888 1.00 0.00 84 VAL A N 16
ATOM 25483 C CA . VAL A 1 84 ? 0.490 -8.639 4.380 1.00 0.00 84 VAL A CA 16
ATOM 25484 C C . VAL A 1 84 ? -0.890 -7.996 4.322 1.00 0.00 84 VAL A C 16
ATOM 25485 O O . VAL A 1 84 ? -1.877 -8.649 3.983 1.00 0.00 84 VAL A O 16
ATOM 25498 N N . ARG A 1 85 ? -0.953 -6.711 4.656 1.00 0.00 85 ARG A N 16
ATOM 25499 C CA . ARG A 1 85 ? -2.214 -5.979 4.642 1.00 0.00 85 ARG A CA 16
ATOM 25500 C C . ARG A 1 85 ? -2.164 -4.829 3.640 1.00 0.00 85 ARG A C 16
ATOM 25501 O O . ARG A 1 85 ? -1.119 -4.210 3.440 1.00 0.00 85 ARG A O 16
ATOM 25522 N N . VAL A 1 86 ? -3.302 -4.549 3.012 1.00 0.00 86 VAL A N 16
ATOM 25523 C CA . VAL A 1 86 ? -3.388 -3.473 2.032 1.00 0.00 86 VAL A CA 16
ATOM 25524 C C . VAL A 1 86 ? -4.670 -2.669 2.211 1.00 0.00 86 VAL A C 16
ATOM 25525 O O . VAL A 1 86 ? -5.771 -3.175 1.990 1.00 0.00 86 VAL A O 16
ATOM 25538 N N . HIS A 1 87 ? -4.522 -1.410 2.612 1.00 0.00 87 HIS A N 16
ATOM 25539 C CA . HIS A 1 87 ? -5.669 -0.533 2.819 1.00 0.00 87 HIS A CA 16
ATOM 25540 C C . HIS A 1 87 ? -5.493 0.780 2.063 1.00 0.00 87 HIS A C 16
ATOM 25541 O O . HIS A 1 87 ? -4.371 1.192 1.765 1.00 0.00 87 HIS A O 16
ATOM 25555 N N . LEU A 1 88 ? -6.608 1.432 1.753 1.00 0.00 88 LEU A N 16
ATOM 25556 C CA . LEU A 1 88 ? -6.579 2.699 1.029 1.00 0.00 88 LEU A CA 16
ATOM 25557 C C . LEU A 1 88 ? -6.809 3.872 1.975 1.00 0.00 88 LEU A C 16
ATOM 25558 O O . LEU A 1 88 ? -7.949 4.248 2.248 1.00 0.00 88 LEU A O 16
ATOM 25574 N N . SER A 1 89 ? -5.719 4.447 2.472 1.00 0.00 89 SER A N 16
ATOM 25575 C CA . SER A 1 89 ? -5.803 5.579 3.390 1.00 0.00 89 SER A CA 16
ATOM 25576 C C . SER A 1 89 ? -6.479 6.771 2.722 1.00 0.00 89 SER A C 16
ATOM 25577 O O . SER A 1 89 ? -7.060 6.645 1.645 1.00 0.00 89 SER A O 16
ATOM 25585 N N . GLN A 1 90 ? -6.397 7.929 3.370 1.00 0.00 90 GLN A N 16
ATOM 25586 C CA . GLN A 1 90 ? -7.002 9.145 2.839 1.00 0.00 90 GLN A CA 16
ATOM 25587 C C . GLN A 1 90 ? -6.391 10.384 3.487 1.00 0.00 90 GLN A C 16
ATOM 25588 O O . GLN A 1 90 ? -7.100 11.323 3.846 1.00 0.00 90 GLN A O 16
ATOM 25602 N N . LYS A 1 91 ? -5.070 10.379 3.632 1.00 0.00 91 LYS A N 16
ATOM 25603 C CA . LYS A 1 91 ? -4.362 11.501 4.235 1.00 0.00 91 LYS A CA 16
ATOM 25604 C C . LYS A 1 91 ? -2.855 11.269 4.215 1.00 0.00 91 LYS A C 16
ATOM 25605 O O . LYS A 1 91 ? -2.321 10.521 5.035 1.00 0.00 91 LYS A O 16
ATOM 25624 N N . TYR A 1 92 ? -2.174 11.913 3.275 1.00 0.00 92 TYR A N 16
ATOM 25625 C CA . TYR A 1 92 ? -0.728 11.775 3.148 1.00 0.00 92 TYR A CA 16
ATOM 25626 C C . TYR A 1 92 ? -0.227 12.438 1.868 1.00 0.00 92 TYR A C 16
ATOM 25627 O O . TYR A 1 92 ? 0.139 11.763 0.907 1.00 0.00 92 TYR A O 16
ATOM 25645 N N . LYS A 1 93 ? -0.215 13.767 1.864 1.00 0.00 93 LYS A N 16
ATOM 25646 C CA . LYS A 1 93 ? 0.242 14.525 0.706 1.00 0.00 93 LYS A CA 16
ATOM 25647 C C . LYS A 1 93 ? 1.737 14.813 0.798 1.00 0.00 93 LYS A C 16
ATOM 25648 O O . LYS A 1 93 ? 2.449 14.770 -0.206 1.00 0.00 93 LYS A O 16
ATOM 25667 N N . ARG A 1 94 ? 2.206 15.102 2.007 1.00 0.00 94 ARG A N 16
ATOM 25668 C CA . ARG A 1 94 ? 3.617 15.395 2.230 1.00 0.00 94 ARG A CA 16
ATOM 25669 C C . ARG A 1 94 ? 4.501 14.311 1.619 1.00 0.00 94 ARG A C 16
ATOM 25670 O O . ARG A 1 94 ? 5.278 14.574 0.701 1.00 0.00 94 ARG A O 16
ATOM 25691 N N . ILE A 1 95 ? 4.375 13.094 2.136 1.00 0.00 95 ILE A N 16
ATOM 25692 C CA . ILE A 1 95 ? 5.161 11.969 1.642 1.00 0.00 95 ILE A CA 16
ATOM 25693 C C . ILE A 1 95 ? 6.653 12.208 1.853 1.00 0.00 95 ILE A C 16
ATOM 25694 O O . ILE A 1 95 ? 7.164 13.295 1.586 1.00 0.00 95 ILE A O 16
ATOM 25710 N N . LYS A 1 96 ? 7.347 11.182 2.332 1.00 0.00 96 LYS A N 16
ATOM 25711 C CA . LYS A 1 96 ? 8.782 11.276 2.577 1.00 0.00 96 LYS A CA 16
ATOM 25712 C C . LYS A 1 96 ? 9.088 12.353 3.613 1.00 0.00 96 LYS A C 16
ATOM 25713 O O . LYS A 1 96 ? 8.400 13.372 3.685 1.00 0.00 96 LYS A O 16
ATOM 25732 N N . SER A 1 97 ? 10.124 12.121 4.414 1.00 0.00 97 SER A N 16
ATOM 25733 C CA . SER A 1 97 ? 10.519 13.071 5.447 1.00 0.00 97 SER A CA 16
ATOM 25734 C C . SER A 1 97 ? 12.025 13.311 5.417 1.00 0.00 97 SER A C 16
ATOM 25735 O O . SER A 1 97 ? 12.815 12.368 5.388 1.00 0.00 97 SER A O 16
ATOM 25743 N N . GLY A 1 98 ? 12.416 14.581 5.425 1.00 0.00 98 GLY A N 16
ATOM 25744 C CA . GLY A 1 98 ? 13.826 14.925 5.399 1.00 0.00 98 GLY A CA 16
ATOM 25745 C C . GLY A 1 98 ? 14.533 14.572 6.692 1.00 0.00 98 GLY A C 16
ATOM 25746 O O . GLY A 1 98 ? 14.082 13.720 7.458 1.00 0.00 98 GLY A O 16
ATOM 25750 N N . PRO A 1 99 ? 15.669 15.236 6.951 1.00 0.00 99 PRO A N 16
ATOM 25751 C CA . PRO A 1 99 ? 16.465 15.004 8.160 1.00 0.00 99 PRO A CA 16
ATOM 25752 C C . PRO A 1 99 ? 15.768 15.510 9.418 1.00 0.00 99 PRO A C 16
ATOM 25753 O O . PRO A 1 99 ? 15.093 16.540 9.394 1.00 0.00 99 PRO A O 16
ATOM 25764 N N . SER A 1 100 ? 15.936 14.782 10.517 1.00 0.00 100 SER A N 16
ATOM 25765 C CA . SER A 1 100 ? 15.321 15.156 11.784 1.00 0.00 100 SER A CA 16
ATOM 25766 C C . SER A 1 100 ? 15.985 16.400 12.364 1.00 0.00 100 SER A C 16
ATOM 25767 O O . SER A 1 100 ? 17.202 16.560 12.287 1.00 0.00 100 SER A O 16
ATOM 25775 N N . SER A 1 101 ? 15.175 17.280 12.945 1.00 0.00 101 SER A N 16
ATOM 25776 C CA . SER A 1 101 ? 15.682 18.513 13.536 1.00 0.00 101 SER A CA 16
ATOM 25777 C C . SER A 1 101 ? 15.579 18.469 15.057 1.00 0.00 101 SER A C 16
ATOM 25778 O O . SER A 1 101 ? 15.224 19.459 15.695 1.00 0.00 101 SER A O 16
ATOM 25786 N N . GLY A 1 102 ? 15.892 17.312 15.632 1.00 0.00 102 GLY A N 16
ATOM 25787 C CA . GLY A 1 102 ? 15.829 17.159 17.074 1.00 0.00 102 GLY A CA 16
ATOM 25788 C C . GLY A 1 102 ? 17.154 16.724 17.669 1.00 0.00 102 GLY A C 16
ATOM 25789 O O . GLY A 1 102 ? 17.359 15.542 17.947 1.00 0.00 102 GLY A O 16
ATOM 25793 N N . GLY A 1 1 ? 1.360 3.369 15.542 1.00 0.00 1 GLY A N 17
ATOM 25794 C CA . GLY A 1 1 ? -0.047 3.690 15.384 1.00 0.00 1 GLY A CA 17
ATOM 25795 C C . GLY A 1 1 ? -0.432 3.913 13.936 1.00 0.00 1 GLY A C 17
ATOM 25796 O O . GLY A 1 1 ? 0.315 4.529 13.176 1.00 0.00 1 GLY A O 17
ATOM 25800 N N . SER A 1 2 ? -1.600 3.409 13.551 1.00 0.00 2 SER A N 17
ATOM 25801 C CA . SER A 1 2 ? -2.081 3.551 12.182 1.00 0.00 2 SER A CA 17
ATOM 25802 C C . SER A 1 2 ? -3.578 3.843 12.159 1.00 0.00 2 SER A C 17
ATOM 25803 O O . SER A 1 2 ? -4.046 4.685 11.393 1.00 0.00 2 SER A O 17
ATOM 25811 N N . SER A 1 3 ? -4.323 3.138 13.005 1.00 0.00 3 SER A N 17
ATOM 25812 C CA . SER A 1 3 ? -5.768 3.316 13.080 1.00 0.00 3 SER A CA 17
ATOM 25813 C C . SER A 1 3 ? -6.422 3.036 11.730 1.00 0.00 3 SER A C 17
ATOM 25814 O O . SER A 1 3 ? -6.386 3.869 10.826 1.00 0.00 3 SER A O 17
ATOM 25822 N N . GLY A 1 4 ? -7.019 1.855 11.602 1.00 0.00 4 GLY A N 17
ATOM 25823 C CA . GLY A 1 4 ? -7.672 1.485 10.360 1.00 0.00 4 GLY A CA 17
ATOM 25824 C C . GLY A 1 4 ? -8.957 2.255 10.128 1.00 0.00 4 GLY A C 17
ATOM 25825 O O . GLY A 1 4 ? -9.125 3.362 10.640 1.00 0.00 4 GLY A O 17
ATOM 25829 N N . SER A 1 5 ? -9.864 1.670 9.352 1.00 0.00 5 SER A N 17
ATOM 25830 C CA . SER A 1 5 ? -11.137 2.312 9.049 1.00 0.00 5 SER A CA 17
ATOM 25831 C C . SER A 1 5 ? -12.282 1.620 9.782 1.00 0.00 5 SER A C 17
ATOM 25832 O O . SER A 1 5 ? -12.858 0.653 9.284 1.00 0.00 5 SER A O 17
ATOM 25840 N N . SER A 1 6 ? -12.607 2.124 10.968 1.00 0.00 6 SER A N 17
ATOM 25841 C CA . SER A 1 6 ? -13.681 1.553 11.773 1.00 0.00 6 SER A CA 17
ATOM 25842 C C . SER A 1 6 ? -14.978 1.482 10.975 1.00 0.00 6 SER A C 17
ATOM 25843 O O . SER A 1 6 ? -15.549 0.408 10.789 1.00 0.00 6 SER A O 17
ATOM 25851 N N . GLY A 1 7 ? -15.441 2.636 10.504 1.00 0.00 7 GLY A N 17
ATOM 25852 C CA . GLY A 1 7 ? -16.669 2.684 9.731 1.00 0.00 7 GLY A CA 17
ATOM 25853 C C . GLY A 1 7 ? -16.418 2.953 8.261 1.00 0.00 7 GLY A C 17
ATOM 25854 O O . GLY A 1 7 ? -15.710 3.895 7.908 1.00 0.00 7 GLY A O 17
ATOM 25858 N N . GLN A 1 8 ? -16.998 2.120 7.402 1.00 0.00 8 GLN A N 17
ATOM 25859 C CA . GLN A 1 8 ? -16.832 2.272 5.961 1.00 0.00 8 GLN A CA 17
ATOM 25860 C C . GLN A 1 8 ? -18.143 2.686 5.302 1.00 0.00 8 GLN A C 17
ATOM 25861 O O . GLN A 1 8 ? -19.029 1.860 5.083 1.00 0.00 8 GLN A O 17
ATOM 25875 N N . LYS A 1 9 ? -18.261 3.973 4.988 1.00 0.00 9 LYS A N 17
ATOM 25876 C CA . LYS A 1 9 ? -19.464 4.498 4.353 1.00 0.00 9 LYS A CA 17
ATOM 25877 C C . LYS A 1 9 ? -19.450 4.225 2.852 1.00 0.00 9 LYS A C 17
ATOM 25878 O O . LYS A 1 9 ? -19.810 5.087 2.051 1.00 0.00 9 LYS A O 17
ATOM 25897 N N . GLY A 1 10 ? -19.034 3.019 2.479 1.00 0.00 10 GLY A N 17
ATOM 25898 C CA . GLY A 1 10 ? -18.983 2.653 1.075 1.00 0.00 10 GLY A CA 17
ATOM 25899 C C . GLY A 1 10 ? -17.627 2.924 0.455 1.00 0.00 10 GLY A C 17
ATOM 25900 O O . GLY A 1 10 ? -16.616 2.375 0.894 1.00 0.00 10 GLY A O 17
ATOM 25904 N N . ARG A 1 11 ? -17.605 3.768 -0.571 1.00 0.00 11 ARG A N 17
ATOM 25905 C CA . ARG A 1 11 ? -16.363 4.107 -1.255 1.00 0.00 11 ARG A CA 17
ATOM 25906 C C . ARG A 1 11 ? -16.208 5.619 -1.383 1.00 0.00 11 ARG A C 17
ATOM 25907 O O . ARG A 1 11 ? -17.195 6.351 -1.455 1.00 0.00 11 ARG A O 17
ATOM 25928 N N . VAL A 1 12 ? -14.962 6.081 -1.410 1.00 0.00 12 VAL A N 17
ATOM 25929 C CA . VAL A 1 12 ? -14.677 7.506 -1.530 1.00 0.00 12 VAL A CA 17
ATOM 25930 C C . VAL A 1 12 ? -13.599 7.765 -2.577 1.00 0.00 12 VAL A C 17
ATOM 25931 O O . VAL A 1 12 ? -12.795 6.887 -2.883 1.00 0.00 12 VAL A O 17
ATOM 25944 N N . GLU A 1 13 ? -13.589 8.978 -3.120 1.00 0.00 13 GLU A N 17
ATOM 25945 C CA . GLU A 1 13 ? -12.609 9.353 -4.133 1.00 0.00 13 GLU A CA 17
ATOM 25946 C C . GLU A 1 13 ? -11.785 10.554 -3.676 1.00 0.00 13 GLU A C 17
ATOM 25947 O O . GLU A 1 13 ? -12.023 11.684 -4.103 1.00 0.00 13 GLU A O 17
ATOM 25959 N N . THR A 1 14 ? -10.816 10.301 -2.802 1.00 0.00 14 THR A N 17
ATOM 25960 C CA . THR A 1 14 ? -9.958 11.359 -2.284 1.00 0.00 14 THR A CA 17
ATOM 25961 C C . THR A 1 14 ? -8.489 10.961 -2.356 1.00 0.00 14 THR A C 17
ATOM 25962 O O . THR A 1 14 ? -8.081 9.950 -1.785 1.00 0.00 14 THR A O 17
ATOM 25973 N N . ARG A 1 15 ? -7.697 11.762 -3.063 1.00 0.00 15 ARG A N 17
ATOM 25974 C CA . ARG A 1 15 ? -6.272 11.492 -3.210 1.00 0.00 15 ARG A CA 17
ATOM 25975 C C . ARG A 1 15 ? -6.020 10.002 -3.418 1.00 0.00 15 ARG A C 17
ATOM 25976 O O . ARG A 1 15 ? -6.935 9.247 -3.748 1.00 0.00 15 ARG A O 17
ATOM 25997 N N . ARG A 1 16 ? -4.773 9.585 -3.225 1.00 0.00 16 ARG A N 17
ATOM 25998 C CA . ARG A 1 16 ? -4.400 8.186 -3.394 1.00 0.00 16 ARG A CA 17
ATOM 25999 C C . ARG A 1 16 ? -3.274 7.804 -2.438 1.00 0.00 16 ARG A C 17
ATOM 26000 O O . ARG A 1 16 ? -2.120 8.186 -2.636 1.00 0.00 16 ARG A O 17
ATOM 26021 N N . VAL A 1 17 ? -3.617 7.048 -1.399 1.00 0.00 17 VAL A N 17
ATOM 26022 C CA . VAL A 1 17 ? -2.635 6.614 -0.412 1.00 0.00 17 VAL A CA 17
ATOM 26023 C C . VAL A 1 17 ? -2.900 5.180 0.032 1.00 0.00 17 VAL A C 17
ATOM 26024 O O . VAL A 1 17 ? -3.798 4.921 0.832 1.00 0.00 17 VAL A O 17
ATOM 26037 N N . VAL A 1 18 ? -2.110 4.249 -0.493 1.00 0.00 18 VAL A N 17
ATOM 26038 C CA . VAL A 1 18 ? -2.257 2.839 -0.150 1.00 0.00 18 VAL A CA 17
ATOM 26039 C C . VAL A 1 18 ? -1.336 2.455 1.003 1.00 0.00 18 VAL A C 17
ATOM 26040 O O . VAL A 1 18 ? -0.128 2.304 0.823 1.00 0.00 18 VAL A O 17
ATOM 26053 N N . HIS A 1 19 ? -1.916 2.297 2.189 1.00 0.00 19 HIS A N 17
ATOM 26054 C CA . HIS A 1 19 ? -1.147 1.930 3.373 1.00 0.00 19 HIS A CA 17
ATOM 26055 C C . HIS A 1 19 ? -0.938 0.420 3.437 1.00 0.00 19 HIS A C 17
ATOM 26056 O O . HIS A 1 19 ? -1.864 -0.355 3.198 1.00 0.00 19 HIS A O 17
ATOM 26070 N N . ILE A 1 20 ? 0.284 0.010 3.760 1.00 0.00 20 ILE A N 17
ATOM 26071 C CA . ILE A 1 20 ? 0.614 -1.406 3.855 1.00 0.00 20 ILE A CA 17
ATOM 26072 C C . ILE A 1 20 ? 1.373 -1.708 5.143 1.00 0.00 20 ILE A C 17
ATOM 26073 O O . ILE A 1 20 ? 2.330 -1.015 5.488 1.00 0.00 20 ILE A O 17
ATOM 26089 N N . MET A 1 21 ? 0.942 -2.749 5.848 1.00 0.00 21 MET A N 17
ATOM 26090 C CA . MET A 1 21 ? 1.583 -3.145 7.095 1.00 0.00 21 MET A CA 17
ATOM 26091 C C . MET A 1 21 ? 1.863 -4.644 7.111 1.00 0.00 21 MET A C 17
ATOM 26092 O O . MET A 1 21 ? 1.377 -5.385 6.257 1.00 0.00 21 MET A O 17
ATOM 26106 N N . ASP A 1 22 ? 2.650 -5.084 8.086 1.00 0.00 22 ASP A N 17
ATOM 26107 C CA . ASP A 1 22 ? 2.995 -6.496 8.214 1.00 0.00 22 ASP A CA 17
ATOM 26108 C C . ASP A 1 22 ? 4.031 -6.898 7.169 1.00 0.00 22 ASP A C 17
ATOM 26109 O O . ASP A 1 22 ? 4.494 -8.039 7.146 1.00 0.00 22 ASP A O 17
ATOM 26118 N N . PHE A 1 23 ? 4.392 -5.954 6.306 1.00 0.00 23 PHE A N 17
ATOM 26119 C CA . PHE A 1 23 ? 5.371 -6.210 5.257 1.00 0.00 23 PHE A CA 17
ATOM 26120 C C . PHE A 1 23 ? 6.793 -6.114 5.806 1.00 0.00 23 PHE A C 17
ATOM 26121 O O . PHE A 1 23 ? 7.102 -5.228 6.602 1.00 0.00 23 PHE A O 17
ATOM 26138 N N . GLN A 1 24 ? 7.651 -7.031 5.373 1.00 0.00 24 GLN A N 17
ATOM 26139 C CA . GLN A 1 24 ? 9.038 -7.051 5.821 1.00 0.00 24 GLN A CA 17
ATOM 26140 C C . GLN A 1 24 ? 9.943 -6.337 4.822 1.00 0.00 24 GLN A C 17
ATOM 26141 O O . GLN A 1 24 ? 9.468 -5.735 3.860 1.00 0.00 24 GLN A O 17
ATOM 26155 N N . ARG A 1 25 ? 11.250 -6.409 5.059 1.00 0.00 25 ARG A N 17
ATOM 26156 C CA . ARG A 1 25 ? 12.220 -5.768 4.180 1.00 0.00 25 ARG A CA 17
ATOM 26157 C C . ARG A 1 25 ? 13.237 -6.781 3.663 1.00 0.00 25 ARG A C 17
ATOM 26158 O O . ARG A 1 25 ? 13.363 -7.880 4.201 1.00 0.00 25 ARG A O 17
ATOM 26179 N N . GLY A 1 26 ? 13.959 -6.404 2.612 1.00 0.00 26 GLY A N 17
ATOM 26180 C CA . GLY A 1 26 ? 14.955 -7.291 2.039 1.00 0.00 26 GLY A CA 17
ATOM 26181 C C . GLY A 1 26 ? 15.775 -6.619 0.955 1.00 0.00 26 GLY A C 17
ATOM 26182 O O . GLY A 1 26 ? 15.946 -7.166 -0.134 1.00 0.00 26 GLY A O 17
ATOM 26186 N N . LYS A 1 27 ? 16.284 -5.428 1.254 1.00 0.00 27 LYS A N 17
ATOM 26187 C CA . LYS A 1 27 ? 17.091 -4.679 0.297 1.00 0.00 27 LYS A CA 17
ATOM 26188 C C . LYS A 1 27 ? 16.225 -4.131 -0.833 1.00 0.00 27 LYS A C 17
ATOM 26189 O O . LYS A 1 27 ? 15.996 -2.927 -0.923 1.00 0.00 27 LYS A O 17
ATOM 26208 N N . ASN A 1 28 ? 15.748 -5.026 -1.693 1.00 0.00 28 ASN A N 17
ATOM 26209 C CA . ASN A 1 28 ? 14.907 -4.632 -2.817 1.00 0.00 28 ASN A CA 17
ATOM 26210 C C . ASN A 1 28 ? 13.436 -4.609 -2.415 1.00 0.00 28 ASN A C 17
ATOM 26211 O O . ASN A 1 28 ? 12.553 -4.872 -3.232 1.00 0.00 28 ASN A O 17
ATOM 26222 N N . LEU A 1 29 ? 13.179 -4.294 -1.150 1.00 0.00 29 LEU A N 17
ATOM 26223 C CA . LEU A 1 29 ? 11.814 -4.235 -0.638 1.00 0.00 29 LEU A CA 17
ATOM 26224 C C . LEU A 1 29 ? 11.001 -3.174 -1.373 1.00 0.00 29 LEU A C 17
ATOM 26225 O O . LEU A 1 29 ? 9.933 -3.461 -1.914 1.00 0.00 29 LEU A O 17
ATOM 26241 N N . ARG A 1 30 ? 11.515 -1.949 -1.388 1.00 0.00 30 ARG A N 17
ATOM 26242 C CA . ARG A 1 30 ? 10.838 -0.845 -2.058 1.00 0.00 30 ARG A CA 17
ATOM 26243 C C . ARG A 1 30 ? 10.211 -1.307 -3.370 1.00 0.00 30 ARG A C 17
ATOM 26244 O O . ARG A 1 30 ? 9.168 -0.801 -3.784 1.00 0.00 30 ARG A O 17
ATOM 26265 N N . TYR A 1 31 ? 10.854 -2.270 -4.020 1.00 0.00 31 TYR A N 17
ATOM 26266 C CA . TYR A 1 31 ? 10.363 -2.798 -5.287 1.00 0.00 31 TYR A CA 17
ATOM 26267 C C . TYR A 1 31 ? 9.195 -3.754 -5.062 1.00 0.00 31 TYR A C 17
ATOM 26268 O O . TYR A 1 31 ? 8.230 -3.761 -5.824 1.00 0.00 31 TYR A O 17
ATOM 26286 N N . GLN A 1 32 ? 9.294 -4.560 -4.009 1.00 0.00 32 GLN A N 17
ATOM 26287 C CA . GLN A 1 32 ? 8.246 -5.521 -3.683 1.00 0.00 32 GLN A CA 17
ATOM 26288 C C . GLN A 1 32 ? 6.941 -4.809 -3.345 1.00 0.00 32 GLN A C 17
ATOM 26289 O O . GLN A 1 32 ? 5.856 -5.364 -3.522 1.00 0.00 32 GLN A O 17
ATOM 26303 N N . LEU A 1 33 ? 7.053 -3.578 -2.857 1.00 0.00 33 LEU A N 17
ATOM 26304 C CA . LEU A 1 33 ? 5.881 -2.791 -2.493 1.00 0.00 33 LEU A CA 17
ATOM 26305 C C . LEU A 1 33 ? 5.331 -2.042 -3.704 1.00 0.00 33 LEU A C 17
ATOM 26306 O O . LEU A 1 33 ? 4.116 -1.941 -3.884 1.00 0.00 33 LEU A O 17
ATOM 26322 N N . LEU A 1 34 ? 6.231 -1.521 -4.529 1.00 0.00 34 LEU A N 17
ATOM 26323 C CA . LEU A 1 34 ? 5.837 -0.783 -5.725 1.00 0.00 34 LEU A CA 17
ATOM 26324 C C . LEU A 1 34 ? 5.317 -1.730 -6.802 1.00 0.00 34 LEU A C 17
ATOM 26325 O O . LEU A 1 34 ? 4.520 -1.339 -7.654 1.00 0.00 34 LEU A O 17
ATOM 26341 N N . GLN A 1 35 ? 5.773 -2.978 -6.756 1.00 0.00 35 GLN A N 17
ATOM 26342 C CA . GLN A 1 35 ? 5.354 -3.981 -7.727 1.00 0.00 35 GLN A CA 17
ATOM 26343 C C . GLN A 1 35 ? 3.899 -4.381 -7.502 1.00 0.00 35 GLN A C 17
ATOM 26344 O O . GLN A 1 35 ? 3.283 -5.025 -8.352 1.00 0.00 35 GLN A O 17
ATOM 26358 N N . LEU A 1 36 ? 3.356 -3.997 -6.352 1.00 0.00 36 LEU A N 17
ATOM 26359 C CA . LEU A 1 36 ? 1.973 -4.317 -6.014 1.00 0.00 36 LEU A CA 17
ATOM 26360 C C . LEU A 1 36 ? 1.021 -3.262 -6.568 1.00 0.00 36 LEU A C 17
ATOM 26361 O O . LEU A 1 36 ? -0.190 -3.479 -6.639 1.00 0.00 36 LEU A O 17
ATOM 26377 N N . VAL A 1 37 ? 1.574 -2.119 -6.959 1.00 0.00 37 VAL A N 17
ATOM 26378 C CA . VAL A 1 37 ? 0.774 -1.031 -7.509 1.00 0.00 37 VAL A CA 17
ATOM 26379 C C . VAL A 1 37 ? 1.300 -0.596 -8.872 1.00 0.00 37 VAL A C 17
ATOM 26380 O O . VAL A 1 37 ? 0.628 0.129 -9.604 1.00 0.00 37 VAL A O 17
ATOM 26393 N N . GLU A 1 38 ? 2.506 -1.044 -9.204 1.00 0.00 38 GLU A N 17
ATOM 26394 C CA . GLU A 1 38 ? 3.124 -0.700 -10.480 1.00 0.00 38 GLU A CA 17
ATOM 26395 C C . GLU A 1 38 ? 2.192 -1.032 -11.642 1.00 0.00 38 GLU A C 17
ATOM 26396 O O . GLU A 1 38 ? 1.782 -0.161 -12.411 1.00 0.00 38 GLU A O 17
ATOM 26408 N N . PRO A 1 39 ? 1.848 -2.322 -11.775 1.00 0.00 39 PRO A N 17
ATOM 26409 C CA . PRO A 1 39 ? 0.961 -2.800 -12.839 1.00 0.00 39 PRO A CA 17
ATOM 26410 C C . PRO A 1 39 ? -0.478 -2.335 -12.647 1.00 0.00 39 PRO A C 17
ATOM 26411 O O . PRO A 1 39 ? -1.353 -2.636 -13.459 1.00 0.00 39 PRO A O 17
ATOM 26422 N N . PHE A 1 40 ? -0.718 -1.598 -11.568 1.00 0.00 40 PHE A N 17
ATOM 26423 C CA . PHE A 1 40 ? -2.052 -1.090 -11.269 1.00 0.00 40 PHE A CA 17
ATOM 26424 C C . PHE A 1 40 ? -2.177 0.377 -11.665 1.00 0.00 40 PHE A C 17
ATOM 26425 O O . PHE A 1 40 ? -3.267 0.948 -11.638 1.00 0.00 40 PHE A O 17
ATOM 26442 N N . GLY A 1 41 ? -1.052 0.984 -12.032 1.00 0.00 41 GLY A N 17
ATOM 26443 C CA . GLY A 1 41 ? -1.057 2.380 -12.428 1.00 0.00 41 GLY A CA 17
ATOM 26444 C C . GLY A 1 41 ? 0.333 2.984 -12.438 1.00 0.00 41 GLY A C 17
ATOM 26445 O O . GLY A 1 41 ? 1.319 2.288 -12.675 1.00 0.00 41 GLY A O 17
ATOM 26449 N N . VAL A 1 42 ? 0.411 4.286 -12.180 1.00 0.00 42 VAL A N 17
ATOM 26450 C CA . VAL A 1 42 ? 1.691 4.985 -12.160 1.00 0.00 42 VAL A CA 17
ATOM 26451 C C . VAL A 1 42 ? 2.070 5.397 -10.742 1.00 0.00 42 VAL A C 17
ATOM 26452 O O . VAL A 1 42 ? 1.205 5.708 -9.923 1.00 0.00 42 VAL A O 17
ATOM 26465 N N . ILE A 1 43 ? 3.368 5.396 -10.460 1.00 0.00 43 ILE A N 17
ATOM 26466 C CA . ILE A 1 43 ? 3.863 5.771 -9.140 1.00 0.00 43 ILE A CA 17
ATOM 26467 C C . ILE A 1 43 ? 4.121 7.271 -9.056 1.00 0.00 43 ILE A C 17
ATOM 26468 O O . ILE A 1 43 ? 4.886 7.825 -9.845 1.00 0.00 43 ILE A O 17
ATOM 26484 N N . SER A 1 44 ? 3.479 7.923 -8.092 1.00 0.00 44 SER A N 17
ATOM 26485 C CA . SER A 1 44 ? 3.637 9.360 -7.905 1.00 0.00 44 SER A CA 17
ATOM 26486 C C . SER A 1 44 ? 4.631 9.656 -6.784 1.00 0.00 44 SER A C 17
ATOM 26487 O O . SER A 1 44 ? 5.535 10.475 -6.943 1.00 0.00 44 SER A O 17
ATOM 26495 N N . ASN A 1 45 ? 4.454 8.983 -5.652 1.00 0.00 45 ASN A N 17
ATOM 26496 C CA . ASN A 1 45 ? 5.333 9.173 -4.505 1.00 0.00 45 ASN A CA 17
ATOM 26497 C C . ASN A 1 45 ? 5.019 8.163 -3.405 1.00 0.00 45 ASN A C 17
ATOM 26498 O O . ASN A 1 45 ? 3.869 8.022 -2.987 1.00 0.00 45 ASN A O 17
ATOM 26509 N N . HIS A 1 46 ? 6.049 7.462 -2.941 1.00 0.00 46 HIS A N 17
ATOM 26510 C CA . HIS A 1 46 ? 5.884 6.464 -1.890 1.00 0.00 46 HIS A CA 17
ATOM 26511 C C . HIS A 1 46 ? 6.661 6.861 -0.638 1.00 0.00 46 HIS A C 17
ATOM 26512 O O . HIS A 1 46 ? 7.587 7.671 -0.700 1.00 0.00 46 HIS A O 17
ATOM 26526 N N . LEU A 1 47 ? 6.278 6.287 0.497 1.00 0.00 47 LEU A N 17
ATOM 26527 C CA . LEU A 1 47 ? 6.938 6.581 1.764 1.00 0.00 47 LEU A CA 17
ATOM 26528 C C . LEU A 1 47 ? 7.136 5.309 2.583 1.00 0.00 47 LEU A C 17
ATOM 26529 O O . LEU A 1 47 ? 6.181 4.582 2.858 1.00 0.00 47 LEU A O 17
ATOM 26545 N N . ILE A 1 48 ? 8.380 5.049 2.971 1.00 0.00 48 ILE A N 17
ATOM 26546 C CA . ILE A 1 48 ? 8.702 3.867 3.761 1.00 0.00 48 ILE A CA 17
ATOM 26547 C C . ILE A 1 48 ? 9.482 4.240 5.016 1.00 0.00 48 ILE A C 17
ATOM 26548 O O . ILE A 1 48 ? 10.565 4.824 4.937 1.00 0.00 48 ILE A O 17
ATOM 26564 N N . LEU A 1 49 ? 8.927 3.902 6.175 1.00 0.00 49 LEU A N 17
ATOM 26565 C CA . LEU A 1 49 ? 9.572 4.200 7.449 1.00 0.00 49 LEU A CA 17
ATOM 26566 C C . LEU A 1 49 ? 10.456 3.040 7.896 1.00 0.00 49 LEU A C 17
ATOM 26567 O O . LEU A 1 49 ? 10.124 1.875 7.682 1.00 0.00 49 LEU A O 17
ATOM 26583 N N . ASN A 1 50 ? 11.583 3.368 8.520 1.00 0.00 50 ASN A N 17
ATOM 26584 C CA . ASN A 1 50 ? 12.515 2.354 9.000 1.00 0.00 50 ASN A CA 17
ATOM 26585 C C . ASN A 1 50 ? 12.230 1.999 10.456 1.00 0.00 50 ASN A C 17
ATOM 26586 O O . ASN A 1 50 ? 12.692 0.974 10.958 1.00 0.00 50 ASN A O 17
ATOM 26597 N N . LYS A 1 51 ? 11.467 2.853 11.129 1.00 0.00 51 LYS A N 17
ATOM 26598 C CA . LYS A 1 51 ? 11.118 2.630 12.526 1.00 0.00 51 LYS A CA 17
ATOM 26599 C C . LYS A 1 51 ? 10.248 1.387 12.679 1.00 0.00 51 LYS A C 17
ATOM 26600 O O . LYS A 1 51 ? 10.452 0.582 13.588 1.00 0.00 51 LYS A O 17
ATOM 26619 N N . ILE A 1 52 ? 9.278 1.235 11.783 1.00 0.00 52 ILE A N 17
ATOM 26620 C CA . ILE A 1 52 ? 8.379 0.089 11.817 1.00 0.00 52 ILE A CA 17
ATOM 26621 C C . ILE A 1 52 ? 8.051 -0.393 10.409 1.00 0.00 52 ILE A C 17
ATOM 26622 O O . ILE A 1 52 ? 8.595 0.109 9.427 1.00 0.00 52 ILE A O 17
ATOM 26638 N N . ASN A 1 53 ? 7.154 -1.370 10.318 1.00 0.00 53 ASN A N 17
ATOM 26639 C CA . ASN A 1 53 ? 6.751 -1.921 9.029 1.00 0.00 53 ASN A CA 17
ATOM 26640 C C . ASN A 1 53 ? 5.527 -1.190 8.484 1.00 0.00 53 ASN A C 17
ATOM 26641 O O . ASN A 1 53 ? 4.511 -1.809 8.174 1.00 0.00 53 ASN A O 17
ATOM 26652 N N . GLU A 1 54 ? 5.635 0.130 8.371 1.00 0.00 54 GLU A N 17
ATOM 26653 C CA . GLU A 1 54 ? 4.537 0.945 7.863 1.00 0.00 54 GLU A CA 17
ATOM 26654 C C . GLU A 1 54 ? 4.963 1.714 6.616 1.00 0.00 54 GLU A C 17
ATOM 26655 O O . GLU A 1 54 ? 5.865 2.549 6.666 1.00 0.00 54 GLU A O 17
ATOM 26667 N N . ALA A 1 55 ? 4.305 1.426 5.498 1.00 0.00 55 ALA A N 17
ATOM 26668 C CA . ALA A 1 55 ? 4.613 2.091 4.238 1.00 0.00 55 ALA A CA 17
ATOM 26669 C C . ALA A 1 55 ? 3.342 2.577 3.549 1.00 0.00 55 ALA A C 17
ATOM 26670 O O . ALA A 1 55 ? 2.260 2.033 3.765 1.00 0.00 55 ALA A O 17
ATOM 26677 N N . PHE A 1 56 ? 3.482 3.605 2.719 1.00 0.00 56 PHE A N 17
ATOM 26678 C CA . PHE A 1 56 ? 2.344 4.166 1.999 1.00 0.00 56 PHE A CA 17
ATOM 26679 C C . PHE A 1 56 ? 2.762 4.651 0.614 1.00 0.00 56 PHE A C 17
ATOM 26680 O O . PHE A 1 56 ? 3.710 5.425 0.475 1.00 0.00 56 PHE A O 17
ATOM 26697 N N . ILE A 1 57 ? 2.050 4.189 -0.408 1.00 0.00 57 ILE A N 17
ATOM 26698 C CA . ILE A 1 57 ? 2.346 4.575 -1.782 1.00 0.00 57 ILE A CA 17
ATOM 26699 C C . ILE A 1 57 ? 1.281 5.520 -2.329 1.00 0.00 57 ILE A C 17
ATOM 26700 O O . ILE A 1 57 ? 0.087 5.310 -2.124 1.00 0.00 57 ILE A O 17
ATOM 26716 N N . GLU A 1 58 ? 1.725 6.561 -3.028 1.00 0.00 58 GLU A N 17
ATOM 26717 C CA . GLU A 1 58 ? 0.809 7.538 -3.606 1.00 0.00 58 GLU A CA 17
ATOM 26718 C C . GLU A 1 58 ? 0.748 7.395 -5.124 1.00 0.00 58 GLU A C 17
ATOM 26719 O O . GLU A 1 58 ? 1.756 7.553 -5.813 1.00 0.00 58 GLU A O 17
ATOM 26731 N N . MET A 1 59 ? -0.441 7.094 -5.636 1.00 0.00 59 MET A N 17
ATOM 26732 C CA . MET A 1 59 ? -0.633 6.931 -7.073 1.00 0.00 59 MET A CA 17
ATOM 26733 C C . MET A 1 59 ? -1.011 8.257 -7.725 1.00 0.00 59 MET A C 17
ATOM 26734 O O . MET A 1 59 ? -1.433 9.194 -7.048 1.00 0.00 59 MET A O 17
ATOM 26748 N N . ALA A 1 60 ? -0.859 8.327 -9.044 1.00 0.00 60 ALA A N 17
ATOM 26749 C CA . ALA A 1 60 ? -1.188 9.538 -9.786 1.00 0.00 60 ALA A CA 17
ATOM 26750 C C . ALA A 1 60 ? -2.697 9.739 -9.870 1.00 0.00 60 ALA A C 17
ATOM 26751 O O . ALA A 1 60 ? -3.180 10.867 -9.972 1.00 0.00 60 ALA A O 17
ATOM 26758 N N . THR A 1 61 ? -3.439 8.636 -9.827 1.00 0.00 61 THR A N 17
ATOM 26759 C CA . THR A 1 61 ? -4.893 8.691 -9.901 1.00 0.00 61 THR A CA 17
ATOM 26760 C C . THR A 1 61 ? -5.530 7.677 -8.957 1.00 0.00 61 THR A C 17
ATOM 26761 O O . THR A 1 61 ? -5.159 6.503 -8.947 1.00 0.00 61 THR A O 17
ATOM 26772 N N . THR A 1 62 ? -6.492 8.137 -8.163 1.00 0.00 62 THR A N 17
ATOM 26773 C CA . THR A 1 62 ? -7.180 7.270 -7.214 1.00 0.00 62 THR A CA 17
ATOM 26774 C C . THR A 1 62 ? -7.630 5.975 -7.879 1.00 0.00 62 THR A C 17
ATOM 26775 O O . THR A 1 62 ? -7.853 4.968 -7.208 1.00 0.00 62 THR A O 17
ATOM 26786 N N . GLU A 1 63 ? -7.759 6.008 -9.202 1.00 0.00 63 GLU A N 17
ATOM 26787 C CA . GLU A 1 63 ? -8.183 4.835 -9.957 1.00 0.00 63 GLU A CA 17
ATOM 26788 C C . GLU A 1 63 ? -7.214 3.675 -9.750 1.00 0.00 63 GLU A C 17
ATOM 26789 O O . GLU A 1 63 ? -7.620 2.514 -9.696 1.00 0.00 63 GLU A O 17
ATOM 26801 N N . ASP A 1 64 ? -5.930 3.998 -9.633 1.00 0.00 64 ASP A N 17
ATOM 26802 C CA . ASP A 1 64 ? -4.902 2.985 -9.431 1.00 0.00 64 ASP A CA 17
ATOM 26803 C C . ASP A 1 64 ? -4.955 2.432 -8.010 1.00 0.00 64 ASP A C 17
ATOM 26804 O O . ASP A 1 64 ? -5.253 1.256 -7.802 1.00 0.00 64 ASP A O 17
ATOM 26813 N N . ALA A 1 65 ? -4.663 3.287 -7.036 1.00 0.00 65 ALA A N 17
ATOM 26814 C CA . ALA A 1 65 ? -4.679 2.885 -5.636 1.00 0.00 65 ALA A CA 17
ATOM 26815 C C . ALA A 1 65 ? -5.890 2.010 -5.329 1.00 0.00 65 ALA A C 17
ATOM 26816 O O . ALA A 1 65 ? -5.751 0.905 -4.806 1.00 0.00 65 ALA A O 17
ATOM 26823 N N . GLN A 1 66 ? -7.076 2.511 -5.660 1.00 0.00 66 GLN A N 17
ATOM 26824 C CA . GLN A 1 66 ? -8.310 1.774 -5.418 1.00 0.00 66 GLN A CA 17
ATOM 26825 C C . GLN A 1 66 ? -8.246 0.385 -6.045 1.00 0.00 66 GLN A C 17
ATOM 26826 O O . GLN A 1 66 ? -8.746 -0.587 -5.478 1.00 0.00 66 GLN A O 17
ATOM 26840 N N . ALA A 1 67 ? -7.628 0.298 -7.219 1.00 0.00 67 ALA A N 17
ATOM 26841 C CA . ALA A 1 67 ? -7.498 -0.971 -7.922 1.00 0.00 67 ALA A CA 17
ATOM 26842 C C . ALA A 1 67 ? -6.571 -1.922 -7.171 1.00 0.00 67 ALA A C 17
ATOM 26843 O O . ALA A 1 67 ? -6.858 -3.112 -7.043 1.00 0.00 67 ALA A O 17
ATOM 26850 N N . ALA A 1 68 ? -5.459 -1.389 -6.676 1.00 0.00 68 ALA A N 17
ATOM 26851 C CA . ALA A 1 68 ? -4.491 -2.189 -5.938 1.00 0.00 68 ALA A CA 17
ATOM 26852 C C . ALA A 1 68 ? -5.128 -2.818 -4.702 1.00 0.00 68 ALA A C 17
ATOM 26853 O O . ALA A 1 68 ? -4.839 -3.964 -4.358 1.00 0.00 68 ALA A O 17
ATOM 26860 N N . VAL A 1 69 ? -5.994 -2.059 -4.037 1.00 0.00 69 VAL A N 17
ATOM 26861 C CA . VAL A 1 69 ? -6.672 -2.541 -2.841 1.00 0.00 69 VAL A CA 17
ATOM 26862 C C . VAL A 1 69 ? -7.652 -3.659 -3.176 1.00 0.00 69 VAL A C 17
ATOM 26863 O O . VAL A 1 69 ? -7.725 -4.667 -2.474 1.00 0.00 69 VAL A O 17
ATOM 26876 N N . ASP A 1 70 ? -8.404 -3.474 -4.256 1.00 0.00 70 ASP A N 17
ATOM 26877 C CA . ASP A 1 70 ? -9.380 -4.468 -4.688 1.00 0.00 70 ASP A CA 17
ATOM 26878 C C . ASP A 1 70 ? -8.703 -5.806 -4.972 1.00 0.00 70 ASP A C 17
ATOM 26879 O O . ASP A 1 70 ? -9.371 -6.827 -5.142 1.00 0.00 70 ASP A O 17
ATOM 26888 N N . TYR A 1 71 ? -7.376 -5.793 -5.023 1.00 0.00 71 TYR A N 17
ATOM 26889 C CA . TYR A 1 71 ? -6.609 -7.005 -5.290 1.00 0.00 71 TYR A CA 17
ATOM 26890 C C . TYR A 1 71 ? -6.334 -7.770 -4.000 1.00 0.00 71 TYR A C 17
ATOM 26891 O O . TYR A 1 71 ? -6.152 -8.988 -4.012 1.00 0.00 71 TYR A O 17
ATOM 26909 N N . TYR A 1 72 ? -6.303 -7.046 -2.885 1.00 0.00 72 TYR A N 17
ATOM 26910 C CA . TYR A 1 72 ? -6.048 -7.656 -1.585 1.00 0.00 72 TYR A CA 17
ATOM 26911 C C . TYR A 1 72 ? -7.324 -8.256 -1.004 1.00 0.00 72 TYR A C 17
ATOM 26912 O O . TYR A 1 72 ? -7.278 -9.197 -0.211 1.00 0.00 72 TYR A O 17
ATOM 26930 N N . THR A 1 73 ? -8.466 -7.704 -1.406 1.00 0.00 73 THR A N 17
ATOM 26931 C CA . THR A 1 73 ? -9.756 -8.182 -0.925 1.00 0.00 73 THR A CA 17
ATOM 26932 C C . THR A 1 73 ? -10.185 -9.443 -1.666 1.00 0.00 73 THR A C 17
ATOM 26933 O O . THR A 1 73 ? -10.993 -10.226 -1.165 1.00 0.00 73 THR A O 17
ATOM 26944 N N . THR A 1 74 ? -9.639 -9.636 -2.863 1.00 0.00 74 THR A N 17
ATOM 26945 C CA . THR A 1 74 ? -9.965 -10.804 -3.673 1.00 0.00 74 THR A CA 17
ATOM 26946 C C . THR A 1 74 ? -8.804 -11.789 -3.711 1.00 0.00 74 THR A C 17
ATOM 26947 O O . THR A 1 74 ? -9.000 -13.002 -3.621 1.00 0.00 74 THR A O 17
ATOM 26958 N N . THR A 1 75 ? -7.591 -11.261 -3.844 1.00 0.00 75 THR A N 17
ATOM 26959 C CA . THR A 1 75 ? -6.396 -12.095 -3.895 1.00 0.00 75 THR A CA 17
ATOM 26960 C C . THR A 1 75 ? -5.425 -11.732 -2.778 1.00 0.00 75 THR A C 17
ATOM 26961 O O . THR A 1 75 ? -5.213 -10.560 -2.464 1.00 0.00 75 THR A O 17
ATOM 26972 N N . PRO A 1 76 ? -4.817 -12.758 -2.164 1.00 0.00 76 PRO A N 17
ATOM 26973 C CA . PRO A 1 76 ? -3.855 -12.570 -1.074 1.00 0.00 76 PRO A CA 17
ATOM 26974 C C . PRO A 1 76 ? -2.546 -11.954 -1.554 1.00 0.00 76 PRO A C 17
ATOM 26975 O O . PRO A 1 76 ? -1.864 -12.515 -2.412 1.00 0.00 76 PRO A O 17
ATOM 26986 N N . ALA A 1 77 ? -2.200 -10.799 -0.996 1.00 0.00 77 ALA A N 17
ATOM 26987 C CA . ALA A 1 77 ? -0.970 -10.109 -1.367 1.00 0.00 77 ALA A CA 17
ATOM 26988 C C . ALA A 1 77 ? 0.207 -10.596 -0.528 1.00 0.00 77 ALA A C 17
ATOM 26989 O O . ALA A 1 77 ? 0.459 -10.082 0.564 1.00 0.00 77 ALA A O 17
ATOM 26996 N N . LEU A 1 78 ? 0.924 -11.589 -1.043 1.00 0.00 78 LEU A N 17
ATOM 26997 C CA . LEU A 1 78 ? 2.074 -12.146 -0.340 1.00 0.00 78 LEU A CA 17
ATOM 26998 C C . LEU A 1 78 ? 3.347 -11.384 -0.692 1.00 0.00 78 LEU A C 17
ATOM 26999 O O . LEU A 1 78 ? 3.865 -11.497 -1.802 1.00 0.00 78 LEU A O 17
ATOM 27015 N N . VAL A 1 79 ? 3.849 -10.607 0.265 1.00 0.00 79 VAL A N 17
ATOM 27016 C CA . VAL A 1 79 ? 5.064 -9.828 0.057 1.00 0.00 79 VAL A CA 17
ATOM 27017 C C . VAL A 1 79 ? 6.292 -10.583 0.554 1.00 0.00 79 VAL A C 17
ATOM 27018 O O . VAL A 1 79 ? 6.356 -10.989 1.715 1.00 0.00 79 VAL A O 17
ATOM 27031 N N . PHE A 1 80 ? 7.265 -10.767 -0.332 1.00 0.00 80 PHE A N 17
ATOM 27032 C CA . PHE A 1 80 ? 8.492 -11.474 0.016 1.00 0.00 80 PHE A CA 17
ATOM 27033 C C . PHE A 1 80 ? 8.205 -12.940 0.331 1.00 0.00 80 PHE A C 17
ATOM 27034 O O . PHE A 1 80 ? 9.095 -13.684 0.737 1.00 0.00 80 PHE A O 17
ATOM 27051 N N . GLY A 1 81 ? 6.954 -13.346 0.139 1.00 0.00 81 GLY A N 17
ATOM 27052 C CA . GLY A 1 81 ? 6.570 -14.720 0.407 1.00 0.00 81 GLY A CA 17
ATOM 27053 C C . GLY A 1 81 ? 5.548 -14.830 1.521 1.00 0.00 81 GLY A C 17
ATOM 27054 O O . GLY A 1 81 ? 4.894 -15.861 1.674 1.00 0.00 81 GLY A O 17
ATOM 27058 N N . LYS A 1 82 ? 5.411 -13.764 2.303 1.00 0.00 82 LYS A N 17
ATOM 27059 C CA . LYS A 1 82 ? 4.461 -13.744 3.409 1.00 0.00 82 LYS A CA 17
ATOM 27060 C C . LYS A 1 82 ? 3.345 -12.737 3.151 1.00 0.00 82 LYS A C 17
ATOM 27061 O O . LYS A 1 82 ? 3.541 -11.710 2.501 1.00 0.00 82 LYS A O 17
ATOM 27080 N N . PRO A 1 83 ? 2.145 -13.035 3.672 1.00 0.00 83 PRO A N 17
ATOM 27081 C CA . PRO A 1 83 ? 0.975 -12.168 3.511 1.00 0.00 83 PRO A CA 17
ATOM 27082 C C . PRO A 1 83 ? 1.103 -10.870 4.300 1.00 0.00 83 PRO A C 17
ATOM 27083 O O . PRO A 1 83 ? 1.741 -10.831 5.353 1.00 0.00 83 PRO A O 17
ATOM 27094 N N . VAL A 1 84 ? 0.494 -9.806 3.785 1.00 0.00 84 VAL A N 17
ATOM 27095 C CA . VAL A 1 84 ? 0.540 -8.506 4.443 1.00 0.00 84 VAL A CA 17
ATOM 27096 C C . VAL A 1 84 ? -0.829 -7.832 4.424 1.00 0.00 84 VAL A C 17
ATOM 27097 O O . VAL A 1 84 ? -1.827 -8.444 4.045 1.00 0.00 84 VAL A O 17
ATOM 27110 N N . ARG A 1 85 ? -0.866 -6.570 4.835 1.00 0.00 85 ARG A N 17
ATOM 27111 C CA . ARG A 1 85 ? -2.111 -5.813 4.866 1.00 0.00 85 ARG A CA 17
ATOM 27112 C C . ARG A 1 85 ? -2.090 -4.687 3.836 1.00 0.00 85 ARG A C 17
ATOM 27113 O O . ARG A 1 85 ? -1.070 -4.025 3.646 1.00 0.00 85 ARG A O 17
ATOM 27134 N N . VAL A 1 86 ? -3.222 -4.476 3.173 1.00 0.00 86 VAL A N 17
ATOM 27135 C CA . VAL A 1 86 ? -3.334 -3.432 2.163 1.00 0.00 86 VAL A CA 17
ATOM 27136 C C . VAL A 1 86 ? -4.616 -2.627 2.343 1.00 0.00 86 VAL A C 17
ATOM 27137 O O . VAL A 1 86 ? -5.718 -3.176 2.302 1.00 0.00 86 VAL A O 17
ATOM 27150 N N . HIS A 1 87 ? -4.467 -1.321 2.542 1.00 0.00 87 HIS A N 17
ATOM 27151 C CA . HIS A 1 87 ? -5.613 -0.439 2.728 1.00 0.00 87 HIS A CA 17
ATOM 27152 C C . HIS A 1 87 ? -5.526 0.767 1.798 1.00 0.00 87 HIS A C 17
ATOM 27153 O O . HIS A 1 87 ? -4.512 0.979 1.131 1.00 0.00 87 HIS A O 17
ATOM 27167 N N . LEU A 1 88 ? -6.596 1.555 1.758 1.00 0.00 88 LEU A N 17
ATOM 27168 C CA . LEU A 1 88 ? -6.642 2.740 0.908 1.00 0.00 88 LEU A CA 17
ATOM 27169 C C . LEU A 1 88 ? -6.904 3.994 1.736 1.00 0.00 88 LEU A C 17
ATOM 27170 O O . LEU A 1 88 ? -8.044 4.439 1.862 1.00 0.00 88 LEU A O 17
ATOM 27186 N N . SER A 1 89 ? -5.841 4.559 2.298 1.00 0.00 89 SER A N 17
ATOM 27187 C CA . SER A 1 89 ? -5.956 5.760 3.116 1.00 0.00 89 SER A CA 17
ATOM 27188 C C . SER A 1 89 ? -6.628 6.886 2.336 1.00 0.00 89 SER A C 17
ATOM 27189 O O . SER A 1 89 ? -7.128 6.676 1.231 1.00 0.00 89 SER A O 17
ATOM 27197 N N . GLN A 1 90 ? -6.634 8.080 2.920 1.00 0.00 90 GLN A N 17
ATOM 27198 C CA . GLN A 1 90 ? -7.246 9.239 2.280 1.00 0.00 90 GLN A CA 17
ATOM 27199 C C . GLN A 1 90 ? -6.420 10.497 2.531 1.00 0.00 90 GLN A C 17
ATOM 27200 O O . GLN A 1 90 ? -6.196 11.298 1.623 1.00 0.00 90 GLN A O 17
ATOM 27214 N N . LYS A 1 91 ? -5.972 10.666 3.770 1.00 0.00 91 LYS A N 17
ATOM 27215 C CA . LYS A 1 91 ? -5.171 11.826 4.142 1.00 0.00 91 LYS A CA 17
ATOM 27216 C C . LYS A 1 91 ? -3.840 11.396 4.750 1.00 0.00 91 LYS A C 17
ATOM 27217 O O . LYS A 1 91 ? -3.593 10.207 4.951 1.00 0.00 91 LYS A O 17
ATOM 27236 N N . TYR A 1 92 ? -2.986 12.371 5.041 1.00 0.00 92 TYR A N 17
ATOM 27237 C CA . TYR A 1 92 ? -1.679 12.093 5.625 1.00 0.00 92 TYR A CA 17
ATOM 27238 C C . TYR A 1 92 ? -0.808 13.346 5.634 1.00 0.00 92 TYR A C 17
ATOM 27239 O O . TYR A 1 92 ? -0.507 13.900 6.693 1.00 0.00 92 TYR A O 17
ATOM 27257 N N . LYS A 1 93 ? -0.406 13.787 4.448 1.00 0.00 93 LYS A N 17
ATOM 27258 C CA . LYS A 1 93 ? 0.429 14.975 4.316 1.00 0.00 93 LYS A CA 17
ATOM 27259 C C . LYS A 1 93 ? 0.625 15.342 2.849 1.00 0.00 93 LYS A C 17
ATOM 27260 O O . LYS A 1 93 ? 0.075 16.334 2.368 1.00 0.00 93 LYS A O 17
ATOM 27279 N N . ARG A 1 94 ? 1.411 14.537 2.142 1.00 0.00 94 ARG A N 17
ATOM 27280 C CA . ARG A 1 94 ? 1.679 14.777 0.729 1.00 0.00 94 ARG A CA 17
ATOM 27281 C C . ARG A 1 94 ? 2.757 13.830 0.211 1.00 0.00 94 ARG A C 17
ATOM 27282 O O . ARG A 1 94 ? 2.683 13.347 -0.919 1.00 0.00 94 ARG A O 17
ATOM 27303 N N . ILE A 1 95 ? 3.758 13.568 1.045 1.00 0.00 95 ILE A N 17
ATOM 27304 C CA . ILE A 1 95 ? 4.850 12.678 0.671 1.00 0.00 95 ILE A CA 17
ATOM 27305 C C . ILE A 1 95 ? 5.798 13.355 -0.313 1.00 0.00 95 ILE A C 17
ATOM 27306 O O . ILE A 1 95 ? 6.938 13.674 0.025 1.00 0.00 95 ILE A O 17
ATOM 27322 N N . LYS A 1 96 ? 5.319 13.573 -1.532 1.00 0.00 96 LYS A N 17
ATOM 27323 C CA . LYS A 1 96 ? 6.121 14.215 -2.567 1.00 0.00 96 LYS A CA 17
ATOM 27324 C C . LYS A 1 96 ? 6.726 15.518 -2.055 1.00 0.00 96 LYS A C 17
ATOM 27325 O O . LYS A 1 96 ? 6.039 16.535 -1.954 1.00 0.00 96 LYS A O 17
ATOM 27344 N N . SER A 1 97 ? 8.016 15.482 -1.737 1.00 0.00 97 SER A N 17
ATOM 27345 C CA . SER A 1 97 ? 8.713 16.661 -1.235 1.00 0.00 97 SER A CA 17
ATOM 27346 C C . SER A 1 97 ? 8.060 17.173 0.045 1.00 0.00 97 SER A C 17
ATOM 27347 O O . SER A 1 97 ? 7.169 18.021 0.005 1.00 0.00 97 SER A O 17
ATOM 27355 N N . GLY A 1 98 ? 8.510 16.651 1.182 1.00 0.00 98 GLY A N 17
ATOM 27356 C CA . GLY A 1 98 ? 7.959 17.065 2.459 1.00 0.00 98 GLY A CA 17
ATOM 27357 C C . GLY A 1 98 ? 8.690 18.256 3.046 1.00 0.00 98 GLY A C 17
ATOM 27358 O O . GLY A 1 98 ? 8.186 19.379 3.057 1.00 0.00 98 GLY A O 17
ATOM 27362 N N . PRO A 1 99 ? 9.910 18.016 3.551 1.00 0.00 99 PRO A N 17
ATOM 27363 C CA . PRO A 1 99 ? 10.738 19.066 4.154 1.00 0.00 99 PRO A CA 17
ATOM 27364 C C . PRO A 1 99 ? 11.254 20.062 3.120 1.00 0.00 99 PRO A C 17
ATOM 27365 O O . PRO A 1 99 ? 11.627 19.682 2.011 1.00 0.00 99 PRO A O 17
ATOM 27376 N N . SER A 1 100 ? 11.272 21.337 3.493 1.00 0.00 100 SER A N 17
ATOM 27377 C CA . SER A 1 100 ? 11.739 22.389 2.598 1.00 0.00 100 SER A CA 17
ATOM 27378 C C . SER A 1 100 ? 12.298 23.567 3.389 1.00 0.00 100 SER A C 17
ATOM 27379 O O . SER A 1 100 ? 13.414 24.023 3.140 1.00 0.00 100 SER A O 17
ATOM 27387 N N . SER A 1 101 ? 11.512 24.057 4.342 1.00 0.00 101 SER A N 17
ATOM 27388 C CA . SER A 1 101 ? 11.924 25.187 5.168 1.00 0.00 101 SER A CA 17
ATOM 27389 C C . SER A 1 101 ? 12.389 26.352 4.301 1.00 0.00 101 SER A C 17
ATOM 27390 O O . SER A 1 101 ? 12.426 26.253 3.075 1.00 0.00 101 SER A O 17
ATOM 27398 N N . GLY A 1 102 ? 12.744 27.459 4.948 1.00 0.00 102 GLY A N 17
ATOM 27399 C CA . GLY A 1 102 ? 13.200 28.629 4.222 1.00 0.00 102 GLY A CA 17
ATOM 27400 C C . GLY A 1 102 ? 14.710 28.678 4.092 1.00 0.00 102 GLY A C 17
ATOM 27401 O O . GLY A 1 102 ? 15.254 29.549 3.415 1.00 0.00 102 GLY A O 17
ATOM 27405 N N . GLY A 1 1 ? -10.670 5.923 13.534 1.00 0.00 1 GLY A N 18
ATOM 27406 C CA . GLY A 1 1 ? -10.811 5.613 14.944 1.00 0.00 1 GLY A CA 18
ATOM 27407 C C . GLY A 1 1 ? -12.260 5.453 15.359 1.00 0.00 1 GLY A C 18
ATOM 27408 O O . GLY A 1 1 ? -13.160 6.004 14.725 1.00 0.00 1 GLY A O 18
ATOM 27412 N N . SER A 1 2 ? -12.488 4.696 16.427 1.00 0.00 2 SER A N 18
ATOM 27413 C CA . SER A 1 2 ? -13.839 4.460 16.923 1.00 0.00 2 SER A CA 18
ATOM 27414 C C . SER A 1 2 ? -14.647 3.631 15.929 1.00 0.00 2 SER A C 18
ATOM 27415 O O . SER A 1 2 ? -14.185 3.344 14.825 1.00 0.00 2 SER A O 18
ATOM 27423 N N . SER A 1 3 ? -15.855 3.251 16.329 1.00 0.00 3 SER A N 18
ATOM 27424 C CA . SER A 1 3 ? -16.727 2.452 15.476 1.00 0.00 3 SER A CA 18
ATOM 27425 C C . SER A 1 3 ? -16.041 1.152 15.064 1.00 0.00 3 SER A C 18
ATOM 27426 O O . SER A 1 3 ? -14.928 0.859 15.500 1.00 0.00 3 SER A O 18
ATOM 27434 N N . GLY A 1 4 ? -16.715 0.376 14.221 1.00 0.00 4 GLY A N 18
ATOM 27435 C CA . GLY A 1 4 ? -16.156 -0.882 13.763 1.00 0.00 4 GLY A CA 18
ATOM 27436 C C . GLY A 1 4 ? -15.245 -0.710 12.564 1.00 0.00 4 GLY A C 18
ATOM 27437 O O . GLY A 1 4 ? -14.853 0.407 12.230 1.00 0.00 4 GLY A O 18
ATOM 27441 N N . SER A 1 5 ? -14.905 -1.820 11.917 1.00 0.00 5 SER A N 18
ATOM 27442 C CA . SER A 1 5 ? -14.030 -1.788 10.752 1.00 0.00 5 SER A CA 18
ATOM 27443 C C . SER A 1 5 ? -14.749 -1.190 9.547 1.00 0.00 5 SER A C 18
ATOM 27444 O O . SER A 1 5 ? -15.272 -1.915 8.700 1.00 0.00 5 SER A O 18
ATOM 27452 N N . SER A 1 6 ? -14.773 0.136 9.478 1.00 0.00 6 SER A N 18
ATOM 27453 C CA . SER A 1 6 ? -15.432 0.833 8.379 1.00 0.00 6 SER A CA 18
ATOM 27454 C C . SER A 1 6 ? -16.729 0.129 7.990 1.00 0.00 6 SER A C 18
ATOM 27455 O O . SER A 1 6 ? -16.771 -0.634 7.027 1.00 0.00 6 SER A O 18
ATOM 27463 N N . GLY A 1 7 ? -17.788 0.395 8.750 1.00 0.00 7 GLY A N 18
ATOM 27464 C CA . GLY A 1 7 ? -19.074 -0.220 8.470 1.00 0.00 7 GLY A CA 18
ATOM 27465 C C . GLY A 1 7 ? -19.993 0.692 7.683 1.00 0.00 7 GLY A C 18
ATOM 27466 O O . GLY A 1 7 ? -20.899 1.306 8.246 1.00 0.00 7 GLY A O 18
ATOM 27470 N N . GLN A 1 8 ? -19.759 0.781 6.378 1.00 0.00 8 GLN A N 18
ATOM 27471 C CA . GLN A 1 8 ? -20.572 1.626 5.512 1.00 0.00 8 GLN A CA 18
ATOM 27472 C C . GLN A 1 8 ? -20.382 1.249 4.046 1.00 0.00 8 GLN A C 18
ATOM 27473 O O . GLN A 1 8 ? -19.255 1.103 3.572 1.00 0.00 8 GLN A O 18
ATOM 27487 N N . LYS A 1 9 ? -21.491 1.090 3.332 1.00 0.00 9 LYS A N 18
ATOM 27488 C CA . LYS A 1 9 ? -21.448 0.730 1.920 1.00 0.00 9 LYS A CA 18
ATOM 27489 C C . LYS A 1 9 ? -21.385 1.976 1.043 1.00 0.00 9 LYS A C 18
ATOM 27490 O O . LYS A 1 9 ? -22.401 2.434 0.523 1.00 0.00 9 LYS A O 18
ATOM 27509 N N . GLY A 1 10 ? -20.181 2.519 0.880 1.00 0.00 10 GLY A N 18
ATOM 27510 C CA . GLY A 1 10 ? -20.008 3.706 0.063 1.00 0.00 10 GLY A CA 18
ATOM 27511 C C . GLY A 1 10 ? -18.610 3.814 -0.512 1.00 0.00 10 GLY A C 18
ATOM 27512 O O . GLY A 1 10 ? -17.711 3.070 -0.121 1.00 0.00 10 GLY A O 18
ATOM 27516 N N . ARG A 1 11 ? -18.426 4.743 -1.446 1.00 0.00 11 ARG A N 18
ATOM 27517 C CA . ARG A 1 11 ? -17.129 4.943 -2.080 1.00 0.00 11 ARG A CA 18
ATOM 27518 C C . ARG A 1 11 ? -16.631 6.368 -1.859 1.00 0.00 11 ARG A C 18
ATOM 27519 O O . ARG A 1 11 ? -17.401 7.256 -1.493 1.00 0.00 11 ARG A O 18
ATOM 27540 N N . VAL A 1 12 ? -15.338 6.580 -2.085 1.00 0.00 12 VAL A N 18
ATOM 27541 C CA . VAL A 1 12 ? -14.738 7.898 -1.912 1.00 0.00 12 VAL A CA 18
ATOM 27542 C C . VAL A 1 12 ? -13.548 8.086 -2.847 1.00 0.00 12 VAL A C 18
ATOM 27543 O O . VAL A 1 12 ? -12.648 7.249 -2.899 1.00 0.00 12 VAL A O 18
ATOM 27556 N N . GLU A 1 13 ? -13.552 9.192 -3.585 1.00 0.00 13 GLU A N 18
ATOM 27557 C CA . GLU A 1 13 ? -12.474 9.490 -4.519 1.00 0.00 13 GLU A CA 18
ATOM 27558 C C . GLU A 1 13 ? -11.665 10.697 -4.049 1.00 0.00 13 GLU A C 18
ATOM 27559 O O . GLU A 1 13 ? -11.865 11.816 -4.523 1.00 0.00 13 GLU A O 18
ATOM 27571 N N . THR A 1 14 ? -10.750 10.461 -3.113 1.00 0.00 14 THR A N 18
ATOM 27572 C CA . THR A 1 14 ? -9.912 11.526 -2.578 1.00 0.00 14 THR A CA 18
ATOM 27573 C C . THR A 1 14 ? -8.445 11.112 -2.552 1.00 0.00 14 THR A C 18
ATOM 27574 O O . THR A 1 14 ? -8.083 10.115 -1.927 1.00 0.00 14 THR A O 18
ATOM 27585 N N . ARG A 1 15 ? -7.605 11.883 -3.236 1.00 0.00 15 ARG A N 18
ATOM 27586 C CA . ARG A 1 15 ? -6.177 11.594 -3.291 1.00 0.00 15 ARG A CA 18
ATOM 27587 C C . ARG A 1 15 ? -5.931 10.100 -3.476 1.00 0.00 15 ARG A C 18
ATOM 27588 O O . ARG A 1 15 ? -6.846 9.347 -3.809 1.00 0.00 15 ARG A O 18
ATOM 27609 N N . ARG A 1 16 ? -4.690 9.679 -3.258 1.00 0.00 16 ARG A N 18
ATOM 27610 C CA . ARG A 1 16 ? -4.322 8.275 -3.403 1.00 0.00 16 ARG A CA 18
ATOM 27611 C C . ARG A 1 16 ? -3.184 7.911 -2.454 1.00 0.00 16 ARG A C 18
ATOM 27612 O O . ARG A 1 16 ? -2.033 8.284 -2.676 1.00 0.00 16 ARG A O 18
ATOM 27633 N N . VAL A 1 17 ? -3.515 7.179 -1.394 1.00 0.00 17 VAL A N 18
ATOM 27634 C CA . VAL A 1 17 ? -2.522 6.763 -0.412 1.00 0.00 17 VAL A CA 18
ATOM 27635 C C . VAL A 1 17 ? -2.774 5.333 0.053 1.00 0.00 17 VAL A C 18
ATOM 27636 O O . VAL A 1 17 ? -3.537 5.098 0.990 1.00 0.00 17 VAL A O 18
ATOM 27649 N N . VAL A 1 18 ? -2.126 4.379 -0.608 1.00 0.00 18 VAL A N 18
ATOM 27650 C CA . VAL A 1 18 ? -2.278 2.971 -0.263 1.00 0.00 18 VAL A CA 18
ATOM 27651 C C . VAL A 1 18 ? -1.374 2.591 0.905 1.00 0.00 18 VAL A C 18
ATOM 27652 O O . VAL A 1 18 ? -0.151 2.554 0.769 1.00 0.00 18 VAL A O 18
ATOM 27665 N N . HIS A 1 19 ? -1.983 2.310 2.052 1.00 0.00 19 HIS A N 18
ATOM 27666 C CA . HIS A 1 19 ? -1.233 1.931 3.244 1.00 0.00 19 HIS A CA 18
ATOM 27667 C C . HIS A 1 19 ? -0.991 0.425 3.278 1.00 0.00 19 HIS A C 18
ATOM 27668 O O . HIS A 1 19 ? -1.903 -0.365 3.035 1.00 0.00 19 HIS A O 18
ATOM 27682 N N . ILE A 1 20 ? 0.242 0.036 3.580 1.00 0.00 20 ILE A N 18
ATOM 27683 C CA . ILE A 1 20 ? 0.603 -1.374 3.648 1.00 0.00 20 ILE A CA 18
ATOM 27684 C C . ILE A 1 20 ? 1.348 -1.692 4.940 1.00 0.00 20 ILE A C 18
ATOM 27685 O O . ILE A 1 20 ? 2.311 -1.015 5.295 1.00 0.00 20 ILE A O 18
ATOM 27701 N N . MET A 1 21 ? 0.893 -2.728 5.639 1.00 0.00 21 MET A N 18
ATOM 27702 C CA . MET A 1 21 ? 1.518 -3.136 6.891 1.00 0.00 21 MET A CA 18
ATOM 27703 C C . MET A 1 21 ? 1.807 -4.634 6.890 1.00 0.00 21 MET A C 18
ATOM 27704 O O . MET A 1 21 ? 1.301 -5.373 6.046 1.00 0.00 21 MET A O 18
ATOM 27718 N N . ASP A 1 22 ? 2.625 -5.075 7.841 1.00 0.00 22 ASP A N 18
ATOM 27719 C CA . ASP A 1 22 ? 2.981 -6.485 7.950 1.00 0.00 22 ASP A CA 18
ATOM 27720 C C . ASP A 1 22 ? 4.001 -6.871 6.883 1.00 0.00 22 ASP A C 18
ATOM 27721 O O . ASP A 1 22 ? 4.214 -8.053 6.612 1.00 0.00 22 ASP A O 18
ATOM 27730 N N . PHE A 1 23 ? 4.629 -5.866 6.281 1.00 0.00 23 PHE A N 18
ATOM 27731 C CA . PHE A 1 23 ? 5.626 -6.101 5.243 1.00 0.00 23 PHE A CA 18
ATOM 27732 C C . PHE A 1 23 ? 7.038 -5.965 5.804 1.00 0.00 23 PHE A C 18
ATOM 27733 O O . PHE A 1 23 ? 7.323 -5.053 6.579 1.00 0.00 23 PHE A O 18
ATOM 27750 N N . GLN A 1 24 ? 7.917 -6.879 5.407 1.00 0.00 24 GLN A N 18
ATOM 27751 C CA . GLN A 1 24 ? 9.299 -6.863 5.871 1.00 0.00 24 GLN A CA 18
ATOM 27752 C C . GLN A 1 24 ? 10.185 -6.073 4.913 1.00 0.00 24 GLN A C 18
ATOM 27753 O O . GLN A 1 24 ? 9.695 -5.446 3.973 1.00 0.00 24 GLN A O 18
ATOM 27767 N N . ARG A 1 25 ? 11.492 -6.107 5.159 1.00 0.00 25 ARG A N 18
ATOM 27768 C CA . ARG A 1 25 ? 12.445 -5.392 4.320 1.00 0.00 25 ARG A CA 18
ATOM 27769 C C . ARG A 1 25 ? 13.615 -6.295 3.937 1.00 0.00 25 ARG A C 18
ATOM 27770 O O . ARG A 1 25 ? 13.792 -7.372 4.504 1.00 0.00 25 ARG A O 18
ATOM 27791 N N . GLY A 1 26 ? 14.411 -5.847 2.971 1.00 0.00 26 GLY A N 18
ATOM 27792 C CA . GLY A 1 26 ? 15.553 -6.626 2.530 1.00 0.00 26 GLY A CA 18
ATOM 27793 C C . GLY A 1 26 ? 16.451 -5.853 1.584 1.00 0.00 26 GLY A C 18
ATOM 27794 O O . GLY A 1 26 ? 17.169 -4.944 2.001 1.00 0.00 26 GLY A O 18
ATOM 27798 N N . LYS A 1 27 ? 16.414 -6.216 0.306 1.00 0.00 27 LYS A N 18
ATOM 27799 C CA . LYS A 1 27 ? 17.231 -5.552 -0.702 1.00 0.00 27 LYS A CA 18
ATOM 27800 C C . LYS A 1 27 ? 16.355 -4.854 -1.738 1.00 0.00 27 LYS A C 18
ATOM 27801 O O . LYS A 1 27 ? 16.594 -3.700 -2.090 1.00 0.00 27 LYS A O 18
ATOM 27820 N N . ASN A 1 28 ? 15.340 -5.562 -2.221 1.00 0.00 28 ASN A N 18
ATOM 27821 C CA . ASN A 1 28 ? 14.427 -5.009 -3.216 1.00 0.00 28 ASN A CA 18
ATOM 27822 C C . ASN A 1 28 ? 13.043 -4.777 -2.616 1.00 0.00 28 ASN A C 18
ATOM 27823 O O . ASN A 1 28 ? 12.026 -4.951 -3.289 1.00 0.00 28 ASN A O 18
ATOM 27834 N N . LEU A 1 29 ? 13.013 -4.382 -1.348 1.00 0.00 29 LEU A N 18
ATOM 27835 C CA . LEU A 1 29 ? 11.755 -4.125 -0.656 1.00 0.00 29 LEU A CA 18
ATOM 27836 C C . LEU A 1 29 ? 10.949 -3.048 -1.375 1.00 0.00 29 LEU A C 18
ATOM 27837 O O . LEU A 1 29 ? 9.888 -3.323 -1.937 1.00 0.00 29 LEU A O 18
ATOM 27853 N N . ARG A 1 30 ? 11.461 -1.821 -1.356 1.00 0.00 30 ARG A N 18
ATOM 27854 C CA . ARG A 1 30 ? 10.790 -0.703 -2.006 1.00 0.00 30 ARG A CA 18
ATOM 27855 C C . ARG A 1 30 ? 10.087 -1.158 -3.282 1.00 0.00 30 ARG A C 18
ATOM 27856 O O . ARG A 1 30 ? 9.022 -0.649 -3.632 1.00 0.00 30 ARG A O 18
ATOM 27877 N N . TYR A 1 31 ? 10.691 -2.118 -3.973 1.00 0.00 31 TYR A N 18
ATOM 27878 C CA . TYR A 1 31 ? 10.126 -2.639 -5.212 1.00 0.00 31 TYR A CA 18
ATOM 27879 C C . TYR A 1 31 ? 8.996 -3.622 -4.924 1.00 0.00 31 TYR A C 18
ATOM 27880 O O . TYR A 1 31 ? 7.930 -3.555 -5.535 1.00 0.00 31 TYR A O 18
ATOM 27898 N N . GLN A 1 32 ? 9.238 -4.534 -3.989 1.00 0.00 32 GLN A N 18
ATOM 27899 C CA . GLN A 1 32 ? 8.240 -5.532 -3.618 1.00 0.00 32 GLN A CA 18
ATOM 27900 C C . GLN A 1 32 ? 6.887 -4.879 -3.359 1.00 0.00 32 GLN A C 18
ATOM 27901 O O . GLN A 1 32 ? 5.855 -5.350 -3.841 1.00 0.00 32 GLN A O 18
ATOM 27915 N N . LEU A 1 33 ? 6.897 -3.791 -2.597 1.00 0.00 33 LEU A N 18
ATOM 27916 C CA . LEU A 1 33 ? 5.669 -3.072 -2.274 1.00 0.00 33 LEU A CA 18
ATOM 27917 C C . LEU A 1 33 ? 5.144 -2.318 -3.492 1.00 0.00 33 LEU A C 18
ATOM 27918 O O . LEU A 1 33 ? 3.951 -2.364 -3.796 1.00 0.00 33 LEU A O 18
ATOM 27934 N N . LEU A 1 34 ? 6.041 -1.626 -4.185 1.00 0.00 34 LEU A N 18
ATOM 27935 C CA . LEU A 1 34 ? 5.668 -0.864 -5.372 1.00 0.00 34 LEU A CA 18
ATOM 27936 C C . LEU A 1 34 ? 5.101 -1.779 -6.452 1.00 0.00 34 LEU A C 18
ATOM 27937 O O . LEU A 1 34 ? 4.356 -1.336 -7.325 1.00 0.00 34 LEU A O 18
ATOM 27953 N N . GLN A 1 35 ? 5.457 -3.058 -6.384 1.00 0.00 35 GLN A N 18
ATOM 27954 C CA . GLN A 1 35 ? 4.982 -4.037 -7.355 1.00 0.00 35 GLN A CA 18
ATOM 27955 C C . GLN A 1 35 ? 3.506 -4.348 -7.135 1.00 0.00 35 GLN A C 18
ATOM 27956 O O . GLN A 1 35 ? 2.861 -4.976 -7.976 1.00 0.00 35 GLN A O 18
ATOM 27970 N N . LEU A 1 36 ? 2.975 -3.908 -5.999 1.00 0.00 36 LEU A N 18
ATOM 27971 C CA . LEU A 1 36 ? 1.574 -4.140 -5.669 1.00 0.00 36 LEU A CA 18
ATOM 27972 C C . LEU A 1 36 ? 0.682 -3.073 -6.294 1.00 0.00 36 LEU A C 18
ATOM 27973 O O . LEU A 1 36 ? -0.537 -3.228 -6.361 1.00 0.00 36 LEU A O 18
ATOM 27989 N N . VAL A 1 37 ? 1.299 -1.988 -6.752 1.00 0.00 37 VAL A N 18
ATOM 27990 C CA . VAL A 1 37 ? 0.561 -0.896 -7.376 1.00 0.00 37 VAL A CA 18
ATOM 27991 C C . VAL A 1 37 ? 1.104 -0.590 -8.768 1.00 0.00 37 VAL A C 18
ATOM 27992 O O . VAL A 1 37 ? 0.410 -0.008 -9.601 1.00 0.00 37 VAL A O 18
ATOM 28005 N N . GLU A 1 38 ? 2.349 -0.987 -9.013 1.00 0.00 38 GLU A N 18
ATOM 28006 C CA . GLU A 1 38 ? 2.985 -0.756 -10.304 1.00 0.00 38 GLU A CA 18
ATOM 28007 C C . GLU A 1 38 ? 2.052 -1.144 -11.447 1.00 0.00 38 GLU A C 18
ATOM 28008 O O . GLU A 1 38 ? 1.674 -0.321 -12.280 1.00 0.00 38 GLU A O 18
ATOM 28020 N N . PRO A 1 39 ? 1.672 -2.430 -11.489 1.00 0.00 39 PRO A N 18
ATOM 28021 C CA . PRO A 1 39 ? 0.779 -2.959 -12.525 1.00 0.00 39 PRO A CA 18
ATOM 28022 C C . PRO A 1 39 ? -0.647 -2.440 -12.380 1.00 0.00 39 PRO A C 18
ATOM 28023 O O . PRO A 1 39 ? -1.535 -2.813 -13.147 1.00 0.00 39 PRO A O 18
ATOM 28034 N N . PHE A 1 40 ? -0.861 -1.577 -11.391 1.00 0.00 40 PHE A N 18
ATOM 28035 C CA . PHE A 1 40 ? -2.181 -1.008 -11.146 1.00 0.00 40 PHE A CA 18
ATOM 28036 C C . PHE A 1 40 ? -2.237 0.448 -11.598 1.00 0.00 40 PHE A C 18
ATOM 28037 O O . PHE A 1 40 ? -3.314 0.998 -11.825 1.00 0.00 40 PHE A O 18
ATOM 28054 N N . GLY A 1 41 ? -1.068 1.068 -11.724 1.00 0.00 41 GLY A N 18
ATOM 28055 C CA . GLY A 1 41 ? -1.005 2.456 -12.148 1.00 0.00 41 GLY A CA 18
ATOM 28056 C C . GLY A 1 41 ? 0.409 3.000 -12.141 1.00 0.00 41 GLY A C 18
ATOM 28057 O O . GLY A 1 41 ? 1.370 2.257 -12.339 1.00 0.00 41 GLY A O 18
ATOM 28061 N N . VAL A 1 42 ? 0.538 4.304 -11.914 1.00 0.00 42 VAL A N 18
ATOM 28062 C CA . VAL A 1 42 ? 1.846 4.949 -11.884 1.00 0.00 42 VAL A CA 18
ATOM 28063 C C . VAL A 1 42 ? 2.228 5.348 -10.463 1.00 0.00 42 VAL A C 18
ATOM 28064 O O . VAL A 1 42 ? 1.372 5.730 -9.664 1.00 0.00 42 VAL A O 18
ATOM 28077 N N . ILE A 1 43 ? 3.517 5.258 -10.156 1.00 0.00 43 ILE A N 18
ATOM 28078 C CA . ILE A 1 43 ? 4.013 5.612 -8.832 1.00 0.00 43 ILE A CA 18
ATOM 28079 C C . ILE A 1 43 ? 4.350 7.097 -8.751 1.00 0.00 43 ILE A C 18
ATOM 28080 O O . ILE A 1 43 ? 5.397 7.534 -9.230 1.00 0.00 43 ILE A O 18
ATOM 28096 N N . SER A 1 44 ? 3.457 7.867 -8.138 1.00 0.00 44 SER A N 18
ATOM 28097 C CA . SER A 1 44 ? 3.658 9.305 -7.994 1.00 0.00 44 SER A CA 18
ATOM 28098 C C . SER A 1 44 ? 4.657 9.605 -6.880 1.00 0.00 44 SER A C 18
ATOM 28099 O O . SER A 1 44 ? 5.496 10.496 -7.006 1.00 0.00 44 SER A O 18
ATOM 28107 N N . ASN A 1 45 ? 4.559 8.853 -5.787 1.00 0.00 45 ASN A N 18
ATOM 28108 C CA . ASN A 1 45 ? 5.452 9.038 -4.649 1.00 0.00 45 ASN A CA 18
ATOM 28109 C C . ASN A 1 45 ? 5.158 8.016 -3.556 1.00 0.00 45 ASN A C 18
ATOM 28110 O O . ASN A 1 45 ? 4.014 7.862 -3.125 1.00 0.00 45 ASN A O 18
ATOM 28121 N N . HIS A 1 46 ? 6.199 7.319 -3.110 1.00 0.00 46 HIS A N 18
ATOM 28122 C CA . HIS A 1 46 ? 6.053 6.311 -2.064 1.00 0.00 46 HIS A CA 18
ATOM 28123 C C . HIS A 1 46 ? 6.753 6.753 -0.783 1.00 0.00 46 HIS A C 18
ATOM 28124 O O . HIS A 1 46 ? 7.641 7.607 -0.811 1.00 0.00 46 HIS A O 18
ATOM 28138 N N . LEU A 1 47 ? 6.348 6.167 0.338 1.00 0.00 47 LEU A N 18
ATOM 28139 C CA . LEU A 1 47 ? 6.935 6.500 1.631 1.00 0.00 47 LEU A CA 18
ATOM 28140 C C . LEU A 1 47 ? 7.141 5.246 2.475 1.00 0.00 47 LEU A C 18
ATOM 28141 O O . LEU A 1 47 ? 6.206 4.476 2.697 1.00 0.00 47 LEU A O 18
ATOM 28157 N N . ILE A 1 48 ? 8.368 5.050 2.944 1.00 0.00 48 ILE A N 18
ATOM 28158 C CA . ILE A 1 48 ? 8.695 3.892 3.766 1.00 0.00 48 ILE A CA 18
ATOM 28159 C C . ILE A 1 48 ? 9.470 4.305 5.013 1.00 0.00 48 ILE A C 18
ATOM 28160 O O . ILE A 1 48 ? 10.572 4.847 4.922 1.00 0.00 48 ILE A O 18
ATOM 28176 N N . LEU A 1 49 ? 8.888 4.042 6.178 1.00 0.00 49 LEU A N 18
ATOM 28177 C CA . LEU A 1 49 ? 9.525 4.384 7.446 1.00 0.00 49 LEU A CA 18
ATOM 28178 C C . LEU A 1 49 ? 10.545 3.323 7.846 1.00 0.00 49 LEU A C 18
ATOM 28179 O O . LEU A 1 49 ? 10.500 2.191 7.366 1.00 0.00 49 LEU A O 18
ATOM 28195 N N . ASN A 1 50 ? 11.463 3.696 8.732 1.00 0.00 50 ASN A N 18
ATOM 28196 C CA . ASN A 1 50 ? 12.493 2.775 9.199 1.00 0.00 50 ASN A CA 18
ATOM 28197 C C . ASN A 1 50 ? 12.257 2.390 10.657 1.00 0.00 50 ASN A C 18
ATOM 28198 O O . ASN A 1 50 ? 13.015 1.609 11.234 1.00 0.00 50 ASN A O 18
ATOM 28209 N N . LYS A 1 51 ? 11.203 2.941 11.246 1.00 0.00 51 LYS A N 18
ATOM 28210 C CA . LYS A 1 51 ? 10.864 2.656 12.635 1.00 0.00 51 LYS A CA 18
ATOM 28211 C C . LYS A 1 51 ? 10.031 1.382 12.741 1.00 0.00 51 LYS A C 18
ATOM 28212 O O . LYS A 1 51 ? 10.211 0.586 13.663 1.00 0.00 51 LYS A O 18
ATOM 28231 N N . ILE A 1 52 ? 9.121 1.196 11.790 1.00 0.00 52 ILE A N 18
ATOM 28232 C CA . ILE A 1 52 ? 8.263 0.018 11.777 1.00 0.00 52 ILE A CA 18
ATOM 28233 C C . ILE A 1 52 ? 8.049 -0.490 10.354 1.00 0.00 52 ILE A C 18
ATOM 28234 O O . ILE A 1 52 ? 8.771 -0.109 9.434 1.00 0.00 52 ILE A O 18
ATOM 28250 N N . ASN A 1 53 ? 7.052 -1.351 10.183 1.00 0.00 53 ASN A N 18
ATOM 28251 C CA . ASN A 1 53 ? 6.742 -1.910 8.872 1.00 0.00 53 ASN A CA 18
ATOM 28252 C C . ASN A 1 53 ? 5.504 -1.247 8.276 1.00 0.00 53 ASN A C 18
ATOM 28253 O O . ASN A 1 53 ? 4.565 -1.925 7.859 1.00 0.00 53 ASN A O 18
ATOM 28264 N N . GLU A 1 54 ? 5.512 0.082 8.239 1.00 0.00 54 GLU A N 18
ATOM 28265 C CA . GLU A 1 54 ? 4.390 0.837 7.693 1.00 0.00 54 GLU A CA 18
ATOM 28266 C C . GLU A 1 54 ? 4.818 1.644 6.471 1.00 0.00 54 GLU A C 18
ATOM 28267 O O . GLU A 1 54 ? 5.697 2.502 6.559 1.00 0.00 54 GLU A O 18
ATOM 28279 N N . ALA A 1 55 ? 4.194 1.363 5.334 1.00 0.00 55 ALA A N 18
ATOM 28280 C CA . ALA A 1 55 ? 4.509 2.063 4.095 1.00 0.00 55 ALA A CA 18
ATOM 28281 C C . ALA A 1 55 ? 3.247 2.612 3.437 1.00 0.00 55 ALA A C 18
ATOM 28282 O O . ALA A 1 55 ? 2.148 2.101 3.658 1.00 0.00 55 ALA A O 18
ATOM 28289 N N . PHE A 1 56 ? 3.411 3.655 2.631 1.00 0.00 56 PHE A N 18
ATOM 28290 C CA . PHE A 1 56 ? 2.284 4.274 1.941 1.00 0.00 56 PHE A CA 18
ATOM 28291 C C . PHE A 1 56 ? 2.688 4.735 0.544 1.00 0.00 56 PHE A C 18
ATOM 28292 O O . PHE A 1 56 ? 3.545 5.605 0.390 1.00 0.00 56 PHE A O 18
ATOM 28309 N N . ILE A 1 57 ? 2.064 4.145 -0.470 1.00 0.00 57 ILE A N 18
ATOM 28310 C CA . ILE A 1 57 ? 2.357 4.495 -1.854 1.00 0.00 57 ILE A CA 18
ATOM 28311 C C . ILE A 1 57 ? 1.289 5.422 -2.425 1.00 0.00 57 ILE A C 18
ATOM 28312 O O . ILE A 1 57 ? 0.093 5.178 -2.267 1.00 0.00 57 ILE A O 18
ATOM 28328 N N . GLU A 1 58 ? 1.730 6.486 -3.088 1.00 0.00 58 GLU A N 18
ATOM 28329 C CA . GLU A 1 58 ? 0.811 7.449 -3.683 1.00 0.00 58 GLU A CA 18
ATOM 28330 C C . GLU A 1 58 ? 0.746 7.275 -5.198 1.00 0.00 58 GLU A C 18
ATOM 28331 O O . GLU A 1 58 ? 1.759 7.375 -5.889 1.00 0.00 58 GLU A O 18
ATOM 28343 N N . MET A 1 59 ? -0.453 7.012 -5.706 1.00 0.00 59 MET A N 18
ATOM 28344 C CA . MET A 1 59 ? -0.652 6.824 -7.138 1.00 0.00 59 MET A CA 18
ATOM 28345 C C . MET A 1 59 ? -1.070 8.131 -7.805 1.00 0.00 59 MET A C 18
ATOM 28346 O O . MET A 1 59 ? -1.835 8.911 -7.238 1.00 0.00 59 MET A O 18
ATOM 28360 N N . ALA A 1 60 ? -0.563 8.364 -9.012 1.00 0.00 60 ALA A N 18
ATOM 28361 C CA . ALA A 1 60 ? -0.886 9.575 -9.755 1.00 0.00 60 ALA A CA 18
ATOM 28362 C C . ALA A 1 60 ? -2.392 9.710 -9.958 1.00 0.00 60 ALA A C 18
ATOM 28363 O O . ALA A 1 60 ? -2.886 10.776 -10.326 1.00 0.00 60 ALA A O 18
ATOM 28370 N N . THR A 1 61 ? -3.117 8.622 -9.716 1.00 0.00 61 THR A N 18
ATOM 28371 C CA . THR A 1 61 ? -4.566 8.619 -9.873 1.00 0.00 61 THR A CA 18
ATOM 28372 C C . THR A 1 61 ? -5.227 7.708 -8.846 1.00 0.00 61 THR A C 18
ATOM 28373 O O . THR A 1 61 ? -4.878 6.534 -8.724 1.00 0.00 61 THR A O 18
ATOM 28384 N N . THR A 1 62 ? -6.188 8.256 -8.107 1.00 0.00 62 THR A N 18
ATOM 28385 C CA . THR A 1 62 ? -6.899 7.493 -7.089 1.00 0.00 62 THR A CA 18
ATOM 28386 C C . THR A 1 62 ? -7.435 6.184 -7.659 1.00 0.00 62 THR A C 18
ATOM 28387 O O . THR A 1 62 ? -7.548 5.188 -6.946 1.00 0.00 62 THR A O 18
ATOM 28398 N N . GLU A 1 63 ? -7.763 6.194 -8.946 1.00 0.00 63 GLU A N 18
ATOM 28399 C CA . GLU A 1 63 ? -8.287 5.006 -9.610 1.00 0.00 63 GLU A CA 18
ATOM 28400 C C . GLU A 1 63 ? -7.295 3.850 -9.521 1.00 0.00 63 GLU A C 18
ATOM 28401 O O . GLU A 1 63 ? -7.684 2.695 -9.360 1.00 0.00 63 GLU A O 18
ATOM 28413 N N . ASP A 1 64 ? -6.010 4.173 -9.628 1.00 0.00 64 ASP A N 18
ATOM 28414 C CA . ASP A 1 64 ? -4.960 3.162 -9.560 1.00 0.00 64 ASP A CA 18
ATOM 28415 C C . ASP A 1 64 ? -4.874 2.562 -8.160 1.00 0.00 64 ASP A C 18
ATOM 28416 O O . ASP A 1 64 ? -5.115 1.371 -7.969 1.00 0.00 64 ASP A O 18
ATOM 28425 N N . ALA A 1 65 ? -4.527 3.396 -7.185 1.00 0.00 65 ALA A N 18
ATOM 28426 C CA . ALA A 1 65 ? -4.409 2.948 -5.803 1.00 0.00 65 ALA A CA 18
ATOM 28427 C C . ALA A 1 65 ? -5.635 2.143 -5.381 1.00 0.00 65 ALA A C 18
ATOM 28428 O O . ALA A 1 65 ? -5.511 1.017 -4.900 1.00 0.00 65 ALA A O 18
ATOM 28435 N N . GLN A 1 66 ? -6.813 2.728 -5.565 1.00 0.00 66 GLN A N 18
ATOM 28436 C CA . GLN A 1 66 ? -8.060 2.065 -5.201 1.00 0.00 66 GLN A CA 18
ATOM 28437 C C . GLN A 1 66 ? -8.109 0.651 -5.770 1.00 0.00 66 GLN A C 18
ATOM 28438 O O . GLN A 1 66 ? -8.540 -0.285 -5.095 1.00 0.00 66 GLN A O 18
ATOM 28452 N N . ALA A 1 67 ? -7.669 0.503 -7.014 1.00 0.00 67 ALA A N 18
ATOM 28453 C CA . ALA A 1 67 ? -7.661 -0.797 -7.673 1.00 0.00 67 ALA A CA 18
ATOM 28454 C C . ALA A 1 67 ? -6.698 -1.757 -6.982 1.00 0.00 67 ALA A C 18
ATOM 28455 O O . ALA A 1 67 ? -7.006 -2.935 -6.800 1.00 0.00 67 ALA A O 18
ATOM 28462 N N . ALA A 1 68 ? -5.531 -1.246 -6.603 1.00 0.00 68 ALA A N 18
ATOM 28463 C CA . ALA A 1 68 ? -4.524 -2.058 -5.931 1.00 0.00 68 ALA A CA 18
ATOM 28464 C C . ALA A 1 68 ? -5.095 -2.717 -4.680 1.00 0.00 68 ALA A C 18
ATOM 28465 O O . ALA A 1 68 ? -4.582 -3.734 -4.213 1.00 0.00 68 ALA A O 18
ATOM 28472 N N . VAL A 1 69 ? -6.159 -2.131 -4.141 1.00 0.00 69 VAL A N 18
ATOM 28473 C CA . VAL A 1 69 ? -6.800 -2.661 -2.943 1.00 0.00 69 VAL A CA 18
ATOM 28474 C C . VAL A 1 69 ? -7.754 -3.798 -3.288 1.00 0.00 69 VAL A C 18
ATOM 28475 O O . VAL A 1 69 ? -7.789 -4.822 -2.605 1.00 0.00 69 VAL A O 18
ATOM 28488 N N . ASP A 1 70 ? -8.525 -3.613 -4.354 1.00 0.00 70 ASP A N 18
ATOM 28489 C CA . ASP A 1 70 ? -9.480 -4.624 -4.792 1.00 0.00 70 ASP A CA 18
ATOM 28490 C C . ASP A 1 70 ? -8.771 -5.935 -5.120 1.00 0.00 70 ASP A C 18
ATOM 28491 O O . ASP A 1 70 ? -9.403 -6.988 -5.215 1.00 0.00 70 ASP A O 18
ATOM 28500 N N . TYR A 1 71 ? -7.456 -5.862 -5.293 1.00 0.00 71 TYR A N 18
ATOM 28501 C CA . TYR A 1 71 ? -6.662 -7.043 -5.614 1.00 0.00 71 TYR A CA 18
ATOM 28502 C C . TYR A 1 71 ? -6.249 -7.784 -4.346 1.00 0.00 71 TYR A C 18
ATOM 28503 O O . TYR A 1 71 ? -5.891 -8.961 -4.389 1.00 0.00 71 TYR A O 18
ATOM 28521 N N . TYR A 1 72 ? -6.303 -7.085 -3.217 1.00 0.00 72 TYR A N 18
ATOM 28522 C CA . TYR A 1 72 ? -5.934 -7.675 -1.936 1.00 0.00 72 TYR A CA 18
ATOM 28523 C C . TYR A 1 72 ? -7.132 -8.364 -1.289 1.00 0.00 72 TYR A C 18
ATOM 28524 O O . TYR A 1 72 ? -6.977 -9.309 -0.514 1.00 0.00 72 TYR A O 18
ATOM 28542 N N . THR A 1 73 ? -8.329 -7.884 -1.612 1.00 0.00 73 THR A N 18
ATOM 28543 C CA . THR A 1 73 ? -9.554 -8.452 -1.062 1.00 0.00 73 THR A CA 18
ATOM 28544 C C . THR A 1 73 ? -9.927 -9.747 -1.776 1.00 0.00 73 THR A C 18
ATOM 28545 O O . THR A 1 73 ? -10.515 -10.649 -1.178 1.00 0.00 73 THR A O 18
ATOM 28556 N N . THR A 1 74 ? -9.583 -9.831 -3.057 1.00 0.00 74 THR A N 18
ATOM 28557 C CA . THR A 1 74 ? -9.883 -11.015 -3.852 1.00 0.00 74 THR A CA 18
ATOM 28558 C C . THR A 1 74 ? -8.696 -11.971 -3.883 1.00 0.00 74 THR A C 18
ATOM 28559 O O . THR A 1 74 ? -8.867 -13.187 -3.991 1.00 0.00 74 THR A O 18
ATOM 28570 N N . THR A 1 75 ? -7.492 -11.417 -3.787 1.00 0.00 75 THR A N 18
ATOM 28571 C CA . THR A 1 75 ? -6.276 -12.221 -3.805 1.00 0.00 75 THR A CA 18
ATOM 28572 C C . THR A 1 75 ? -5.322 -11.798 -2.693 1.00 0.00 75 THR A C 18
ATOM 28573 O O . THR A 1 75 ? -5.140 -10.612 -2.415 1.00 0.00 75 THR A O 18
ATOM 28584 N N . PRO A 1 76 ? -4.697 -12.790 -2.041 1.00 0.00 76 PRO A N 18
ATOM 28585 C CA . PRO A 1 76 ? -3.749 -12.545 -0.950 1.00 0.00 76 PRO A CA 18
ATOM 28586 C C . PRO A 1 76 ? -2.450 -11.916 -1.440 1.00 0.00 76 PRO A C 18
ATOM 28587 O O . PRO A 1 76 ? -1.755 -12.481 -2.283 1.00 0.00 76 PRO A O 18
ATOM 28598 N N . ALA A 1 77 ? -2.128 -10.742 -0.907 1.00 0.00 77 ALA A N 18
ATOM 28599 C CA . ALA A 1 77 ? -0.911 -10.037 -1.289 1.00 0.00 77 ALA A CA 18
ATOM 28600 C C . ALA A 1 77 ? 0.288 -10.540 -0.491 1.00 0.00 77 ALA A C 18
ATOM 28601 O O . ALA A 1 77 ? 0.613 -9.999 0.567 1.00 0.00 77 ALA A O 18
ATOM 28608 N N . LEU A 1 78 ? 0.941 -11.578 -1.003 1.00 0.00 78 LEU A N 18
ATOM 28609 C CA . LEU A 1 78 ? 2.104 -12.154 -0.338 1.00 0.00 78 LEU A CA 18
ATOM 28610 C C . LEU A 1 78 ? 3.369 -11.371 -0.676 1.00 0.00 78 LEU A C 18
ATOM 28611 O O . LEU A 1 78 ? 3.876 -11.444 -1.796 1.00 0.00 78 LEU A O 18
ATOM 28627 N N . VAL A 1 79 ? 3.875 -10.623 0.300 1.00 0.00 79 VAL A N 18
ATOM 28628 C CA . VAL A 1 79 ? 5.082 -9.829 0.106 1.00 0.00 79 VAL A CA 18
ATOM 28629 C C . VAL A 1 79 ? 6.319 -10.586 0.575 1.00 0.00 79 VAL A C 18
ATOM 28630 O O . VAL A 1 79 ? 6.418 -10.978 1.738 1.00 0.00 79 VAL A O 18
ATOM 28643 N N . PHE A 1 80 ? 7.263 -10.791 -0.338 1.00 0.00 80 PHE A N 18
ATOM 28644 C CA . PHE A 1 80 ? 8.494 -11.503 -0.019 1.00 0.00 80 PHE A CA 18
ATOM 28645 C C . PHE A 1 80 ? 8.208 -12.966 0.308 1.00 0.00 80 PHE A C 18
ATOM 28646 O O . PHE A 1 80 ? 9.108 -13.716 0.682 1.00 0.00 80 PHE A O 18
ATOM 28663 N N . GLY A 1 81 ? 6.947 -13.362 0.164 1.00 0.00 81 GLY A N 18
ATOM 28664 C CA . GLY A 1 81 ? 6.564 -14.732 0.449 1.00 0.00 81 GLY A CA 18
ATOM 28665 C C . GLY A 1 81 ? 5.540 -14.829 1.563 1.00 0.00 81 GLY A C 18
ATOM 28666 O O . GLY A 1 81 ? 4.837 -15.832 1.685 1.00 0.00 81 GLY A O 18
ATOM 28670 N N . LYS A 1 82 ? 5.456 -13.784 2.378 1.00 0.00 82 LYS A N 18
ATOM 28671 C CA . LYS A 1 82 ? 4.512 -13.753 3.488 1.00 0.00 82 LYS A CA 18
ATOM 28672 C C . LYS A 1 82 ? 3.372 -12.780 3.207 1.00 0.00 82 LYS A C 18
ATOM 28673 O O . LYS A 1 82 ? 3.547 -11.755 2.547 1.00 0.00 82 LYS A O 18
ATOM 28692 N N . PRO A 1 83 ? 2.175 -13.105 3.718 1.00 0.00 83 PRO A N 18
ATOM 28693 C CA . PRO A 1 83 ? 0.983 -12.272 3.535 1.00 0.00 83 PRO A CA 18
ATOM 28694 C C . PRO A 1 83 ? 1.068 -10.961 4.310 1.00 0.00 83 PRO A C 18
ATOM 28695 O O . PRO A 1 83 ? 1.708 -10.890 5.360 1.00 0.00 83 PRO A O 18
ATOM 28706 N N . VAL A 1 84 ? 0.416 -9.927 3.788 1.00 0.00 84 VAL A N 18
ATOM 28707 C CA . VAL A 1 84 ? 0.417 -8.619 4.432 1.00 0.00 84 VAL A CA 18
ATOM 28708 C C . VAL A 1 84 ? -0.953 -7.960 4.338 1.00 0.00 84 VAL A C 18
ATOM 28709 O O . VAL A 1 84 ? -1.919 -8.572 3.880 1.00 0.00 84 VAL A O 18
ATOM 28722 N N . ARG A 1 85 ? -1.033 -6.705 4.772 1.00 0.00 85 ARG A N 18
ATOM 28723 C CA . ARG A 1 85 ? -2.286 -5.962 4.736 1.00 0.00 85 ARG A CA 18
ATOM 28724 C C . ARG A 1 85 ? -2.200 -4.798 3.753 1.00 0.00 85 ARG A C 18
ATOM 28725 O O . ARG A 1 85 ? -1.170 -4.130 3.655 1.00 0.00 85 ARG A O 18
ATOM 28746 N N . VAL A 1 86 ? -3.288 -4.561 3.028 1.00 0.00 86 VAL A N 18
ATOM 28747 C CA . VAL A 1 86 ? -3.336 -3.478 2.053 1.00 0.00 86 VAL A CA 18
ATOM 28748 C C . VAL A 1 86 ? -4.624 -2.673 2.189 1.00 0.00 86 VAL A C 18
ATOM 28749 O O . VAL A 1 86 ? -5.722 -3.202 2.015 1.00 0.00 86 VAL A O 18
ATOM 28762 N N . HIS A 1 87 ? -4.481 -1.389 2.502 1.00 0.00 87 HIS A N 18
ATOM 28763 C CA . HIS A 1 87 ? -5.634 -0.509 2.661 1.00 0.00 87 HIS A CA 18
ATOM 28764 C C . HIS A 1 87 ? -5.485 0.741 1.798 1.00 0.00 87 HIS A C 18
ATOM 28765 O O . HIS A 1 87 ? -4.398 1.044 1.306 1.00 0.00 87 HIS A O 18
ATOM 28779 N N . LEU A 1 88 ? -6.586 1.463 1.618 1.00 0.00 88 LEU A N 18
ATOM 28780 C CA . LEU A 1 88 ? -6.579 2.680 0.814 1.00 0.00 88 LEU A CA 18
ATOM 28781 C C . LEU A 1 88 ? -6.705 3.917 1.696 1.00 0.00 88 LEU A C 18
ATOM 28782 O O . LEU A 1 88 ? -7.804 4.426 1.918 1.00 0.00 88 LEU A O 18
ATOM 28798 N N . SER A 1 89 ? -5.572 4.397 2.198 1.00 0.00 89 SER A N 18
ATOM 28799 C CA . SER A 1 89 ? -5.554 5.574 3.059 1.00 0.00 89 SER A CA 18
ATOM 28800 C C . SER A 1 89 ? -5.565 6.855 2.229 1.00 0.00 89 SER A C 18
ATOM 28801 O O . SER A 1 89 ? -5.668 6.811 1.003 1.00 0.00 89 SER A O 18
ATOM 28809 N N . GLN A 1 90 ? -5.458 7.993 2.906 1.00 0.00 90 GLN A N 18
ATOM 28810 C CA . GLN A 1 90 ? -5.456 9.286 2.233 1.00 0.00 90 GLN A CA 18
ATOM 28811 C C . GLN A 1 90 ? -4.777 10.348 3.093 1.00 0.00 90 GLN A C 18
ATOM 28812 O O . GLN A 1 90 ? -5.377 11.371 3.423 1.00 0.00 90 GLN A O 18
ATOM 28826 N N . LYS A 1 91 ? -3.523 10.096 3.454 1.00 0.00 91 LYS A N 18
ATOM 28827 C CA . LYS A 1 91 ? -2.762 11.030 4.276 1.00 0.00 91 LYS A CA 18
ATOM 28828 C C . LYS A 1 91 ? -1.453 11.412 3.594 1.00 0.00 91 LYS A C 18
ATOM 28829 O O . LYS A 1 91 ? -1.189 11.004 2.462 1.00 0.00 91 LYS A O 18
ATOM 28848 N N . TYR A 1 92 ? -0.636 12.195 4.289 1.00 0.00 92 TYR A N 18
ATOM 28849 C CA . TYR A 1 92 ? 0.646 12.632 3.750 1.00 0.00 92 TYR A CA 18
ATOM 28850 C C . TYR A 1 92 ? 0.457 13.385 2.436 1.00 0.00 92 TYR A C 18
ATOM 28851 O O . TYR A 1 92 ? 0.865 12.916 1.373 1.00 0.00 92 TYR A O 18
ATOM 28869 N N . LYS A 1 93 ? -0.164 14.557 2.518 1.00 0.00 93 LYS A N 18
ATOM 28870 C CA . LYS A 1 93 ? -0.407 15.378 1.338 1.00 0.00 93 LYS A CA 18
ATOM 28871 C C . LYS A 1 93 ? 0.899 15.690 0.614 1.00 0.00 93 LYS A C 18
ATOM 28872 O O . LYS A 1 93 ? 1.738 16.433 1.123 1.00 0.00 93 LYS A O 18
ATOM 28891 N N . ARG A 1 94 ? 1.061 15.121 -0.576 1.00 0.00 94 ARG A N 18
ATOM 28892 C CA . ARG A 1 94 ? 2.265 15.339 -1.369 1.00 0.00 94 ARG A CA 18
ATOM 28893 C C . ARG A 1 94 ? 3.490 14.764 -0.667 1.00 0.00 94 ARG A C 18
ATOM 28894 O O . ARG A 1 94 ? 4.241 15.489 -0.014 1.00 0.00 94 ARG A O 18
ATOM 28915 N N . ILE A 1 95 ? 3.687 13.457 -0.806 1.00 0.00 95 ILE A N 18
ATOM 28916 C CA . ILE A 1 95 ? 4.822 12.785 -0.186 1.00 0.00 95 ILE A CA 18
ATOM 28917 C C . ILE A 1 95 ? 6.128 13.160 -0.878 1.00 0.00 95 ILE A C 18
ATOM 28918 O O . ILE A 1 95 ? 6.270 12.999 -2.090 1.00 0.00 95 ILE A O 18
ATOM 28934 N N . LYS A 1 96 ? 7.081 13.660 -0.098 1.00 0.00 96 LYS A N 18
ATOM 28935 C CA . LYS A 1 96 ? 8.378 14.056 -0.633 1.00 0.00 96 LYS A CA 18
ATOM 28936 C C . LYS A 1 96 ? 9.232 14.718 0.444 1.00 0.00 96 LYS A C 18
ATOM 28937 O O . LYS A 1 96 ? 10.460 14.627 0.418 1.00 0.00 96 LYS A O 18
ATOM 28956 N N . SER A 1 97 ? 8.575 15.381 1.390 1.00 0.00 97 SER A N 18
ATOM 28957 C CA . SER A 1 97 ? 9.275 16.058 2.474 1.00 0.00 97 SER A CA 18
ATOM 28958 C C . SER A 1 97 ? 10.129 15.074 3.268 1.00 0.00 97 SER A C 18
ATOM 28959 O O . SER A 1 97 ? 11.355 15.178 3.292 1.00 0.00 97 SER A O 18
ATOM 28967 N N . GLY A 1 98 ? 9.471 14.120 3.918 1.00 0.00 98 GLY A N 18
ATOM 28968 C CA . GLY A 1 98 ? 10.184 13.130 4.704 1.00 0.00 98 GLY A CA 18
ATOM 28969 C C . GLY A 1 98 ? 9.940 13.286 6.193 1.00 0.00 98 GLY A C 18
ATOM 28970 O O . GLY A 1 98 ? 8.944 12.806 6.734 1.00 0.00 98 GLY A O 18
ATOM 28974 N N . PRO A 1 99 ? 10.866 13.972 6.880 1.00 0.00 99 PRO A N 18
ATOM 28975 C CA . PRO A 1 99 ? 10.769 14.204 8.324 1.00 0.00 99 PRO A CA 18
ATOM 28976 C C . PRO A 1 99 ? 9.647 15.173 8.681 1.00 0.00 99 PRO A C 18
ATOM 28977 O O . PRO A 1 99 ? 9.296 15.327 9.850 1.00 0.00 99 PRO A O 18
ATOM 28988 N N . SER A 1 100 ? 9.085 15.821 7.665 1.00 0.00 100 SER A N 18
ATOM 28989 C CA . SER A 1 100 ? 8.004 16.777 7.873 1.00 0.00 100 SER A CA 18
ATOM 28990 C C . SER A 1 100 ? 8.552 18.132 8.313 1.00 0.00 100 SER A C 18
ATOM 28991 O O . SER A 1 100 ? 8.944 18.310 9.466 1.00 0.00 100 SER A O 18
ATOM 28999 N N . SER A 1 101 ? 8.577 19.082 7.384 1.00 0.00 101 SER A N 18
ATOM 29000 C CA . SER A 1 101 ? 9.081 20.420 7.674 1.00 0.00 101 SER A CA 18
ATOM 29001 C C . SER A 1 101 ? 8.455 21.450 6.738 1.00 0.00 101 SER A C 18
ATOM 29002 O O . SER A 1 101 ? 8.816 21.539 5.565 1.00 0.00 101 SER A O 18
ATOM 29010 N N . GLY A 1 102 ? 7.516 22.228 7.266 1.00 0.00 102 GLY A N 18
ATOM 29011 C CA . GLY A 1 102 ? 6.855 23.241 6.466 1.00 0.00 102 GLY A CA 18
ATOM 29012 C C . GLY A 1 102 ? 6.172 22.661 5.243 1.00 0.00 102 GLY A C 18
ATOM 29013 O O . GLY A 1 102 ? 5.151 21.984 5.357 1.00 0.00 102 GLY A O 18
ATOM 29017 N N . GLY A 1 1 ? -17.938 -15.970 2.899 1.00 0.00 1 GLY A N 19
ATOM 29018 C CA . GLY A 1 1 ? -18.706 -14.842 3.394 1.00 0.00 1 GLY A CA 19
ATOM 29019 C C . GLY A 1 1 ? -18.403 -13.560 2.643 1.00 0.00 1 GLY A C 19
ATOM 29020 O O . GLY A 1 1 ? -17.257 -13.113 2.600 1.00 0.00 1 GLY A O 19
ATOM 29024 N N . SER A 1 2 ? -19.434 -12.968 2.048 1.00 0.00 2 SER A N 19
ATOM 29025 C CA . SER A 1 2 ? -19.272 -11.733 1.291 1.00 0.00 2 SER A CA 19
ATOM 29026 C C . SER A 1 2 ? -18.607 -10.655 2.143 1.00 0.00 2 SER A C 19
ATOM 29027 O O . SER A 1 2 ? -18.634 -10.717 3.372 1.00 0.00 2 SER A O 19
ATOM 29035 N N . SER A 1 3 ? -18.011 -9.669 1.480 1.00 0.00 3 SER A N 19
ATOM 29036 C CA . SER A 1 3 ? -17.334 -8.581 2.175 1.00 0.00 3 SER A CA 19
ATOM 29037 C C . SER A 1 3 ? -17.683 -7.235 1.547 1.00 0.00 3 SER A C 19
ATOM 29038 O O . SER A 1 3 ? -18.310 -7.175 0.490 1.00 0.00 3 SER A O 19
ATOM 29046 N N . GLY A 1 4 ? -17.273 -6.156 2.207 1.00 0.00 4 GLY A N 19
ATOM 29047 C CA . GLY A 1 4 ? -17.551 -4.825 1.698 1.00 0.00 4 GLY A CA 19
ATOM 29048 C C . GLY A 1 4 ? -16.683 -4.466 0.508 1.00 0.00 4 GLY A C 19
ATOM 29049 O O . GLY A 1 4 ? -15.895 -3.523 0.569 1.00 0.00 4 GLY A O 19
ATOM 29053 N N . SER A 1 5 ? -16.827 -5.220 -0.576 1.00 0.00 5 SER A N 19
ATOM 29054 C CA . SER A 1 5 ? -16.046 -4.980 -1.784 1.00 0.00 5 SER A CA 19
ATOM 29055 C C . SER A 1 5 ? -16.858 -4.197 -2.810 1.00 0.00 5 SER A C 19
ATOM 29056 O O . SER A 1 5 ? -17.843 -4.699 -3.352 1.00 0.00 5 SER A O 19
ATOM 29064 N N . SER A 1 6 ? -16.439 -2.963 -3.072 1.00 0.00 6 SER A N 19
ATOM 29065 C CA . SER A 1 6 ? -17.129 -2.107 -4.029 1.00 0.00 6 SER A CA 19
ATOM 29066 C C . SER A 1 6 ? -18.510 -1.715 -3.510 1.00 0.00 6 SER A C 19
ATOM 29067 O O . SER A 1 6 ? -19.484 -2.443 -3.695 1.00 0.00 6 SER A O 19
ATOM 29075 N N . GLY A 1 7 ? -18.583 -0.557 -2.860 1.00 0.00 7 GLY A N 19
ATOM 29076 C CA . GLY A 1 7 ? -19.847 -0.087 -2.324 1.00 0.00 7 GLY A CA 19
ATOM 29077 C C . GLY A 1 7 ? -19.797 0.127 -0.824 1.00 0.00 7 GLY A C 19
ATOM 29078 O O . GLY A 1 7 ? -19.103 1.022 -0.342 1.00 0.00 7 GLY A O 19
ATOM 29082 N N . GLN A 1 8 ? -20.537 -0.694 -0.085 1.00 0.00 8 GLN A N 19
ATOM 29083 C CA . GLN A 1 8 ? -20.575 -0.588 1.368 1.00 0.00 8 GLN A CA 19
ATOM 29084 C C . GLN A 1 8 ? -20.679 0.870 1.805 1.00 0.00 8 GLN A C 19
ATOM 29085 O O . GLN A 1 8 ? -19.670 1.567 1.926 1.00 0.00 8 GLN A O 19
ATOM 29099 N N . LYS A 1 9 ? -21.904 1.326 2.040 1.00 0.00 9 LYS A N 19
ATOM 29100 C CA . LYS A 1 9 ? -22.140 2.701 2.464 1.00 0.00 9 LYS A CA 19
ATOM 29101 C C . LYS A 1 9 ? -22.150 3.647 1.267 1.00 0.00 9 LYS A C 19
ATOM 29102 O O . LYS A 1 9 ? -23.147 4.313 0.998 1.00 0.00 9 LYS A O 19
ATOM 29121 N N . GLY A 1 10 ? -21.031 3.696 0.550 1.00 0.00 10 GLY A N 19
ATOM 29122 C CA . GLY A 1 10 ? -20.932 4.561 -0.611 1.00 0.00 10 GLY A CA 19
ATOM 29123 C C . GLY A 1 10 ? -19.559 4.518 -1.251 1.00 0.00 10 GLY A C 19
ATOM 29124 O O . GLY A 1 10 ? -18.843 3.522 -1.134 1.00 0.00 10 GLY A O 19
ATOM 29128 N N . ARG A 1 11 ? -19.190 5.598 -1.932 1.00 0.00 11 ARG A N 19
ATOM 29129 C CA . ARG A 1 11 ? -17.894 5.678 -2.595 1.00 0.00 11 ARG A CA 19
ATOM 29130 C C . ARG A 1 11 ? -17.196 6.995 -2.268 1.00 0.00 11 ARG A C 19
ATOM 29131 O O . ARG A 1 11 ? -17.840 7.976 -1.896 1.00 0.00 11 ARG A O 19
ATOM 29152 N N . VAL A 1 12 ? -15.874 7.008 -2.407 1.00 0.00 12 VAL A N 19
ATOM 29153 C CA . VAL A 1 12 ? -15.088 8.204 -2.127 1.00 0.00 12 VAL A CA 19
ATOM 29154 C C . VAL A 1 12 ? -13.979 8.387 -3.159 1.00 0.00 12 VAL A C 19
ATOM 29155 O O . VAL A 1 12 ? -13.497 7.418 -3.743 1.00 0.00 12 VAL A O 19
ATOM 29168 N N . GLU A 1 13 ? -13.582 9.636 -3.376 1.00 0.00 13 GLU A N 19
ATOM 29169 C CA . GLU A 1 13 ? -12.531 9.947 -4.338 1.00 0.00 13 GLU A CA 19
ATOM 29170 C C . GLU A 1 13 ? -11.681 11.118 -3.856 1.00 0.00 13 GLU A C 19
ATOM 29171 O O . GLU A 1 13 ? -11.869 12.257 -4.288 1.00 0.00 13 GLU A O 19
ATOM 29183 N N . THR A 1 14 ? -10.744 10.832 -2.957 1.00 0.00 14 THR A N 19
ATOM 29184 C CA . THR A 1 14 ? -9.866 11.861 -2.414 1.00 0.00 14 THR A CA 19
ATOM 29185 C C . THR A 1 14 ? -8.409 11.413 -2.447 1.00 0.00 14 THR A C 19
ATOM 29186 O O . THR A 1 14 ? -8.052 10.389 -1.865 1.00 0.00 14 THR A O 19
ATOM 29197 N N . ARG A 1 15 ? -7.573 12.188 -3.130 1.00 0.00 15 ARG A N 19
ATOM 29198 C CA . ARG A 1 15 ? -6.154 11.870 -3.238 1.00 0.00 15 ARG A CA 19
ATOM 29199 C C . ARG A 1 15 ? -5.947 10.374 -3.456 1.00 0.00 15 ARG A C 19
ATOM 29200 O O . ARG A 1 15 ? -6.882 9.652 -3.802 1.00 0.00 15 ARG A O 19
ATOM 29221 N N . ARG A 1 16 ? -4.716 9.916 -3.252 1.00 0.00 16 ARG A N 19
ATOM 29222 C CA . ARG A 1 16 ? -4.386 8.507 -3.427 1.00 0.00 16 ARG A CA 19
ATOM 29223 C C . ARG A 1 16 ? -3.267 8.088 -2.476 1.00 0.00 16 ARG A C 19
ATOM 29224 O O . ARG A 1 16 ? -2.104 8.439 -2.678 1.00 0.00 16 ARG A O 19
ATOM 29245 N N . VAL A 1 17 ? -3.628 7.337 -1.441 1.00 0.00 17 VAL A N 19
ATOM 29246 C CA . VAL A 1 17 ? -2.655 6.871 -0.461 1.00 0.00 17 VAL A CA 19
ATOM 29247 C C . VAL A 1 17 ? -2.958 5.441 -0.024 1.00 0.00 17 VAL A C 19
ATOM 29248 O O . VAL A 1 17 ? -3.866 5.202 0.771 1.00 0.00 17 VAL A O 19
ATOM 29261 N N . VAL A 1 18 ? -2.189 4.492 -0.550 1.00 0.00 18 VAL A N 19
ATOM 29262 C CA . VAL A 1 18 ? -2.373 3.086 -0.214 1.00 0.00 18 VAL A CA 19
ATOM 29263 C C . VAL A 1 18 ? -1.464 2.672 0.938 1.00 0.00 18 VAL A C 19
ATOM 29264 O O . VAL A 1 18 ? -0.244 2.606 0.787 1.00 0.00 18 VAL A O 19
ATOM 29277 N N . HIS A 1 19 ? -2.066 2.395 2.090 1.00 0.00 19 HIS A N 19
ATOM 29278 C CA . HIS A 1 19 ? -1.311 1.987 3.269 1.00 0.00 19 HIS A CA 19
ATOM 29279 C C . HIS A 1 19 ? -1.039 0.485 3.246 1.00 0.00 19 HIS A C 19
ATOM 29280 O O . HIS A 1 19 ? -1.927 -0.312 2.943 1.00 0.00 19 HIS A O 19
ATOM 29294 N N . ILE A 1 20 ? 0.193 0.107 3.569 1.00 0.00 20 ILE A N 19
ATOM 29295 C CA . ILE A 1 20 ? 0.582 -1.298 3.585 1.00 0.00 20 ILE A CA 19
ATOM 29296 C C . ILE A 1 20 ? 1.306 -1.652 4.880 1.00 0.00 20 ILE A C 19
ATOM 29297 O O . ILE A 1 20 ? 2.256 -0.978 5.275 1.00 0.00 20 ILE A O 19
ATOM 29313 N N . MET A 1 21 ? 0.850 -2.716 5.533 1.00 0.00 21 MET A N 19
ATOM 29314 C CA . MET A 1 21 ? 1.457 -3.163 6.782 1.00 0.00 21 MET A CA 19
ATOM 29315 C C . MET A 1 21 ? 1.737 -4.661 6.745 1.00 0.00 21 MET A C 19
ATOM 29316 O O . MET A 1 21 ? 1.484 -5.325 5.739 1.00 0.00 21 MET A O 19
ATOM 29330 N N . ASP A 1 22 ? 2.259 -5.189 7.847 1.00 0.00 22 ASP A N 19
ATOM 29331 C CA . ASP A 1 22 ? 2.572 -6.610 7.940 1.00 0.00 22 ASP A CA 19
ATOM 29332 C C . ASP A 1 22 ? 3.629 -7.003 6.912 1.00 0.00 22 ASP A C 19
ATOM 29333 O O . ASP A 1 22 ? 3.893 -8.187 6.700 1.00 0.00 22 ASP A O 19
ATOM 29342 N N . PHE A 1 23 ? 4.228 -6.002 6.276 1.00 0.00 23 PHE A N 19
ATOM 29343 C CA . PHE A 1 23 ? 5.255 -6.243 5.268 1.00 0.00 23 PHE A CA 19
ATOM 29344 C C . PHE A 1 23 ? 6.649 -6.135 5.877 1.00 0.00 23 PHE A C 19
ATOM 29345 O O . PHE A 1 23 ? 6.886 -5.326 6.774 1.00 0.00 23 PHE A O 19
ATOM 29362 N N . GLN A 1 24 ? 7.570 -6.957 5.382 1.00 0.00 24 GLN A N 19
ATOM 29363 C CA . GLN A 1 24 ? 8.941 -6.954 5.877 1.00 0.00 24 GLN A CA 19
ATOM 29364 C C . GLN A 1 24 ? 9.866 -6.219 4.915 1.00 0.00 24 GLN A C 19
ATOM 29365 O O . GLN A 1 24 ? 9.439 -5.759 3.856 1.00 0.00 24 GLN A O 19
ATOM 29379 N N . ARG A 1 25 ? 11.137 -6.111 5.289 1.00 0.00 25 ARG A N 19
ATOM 29380 C CA . ARG A 1 25 ? 12.123 -5.429 4.459 1.00 0.00 25 ARG A CA 19
ATOM 29381 C C . ARG A 1 25 ? 13.300 -6.349 4.148 1.00 0.00 25 ARG A C 19
ATOM 29382 O O . ARG A 1 25 ? 13.457 -7.403 4.762 1.00 0.00 25 ARG A O 19
ATOM 29403 N N . GLY A 1 26 ? 14.128 -5.940 3.190 1.00 0.00 26 GLY A N 19
ATOM 29404 C CA . GLY A 1 26 ? 15.280 -6.738 2.815 1.00 0.00 26 GLY A CA 19
ATOM 29405 C C . GLY A 1 26 ? 16.298 -5.947 2.017 1.00 0.00 26 GLY A C 19
ATOM 29406 O O . GLY A 1 26 ? 17.060 -5.158 2.578 1.00 0.00 26 GLY A O 19
ATOM 29410 N N . LYS A 1 27 ? 16.313 -6.158 0.706 1.00 0.00 27 LYS A N 19
ATOM 29411 C CA . LYS A 1 27 ? 17.246 -5.460 -0.171 1.00 0.00 27 LYS A CA 19
ATOM 29412 C C . LYS A 1 27 ? 16.502 -4.731 -1.285 1.00 0.00 27 LYS A C 19
ATOM 29413 O O . LYS A 1 27 ? 16.822 -3.588 -1.613 1.00 0.00 27 LYS A O 19
ATOM 29432 N N . ASN A 1 28 ? 15.508 -5.397 -1.862 1.00 0.00 28 ASN A N 19
ATOM 29433 C CA . ASN A 1 28 ? 14.718 -4.810 -2.939 1.00 0.00 28 ASN A CA 19
ATOM 29434 C C . ASN A 1 28 ? 13.263 -4.642 -2.516 1.00 0.00 28 ASN A C 19
ATOM 29435 O O . ASN A 1 28 ? 12.356 -4.668 -3.349 1.00 0.00 28 ASN A O 19
ATOM 29446 N N . LEU A 1 29 ? 13.046 -4.469 -1.217 1.00 0.00 29 LEU A N 19
ATOM 29447 C CA . LEU A 1 29 ? 11.700 -4.296 -0.682 1.00 0.00 29 LEU A CA 19
ATOM 29448 C C . LEU A 1 29 ? 10.984 -3.141 -1.374 1.00 0.00 29 LEU A C 19
ATOM 29449 O O . LEU A 1 29 ? 9.884 -3.306 -1.902 1.00 0.00 29 LEU A O 19
ATOM 29465 N N . ARG A 1 30 ? 11.616 -1.971 -1.370 1.00 0.00 30 ARG A N 19
ATOM 29466 C CA . ARG A 1 30 ? 11.040 -0.789 -1.998 1.00 0.00 30 ARG A CA 19
ATOM 29467 C C . ARG A 1 30 ? 10.399 -1.142 -3.337 1.00 0.00 30 ARG A C 19
ATOM 29468 O O . ARG A 1 30 ? 9.491 -0.453 -3.803 1.00 0.00 30 ARG A O 19
ATOM 29489 N N . TYR A 1 31 ? 10.879 -2.218 -3.951 1.00 0.00 31 TYR A N 19
ATOM 29490 C CA . TYR A 1 31 ? 10.355 -2.661 -5.237 1.00 0.00 31 TYR A CA 19
ATOM 29491 C C . TYR A 1 31 ? 9.187 -3.624 -5.048 1.00 0.00 31 TYR A C 19
ATOM 29492 O O . TYR A 1 31 ? 8.243 -3.633 -5.838 1.00 0.00 31 TYR A O 19
ATOM 29510 N N . GLN A 1 32 ? 9.259 -4.431 -3.995 1.00 0.00 32 GLN A N 19
ATOM 29511 C CA . GLN A 1 32 ? 8.208 -5.397 -3.701 1.00 0.00 32 GLN A CA 19
ATOM 29512 C C . GLN A 1 32 ? 6.898 -4.692 -3.364 1.00 0.00 32 GLN A C 19
ATOM 29513 O O . GLN A 1 32 ? 5.843 -5.029 -3.904 1.00 0.00 32 GLN A O 19
ATOM 29527 N N . LEU A 1 33 ? 6.972 -3.713 -2.470 1.00 0.00 33 LEU A N 19
ATOM 29528 C CA . LEU A 1 33 ? 5.792 -2.959 -2.061 1.00 0.00 33 LEU A CA 19
ATOM 29529 C C . LEU A 1 33 ? 5.217 -2.169 -3.232 1.00 0.00 33 LEU A C 19
ATOM 29530 O O . LEU A 1 33 ? 4.001 -2.118 -3.423 1.00 0.00 33 LEU A O 19
ATOM 29546 N N . LEU A 1 34 ? 6.097 -1.557 -4.015 1.00 0.00 34 LEU A N 19
ATOM 29547 C CA . LEU A 1 34 ? 5.679 -0.772 -5.170 1.00 0.00 34 LEU A CA 19
ATOM 29548 C C . LEU A 1 34 ? 5.065 -1.665 -6.243 1.00 0.00 34 LEU A C 19
ATOM 29549 O O . LEU A 1 34 ? 4.119 -1.272 -6.925 1.00 0.00 34 LEU A O 19
ATOM 29565 N N . GLN A 1 35 ? 5.610 -2.870 -6.385 1.00 0.00 35 GLN A N 19
ATOM 29566 C CA . GLN A 1 35 ? 5.115 -3.820 -7.373 1.00 0.00 35 GLN A CA 19
ATOM 29567 C C . GLN A 1 35 ? 3.642 -4.139 -7.132 1.00 0.00 35 GLN A C 19
ATOM 29568 O O . GLN A 1 35 ? 2.981 -4.744 -7.977 1.00 0.00 35 GLN A O 19
ATOM 29582 N N . LEU A 1 36 ? 3.136 -3.730 -5.974 1.00 0.00 36 LEU A N 19
ATOM 29583 C CA . LEU A 1 36 ? 1.742 -3.973 -5.621 1.00 0.00 36 LEU A CA 19
ATOM 29584 C C . LEU A 1 36 ? 0.830 -2.922 -6.247 1.00 0.00 36 LEU A C 19
ATOM 29585 O O . LEU A 1 36 ? -0.393 -3.064 -6.244 1.00 0.00 36 LEU A O 19
ATOM 29601 N N . VAL A 1 37 ? 1.434 -1.868 -6.785 1.00 0.00 37 VAL A N 19
ATOM 29602 C CA . VAL A 1 37 ? 0.678 -0.794 -7.419 1.00 0.00 37 VAL A CA 19
ATOM 29603 C C . VAL A 1 37 ? 1.188 -0.520 -8.829 1.00 0.00 37 VAL A C 19
ATOM 29604 O O . VAL A 1 37 ? 0.445 -0.047 -9.687 1.00 0.00 37 VAL A O 19
ATOM 29617 N N . GLU A 1 38 ? 2.462 -0.820 -9.059 1.00 0.00 38 GLU A N 19
ATOM 29618 C CA . GLU A 1 38 ? 3.073 -0.605 -10.366 1.00 0.00 38 GLU A CA 19
ATOM 29619 C C . GLU A 1 38 ? 2.155 -1.095 -11.482 1.00 0.00 38 GLU A C 19
ATOM 29620 O O . GLU A 1 38 ? 1.721 -0.331 -12.346 1.00 0.00 38 GLU A O 19
ATOM 29632 N N . PRO A 1 39 ? 1.852 -2.401 -11.468 1.00 0.00 39 PRO A N 19
ATOM 29633 C CA . PRO A 1 39 ? 0.983 -3.025 -12.471 1.00 0.00 39 PRO A CA 19
ATOM 29634 C C . PRO A 1 39 ? -0.471 -2.585 -12.333 1.00 0.00 39 PRO A C 19
ATOM 29635 O O . PRO A 1 39 ? -1.339 -3.034 -13.082 1.00 0.00 39 PRO A O 19
ATOM 29646 N N . PHE A 1 40 ? -0.728 -1.705 -11.371 1.00 0.00 40 PHE A N 19
ATOM 29647 C CA . PHE A 1 40 ? -2.078 -1.205 -11.135 1.00 0.00 40 PHE A CA 19
ATOM 29648 C C . PHE A 1 40 ? -2.211 0.243 -11.598 1.00 0.00 40 PHE A C 19
ATOM 29649 O O . PHE A 1 40 ? -3.312 0.724 -11.858 1.00 0.00 40 PHE A O 19
ATOM 29666 N N . GLY A 1 41 ? -1.078 0.932 -11.698 1.00 0.00 41 GLY A N 19
ATOM 29667 C CA . GLY A 1 41 ? -1.090 2.318 -12.128 1.00 0.00 41 GLY A CA 19
ATOM 29668 C C . GLY A 1 41 ? 0.301 2.919 -12.180 1.00 0.00 41 GLY A C 19
ATOM 29669 O O . GLY A 1 41 ? 1.282 2.215 -12.419 1.00 0.00 41 GLY A O 19
ATOM 29673 N N . VAL A 1 42 ? 0.387 4.228 -11.958 1.00 0.00 42 VAL A N 19
ATOM 29674 C CA . VAL A 1 42 ? 1.667 4.924 -11.981 1.00 0.00 42 VAL A CA 19
ATOM 29675 C C . VAL A 1 42 ? 2.100 5.325 -10.576 1.00 0.00 42 VAL A C 19
ATOM 29676 O O . VAL A 1 42 ? 1.266 5.581 -9.707 1.00 0.00 42 VAL A O 19
ATOM 29689 N N . ILE A 1 43 ? 3.410 5.379 -10.358 1.00 0.00 43 ILE A N 19
ATOM 29690 C CA . ILE A 1 43 ? 3.954 5.749 -9.058 1.00 0.00 43 ILE A CA 19
ATOM 29691 C C . ILE A 1 43 ? 4.214 7.250 -8.979 1.00 0.00 43 ILE A C 19
ATOM 29692 O O . ILE A 1 43 ? 5.047 7.785 -9.711 1.00 0.00 43 ILE A O 19
ATOM 29708 N N . SER A 1 44 ? 3.498 7.923 -8.084 1.00 0.00 44 SER A N 19
ATOM 29709 C CA . SER A 1 44 ? 3.651 9.362 -7.910 1.00 0.00 44 SER A CA 19
ATOM 29710 C C . SER A 1 44 ? 4.640 9.673 -6.792 1.00 0.00 44 SER A C 19
ATOM 29711 O O . SER A 1 44 ? 5.495 10.548 -6.929 1.00 0.00 44 SER A O 19
ATOM 29719 N N . ASN A 1 45 ? 4.519 8.949 -5.683 1.00 0.00 45 ASN A N 19
ATOM 29720 C CA . ASN A 1 45 ? 5.402 9.147 -4.540 1.00 0.00 45 ASN A CA 19
ATOM 29721 C C . ASN A 1 45 ? 5.109 8.126 -3.444 1.00 0.00 45 ASN A C 19
ATOM 29722 O O . ASN A 1 45 ? 3.965 7.965 -3.021 1.00 0.00 45 ASN A O 19
ATOM 29733 N N . HIS A 1 46 ? 6.153 7.439 -2.989 1.00 0.00 46 HIS A N 19
ATOM 29734 C CA . HIS A 1 46 ? 6.009 6.435 -1.941 1.00 0.00 46 HIS A CA 19
ATOM 29735 C C . HIS A 1 46 ? 6.814 6.820 -0.704 1.00 0.00 46 HIS A C 19
ATOM 29736 O O . HIS A 1 46 ? 7.728 7.642 -0.778 1.00 0.00 46 HIS A O 19
ATOM 29750 N N . LEU A 1 47 ? 6.469 6.222 0.430 1.00 0.00 47 LEU A N 19
ATOM 29751 C CA . LEU A 1 47 ? 7.159 6.504 1.684 1.00 0.00 47 LEU A CA 19
ATOM 29752 C C . LEU A 1 47 ? 7.304 5.238 2.522 1.00 0.00 47 LEU A C 19
ATOM 29753 O O . LEU A 1 47 ? 6.313 4.596 2.871 1.00 0.00 47 LEU A O 19
ATOM 29769 N N . ILE A 1 48 ? 8.544 4.885 2.843 1.00 0.00 48 ILE A N 19
ATOM 29770 C CA . ILE A 1 48 ? 8.818 3.698 3.643 1.00 0.00 48 ILE A CA 19
ATOM 29771 C C . ILE A 1 48 ? 9.584 4.054 4.912 1.00 0.00 48 ILE A C 19
ATOM 29772 O O . ILE A 1 48 ? 10.776 4.363 4.865 1.00 0.00 48 ILE A O 19
ATOM 29788 N N . LEU A 1 49 ? 8.895 4.009 6.046 1.00 0.00 49 LEU A N 19
ATOM 29789 C CA . LEU A 1 49 ? 9.510 4.325 7.330 1.00 0.00 49 LEU A CA 19
ATOM 29790 C C . LEU A 1 49 ? 10.539 3.267 7.716 1.00 0.00 49 LEU A C 19
ATOM 29791 O O . LEU A 1 49 ? 10.272 2.069 7.634 1.00 0.00 49 LEU A O 19
ATOM 29807 N N . ASN A 1 50 ? 11.716 3.719 8.139 1.00 0.00 50 ASN A N 19
ATOM 29808 C CA . ASN A 1 50 ? 12.784 2.812 8.539 1.00 0.00 50 ASN A CA 19
ATOM 29809 C C . ASN A 1 50 ? 12.719 2.521 10.036 1.00 0.00 50 ASN A C 19
ATOM 29810 O O . ASN A 1 50 ? 13.745 2.310 10.684 1.00 0.00 50 ASN A O 19
ATOM 29821 N N . LYS A 1 51 ? 11.506 2.512 10.579 1.00 0.00 51 LYS A N 19
ATOM 29822 C CA . LYS A 1 51 ? 11.305 2.247 11.998 1.00 0.00 51 LYS A CA 19
ATOM 29823 C C . LYS A 1 51 ? 10.433 1.012 12.202 1.00 0.00 51 LYS A C 19
ATOM 29824 O O . LYS A 1 51 ? 10.734 0.160 13.039 1.00 0.00 51 LYS A O 19
ATOM 29843 N N . ILE A 1 52 ? 9.355 0.920 11.431 1.00 0.00 52 ILE A N 19
ATOM 29844 C CA . ILE A 1 52 ? 8.442 -0.211 11.527 1.00 0.00 52 ILE A CA 19
ATOM 29845 C C . ILE A 1 52 ? 8.069 -0.735 10.144 1.00 0.00 52 ILE A C 19
ATOM 29846 O O . ILE A 1 52 ? 8.680 -0.363 9.143 1.00 0.00 52 ILE A O 19
ATOM 29862 N N . ASN A 1 53 ? 7.060 -1.600 10.096 1.00 0.00 53 ASN A N 19
ATOM 29863 C CA . ASN A 1 53 ? 6.604 -2.173 8.835 1.00 0.00 53 ASN A CA 19
ATOM 29864 C C . ASN A 1 53 ? 5.412 -1.397 8.284 1.00 0.00 53 ASN A C 19
ATOM 29865 O O . ASN A 1 53 ? 4.402 -1.984 7.898 1.00 0.00 53 ASN A O 19
ATOM 29876 N N . GLU A 1 54 ? 5.538 -0.074 8.253 1.00 0.00 54 GLU A N 19
ATOM 29877 C CA . GLU A 1 54 ? 4.469 0.782 7.749 1.00 0.00 54 GLU A CA 19
ATOM 29878 C C . GLU A 1 54 ? 4.939 1.582 6.538 1.00 0.00 54 GLU A C 19
ATOM 29879 O O . GLU A 1 54 ? 5.967 2.257 6.588 1.00 0.00 54 GLU A O 19
ATOM 29891 N N . ALA A 1 55 ? 4.178 1.503 5.452 1.00 0.00 55 ALA A N 19
ATOM 29892 C CA . ALA A 1 55 ? 4.515 2.221 4.229 1.00 0.00 55 ALA A CA 19
ATOM 29893 C C . ALA A 1 55 ? 3.271 2.828 3.589 1.00 0.00 55 ALA A C 19
ATOM 29894 O O . ALA A 1 55 ? 2.149 2.404 3.864 1.00 0.00 55 ALA A O 19
ATOM 29901 N N . PHE A 1 56 ? 3.478 3.823 2.733 1.00 0.00 56 PHE A N 19
ATOM 29902 C CA . PHE A 1 56 ? 2.372 4.490 2.053 1.00 0.00 56 PHE A CA 19
ATOM 29903 C C . PHE A 1 56 ? 2.773 4.905 0.641 1.00 0.00 56 PHE A C 19
ATOM 29904 O O . PHE A 1 56 ? 3.718 5.673 0.452 1.00 0.00 56 PHE A O 19
ATOM 29921 N N . ILE A 1 57 ? 2.049 4.391 -0.348 1.00 0.00 57 ILE A N 19
ATOM 29922 C CA . ILE A 1 57 ? 2.327 4.710 -1.743 1.00 0.00 57 ILE A CA 19
ATOM 29923 C C . ILE A 1 57 ? 1.239 5.599 -2.333 1.00 0.00 57 ILE A C 19
ATOM 29924 O O . ILE A 1 57 ? 0.049 5.352 -2.138 1.00 0.00 57 ILE A O 19
ATOM 29940 N N . GLU A 1 58 ? 1.655 6.635 -3.055 1.00 0.00 58 GLU A N 19
ATOM 29941 C CA . GLU A 1 58 ? 0.713 7.561 -3.674 1.00 0.00 58 GLU A CA 19
ATOM 29942 C C . GLU A 1 58 ? 0.672 7.364 -5.187 1.00 0.00 58 GLU A C 19
ATOM 29943 O O . GLU A 1 58 ? 1.707 7.381 -5.854 1.00 0.00 58 GLU A O 19
ATOM 29955 N N . MET A 1 59 ? -0.530 7.178 -5.721 1.00 0.00 59 MET A N 19
ATOM 29956 C CA . MET A 1 59 ? -0.707 6.980 -7.155 1.00 0.00 59 MET A CA 19
ATOM 29957 C C . MET A 1 59 ? -1.135 8.276 -7.835 1.00 0.00 59 MET A C 19
ATOM 29958 O O . MET A 1 59 ? -1.771 9.130 -7.219 1.00 0.00 59 MET A O 19
ATOM 29972 N N . ALA A 1 60 ? -0.779 8.416 -9.108 1.00 0.00 60 ALA A N 19
ATOM 29973 C CA . ALA A 1 60 ? -1.128 9.608 -9.871 1.00 0.00 60 ALA A CA 19
ATOM 29974 C C . ALA A 1 60 ? -2.640 9.790 -9.946 1.00 0.00 60 ALA A C 19
ATOM 29975 O O . ALA A 1 60 ? -3.137 10.909 -10.074 1.00 0.00 60 ALA A O 19
ATOM 29982 N N . THR A 1 61 ? -3.369 8.681 -9.866 1.00 0.00 61 THR A N 19
ATOM 29983 C CA . THR A 1 61 ? -4.825 8.717 -9.926 1.00 0.00 61 THR A CA 19
ATOM 29984 C C . THR A 1 61 ? -5.441 7.720 -8.951 1.00 0.00 61 THR A C 19
ATOM 29985 O O . THR A 1 61 ? -5.021 6.564 -8.879 1.00 0.00 61 THR A O 19
ATOM 29996 N N . THR A 1 62 ? -6.440 8.174 -8.200 1.00 0.00 62 THR A N 19
ATOM 29997 C CA . THR A 1 62 ? -7.113 7.322 -7.228 1.00 0.00 62 THR A CA 19
ATOM 29998 C C . THR A 1 62 ? -7.607 6.033 -7.875 1.00 0.00 62 THR A C 19
ATOM 29999 O O . THR A 1 62 ? -7.746 5.007 -7.209 1.00 0.00 62 THR A O 19
ATOM 30010 N N . GLU A 1 63 ? -7.871 6.093 -9.177 1.00 0.00 63 GLU A N 19
ATOM 30011 C CA . GLU A 1 63 ? -8.349 4.929 -9.914 1.00 0.00 63 GLU A CA 19
ATOM 30012 C C . GLU A 1 63 ? -7.341 3.786 -9.838 1.00 0.00 63 GLU A C 19
ATOM 30013 O O . GLU A 1 63 ? -7.696 2.619 -10.008 1.00 0.00 63 GLU A O 19
ATOM 30025 N N . ASP A 1 64 ? -6.084 4.129 -9.584 1.00 0.00 64 ASP A N 19
ATOM 30026 C CA . ASP A 1 64 ? -5.024 3.132 -9.485 1.00 0.00 64 ASP A CA 19
ATOM 30027 C C . ASP A 1 64 ? -4.940 2.566 -8.072 1.00 0.00 64 ASP A C 19
ATOM 30028 O O . ASP A 1 64 ? -5.118 1.367 -7.861 1.00 0.00 64 ASP A O 19
ATOM 30037 N N . ALA A 1 65 ? -4.666 3.437 -7.106 1.00 0.00 65 ALA A N 19
ATOM 30038 C CA . ALA A 1 65 ? -4.559 3.024 -5.712 1.00 0.00 65 ALA A CA 19
ATOM 30039 C C . ALA A 1 65 ? -5.761 2.184 -5.295 1.00 0.00 65 ALA A C 19
ATOM 30040 O O . ALA A 1 65 ? -5.606 1.113 -4.708 1.00 0.00 65 ALA A O 19
ATOM 30047 N N . GLN A 1 66 ? -6.956 2.677 -5.600 1.00 0.00 66 GLN A N 19
ATOM 30048 C CA . GLN A 1 66 ? -8.185 1.972 -5.254 1.00 0.00 66 GLN A CA 19
ATOM 30049 C C . GLN A 1 66 ? -8.171 0.551 -5.809 1.00 0.00 66 GLN A C 19
ATOM 30050 O O . GLN A 1 66 ? -8.591 -0.391 -5.138 1.00 0.00 66 GLN A O 19
ATOM 30064 N N . ALA A 1 67 ? -7.683 0.406 -7.036 1.00 0.00 67 ALA A N 19
ATOM 30065 C CA . ALA A 1 67 ? -7.612 -0.901 -7.680 1.00 0.00 67 ALA A CA 19
ATOM 30066 C C . ALA A 1 67 ? -6.650 -1.825 -6.943 1.00 0.00 67 ALA A C 19
ATOM 30067 O O . ALA A 1 67 ? -6.979 -2.973 -6.649 1.00 0.00 67 ALA A O 19
ATOM 30074 N N . ALA A 1 68 ? -5.458 -1.316 -6.646 1.00 0.00 68 ALA A N 19
ATOM 30075 C CA . ALA A 1 68 ? -4.448 -2.095 -5.942 1.00 0.00 68 ALA A CA 19
ATOM 30076 C C . ALA A 1 68 ? -5.029 -2.744 -4.690 1.00 0.00 68 ALA A C 19
ATOM 30077 O O . ALA A 1 68 ? -4.539 -3.774 -4.228 1.00 0.00 68 ALA A O 19
ATOM 30084 N N . VAL A 1 69 ? -6.076 -2.133 -4.145 1.00 0.00 69 VAL A N 19
ATOM 30085 C CA . VAL A 1 69 ? -6.725 -2.652 -2.946 1.00 0.00 69 VAL A CA 19
ATOM 30086 C C . VAL A 1 69 ? -7.694 -3.778 -3.288 1.00 0.00 69 VAL A C 19
ATOM 30087 O O . VAL A 1 69 ? -7.732 -4.804 -2.610 1.00 0.00 69 VAL A O 19
ATOM 30100 N N . ASP A 1 70 ? -8.474 -3.578 -4.344 1.00 0.00 70 ASP A N 19
ATOM 30101 C CA . ASP A 1 70 ? -9.442 -4.578 -4.779 1.00 0.00 70 ASP A CA 19
ATOM 30102 C C . ASP A 1 70 ? -8.750 -5.892 -5.123 1.00 0.00 70 ASP A C 19
ATOM 30103 O O . ASP A 1 70 ? -9.398 -6.931 -5.256 1.00 0.00 70 ASP A O 19
ATOM 30112 N N . TYR A 1 71 ? -7.431 -5.840 -5.268 1.00 0.00 71 TYR A N 19
ATOM 30113 C CA . TYR A 1 71 ? -6.650 -7.026 -5.600 1.00 0.00 71 TYR A CA 19
ATOM 30114 C C . TYR A 1 71 ? -6.236 -7.777 -4.339 1.00 0.00 71 TYR A C 19
ATOM 30115 O O . TYR A 1 71 ? -5.874 -8.953 -4.393 1.00 0.00 71 TYR A O 19
ATOM 30133 N N . TYR A 1 72 ? -6.293 -7.090 -3.204 1.00 0.00 72 TYR A N 19
ATOM 30134 C CA . TYR A 1 72 ? -5.923 -7.689 -1.928 1.00 0.00 72 TYR A CA 19
ATOM 30135 C C . TYR A 1 72 ? -7.124 -8.366 -1.275 1.00 0.00 72 TYR A C 19
ATOM 30136 O O . TYR A 1 72 ? -6.974 -9.303 -0.489 1.00 0.00 72 TYR A O 19
ATOM 30154 N N . THR A 1 73 ? -8.318 -7.884 -1.605 1.00 0.00 73 THR A N 19
ATOM 30155 C CA . THR A 1 73 ? -9.547 -8.440 -1.052 1.00 0.00 73 THR A CA 19
ATOM 30156 C C . THR A 1 73 ? -9.917 -9.748 -1.742 1.00 0.00 73 THR A C 19
ATOM 30157 O O . THR A 1 73 ? -10.426 -10.674 -1.110 1.00 0.00 73 THR A O 19
ATOM 30168 N N . THR A 1 74 ? -9.659 -9.819 -3.045 1.00 0.00 74 THR A N 19
ATOM 30169 C CA . THR A 1 74 ? -9.967 -11.014 -3.820 1.00 0.00 74 THR A CA 19
ATOM 30170 C C . THR A 1 74 ? -8.768 -11.955 -3.880 1.00 0.00 74 THR A C 19
ATOM 30171 O O . THR A 1 74 ? -8.923 -13.176 -3.864 1.00 0.00 74 THR A O 19
ATOM 30182 N N . THR A 1 75 ? -7.573 -11.378 -3.947 1.00 0.00 75 THR A N 19
ATOM 30183 C CA . THR A 1 75 ? -6.347 -12.165 -4.009 1.00 0.00 75 THR A CA 19
ATOM 30184 C C . THR A 1 75 ? -5.411 -11.815 -2.857 1.00 0.00 75 THR A C 19
ATOM 30185 O O . THR A 1 75 ? -5.244 -10.651 -2.493 1.00 0.00 75 THR A O 19
ATOM 30196 N N . PRO A 1 76 ? -4.784 -12.845 -2.270 1.00 0.00 76 PRO A N 19
ATOM 30197 C CA . PRO A 1 76 ? -3.851 -12.672 -1.152 1.00 0.00 76 PRO A CA 19
ATOM 30198 C C . PRO A 1 76 ? -2.553 -11.997 -1.580 1.00 0.00 76 PRO A C 19
ATOM 30199 O O . PRO A 1 76 ? -1.861 -12.473 -2.480 1.00 0.00 76 PRO A O 19
ATOM 30210 N N . ALA A 1 77 ? -2.226 -10.885 -0.928 1.00 0.00 77 ALA A N 19
ATOM 30211 C CA . ALA A 1 77 ? -1.009 -10.147 -1.241 1.00 0.00 77 ALA A CA 19
ATOM 30212 C C . ALA A 1 77 ? 0.163 -10.640 -0.398 1.00 0.00 77 ALA A C 19
ATOM 30213 O O . ALA A 1 77 ? 0.354 -10.199 0.737 1.00 0.00 77 ALA A O 19
ATOM 30220 N N . LEU A 1 78 ? 0.944 -11.557 -0.959 1.00 0.00 78 LEU A N 19
ATOM 30221 C CA . LEU A 1 78 ? 2.098 -12.110 -0.259 1.00 0.00 78 LEU A CA 19
ATOM 30222 C C . LEU A 1 78 ? 3.370 -11.349 -0.617 1.00 0.00 78 LEU A C 19
ATOM 30223 O O . LEU A 1 78 ? 3.841 -11.408 -1.754 1.00 0.00 78 LEU A O 19
ATOM 30239 N N . VAL A 1 79 ? 3.923 -10.637 0.358 1.00 0.00 79 VAL A N 19
ATOM 30240 C CA . VAL A 1 79 ? 5.142 -9.866 0.146 1.00 0.00 79 VAL A CA 19
ATOM 30241 C C . VAL A 1 79 ? 6.372 -10.649 0.593 1.00 0.00 79 VAL A C 19
ATOM 30242 O O . VAL A 1 79 ? 6.469 -11.069 1.746 1.00 0.00 79 VAL A O 19
ATOM 30255 N N . PHE A 1 80 ? 7.310 -10.842 -0.328 1.00 0.00 80 PHE A N 19
ATOM 30256 C CA . PHE A 1 80 ? 8.535 -11.577 -0.030 1.00 0.00 80 PHE A CA 19
ATOM 30257 C C . PHE A 1 80 ? 8.227 -13.033 0.309 1.00 0.00 80 PHE A C 19
ATOM 30258 O O . PHE A 1 80 ? 9.116 -13.794 0.687 1.00 0.00 80 PHE A O 19
ATOM 30275 N N . GLY A 1 81 ? 6.961 -13.412 0.168 1.00 0.00 81 GLY A N 19
ATOM 30276 C CA . GLY A 1 81 ? 6.557 -14.775 0.463 1.00 0.00 81 GLY A CA 19
ATOM 30277 C C . GLY A 1 81 ? 5.578 -14.853 1.617 1.00 0.00 81 GLY A C 19
ATOM 30278 O O . GLY A 1 81 ? 4.864 -15.844 1.770 1.00 0.00 81 GLY A O 19
ATOM 30282 N N . LYS A 1 82 ? 5.544 -13.806 2.434 1.00 0.00 82 LYS A N 19
ATOM 30283 C CA . LYS A 1 82 ? 4.646 -13.758 3.582 1.00 0.00 82 LYS A CA 19
ATOM 30284 C C . LYS A 1 82 ? 3.472 -12.820 3.316 1.00 0.00 82 LYS A C 19
ATOM 30285 O O . LYS A 1 82 ? 3.569 -11.874 2.534 1.00 0.00 82 LYS A O 19
ATOM 30304 N N . PRO A 1 83 ? 2.339 -13.085 3.982 1.00 0.00 83 PRO A N 19
ATOM 30305 C CA . PRO A 1 83 ? 1.127 -12.274 3.835 1.00 0.00 83 PRO A CA 19
ATOM 30306 C C . PRO A 1 83 ? 1.279 -10.887 4.450 1.00 0.00 83 PRO A C 19
ATOM 30307 O O . PRO A 1 83 ? 2.041 -10.698 5.399 1.00 0.00 83 PRO A O 19
ATOM 30318 N N . VAL A 1 84 ? 0.550 -9.919 3.904 1.00 0.00 84 VAL A N 19
ATOM 30319 C CA . VAL A 1 84 ? 0.603 -8.549 4.399 1.00 0.00 84 VAL A CA 19
ATOM 30320 C C . VAL A 1 84 ? -0.776 -7.901 4.371 1.00 0.00 84 VAL A C 19
ATOM 30321 O O . VAL A 1 84 ? -1.773 -8.552 4.058 1.00 0.00 84 VAL A O 19
ATOM 30334 N N . ARG A 1 85 ? -0.826 -6.615 4.702 1.00 0.00 85 ARG A N 19
ATOM 30335 C CA . ARG A 1 85 ? -2.084 -5.878 4.715 1.00 0.00 85 ARG A CA 19
ATOM 30336 C C . ARG A 1 85 ? -2.052 -4.729 3.710 1.00 0.00 85 ARG A C 19
ATOM 30337 O O . ARG A 1 85 ? -1.040 -4.043 3.567 1.00 0.00 85 ARG A O 19
ATOM 30358 N N . VAL A 1 86 ? -3.167 -4.526 3.015 1.00 0.00 86 VAL A N 19
ATOM 30359 C CA . VAL A 1 86 ? -3.268 -3.462 2.025 1.00 0.00 86 VAL A CA 19
ATOM 30360 C C . VAL A 1 86 ? -4.568 -2.682 2.186 1.00 0.00 86 VAL A C 19
ATOM 30361 O O . VAL A 1 86 ? -5.657 -3.223 1.997 1.00 0.00 86 VAL A O 19
ATOM 30374 N N . HIS A 1 87 ? -4.446 -1.406 2.536 1.00 0.00 87 HIS A N 19
ATOM 30375 C CA . HIS A 1 87 ? -5.611 -0.549 2.723 1.00 0.00 87 HIS A CA 19
ATOM 30376 C C . HIS A 1 87 ? -5.468 0.744 1.925 1.00 0.00 87 HIS A C 19
ATOM 30377 O O . HIS A 1 87 ? -4.373 1.096 1.485 1.00 0.00 87 HIS A O 19
ATOM 30391 N N . LEU A 1 88 ? -6.581 1.447 1.742 1.00 0.00 88 LEU A N 19
ATOM 30392 C CA . LEU A 1 88 ? -6.580 2.701 0.997 1.00 0.00 88 LEU A CA 19
ATOM 30393 C C . LEU A 1 88 ? -6.732 3.893 1.937 1.00 0.00 88 LEU A C 19
ATOM 30394 O O . LEU A 1 88 ? -7.847 4.276 2.294 1.00 0.00 88 LEU A O 19
ATOM 30410 N N . SER A 1 89 ? -5.605 4.477 2.333 1.00 0.00 89 SER A N 19
ATOM 30411 C CA . SER A 1 89 ? -5.615 5.624 3.233 1.00 0.00 89 SER A CA 19
ATOM 30412 C C . SER A 1 89 ? -5.787 6.924 2.453 1.00 0.00 89 SER A C 19
ATOM 30413 O O . SER A 1 89 ? -5.961 6.911 1.235 1.00 0.00 89 SER A O 19
ATOM 30421 N N . GLN A 1 90 ? -5.737 8.045 3.165 1.00 0.00 90 GLN A N 19
ATOM 30422 C CA . GLN A 1 90 ? -5.887 9.354 2.542 1.00 0.00 90 GLN A CA 19
ATOM 30423 C C . GLN A 1 90 ? -5.197 10.434 3.367 1.00 0.00 90 GLN A C 19
ATOM 30424 O O . GLN A 1 90 ? -5.853 11.232 4.037 1.00 0.00 90 GLN A O 19
ATOM 30438 N N . LYS A 1 91 ? -3.869 10.454 3.317 1.00 0.00 91 LYS A N 19
ATOM 30439 C CA . LYS A 1 91 ? -3.090 11.437 4.060 1.00 0.00 91 LYS A CA 19
ATOM 30440 C C . LYS A 1 91 ? -1.920 11.947 3.225 1.00 0.00 91 LYS A C 19
ATOM 30441 O O . LYS A 1 91 ? -1.870 11.733 2.013 1.00 0.00 91 LYS A O 19
ATOM 30460 N N . TYR A 1 92 ? -0.981 12.622 3.880 1.00 0.00 92 TYR A N 19
ATOM 30461 C CA . TYR A 1 92 ? 0.188 13.163 3.197 1.00 0.00 92 TYR A CA 19
ATOM 30462 C C . TYR A 1 92 ? -0.224 13.978 1.975 1.00 0.00 92 TYR A C 19
ATOM 30463 O O . TYR A 1 92 ? -0.243 13.471 0.852 1.00 0.00 92 TYR A O 19
ATOM 30481 N N . LYS A 1 93 ? -0.553 15.245 2.201 1.00 0.00 93 LYS A N 19
ATOM 30482 C CA . LYS A 1 93 ? -0.962 16.134 1.120 1.00 0.00 93 LYS A CA 19
ATOM 30483 C C . LYS A 1 93 ? 0.002 16.039 -0.058 1.00 0.00 93 LYS A C 19
ATOM 30484 O O . LYS A 1 93 ? -0.412 16.088 -1.217 1.00 0.00 93 LYS A O 19
ATOM 30503 N N . ARG A 1 94 ? 1.288 15.902 0.245 1.00 0.00 94 ARG A N 19
ATOM 30504 C CA . ARG A 1 94 ? 2.311 15.800 -0.789 1.00 0.00 94 ARG A CA 19
ATOM 30505 C C . ARG A 1 94 ? 3.583 15.165 -0.234 1.00 0.00 94 ARG A C 19
ATOM 30506 O O . ARG A 1 94 ? 4.545 15.861 0.092 1.00 0.00 94 ARG A O 19
ATOM 30527 N N . ILE A 1 95 ? 3.579 13.840 -0.130 1.00 0.00 95 ILE A N 19
ATOM 30528 C CA . ILE A 1 95 ? 4.733 13.111 0.383 1.00 0.00 95 ILE A CA 19
ATOM 30529 C C . ILE A 1 95 ? 6.036 13.788 -0.024 1.00 0.00 95 ILE A C 19
ATOM 30530 O O . ILE A 1 95 ? 6.971 13.890 0.771 1.00 0.00 95 ILE A O 19
ATOM 30546 N N . LYS A 1 96 ? 6.093 14.252 -1.267 1.00 0.00 96 LYS A N 19
ATOM 30547 C CA . LYS A 1 96 ? 7.280 14.924 -1.781 1.00 0.00 96 LYS A CA 19
ATOM 30548 C C . LYS A 1 96 ? 7.042 16.424 -1.916 1.00 0.00 96 LYS A C 19
ATOM 30549 O O . LYS A 1 96 ? 6.223 16.862 -2.724 1.00 0.00 96 LYS A O 19
ATOM 30568 N N . SER A 1 97 ? 7.763 17.209 -1.121 1.00 0.00 97 SER A N 19
ATOM 30569 C CA . SER A 1 97 ? 7.627 18.660 -1.151 1.00 0.00 97 SER A CA 19
ATOM 30570 C C . SER A 1 97 ? 8.933 19.319 -1.588 1.00 0.00 97 SER A C 19
ATOM 30571 O O . SER A 1 97 ? 9.097 19.687 -2.750 1.00 0.00 97 SER A O 19
ATOM 30579 N N . GLY A 1 98 ? 9.860 19.463 -0.645 1.00 0.00 98 GLY A N 19
ATOM 30580 C CA . GLY A 1 98 ? 11.138 20.077 -0.950 1.00 0.00 98 GLY A CA 19
ATOM 30581 C C . GLY A 1 98 ? 11.798 20.682 0.273 1.00 0.00 98 GLY A C 19
ATOM 30582 O O . GLY A 1 98 ? 11.527 20.291 1.409 1.00 0.00 98 GLY A O 19
ATOM 30586 N N . PRO A 1 99 ? 12.687 21.661 0.047 1.00 0.00 99 PRO A N 19
ATOM 30587 C CA . PRO A 1 99 ? 13.406 22.342 1.128 1.00 0.00 99 PRO A CA 19
ATOM 30588 C C . PRO A 1 99 ? 12.491 23.232 1.963 1.00 0.00 99 PRO A C 19
ATOM 30589 O O . PRO A 1 99 ? 12.928 23.852 2.931 1.00 0.00 99 PRO A O 19
ATOM 30600 N N . SER A 1 100 ? 11.220 23.290 1.579 1.00 0.00 100 SER A N 19
ATOM 30601 C CA . SER A 1 100 ? 10.243 24.107 2.290 1.00 0.00 100 SER A CA 19
ATOM 30602 C C . SER A 1 100 ? 10.541 24.131 3.786 1.00 0.00 100 SER A C 19
ATOM 30603 O O . SER A 1 100 ? 10.737 23.086 4.408 1.00 0.00 100 SER A O 19
ATOM 30611 N N . SER A 1 101 ? 10.573 25.330 4.358 1.00 0.00 101 SER A N 19
ATOM 30612 C CA . SER A 1 101 ? 10.851 25.492 5.781 1.00 0.00 101 SER A CA 19
ATOM 30613 C C . SER A 1 101 ? 9.879 26.481 6.414 1.00 0.00 101 SER A C 19
ATOM 30614 O O . SER A 1 101 ? 9.780 27.632 5.988 1.00 0.00 101 SER A O 19
ATOM 30622 N N . GLY A 1 102 ? 9.162 26.026 7.437 1.00 0.00 102 GLY A N 19
ATOM 30623 C CA . GLY A 1 102 ? 8.207 26.883 8.114 1.00 0.00 102 GLY A CA 19
ATOM 30624 C C . GLY A 1 102 ? 6.774 26.576 7.726 1.00 0.00 102 GLY A C 19
ATOM 30625 O O . GLY A 1 102 ? 6.181 27.280 6.908 1.00 0.00 102 GLY A O 19
ATOM 30629 N N . GLY A 1 1 ? -0.877 5.141 10.885 1.00 0.00 1 GLY A N 20
ATOM 30630 C CA . GLY A 1 1 ? -2.208 4.599 11.080 1.00 0.00 1 GLY A CA 20
ATOM 30631 C C . GLY A 1 1 ? -2.622 4.588 12.539 1.00 0.00 1 GLY A C 20
ATOM 30632 O O . GLY A 1 1 ? -1.975 3.951 13.369 1.00 0.00 1 GLY A O 20
ATOM 30636 N N . SER A 1 2 ? -3.702 5.297 12.850 1.00 0.00 2 SER A N 20
ATOM 30637 C CA . SER A 1 2 ? -4.199 5.370 14.220 1.00 0.00 2 SER A CA 20
ATOM 30638 C C . SER A 1 2 ? -5.206 4.258 14.494 1.00 0.00 2 SER A C 20
ATOM 30639 O O . SER A 1 2 ? -4.931 3.330 15.253 1.00 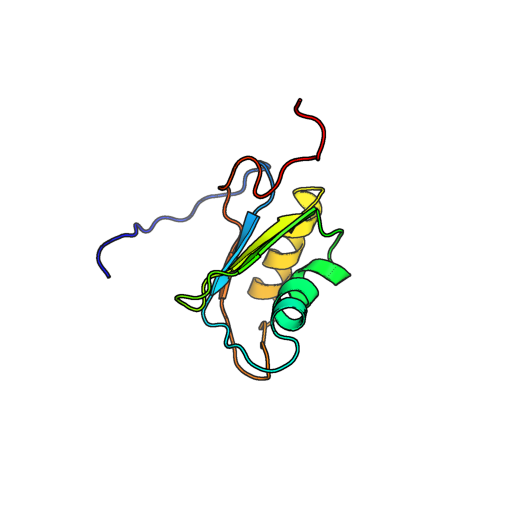0.00 2 SER A O 20
ATOM 30647 N N . SER A 1 3 ? -6.375 4.361 13.870 1.00 0.00 3 SER A N 20
ATOM 30648 C CA . SER A 1 3 ? -7.427 3.367 14.048 1.00 0.00 3 SER A CA 20
ATOM 30649 C C . SER A 1 3 ? -8.576 3.612 13.076 1.00 0.00 3 SER A C 20
ATOM 30650 O O . SER A 1 3 ? -9.444 4.448 13.321 1.00 0.00 3 SER A O 20
ATOM 30658 N N . GLY A 1 4 ? -8.575 2.873 11.970 1.00 0.00 4 GLY A N 20
ATOM 30659 C CA . GLY A 1 4 ? -9.623 3.025 10.976 1.00 0.00 4 GLY A CA 20
ATOM 30660 C C . GLY A 1 4 ? -9.951 1.721 10.278 1.00 0.00 4 GLY A C 20
ATOM 30661 O O . GLY A 1 4 ? -9.880 1.630 9.051 1.00 0.00 4 GLY A O 20
ATOM 30665 N N . SER A 1 5 ? -10.310 0.707 11.058 1.00 0.00 5 SER A N 20
ATOM 30666 C CA . SER A 1 5 ? -10.646 -0.601 10.506 1.00 0.00 5 SER A CA 20
ATOM 30667 C C . SER A 1 5 ? -12.123 -0.670 10.131 1.00 0.00 5 SER A C 20
ATOM 30668 O O . SER A 1 5 ? -12.784 -1.685 10.351 1.00 0.00 5 SER A O 20
ATOM 30676 N N . SER A 1 6 ? -12.634 0.418 9.563 1.00 0.00 6 SER A N 20
ATOM 30677 C CA . SER A 1 6 ? -14.033 0.484 9.160 1.00 0.00 6 SER A CA 20
ATOM 30678 C C . SER A 1 6 ? -14.289 1.703 8.279 1.00 0.00 6 SER A C 20
ATOM 30679 O O . SER A 1 6 ? -13.387 2.503 8.031 1.00 0.00 6 SER A O 20
ATOM 30687 N N . GLY A 1 7 ? -15.525 1.838 7.809 1.00 0.00 7 GLY A N 20
ATOM 30688 C CA . GLY A 1 7 ? -15.877 2.962 6.961 1.00 0.00 7 GLY A CA 20
ATOM 30689 C C . GLY A 1 7 ? -15.932 2.587 5.494 1.00 0.00 7 GLY A C 20
ATOM 30690 O O . GLY A 1 7 ? -15.205 3.149 4.676 1.00 0.00 7 GLY A O 20
ATOM 30694 N N . GLN A 1 8 ? -16.795 1.632 5.160 1.00 0.00 8 GLN A N 20
ATOM 30695 C CA . GLN A 1 8 ? -16.939 1.180 3.782 1.00 0.00 8 GLN A CA 20
ATOM 30696 C C . GLN A 1 8 ? -18.341 1.474 3.256 1.00 0.00 8 GLN A C 20
ATOM 30697 O O . GLN A 1 8 ? -19.227 0.621 3.312 1.00 0.00 8 GLN A O 20
ATOM 30711 N N . LYS A 1 9 ? -18.535 2.685 2.747 1.00 0.00 9 LYS A N 20
ATOM 30712 C CA . LYS A 1 9 ? -19.828 3.093 2.210 1.00 0.00 9 LYS A CA 20
ATOM 30713 C C . LYS A 1 9 ? -19.655 3.908 0.933 1.00 0.00 9 LYS A C 20
ATOM 30714 O O . LYS A 1 9 ? -18.970 4.929 0.924 1.00 0.00 9 LYS A O 20
ATOM 30733 N N . GLY A 1 10 ? -20.283 3.449 -0.146 1.00 0.00 10 GLY A N 20
ATOM 30734 C CA . GLY A 1 10 ? -20.186 4.148 -1.414 1.00 0.00 10 GLY A CA 20
ATOM 30735 C C . GLY A 1 10 ? -18.756 4.492 -1.779 1.00 0.00 10 GLY A C 20
ATOM 30736 O O . GLY A 1 10 ? -17.893 3.615 -1.830 1.00 0.00 10 GLY A O 20
ATOM 30740 N N . ARG A 1 11 ? -18.503 5.772 -2.035 1.00 0.00 11 ARG A N 20
ATOM 30741 C CA . ARG A 1 11 ? -17.168 6.229 -2.400 1.00 0.00 11 ARG A CA 20
ATOM 30742 C C . ARG A 1 11 ? -17.050 7.741 -2.247 1.00 0.00 11 ARG A C 20
ATOM 30743 O O . ARG A 1 11 ? -18.020 8.474 -2.447 1.00 0.00 11 ARG A O 20
ATOM 30764 N N . VAL A 1 12 ? -15.857 8.205 -1.889 1.00 0.00 12 VAL A N 20
ATOM 30765 C CA . VAL A 1 12 ? -15.611 9.630 -1.709 1.00 0.00 12 VAL A CA 20
ATOM 30766 C C . VAL A 1 12 ? -14.550 10.133 -2.682 1.00 0.00 12 VAL A C 20
ATOM 30767 O O . VAL A 1 12 ? -14.449 11.332 -2.940 1.00 0.00 12 VAL A O 20
ATOM 30780 N N . GLU A 1 13 ? -13.761 9.207 -3.218 1.00 0.00 13 GLU A N 20
ATOM 30781 C CA . GLU A 1 13 ? -12.706 9.558 -4.163 1.00 0.00 13 GLU A CA 20
ATOM 30782 C C . GLU A 1 13 ? -11.873 10.724 -3.639 1.00 0.00 13 GLU A C 20
ATOM 30783 O O . GLU A 1 13 ? -12.145 11.884 -3.948 1.00 0.00 13 GLU A O 20
ATOM 30795 N N . THR A 1 14 ? -10.856 10.406 -2.844 1.00 0.00 14 THR A N 20
ATOM 30796 C CA . THR A 1 14 ? -9.984 11.426 -2.276 1.00 0.00 14 THR A CA 20
ATOM 30797 C C . THR A 1 14 ? -8.516 11.062 -2.464 1.00 0.00 14 THR A C 20
ATOM 30798 O O . THR A 1 14 ? -8.067 10.007 -2.014 1.00 0.00 14 THR A O 20
ATOM 30809 N N . ARG A 1 15 ? -7.774 11.938 -3.131 1.00 0.00 15 ARG A N 20
ATOM 30810 C CA . ARG A 1 15 ? -6.355 11.707 -3.379 1.00 0.00 15 ARG A CA 20
ATOM 30811 C C . ARG A 1 15 ? -6.081 10.227 -3.627 1.00 0.00 15 ARG A C 20
ATOM 30812 O O . ARG A 1 15 ? -6.964 9.486 -4.060 1.00 0.00 15 ARG A O 20
ATOM 30833 N N . ARG A 1 16 ? -4.852 9.803 -3.351 1.00 0.00 16 ARG A N 20
ATOM 30834 C CA . ARG A 1 16 ? -4.462 8.412 -3.545 1.00 0.00 16 ARG A CA 20
ATOM 30835 C C . ARG A 1 16 ? -3.384 8.005 -2.544 1.00 0.00 16 ARG A C 20
ATOM 30836 O O . ARG A 1 16 ? -2.224 8.396 -2.672 1.00 0.00 16 ARG A O 20
ATOM 30857 N N . VAL A 1 17 ? -3.776 7.217 -1.547 1.00 0.00 17 VAL A N 20
ATOM 30858 C CA . VAL A 1 17 ? -2.844 6.757 -0.525 1.00 0.00 17 VAL A CA 20
ATOM 30859 C C . VAL A 1 17 ? -3.125 5.309 -0.137 1.00 0.00 17 VAL A C 20
ATOM 30860 O O . VAL A 1 17 ? -4.147 5.009 0.480 1.00 0.00 17 VAL A O 20
ATOM 30873 N N . VAL A 1 18 ? -2.212 4.416 -0.501 1.00 0.00 18 VAL A N 20
ATOM 30874 C CA . VAL A 1 18 ? -2.360 2.999 -0.190 1.00 0.00 18 VAL A CA 20
ATOM 30875 C C . VAL A 1 18 ? -1.458 2.595 0.970 1.00 0.00 18 VAL A C 20
ATOM 30876 O O . VAL A 1 18 ? -0.237 2.525 0.826 1.00 0.00 18 VAL A O 20
ATOM 30889 N N . HIS A 1 19 ? -2.067 2.327 2.121 1.00 0.00 19 HIS A N 20
ATOM 30890 C CA . HIS A 1 19 ? -1.319 1.927 3.307 1.00 0.00 19 HIS A CA 20
ATOM 30891 C C . HIS A 1 19 ? -1.003 0.434 3.273 1.00 0.00 19 HIS A C 20
ATOM 30892 O O . HIS A 1 19 ? -1.855 -0.381 2.919 1.00 0.00 19 HIS A O 20
ATOM 30906 N N . ILE A 1 20 ? 0.224 0.086 3.643 1.00 0.00 20 ILE A N 20
ATOM 30907 C CA . ILE A 1 20 ? 0.651 -1.308 3.654 1.00 0.00 20 ILE A CA 20
ATOM 30908 C C . ILE A 1 20 ? 1.402 -1.643 4.938 1.00 0.00 20 ILE A C 20
ATOM 30909 O O . ILE A 1 20 ? 2.401 -1.005 5.269 1.00 0.00 20 ILE A O 20
ATOM 30925 N N . MET A 1 21 ? 0.915 -2.649 5.657 1.00 0.00 21 MET A N 20
ATOM 30926 C CA . MET A 1 21 ? 1.543 -3.070 6.905 1.00 0.00 21 MET A CA 20
ATOM 30927 C C . MET A 1 21 ? 1.812 -4.571 6.897 1.00 0.00 21 MET A C 20
ATOM 30928 O O . MET A 1 21 ? 1.363 -5.288 6.002 1.00 0.00 21 MET A O 20
ATOM 30942 N N . ASP A 1 22 ? 2.546 -5.041 7.901 1.00 0.00 22 ASP A N 20
ATOM 30943 C CA . ASP A 1 22 ? 2.874 -6.458 8.010 1.00 0.00 22 ASP A CA 20
ATOM 30944 C C . ASP A 1 22 ? 3.960 -6.843 7.010 1.00 0.00 22 ASP A C 20
ATOM 30945 O O . ASP A 1 22 ? 4.449 -7.973 7.014 1.00 0.00 22 ASP A O 20
ATOM 30954 N N . PHE A 1 23 ? 4.331 -5.897 6.155 1.00 0.00 23 PHE A N 20
ATOM 30955 C CA . PHE A 1 23 ? 5.358 -6.138 5.148 1.00 0.00 23 PHE A CA 20
ATOM 30956 C C . PHE A 1 23 ? 6.737 -6.238 5.791 1.00 0.00 23 PHE A C 20
ATOM 30957 O O . PHE A 1 23 ? 6.971 -5.693 6.869 1.00 0.00 23 PHE A O 20
ATOM 30974 N N . GLN A 1 24 ? 7.647 -6.938 5.120 1.00 0.00 24 GLN A N 20
ATOM 30975 C CA . GLN A 1 24 ? 9.004 -7.111 5.628 1.00 0.00 24 GLN A CA 20
ATOM 30976 C C . GLN A 1 24 ? 10.010 -6.371 4.753 1.00 0.00 24 GLN A C 20
ATOM 30977 O O . GLN A 1 24 ? 9.663 -5.858 3.688 1.00 0.00 24 GLN A O 20
ATOM 30991 N N . ARG A 1 25 ? 11.257 -6.320 5.207 1.00 0.00 25 ARG A N 20
ATOM 30992 C CA . ARG A 1 25 ? 12.314 -5.641 4.467 1.00 0.00 25 ARG A CA 20
ATOM 30993 C C . ARG A 1 25 ? 13.466 -6.594 4.167 1.00 0.00 25 ARG A C 20
ATOM 30994 O O . ARG A 1 25 ? 13.539 -7.690 4.722 1.00 0.00 25 ARG A O 20
ATOM 31015 N N . GLY A 1 26 ? 14.365 -6.170 3.284 1.00 0.00 26 GLY A N 20
ATOM 31016 C CA . GLY A 1 26 ? 15.502 -6.998 2.925 1.00 0.00 26 GLY A CA 20
ATOM 31017 C C . GLY A 1 26 ? 16.178 -6.534 1.651 1.00 0.00 26 GLY A C 20
ATOM 31018 O O . GLY A 1 26 ? 16.925 -5.556 1.656 1.00 0.00 26 GLY A O 20
ATOM 31022 N N . LYS A 1 27 ? 15.916 -7.237 0.554 1.00 0.00 27 LYS A N 20
ATOM 31023 C CA . LYS A 1 27 ? 16.505 -6.893 -0.735 1.00 0.00 27 LYS A CA 20
ATOM 31024 C C . LYS A 1 27 ? 15.434 -6.419 -1.712 1.00 0.00 27 LYS A C 20
ATOM 31025 O O . LYS A 1 27 ? 14.395 -7.059 -1.869 1.00 0.00 27 LYS A O 20
ATOM 31044 N N . ASN A 1 28 ? 15.696 -5.293 -2.370 1.00 0.00 28 ASN A N 20
ATOM 31045 C CA . ASN A 1 28 ? 14.755 -4.734 -3.333 1.00 0.00 28 ASN A CA 20
ATOM 31046 C C . ASN A 1 28 ? 13.349 -4.669 -2.745 1.00 0.00 28 ASN A C 20
ATOM 31047 O O . ASN A 1 28 ? 12.362 -4.917 -3.439 1.00 0.00 28 ASN A O 20
ATOM 31058 N N . LEU A 1 29 ? 13.265 -4.334 -1.462 1.00 0.00 29 LEU A N 20
ATOM 31059 C CA . LEU A 1 29 ? 11.979 -4.236 -0.779 1.00 0.00 29 LEU A CA 20
ATOM 31060 C C . LEU A 1 29 ? 11.099 -3.171 -1.427 1.00 0.00 29 LEU A C 20
ATOM 31061 O O . LEU A 1 29 ? 10.036 -3.477 -1.969 1.00 0.00 29 LEU A O 20
ATOM 31077 N N . ARG A 1 30 ? 11.549 -1.923 -1.367 1.00 0.00 30 ARG A N 20
ATOM 31078 C CA . ARG A 1 30 ? 10.803 -0.813 -1.949 1.00 0.00 30 ARG A CA 20
ATOM 31079 C C . ARG A 1 30 ? 10.079 -1.251 -3.219 1.00 0.00 30 ARG A C 20
ATOM 31080 O O . ARG A 1 30 ? 8.959 -0.818 -3.487 1.00 0.00 30 ARG A O 20
ATOM 31101 N N . TYR A 1 31 ? 10.728 -2.111 -3.996 1.00 0.00 31 TYR A N 20
ATOM 31102 C CA . TYR A 1 31 ? 10.148 -2.605 -5.239 1.00 0.00 31 TYR A CA 20
ATOM 31103 C C . TYR A 1 31 ? 8.973 -3.537 -4.959 1.00 0.00 31 TYR A C 20
ATOM 31104 O O . TYR A 1 31 ? 7.904 -3.402 -5.553 1.00 0.00 31 TYR A O 20
ATOM 31122 N N . GLN A 1 32 ? 9.180 -4.483 -4.049 1.00 0.00 32 GLN A N 20
ATOM 31123 C CA . GLN A 1 32 ? 8.139 -5.438 -3.689 1.00 0.00 32 GLN A CA 20
ATOM 31124 C C . GLN A 1 32 ? 6.829 -4.723 -3.373 1.00 0.00 32 GLN A C 20
ATOM 31125 O O . GLN A 1 32 ? 5.771 -5.086 -3.891 1.00 0.00 32 GLN A O 20
ATOM 31139 N N . LEU A 1 33 ? 6.907 -3.707 -2.523 1.00 0.00 33 LEU A N 20
ATOM 31140 C CA . LEU A 1 33 ? 5.727 -2.940 -2.137 1.00 0.00 33 LEU A CA 20
ATOM 31141 C C . LEU A 1 33 ? 5.188 -2.139 -3.319 1.00 0.00 33 LEU A C 20
ATOM 31142 O O . LEU A 1 33 ? 3.978 -2.076 -3.540 1.00 0.00 33 LEU A O 20
ATOM 31158 N N . LEU A 1 34 ? 6.094 -1.531 -4.077 1.00 0.00 34 LEU A N 20
ATOM 31159 C CA . LEU A 1 34 ? 5.710 -0.737 -5.240 1.00 0.00 34 LEU A CA 20
ATOM 31160 C C . LEU A 1 34 ? 5.093 -1.617 -6.322 1.00 0.00 34 LEU A C 20
ATOM 31161 O O . LEU A 1 34 ? 4.312 -1.146 -7.147 1.00 0.00 34 LEU A O 20
ATOM 31177 N N . GLN A 1 35 ? 5.449 -2.898 -6.310 1.00 0.00 35 GLN A N 20
ATOM 31178 C CA . GLN A 1 35 ? 4.929 -3.844 -7.290 1.00 0.00 35 GLN A CA 20
ATOM 31179 C C . GLN A 1 35 ? 3.453 -4.132 -7.038 1.00 0.00 35 GLN A C 20
ATOM 31180 O O . GLN A 1 35 ? 2.774 -4.731 -7.873 1.00 0.00 35 GLN A O 20
ATOM 31194 N N . LEU A 1 36 ? 2.960 -3.702 -5.881 1.00 0.00 36 LEU A N 20
ATOM 31195 C CA . LEU A 1 36 ? 1.563 -3.914 -5.519 1.00 0.00 36 LEU A CA 20
ATOM 31196 C C . LEU A 1 36 ? 0.666 -2.869 -6.174 1.00 0.00 36 LEU A C 20
ATOM 31197 O O . LEU A 1 36 ? -0.555 -3.018 -6.208 1.00 0.00 36 LEU A O 20
ATOM 31213 N N . VAL A 1 37 ? 1.281 -1.812 -6.694 1.00 0.00 37 VAL A N 20
ATOM 31214 C CA . VAL A 1 37 ? 0.538 -0.742 -7.351 1.00 0.00 37 VAL A CA 20
ATOM 31215 C C . VAL A 1 37 ? 1.077 -0.481 -8.753 1.00 0.00 37 VAL A C 20
ATOM 31216 O O . VAL A 1 37 ? 0.354 -0.005 -9.628 1.00 0.00 37 VAL A O 20
ATOM 31229 N N . GLU A 1 38 ? 2.352 -0.793 -8.959 1.00 0.00 38 GLU A N 20
ATOM 31230 C CA . GLU A 1 38 ? 2.989 -0.591 -10.255 1.00 0.00 38 GLU A CA 20
ATOM 31231 C C . GLU A 1 38 ? 2.093 -1.091 -11.384 1.00 0.00 38 GLU A C 20
ATOM 31232 O O . GLU A 1 38 ? 1.691 -0.338 -12.273 1.00 0.00 38 GLU A O 20
ATOM 31244 N N . PRO A 1 39 ? 1.770 -2.392 -11.352 1.00 0.00 39 PRO A N 20
ATOM 31245 C CA . PRO A 1 39 ? 0.919 -3.023 -12.365 1.00 0.00 39 PRO A CA 20
ATOM 31246 C C . PRO A 1 39 ? -0.532 -2.562 -12.272 1.00 0.00 39 PRO A C 20
ATOM 31247 O O . PRO A 1 39 ? -1.385 -3.006 -13.039 1.00 0.00 39 PRO A O 20
ATOM 31258 N N . PHE A 1 40 ? -0.803 -1.667 -11.327 1.00 0.00 40 PHE A N 20
ATOM 31259 C CA . PHE A 1 40 ? -2.151 -1.145 -11.133 1.00 0.00 40 PHE A CA 20
ATOM 31260 C C . PHE A 1 40 ? -2.253 0.295 -11.628 1.00 0.00 40 PHE A C 20
ATOM 31261 O O . PHE A 1 40 ? -3.345 0.793 -11.900 1.00 0.00 40 PHE A O 20
ATOM 31278 N N . GLY A 1 41 ? -1.106 0.959 -11.740 1.00 0.00 41 GLY A N 20
ATOM 31279 C CA . GLY A 1 41 ? -1.088 2.335 -12.200 1.00 0.00 41 GLY A CA 20
ATOM 31280 C C . GLY A 1 41 ? 0.309 2.921 -12.219 1.00 0.00 41 GLY A C 20
ATOM 31281 O O . GLY A 1 41 ? 1.284 2.215 -12.476 1.00 0.00 41 GLY A O 20
ATOM 31285 N N . VAL A 1 42 ? 0.409 4.219 -11.947 1.00 0.00 42 VAL A N 20
ATOM 31286 C CA . VAL A 1 42 ? 1.697 4.901 -11.934 1.00 0.00 42 VAL A CA 20
ATOM 31287 C C . VAL A 1 42 ? 2.091 5.305 -10.517 1.00 0.00 42 VAL A C 20
ATOM 31288 O O . VAL A 1 42 ? 1.232 5.580 -9.678 1.00 0.00 42 VAL A O 20
ATOM 31301 N N . ILE A 1 43 ? 3.393 5.339 -10.257 1.00 0.00 43 ILE A N 20
ATOM 31302 C CA . ILE A 1 43 ? 3.900 5.712 -8.943 1.00 0.00 43 ILE A CA 20
ATOM 31303 C C . ILE A 1 43 ? 4.204 7.204 -8.873 1.00 0.00 43 ILE A C 20
ATOM 31304 O O . ILE A 1 43 ? 5.086 7.702 -9.573 1.00 0.00 43 ILE A O 20
ATOM 31320 N N . SER A 1 44 ? 3.468 7.913 -8.023 1.00 0.00 44 SER A N 20
ATOM 31321 C CA . SER A 1 44 ? 3.658 9.350 -7.863 1.00 0.00 44 SER A CA 20
ATOM 31322 C C . SER A 1 44 ? 4.668 9.646 -6.760 1.00 0.00 44 SER A C 20
ATOM 31323 O O . SER A 1 44 ? 5.508 10.534 -6.895 1.00 0.00 44 SER A O 20
ATOM 31331 N N . ASN A 1 45 ? 4.581 8.892 -5.668 1.00 0.00 45 ASN A N 20
ATOM 31332 C CA . ASN A 1 45 ? 5.488 9.072 -4.541 1.00 0.00 45 ASN A CA 20
ATOM 31333 C C . ASN A 1 45 ? 5.210 8.044 -3.449 1.00 0.00 45 ASN A C 20
ATOM 31334 O O . ASN A 1 45 ? 4.072 7.888 -3.003 1.00 0.00 45 ASN A O 20
ATOM 31345 N N . HIS A 1 46 ? 6.256 7.344 -3.022 1.00 0.00 46 HIS A N 20
ATOM 31346 C CA . HIS A 1 46 ? 6.125 6.330 -1.981 1.00 0.00 46 HIS A CA 20
ATOM 31347 C C . HIS A 1 46 ? 6.854 6.759 -0.711 1.00 0.00 46 HIS A C 20
ATOM 31348 O O . HIS A 1 46 ? 7.792 7.555 -0.760 1.00 0.00 46 HIS A O 20
ATOM 31362 N N . LEU A 1 47 ? 6.416 6.225 0.424 1.00 0.00 47 LEU A N 20
ATOM 31363 C CA . LEU A 1 47 ? 7.026 6.553 1.708 1.00 0.00 47 LEU A CA 20
ATOM 31364 C C . LEU A 1 47 ? 7.205 5.300 2.561 1.00 0.00 47 LEU A C 20
ATOM 31365 O O . LEU A 1 47 ? 6.250 4.564 2.807 1.00 0.00 47 LEU A O 20
ATOM 31381 N N . ILE A 1 48 ? 8.434 5.067 3.010 1.00 0.00 48 ILE A N 20
ATOM 31382 C CA . ILE A 1 48 ? 8.737 3.907 3.837 1.00 0.00 48 ILE A CA 20
ATOM 31383 C C . ILE A 1 48 ? 9.522 4.309 5.081 1.00 0.00 48 ILE A C 20
ATOM 31384 O O . ILE A 1 48 ? 10.732 4.530 5.021 1.00 0.00 48 ILE A O 20
ATOM 31400 N N . LEU A 1 49 ? 8.826 4.401 6.209 1.00 0.00 49 LEU A N 20
ATOM 31401 C CA . LEU A 1 49 ? 9.457 4.774 7.471 1.00 0.00 49 LEU A CA 20
ATOM 31402 C C . LEU A 1 49 ? 10.499 3.739 7.884 1.00 0.00 49 LEU A C 20
ATOM 31403 O O . LEU A 1 49 ? 10.225 2.540 7.899 1.00 0.00 49 LEU A O 20
ATOM 31419 N N . ASN A 1 50 ? 11.694 4.213 8.223 1.00 0.00 50 ASN A N 20
ATOM 31420 C CA . ASN A 1 50 ? 12.776 3.329 8.640 1.00 0.00 50 ASN A CA 20
ATOM 31421 C C . ASN A 1 50 ? 12.714 3.063 10.141 1.00 0.00 50 ASN A C 20
ATOM 31422 O O . ASN A 1 50 ? 13.742 3.001 10.815 1.00 0.00 50 ASN A O 20
ATOM 31433 N N . LYS A 1 51 ? 11.501 2.905 10.658 1.00 0.00 51 LYS A N 20
ATOM 31434 C CA . LYS A 1 51 ? 11.301 2.644 12.078 1.00 0.00 51 LYS A CA 20
ATOM 31435 C C . LYS A 1 51 ? 10.429 1.410 12.288 1.00 0.00 51 LYS A C 20
ATOM 31436 O O . LYS A 1 51 ? 10.746 0.547 13.105 1.00 0.00 51 LYS A O 20
ATOM 31455 N N . ILE A 1 52 ? 9.330 1.336 11.543 1.00 0.00 52 ILE A N 20
ATOM 31456 C CA . ILE A 1 52 ? 8.414 0.207 11.646 1.00 0.00 52 ILE A CA 20
ATOM 31457 C C . ILE A 1 52 ? 8.031 -0.318 10.267 1.00 0.00 52 ILE A C 20
ATOM 31458 O O . ILE A 1 52 ? 8.567 0.125 9.252 1.00 0.00 52 ILE A O 20
ATOM 31474 N N . ASN A 1 53 ? 7.097 -1.263 10.238 1.00 0.00 53 ASN A N 20
ATOM 31475 C CA . ASN A 1 53 ? 6.640 -1.847 8.982 1.00 0.00 53 ASN A CA 20
ATOM 31476 C C . ASN A 1 53 ? 5.412 -1.112 8.455 1.00 0.00 53 ASN A C 20
ATOM 31477 O O . ASN A 1 53 ? 4.403 -1.731 8.118 1.00 0.00 53 ASN A O 20
ATOM 31488 N N . GLU A 1 54 ? 5.505 0.213 8.388 1.00 0.00 54 GLU A N 20
ATOM 31489 C CA . GLU A 1 54 ? 4.400 1.032 7.901 1.00 0.00 54 GLU A CA 20
ATOM 31490 C C . GLU A 1 54 ? 4.827 1.857 6.691 1.00 0.00 54 GLU A C 20
ATOM 31491 O O . GLU A 1 54 ? 5.656 2.760 6.802 1.00 0.00 54 GLU A O 20
ATOM 31503 N N . ALA A 1 55 ? 4.255 1.540 5.535 1.00 0.00 55 ALA A N 20
ATOM 31504 C CA . ALA A 1 55 ? 4.574 2.252 4.303 1.00 0.00 55 ALA A CA 20
ATOM 31505 C C . ALA A 1 55 ? 3.307 2.711 3.591 1.00 0.00 55 ALA A C 20
ATOM 31506 O O . ALA A 1 55 ? 2.252 2.089 3.716 1.00 0.00 55 ALA A O 20
ATOM 31513 N N . PHE A 1 56 ? 3.418 3.804 2.841 1.00 0.00 56 PHE A N 20
ATOM 31514 C CA . PHE A 1 56 ? 2.279 4.348 2.110 1.00 0.00 56 PHE A CA 20
ATOM 31515 C C . PHE A 1 56 ? 2.703 4.830 0.726 1.00 0.00 56 PHE A C 20
ATOM 31516 O O . PHE A 1 56 ? 3.640 5.617 0.591 1.00 0.00 56 PHE A O 20
ATOM 31533 N N . ILE A 1 57 ? 2.008 4.350 -0.300 1.00 0.00 57 ILE A N 20
ATOM 31534 C CA . ILE A 1 57 ? 2.310 4.732 -1.674 1.00 0.00 57 ILE A CA 20
ATOM 31535 C C . ILE A 1 57 ? 1.221 5.632 -2.247 1.00 0.00 57 ILE A C 20
ATOM 31536 O O . ILE A 1 57 ? 0.031 5.365 -2.082 1.00 0.00 57 ILE A O 20
ATOM 31552 N N . GLU A 1 58 ? 1.637 6.699 -2.923 1.00 0.00 58 GLU A N 20
ATOM 31553 C CA . GLU A 1 58 ? 0.697 7.638 -3.522 1.00 0.00 58 GLU A CA 20
ATOM 31554 C C . GLU A 1 58 ? 0.659 7.477 -5.039 1.00 0.00 58 GLU A C 20
ATOM 31555 O O . GLU A 1 58 ? 1.670 7.658 -5.717 1.00 0.00 58 GLU A O 20
ATOM 31567 N N . MET A 1 59 ? -0.514 7.137 -5.563 1.00 0.00 59 MET A N 20
ATOM 31568 C CA . MET A 1 59 ? -0.684 6.952 -7.000 1.00 0.00 59 MET A CA 20
ATOM 31569 C C . MET A 1 59 ? -1.082 8.262 -7.672 1.00 0.00 59 MET A C 20
ATOM 31570 O O . MET A 1 59 ? -1.640 9.154 -7.034 1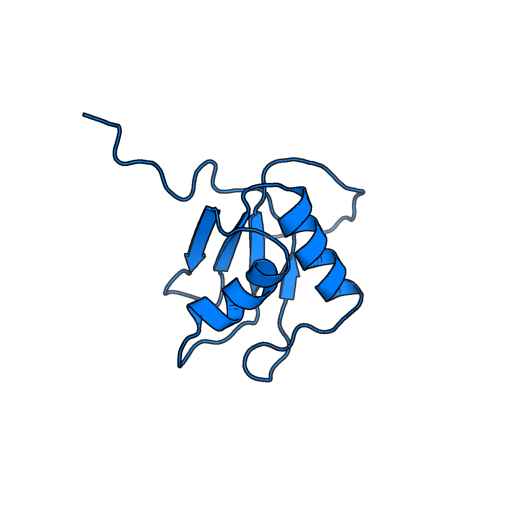.00 0.00 59 MET A O 20
ATOM 31584 N N . ALA A 1 60 ? -0.793 8.369 -8.965 1.00 0.00 60 ALA A N 20
ATOM 31585 C CA . ALA A 1 60 ? -1.123 9.569 -9.724 1.00 0.00 60 ALA A CA 20
ATOM 31586 C C . ALA A 1 60 ? -2.624 9.662 -9.980 1.00 0.00 60 ALA A C 20
ATOM 31587 O O . ALA A 1 60 ? -3.143 10.725 -10.323 1.00 0.00 60 ALA A O 20
ATOM 31594 N N . THR A 1 61 ? -3.318 8.540 -9.813 1.00 0.00 61 THR A N 20
ATOM 31595 C CA . THR A 1 61 ? -4.759 8.493 -10.028 1.00 0.00 61 THR A CA 20
ATOM 31596 C C . THR A 1 61 ? -5.442 7.613 -8.987 1.00 0.00 61 THR A C 20
ATOM 31597 O O . THR A 1 61 ? -5.140 6.424 -8.869 1.00 0.00 61 THR A O 20
ATOM 31608 N N . THR A 1 62 ? -6.364 8.202 -8.234 1.00 0.00 62 THR A N 20
ATOM 31609 C CA . THR A 1 62 ? -7.090 7.472 -7.202 1.00 0.00 62 THR A CA 20
ATOM 31610 C C . THR A 1 62 ? -7.591 6.131 -7.727 1.00 0.00 62 THR A C 20
ATOM 31611 O O . THR A 1 62 ? -7.818 5.198 -6.957 1.00 0.00 62 THR A O 20
ATOM 31622 N N . GLU A 1 63 ? -7.760 6.042 -9.042 1.00 0.00 63 GLU A N 20
ATOM 31623 C CA . GLU A 1 63 ? -8.235 4.814 -9.669 1.00 0.00 63 GLU A CA 20
ATOM 31624 C C . GLU A 1 63 ? -7.234 3.679 -9.470 1.00 0.00 63 GLU A C 20
ATOM 31625 O O . GLU A 1 63 ? -7.618 2.532 -9.241 1.00 0.00 63 GLU A O 20
ATOM 31637 N N . ASP A 1 64 ? -5.951 4.009 -9.560 1.00 0.00 64 ASP A N 20
ATOM 31638 C CA . ASP A 1 64 ? -4.893 3.018 -9.390 1.00 0.00 64 ASP A CA 20
ATOM 31639 C C . ASP A 1 64 ? -4.874 2.485 -7.961 1.00 0.00 64 ASP A C 20
ATOM 31640 O O . ASP A 1 64 ? -5.138 1.306 -7.724 1.00 0.00 64 ASP A O 20
ATOM 31649 N N . ALA A 1 65 ? -4.559 3.361 -7.012 1.00 0.00 65 ALA A N 20
ATOM 31650 C CA . ALA A 1 65 ? -4.506 2.977 -5.606 1.00 0.00 65 ALA A CA 20
ATOM 31651 C C . ALA A 1 65 ? -5.701 2.111 -5.228 1.00 0.00 65 ALA A C 20
ATOM 31652 O O . ALA A 1 65 ? -5.541 1.023 -4.677 1.00 0.00 65 ALA A O 20
ATOM 31659 N N . GLN A 1 66 ? -6.901 2.602 -5.527 1.00 0.00 66 GLN A N 20
ATOM 31660 C CA . GLN A 1 66 ? -8.124 1.871 -5.216 1.00 0.00 66 GLN A CA 20
ATOM 31661 C C . GLN A 1 66 ? -8.081 0.464 -5.803 1.00 0.00 66 GLN A C 20
ATOM 31662 O O . GLN A 1 66 ? -8.442 -0.507 -5.139 1.00 0.00 66 GLN A O 20
ATOM 31676 N N . ALA A 1 67 ? -7.639 0.362 -7.052 1.00 0.00 67 ALA A N 20
ATOM 31677 C CA . ALA A 1 67 ? -7.548 -0.925 -7.728 1.00 0.00 67 ALA A CA 20
ATOM 31678 C C . ALA A 1 67 ? -6.547 -1.841 -7.032 1.00 0.00 67 ALA A C 20
ATOM 31679 O O . ALA A 1 67 ? -6.773 -3.044 -6.910 1.00 0.00 67 ALA A O 20
ATOM 31686 N N . ALA A 1 68 ? -5.439 -1.263 -6.579 1.00 0.00 68 ALA A N 20
ATOM 31687 C CA . ALA A 1 68 ? -4.404 -2.028 -5.895 1.00 0.00 68 ALA A CA 20
ATOM 31688 C C . ALA A 1 68 ? -4.968 -2.745 -4.673 1.00 0.00 68 ALA A C 20
ATOM 31689 O O . ALA A 1 68 ? -4.492 -3.816 -4.295 1.00 0.00 68 ALA A O 20
ATOM 31696 N N . VAL A 1 69 ? -5.985 -2.149 -4.059 1.00 0.00 69 VAL A N 20
ATOM 31697 C CA . VAL A 1 69 ? -6.614 -2.731 -2.880 1.00 0.00 69 VAL A CA 20
ATOM 31698 C C . VAL A 1 69 ? -7.569 -3.855 -3.266 1.00 0.00 69 VAL A C 20
ATOM 31699 O O . VAL A 1 69 ? -7.641 -4.882 -2.590 1.00 0.00 69 VAL A O 20
ATOM 31712 N N . ASP A 1 70 ? -8.300 -3.656 -4.357 1.00 0.00 70 ASP A N 20
ATOM 31713 C CA . ASP A 1 70 ? -9.250 -4.654 -4.835 1.00 0.00 70 ASP A CA 20
ATOM 31714 C C . ASP A 1 70 ? -8.550 -5.980 -5.113 1.00 0.00 70 ASP A C 20
ATOM 31715 O O . ASP A 1 70 ? -9.175 -7.041 -5.080 1.00 0.00 70 ASP A O 20
ATOM 31724 N N . TYR A 1 71 ? -7.253 -5.913 -5.387 1.00 0.00 71 TYR A N 20
ATOM 31725 C CA . TYR A 1 71 ? -6.468 -7.109 -5.674 1.00 0.00 71 TYR A CA 20
ATOM 31726 C C . TYR A 1 71 ? -6.100 -7.840 -4.387 1.00 0.00 71 TYR A C 20
ATOM 31727 O O . TYR A 1 71 ? -5.725 -9.012 -4.412 1.00 0.00 71 TYR A O 20
ATOM 31745 N N . TYR A 1 72 ? -6.211 -7.139 -3.264 1.00 0.00 72 TYR A N 20
ATOM 31746 C CA . TYR A 1 72 ? -5.888 -7.720 -1.966 1.00 0.00 72 TYR A CA 20
ATOM 31747 C C . TYR A 1 72 ? -7.091 -8.458 -1.384 1.00 0.00 72 TYR A C 20
ATOM 31748 O O . TYR A 1 72 ? -6.940 -9.428 -0.642 1.00 0.00 72 TYR A O 20
ATOM 31766 N N . THR A 1 73 ? -8.286 -7.989 -1.728 1.00 0.00 73 THR A N 20
ATOM 31767 C CA . THR A 1 73 ? -9.516 -8.600 -1.241 1.00 0.00 73 THR A CA 20
ATOM 31768 C C . THR A 1 73 ? -9.867 -9.846 -2.046 1.00 0.00 73 THR A C 20
ATOM 31769 O O . THR A 1 73 ? -10.427 -10.806 -1.514 1.00 0.00 73 THR A O 20
ATOM 31780 N N . THR A 1 74 ? -9.533 -9.828 -3.333 1.00 0.00 74 THR A N 20
ATOM 31781 C CA . THR A 1 74 ? -9.813 -10.956 -4.212 1.00 0.00 74 THR A CA 20
ATOM 31782 C C . THR A 1 74 ? -8.627 -11.913 -4.274 1.00 0.00 74 THR A C 20
ATOM 31783 O O . THR A 1 74 ? -8.793 -13.111 -4.501 1.00 0.00 74 THR A O 20
ATOM 31794 N N . THR A 1 75 ? -7.428 -11.376 -4.068 1.00 0.00 75 THR A N 20
ATOM 31795 C CA . THR A 1 75 ? -6.214 -12.181 -4.101 1.00 0.00 75 THR A CA 20
ATOM 31796 C C . THR A 1 75 ? -5.276 -11.810 -2.959 1.00 0.00 75 THR A C 20
ATOM 31797 O O . THR A 1 75 ? -5.094 -10.637 -2.629 1.00 0.00 75 THR A O 20
ATOM 31808 N N . PRO A 1 76 ? -4.665 -12.829 -2.338 1.00 0.00 76 PRO A N 20
ATOM 31809 C CA . PRO A 1 76 ? -3.735 -12.634 -1.223 1.00 0.00 76 PRO A CA 20
ATOM 31810 C C . PRO A 1 76 ? -2.425 -11.991 -1.666 1.00 0.00 76 PRO A C 20
ATOM 31811 O O . PRO A 1 76 ? -1.728 -12.515 -2.535 1.00 0.00 76 PRO A O 20
ATOM 31822 N N . ALA A 1 77 ? -2.095 -10.854 -1.063 1.00 0.00 77 ALA A N 20
ATOM 31823 C CA . ALA A 1 77 ? -0.868 -10.141 -1.395 1.00 0.00 77 ALA A CA 20
ATOM 31824 C C . ALA A 1 77 ? 0.300 -10.636 -0.548 1.00 0.00 77 ALA A C 20
ATOM 31825 O O . ALA A 1 77 ? 0.559 -10.114 0.537 1.00 0.00 77 ALA A O 20
ATOM 31832 N N . LEU A 1 78 ? 1.003 -11.646 -1.050 1.00 0.00 78 LEU A N 20
ATOM 31833 C CA . LEU A 1 78 ? 2.143 -12.212 -0.338 1.00 0.00 78 LEU A CA 20
ATOM 31834 C C . LEU A 1 78 ? 3.424 -11.454 -0.672 1.00 0.00 78 LEU A C 20
ATOM 31835 O O . LEU A 1 78 ? 3.956 -11.569 -1.776 1.00 0.00 78 LEU A O 20
ATOM 31851 N N . VAL A 1 79 ? 3.915 -10.680 0.290 1.00 0.00 79 VAL A N 20
ATOM 31852 C CA . VAL A 1 79 ? 5.136 -9.905 0.100 1.00 0.00 79 VAL A CA 20
ATOM 31853 C C . VAL A 1 79 ? 6.347 -10.640 0.662 1.00 0.00 79 VAL A C 20
ATOM 31854 O O . VAL A 1 79 ? 6.382 -10.990 1.842 1.00 0.00 79 VAL A O 20
ATOM 31867 N N . PHE A 1 80 ? 7.339 -10.873 -0.190 1.00 0.00 80 PHE A N 20
ATOM 31868 C CA . PHE A 1 80 ? 8.553 -11.568 0.221 1.00 0.00 80 PHE A CA 20
ATOM 31869 C C . PHE A 1 80 ? 8.257 -13.025 0.564 1.00 0.00 80 PHE A C 20
ATOM 31870 O O . PHE A 1 80 ? 9.135 -13.760 1.016 1.00 0.00 80 PHE A O 20
ATOM 31887 N N . GLY A 1 81 ? 7.012 -13.437 0.346 1.00 0.00 81 GLY A N 20
ATOM 31888 C CA . GLY A 1 81 ? 6.620 -14.803 0.638 1.00 0.00 81 GLY A CA 20
ATOM 31889 C C . GLY A 1 81 ? 5.536 -14.883 1.695 1.00 0.00 81 GLY A C 20
ATOM 31890 O O . GLY A 1 81 ? 4.833 -15.887 1.799 1.00 0.00 81 GLY A O 20
ATOM 31894 N N . LYS A 1 82 ? 5.400 -13.821 2.481 1.00 0.00 82 LYS A N 20
ATOM 31895 C CA . LYS A 1 82 ? 4.394 -13.773 3.536 1.00 0.00 82 LYS A CA 20
ATOM 31896 C C . LYS A 1 82 ? 3.306 -12.755 3.206 1.00 0.00 82 LYS A C 20
ATOM 31897 O O . LYS A 1 82 ? 3.552 -11.737 2.560 1.00 0.00 82 LYS A O 20
ATOM 31916 N N . PRO A 1 83 ? 2.076 -13.036 3.658 1.00 0.00 83 PRO A N 20
ATOM 31917 C CA . PRO A 1 83 ? 0.927 -12.157 3.424 1.00 0.00 83 PRO A CA 20
ATOM 31918 C C . PRO A 1 83 ? 1.025 -10.853 4.210 1.00 0.00 83 PRO A C 20
ATOM 31919 O O . PRO A 1 83 ? 1.585 -10.818 5.305 1.00 0.00 83 PRO A O 20
ATOM 31930 N N . VAL A 1 84 ? 0.477 -9.783 3.643 1.00 0.00 84 VAL A N 20
ATOM 31931 C CA . VAL A 1 84 ? 0.501 -8.478 4.292 1.00 0.00 84 VAL A CA 20
ATOM 31932 C C . VAL A 1 84 ? -0.861 -7.796 4.205 1.00 0.00 84 VAL A C 20
ATOM 31933 O O . VAL A 1 84 ? -1.832 -8.386 3.735 1.00 0.00 84 VAL A O 20
ATOM 31946 N N . ARG A 1 85 ? -0.923 -6.550 4.664 1.00 0.00 85 ARG A N 20
ATOM 31947 C CA . ARG A 1 85 ? -2.164 -5.788 4.641 1.00 0.00 85 ARG A CA 20
ATOM 31948 C C . ARG A 1 85 ? -2.102 -4.678 3.595 1.00 0.00 85 ARG A C 20
ATOM 31949 O O . ARG A 1 85 ? -1.066 -4.038 3.417 1.00 0.00 85 ARG A O 20
ATOM 31970 N N . VAL A 1 86 ? -3.218 -4.457 2.907 1.00 0.00 86 VAL A N 20
ATOM 31971 C CA . VAL A 1 86 ? -3.289 -3.425 1.879 1.00 0.00 86 VAL A CA 20
ATOM 31972 C C . VAL A 1 86 ? -4.604 -2.658 1.963 1.00 0.00 86 VAL A C 20
ATOM 31973 O O . VAL A 1 86 ? -5.650 -3.150 1.537 1.00 0.00 86 VAL A O 20
ATOM 31986 N N . HIS A 1 87 ? -4.545 -1.449 2.513 1.00 0.00 87 HIS A N 20
ATOM 31987 C CA . HIS A 1 87 ? -5.731 -0.613 2.651 1.00 0.00 87 HIS A CA 20
ATOM 31988 C C . HIS A 1 87 ? -5.567 0.694 1.881 1.00 0.00 87 HIS A C 20
ATOM 31989 O O . HIS A 1 87 ? -4.470 1.030 1.435 1.00 0.00 87 HIS A O 20
ATOM 32003 N N . LEU A 1 88 ? -6.665 1.427 1.728 1.00 0.00 88 LEU A N 20
ATOM 32004 C CA . LEU A 1 88 ? -6.643 2.697 1.011 1.00 0.00 88 LEU A CA 20
ATOM 32005 C C . LEU A 1 88 ? -6.797 3.869 1.975 1.00 0.00 88 LEU A C 20
ATOM 32006 O O . LEU A 1 88 ? -7.865 4.473 2.067 1.00 0.00 88 LEU A O 20
ATOM 32022 N N . SER A 1 89 ? -5.721 4.186 2.689 1.00 0.00 89 SER A N 20
ATOM 32023 C CA . SER A 1 89 ? -5.737 5.285 3.647 1.00 0.00 89 SER A CA 20
ATOM 32024 C C . SER A 1 89 ? -5.833 6.629 2.931 1.00 0.00 89 SER A C 20
ATOM 32025 O O . SER A 1 89 ? -6.009 6.684 1.715 1.00 0.00 89 SER A O 20
ATOM 32033 N N . GLN A 1 90 ? -5.715 7.710 3.696 1.00 0.00 90 GLN A N 20
ATOM 32034 C CA . GLN A 1 90 ? -5.789 9.054 3.135 1.00 0.00 90 GLN A CA 20
ATOM 32035 C C . GLN A 1 90 ? -4.951 10.032 3.953 1.00 0.00 90 GLN A C 20
ATOM 32036 O O . GLN A 1 90 ? -5.477 10.982 4.533 1.00 0.00 90 GLN A O 20
ATOM 32050 N N . LYS A 1 91 ? -3.645 9.792 3.997 1.00 0.00 91 LYS A N 20
ATOM 32051 C CA . LYS A 1 91 ? -2.735 10.651 4.743 1.00 0.00 91 LYS A CA 20
ATOM 32052 C C . LYS A 1 91 ? -1.474 10.941 3.934 1.00 0.00 91 LYS A C 20
ATOM 32053 O O . LYS A 1 91 ? -1.285 10.397 2.845 1.00 0.00 91 LYS A O 20
ATOM 32072 N N . TYR A 1 92 ? -0.616 11.801 4.471 1.00 0.00 92 TYR A N 20
ATOM 32073 C CA . TYR A 1 92 ? 0.625 12.164 3.797 1.00 0.00 92 TYR A CA 20
ATOM 32074 C C . TYR A 1 92 ? 0.343 12.813 2.446 1.00 0.00 92 TYR A C 20
ATOM 32075 O O . TYR A 1 92 ? 0.050 12.130 1.464 1.00 0.00 92 TYR A O 20
ATOM 32093 N N . LYS A 1 93 ? 0.431 14.138 2.404 1.00 0.00 93 LYS A N 20
ATOM 32094 C CA . LYS A 1 93 ? 0.187 14.884 1.175 1.00 0.00 93 LYS A CA 20
ATOM 32095 C C . LYS A 1 93 ? 1.501 15.269 0.502 1.00 0.00 93 LYS A C 20
ATOM 32096 O O . LYS A 1 93 ? 2.367 15.887 1.120 1.00 0.00 93 LYS A O 20
ATOM 32115 N N . ARG A 1 94 ? 1.641 14.900 -0.767 1.00 0.00 94 ARG A N 20
ATOM 32116 C CA . ARG A 1 94 ? 2.849 15.207 -1.522 1.00 0.00 94 ARG A CA 20
ATOM 32117 C C . ARG A 1 94 ? 3.940 14.176 -1.248 1.00 0.00 94 ARG A C 20
ATOM 32118 O O . ARG A 1 94 ? 4.698 13.808 -2.145 1.00 0.00 94 ARG A O 20
ATOM 32139 N N . ILE A 1 95 ? 4.012 13.715 -0.004 1.00 0.00 95 ILE A N 20
ATOM 32140 C CA . ILE A 1 95 ? 5.007 12.726 0.387 1.00 0.00 95 ILE A CA 20
ATOM 32141 C C . ILE A 1 95 ? 6.398 13.348 0.467 1.00 0.00 95 ILE A C 20
ATOM 32142 O O . ILE A 1 95 ? 7.001 13.412 1.538 1.00 0.00 95 ILE A O 20
ATOM 32158 N N . LYS A 1 96 ? 6.900 13.807 -0.675 1.00 0.00 96 LYS A N 20
ATOM 32159 C CA . LYS A 1 96 ? 8.218 14.428 -0.737 1.00 0.00 96 LYS A CA 20
ATOM 32160 C C . LYS A 1 96 ? 8.175 15.852 -0.191 1.00 0.00 96 LYS A C 20
ATOM 32161 O O . LYS A 1 96 ? 8.528 16.804 -0.887 1.00 0.00 96 LYS A O 20
ATOM 32180 N N . SER A 1 97 ? 7.741 15.990 1.058 1.00 0.00 97 SER A N 20
ATOM 32181 C CA . SER A 1 97 ? 7.650 17.298 1.695 1.00 0.00 97 SER A CA 20
ATOM 32182 C C . SER A 1 97 ? 7.984 17.204 3.181 1.00 0.00 97 SER A C 20
ATOM 32183 O O . SER A 1 97 ? 7.886 16.135 3.783 1.00 0.00 97 SER A O 20
ATOM 32191 N N . GLY A 1 98 ? 8.379 18.331 3.766 1.00 0.00 98 GLY A N 20
ATOM 32192 C CA . GLY A 1 98 ? 8.721 18.354 5.175 1.00 0.00 98 GLY A CA 20
ATOM 32193 C C . GLY A 1 98 ? 8.143 19.557 5.893 1.00 0.00 98 GLY A C 20
ATOM 32194 O O . GLY A 1 98 ? 8.857 20.489 6.262 1.00 0.00 98 GLY A O 20
ATOM 32198 N N . PRO A 1 99 ? 6.818 19.546 6.100 1.00 0.00 99 PRO A N 20
ATOM 32199 C CA . PRO A 1 99 ? 6.113 20.638 6.779 1.00 0.00 99 PRO A CA 20
ATOM 32200 C C . PRO A 1 99 ? 6.443 20.704 8.266 1.00 0.00 99 PRO A C 20
ATOM 32201 O O . PRO A 1 99 ? 7.109 19.820 8.804 1.00 0.00 99 PRO A O 20
ATOM 32212 N N . SER A 1 100 ? 5.974 21.759 8.925 1.00 0.00 100 SER A N 20
ATOM 32213 C CA . SER A 1 100 ? 6.222 21.942 10.350 1.00 0.00 100 SER A CA 20
ATOM 32214 C C . SER A 1 100 ? 4.910 22.041 11.123 1.00 0.00 100 SER A C 20
ATOM 32215 O O . SER A 1 100 ? 4.760 22.881 12.009 1.00 0.00 100 SER A O 20
ATOM 32223 N N . SER A 1 101 ? 3.961 21.177 10.778 1.00 0.00 101 SER A N 20
ATOM 32224 C CA . SER A 1 101 ? 2.659 21.167 11.435 1.00 0.00 101 SER A CA 20
ATOM 32225 C C . SER A 1 101 ? 2.338 19.782 11.985 1.00 0.00 101 SER A C 20
ATOM 32226 O O . SER A 1 101 ? 2.387 18.787 11.263 1.00 0.00 101 SER A O 20
ATOM 32234 N N . GLY A 1 102 ? 2.010 19.725 13.273 1.00 0.00 102 GLY A N 20
ATOM 32235 C CA . GLY A 1 102 ? 1.685 18.457 13.901 1.00 0.00 102 GLY A CA 20
ATOM 32236 C C . GLY A 1 102 ? 0.254 18.405 14.396 1.00 0.00 102 GLY A C 20
ATOM 32237 O O . GLY A 1 102 ? -0.629 17.890 13.710 1.00 0.00 102 GLY A O 20
#